Protein AF-0000000087188750 (afdb_homodimer)

pLDDT: mean 91.78, std 17.34, range [15.46, 98.94]

Secondary structure (DSSP, 8-state):
---------------------------------------TT-SEEEEEE-GGG-EEEE-SSHHHHHHHHHHHHHHHHHHHHHHHHHHHHT-HHHHH-SSS---SSS---SSHHHHHHHHHHHHHTTHHHHHHTSPTTTS--HHHHHHHHHHHHHHHHHHHHS----TTTTT-TT-----HHHHHHHHHHHHTTTTGGGGHHHHHH--PPPTT--------S-HHHHHHHHHHHHHHSS-EEEEEEE-GGGBTTSS-EEEEEEEEESSSTT-EEEEEEEETTTEEEEEEEETT-SS-SEEE-SSEEEEEEE------EEEEE-EETTEEEEEEETTEEEEPEEEEEEEEEE-TTS-EEEEEEEEEE-SSSBEESEETTTEE----SS-EEEEE-GGGG---HHHHHHHHHH--SHHHHHHHHHHH--BSSEEEEEEETTS-EEEE--B--B---HHHHHHHB-HHHHHHHHHH---EEETT-GGGS----TT-SSTTB--GGGS-EEES-SEEEESSS-GGGSSTTS----S-GGG--SSSPPPHHHHHHHHHHHHHHHH--B-HHHHHHHHT--B-HHHHHHHHHHHHHHHTSGGGEEE-TTSSEEE-HHHHHHHHH--SB-STT-BSHHHHHHHHHHHHHHS-GGGSEEEPP-TTSTTT-SEEE-TTSHHHHHHHHHHHHHHHHTT--TT-BHHHHBEEEETTEEEE---B-GGGT-SSBEE---BGGGTBB---SEEE-EEEEEEE--SSS-EEEEEEETT-S---TTSTTSSHHHHHHHTT--EE---SHHHHHT-TT-EEEEEE--/---------------------------------------TT-SEEEEEE-GGG-EEEE-SSHHHHHHHHHHHHHHHHHHHHHHHHHHHHT-HHHHH-SSS---SSS---SSHHHHHHHHHHHHHTTHHHHHHTSPTTTS--HHHHHHHHHHHHHHHHHHHHS----TTTTT-TT-----HHHHHHHHHHHHTTTTGGGGHHHHHH--PPPTT--------S-HHHHHHHHHHHHHHSS-EEEEEEE-TTSBTTSS-EEEEEEEEESSSTT-EEEEEEEETTTEEEEEEEETT-SS-SEEE-SSEEEEEEE------EEEEE-EETTEEEEEEETTEEEEPEEEEEEEEEE-TTS-EEEEEEEEEE-SSSBEESEETTTEE----SS-EEEEE-GGGG---HHHHHHHHHH--SHHHHHHHHHHH--BSSEEEEEEETTS-EEEE--B--B---HHHHHHHB-HHHHHHHHHH---EEETT-GGGS----TT-SSTTB--GGGS-EEES-SEEEESSS-GGGSSTTS----S-GGG--SSSPPPHHHHHHHHHHHHHHHH--B-HHHHHHHHT--B-HHHHHHHHHHHHHHHTSGGGEEE-TTSSEEE-HHHHHHHHH--SB-STT-BSHHHHHHHHHHHHHHS-GGGSEEEPP-TTSTTT-SEEE-TTSHHHHHHHHHHHHHHHHTT--TT-BHHHHBEEEETTEEEE---B-GGGT-SSBEE---BGGGTBB---SEEE-EEEEEEE--SSS-EEEEEEETT-S---TTSTTSSHHHHHHHTT--EE---SHHHHHT-TT-EEEEEE--

Structure (mmCIF, N/CA/C/O backbone):
data_AF-0000000087188750-model_v1
#
loop_
_entity.id
_entity.type
_entity.pdbx_description
1 polymer Acylase
#
loop_
_atom_site.group_PDB
_atom_site.id
_atom_site.type_symbol
_atom_site.label_atom_id
_atom_site.label_alt_id
_atom_site.label_comp_id
_atom_site.label_asym_id
_atom_site.label_entity_id
_atom_site.label_seq_id
_atom_site.pdbx_PDB_ins_code
_atom_site.Cartn_x
_atom_site.Cartn_y
_atom_site.Cartn_z
_atom_site.occupancy
_atom_site.B_iso_or_equiv
_atom_site.auth_seq_id
_atom_site.auth_comp_id
_atom_site.auth_asym_id
_atom_site.auth_atom_id
_atom_site.pdbx_PDB_model_num
ATOM 1 N N . MET A 1 1 ? -4.641 15.352 88.938 1 15.88 1 MET A N 1
ATOM 2 C CA . MET A 1 1 ? -3.465 14.523 88.688 1 15.88 1 MET A CA 1
ATOM 3 C C . MET A 1 1 ? -3.717 13.531 87.562 1 15.88 1 MET A C 1
ATOM 5 O O . MET A 1 1 ? -4.832 13.039 87.375 1 15.88 1 MET A O 1
ATOM 9 N N . ARG A 1 2 ? -2.65 13.094 86.562 1 17.2 2 ARG A N 1
ATOM 10 C CA . ARG A 1 2 ? -2.105 12.945 85.188 1 17.2 2 ARG A CA 1
ATOM 11 C C . ARG A 1 2 ? -2.301 11.531 84.688 1 17.2 2 ARG A C 1
ATOM 13 O O . ARG A 1 2 ? -2.26 11.297 83.438 1 17.2 2 ARG A O 1
ATOM 20 N N . LEU A 1 3 ? -2.32 10.562 85.5 1 15.86 3 LEU A N 1
ATOM 21 C CA . LEU A 1 3 ? -1.438 9.43 85.25 1 15.86 3 LEU A CA 1
ATOM 22 C C . LEU A 1 3 ? -1.955 8.586 84.062 1 15.86 3 LEU A C 1
ATOM 24 O O . LEU A 1 3 ? -3.164 8.523 83.812 1 15.86 3 LEU A O 1
ATOM 28 N N . ARG A 1 4 ? -1.115 7.707 83.375 1 16.53 4 ARG A N 1
ATOM 29 C CA . ARG A 1 4 ? -0.438 7.031 82.312 1 16.53 4 ARG A CA 1
ATOM 30 C C . ARG A 1 4 ? -1.115 5.707 81.938 1 16.53 4 ARG A C 1
ATOM 32 O O . ARG A 1 4 ? -0.78 5.062 80.938 1 16.53 4 ARG A O 1
ATOM 39 N N . HIS A 1 5 ? -1.881 5.152 82.812 1 16.36 5 HIS A N 1
ATOM 40 C CA . HIS A 1 5 ? -1.752 3.707 82.938 1 16.36 5 HIS A CA 1
ATOM 41 C C . HIS A 1 5 ? -2.207 2.996 81.625 1 16.36 5 HIS A C 1
ATOM 43 O O . HIS A 1 5 ? -3.23 3.355 81.062 1 16.36 5 HIS A O 1
ATOM 49 N N . SER A 1 6 ? -1.537 1.948 81.062 1 16.66 6 SER A N 1
ATOM 50 C CA . SER A 1 6 ? -0.845 1.138 80.062 1 16.66 6 SER A CA 1
ATOM 51 C C . SER A 1 6 ? -1.73 -0 79.562 1 16.66 6 SER A C 1
ATOM 53 O O . SER A 1 6 ? -1.55 -0.491 78.438 1 16.66 6 SER A O 1
ATOM 55 N N . LEU A 1 7 ? -2.43 -0.596 80.438 1 16.23 7 LEU A N 1
ATOM 56 C CA . LEU A 1 7 ? -2.287 -2.047 80.375 1 16.23 7 LEU A CA 1
ATOM 57 C C . LEU A 1 7 ? -2.814 -2.609 79.062 1 16.23 7 LEU A C 1
ATOM 59 O O . LEU A 1 7 ? -3.65 -1.985 78.438 1 16.23 7 LEU A O 1
ATOM 63 N N . ARG A 1 8 ? -2.605 -3.906 78.812 1 15.74 8 ARG A N 1
ATOM 64 C CA . ARG A 1 8 ? -2.121 -5.047 78.062 1 15.74 8 ARG A CA 1
ATOM 65 C C . ARG A 1 8 ? -3.215 -5.598 77.125 1 15.74 8 ARG A C 1
ATOM 67 O O . ARG A 1 8 ? -3.004 -5.77 75.938 1 15.74 8 ARG A O 1
ATOM 74 N N . ALA A 1 9 ? -3.895 -6.523 77.625 1 15.46 9 ALA A N 1
ATOM 75 C CA . ALA A 1 9 ? -3.689 -7.914 77.25 1 15.46 9 ALA A CA 1
ATOM 76 C C . ALA A 1 9 ? -4.641 -8.312 76.125 1 15.46 9 ALA A C 1
ATOM 78 O O . ALA A 1 9 ? -4.215 -8.859 75.125 1 15.46 9 ALA A O 1
ATOM 79 N N . LEU A 1 10 ? -5.805 -8.688 76.5 1 16.28 10 LEU A N 1
ATOM 80 C CA . LEU A 1 10 ? -6.16 -10.102 76.375 1 16.28 10 LEU A CA 1
ATOM 81 C C . LEU A 1 10 ? -6.723 -10.375 75 1 16.28 10 LEU A C 1
ATOM 83 O O . LEU A 1 10 ? -7.172 -9.461 74.312 1 16.28 10 LEU A O 1
ATOM 87 N N . ALA A 1 11 ? -7.363 -11.477 74.812 1 16.16 11 ALA A N 1
ATOM 88 C CA . ALA A 1 11 ? -7.371 -12.812 74.25 1 16.16 11 ALA A CA 1
ATOM 89 C C . ALA A 1 11 ? -8.25 -12.867 73 1 16.16 11 ALA A C 1
ATOM 91 O O . ALA A 1 11 ? -7.816 -13.32 71.938 1 16.16 11 ALA A O 1
ATOM 92 N N . VAL A 1 12 ? -9.484 -13.141 73.188 1 16.62 12 VAL A N 1
ATOM 93 C CA . VAL A 1 12 ? -9.984 -14.461 72.812 1 16.62 12 VAL A CA 1
ATOM 94 C C . VAL A 1 12 ? -10.438 -14.445 71.375 1 16.62 12 VAL A C 1
ATOM 96 O O . VAL A 1 12 ? -10.586 -13.383 70.75 1 16.62 12 VAL A O 1
ATOM 99 N N . GLY A 1 13 ? -11.57 -15.055 71 1 16.38 13 GLY A N 1
ATOM 100 C CA . GLY A 1 13 ? -12 -16.328 70.438 1 16.38 13 GLY A CA 1
ATOM 101 C C . GLY A 1 13 ? -12.492 -16.188 69 1 16.38 13 GLY A C 1
ATOM 102 O O . GLY A 1 13 ? -12.047 -16.922 68.125 1 16.38 13 GLY A O 1
ATOM 103 N N . GLY A 1 14 ? -13.641 -15.672 68.812 1 17.8 14 GLY A N 1
ATOM 104 C CA . GLY A 1 14 ? -14.617 -16.547 68.188 1 17.8 14 GLY A CA 1
ATOM 105 C C . GLY A 1 14 ? -14.523 -16.562 66.688 1 17.8 14 GLY A C 1
ATOM 106 O O . GLY A 1 14 ? -14 -15.633 66.062 1 17.8 14 GLY A O 1
ATOM 107 N N . LEU A 1 15 ? -14.781 -17.734 66 1 18.69 15 LEU A N 1
ATOM 108 C CA . LEU A 1 15 ? -14.648 -18.672 64.938 1 18.69 15 LEU A CA 1
ATOM 109 C C . LEU A 1 15 ? -15.422 -18.172 63.688 1 18.69 15 LEU A C 1
ATOM 111 O O . LEU A 1 15 ? -15.172 -18.609 62.562 1 18.69 15 LEU A O 1
ATOM 115 N N . VAL A 1 16 ? -16.062 -16.984 63.688 1 19.22 16 VAL A N 1
ATOM 116 C CA . VAL A 1 16 ? -17.219 -17.219 62.812 1 19.22 16 VAL A CA 1
ATOM 117 C C . VAL A 1 16 ? -16.75 -17.531 61.406 1 19.22 16 VAL A C 1
ATOM 119 O O . VAL A 1 16 ? -15.852 -16.891 60.875 1 19.22 16 VAL A O 1
ATOM 122 N N . LEU A 1 17 ? -17.312 -18.625 60.781 1 18.53 17 LEU A N 1
ATOM 123 C CA . LEU A 1 17 ? -17.344 -19.625 59.688 1 18.53 17 LEU A CA 1
ATOM 124 C C . LEU A 1 17 ? -17.625 -18.953 58.344 1 18.53 17 LEU A C 1
ATOM 126 O O . LEU A 1 17 ? -17.531 -19.609 57.312 1 18.53 17 LEU A O 1
ATOM 130 N N . LEU A 1 18 ? -17.891 -17.625 58.312 1 18.81 18 LEU A N 1
ATOM 131 C CA . LEU A 1 18 ? -18.859 -17.484 57.219 1 18.81 18 LEU A CA 1
ATOM 132 C C . LEU A 1 18 ? -18.25 -17.891 55.906 1 18.81 18 LEU A C 1
ATOM 134 O O . LEU A 1 18 ? -17.031 -17.812 55.719 1 18.81 18 LEU A O 1
ATOM 138 N N . THR A 1 19 ? -19.156 -18.422 54.969 1 19.78 19 THR A N 1
ATOM 139 C CA . THR A 1 19 ? -19.562 -19.188 53.781 1 19.78 19 THR A CA 1
ATOM 140 C C . THR A 1 19 ? -19 -18.547 52.531 1 19.78 19 THR A C 1
ATOM 142 O O . THR A 1 19 ? -18.906 -17.328 52.438 1 19.78 19 THR A O 1
ATOM 145 N N . GLY A 1 20 ? -18.109 -19.297 51.844 1 19.45 20 GLY A N 1
ATOM 146 C CA . GLY A 1 20 ? -17.188 -19.328 50.719 1 19.45 20 GLY A CA 1
ATOM 147 C C . GLY A 1 20 ? -17.859 -19.016 49.375 1 19.45 20 GLY A C 1
ATOM 148 O O . GLY A 1 20 ? -18.297 -19.938 48.688 1 19.45 20 GLY A O 1
ATOM 149 N N . ALA A 1 21 ? -18.797 -17.953 49.406 1 20.75 21 ALA A N 1
ATOM 150 C CA . ALA A 1 21 ? -19.578 -17.859 48.156 1 20.75 21 ALA A CA 1
ATOM 151 C C . ALA A 1 21 ? -18.641 -17.734 46.938 1 20.75 21 ALA A C 1
ATOM 153 O O . ALA A 1 21 ? -17.766 -16.859 46.906 1 20.75 21 ALA A O 1
ATOM 154 N N . GLY A 1 22 ? -18.375 -18.859 46.312 1 19.81 22 GLY A N 1
ATOM 155 C CA . GLY A 1 22 ? -17.656 -19.25 45.125 1 19.81 22 GLY A CA 1
ATOM 156 C C . GLY A 1 22 ? -18.016 -18.422 43.906 1 19.81 22 GLY A C 1
ATOM 157 O O . GLY A 1 22 ? -19.109 -18.547 43.375 1 19.81 22 GLY A O 1
ATOM 158 N N . ALA A 1 23 ? -17.859 -17.062 44 1 21.28 23 ALA A N 1
ATOM 159 C CA . ALA A 1 23 ? -18.375 -16.328 42.844 1 21.28 23 ALA A CA 1
ATOM 160 C C . ALA A 1 23 ? -17.719 -16.781 41.562 1 21.28 23 ALA A C 1
ATOM 162 O O . ALA A 1 23 ? -16.5 -16.828 41.469 1 21.28 23 ALA A O 1
ATOM 163 N N . LEU A 1 24 ? -18.453 -17.625 40.844 1 22.11 24 LEU A N 1
ATOM 164 C CA . LEU A 1 24 ? -18.203 -18.219 39.531 1 22.11 24 LEU A CA 1
ATOM 165 C C . LEU A 1 24 ? -17.781 -17.156 38.531 1 22.11 24 LEU A C 1
ATOM 167 O O . LEU A 1 24 ? -18.406 -16.109 38.438 1 22.11 24 LEU A O 1
ATOM 171 N N . PRO A 1 25 ? -16.422 -17.203 38.219 1 24.33 25 PRO A N 1
ATOM 172 C CA . PRO A 1 25 ? -15.836 -16.266 37.25 1 24.33 25 PRO A CA 1
ATOM 173 C C . PRO A 1 25 ? -16.578 -16.219 35.938 1 24.33 25 PRO A C 1
ATOM 175 O O . PRO A 1 25 ? -16.984 -17.266 35.406 1 24.33 25 PRO A O 1
ATOM 178 N N . ALA A 1 26 ? -17.391 -15.141 35.781 1 21.78 26 ALA A N 1
ATOM 179 C CA . ALA A 1 26 ? -18.109 -14.906 34.562 1 21.78 26 ALA A CA 1
ATOM 180 C C . ALA A 1 26 ? -17.203 -15.102 33.344 1 21.78 26 ALA A C 1
ATOM 182 O O . ALA A 1 26 ? -16.109 -14.523 33.281 1 21.78 26 ALA A O 1
ATOM 183 N N . VAL A 1 27 ? -17.266 -16.203 32.719 1 22.69 27 VAL A N 1
ATOM 184 C CA . VAL A 1 27 ? -16.734 -16.531 31.406 1 22.69 27 VAL A CA 1
ATOM 185 C C . VAL A 1 27 ? -16.938 -15.359 30.438 1 22.69 27 VAL A C 1
ATOM 187 O O . VAL A 1 27 ? -18.062 -14.953 30.188 1 22.69 27 VAL A O 1
ATOM 190 N N . ALA A 1 28 ? -15.891 -14.453 30.391 1 24.97 28 ALA A N 1
ATOM 191 C CA . ALA A 1 28 ? -15.828 -13.391 29.391 1 24.97 28 ALA A CA 1
ATOM 192 C C . ALA A 1 28 ? -16.219 -13.914 28.016 1 24.97 28 ALA A C 1
ATOM 194 O O . ALA A 1 28 ? -15.648 -14.906 27.531 1 24.97 28 ALA A O 1
ATOM 195 N N . ALA A 1 29 ? -17.406 -13.617 27.656 1 22.78 29 ALA A N 1
ATOM 196 C CA . ALA A 1 29 ? -17.984 -13.82 26.344 1 22.78 29 ALA A CA 1
ATOM 197 C C . ALA A 1 29 ? -16.969 -13.508 25.234 1 22.78 29 ALA A C 1
ATOM 199 O O . ALA A 1 29 ? -16.344 -12.445 25.25 1 22.78 29 ALA A O 1
ATOM 200 N N . SER A 1 30 ? -16.422 -14.516 24.688 1 25.64 30 SER A N 1
ATOM 201 C CA . SER A 1 30 ? -15.695 -14.531 23.422 1 25.64 30 SER A CA 1
ATOM 202 C C . SER A 1 30 ? -16.344 -13.617 22.391 1 25.64 30 SER A C 1
ATOM 204 O O . SER A 1 30 ? -17.516 -13.797 22.047 1 25.64 30 SER A O 1
ATOM 206 N N . ASP A 1 31 ? -15.953 -12.312 22.516 1 25.39 31 ASP A N 1
ATOM 207 C CA . ASP A 1 31 ? -16.391 -11.328 21.531 1 25.39 31 ASP A CA 1
ATOM 208 C C . ASP A 1 31 ? -16.281 -11.891 20.125 1 25.39 31 ASP A C 1
ATOM 210 O O . ASP A 1 31 ? -15.188 -12.133 19.609 1 25.39 31 ASP A O 1
ATOM 214 N N . ALA A 1 32 ? -17.141 -12.82 19.672 1 23.91 32 ALA A N 1
ATOM 215 C CA . ALA A 1 32 ? -17.469 -13.281 18.328 1 23.91 32 ALA A CA 1
ATOM 216 C C . ALA A 1 32 ? -17.25 -12.164 17.297 1 23.91 32 ALA A C 1
ATOM 218 O O . ALA A 1 32 ? -17.156 -10.992 17.672 1 23.91 32 ALA A O 1
ATOM 219 N N . ALA A 1 33 ? -17.875 -12.445 16.031 1 27.5 33 ALA A N 1
ATOM 220 C CA . ALA A 1 33 ? -17.828 -12.148 14.602 1 27.5 33 ALA A CA 1
ATOM 221 C C . ALA A 1 33 ? -18.391 -10.758 14.312 1 27.5 33 ALA A C 1
ATOM 223 O O . ALA A 1 33 ? -19.594 -10.602 14.102 1 27.5 33 ALA A O 1
ATOM 224 N N . ARG A 1 34 ? -18.062 -9.789 14.969 1 32.66 34 ARG A N 1
ATOM 225 C CA . ARG A 1 34 ? -18.578 -8.586 14.328 1 32.66 34 ARG A CA 1
ATOM 226 C C . ARG A 1 34 ? -18.359 -8.633 12.82 1 32.66 34 ARG A C 1
ATOM 228 O O . ARG A 1 34 ? -17.219 -8.656 12.352 1 32.66 34 ARG A O 1
ATOM 235 N N . GLY A 1 35 ? -19.281 -9.148 12.125 1 30.69 35 GLY A N 1
ATOM 236 C CA . GLY A 1 35 ? -19.5 -9.219 10.688 1 30.69 35 GLY A CA 1
ATOM 237 C C . GLY A 1 35 ? -19.094 -7.953 9.953 1 30.69 35 GLY A C 1
ATOM 238 O O . GLY A 1 35 ? -19.312 -6.848 10.461 1 30.69 35 GLY A O 1
ATOM 239 N N . GLU A 1 36 ? -18.156 -7.996 9.148 1 36.22 36 GLU A N 1
ATOM 240 C CA . GLU A 1 36 ? -17.719 -6.996 8.18 1 36.22 36 GLU A CA 1
ATOM 241 C C . GLU A 1 36 ? -18.906 -6.348 7.48 1 36.22 36 GLU A C 1
ATOM 243 O O . GLU A 1 36 ? -19.734 -7.035 6.879 1 36.22 36 GLU A O 1
ATOM 248 N N . ARG A 1 37 ? -19.359 -5.258 7.859 1 36.62 37 ARG A N 1
ATOM 249 C CA . ARG A 1 37 ? -20.469 -4.531 7.227 1 36.62 37 ARG A CA 1
ATOM 250 C C . ARG A 1 37 ? -20.172 -4.273 5.75 1 36.62 37 ARG A C 1
ATOM 252 O O . ARG A 1 37 ? -19.188 -3.623 5.414 1 36.62 37 ARG A O 1
ATOM 259 N N . PRO A 1 38 ? -20.922 -4.945 4.793 1 38.34 38 PRO A N 1
ATOM 260 C CA . PRO A 1 38 ? -20.812 -4.648 3.363 1 38.34 38 PRO A CA 1
ATOM 261 C C . PRO A 1 38 ? -20.984 -3.164 3.053 1 38.34 38 PRO A C 1
ATOM 263 O O . PRO A 1 38 ? -21.719 -2.467 3.75 1 38.34 38 PRO A O 1
ATOM 266 N N . SER A 1 39 ? -20.125 -2.523 2.314 1 46.31 39 SER A N 1
ATOM 267 C CA . SER A 1 39 ? -20.297 -1.176 1.781 1 46.31 39 SER A CA 1
ATOM 268 C C . SER A 1 39 ? -21.656 -1.017 1.096 1 46.31 39 SER A C 1
ATOM 270 O O . SER A 1 39 ? -22.234 -1.997 0.633 1 46.31 39 SER A O 1
ATOM 272 N N . ALA A 1 40 ? -22.453 0.053 1.167 1 50.22 40 ALA A N 1
ATOM 273 C CA . ALA A 1 40 ? -23.703 0.363 0.466 1 50.22 40 ALA A CA 1
ATOM 274 C C . ALA A 1 40 ? -23.641 -0.103 -0.986 1 50.22 40 ALA A C 1
ATOM 276 O O . ALA A 1 40 ? -24.672 -0.463 -1.57 1 50.22 40 ALA A O 1
ATOM 277 N N . ASP A 1 41 ? -22.641 -0.12 -1.69 1 61.09 41 ASP A N 1
ATOM 278 C CA . ASP A 1 41 ? -22.578 -0.479 -3.104 1 61.09 41 ASP A CA 1
ATOM 279 C C . ASP A 1 41 ? -22.266 -1.963 -3.281 1 61.09 41 ASP A C 1
ATOM 281 O O . ASP A 1 41 ? -22.031 -2.424 -4.398 1 61.09 41 ASP A O 1
ATOM 285 N N . GLY A 1 42 ? -22.312 -2.811 -2.262 1 85.25 42 GLY A N 1
ATOM 286 C CA . GLY A 1 42 ? -22.016 -4.223 -2.41 1 85.25 42 GLY A CA 1
ATOM 287 C C . GLY A 1 42 ? -20.516 -4.508 -2.467 1 85.25 42 GLY A C 1
ATOM 288 O O . GLY A 1 42 ? -19.719 -3.723 -1.963 1 85.25 42 GLY A O 1
ATOM 289 N N . LEU A 1 43 ? -20.094 -5.621 -2.965 1 95.75 43 LEU A N 1
ATOM 290 C CA . LEU A 1 43 ? -18.672 -5.984 -3.07 1 95.75 43 LEU A CA 1
ATOM 291 C C . LEU A 1 43 ? -17.969 -5.117 -4.098 1 95.75 43 LEU A C 1
ATOM 293 O O . LEU A 1 43 ? -18.578 -4.688 -5.086 1 95.75 43 LEU A O 1
ATOM 297 N N . SER A 1 44 ? -16.734 -4.746 -3.863 1 95.75 44 SER A N 1
ATOM 298 C CA . SER A 1 44 ? -15.977 -3.916 -4.789 1 95.75 44 SER A CA 1
ATOM 299 C C . SER A 1 44 ? -14.484 -4.164 -4.652 1 95.75 44 SER A C 1
ATOM 301 O O . SER A 1 44 ? -14.023 -4.715 -3.646 1 95.75 44 SER A O 1
ATOM 303 N N . ALA A 1 45 ? -13.727 -3.809 -5.66 1 97.5 45 ALA A N 1
ATOM 304 C CA . ALA A 1 45 ? -12.266 -3.875 -5.699 1 97.5 45 ALA A CA 1
ATOM 305 C C . ALA A 1 45 ? -11.695 -2.859 -6.688 1 97.5 45 ALA A C 1
ATOM 307 O O . ALA A 1 45 ? -12.438 -2.279 -7.484 1 97.5 45 ALA A O 1
ATOM 308 N N . VAL A 1 46 ? -10.422 -2.559 -6.559 1 97.38 46 VAL A N 1
ATOM 309 C CA . VAL A 1 46 ? -9.695 -1.772 -7.551 1 97.38 46 VAL A CA 1
ATOM 310 C C . VAL A 1 46 ? -8.664 -2.654 -8.25 1 97.38 46 VAL A C 1
ATOM 312 O O . VAL A 1 46 ? -7.887 -3.352 -7.598 1 97.38 46 VAL A O 1
ATOM 315 N N . ILE A 1 47 ? -8.75 -2.629 -9.492 1 98.44 47 ILE A N 1
ATOM 316 C CA . ILE A 1 47 ? -7.824 -3.426 -10.289 1 98.44 47 ILE A CA 1
ATOM 317 C C . ILE A 1 47 ? -6.883 -2.502 -11.055 1 98.44 47 ILE A C 1
ATOM 319 O O . ILE A 1 47 ? -7.328 -1.67 -11.852 1 98.44 47 ILE A O 1
ATOM 323 N N . ARG A 1 48 ? -5.559 -2.549 -10.844 1 98.31 48 ARG A N 1
ATOM 324 C CA . ARG A 1 48 ? -4.535 -1.904 -11.656 1 98.31 48 ARG A CA 1
ATOM 325 C C . ARG A 1 48 ? -3.955 -2.877 -12.68 1 98.31 48 ARG A C 1
ATOM 327 O O . ARG A 1 48 ? -3.361 -3.893 -12.312 1 98.31 48 ARG A O 1
ATOM 334 N N . TYR A 1 49 ? -4.148 -2.625 -13.945 1 98.38 49 TYR A N 1
ATOM 335 C CA . TYR A 1 49 ? -3.559 -3.443 -15 1 98.38 49 TYR A CA 1
ATOM 336 C C . TYR A 1 49 ? -2.211 -2.881 -15.438 1 98.38 49 TYR A C 1
ATOM 338 O O . TYR A 1 49 ? -2.07 -1.671 -15.641 1 98.38 49 TYR A O 1
ATOM 346 N N . THR A 1 50 ? -1.223 -3.695 -15.555 1 97.88 50 THR A N 1
ATOM 347 C CA . THR A 1 50 ? 0.093 -3.328 -16.062 1 97.88 50 THR A CA 1
ATOM 348 C C . THR A 1 50 ? 0.345 -3.98 -17.422 1 97.88 50 THR A C 1
ATOM 350 O O . THR A 1 50 ? -0.586 -4.469 -18.062 1 97.88 50 THR A O 1
ATOM 353 N N . GLU A 1 51 ? 1.582 -3.949 -17.922 1 96.81 51 GLU A N 1
ATOM 354 C CA . GLU A 1 51 ? 1.92 -4.5 -19.234 1 96.81 51 GLU A CA 1
ATOM 355 C C . GLU A 1 51 ? 1.425 -5.938 -19.359 1 96.81 51 GLU A C 1
ATOM 357 O O . GLU A 1 51 ? 1.379 -6.68 -18.391 1 96.81 51 GLU A O 1
ATOM 362 N N . TYR A 1 52 ? 0.953 -6.266 -20.578 1 98.06 52 TYR A N 1
ATOM 363 C CA . TYR A 1 52 ? 0.544 -7.613 -20.953 1 98.06 52 TYR A CA 1
ATOM 364 C C . TYR A 1 52 ? -0.764 -7.996 -20.281 1 98.06 52 TYR A C 1
ATOM 366 O O . TYR A 1 52 ? -1.113 -9.18 -20.203 1 98.06 52 TYR A O 1
ATOM 374 N N . GLY A 1 53 ? -1.423 -7.012 -19.641 1 98.19 53 GLY A N 1
ATOM 375 C CA . GLY A 1 53 ? -2.768 -7.211 -19.125 1 98.19 53 GLY A CA 1
ATOM 376 C C . GLY A 1 53 ? -2.793 -7.871 -17.766 1 98.19 53 GLY A C 1
ATOM 377 O O . GLY A 1 53 ? -3.807 -8.453 -17.375 1 98.19 53 GLY A O 1
ATOM 378 N N . VAL A 1 54 ? -1.688 -7.812 -17.016 1 98.62 54 VAL A N 1
ATOM 379 C CA . VAL A 1 54 ? -1.625 -8.461 -15.719 1 98.62 54 VAL A CA 1
ATOM 380 C C . VAL A 1 54 ? -2.4 -7.633 -14.688 1 98.62 54 VAL A C 1
ATOM 382 O O . VAL A 1 54 ? -2.096 -6.461 -14.469 1 98.62 54 VAL A O 1
ATOM 385 N N . PRO A 1 55 ? -3.379 -8.18 -14.047 1 98.81 55 PRO A N 1
ATOM 386 C CA . PRO A 1 55 ? -4.16 -7.441 -13.047 1 98.81 55 PRO A CA 1
ATOM 387 C C . PRO A 1 55 ? -3.533 -7.488 -11.656 1 98.81 55 PRO A C 1
ATOM 389 O O . PRO A 1 55 ? -3.109 -8.555 -11.195 1 98.81 55 PRO A O 1
ATOM 392 N N . HIS A 1 56 ? -3.412 -6.395 -11.039 1 98.75 56 HIS A N 1
ATOM 393 C CA . HIS A 1 56 ? -3.123 -6.23 -9.625 1 98.75 56 HIS A CA 1
ATOM 394 C C . HIS A 1 56 ? -4.371 -5.82 -8.852 1 98.75 56 HIS A C 1
ATOM 396 O O . HIS A 1 56 ? -4.777 -4.656 -8.891 1 98.75 56 HIS A O 1
ATOM 402 N N . ILE A 1 57 ? -4.941 -6.746 -8.094 1 98.81 57 ILE A N 1
ATOM 403 C CA . ILE A 1 57 ? -6.258 -6.594 -7.48 1 98.81 57 ILE A CA 1
ATOM 404 C C . ILE A 1 57 ? -6.098 -6.141 -6.031 1 98.81 57 ILE A C 1
ATOM 406 O O . ILE A 1 57 ? -5.43 -6.809 -5.234 1 98.81 57 ILE A O 1
ATOM 410 N N . LEU A 1 58 ? -6.621 -5.051 -5.719 1 97.75 58 LEU A N 1
ATOM 411 C CA . LEU A 1 58 ? -6.578 -4.457 -4.387 1 97.75 58 LEU A CA 1
ATOM 412 C C . LEU A 1 58 ? -7.969 -4.441 -3.756 1 97.75 58 LEU A C 1
ATOM 414 O O . LEU A 1 58 ? -8.914 -3.9 -4.336 1 97.75 58 LEU A O 1
ATOM 418 N N . ALA A 1 59 ? -8.102 -5.07 -2.562 1 96.69 59 ALA A N 1
ATOM 419 C CA . ALA A 1 59 ? -9.398 -5.18 -1.887 1 96.69 59 ALA A CA 1
ATOM 420 C C . ALA A 1 59 ? -9.234 -5.047 -0.375 1 96.69 59 ALA A C 1
ATOM 422 O O . ALA A 1 59 ? -8.125 -5.137 0.149 1 96.69 59 ALA A O 1
ATOM 423 N N . ASP A 1 60 ? -10.406 -4.902 0.377 1 91.06 60 ASP A N 1
ATOM 424 C CA . ASP A 1 60 ? -10.367 -4.641 1.813 1 91.06 60 ASP A CA 1
ATOM 425 C C . ASP A 1 60 ? -10.492 -5.938 2.611 1 91.06 60 ASP A C 1
ATOM 427 O O . ASP A 1 60 ? -10.086 -5.996 3.773 1 91.06 60 ASP A O 1
ATOM 431 N N . ASP A 1 61 ? -11.117 -6.898 1.995 1 95.12 61 ASP A N 1
ATOM 432 C CA . ASP A 1 61 ? -11.297 -8.188 2.654 1 95.12 61 ASP A CA 1
ATOM 433 C C . ASP A 1 61 ? -11.391 -9.32 1.634 1 95.12 61 ASP A C 1
ATOM 435 O O . ASP A 1 61 ? -11.219 -9.094 0.434 1 95.12 61 ASP A O 1
ATOM 439 N N . TYR A 1 62 ? -11.594 -10.5 2.096 1 98 62 TYR A N 1
ATOM 440 C CA . TYR A 1 62 ? -11.5 -11.672 1.238 1 98 62 TYR A CA 1
ATOM 441 C C . TYR A 1 62 ? -12.672 -11.734 0.263 1 98 62 TYR A C 1
ATOM 443 O O . TYR A 1 62 ? -12.516 -12.172 -0.879 1 98 62 TYR A O 1
ATOM 451 N N . ALA A 1 63 ? -13.867 -11.328 0.637 1 98.19 63 ALA A N 1
ATOM 452 C CA . ALA A 1 63 ? -15.008 -11.305 -0.277 1 98.19 63 ALA A CA 1
ATOM 453 C C . ALA A 1 63 ? -14.781 -10.305 -1.406 1 98.19 63 ALA A C 1
ATOM 455 O O . ALA A 1 63 ? -15.016 -10.617 -2.576 1 98.19 63 ALA A O 1
ATOM 456 N N . ASP A 1 64 ? -14.273 -9.141 -1.061 1 97.81 64 ASP A N 1
ATOM 457 C CA . ASP A 1 64 ? -13.969 -8.125 -2.061 1 97.81 64 ASP A CA 1
ATOM 458 C C . ASP A 1 64 ? -12.844 -8.586 -2.99 1 97.81 64 ASP A C 1
ATOM 460 O O . ASP A 1 64 ? -12.859 -8.289 -4.188 1 97.81 64 ASP A O 1
ATOM 464 N N . LEU A 1 65 ? -11.875 -9.227 -2.381 1 98.62 65 LEU A N 1
ATOM 465 C CA . LEU A 1 65 ? -10.789 -9.758 -3.199 1 98.62 65 LEU A CA 1
ATOM 466 C C . LEU A 1 65 ? -11.305 -10.789 -4.188 1 98.62 65 LEU A C 1
ATOM 468 O O . LEU A 1 65 ? -10.945 -10.766 -5.367 1 98.62 65 LEU A O 1
ATOM 472 N N . GLY A 1 66 ? -12.109 -11.727 -3.67 1 98.88 66 GLY A N 1
ATOM 473 C CA . GLY A 1 66 ? -12.734 -12.672 -4.574 1 98.88 66 GLY A CA 1
ATOM 474 C C . GLY A 1 66 ? -13.5 -12 -5.699 1 98.88 66 GLY A C 1
ATOM 475 O O . GLY A 1 66 ? -13.406 -12.414 -6.859 1 98.88 66 GLY A O 1
ATOM 476 N N . PHE A 1 67 ? -14.258 -10.961 -5.332 1 98.62 67 PHE A N 1
ATOM 477 C CA . PHE A 1 67 ? -15.047 -10.219 -6.309 1 98.62 67 PHE A CA 1
ATOM 478 C C . PHE A 1 67 ? -14.164 -9.695 -7.438 1 98.62 67 PHE A C 1
ATOM 480 O O . PHE A 1 67 ? -14.461 -9.898 -8.617 1 98.62 67 PHE A O 1
ATOM 487 N N . GLY A 1 68 ? -13.078 -9.016 -7.082 1 98.75 68 GLY A N 1
ATOM 488 C CA . GLY A 1 68 ? -12.172 -8.508 -8.094 1 98.75 68 GLY A CA 1
ATOM 489 C C . GLY A 1 68 ? -11.539 -9.602 -8.938 1 98.75 68 GLY A C 1
ATOM 490 O O . GLY A 1 68 ? -11.375 -9.445 -10.148 1 98.75 68 GLY A O 1
ATOM 491 N N . ASP A 1 69 ? -11.164 -10.672 -8.297 1 98.81 69 ASP A N 1
ATOM 492 C CA . ASP A 1 69 ? -10.523 -11.805 -8.961 1 98.81 69 ASP A CA 1
ATOM 493 C C . ASP A 1 69 ? -11.453 -12.438 -9.992 1 98.81 69 ASP A C 1
ATOM 495 O O . ASP A 1 69 ? -11.062 -12.664 -11.141 1 98.81 69 ASP A O 1
ATOM 499 N N . GLY A 1 70 ? -12.703 -12.734 -9.555 1 98.88 70 GLY A N 1
ATOM 500 C CA . GLY A 1 70 ? -13.68 -13.297 -10.477 1 98.88 70 GLY A CA 1
ATOM 501 C C . GLY A 1 70 ? -13.984 -12.391 -11.656 1 98.88 70 GLY A C 1
ATOM 502 O O . GLY A 1 70 ? -14.094 -12.852 -12.789 1 98.88 70 GLY A O 1
ATOM 503 N N . TRP A 1 71 ? -14.078 -11.086 -11.367 1 98.81 71 TRP A N 1
ATOM 504 C CA . TRP A 1 71 ? -14.352 -10.102 -12.406 1 98.81 71 TRP A CA 1
ATOM 505 C C . TRP A 1 71 ? -13.219 -10.078 -13.438 1 98.81 71 TRP A C 1
ATOM 507 O O . TRP A 1 71 ? -13.477 -10.086 -14.641 1 98.81 71 TRP A O 1
ATOM 517 N N . ALA A 1 72 ? -12.031 -10.07 -12.953 1 98.88 72 ALA A N 1
ATOM 518 C CA . ALA A 1 72 ? -10.875 -9.961 -13.836 1 98.88 72 ALA A CA 1
ATOM 519 C C . ALA A 1 72 ? -10.695 -11.234 -14.656 1 98.88 72 ALA A C 1
ATOM 521 O O . ALA A 1 72 ? -10.336 -11.18 -15.836 1 98.88 72 ALA A O 1
ATOM 522 N N . GLN A 1 73 ? -10.883 -12.383 -14.039 1 98.81 73 GLN A N 1
ATOM 523 C CA . GLN A 1 73 ? -10.773 -13.633 -14.789 1 98.81 73 GLN A CA 1
ATOM 524 C C . GLN A 1 73 ? -11.852 -13.719 -15.867 1 98.81 73 GLN A C 1
ATOM 526 O O . GLN A 1 73 ? -11.578 -14.18 -16.984 1 98.81 73 GLN A O 1
ATOM 531 N N . ALA A 1 74 ? -13.07 -13.32 -15.531 1 98.75 74 ALA A N 1
ATOM 532 C CA . ALA A 1 74 ? -14.133 -13.312 -16.531 1 98.75 74 ALA A CA 1
ATOM 533 C C . ALA A 1 74 ? -13.773 -12.414 -17.719 1 98.75 74 ALA A C 1
ATOM 535 O O . ALA A 1 74 ? -14.008 -12.773 -18.875 1 98.75 74 ALA A O 1
ATOM 536 N N . ALA A 1 75 ? -13.156 -11.305 -17.422 1 98.44 75 ALA A N 1
ATOM 537 C CA . ALA A 1 75 ? -12.773 -10.359 -18.469 1 98.44 75 ALA A CA 1
ATOM 538 C C . ALA A 1 75 ? -11.789 -10.992 -19.438 1 98.44 75 ALA A C 1
ATOM 540 O O . ALA A 1 75 ? -11.797 -10.688 -20.641 1 98.44 75 ALA A O 1
ATOM 541 N N . ASP A 1 76 ? -11.023 -11.922 -18.969 1 98.5 76 ASP A N 1
ATOM 542 C CA . ASP A 1 76 ? -9.938 -12.469 -19.781 1 98.5 76 ASP A CA 1
ATOM 543 C C . ASP A 1 76 ? -10.344 -13.805 -20.406 1 98.5 76 ASP A C 1
ATOM 545 O O . ASP A 1 76 ? -9.789 -14.211 -21.422 1 98.5 76 ASP A O 1
ATOM 549 N N . ALA A 1 77 ? -11.352 -14.531 -19.75 1 98.5 77 ALA A N 1
ATOM 550 C CA . ALA A 1 77 ? -11.539 -15.922 -20.156 1 98.5 77 ALA A CA 1
ATOM 551 C C . ALA A 1 77 ? -12.969 -16.375 -19.906 1 98.5 77 ALA A C 1
ATOM 553 O O . ALA A 1 77 ? -13.203 -17.5 -19.469 1 98.5 77 ALA A O 1
ATOM 554 N N . VAL A 1 78 ? -13.938 -15.594 -20.219 1 98.44 78 VAL A N 1
ATOM 555 C CA . VAL A 1 78 ? -15.328 -15.844 -19.844 1 98.44 78 VAL A CA 1
ATOM 556 C C . VAL A 1 78 ? -15.805 -17.141 -20.484 1 98.44 78 VAL A C 1
ATOM 558 O O . VAL A 1 78 ? -16.516 -17.922 -19.859 1 98.44 78 VAL A O 1
ATOM 561 N N . CYS A 1 79 ? -15.445 -17.422 -21.781 1 98.5 79 CYS A N 1
ATOM 562 C CA . CYS A 1 79 ? -15.969 -18.594 -22.469 1 98.5 79 CYS A CA 1
ATOM 563 C C . CYS A 1 79 ? -15.398 -19.875 -21.891 1 98.5 79 CYS A C 1
ATOM 565 O O . CYS A 1 79 ? -16.141 -20.844 -21.672 1 98.5 79 CYS A O 1
ATOM 567 N N . THR A 1 80 ? -14.07 -19.922 -21.594 1 98.25 80 THR A N 1
ATOM 568 C CA . THR A 1 80 ? -13.453 -21.094 -20.984 1 98.25 80 THR A CA 1
ATOM 569 C C . THR A 1 80 ? -14.031 -21.344 -19.578 1 98.25 80 THR A C 1
ATOM 571 O O . THR A 1 80 ? -14.328 -22.484 -19.219 1 98.25 80 THR A O 1
ATOM 574 N N . LEU A 1 81 ? -14.203 -20.281 -18.844 1 98.62 81 LEU A N 1
ATOM 575 C CA . LEU A 1 81 ? -14.773 -20.391 -17.516 1 98.62 81 LEU A CA 1
ATOM 576 C C . LEU A 1 81 ? -16.188 -20.938 -17.578 1 98.62 81 LEU A C 1
ATOM 578 O O . LEU A 1 81 ? -16.531 -21.875 -16.844 1 98.62 81 LEU A O 1
ATOM 582 N N . ALA A 1 82 ? -17 -20.375 -18.469 1 98.62 82 ALA A N 1
ATOM 583 C CA . ALA A 1 82 ? -18.375 -20.828 -18.625 1 98.62 82 ALA A CA 1
ATOM 584 C C . ALA A 1 82 ? -18.422 -22.312 -19.016 1 98.62 82 ALA A C 1
ATOM 586 O O . ALA A 1 82 ? -19.234 -23.062 -18.484 1 98.62 82 ALA A O 1
ATOM 587 N N . ASP A 1 83 ? -17.562 -22.688 -19.906 1 98.12 83 ASP A N 1
ATOM 588 C CA . ASP A 1 83 ? -17.453 -24.078 -20.328 1 98.12 83 ASP A CA 1
ATOM 589 C C . ASP A 1 83 ? -17.172 -24.984 -19.125 1 98.12 83 ASP A C 1
ATOM 591 O O . ASP A 1 83 ? -17.734 -26.078 -19.016 1 98.12 83 ASP A O 1
ATOM 595 N N . GLY A 1 84 ? -16.281 -24.594 -18.297 1 98.25 84 GLY A N 1
ATOM 596 C CA . GLY A 1 84 ? -15.969 -25.359 -17.094 1 98.25 84 GLY A CA 1
ATOM 597 C C . GLY A 1 84 ? -17.156 -25.516 -16.156 1 98.25 84 GLY A C 1
ATOM 598 O O . GLY A 1 84 ? -17.359 -26.578 -15.578 1 98.25 84 GLY A O 1
ATOM 599 N N . PHE A 1 85 ? -17.938 -24.469 -16.031 1 98.62 85 PHE A N 1
ATOM 600 C CA . PHE A 1 85 ? -19.094 -24.531 -15.141 1 98.62 85 PHE A CA 1
ATOM 601 C C . PHE A 1 85 ? -20.172 -25.453 -15.719 1 98.62 85 PHE A C 1
ATOM 603 O O . PHE A 1 85 ? -20.875 -26.125 -14.977 1 98.62 85 PHE A O 1
ATOM 610 N N . VAL A 1 86 ? -20.312 -25.516 -17.062 1 98.38 86 VAL A N 1
ATOM 611 C CA . VAL A 1 86 ? -21.203 -26.484 -17.688 1 98.38 86 VAL A CA 1
ATOM 612 C C . VAL A 1 86 ? -20.812 -27.891 -17.266 1 98.38 86 VAL A C 1
ATOM 614 O O . VAL A 1 86 ? -21.672 -28.719 -16.984 1 98.38 86 VAL A O 1
ATOM 617 N N . THR A 1 87 ? -19.531 -28.125 -17.188 1 98.44 87 THR A N 1
ATOM 618 C CA . THR A 1 87 ? -19.016 -29.438 -16.844 1 98.44 87 THR A CA 1
ATOM 619 C C . THR A 1 87 ? -19.375 -29.812 -15.406 1 98.44 87 THR A C 1
ATOM 621 O O . THR A 1 87 ? -19.953 -30.859 -15.156 1 98.44 87 THR A O 1
ATOM 624 N N . VAL A 1 88 ? -19.125 -28.953 -14.453 1 98.25 88 VAL A N 1
ATOM 625 C CA . VAL A 1 88 ? -19.297 -29.312 -13.047 1 98.25 88 VAL A CA 1
ATOM 626 C C . VAL A 1 88 ? -20.781 -29.266 -12.695 1 98.25 88 VAL A C 1
ATOM 628 O O . VAL A 1 88 ? -21.203 -29.781 -11.656 1 98.25 88 VAL A O 1
ATOM 631 N N . ARG A 1 89 ? -21.594 -28.719 -13.594 1 98.12 89 ARG A N 1
ATOM 632 C CA . ARG A 1 89 ? -23.047 -28.766 -13.438 1 98.12 89 ARG A CA 1
ATOM 633 C C . ARG A 1 89 ? -23.625 -30.062 -13.992 1 98.12 89 ARG A C 1
ATOM 635 O O . ARG A 1 89 ? -24.766 -30.422 -13.719 1 98.12 89 ARG A O 1
ATOM 642 N N . GLY A 1 90 ? -22.828 -30.812 -14.711 1 98.12 90 GLY A N 1
ATOM 643 C CA . GLY A 1 90 ? -23.328 -32.031 -15.344 1 98.12 90 GLY A CA 1
ATOM 644 C C . GLY A 1 90 ? -24.281 -31.766 -16.484 1 98.12 90 GLY A C 1
ATOM 645 O O . GLY A 1 90 ? -25.328 -32.406 -16.594 1 98.12 90 GLY A O 1
ATOM 646 N N . GLU A 1 91 ? -23.891 -30.797 -17.359 1 98.19 91 GLU A N 1
ATOM 647 C CA . GLU A 1 91 ? -24.844 -30.391 -18.391 1 98.19 91 GLU A CA 1
ATOM 648 C C . GLU A 1 91 ? -24.188 -30.438 -19.781 1 98.19 91 GLU A C 1
ATOM 650 O O . GLU A 1 91 ? -24.719 -29.859 -20.734 1 98.19 91 GLU A O 1
ATOM 655 N N . ARG A 1 92 ? -23.078 -31.094 -19.969 1 98.31 92 ARG A N 1
ATOM 656 C CA . ARG A 1 92 ? -22.391 -31.094 -21.25 1 98.31 92 ARG A CA 1
ATOM 657 C C . ARG A 1 92 ? -23.188 -31.828 -22.312 1 98.31 92 ARG A C 1
ATOM 659 O O . ARG A 1 92 ? -23.281 -31.359 -23.453 1 98.31 92 ARG A O 1
ATOM 666 N N . ALA A 1 93 ? -23.766 -32.969 -21.906 1 98.25 93 ALA A N 1
ATOM 667 C CA . ALA A 1 93 ? -24.547 -33.75 -22.875 1 98.25 93 ALA A CA 1
ATOM 668 C C . ALA A 1 93 ? -25.75 -32.969 -23.359 1 98.25 93 ALA A C 1
ATOM 670 O O . ALA A 1 93 ? -26.188 -33.125 -24.516 1 98.25 93 ALA A O 1
ATOM 671 N N . ARG A 1 94 ? -26.25 -32.156 -22.531 1 97.62 94 ARG A N 1
ATOM 672 C CA . ARG A 1 94 ? -27.391 -31.312 -22.891 1 97.62 94 ARG A CA 1
ATOM 673 C C . ARG A 1 94 ? -27.016 -30.281 -23.953 1 97.62 94 ARG A C 1
ATOM 675 O O . ARG A 1 94 ? -27.797 -30.031 -24.875 1 97.62 94 ARG A O 1
ATOM 682 N N . TYR A 1 95 ? -25.875 -29.672 -23.844 1 96.94 95 TYR A N 1
ATOM 683 C CA . TYR A 1 95 ? -25.516 -28.547 -24.688 1 96.94 95 TYR A CA 1
ATOM 684 C C . TYR A 1 95 ? -24.625 -28.984 -25.859 1 96.94 95 TYR A C 1
ATOM 686 O O . TYR A 1 95 ? -24.672 -28.391 -26.938 1 96.94 95 TYR A O 1
ATOM 694 N N . PHE A 1 96 ? -23.75 -30.078 -25.656 1 96.38 96 PHE A N 1
ATOM 695 C CA . PHE A 1 96 ? -22.734 -30.406 -26.656 1 96.38 96 PHE A CA 1
ATOM 696 C C . PHE A 1 96 ? -22.938 -31.812 -27.188 1 96.38 96 PHE A C 1
ATOM 698 O O . PHE A 1 96 ? -22.141 -32.312 -27.984 1 96.38 96 PHE A O 1
ATOM 705 N N . GLY A 1 97 ? -24 -32.531 -26.766 1 96.62 97 GLY A N 1
ATOM 706 C CA . GLY A 1 97 ? -24.219 -33.906 -27.172 1 96.62 97 GLY A CA 1
ATOM 707 C C . GLY A 1 97 ? -23.484 -34.906 -26.312 1 96.62 97 GLY A C 1
ATOM 708 O O . GLY A 1 97 ? -22.438 -34.594 -25.734 1 96.62 97 GLY A O 1
ATOM 709 N N . PRO A 1 98 ? -23.969 -36.094 -26.188 1 96.75 98 PRO A N 1
ATOM 710 C CA . PRO A 1 98 ? -23.453 -37.062 -25.219 1 96.75 98 PRO A CA 1
ATOM 711 C C . PRO A 1 98 ? -22.125 -37.688 -25.672 1 96.75 98 PRO A C 1
ATOM 713 O O . PRO A 1 98 ? -21.328 -38.125 -24.828 1 96.75 98 PRO A O 1
ATOM 716 N N . ASP A 1 99 ? -21.734 -37.688 -26.938 1 95.69 99 ASP A N 1
ATOM 717 C CA . ASP A 1 99 ? -20.672 -38.531 -27.453 1 95.69 99 ASP A CA 1
ATOM 718 C C . ASP A 1 99 ? -19.344 -37.812 -27.531 1 95.69 99 ASP A C 1
ATOM 720 O O . ASP A 1 99 ? -18.281 -38.438 -27.5 1 95.69 99 ASP A O 1
ATOM 724 N N . ALA A 1 100 ? -19.453 -36.562 -27.609 1 94.56 100 ALA A N 1
ATOM 725 C CA . ALA A 1 100 ? -18.203 -35.781 -27.703 1 94.56 100 ALA A CA 1
ATOM 726 C C . ALA A 1 100 ? -17.406 -35.875 -26.406 1 94.56 100 ALA A C 1
ATOM 728 O O . ALA A 1 100 ? -17.969 -36.094 -25.328 1 94.56 100 ALA A O 1
ATOM 729 N N . ALA A 1 101 ? -16.062 -35.781 -26.516 1 94.25 101 ALA A N 1
ATOM 730 C CA . ALA A 1 101 ? -15.18 -35.781 -25.359 1 94.25 101 ALA A CA 1
ATOM 731 C C . ALA A 1 101 ? -15.148 -34.406 -24.703 1 94.25 101 ALA A C 1
ATOM 733 O O . ALA A 1 101 ? -15.141 -33.375 -25.391 1 94.25 101 ALA A O 1
ATOM 734 N N . PRO A 1 102 ? -15.234 -34.344 -23.359 1 94.56 102 PRO A N 1
ATOM 735 C CA . PRO A 1 102 ? -14.945 -33.062 -22.688 1 94.56 102 PRO A CA 1
ATOM 736 C C . PRO A 1 102 ? -13.492 -32.625 -22.859 1 94.56 102 PRO A C 1
ATOM 738 O O . PRO A 1 102 ? -12.711 -33.312 -23.516 1 94.56 102 PRO A O 1
ATOM 741 N N . ASP A 1 103 ? -13.094 -31.469 -22.375 1 88.44 103 ASP A N 1
ATOM 742 C CA . ASP A 1 103 ? -11.719 -31 -22.516 1 88.44 103 ASP A CA 1
ATOM 743 C C . ASP A 1 103 ? -10.797 -31.672 -21.5 1 88.44 103 ASP A C 1
ATOM 745 O O . ASP A 1 103 ? -9.594 -31.406 -21.469 1 88.44 103 ASP A O 1
ATOM 749 N N . ARG A 1 104 ? -11.195 -32.469 -20.547 1 87.38 104 ARG A N 1
ATOM 750 C CA . ARG A 1 104 ? -10.477 -33.344 -19.625 1 87.38 104 ARG A CA 1
ATOM 751 C C . ARG A 1 104 ? -9.797 -32.531 -18.516 1 87.38 104 ARG A C 1
ATOM 753 O O . ARG A 1 104 ? -8.852 -33 -17.891 1 87.38 104 ARG A O 1
ATOM 760 N N . SER A 1 105 ? -10.273 -31.359 -18.328 1 92.5 105 SER A N 1
ATOM 761 C CA . SER A 1 105 ? -9.68 -30.484 -17.328 1 92.5 105 SER A CA 1
ATOM 762 C C . SER A 1 105 ? -10.102 -30.906 -15.914 1 92.5 105 SER A C 1
ATOM 764 O O . SER A 1 105 ? -9.367 -30.688 -14.953 1 92.5 105 SER A O 1
ATOM 766 N N . PHE A 1 106 ? -11.273 -31.578 -15.812 1 95.94 106 PHE A N 1
ATOM 767 C CA . PHE A 1 106 ? -11.828 -31.797 -14.477 1 95.94 106 PHE A CA 1
ATOM 768 C C . PHE A 1 106 ? -12 -33.281 -14.203 1 95.94 106 PHE A C 1
ATOM 770 O O . PHE A 1 106 ? -12.32 -33.688 -13.078 1 95.94 106 PHE A O 1
ATOM 777 N N . SER A 1 107 ? -11.875 -34.094 -15.172 1 95.06 107 SER A N 1
ATOM 778 C CA . SER A 1 107 ? -11.906 -35.562 -15.086 1 95.06 107 SER A CA 1
ATOM 779 C C . SER A 1 107 ? -11.352 -36.188 -16.359 1 95.06 107 SER A C 1
ATOM 781 O O . SER A 1 107 ? -11.078 -35.5 -17.328 1 95.06 107 SER A O 1
ATOM 783 N N . GLU A 1 108 ? -11.195 -37.531 -16.266 1 93.12 108 GLU A N 1
ATOM 784 C CA . GLU A 1 108 ? -10.734 -38.25 -17.438 1 93.12 108 GLU A CA 1
ATOM 785 C C . GLU A 1 108 ? -11.891 -38.906 -18.172 1 93.12 108 GLU A C 1
ATOM 787 O O . GLU A 1 108 ? -11.695 -39.875 -18.906 1 93.12 108 GLU A O 1
ATOM 792 N N . ALA A 1 109 ? -13.07 -38.375 -17.984 1 96.06 109 ALA A N 1
ATOM 793 C CA . ALA A 1 109 ? -14.219 -38.906 -18.703 1 96.06 109 ALA A CA 1
ATOM 794 C C . ALA A 1 109 ? -13.984 -38.844 -20.219 1 96.06 109 ALA A C 1
ATOM 796 O O . ALA A 1 109 ? -13.453 -37.875 -20.734 1 96.06 109 ALA A O 1
ATOM 797 N N . SER A 1 110 ? -14.414 -39.906 -20.906 1 95.56 110 SER A N 1
ATOM 798 C CA . SER A 1 110 ? -14.141 -40.031 -22.328 1 95.56 110 SER A CA 1
ATOM 799 C C . SER A 1 110 ? -15.234 -39.375 -23.156 1 95.56 110 SER A C 1
ATOM 801 O O . SER A 1 110 ? -15.016 -39.031 -24.312 1 95.56 110 SER A O 1
ATOM 803 N N . THR A 1 111 ? -16.469 -39.25 -22.547 1 97.44 111 THR A N 1
ATOM 804 C CA . THR A 1 111 ? -17.594 -38.625 -23.234 1 97.44 111 THR A CA 1
ATOM 805 C C . THR A 1 111 ? -18.281 -37.594 -22.344 1 97.44 111 THR A C 1
ATOM 807 O O . THR A 1 111 ? -18.125 -37.625 -21.125 1 97.44 111 THR A O 1
ATOM 810 N N . ASN A 1 112 ? -19.078 -36.75 -23 1 98.06 112 ASN A N 1
ATOM 811 C CA . ASN A 1 112 ? -19.891 -35.812 -22.25 1 98.06 112 ASN A CA 1
ATOM 812 C C . ASN A 1 112 ? -20.875 -36.5 -21.328 1 98.06 112 ASN A C 1
ATOM 814 O O . ASN A 1 112 ? -21.156 -36.031 -20.234 1 98.06 112 ASN A O 1
ATOM 818 N N . LEU A 1 113 ? -21.359 -37.625 -21.781 1 98 113 LEU A N 1
ATOM 819 C CA . LEU A 1 113 ? -22.312 -38.375 -20.984 1 98 113 LEU A CA 1
ATOM 820 C C . LEU A 1 113 ? -21.656 -38.875 -19.688 1 98 113 LEU A C 1
ATOM 822 O O . LEU A 1 113 ? -22.219 -38.688 -18.609 1 98 113 LEU A O 1
ATOM 826 N N . SER A 1 114 ? -20.531 -39.5 -19.859 1 97.56 114 SER A N 1
ATOM 827 C CA . SER A 1 114 ? -19.828 -39.969 -18.672 1 97.56 114 SER A CA 1
ATOM 828 C C . SER A 1 114 ? -19.469 -38.844 -17.734 1 97.56 114 SER A C 1
ATOM 830 O O . SER A 1 114 ? -19.594 -38.969 -16.516 1 97.56 114 SER A O 1
ATOM 832 N N . SER A 1 115 ? -19.031 -37.781 -18.344 1 98.44 115 SER A N 1
ATOM 833 C CA . SER A 1 115 ? -18.703 -36.594 -17.547 1 98.44 115 SER A CA 1
ATOM 834 C C . SER A 1 115 ? -19.922 -36.094 -16.766 1 98.44 115 SER A C 1
ATOM 836 O O . SER A 1 115 ? -19.844 -35.844 -15.57 1 98.44 115 SER A O 1
ATOM 838 N N . ASP A 1 116 ? -21.078 -36 -17.438 1 98.69 116 ASP A N 1
ATOM 839 C CA . ASP A 1 116 ? -22.312 -35.5 -16.797 1 98.69 116 ASP A CA 1
ATOM 840 C C . ASP A 1 116 ? -22.766 -36.469 -15.695 1 98.69 116 ASP A C 1
ATOM 842 O O . ASP A 1 116 ? -23.203 -36 -14.633 1 98.69 116 ASP A O 1
ATOM 846 N N . LEU A 1 117 ? -22.672 -37.719 -15.969 1 98.62 117 LEU A N 1
ATOM 847 C CA . LEU A 1 117 ? -23.078 -38.688 -14.961 1 98.62 117 LEU A CA 1
ATOM 848 C C . LEU A 1 117 ? -22.203 -38.562 -13.719 1 98.62 117 LEU A C 1
ATOM 850 O O . LEU A 1 117 ? -22.703 -38.656 -12.594 1 98.62 117 LEU A O 1
ATOM 854 N N . PHE A 1 118 ? -20.984 -38.469 -13.875 1 98.38 118 PHE A N 1
ATOM 855 C CA . PHE A 1 118 ? -20.062 -38.312 -12.75 1 98.38 118 PHE A CA 1
ATOM 856 C C . PHE A 1 118 ? -20.375 -37.094 -11.93 1 98.38 118 PHE A C 1
ATOM 858 O O . PHE A 1 118 ? -20.609 -37.156 -10.727 1 98.38 118 PHE A O 1
ATOM 865 N N . PHE A 1 119 ? -20.484 -35.906 -12.578 1 98.75 119 PHE A N 1
ATOM 866 C CA . PHE A 1 119 ? -20.625 -34.656 -11.852 1 98.75 119 PHE A CA 1
ATOM 867 C C . PHE A 1 119 ? -22.047 -34.5 -11.328 1 98.75 119 PHE A C 1
ATOM 869 O O . PHE A 1 119 ? -22.266 -33.906 -10.258 1 98.75 119 PHE A O 1
ATOM 876 N N . ARG A 1 120 ? -23.062 -34.969 -12.062 1 98.56 120 ARG A N 1
ATOM 877 C CA . ARG A 1 120 ? -24.422 -35 -11.516 1 98.56 120 ARG A CA 1
ATOM 878 C C . ARG A 1 120 ? -24.5 -35.875 -10.281 1 98.56 120 ARG A C 1
ATOM 880 O O . ARG A 1 120 ? -25.219 -35.594 -9.328 1 98.56 120 ARG A O 1
ATOM 887 N N . GLY A 1 121 ? -23.75 -36.969 -10.336 1 98.31 121 GLY A N 1
ATOM 888 C CA . GLY A 1 121 ? -23.672 -37.812 -9.148 1 98.31 121 GLY A CA 1
ATOM 889 C C . GLY A 1 121 ? -23.109 -37.094 -7.945 1 98.31 121 GLY A C 1
ATOM 890 O O . GLY A 1 121 ? -23.625 -37.219 -6.836 1 98.31 121 GLY A O 1
ATOM 891 N N . VAL A 1 122 ? -22.062 -36.344 -8.141 1 98.19 122 VAL A N 1
ATOM 892 C CA . VAL A 1 122 ? -21.453 -35.531 -7.086 1 98.19 122 VAL A CA 1
ATOM 893 C C . VAL A 1 122 ? -22.484 -34.531 -6.543 1 98.19 122 VAL A C 1
ATOM 895 O O . VAL A 1 122 ? -22.578 -34.344 -5.328 1 98.19 122 VAL A O 1
ATOM 898 N N . ARG A 1 123 ? -23.234 -33.875 -7.426 1 98.06 123 ARG A N 1
ATOM 899 C CA . ARG A 1 123 ? -24.219 -32.875 -7.043 1 98.06 123 ARG A CA 1
ATOM 900 C C . ARG A 1 123 ? -25.375 -33.531 -6.277 1 98.06 123 ARG A C 1
ATOM 902 O O . ARG A 1 123 ? -25.766 -33.031 -5.211 1 98.06 123 ARG A O 1
ATOM 909 N N . ASP A 1 124 ? -25.906 -34.625 -6.836 1 97.81 124 ASP A N 1
ATOM 910 C CA . ASP A 1 124 ? -27.047 -35.281 -6.234 1 97.81 124 ASP A CA 1
ATOM 911 C C . ASP A 1 124 ? -26.719 -35.781 -4.836 1 97.81 124 ASP A C 1
ATOM 913 O O . ASP A 1 124 ? -27.578 -35.781 -3.949 1 97.81 124 ASP A O 1
ATOM 917 N N . ALA A 1 125 ? -25.531 -36.219 -4.711 1 97.62 125 ALA A N 1
ATOM 918 C CA . ALA A 1 125 ? -25.094 -36.719 -3.414 1 97.62 125 ALA A CA 1
ATOM 919 C C . ALA A 1 125 ? -24.766 -35.594 -2.453 1 97.62 125 ALA A C 1
ATOM 921 O O . ALA A 1 125 ? -24.469 -35.844 -1.279 1 97.62 125 ALA A O 1
ATOM 922 N N . ARG A 1 126 ? -24.75 -34.312 -2.9 1 98.12 126 ARG A N 1
ATOM 923 C CA . ARG A 1 126 ? -24.406 -33.125 -2.115 1 98.12 126 ARG A CA 1
ATOM 924 C C . ARG A 1 126 ? -23.016 -33.25 -1.505 1 98.12 126 ARG A C 1
ATOM 926 O O . ARG A 1 126 ? -22.797 -32.844 -0.365 1 98.12 126 ARG A O 1
ATOM 933 N N . THR A 1 127 ? -22.141 -33.875 -2.242 1 98 127 THR A N 1
ATOM 934 C CA . THR A 1 127 ? -20.797 -34.156 -1.752 1 98 127 THR A CA 1
ATOM 935 C C . THR A 1 127 ? -20.094 -32.844 -1.356 1 98 127 THR A C 1
ATOM 937 O O . THR A 1 127 ? -19.547 -32.75 -0.252 1 98 127 THR A O 1
ATOM 940 N N . VAL A 1 128 ? -20.109 -31.859 -2.174 1 98.62 128 VAL A N 1
ATOM 941 C CA . VAL A 1 128 ? -19.359 -30.625 -1.961 1 98.62 128 VAL A CA 1
ATOM 942 C C . VAL A 1 128 ? -20 -29.812 -0.831 1 98.62 128 VAL A C 1
ATOM 944 O O . VAL A 1 128 ? -19.297 -29.25 0.001 1 98.62 128 VAL A O 1
ATOM 947 N N . GLU A 1 129 ? -21.344 -29.75 -0.749 1 98.38 129 GLU A N 1
ATOM 948 C CA . GLU A 1 129 ? -22.047 -29.062 0.33 1 98.38 129 GLU A CA 1
ATOM 949 C C . GLU A 1 129 ? -21.688 -29.641 1.69 1 98.38 129 GLU A C 1
ATOM 951 O O . GLU A 1 129 ? -21.453 -28.906 2.648 1 98.38 129 GLU A O 1
ATOM 956 N N . LYS A 1 130 ? -21.609 -30.938 1.724 1 98.19 130 LYS A N 1
ATOM 957 C CA . LYS A 1 130 ? -21.234 -31.609 2.973 1 98.19 130 LYS A CA 1
ATOM 958 C C . LYS A 1 130 ? -19.812 -31.25 3.387 1 98.19 130 LYS A C 1
ATOM 960 O O . LYS A 1 130 ? -19.531 -31.062 4.574 1 98.19 130 LYS A O 1
ATOM 965 N N . LEU A 1 131 ? -18.953 -31.203 2.463 1 98.38 131 LEU A N 1
ATOM 966 C CA . LEU A 1 131 ? -17.578 -30.828 2.76 1 98.38 131 LEU A CA 1
ATOM 967 C C . LEU A 1 131 ? -17.484 -29.375 3.201 1 98.38 131 LEU A C 1
ATOM 969 O O . LEU A 1 131 ? -16.703 -29.047 4.098 1 98.38 131 LEU A O 1
ATOM 973 N N . LEU A 1 132 ? -18.234 -28.5 2.586 1 98.31 132 LEU A N 1
ATOM 974 C CA . LEU A 1 132 ? -18.266 -27.078 2.939 1 98.31 132 LEU A CA 1
ATOM 975 C C . LEU A 1 132 ? -18.75 -26.891 4.371 1 98.31 132 LEU A C 1
ATOM 977 O O . LEU A 1 132 ? -18.375 -25.922 5.035 1 98.31 132 LEU A O 1
ATOM 981 N N . ASP A 1 133 ? -19.531 -27.797 4.844 1 97.5 133 ASP A N 1
ATOM 982 C CA . ASP A 1 133 ? -20.141 -27.688 6.164 1 97.5 133 ASP A CA 1
ATOM 983 C C . ASP A 1 133 ? -19.172 -28.125 7.262 1 97.5 133 ASP A C 1
ATOM 985 O O . ASP A 1 133 ? -19.391 -27.844 8.438 1 97.5 133 ASP A O 1
ATOM 989 N N . ARG A 1 134 ? -18.094 -28.797 6.809 1 97 134 ARG A N 1
ATOM 990 C CA . ARG A 1 134 ? -17.094 -29.203 7.801 1 97 134 ARG A CA 1
ATOM 991 C C . ARG A 1 134 ? -16.344 -27.984 8.344 1 97 134 ARG A C 1
ATOM 993 O O . ARG A 1 134 ? -16.031 -27.062 7.598 1 97 134 ARG A O 1
ATOM 1000 N N . PRO A 1 135 ? -16.016 -28.047 9.625 1 96.44 135 PRO A N 1
ATOM 1001 C CA . PRO A 1 135 ? -15.297 -26.906 10.188 1 96.44 135 PRO A CA 1
ATOM 1002 C C . PRO A 1 135 ? -13.805 -26.922 9.844 1 96.44 135 PRO A C 1
ATOM 1004 O O . PRO A 1 135 ? -13.203 -28 9.758 1 96.44 135 PRO A O 1
ATOM 1007 N N . ALA A 1 136 ? -13.219 -25.812 9.664 1 94.94 136 ALA A N 1
ATOM 1008 C CA . ALA A 1 136 ? -11.766 -25.703 9.531 1 94.94 136 ALA A CA 1
ATOM 1009 C C . ALA A 1 136 ? -11.062 -26.203 10.789 1 94.94 136 ALA A C 1
ATOM 1011 O O . ALA A 1 136 ? -11.523 -25.953 11.906 1 94.94 136 ALA A O 1
ATOM 1012 N N . PRO A 1 137 ? -10.062 -26.875 10.688 1 95.44 137 PRO A N 1
ATOM 1013 C CA . PRO A 1 137 ? -9.273 -27.031 9.469 1 95.44 137 PRO A CA 1
ATOM 1014 C C . PRO A 1 137 ? -9.633 -28.297 8.688 1 95.44 137 PRO A C 1
ATOM 1016 O O . PRO A 1 137 ? -9.047 -28.562 7.641 1 95.44 137 PRO A O 1
ATOM 1019 N N . GLU A 1 138 ? -10.609 -29.047 9.133 1 96.12 138 GLU A N 1
ATOM 1020 C CA . GLU A 1 138 ? -11.031 -30.25 8.406 1 96.12 138 GLU A CA 1
ATOM 1021 C C . GLU A 1 138 ? -11.766 -29.875 7.117 1 96.12 138 GLU A C 1
ATOM 1023 O O . GLU A 1 138 ? -11.766 -30.656 6.156 1 96.12 138 GLU A O 1
ATOM 1028 N N . GLY A 1 139 ? -12.414 -28.734 7.18 1 96.81 139 GLY A N 1
ATOM 1029 C CA . GLY A 1 139 ? -13.047 -28.141 6.016 1 96.81 139 GLY A CA 1
ATOM 1030 C C . GLY A 1 139 ? -12.484 -26.781 5.664 1 96.81 139 GLY A C 1
ATOM 1031 O O . GLY A 1 139 ? -11.469 -26.359 6.223 1 96.81 139 GLY A O 1
ATOM 1032 N N . PRO A 1 140 ? -13.086 -26.156 4.715 1 98.12 140 PRO A N 1
ATOM 1033 C CA . PRO A 1 140 ? -12.555 -24.875 4.277 1 98.12 140 PRO A CA 1
ATOM 1034 C C . PRO A 1 140 ? -12.758 -23.766 5.316 1 98.12 140 PRO A C 1
ATOM 1036 O O . PRO A 1 140 ? -13.781 -23.75 6.008 1 98.12 140 PRO A O 1
ATOM 1039 N N . SER A 1 141 ? -11.867 -22.875 5.418 1 98.31 141 SER A N 1
ATOM 1040 C CA . SER A 1 141 ? -11.922 -21.719 6.316 1 98.31 141 SER A CA 1
ATOM 1041 C C . SER A 1 141 ? -12.953 -20.703 5.852 1 98.31 141 SER A C 1
ATOM 1043 O O . SER A 1 141 ? -13.453 -20.781 4.727 1 98.31 141 SER A O 1
ATOM 1045 N N . ARG A 1 142 ? -13.273 -19.766 6.734 1 98 142 ARG A N 1
ATOM 1046 C CA . ARG A 1 142 ? -14.141 -18.641 6.371 1 98 142 ARG A CA 1
ATOM 1047 C C . ARG A 1 142 ? -13.531 -17.828 5.234 1 98 142 ARG A C 1
ATOM 1049 O O . ARG A 1 142 ? -14.25 -17.375 4.344 1 98 142 ARG A O 1
ATOM 1056 N N . GLN A 1 143 ? -12.227 -17.625 5.273 1 98.44 143 GLN A N 1
ATOM 1057 C CA . GLN A 1 143 ? -11.555 -16.859 4.223 1 98.44 143 GLN A CA 1
ATOM 1058 C C . GLN A 1 143 ? -11.75 -17.516 2.859 1 98.44 143 GLN A C 1
ATOM 1060 O O . GLN A 1 143 ? -12.07 -16.844 1.88 1 98.44 143 GLN A O 1
ATOM 1065 N N . ALA A 1 144 ? -11.578 -18.844 2.811 1 98.69 144 ALA A N 1
ATOM 1066 C CA . ALA A 1 144 ? -11.766 -19.562 1.554 1 98.69 144 ALA A CA 1
ATOM 1067 C C . ALA A 1 144 ? -13.211 -19.453 1.069 1 98.69 144 ALA A C 1
ATOM 1069 O O . ALA A 1 144 ? -13.453 -19.25 -0.123 1 98.69 144 ALA A O 1
ATOM 1070 N N . LYS A 1 145 ? -14.109 -19.562 1.962 1 98.69 145 LYS A N 1
ATOM 1071 C CA . LYS A 1 145 ? -15.523 -19.469 1.609 1 98.69 145 LYS A CA 1
ATOM 1072 C C . LYS A 1 145 ? -15.867 -18.078 1.077 1 98.69 145 LYS A C 1
ATOM 1074 O O . LYS A 1 145 ? -16.578 -17.938 0.084 1 98.69 145 LYS A O 1
ATOM 1079 N N . GLU A 1 146 ? -15.305 -17.062 1.72 1 98.5 146 GLU A N 1
ATOM 1080 C CA . GLU A 1 146 ? -15.57 -15.688 1.291 1 98.5 146 GLU A CA 1
ATOM 1081 C C . GLU A 1 146 ? -14.93 -15.406 -0.067 1 98.5 146 GLU A C 1
ATOM 1083 O O . GLU A 1 146 ? -15.492 -14.664 -0.879 1 98.5 146 GLU A O 1
ATOM 1088 N N . LEU A 1 147 ? -13.805 -15.961 -0.283 1 98.81 147 LEU A N 1
ATOM 1089 C CA . LEU A 1 147 ? -13.188 -15.836 -1.599 1 98.81 147 LEU A CA 1
ATOM 1090 C C . LEU A 1 147 ? -14.078 -16.438 -2.678 1 98.81 147 LEU A C 1
ATOM 1092 O O . LEU A 1 147 ? -14.273 -15.844 -3.736 1 98.81 147 LEU A O 1
ATOM 1096 N N . MET A 1 148 ? -14.625 -17.562 -2.396 1 98.81 148 MET A N 1
ATOM 1097 C CA . MET A 1 148 ? -15.477 -18.234 -3.373 1 98.81 148 MET A CA 1
ATOM 1098 C C . MET A 1 148 ? -16.766 -17.453 -3.611 1 98.81 148 MET A C 1
ATOM 1100 O O . MET A 1 148 ? -17.203 -17.312 -4.75 1 98.81 148 MET A O 1
ATOM 1104 N N . ARG A 1 149 ? -17.344 -16.984 -2.551 1 98.69 149 ARG A N 1
ATOM 1105 C CA . ARG A 1 149 ? -18.547 -16.172 -2.668 1 98.69 149 ARG A CA 1
ATOM 1106 C C . ARG A 1 149 ? -18.297 -14.914 -3.488 1 98.69 149 ARG A C 1
ATOM 1108 O O . ARG A 1 149 ? -19.062 -14.586 -4.398 1 98.69 149 ARG A O 1
ATOM 1115 N N . GLY A 1 150 ? -17.172 -14.258 -3.148 1 98.81 150 GLY A N 1
ATOM 1116 C CA . GLY A 1 150 ? -16.812 -13.07 -3.906 1 98.81 150 GLY A CA 1
ATOM 1117 C C . GLY A 1 150 ? -16.516 -13.359 -5.367 1 98.81 150 GLY A C 1
ATOM 1118 O O . GLY A 1 150 ? -16.938 -12.609 -6.25 1 98.81 150 GLY A O 1
ATOM 1119 N N . TRP A 1 151 ? -15.789 -14.406 -5.566 1 98.81 151 TRP A N 1
ATOM 1120 C CA . TRP A 1 151 ? -15.43 -14.781 -6.93 1 98.81 151 TRP A CA 1
ATOM 1121 C C . TRP A 1 151 ? -16.672 -14.961 -7.793 1 98.81 151 TRP A C 1
ATOM 1123 O O . TRP A 1 151 ? -16.734 -14.445 -8.914 1 98.81 151 TRP A O 1
ATOM 1133 N N . ALA A 1 152 ? -17.641 -15.68 -7.309 1 98.81 152 ALA A N 1
ATOM 1134 C CA . ALA A 1 152 ? -18.875 -15.891 -8.039 1 98.81 152 ALA A CA 1
ATOM 1135 C C . ALA A 1 152 ? -19.578 -14.562 -8.336 1 98.81 152 ALA A C 1
ATOM 1137 O O . ALA A 1 152 ? -20.031 -14.328 -9.453 1 98.81 152 ALA A O 1
ATOM 1138 N N . ALA A 1 153 ? -19.609 -13.719 -7.328 1 98.69 153 ALA A N 1
ATOM 1139 C CA . ALA A 1 153 ? -20.25 -12.414 -7.488 1 98.69 153 ALA A CA 1
ATOM 1140 C C . ALA A 1 153 ? -19.531 -11.578 -8.547 1 98.69 153 ALA A C 1
ATOM 1142 O O . ALA A 1 153 ? -20.172 -10.867 -9.32 1 98.69 153 ALA A O 1
ATOM 1143 N N . GLY A 1 154 ? -18.203 -11.664 -8.539 1 98.81 154 GLY A N 1
ATOM 1144 C CA . GLY A 1 154 ? -17.422 -10.93 -9.531 1 98.81 154 GLY A CA 1
ATOM 1145 C C . GLY A 1 154 ? -17.672 -11.414 -10.953 1 98.81 154 GLY A C 1
ATOM 1146 O O . GLY A 1 154 ? -17.891 -10.602 -11.852 1 98.81 154 GLY A O 1
ATOM 1147 N N . TYR A 1 155 ? -17.656 -12.703 -11.125 1 98.69 155 TYR A N 1
ATOM 1148 C CA . TYR A 1 155 ? -17.984 -13.305 -12.406 1 98.69 155 TYR A CA 1
ATOM 1149 C C . TYR A 1 155 ? -19.375 -12.859 -12.883 1 98.69 155 TYR A C 1
ATOM 1151 O O . TYR A 1 155 ? -19.531 -12.445 -14.031 1 98.69 155 TYR A O 1
ATOM 1159 N N . ASN A 1 156 ? -20.312 -12.914 -12.031 1 98.69 156 ASN A N 1
ATOM 1160 C CA . ASN A 1 156 ? -21.688 -12.547 -12.359 1 98.69 156 ASN A CA 1
ATOM 1161 C C . ASN A 1 156 ? -21.812 -11.07 -12.703 1 98.69 156 ASN A C 1
ATOM 1163 O O . ASN A 1 156 ? -22.547 -10.695 -13.609 1 98.69 156 ASN A O 1
ATOM 1167 N N . ALA A 1 157 ? -21.094 -10.273 -11.938 1 98.44 157 ALA A N 1
ATOM 1168 C CA . ALA A 1 157 ? -21.109 -8.844 -12.203 1 98.44 157 ALA A CA 1
ATOM 1169 C C . ALA A 1 157 ? -20.562 -8.531 -13.594 1 98.44 157 ALA A C 1
ATOM 1171 O O . ALA A 1 157 ? -21.125 -7.715 -14.328 1 98.44 157 ALA A O 1
ATOM 1172 N N . TRP A 1 158 ? -19.469 -9.156 -13.93 1 98.31 158 TRP A N 1
ATOM 1173 C CA . TRP A 1 158 ? -18.906 -8.938 -15.25 1 98.31 158 TRP A CA 1
ATOM 1174 C C . TRP A 1 158 ? -19.891 -9.336 -16.344 1 98.31 158 TRP A C 1
ATOM 1176 O O . TRP A 1 158 ? -20.078 -8.609 -17.312 1 98.31 158 TRP A O 1
ATOM 1186 N N . LEU A 1 159 ? -20.609 -10.445 -16.219 1 98.25 159 LEU A N 1
ATOM 1187 C CA . LEU A 1 159 ? -21.578 -10.922 -17.188 1 98.25 159 LEU A CA 1
ATOM 1188 C C . LEU A 1 159 ? -22.719 -9.922 -17.344 1 98.25 159 LEU A C 1
ATOM 1190 O O . LEU A 1 159 ? -23.25 -9.742 -18.438 1 98.25 159 LEU A O 1
ATOM 1194 N N . ARG A 1 160 ? -23.078 -9.344 -16.266 1 97.31 160 ARG A N 1
ATOM 1195 C CA . ARG A 1 160 ? -24.172 -8.383 -16.297 1 97.31 160 ARG A CA 1
ATOM 1196 C C . ARG A 1 160 ? -23.75 -7.078 -16.969 1 97.31 160 ARG A C 1
ATOM 1198 O O . ARG A 1 160 ? -24.531 -6.441 -17.656 1 97.31 160 ARG A O 1
ATOM 1205 N N . GLN A 1 161 ? -22.516 -6.715 -16.734 1 96.38 161 GLN A N 1
ATOM 1206 C CA . GLN A 1 161 ? -22.047 -5.383 -17.094 1 96.38 161 GLN A CA 1
ATOM 1207 C C . GLN A 1 161 ? -21.453 -5.363 -18.5 1 96.38 161 GLN A C 1
ATOM 1209 O O . GLN A 1 161 ? -21.281 -4.297 -19.094 1 96.38 161 GLN A O 1
ATOM 1214 N N . HIS A 1 162 ? -21.188 -6.543 -19.062 1 95.88 162 HIS A N 1
ATOM 1215 C CA . HIS A 1 162 ? -20.516 -6.594 -20.344 1 95.88 162 HIS A CA 1
ATOM 1216 C C . HIS A 1 162 ? -21.234 -7.543 -21.312 1 95.88 162 HIS A C 1
ATOM 1218 O O . HIS A 1 162 ? -21.781 -8.555 -20.875 1 95.88 162 HIS A O 1
ATOM 1224 N N . LYS A 1 163 ? -21.125 -7.223 -22.625 1 95.19 163 LYS A N 1
ATOM 1225 C CA . LYS A 1 163 ? -21.531 -8.148 -23.672 1 95.19 163 LYS A CA 1
ATOM 1226 C C . LYS A 1 163 ? -20.391 -9.102 -24.031 1 95.19 163 LYS A C 1
ATOM 1228 O O . LYS A 1 163 ? -19.266 -8.672 -24.281 1 95.19 163 LYS A O 1
ATOM 1233 N N . VAL A 1 164 ? -20.672 -10.383 -24.047 1 96.81 164 VAL A N 1
ATOM 1234 C CA . VAL A 1 164 ? -19.672 -11.367 -24.438 1 96.81 164 VAL A CA 1
ATOM 1235 C C . VAL A 1 164 ? -19.438 -11.289 -25.953 1 96.81 164 VAL A C 1
ATOM 1237 O O . VAL A 1 164 ? -20.359 -11.508 -26.734 1 96.81 164 VAL A O 1
ATOM 1240 N N . THR A 1 165 ? -18.219 -10.984 -26.359 1 95.38 165 THR A N 1
ATOM 1241 C CA . THR A 1 165 ? -17.922 -10.82 -27.781 1 95.38 165 THR A CA 1
ATOM 1242 C C . THR A 1 165 ? -17.016 -11.938 -28.266 1 95.38 165 THR A C 1
ATOM 1244 O O . THR A 1 165 ? -16.844 -12.125 -29.484 1 95.38 165 THR A O 1
ATOM 1247 N N . ASP A 1 166 ? -16.484 -12.68 -27.375 1 96 166 ASP A N 1
ATOM 1248 C CA . ASP A 1 166 ? -15.656 -13.82 -27.75 1 96 166 ASP A CA 1
ATOM 1249 C C . ASP A 1 166 ? -16.438 -14.805 -28.625 1 96 166 ASP A C 1
ATOM 1251 O O . ASP A 1 166 ? -17.453 -15.344 -28.188 1 96 166 ASP A O 1
ATOM 1255 N N . PRO A 1 167 ? -15.977 -15.055 -29.812 1 94.81 167 PRO A N 1
ATOM 1256 C CA . PRO A 1 167 ? -16.734 -15.898 -30.734 1 94.81 167 PRO A CA 1
ATOM 1257 C C . PRO A 1 167 ? -16.906 -17.328 -30.234 1 94.81 167 PRO A C 1
ATOM 1259 O O . PRO A 1 167 ? -17.797 -18.062 -30.688 1 94.81 167 PRO A O 1
ATOM 1262 N N . ALA A 1 168 ? -16.078 -17.719 -29.297 1 95.81 168 ALA A N 1
ATOM 1263 C CA . ALA A 1 168 ? -16.141 -19.094 -28.781 1 95.81 168 ALA A CA 1
ATOM 1264 C C . ALA A 1 168 ? -17.484 -19.359 -28.094 1 95.81 168 ALA A C 1
ATOM 1266 O O . ALA A 1 168 ? -17.938 -20.5 -28.031 1 95.81 168 ALA A O 1
ATOM 1267 N N . CYS A 1 169 ? -18.156 -18.234 -27.594 1 97.69 169 CYS A N 1
ATOM 1268 C CA . CYS A 1 169 ? -19.375 -18.531 -26.859 1 97.69 169 CYS A CA 1
ATOM 1269 C C . CYS A 1 169 ? -20.391 -17.406 -26.984 1 97.69 169 CYS A C 1
ATOM 1271 O O . CYS A 1 169 ? -21.375 -17.359 -26.25 1 97.69 169 CYS A O 1
ATOM 1273 N N . ARG A 1 170 ? -20.141 -16.469 -27.828 1 96.75 170 ARG A N 1
ATOM 1274 C CA . ARG A 1 170 ? -21.062 -15.359 -28.016 1 96.75 170 ARG A CA 1
ATOM 1275 C C . ARG A 1 170 ? -22.484 -15.867 -28.266 1 96.75 170 ARG A C 1
ATOM 1277 O O . ARG A 1 170 ? -22.703 -16.672 -29.172 1 96.75 170 ARG A O 1
ATOM 1284 N N . GLY A 1 171 ? -23.375 -15.398 -27.469 1 96 171 GLY A N 1
ATOM 1285 C CA . GLY A 1 171 ? -24.781 -15.68 -27.672 1 96 171 GLY A CA 1
ATOM 1286 C C . GLY A 1 171 ? -25.188 -17.062 -27.203 1 96 171 GLY A C 1
ATOM 1287 O O . GLY A 1 171 ? -26.344 -17.469 -27.359 1 96 171 GLY A O 1
ATOM 1288 N N . LYS A 1 172 ? -24.312 -17.781 -26.625 1 97.31 172 LYS A N 1
ATOM 1289 C CA . LYS A 1 172 ? -24.625 -19.156 -26.219 1 97.31 172 LYS A CA 1
ATOM 1290 C C . LYS A 1 172 ? -25.391 -19.172 -24.906 1 97.31 172 LYS A C 1
ATOM 1292 O O . LYS A 1 172 ? -25.047 -18.438 -23.969 1 97.31 172 LYS A O 1
ATOM 1297 N N . GLY A 1 173 ? -26.344 -20.031 -24.766 1 96.12 173 GLY A N 1
ATOM 1298 C CA . GLY A 1 173 ? -27.25 -20.109 -23.625 1 96.12 173 GLY A CA 1
ATOM 1299 C C . GLY A 1 173 ? -26.594 -20.688 -22.391 1 96.12 173 GLY A C 1
ATOM 1300 O O . GLY A 1 173 ? -27.109 -20.531 -21.281 1 96.12 173 GLY A O 1
ATOM 1301 N N . TRP A 1 174 ? -25.484 -21.359 -22.594 1 97.25 174 TRP A N 1
ATOM 1302 C CA . TRP A 1 174 ? -24.844 -22 -21.438 1 97.25 174 TRP A CA 1
ATOM 1303 C C . TRP A 1 174 ? -23.891 -21.031 -20.734 1 97.25 174 TRP A C 1
ATOM 1305 O O . TRP A 1 174 ? -23.312 -21.359 -19.703 1 97.25 174 TRP A O 1
ATOM 1315 N N . VAL A 1 175 ? -23.625 -19.859 -21.297 1 98.44 175 VAL A N 1
ATOM 1316 C CA . VAL A 1 175 ? -22.953 -18.797 -20.562 1 98.44 175 VAL A CA 1
ATOM 1317 C C . VAL A 1 175 ? -23.922 -18.172 -19.562 1 98.44 175 VAL A C 1
ATOM 1319 O O . VAL A 1 175 ? -24.703 -17.297 -19.922 1 98.44 175 VAL A O 1
ATOM 1322 N N . ARG A 1 176 ? -23.812 -18.562 -18.25 1 97.94 176 ARG A N 1
ATOM 1323 C CA . ARG A 1 176 ? -24.797 -18.203 -17.234 1 97.94 176 ARG A CA 1
ATOM 1324 C C . ARG A 1 176 ? -24.109 -17.812 -15.922 1 97.94 176 ARG A C 1
ATOM 1326 O O . ARG A 1 176 ? -22.938 -18.141 -15.711 1 97.94 176 ARG A O 1
ATOM 1333 N N . PRO A 1 177 ? -24.797 -17.094 -15.031 1 98.31 177 PRO A N 1
ATOM 1334 C CA . PRO A 1 177 ? -24.25 -16.797 -13.703 1 98.31 177 PRO A CA 1
ATOM 1335 C C . PRO A 1 177 ? -23.938 -18.062 -12.906 1 98.31 177 PRO A C 1
ATOM 1337 O O . PRO A 1 177 ? -24.438 -19.141 -13.227 1 98.31 177 PRO A O 1
ATOM 1340 N N . VAL A 1 178 ? -23.109 -17.828 -11.938 1 98.75 178 VAL A N 1
ATOM 1341 C CA . VAL A 1 178 ? -22.688 -18.969 -11.133 1 98.75 178 VAL A CA 1
ATOM 1342 C C . VAL A 1 178 ? -22.906 -18.672 -9.648 1 98.75 178 VAL A C 1
ATOM 1344 O O . VAL A 1 178 ? -23.141 -17.516 -9.273 1 98.75 178 VAL A O 1
ATOM 1347 N N . THR A 1 179 ? -22.875 -19.719 -8.844 1 98.62 179 THR A N 1
ATOM 1348 C CA . THR A 1 179 ? -22.984 -19.594 -7.395 1 98.62 179 THR A CA 1
ATOM 1349 C C . THR A 1 179 ? -21.641 -19.891 -6.723 1 98.62 179 THR A C 1
ATOM 1351 O O . THR A 1 179 ? -20.719 -20.391 -7.363 1 98.62 179 THR A O 1
ATOM 1354 N N . ALA A 1 180 ? -21.578 -19.547 -5.453 1 98.56 180 ALA A N 1
ATOM 1355 C CA . ALA A 1 180 ? -20.391 -19.906 -4.668 1 98.56 180 ALA A CA 1
ATOM 1356 C C . ALA A 1 180 ? -20.172 -21.422 -4.664 1 98.56 180 ALA A C 1
ATOM 1358 O O . ALA A 1 180 ? -19.031 -21.891 -4.688 1 98.56 180 ALA A O 1
ATOM 1359 N N . THR A 1 181 ? -21.219 -22.156 -4.66 1 98.5 181 THR A N 1
ATOM 1360 C CA . THR A 1 181 ? -21.125 -23.609 -4.648 1 98.5 181 THR A CA 1
ATOM 1361 C C . THR A 1 181 ? -20.594 -24.125 -5.984 1 98.5 181 THR A C 1
ATOM 1363 O O . THR A 1 181 ? -19.875 -25.125 -6.027 1 98.5 181 THR A O 1
ATOM 1366 N N . ASP A 1 182 ? -20.922 -23.469 -7.074 1 98.56 182 ASP A N 1
ATOM 1367 C CA . ASP A 1 182 ? -20.344 -23.828 -8.367 1 98.56 182 ASP A CA 1
ATOM 1368 C C . ASP A 1 182 ? -18.828 -23.672 -8.352 1 98.56 182 ASP A C 1
ATOM 1370 O O . ASP A 1 182 ? -18.094 -24.5 -8.883 1 98.56 182 ASP A O 1
ATOM 1374 N N . VAL A 1 183 ? -18.406 -22.594 -7.738 1 98.81 183 VAL A N 1
ATOM 1375 C CA . VAL A 1 183 ? -16.969 -22.359 -7.625 1 98.81 183 VAL A CA 1
ATOM 1376 C C . VAL A 1 183 ? -16.328 -23.438 -6.762 1 98.81 183 VAL A C 1
ATOM 1378 O O . VAL A 1 183 ? -15.25 -23.938 -7.086 1 98.81 183 VAL A O 1
ATOM 1381 N N . ALA A 1 184 ? -17.016 -23.766 -5.73 1 98.81 184 ALA A N 1
ATOM 1382 C CA . ALA A 1 184 ? -16.516 -24.844 -4.859 1 98.81 184 ALA A CA 1
ATOM 1383 C C . ALA A 1 184 ? -16.438 -26.172 -5.609 1 98.81 184 ALA A C 1
ATOM 1385 O O . ALA A 1 184 ? -15.477 -26.922 -5.438 1 98.81 184 ALA A O 1
ATOM 1386 N N . ARG A 1 185 ? -17.438 -26.453 -6.414 1 98.62 185 ARG A N 1
ATOM 1387 C CA . ARG A 1 185 ? -17.438 -27.703 -7.172 1 98.62 185 ARG A CA 1
ATOM 1388 C C . ARG A 1 185 ? -16.281 -27.766 -8.156 1 98.62 185 ARG A C 1
ATOM 1390 O O . ARG A 1 185 ? -15.719 -28.828 -8.406 1 98.62 185 ARG A O 1
ATOM 1397 N N . ARG A 1 186 ? -15.984 -26.672 -8.695 1 97.94 186 ARG A N 1
ATOM 1398 C CA . ARG A 1 186 ? -14.82 -26.609 -9.57 1 97.94 186 ARG A CA 1
ATOM 1399 C C . ARG A 1 186 ? -13.539 -26.922 -8.797 1 97.94 186 ARG A C 1
ATOM 1401 O O . ARG A 1 186 ? -12.688 -27.672 -9.258 1 97.94 186 ARG A O 1
ATOM 1408 N N . GLY A 1 187 ? -13.406 -26.297 -7.609 1 97.88 187 GLY A N 1
ATOM 1409 C CA . GLY A 1 187 ? -12.266 -26.609 -6.758 1 97.88 187 GLY A CA 1
ATOM 1410 C C . GLY A 1 187 ? -12.203 -28.078 -6.355 1 97.88 187 GLY A C 1
ATOM 1411 O O . GLY A 1 187 ? -11.125 -28.656 -6.316 1 97.88 187 GLY A O 1
ATOM 1412 N N . TYR A 1 188 ? -13.336 -28.625 -6.074 1 98.44 188 TYR A N 1
ATOM 1413 C CA . TYR A 1 188 ? -13.422 -30.031 -5.727 1 98.44 188 TYR A CA 1
ATOM 1414 C C . TYR A 1 188 ? -12.984 -30.906 -6.891 1 98.44 188 TYR A C 1
ATOM 1416 O O . TYR A 1 188 ? -12.273 -31.891 -6.703 1 98.44 188 TYR A O 1
ATOM 1424 N N . ALA A 1 189 ? -13.414 -30.531 -8.078 1 98.06 189 ALA A N 1
ATOM 1425 C CA . ALA A 1 189 ? -13.023 -31.297 -9.266 1 98.06 189 ALA A CA 1
ATOM 1426 C C . ALA A 1 189 ? -11.508 -31.344 -9.414 1 98.06 189 ALA A C 1
ATOM 1428 O O . ALA A 1 189 ? -10.945 -32.375 -9.773 1 98.06 189 ALA A O 1
ATOM 1429 N N . LEU A 1 190 ? -10.867 -30.266 -9.125 1 96 190 LEU A N 1
ATOM 1430 C CA . LEU A 1 190 ? -9.414 -30.234 -9.172 1 96 190 LEU A CA 1
ATOM 1431 C C . LEU A 1 190 ? -8.812 -31.125 -8.094 1 96 190 LEU A C 1
ATOM 1433 O O . LEU A 1 190 ? -7.777 -31.766 -8.305 1 96 190 LEU A O 1
ATOM 1437 N N . THR A 1 191 ? -9.469 -31.219 -6.996 1 97.12 191 THR A N 1
ATOM 1438 C CA . THR A 1 191 ? -8.969 -31.969 -5.848 1 97.12 191 THR A CA 1
ATOM 1439 C C . THR A 1 191 ? -9.023 -33.469 -6.117 1 97.12 191 THR A C 1
ATOM 1441 O O . THR A 1 191 ? -8.125 -34.219 -5.699 1 97.12 191 THR A O 1
ATOM 1444 N N . VAL A 1 192 ? -10.008 -33.938 -6.871 1 97.44 192 VAL A N 1
ATOM 1445 C CA . VAL A 1 192 ? -10.219 -35.375 -7.023 1 97.44 192 VAL A CA 1
ATOM 1446 C C . VAL A 1 192 ? -9.688 -35.844 -8.383 1 97.44 192 VAL A C 1
ATOM 1448 O O . VAL A 1 192 ? -9.922 -36.969 -8.797 1 97.44 192 VAL A O 1
ATOM 1451 N N . LEU A 1 193 ? -8.992 -35 -9.055 1 93.81 193 LEU A N 1
ATOM 1452 C CA . LEU A 1 193 ? -8.555 -35.25 -10.422 1 93.81 193 LEU A CA 1
ATOM 1453 C C . LEU A 1 193 ? -7.781 -36.562 -10.523 1 93.81 193 LEU A C 1
ATOM 1455 O O . LEU A 1 193 ? -7.926 -37.312 -11.5 1 93.81 193 LEU A O 1
ATOM 1459 N N . GLY A 1 194 ? -6.961 -36.906 -9.531 1 92.19 194 GLY A N 1
ATOM 1460 C CA . GLY A 1 194 ? -6.109 -38.062 -9.578 1 92.19 194 GLY A CA 1
ATOM 1461 C C . GLY A 1 194 ? -6.762 -39.312 -8.984 1 92.19 194 GLY A C 1
ATOM 1462 O O . GLY A 1 194 ? -6.191 -40.406 -9.023 1 92.19 194 GLY A O 1
ATOM 1463 N N . GLY A 1 195 ? -7.953 -39.188 -8.508 1 95.06 195 GLY A N 1
ATOM 1464 C CA . GLY A 1 195 ? -8.719 -40.281 -7.91 1 95.06 195 GLY A CA 1
ATOM 1465 C C . GLY A 1 195 ? -10.016 -40.594 -8.641 1 95.06 195 GLY A C 1
ATOM 1466 O O . GLY A 1 195 ? -10 -41.062 -9.766 1 95.06 195 GLY A O 1
ATOM 1467 N N . GLN A 1 196 ? -11 -40.125 -8.055 1 97.12 196 GLN A N 1
ATOM 1468 C CA . GLN A 1 196 ? -12.305 -40.406 -8.648 1 97.12 196 GLN A CA 1
ATOM 1469 C C . GLN A 1 196 ? -12.438 -39.75 -10.023 1 97.12 196 GLN A C 1
ATOM 1471 O O . GLN A 1 196 ? -13.047 -40.312 -10.93 1 97.12 196 GLN A O 1
ATOM 1476 N N . GLY A 1 197 ? -11.883 -38.562 -10.195 1 95.69 197 GLY A N 1
ATOM 1477 C CA . GLY A 1 197 ? -11.93 -37.906 -11.492 1 95.69 197 GLY A CA 1
ATOM 1478 C C . GLY A 1 197 ? -11.203 -38.688 -12.586 1 95.69 197 GLY A C 1
ATOM 1479 O O . GLY A 1 197 ? -11.602 -38.656 -13.75 1 95.69 197 GLY A O 1
ATOM 1480 N N . ALA A 1 198 ? -10.18 -39.406 -12.203 1 93.88 198 ALA A N 1
ATOM 1481 C CA . ALA A 1 198 ? -9.398 -40.188 -13.156 1 93.88 198 ALA A CA 1
ATOM 1482 C C . ALA A 1 198 ? -10.172 -41.406 -13.617 1 93.88 198 ALA A C 1
ATOM 1484 O O . ALA A 1 198 ? -9.914 -41.969 -14.688 1 93.88 198 ALA A O 1
ATOM 1485 N N . LEU A 1 199 ? -11.172 -41.844 -12.805 1 95.88 199 LEU A N 1
ATOM 1486 C CA . LEU A 1 199 ? -11.891 -43.062 -13.102 1 95.88 199 LEU A CA 1
ATOM 1487 C C . LEU A 1 199 ? -13.383 -42.781 -13.297 1 95.88 199 LEU A C 1
ATOM 1489 O O . LEU A 1 199 ? -14.227 -43.625 -12.945 1 95.88 199 LEU A O 1
ATOM 1493 N N . ALA A 1 200 ? -13.633 -41.625 -13.812 1 96.44 200 ALA A N 1
ATOM 1494 C CA . ALA A 1 200 ? -15.023 -41.25 -14.016 1 96.44 200 ALA A CA 1
ATOM 1495 C C . ALA A 1 200 ? -15.758 -42.281 -14.883 1 96.44 200 ALA A C 1
ATOM 1497 O O . ALA A 1 200 ? -16.891 -42.656 -14.586 1 96.44 200 ALA A O 1
ATOM 1498 N N . ASP A 1 201 ? -15.148 -42.75 -16 1 96.19 201 ASP A N 1
ATOM 1499 C CA . ASP A 1 201 ? -15.773 -43.75 -16.875 1 96.19 201 ASP A CA 1
ATOM 1500 C C . ASP A 1 201 ? -16.062 -45.031 -16.125 1 96.19 201 ASP A C 1
ATOM 1502 O O . ASP A 1 201 ? -17.172 -45.562 -16.203 1 96.19 201 ASP A O 1
ATOM 1506 N N . ALA A 1 202 ? -15.094 -45.531 -15.367 1 96.5 202 ALA A N 1
ATOM 1507 C CA . ALA A 1 202 ? -15.242 -46.781 -14.633 1 96.5 202 ALA A CA 1
ATOM 1508 C C . ALA A 1 202 ? -16.344 -46.688 -13.586 1 96.5 202 ALA A C 1
ATOM 1510 O O . ALA A 1 202 ? -17.062 -47.656 -13.336 1 96.5 202 ALA A O 1
ATOM 1511 N N . ILE A 1 203 ? -16.469 -45.562 -12.945 1 97.5 203 ILE A N 1
ATOM 1512 C CA . ILE A 1 203 ? -17.469 -45.344 -11.914 1 97.5 203 ILE A CA 1
ATOM 1513 C C . ILE A 1 203 ? -18.859 -45.312 -12.539 1 97.5 203 ILE A C 1
ATOM 1515 O O . ILE A 1 203 ? -19.797 -45.938 -12.023 1 97.5 203 ILE A O 1
ATOM 1519 N N . THR A 1 204 ? -19.016 -44.656 -13.656 1 97.25 204 THR A N 1
ATOM 1520 C CA . THR A 1 204 ? -20.328 -44.406 -14.227 1 97.25 204 THR A CA 1
ATOM 1521 C C . THR A 1 204 ? -20.797 -45.594 -15.062 1 97.25 204 THR A C 1
ATOM 1523 O O . THR A 1 204 ? -21.984 -45.75 -15.352 1 97.25 204 THR A O 1
ATOM 1526 N N . GLU A 1 205 ? -19.891 -46.531 -15.43 1 94.31 205 GLU A N 1
ATOM 1527 C CA . GLU A 1 205 ? -20.25 -47.625 -16.312 1 94.31 205 GLU A CA 1
ATOM 1528 C C . GLU A 1 205 ? -20.312 -48.969 -15.562 1 94.31 205 GLU A C 1
ATOM 1530 O O . GLU A 1 205 ? -20.688 -50 -16.125 1 94.31 205 GLU A O 1
ATOM 1535 N N . ALA A 1 206 ? -20 -48.906 -14.305 1 95 206 ALA A N 1
ATOM 1536 C CA . ALA A 1 206 ? -19.984 -50.156 -13.523 1 95 206 ALA A CA 1
ATOM 1537 C C . ALA A 1 206 ? -21.375 -50.781 -13.477 1 95 206 ALA A C 1
ATOM 1539 O O . ALA A 1 206 ? -22.359 -50.094 -13.211 1 95 206 ALA A O 1
ATOM 1540 N N . ARG A 1 207 ? -21.406 -52.094 -13.75 1 93.12 207 ARG A N 1
ATOM 1541 C CA . ARG A 1 207 ? -22.656 -52.875 -13.68 1 93.12 207 ARG A CA 1
ATOM 1542 C C . ARG A 1 207 ? -22.422 -54.219 -13.008 1 93.12 207 ARG A C 1
ATOM 1544 O O . ARG A 1 207 ? -21.406 -54.875 -13.227 1 93.12 207 ARG A O 1
ATOM 1551 N N . PRO A 1 208 ? -23.438 -54.625 -12.195 1 91.31 208 PRO A N 1
ATOM 1552 C CA . PRO A 1 208 ? -23.328 -55.969 -11.633 1 91.31 208 PRO A CA 1
ATOM 1553 C C . PRO A 1 208 ? -23.453 -57.062 -12.688 1 91.31 208 PRO A C 1
ATOM 1555 O O . PRO A 1 208 ? -24.094 -56.875 -13.727 1 91.31 208 PRO A O 1
ATOM 1558 N N . PRO A 1 209 ? -22.719 -58.188 -12.469 1 87.88 209 PRO A N 1
ATOM 1559 C CA . PRO A 1 209 ? -22.797 -59.281 -13.43 1 87.88 209 PRO A CA 1
ATOM 1560 C C . PRO A 1 209 ? -24.219 -59.875 -13.547 1 87.88 209 PRO A C 1
ATOM 1562 O O . PRO A 1 209 ? -24.953 -59.906 -12.562 1 87.88 209 PRO A O 1
ATOM 1565 N N . ALA A 1 210 ? -24.562 -60.125 -14.898 1 72.94 210 ALA A N 1
ATOM 1566 C CA . ALA A 1 210 ? -25.812 -60.844 -15.102 1 72.94 210 ALA A CA 1
ATOM 1567 C C . ALA A 1 210 ? -25.703 -62.281 -14.586 1 72.94 210 ALA A C 1
ATOM 1569 O O . ALA A 1 210 ? -24.609 -62.812 -14.438 1 72.94 210 ALA A O 1
ATOM 1570 N N . ALA A 1 211 ? -26.734 -62.906 -13.992 1 55.22 211 ALA A N 1
ATOM 1571 C CA . ALA A 1 211 ? -26.75 -64.25 -13.445 1 55.22 211 ALA A CA 1
ATOM 1572 C C . ALA A 1 211 ? -25.891 -65.188 -14.281 1 55.22 211 ALA A C 1
ATOM 1574 O O . ALA A 1 211 ? -25.156 -66.062 -13.742 1 55.22 211 ALA A O 1
ATOM 1575 N N . ARG A 1 212 ? -25.969 -65.312 -15.531 1 54.22 212 ARG A N 1
ATOM 1576 C CA . ARG A 1 212 ? -25.359 -66.438 -16.297 1 54.22 212 ARG A CA 1
ATOM 1577 C C . ARG A 1 212 ? -24.031 -66 -16.891 1 54.22 212 ARG A C 1
ATOM 1579 O O . ARG A 1 212 ? -23.344 -66.812 -17.531 1 54.22 212 ARG A O 1
ATOM 1586 N N . THR A 1 213 ? -23.688 -64.75 -17.016 1 46.56 213 THR A N 1
ATOM 1587 C CA . THR A 1 213 ? -22.547 -64.438 -17.875 1 46.56 213 THR A CA 1
ATOM 1588 C C . THR A 1 213 ? -21.25 -64.438 -17.094 1 46.56 213 THR A C 1
ATOM 1590 O O . THR A 1 213 ? -21.094 -63.656 -16.125 1 46.56 213 THR A O 1
ATOM 1593 N N . VAL A 1 214 ? -20.656 -65.438 -16.969 1 43.34 214 VAL A N 1
ATOM 1594 C CA . VAL A 1 214 ? -19.297 -65.625 -16.484 1 43.34 214 VAL A CA 1
ATOM 1595 C C . VAL A 1 214 ? -18.344 -64.875 -17.422 1 43.34 214 VAL A C 1
ATOM 1597 O O . VAL A 1 214 ? -17.891 -65.375 -18.438 1 43.34 214 VAL A O 1
ATOM 1600 N N . GLY A 1 215 ? -18.734 -63.812 -18.078 1 41.78 215 GLY A N 1
ATOM 1601 C CA . GLY A 1 215 ? -17.75 -63.312 -19.016 1 41.78 215 GLY A CA 1
ATOM 1602 C C . GLY A 1 215 ? -16.406 -63 -18.375 1 41.78 215 GLY A C 1
ATOM 1603 O O . GLY A 1 215 ? -16.344 -62.312 -17.359 1 41.78 215 GLY A O 1
ATOM 1604 N N . GLY A 1 216 ? -15.516 -63.969 -18.422 1 45.25 216 GLY A N 1
ATOM 1605 C CA . GLY A 1 216 ? -14.109 -63.875 -18.078 1 45.25 216 GLY A CA 1
ATOM 1606 C C . GLY A 1 216 ? -13.445 -62.656 -18.688 1 45.25 216 GLY A C 1
ATOM 1607 O O . GLY A 1 216 ? -13.289 -62.562 -19.906 1 45.25 216 GLY A O 1
ATOM 1608 N N . GLY A 1 217 ? -13.727 -61.531 -18.344 1 48.97 217 GLY A N 1
ATOM 1609 C CA . GLY A 1 217 ? -12.859 -60.469 -18.844 1 48.97 217 GLY A CA 1
ATOM 1610 C C . GLY A 1 217 ? -11.438 -60.938 -19.078 1 48.97 217 GLY A C 1
ATOM 1611 O O . GLY A 1 217 ? -11 -61.938 -18.516 1 48.97 217 GLY A O 1
ATOM 1612 N N . LYS A 1 218 ? -10.805 -60.531 -20.078 1 52.12 218 LYS A N 1
ATOM 1613 C CA . LYS A 1 218 ? -9.461 -60.938 -20.484 1 52.12 218 LYS A CA 1
ATOM 1614 C C . LYS A 1 218 ? -8.445 -60.625 -19.391 1 52.12 218 LYS A C 1
ATOM 1616 O O . LYS A 1 218 ? -8.359 -59.469 -18.922 1 52.12 218 LYS A O 1
ATOM 1621 N N . ALA A 1 219 ? -8.109 -61.844 -18.719 1 58.47 219 ALA A N 1
ATOM 1622 C CA . ALA A 1 219 ? -7.031 -61.688 -17.75 1 58.47 219 ALA A CA 1
ATOM 1623 C C . ALA A 1 219 ? -5.82 -61 -18.359 1 58.47 219 ALA A C 1
ATOM 1625 O O . ALA A 1 219 ? -5.391 -61.344 -19.469 1 58.47 219 ALA A O 1
ATOM 1626 N N . VAL A 1 220 ? -5.539 -59.812 -17.766 1 68.31 220 VAL A N 1
ATOM 1627 C CA . VAL A 1 220 ? -4.32 -59.125 -18.188 1 68.31 220 VAL A CA 1
ATOM 1628 C C . VAL A 1 220 ? -3.104 -60 -17.859 1 68.31 220 VAL A C 1
ATOM 1630 O O . VAL A 1 220 ? -2.986 -60.5 -16.75 1 68.31 220 VAL A O 1
ATOM 1633 N N . ALA A 1 221 ? -2.371 -60.375 -18.859 1 71.25 221 ALA A N 1
ATOM 1634 C CA . ALA A 1 221 ? -1.221 -61.25 -18.75 1 71.25 221 ALA A CA 1
ATOM 1635 C C . ALA A 1 221 ? -0.252 -60.781 -17.672 1 71.25 221 ALA A C 1
ATOM 1637 O O . ALA A 1 221 ? 0.239 -61.562 -16.875 1 71.25 221 ALA A O 1
ATOM 1638 N N . ASP A 1 222 ? -0.108 -59.438 -17.516 1 83.69 222 ASP A N 1
ATOM 1639 C CA . ASP A 1 222 ? 0.788 -58.906 -16.5 1 83.69 222 ASP A CA 1
ATOM 1640 C C . ASP A 1 222 ? 0.185 -57.656 -15.844 1 83.69 222 ASP A C 1
ATOM 1642 O O . ASP A 1 222 ? 0.441 -56.531 -16.281 1 83.69 222 ASP A O 1
ATOM 1646 N N . PRO A 1 223 ? -0.494 -57.844 -14.797 1 79.62 223 PRO A N 1
ATOM 1647 C CA . PRO A 1 223 ? -1.166 -56.719 -14.125 1 79.62 223 PRO A CA 1
ATOM 1648 C C . PRO A 1 223 ? -0.187 -55.688 -13.586 1 79.62 223 PRO A C 1
ATOM 1650 O O . PRO A 1 223 ? -0.513 -54.5 -13.523 1 79.62 223 PRO A O 1
ATOM 1653 N N . ALA A 1 224 ? 0.944 -56.125 -13.219 1 79.5 224 ALA A N 1
ATOM 1654 C CA . ALA A 1 224 ? 1.962 -55.188 -12.75 1 79.5 224 ALA A CA 1
ATOM 1655 C C . ALA A 1 224 ? 2.395 -54.25 -13.859 1 79.5 224 ALA A C 1
ATOM 1657 O O . ALA A 1 224 ? 2.488 -53.031 -13.648 1 79.5 224 ALA A O 1
ATOM 1658 N N . ALA A 1 225 ? 2.609 -54.812 -14.945 1 81.44 225 ALA A N 1
ATOM 1659 C CA . ALA A 1 225 ? 2.994 -54 -16.094 1 81.44 225 ALA A CA 1
ATOM 1660 C C . ALA A 1 225 ? 1.862 -53.062 -16.516 1 81.44 225 ALA A C 1
ATOM 1662 O O . ALA A 1 225 ? 2.105 -51.938 -16.922 1 81.44 225 ALA A O 1
ATOM 1663 N N . ALA A 1 226 ? 0.689 -53.5 -16.422 1 78.38 226 ALA A N 1
ATOM 1664 C CA . ALA A 1 226 ? -0.479 -52.719 -16.781 1 78.38 226 ALA A CA 1
ATOM 1665 C C . ALA A 1 226 ? -0.657 -51.531 -15.836 1 78.38 226 ALA A C 1
ATOM 1667 O O . ALA A 1 226 ? -0.932 -50.406 -16.266 1 78.38 226 ALA A O 1
ATOM 1668 N N . ALA A 1 227 ? -0.517 -51.781 -14.648 1 77 227 ALA A N 1
ATOM 1669 C CA . ALA A 1 227 ? -0.621 -50.688 -13.656 1 77 227 ALA A CA 1
ATOM 1670 C C . ALA A 1 227 ? 0.49 -49.688 -13.844 1 77 227 ALA A C 1
ATOM 1672 O O . ALA A 1 227 ? 0.247 -48.469 -13.758 1 77 227 ALA A O 1
ATOM 1673 N N . ARG A 1 228 ? 1.61 -50.219 -14.039 1 78.88 228 ARG A N 1
ATOM 1674 C CA . ARG A 1 228 ? 2.74 -49.312 -14.297 1 78.88 228 ARG A CA 1
ATOM 1675 C C . ARG A 1 228 ? 2.484 -48.438 -15.516 1 78.88 228 ARG A C 1
ATOM 1677 O O . ARG A 1 228 ? 2.756 -47.25 -15.492 1 78.88 228 ARG A O 1
ATOM 1684 N N . ALA A 1 229 ? 1.975 -49.062 -16.5 1 75.12 229 ALA A N 1
ATOM 1685 C CA . ALA A 1 229 ? 1.695 -48.344 -17.75 1 75.12 229 ALA A CA 1
ATOM 1686 C C . ALA A 1 229 ? 0.635 -47.25 -17.531 1 75.12 229 ALA A C 1
ATOM 1688 O O . ALA A 1 229 ? 0.744 -46.156 -18.062 1 75.12 229 ALA A O 1
ATOM 1689 N N . TYR A 1 230 ? -0.305 -47.562 -16.797 1 74.62 230 TYR A N 1
ATOM 1690 C CA . TYR A 1 230 ? -1.383 -46.625 -16.5 1 74.62 230 TYR A CA 1
ATOM 1691 C C . TYR A 1 230 ? -0.846 -45.375 -15.805 1 74.62 230 TYR A C 1
ATOM 1693 O O . TYR A 1 230 ? -1.124 -44.25 -16.234 1 74.62 230 TYR A O 1
ATOM 1701 N N . PHE A 1 231 ? -0.084 -45.562 -14.859 1 75.38 231 PHE A N 1
ATOM 1702 C CA . PHE A 1 231 ? 0.4 -44.438 -14.078 1 75.38 231 PHE A CA 1
ATOM 1703 C C . PHE A 1 231 ? 1.523 -43.719 -14.805 1 75.38 231 PHE A C 1
ATOM 1705 O O . PHE A 1 231 ? 1.651 -42.5 -14.695 1 75.38 231 PHE A O 1
ATOM 1712 N N . ALA A 1 232 ? 2.271 -44.406 -15.57 1 71.12 232 ALA A N 1
ATOM 1713 C CA . ALA A 1 232 ? 3.314 -43.781 -16.375 1 71.12 232 ALA A CA 1
ATOM 1714 C C . ALA A 1 232 ? 2.709 -42.875 -17.453 1 71.12 232 ALA A C 1
ATOM 1716 O O . ALA A 1 232 ? 3.229 -41.781 -17.703 1 71.12 232 ALA A O 1
ATOM 1717 N N . ALA A 1 233 ? 1.674 -43.375 -18.047 1 65.31 233 ALA A N 1
ATOM 1718 C CA . ALA A 1 233 ? 1.005 -42.594 -19.078 1 65.31 233 ALA A CA 1
ATOM 1719 C C . ALA A 1 233 ? 0.479 -41.281 -18.5 1 65.31 233 ALA A C 1
ATOM 1721 O O . ALA A 1 233 ? 0.528 -40.219 -19.156 1 65.31 233 ALA A O 1
ATOM 1722 N N . ARG A 1 234 ? 0.084 -41.406 -17.406 1 67.5 234 ARG A N 1
ATOM 1723 C CA . ARG A 1 234 ? -0.431 -40.188 -16.734 1 67.5 234 ARG A CA 1
ATOM 1724 C C . ARG A 1 234 ? 0.702 -39.25 -16.359 1 67.5 234 ARG A C 1
ATOM 1726 O O . ARG A 1 234 ? 0.537 -38.031 -16.406 1 67.5 234 ARG A O 1
ATOM 1733 N N . HIS A 1 235 ? 1.69 -39.938 -16.078 1 57 235 HIS A N 1
ATOM 1734 C CA . HIS A 1 235 ? 2.879 -39.156 -15.773 1 57 235 HIS A CA 1
ATOM 1735 C C . HIS A 1 235 ? 3.469 -38.531 -17.031 1 57 235 HIS A C 1
ATOM 1737 O O . HIS A 1 235 ? 3.898 -37.375 -17 1 57 235 HIS A O 1
ATOM 1743 N N . ASP A 1 236 ? 3.471 -39.312 -18.094 1 47.69 236 ASP A N 1
ATOM 1744 C CA . ASP A 1 236 ? 4.152 -38.906 -19.312 1 47.69 236 ASP A CA 1
ATOM 1745 C C . ASP A 1 236 ? 3.305 -37.906 -20.109 1 47.69 236 ASP A C 1
ATOM 1747 O O . ASP A 1 236 ? 3.838 -37 -20.734 1 47.69 236 ASP A O 1
ATOM 1751 N N . THR A 1 237 ? 2.098 -38.281 -20.266 1 47.59 237 THR A N 1
ATOM 1752 C CA . THR A 1 237 ? 1.267 -37.438 -21.141 1 47.59 237 THR A CA 1
ATOM 1753 C C . THR A 1 237 ? 0.597 -36.312 -20.344 1 47.59 237 THR A C 1
ATOM 1755 O O . THR A 1 237 ? -0.008 -35.406 -20.938 1 47.59 237 THR A O 1
ATOM 1758 N N . GLY A 1 238 ? 0.946 -36.438 -19.156 1 60.72 238 GLY A N 1
ATOM 1759 C CA . GLY A 1 238 ? 0.137 -35.562 -18.344 1 60.72 238 GLY A CA 1
ATOM 1760 C C . GLY A 1 238 ? 0.859 -34.281 -17.953 1 60.72 238 GLY A C 1
ATOM 1761 O O . GLY A 1 238 ? 1.92 -33.969 -18.5 1 60.72 238 GLY A O 1
ATOM 1762 N N . MET A 1 239 ? 0.291 -33.562 -17.234 1 70.12 239 MET A N 1
ATOM 1763 C CA . MET A 1 239 ? 0.751 -32.312 -16.609 1 70.12 239 MET A CA 1
ATOM 1764 C C . MET A 1 239 ? 2.082 -32.531 -15.898 1 70.12 239 MET A C 1
ATOM 1766 O O . MET A 1 239 ? 2.338 -33.594 -15.367 1 70.12 239 MET A O 1
ATOM 1770 N N . GLY A 1 240 ? 3.074 -31.719 -16.219 1 86.38 240 GLY A N 1
ATOM 1771 C CA . GLY A 1 240 ? 4.375 -31.75 -15.562 1 86.38 240 GLY A CA 1
ATOM 1772 C C . GLY A 1 240 ? 4.883 -30.375 -15.188 1 86.38 240 GLY A C 1
ATOM 1773 O O . GLY A 1 240 ? 4.137 -29.391 -15.242 1 86.38 240 GLY A O 1
ATOM 1774 N N . SER A 1 241 ? 6.016 -30.406 -14.594 1 93.06 241 SER A N 1
ATOM 1775 C CA . SER A 1 241 ? 6.637 -29.141 -14.18 1 93.06 241 SER A CA 1
ATOM 1776 C C . SER A 1 241 ? 8.125 -29.328 -13.906 1 93.06 241 SER A C 1
ATOM 1778 O O . SER A 1 241 ? 8.594 -30.453 -13.719 1 93.06 241 SER A O 1
ATOM 1780 N N . ASN A 1 242 ? 8.766 -28.312 -14.078 1 96.5 242 ASN A N 1
ATOM 1781 C CA . ASN A 1 242 ? 10.039 -28.156 -13.375 1 96.5 242 ASN A CA 1
ATOM 1782 C C . ASN A 1 242 ? 9.953 -27.109 -12.273 1 96.5 242 ASN A C 1
ATOM 1784 O O . ASN A 1 242 ? 9.234 -26.125 -12.406 1 96.5 242 ASN A O 1
ATOM 1788 N N . ALA A 1 243 ? 10.688 -27.391 -11.234 1 98.75 243 ALA A N 1
ATOM 1789 C CA . ALA A 1 243 ? 10.914 -26.359 -10.234 1 98.75 243 ALA A CA 1
ATOM 1790 C C . ALA A 1 243 ? 12.25 -26.562 -9.523 1 98.75 243 ALA A C 1
ATOM 1792 O O . ALA A 1 243 ? 12.664 -27.688 -9.289 1 98.75 243 ALA A O 1
ATOM 1793 N N . VAL A 1 244 ? 12.93 -25.438 -9.234 1 98.94 244 VAL A N 1
ATOM 1794 C CA . VAL A 1 244 ? 14.156 -25.531 -8.445 1 98.94 244 VAL A CA 1
ATOM 1795 C C . VAL A 1 244 ? 14.266 -24.328 -7.512 1 98.94 244 VAL A C 1
ATOM 1797 O O . VAL A 1 244 ? 13.938 -23.203 -7.898 1 98.94 244 VAL A O 1
ATOM 1800 N N . ALA A 1 245 ? 14.602 -24.609 -6.309 1 98.94 245 ALA A N 1
ATOM 1801 C CA . ALA A 1 245 ? 14.977 -23.609 -5.309 1 98.94 245 ALA A CA 1
ATOM 1802 C C . ALA A 1 245 ? 16.469 -23.688 -5.004 1 98.94 245 ALA A C 1
ATOM 1804 O O . ALA A 1 245 ? 17.047 -24.766 -4.918 1 98.94 245 ALA A O 1
ATOM 1805 N N . PHE A 1 246 ? 17.094 -22.547 -4.949 1 98.94 246 PHE A N 1
ATOM 1806 C CA . PHE A 1 246 ? 18.469 -22.453 -4.496 1 98.94 246 PHE A CA 1
ATOM 1807 C C . PHE A 1 246 ? 18.547 -21.766 -3.135 1 98.94 246 PHE A C 1
ATOM 1809 O O . PHE A 1 246 ? 17.891 -20.75 -2.904 1 98.94 246 PHE A O 1
ATOM 1816 N N . SER A 1 247 ? 19.344 -22.328 -2.232 1 98.75 247 SER A N 1
ATOM 1817 C CA . SER A 1 247 ? 19.547 -21.703 -0.927 1 98.75 247 SER A CA 1
ATOM 1818 C C . SER A 1 247 ? 20.531 -20.547 -1.014 1 98.75 247 SER A C 1
ATOM 1820 O O . SER A 1 247 ? 21.25 -20.406 -2.008 1 98.75 247 SER A O 1
ATOM 1822 N N . GLY A 1 248 ? 20.531 -19.766 0.07 1 98.5 248 GLY A N 1
ATOM 1823 C CA . GLY A 1 248 ? 21.453 -18.641 0.163 1 98.5 248 GLY A CA 1
ATOM 1824 C C . GLY A 1 248 ? 22.906 -19.047 0.145 1 98.5 248 GLY A C 1
ATOM 1825 O O . GLY A 1 248 ? 23.781 -18.219 -0.125 1 98.5 248 GLY A O 1
ATOM 1826 N N . ALA A 1 249 ? 23.219 -20.234 0.332 1 98.44 249 ALA A N 1
ATOM 1827 C CA . ALA A 1 249 ? 24.594 -20.734 0.334 1 98.44 249 ALA A CA 1
ATOM 1828 C C . ALA A 1 249 ? 25.219 -20.625 -1.055 1 98.44 249 ALA A C 1
ATOM 1830 O O . ALA A 1 249 ? 26.438 -20.547 -1.188 1 98.44 249 ALA A O 1
ATOM 1831 N N . VAL A 1 250 ? 24.375 -20.609 -2.086 1 98.81 250 VAL A N 1
ATOM 1832 C CA . VAL A 1 250 ? 24.938 -20.672 -3.43 1 98.81 250 VAL A CA 1
ATOM 1833 C C . VAL A 1 250 ? 24.484 -19.453 -4.238 1 98.81 250 VAL A C 1
ATOM 1835 O O . VAL A 1 250 ? 24.734 -19.375 -5.445 1 98.81 250 VAL A O 1
ATOM 1838 N N . THR A 1 251 ? 23.797 -18.547 -3.652 1 98.75 251 THR A N 1
ATOM 1839 C CA . THR A 1 251 ? 23.344 -17.359 -4.367 1 98.75 251 THR A CA 1
ATOM 1840 C C . THR A 1 251 ? 24.25 -16.172 -4.09 1 98.75 251 THR A C 1
ATOM 1842 O O . THR A 1 251 ? 25 -16.156 -3.107 1 98.75 251 THR A O 1
ATOM 1845 N N . ALA A 1 252 ? 24.188 -15.141 -4.887 1 98.44 252 ALA A N 1
ATOM 1846 C CA . ALA A 1 252 ? 25.125 -14.016 -4.852 1 98.44 252 ALA A CA 1
ATOM 1847 C C . ALA A 1 252 ? 24.922 -13.18 -3.596 1 98.44 252 ALA A C 1
ATOM 1849 O O . ALA A 1 252 ? 25.875 -12.641 -3.037 1 98.44 252 ALA A O 1
ATOM 1850 N N . ASN A 1 253 ? 23.688 -13.008 -3.129 1 97.25 253 ASN A N 1
ATOM 1851 C CA . ASN A 1 253 ? 23.422 -12.102 -2.014 1 97.25 253 ASN A CA 1
ATOM 1852 C C . ASN A 1 253 ? 22.953 -12.859 -0.777 1 97.25 253 ASN A C 1
ATOM 1854 O O . ASN A 1 253 ? 22.328 -12.281 0.117 1 97.25 253 ASN A O 1
ATOM 1858 N N . ARG A 1 254 ? 23.016 -14.18 -0.791 1 98.12 254 ARG A N 1
ATOM 1859 C CA . ARG A 1 254 ? 22.766 -15.086 0.325 1 98.12 254 ARG A CA 1
ATOM 1860 C C . ARG A 1 254 ? 21.281 -15.242 0.578 1 98.12 254 ARG A C 1
ATOM 1862 O O . ARG A 1 254 ? 20.875 -15.742 1.627 1 98.12 254 ARG A O 1
ATOM 1869 N N . ARG A 1 255 ? 20.484 -14.773 -0.303 1 98.56 255 ARG A N 1
ATOM 1870 C CA . ARG A 1 255 ? 19.031 -14.953 -0.246 1 98.56 255 ARG A CA 1
ATOM 1871 C C . ARG A 1 255 ? 18.578 -16.016 -1.234 1 98.56 255 ARG A C 1
ATOM 1873 O O . ARG A 1 255 ? 19.266 -16.312 -2.211 1 98.56 255 ARG A O 1
ATOM 1880 N N . GLY A 1 256 ? 17.406 -16.625 -1.012 1 98.75 256 GLY A N 1
ATOM 1881 C CA . GLY A 1 256 ? 16.922 -17.719 -1.841 1 98.75 256 GLY A CA 1
ATOM 1882 C C . GLY A 1 256 ? 16.547 -17.281 -3.242 1 98.75 256 GLY A C 1
ATOM 1883 O O . GLY A 1 256 ? 16.281 -16.094 -3.479 1 98.75 256 GLY A O 1
ATOM 1884 N N . LEU A 1 257 ? 16.562 -18.266 -4.195 1 98.88 257 LEU A N 1
ATOM 1885 C CA . LEU A 1 257 ? 16.094 -18.094 -5.566 1 98.88 257 LEU A CA 1
ATOM 1886 C C . LEU A 1 257 ? 15.133 -19.219 -5.945 1 98.88 257 LEU A C 1
ATOM 1888 O O . LEU A 1 257 ? 15.297 -20.359 -5.496 1 98.88 257 LEU A O 1
ATOM 1892 N N . LEU A 1 258 ? 14.141 -18.922 -6.738 1 98.94 258 LEU A N 1
ATOM 1893 C CA . LEU A 1 258 ? 13.188 -19.938 -7.188 1 98.94 258 LEU A CA 1
ATOM 1894 C C . LEU A 1 258 ? 12.922 -19.797 -8.68 1 98.94 258 LEU A C 1
ATOM 1896 O O . LEU A 1 258 ? 12.641 -18.703 -9.172 1 98.94 258 LEU A O 1
ATOM 1900 N N . LEU A 1 259 ? 13.094 -20.859 -9.414 1 98.94 259 LEU A N 1
ATOM 1901 C CA . LEU A 1 259 ? 12.594 -20.984 -10.773 1 98.94 259 LEU A CA 1
ATOM 1902 C C . LEU A 1 259 ? 11.43 -21.969 -10.836 1 98.94 259 LEU A C 1
ATOM 1904 O O . LEU A 1 259 ? 11.586 -23.141 -10.5 1 98.94 259 LEU A O 1
ATOM 1908 N N . GLY A 1 260 ? 10.242 -21.5 -11.156 1 98.69 260 GLY A N 1
ATOM 1909 C CA . GLY A 1 260 ? 9.062 -22.328 -11.391 1 98.69 260 GLY A CA 1
ATOM 1910 C C . GLY A 1 260 ? 8.664 -22.391 -12.852 1 98.69 260 GLY A C 1
ATOM 1911 O O . GLY A 1 260 ? 8.586 -21.375 -13.531 1 98.69 260 GLY A O 1
ATOM 1912 N N . ASN A 1 261 ? 8.422 -23.609 -13.305 1 98.25 261 ASN A N 1
ATOM 1913 C CA . ASN A 1 261 ? 8.125 -23.844 -14.711 1 98.25 261 ASN A CA 1
ATOM 1914 C C . ASN A 1 261 ? 7.121 -24.984 -14.883 1 98.25 261 ASN A C 1
ATOM 1916 O O . ASN A 1 261 ? 7.48 -26.078 -15.312 1 98.25 261 ASN A O 1
ATOM 1920 N N . PRO A 1 262 ? 5.895 -24.703 -14.586 1 97.62 262 PRO A N 1
ATOM 1921 C CA . PRO A 1 262 ? 4.867 -25.719 -14.828 1 97.62 262 PRO A CA 1
ATOM 1922 C C . PRO A 1 262 ? 4.605 -25.953 -16.312 1 97.62 262 PRO A C 1
ATOM 1924 O O . PRO A 1 262 ? 4.688 -25.016 -17.109 1 97.62 262 PRO A O 1
ATOM 1927 N N . HIS A 1 263 ? 4.359 -27.219 -16.672 1 97.12 263 HIS A N 1
ATOM 1928 C CA . HIS A 1 263 ? 3.932 -27.625 -18 1 97.12 263 HIS A CA 1
ATOM 1929 C C . HIS A 1 263 ? 2.455 -28 -18.016 1 97.12 263 HIS A C 1
ATOM 1931 O O . HIS A 1 263 ? 2.082 -29.078 -17.562 1 97.12 263 HIS A O 1
ATOM 1937 N N . TYR A 1 264 ? 1.64 -27.078 -18.5 1 96 264 TYR A N 1
ATOM 1938 C CA . TYR A 1 264 ? 0.191 -27.25 -18.453 1 96 264 TYR A CA 1
ATOM 1939 C C . TYR A 1 264 ? -0.427 -26.984 -19.828 1 96 264 TYR A C 1
ATOM 1941 O O . TYR A 1 264 ? 0.245 -26.5 -20.734 1 96 264 TYR A O 1
ATOM 1949 N N . PRO A 1 265 ? -1.718 -27.406 -19.984 1 94.88 265 PRO A N 1
ATOM 1950 C CA . PRO A 1 265 ? -2.381 -27.203 -21.266 1 94.88 265 PRO A CA 1
ATOM 1951 C C . PRO A 1 265 ? -2.426 -25.734 -21.672 1 94.88 265 PRO A C 1
ATOM 1953 O O . PRO A 1 265 ? -2.646 -24.859 -20.828 1 94.88 265 PRO A O 1
ATOM 1956 N N . TRP A 1 266 ? -2.195 -25.516 -22.953 1 96.62 266 TRP A N 1
ATOM 1957 C CA . TRP A 1 266 ? -2.246 -24.141 -23.469 1 96.62 266 TRP A CA 1
ATOM 1958 C C . TRP A 1 266 ? -3.688 -23.703 -23.688 1 96.62 266 TRP A C 1
ATOM 1960 O O . TRP A 1 266 ? -3.953 -22.5 -23.875 1 96.62 266 TRP A O 1
ATOM 1970 N N . HIS A 1 267 ? -4.59 -24.703 -23.641 1 94.81 267 HIS A N 1
ATOM 1971 C CA . HIS A 1 267 ? -6.012 -24.438 -23.812 1 94.81 267 HIS A CA 1
ATOM 1972 C C . HIS A 1 267 ? -6.832 -25.094 -22.703 1 94.81 267 HIS A C 1
ATOM 1974 O O . HIS A 1 267 ? -6.352 -26.016 -22.031 1 94.81 267 HIS A O 1
ATOM 1980 N N . GLY A 1 268 ? -8.016 -24.578 -22.531 1 95 268 GLY A N 1
ATOM 1981 C CA . GLY A 1 268 ? -8.969 -25.234 -21.656 1 95 268 GLY A CA 1
ATOM 1982 C C . GLY A 1 268 ? -8.922 -24.719 -20.234 1 95 268 GLY A C 1
ATOM 1983 O O . GLY A 1 268 ? -8.32 -23.672 -19.969 1 95 268 GLY A O 1
ATOM 1984 N N . ASN A 1 269 ? -9.555 -25.438 -19.375 1 95.25 269 ASN A N 1
ATOM 1985 C CA . ASN A 1 269 ? -9.867 -24.922 -18.047 1 95.25 269 ASN A CA 1
ATOM 1986 C C . ASN A 1 269 ? -8.695 -25.094 -17.078 1 95.25 269 ASN A C 1
ATOM 1988 O O . ASN A 1 269 ? -8.703 -24.531 -15.984 1 95.25 269 ASN A O 1
ATOM 1992 N N . ARG A 1 270 ? -7.625 -25.734 -17.453 1 95.19 270 ARG A N 1
ATOM 1993 C CA . ARG A 1 270 ? -6.461 -25.859 -16.594 1 95.19 270 ARG A CA 1
ATOM 1994 C C . ARG A 1 270 ? -5.371 -24.859 -16.984 1 95.19 270 ARG A C 1
ATOM 1996 O O . ARG A 1 270 ? -4.227 -24.984 -16.547 1 95.19 270 ARG A O 1
ATOM 2003 N N . ARG A 1 271 ? -5.723 -23.922 -17.812 1 96.56 271 ARG A N 1
ATOM 2004 C CA . ARG A 1 271 ? -4.816 -22.812 -18.109 1 96.56 271 ARG A CA 1
ATOM 2005 C C . ARG A 1 271 ? -4.52 -22.016 -16.844 1 96.56 271 ARG A C 1
ATOM 2007 O O . ARG A 1 271 ? -5.387 -21.844 -15.992 1 96.56 271 ARG A O 1
ATOM 2014 N N . PHE A 1 272 ? -3.301 -21.484 -16.828 1 98.06 272 PHE A N 1
ATOM 2015 C CA . PHE A 1 272 ? -2.951 -20.547 -15.766 1 98.06 272 PHE A CA 1
ATOM 2016 C C . PHE A 1 272 ? -3.365 -19.125 -16.141 1 98.06 272 PHE A C 1
ATOM 2018 O O . PHE A 1 272 ? -3.521 -18.812 -17.328 1 98.06 272 PHE A O 1
ATOM 2025 N N . TRP A 1 273 ? -3.568 -18.328 -15.203 1 98.69 273 TRP A N 1
ATOM 2026 C CA . TRP A 1 273 ? -3.898 -16.906 -15.281 1 98.69 273 TRP A CA 1
ATOM 2027 C C . TRP A 1 273 ? -3.102 -16.109 -14.25 1 98.69 273 TRP A C 1
ATOM 2029 O O . TRP A 1 273 ? -3.045 -16.484 -13.078 1 98.69 273 TRP A O 1
ATOM 2039 N N . GLN A 1 274 ? -2.404 -15.031 -14.68 1 98.62 274 GLN A N 1
ATOM 2040 C CA . GLN A 1 274 ? -1.541 -14.258 -13.797 1 98.62 274 GLN A CA 1
ATOM 2041 C C . GLN A 1 274 ? -2.332 -13.172 -13.07 1 98.62 274 GLN A C 1
ATOM 2043 O O . GLN A 1 274 ? -3.217 -12.547 -13.648 1 98.62 274 GLN A O 1
ATOM 2048 N N . SER A 1 275 ? -1.953 -12.969 -11.789 1 98.81 275 SER A N 1
ATOM 2049 C CA . SER A 1 275 ? -2.521 -11.852 -11.047 1 98.81 275 SER A CA 1
ATOM 2050 C C . SER A 1 275 ? -1.735 -11.578 -9.766 1 98.81 275 SER A C 1
ATOM 2052 O O . SER A 1 275 ? -0.897 -12.391 -9.359 1 98.81 275 SER A O 1
ATOM 2054 N N . GLN A 1 276 ? -1.912 -10.414 -9.258 1 98.81 276 GLN A N 1
ATOM 2055 C CA . GLN A 1 276 ? -1.534 -10.109 -7.883 1 98.81 276 GLN A CA 1
ATOM 2056 C C . GLN A 1 276 ? -2.764 -9.82 -7.023 1 98.81 276 GLN A C 1
ATOM 2058 O O . GLN A 1 276 ? -3.697 -9.148 -7.473 1 98.81 276 GLN A O 1
ATOM 2063 N N . GLN A 1 277 ? -2.777 -10.391 -5.828 1 98.88 277 GLN A N 1
ATOM 2064 C CA . GLN A 1 277 ? -3.889 -10.258 -4.895 1 98.88 277 GLN A CA 1
ATOM 2065 C C . GLN A 1 277 ? -3.441 -9.594 -3.598 1 98.88 277 GLN A C 1
ATOM 2067 O O . GLN A 1 277 ? -2.557 -10.102 -2.906 1 98.88 277 GLN A O 1
ATOM 2072 N N . THR A 1 278 ? -4.129 -8.461 -3.285 1 98.25 278 THR A N 1
ATOM 2073 C CA . THR A 1 278 ? -3.672 -7.707 -2.125 1 98.25 278 THR A CA 1
ATOM 2074 C C . THR A 1 278 ? -4.848 -7.34 -1.223 1 98.25 278 THR A C 1
ATOM 2076 O O . THR A 1 278 ? -5.844 -6.785 -1.689 1 98.25 278 THR A O 1
ATOM 2079 N N . ILE A 1 279 ? -4.852 -7.723 -0.025 1 96.88 279 ILE A N 1
ATOM 2080 C CA . ILE A 1 279 ? -5.559 -7.16 1.12 1 96.88 279 ILE A CA 1
ATOM 2081 C C . ILE A 1 279 ? -4.562 -6.516 2.08 1 96.88 279 ILE A C 1
ATOM 2083 O O . ILE A 1 279 ? -3.832 -7.215 2.787 1 96.88 279 ILE A O 1
ATOM 2087 N N . PRO A 1 280 ? -4.523 -5.16 2.08 1 91.62 280 PRO A N 1
ATOM 2088 C CA . PRO A 1 280 ? -3.486 -4.496 2.873 1 91.62 280 PRO A CA 1
ATOM 2089 C C . PRO A 1 280 ? -3.4 -5.035 4.301 1 91.62 280 PRO A C 1
ATOM 2091 O O . PRO A 1 280 ? -4.418 -5.137 4.988 1 91.62 280 PRO A O 1
ATOM 2094 N N . GLY A 1 281 ? -2.125 -5.383 4.699 1 89.12 281 GLY A N 1
ATOM 2095 C CA . GLY A 1 281 ? -1.854 -5.859 6.047 1 89.12 281 GLY A CA 1
ATOM 2096 C C . GLY A 1 281 ? -2.199 -7.324 6.242 1 89.12 281 GLY A C 1
ATOM 2097 O O . GLY A 1 281 ? -1.907 -7.898 7.293 1 89.12 281 GLY A O 1
ATOM 2098 N N . GLU A 1 282 ? -2.838 -7.934 5.207 1 95.12 282 GLU A N 1
ATOM 2099 C CA . GLU A 1 282 ? -3.371 -9.281 5.371 1 95.12 282 GLU A CA 1
ATOM 2100 C C . GLU A 1 282 ? -2.814 -10.234 4.312 1 95.12 282 GLU A C 1
ATOM 2102 O O . GLU A 1 282 ? -2.408 -11.352 4.625 1 95.12 282 GLU A O 1
ATOM 2107 N N . LEU A 1 283 ? -2.746 -9.797 3.107 1 97.69 283 LEU A N 1
ATOM 2108 C CA . LEU A 1 283 ? -2.363 -10.617 1.966 1 97.69 283 LEU A CA 1
ATOM 2109 C C . LEU A 1 283 ? -1.714 -9.773 0.876 1 97.69 283 LEU A C 1
ATOM 2111 O O . LEU A 1 283 ? -2.189 -8.68 0.569 1 97.69 283 LEU A O 1
ATOM 2115 N N . ASN A 1 284 ? -0.659 -10.188 0.346 1 98.06 284 ASN A N 1
ATOM 2116 C CA . ASN A 1 284 ? -0.009 -9.633 -0.838 1 98.06 284 ASN A CA 1
ATOM 2117 C C . ASN A 1 284 ? 0.775 -10.703 -1.595 1 98.06 284 ASN A C 1
ATOM 2119 O O . ASN A 1 284 ? 1.917 -11.008 -1.245 1 98.06 284 ASN A O 1
ATOM 2123 N N . VAL A 1 285 ? 0.15 -11.234 -2.635 1 98.81 285 VAL A N 1
ATOM 2124 C CA . VAL A 1 285 ? 0.729 -12.367 -3.352 1 98.81 285 VAL A CA 1
ATOM 2125 C C . VAL A 1 285 ? 0.592 -12.148 -4.855 1 98.81 285 VAL A C 1
ATOM 2127 O O . VAL A 1 285 ? -0.427 -11.633 -5.324 1 98.81 285 VAL A O 1
ATOM 2130 N N . SER A 1 286 ? 1.649 -12.445 -5.594 1 98.81 286 SER A N 1
ATOM 2131 C CA . SER A 1 286 ? 1.654 -12.406 -7.055 1 98.81 286 SER A CA 1
ATOM 2132 C C . SER A 1 286 ? 2.004 -13.766 -7.645 1 98.81 286 SER A C 1
ATOM 2134 O O . SER A 1 286 ? 2.85 -14.484 -7.109 1 98.81 286 SER A O 1
ATOM 2136 N N . GLY A 1 287 ? 1.312 -14.148 -8.711 1 98.75 287 GLY A N 1
ATOM 2137 C CA . GLY A 1 287 ? 1.612 -15.414 -9.367 1 98.75 287 GLY A CA 1
ATOM 2138 C C . GLY A 1 287 ? 0.523 -15.859 -10.32 1 98.75 287 GLY A C 1
ATOM 2139 O O . GLY A 1 287 ? 0.004 -15.062 -11.102 1 98.75 287 GLY A O 1
ATOM 2140 N N . ALA A 1 288 ? 0.31 -17.172 -10.32 1 98.62 288 ALA A N 1
ATOM 2141 C CA . ALA A 1 288 ? -0.639 -17.75 -11.273 1 98.62 288 ALA A CA 1
ATOM 2142 C C . ALA A 1 288 ? -1.681 -18.609 -10.562 1 98.62 288 ALA A C 1
ATOM 2144 O O . ALA A 1 288 ? -1.359 -19.328 -9.609 1 98.62 288 ALA A O 1
ATOM 2145 N N . SER A 1 289 ? -2.867 -18.469 -11.055 1 98.38 289 SER A N 1
ATOM 2146 C CA . SER A 1 289 ? -3.996 -19.297 -10.672 1 98.38 289 SER A CA 1
ATOM 2147 C C . SER A 1 289 ? -4.449 -20.188 -11.828 1 98.38 289 SER A C 1
ATOM 2149 O O . SER A 1 289 ? -4.391 -19.781 -12.984 1 98.38 289 SER A O 1
ATOM 2151 N N . LEU A 1 290 ? -4.844 -21.359 -11.43 1 97.5 290 LEU A N 1
ATOM 2152 C CA . LEU A 1 290 ? -5.676 -22.047 -12.422 1 97.5 290 LEU A CA 1
ATOM 2153 C C . LEU A 1 290 ? -6.969 -21.281 -12.664 1 97.5 290 LEU A C 1
ATOM 2155 O O . LEU A 1 290 ? -7.566 -20.75 -11.719 1 97.5 290 LEU A O 1
ATOM 2159 N N . LEU A 1 291 ? -7.406 -21.25 -13.914 1 97.25 291 LEU A N 1
ATOM 2160 C CA . LEU A 1 291 ? -8.641 -20.547 -14.227 1 97.25 291 LEU A CA 1
ATOM 2161 C C . LEU A 1 291 ? -9.781 -21.031 -13.336 1 97.25 291 LEU A C 1
ATOM 2163 O O . LEU A 1 291 ? -9.977 -22.234 -13.164 1 97.25 291 LEU A O 1
ATOM 2167 N N . GLY A 1 292 ? -10.453 -20.094 -12.781 1 97.88 292 GLY A N 1
ATOM 2168 C CA . GLY A 1 292 ? -11.594 -20.391 -11.93 1 97.88 292 GLY A CA 1
ATOM 2169 C C . GLY A 1 292 ? -11.227 -20.5 -10.461 1 97.88 292 GLY A C 1
ATOM 2170 O O . GLY A 1 292 ? -12.102 -20.484 -9.594 1 97.88 292 GLY A O 1
ATOM 2171 N N . SER A 1 293 ? -9.938 -20.547 -10.18 1 98.12 293 SER A N 1
ATOM 2172 C CA . SER A 1 293 ? -9.484 -20.594 -8.789 1 98.12 293 SER A CA 1
ATOM 2173 C C . SER A 1 293 ? -9.391 -19.188 -8.188 1 98.12 293 SER A C 1
ATOM 2175 O O . SER A 1 293 ? -8.852 -18.281 -8.82 1 98.12 293 SER A O 1
ATOM 2177 N N . PRO A 1 294 ? -9.875 -19.047 -6.949 1 98.56 294 PRO A N 1
ATOM 2178 C CA . PRO A 1 294 ? -9.781 -17.734 -6.305 1 98.56 294 PRO A CA 1
ATOM 2179 C C . PRO A 1 294 ? -8.445 -17.516 -5.594 1 98.56 294 PRO A C 1
ATOM 2181 O O . PRO A 1 294 ? -8.203 -16.453 -5.027 1 98.56 294 PRO A O 1
ATOM 2184 N N . THR A 1 295 ? -7.559 -18.516 -5.59 1 98.62 295 THR A N 1
ATOM 2185 C CA . THR A 1 295 ? -6.273 -18.422 -4.91 1 98.62 295 THR A CA 1
ATOM 2186 C C . THR A 1 295 ? -5.121 -18.609 -5.891 1 98.62 295 THR A C 1
ATOM 2188 O O . THR A 1 295 ? -5.312 -19.172 -6.977 1 98.62 295 THR A O 1
ATOM 2191 N N . VAL A 1 296 ? -3.965 -18.125 -5.539 1 98.69 296 VAL A N 1
ATOM 2192 C CA . VAL A 1 296 ? -2.748 -18.297 -6.324 1 98.69 296 VAL A CA 1
ATOM 2193 C C . VAL A 1 296 ? -2.125 -19.656 -6.02 1 98.69 296 VAL A C 1
ATOM 2195 O O . VAL A 1 296 ? -1.86 -19.984 -4.859 1 98.69 296 VAL A O 1
ATOM 2198 N N . GLN A 1 297 ? -1.891 -20.406 -7.039 1 98.06 297 GLN A N 1
ATOM 2199 C CA . GLN A 1 297 ? -1.325 -21.75 -6.832 1 98.06 297 GLN A CA 1
ATOM 2200 C C . GLN A 1 297 ? 0.2 -21.703 -6.859 1 98.06 297 GLN A C 1
ATOM 2202 O O . GLN A 1 297 ? 0.86 -22.453 -6.133 1 98.06 297 GLN A O 1
ATOM 2207 N N . ILE A 1 298 ? 0.751 -20.922 -7.719 1 98.5 298 ILE A N 1
ATOM 2208 C CA . ILE A 1 298 ? 2.189 -20.703 -7.844 1 98.5 298 ILE A CA 1
ATOM 2209 C C . ILE A 1 298 ? 2.5 -19.219 -7.789 1 98.5 298 ILE A C 1
ATOM 2211 O O . ILE A 1 298 ? 1.88 -18.422 -8.5 1 98.5 298 ILE A O 1
ATOM 2215 N N . GLY A 1 299 ? 3.438 -18.891 -6.898 1 98.75 299 GLY A N 1
ATOM 2216 C CA . GLY A 1 299 ? 3.662 -17.469 -6.824 1 98.75 299 GLY A CA 1
ATOM 2217 C C . GLY A 1 299 ? 4.727 -17.078 -5.816 1 98.75 299 GLY A C 1
ATOM 2218 O O . GLY A 1 299 ? 5.641 -17.859 -5.543 1 98.75 299 GLY A O 1
ATOM 2219 N N . HIS A 1 300 ? 4.691 -15.797 -5.422 1 98.81 300 HIS A N 1
ATOM 2220 C CA . HIS A 1 300 ? 5.594 -15.219 -4.434 1 98.81 300 HIS A CA 1
ATOM 2221 C C . HIS A 1 300 ? 4.941 -14.047 -3.709 1 98.81 300 HIS A C 1
ATOM 2223 O O . HIS A 1 300 ? 3.949 -13.492 -4.188 1 98.81 300 HIS A O 1
ATOM 2229 N N . ASN A 1 301 ? 5.418 -13.812 -2.594 1 98.44 301 ASN A N 1
ATOM 2230 C CA . ASN A 1 301 ? 5.168 -12.547 -1.914 1 98.44 301 ASN A CA 1
ATOM 2231 C C . ASN A 1 301 ? 6.469 -11.781 -1.659 1 98.44 301 ASN A C 1
ATOM 2233 O O . ASN A 1 301 ? 7.43 -11.914 -2.42 1 98.44 301 ASN A O 1
ATOM 2237 N N . ALA A 1 302 ? 6.492 -10.945 -0.74 1 96.81 302 ALA A N 1
ATOM 2238 C CA . ALA A 1 302 ? 7.637 -10.055 -0.562 1 96.81 302 ALA A CA 1
ATOM 2239 C C . ALA A 1 302 ? 8.859 -10.82 -0.066 1 96.81 302 ALA A C 1
ATOM 2241 O O . ALA A 1 302 ? 9.984 -10.336 -0.172 1 96.81 302 ALA A O 1
ATOM 2242 N N . SER A 1 303 ? 8.648 -12.07 0.503 1 97.94 303 SER A N 1
ATOM 2243 C CA . SER A 1 303 ? 9.789 -12.688 1.164 1 97.94 303 SER A CA 1
ATOM 2244 C C . SER A 1 303 ? 9.852 -14.188 0.873 1 97.94 303 SER A C 1
ATOM 2246 O O . SER A 1 303 ? 10.734 -14.883 1.369 1 97.94 303 SER A O 1
ATOM 2248 N N . MET A 1 304 ? 8.914 -14.648 0.133 1 97.94 304 MET A N 1
ATOM 2249 C CA . MET A 1 304 ? 8.789 -16.078 -0.103 1 97.94 304 MET A CA 1
ATOM 2250 C C . MET A 1 304 ? 8.297 -16.359 -1.52 1 97.94 304 MET A C 1
ATOM 2252 O O . MET A 1 304 ? 7.418 -15.656 -2.023 1 97.94 304 MET A O 1
ATOM 2256 N N . ALA A 1 305 ? 8.898 -17.344 -2.215 1 98.88 305 ALA A N 1
ATOM 2257 C CA . ALA A 1 305 ? 8.445 -17.812 -3.521 1 98.88 305 ALA A CA 1
ATOM 2258 C C . ALA A 1 305 ? 8.266 -19.328 -3.527 1 98.88 305 ALA A C 1
ATOM 2260 O O . ALA A 1 305 ? 8.992 -20.047 -2.836 1 98.88 305 ALA A O 1
ATOM 2261 N N . TRP A 1 306 ? 7.285 -19.828 -4.289 1 98.88 306 TRP A N 1
ATOM 2262 C CA . TRP A 1 306 ? 7.07 -21.266 -4.367 1 98.88 306 TRP A CA 1
ATOM 2263 C C . TRP A 1 306 ? 6.52 -21.672 -5.73 1 98.88 306 TRP A C 1
ATOM 2265 O O . TRP A 1 306 ? 6.016 -20.812 -6.477 1 98.88 306 TRP A O 1
ATOM 2275 N N . SER A 1 307 ? 6.738 -22.844 -6.109 1 98.81 307 SER A N 1
ATOM 2276 C CA . SER A 1 307 ? 6.137 -23.516 -7.258 1 98.81 307 SER A CA 1
ATOM 2277 C C . SER A 1 307 ? 5.766 -24.953 -6.926 1 98.81 307 SER A C 1
ATOM 2279 O O . SER A 1 307 ? 6.043 -25.438 -5.824 1 98.81 307 SER A O 1
ATOM 2281 N N . HIS A 1 308 ? 5.039 -25.547 -7.848 1 98.19 308 HIS A N 1
ATOM 2282 C CA . HIS A 1 308 ? 4.617 -26.922 -7.699 1 98.19 308 HIS A CA 1
ATOM 2283 C C . HIS A 1 308 ? 5.082 -27.781 -8.883 1 98.19 308 HIS A C 1
ATOM 2285 O O . HIS A 1 308 ? 5.32 -27.25 -9.969 1 98.19 308 HIS A O 1
ATOM 2291 N N . THR A 1 309 ? 5.297 -29 -8.617 1 97.38 309 THR A N 1
ATOM 2292 C CA . THR A 1 309 ? 5.426 -30.031 -9.648 1 97.38 309 THR A CA 1
ATOM 2293 C C . THR A 1 309 ? 4.461 -31.188 -9.391 1 97.38 309 THR A C 1
ATOM 2295 O O . THR A 1 309 ? 4.152 -31.5 -8.242 1 97.38 309 THR A O 1
ATOM 2298 N N . VAL A 1 310 ? 3.975 -31.734 -10.469 1 94.88 310 VAL A N 1
ATOM 2299 C CA . VAL A 1 310 ? 3.109 -32.906 -10.305 1 94.88 310 VAL A CA 1
ATOM 2300 C C . VAL A 1 310 ? 3.875 -34 -9.602 1 94.88 310 VAL A C 1
ATOM 2302 O O . VAL A 1 310 ? 4.996 -34.344 -9.992 1 94.88 310 VAL A O 1
ATOM 2305 N N . ALA A 1 311 ? 3.262 -34.625 -8.625 1 95.31 311 ALA A N 1
ATOM 2306 C CA . ALA A 1 311 ? 3.91 -35.594 -7.77 1 95.31 311 ALA A CA 1
ATOM 2307 C C . ALA A 1 311 ? 3.688 -37.031 -8.305 1 95.31 311 ALA A C 1
ATOM 2309 O O . ALA A 1 311 ? 2.887 -37.219 -9.219 1 95.31 311 ALA A O 1
ATOM 2310 N N . THR A 1 312 ? 4.477 -37.906 -7.742 1 94.25 312 THR A N 1
ATOM 2311 C CA . THR A 1 312 ? 4.414 -39.312 -8.172 1 94.25 312 THR A CA 1
ATOM 2312 C C . THR A 1 312 ? 3.529 -40.125 -7.234 1 94.25 312 THR A C 1
ATOM 2314 O O . THR A 1 312 ? 3.27 -41.312 -7.488 1 94.25 312 THR A O 1
ATOM 2317 N N . GLY A 1 313 ? 3.092 -39.531 -6.172 1 95.69 313 GLY A N 1
ATOM 2318 C CA . GLY A 1 313 ? 2.24 -40.25 -5.242 1 95.69 313 GLY A CA 1
ATOM 2319 C C . GLY A 1 313 ? 0.976 -40.781 -5.891 1 95.69 313 GLY A C 1
ATOM 2320 O O . GLY A 1 313 ? 0.386 -40.125 -6.75 1 95.69 313 GLY A O 1
ATOM 2321 N N . VAL A 1 314 ? 0.582 -41.969 -5.449 1 95.81 314 VAL A N 1
ATOM 2322 C CA . VAL A 1 314 ? -0.647 -42.562 -5.957 1 95.81 314 VAL A CA 1
ATOM 2323 C C . VAL A 1 314 ? -1.819 -42.188 -5.055 1 95.81 314 VAL A C 1
ATOM 2325 O O . VAL A 1 314 ? -2.008 -42.781 -3.988 1 95.81 314 VAL A O 1
ATOM 2328 N N . PRO A 1 315 ? -2.631 -41.312 -5.52 1 96.25 315 PRO A N 1
ATOM 2329 C CA . PRO A 1 315 ? -3.633 -40.75 -4.617 1 96.25 315 PRO A CA 1
ATOM 2330 C C . PRO A 1 315 ? -4.895 -41.594 -4.516 1 96.25 315 PRO A C 1
ATOM 2332 O O . PRO A 1 315 ? -6.004 -41.062 -4.453 1 96.25 315 PRO A O 1
ATOM 2335 N N . MET A 1 316 ? -4.742 -42.875 -4.672 1 97.12 316 MET A N 1
ATOM 2336 C CA . MET A 1 316 ? -5.852 -43.812 -4.574 1 97.12 316 MET A CA 1
ATOM 2337 C C . MET A 1 316 ? -5.352 -45.188 -4.152 1 97.12 316 MET A C 1
ATOM 2339 O O . MET A 1 316 ? -4.156 -45.469 -4.242 1 97.12 316 MET A O 1
ATOM 2343 N N . ASN A 1 317 ? -6.203 -46 -3.646 1 97.81 317 ASN A N 1
ATOM 2344 C CA . ASN A 1 317 ? -6.035 -47.469 -3.514 1 97.81 317 ASN A CA 1
ATOM 2345 C C . ASN A 1 317 ? -7.328 -48.219 -3.83 1 97.81 317 ASN A C 1
ATOM 2347 O O . ASN A 1 317 ? -8.398 -47.594 -3.92 1 97.81 317 ASN A O 1
ATOM 2351 N N . LEU A 1 318 ? -7.18 -49.5 -4.133 1 97.94 318 LEU A N 1
ATOM 2352 C CA . LEU A 1 318 ? -8.336 -50.344 -4.414 1 97.94 318 LEU A CA 1
ATOM 2353 C C . LEU A 1 318 ? -8.578 -51.312 -3.281 1 97.94 318 LEU A C 1
ATOM 2355 O O . LEU A 1 318 ? -7.629 -51.719 -2.6 1 97.94 318 LEU A O 1
ATOM 2359 N N . TYR A 1 319 ? -9.82 -51.625 -3.061 1 98.44 319 TYR A N 1
ATOM 2360 C CA . TYR A 1 319 ? -10.219 -52.781 -2.27 1 98.44 319 TYR A CA 1
ATOM 2361 C C . TYR A 1 319 ? -10.859 -53.844 -3.15 1 98.44 319 TYR A C 1
ATOM 2363 O O . TYR A 1 319 ? -11.805 -53.562 -3.887 1 98.44 319 TYR A O 1
ATOM 2371 N N . GLU A 1 320 ? -10.297 -54.969 -3.139 1 98.06 320 GLU A N 1
ATOM 2372 C CA . GLU A 1 320 ? -10.977 -56.125 -3.736 1 98.06 320 GLU A CA 1
ATOM 2373 C C . GLU A 1 320 ? -12.062 -56.656 -2.816 1 98.06 320 GLU A C 1
ATOM 2375 O O . GLU A 1 320 ? -11.797 -57 -1.662 1 98.06 320 GLU A O 1
ATOM 2380 N N . LEU A 1 321 ? -13.234 -56.719 -3.359 1 98.06 321 LEU A N 1
ATOM 2381 C CA . LEU A 1 321 ? -14.391 -57.156 -2.582 1 98.06 321 LEU A CA 1
ATOM 2382 C C . LEU A 1 321 ? -14.75 -58.594 -2.883 1 98.06 321 LEU A C 1
ATOM 2384 O O . LEU A 1 321 ? -14.508 -59.094 -3.99 1 98.06 321 LEU A O 1
ATOM 2388 N N . LYS A 1 322 ? -15.32 -59.25 -1.854 1 96.81 322 LYS A N 1
ATOM 2389 C CA . LYS A 1 322 ? -15.953 -60.531 -2.031 1 96.81 322 LYS A CA 1
ATOM 2390 C C . LYS A 1 322 ? -17.469 -60.406 -2.041 1 96.81 322 LYS A C 1
ATOM 2392 O O . LYS A 1 322 ? -18.094 -60.312 -0.983 1 96.81 322 LYS A O 1
ATOM 2397 N N . PRO A 1 323 ? -17.969 -60.531 -3.283 1 95.62 323 PRO A N 1
ATOM 2398 C CA . PRO A 1 323 ? -19.422 -60.438 -3.328 1 95.62 323 PRO A CA 1
ATOM 2399 C C . PRO A 1 323 ? -20.109 -61.531 -2.512 1 95.62 323 PRO A C 1
ATOM 2401 O O . PRO A 1 323 ? -19.594 -62.656 -2.439 1 95.62 323 PRO A O 1
ATOM 2404 N N . ALA A 1 324 ? -21.234 -61.219 -1.9 1 95.56 324 ALA A N 1
ATOM 2405 C CA . ALA A 1 324 ? -21.984 -62.219 -1.153 1 95.56 324 ALA A CA 1
ATOM 2406 C C . ALA A 1 324 ? -22.547 -63.281 -2.084 1 95.56 324 ALA A C 1
ATOM 2408 O O . ALA A 1 324 ? -23 -62.969 -3.189 1 95.56 324 ALA A O 1
ATOM 2409 N N . PRO A 1 325 ? -22.562 -64.562 -1.592 1 91.69 325 PRO A N 1
ATOM 2410 C CA . PRO A 1 325 ? -23.094 -65.625 -2.451 1 91.69 325 PRO A CA 1
ATOM 2411 C C . PRO A 1 325 ? -24.547 -65.375 -2.871 1 91.69 325 PRO A C 1
ATOM 2413 O O . PRO A 1 325 ? -25.406 -65.125 -2.023 1 91.69 325 PRO A O 1
ATOM 2416 N N . GLY A 1 326 ? -24.75 -65.312 -4.102 1 90 326 GLY A N 1
ATOM 2417 C CA . GLY A 1 326 ? -26.094 -65.188 -4.66 1 90 326 GLY A CA 1
ATOM 2418 C C . GLY A 1 326 ? -26.562 -63.781 -4.777 1 90 326 GLY A C 1
ATOM 2419 O O . GLY A 1 326 ? -27.656 -63.531 -5.289 1 90 326 GLY A O 1
ATOM 2420 N N . ASP A 1 327 ? -25.828 -62.844 -4.371 1 93.06 327 ASP A N 1
ATOM 2421 C CA . ASP A 1 327 ? -26.234 -61.438 -4.441 1 93.06 327 ASP A CA 1
ATOM 2422 C C . ASP A 1 327 ? -25.047 -60.531 -4.809 1 93.06 327 ASP A C 1
ATOM 2424 O O . ASP A 1 327 ? -24.359 -60.031 -3.93 1 93.06 327 ASP A O 1
ATOM 2428 N N . PRO A 1 328 ? -24.891 -60.219 -6 1 91.5 328 PRO A N 1
ATOM 2429 C CA . PRO A 1 328 ? -23.734 -59.438 -6.426 1 91.5 328 PRO A CA 1
ATOM 2430 C C . PRO A 1 328 ? -23.812 -58 -5.961 1 91.5 328 PRO A C 1
ATOM 2432 O O . PRO A 1 328 ? -22.828 -57.25 -6.078 1 91.5 328 PRO A O 1
ATOM 2435 N N . ARG A 1 329 ? -24.875 -57.531 -5.426 1 95.44 329 ARG A N 1
ATOM 2436 C CA . ARG A 1 329 ? -25.031 -56.156 -4.965 1 95.44 329 ARG A CA 1
ATOM 2437 C C . ARG A 1 329 ? -24.703 -56.031 -3.482 1 95.44 329 ARG A C 1
ATOM 2439 O O . ARG A 1 329 ? -24.906 -54.969 -2.885 1 95.44 329 ARG A O 1
ATOM 2446 N N . SER A 1 330 ? -24.281 -57.125 -2.955 1 97.06 330 SER A N 1
ATOM 2447 C CA . SER A 1 330 ? -23.766 -57.188 -1.591 1 97.06 330 SER A CA 1
ATOM 2448 C C . SER A 1 330 ? -22.359 -57.781 -1.544 1 97.06 330 SER A C 1
ATOM 2450 O O . SER A 1 330 ? -21.969 -58.5 -2.457 1 97.06 330 SER A O 1
ATOM 2452 N N . TYR A 1 331 ? -21.562 -57.438 -0.557 1 97.81 331 TYR A N 1
ATOM 2453 C CA . TYR A 1 331 ? -20.234 -57.969 -0.361 1 97.81 331 TYR A CA 1
ATOM 2454 C C . TYR A 1 331 ? -19.984 -58.344 1.102 1 97.81 331 TYR A C 1
ATOM 2456 O O . TYR A 1 331 ? -20.719 -57.875 1.984 1 97.81 331 TYR A O 1
ATOM 2464 N N . LEU A 1 332 ? -19 -59.156 1.37 1 97.75 332 LEU A N 1
ATOM 2465 C CA . LEU A 1 332 ? -18.734 -59.625 2.721 1 97.75 332 LEU A CA 1
ATOM 2466 C C . LEU A 1 332 ? -17.641 -58.781 3.385 1 97.75 332 LEU A C 1
ATOM 2468 O O . LEU A 1 332 ? -16.641 -58.469 2.754 1 97.75 332 LEU A O 1
ATOM 2472 N N . VAL A 1 333 ? -17.859 -58.406 4.645 1 97.94 333 VAL A N 1
ATOM 2473 C CA . VAL A 1 333 ? -16.859 -57.875 5.543 1 97.94 333 VAL A CA 1
ATOM 2474 C C . VAL A 1 333 ? -16.859 -58.656 6.859 1 97.94 333 VAL A C 1
ATOM 2476 O O . VAL A 1 333 ? -17.844 -58.625 7.594 1 97.94 333 VAL A O 1
ATOM 2479 N N . ASP A 1 334 ? -15.75 -59.25 7.066 1 97.62 334 ASP A N 1
ATOM 2480 C CA . ASP A 1 334 ? -15.641 -60.125 8.234 1 97.62 334 ASP A CA 1
ATOM 2481 C C . ASP A 1 334 ? -16.781 -61.156 8.273 1 97.62 334 ASP A C 1
ATOM 2483 O O . ASP A 1 334 ? -17.406 -61.344 9.312 1 97.62 334 ASP A O 1
ATOM 2487 N N . GLY A 1 335 ? -17.047 -61.562 7.168 1 96.12 335 GLY A N 1
ATOM 2488 C CA . GLY A 1 335 ? -18.016 -62.656 7.031 1 96.12 335 GLY A CA 1
ATOM 2489 C C . GLY A 1 335 ? -19.453 -62.156 7.008 1 96.12 335 GLY A C 1
ATOM 2490 O O . GLY A 1 335 ? -20.375 -62.938 6.793 1 96.12 335 GLY A O 1
ATOM 2491 N N . ARG A 1 336 ? -19.734 -60.938 7.176 1 97.62 336 ARG A N 1
ATOM 2492 C CA . ARG A 1 336 ? -21.094 -60.406 7.199 1 97.62 336 ARG A CA 1
ATOM 2493 C C . ARG A 1 336 ? -21.391 -59.625 5.91 1 97.62 336 ARG A C 1
ATOM 2495 O O . ARG A 1 336 ? -20.594 -58.812 5.453 1 97.62 336 ARG A O 1
ATOM 2502 N N . PRO A 1 337 ? -22.547 -59.875 5.332 1 97.31 337 PRO A N 1
ATOM 2503 C CA . PRO A 1 337 ? -22.906 -59.188 4.098 1 97.31 337 PRO A CA 1
ATOM 2504 C C . PRO A 1 337 ? -23.266 -57.719 4.336 1 97.31 337 PRO A C 1
ATOM 2506 O O . PRO A 1 337 ? -23.953 -57.406 5.305 1 97.31 337 PRO A O 1
ATOM 2509 N N . GLU A 1 338 ? -22.766 -56.875 3.533 1 97.88 338 GLU A N 1
ATOM 2510 C CA . GLU A 1 338 ? -23.109 -55.469 3.471 1 97.88 338 GLU A CA 1
ATOM 2511 C C . GLU A 1 338 ? -23.609 -55.062 2.084 1 97.88 338 GLU A C 1
ATOM 2513 O O . GLU A 1 338 ? -22.969 -55.375 1.075 1 97.88 338 GLU A O 1
ATOM 2518 N N . ARG A 1 339 ? -24.719 -54.406 2.018 1 97.44 339 ARG A N 1
ATOM 2519 C CA . ARG A 1 339 ? -25.312 -54.062 0.735 1 97.44 339 ARG A CA 1
ATOM 2520 C C . ARG A 1 339 ? -24.641 -52.812 0.152 1 97.44 339 ARG A C 1
ATOM 2522 O O . ARG A 1 339 ? -24.344 -51.875 0.877 1 97.44 339 ARG A O 1
ATOM 2529 N N . MET A 1 340 ? -24.391 -52.844 -1.132 1 97.75 340 MET A N 1
ATOM 2530 C CA . MET A 1 340 ? -23.922 -51.625 -1.825 1 97.75 340 MET A CA 1
ATOM 2531 C C . MET A 1 340 ? -25.016 -50.594 -1.911 1 97.75 340 MET A C 1
ATOM 2533 O O . MET A 1 340 ? -26.203 -50.938 -1.926 1 97.75 340 MET A O 1
ATOM 2537 N N . THR A 1 341 ? -24.625 -49.375 -1.933 1 97.5 341 THR A N 1
ATOM 2538 C CA . THR A 1 341 ? -25.578 -48.312 -2.15 1 97.5 341 THR A CA 1
ATOM 2539 C C . THR A 1 341 ? -25.688 -47.969 -3.635 1 97.5 341 THR A C 1
ATOM 2541 O O . THR A 1 341 ? -24.703 -47.594 -4.262 1 97.5 341 THR A O 1
ATOM 2544 N N . GLU A 1 342 ? -26.812 -48.125 -4.203 1 97.38 342 GLU A N 1
ATOM 2545 C CA . GLU A 1 342 ? -27.078 -47.719 -5.582 1 97.38 342 GLU A CA 1
ATOM 2546 C C . GLU A 1 342 ? -27.453 -46.25 -5.668 1 97.38 342 GLU A C 1
ATOM 2548 O O . GLU A 1 342 ? -28.375 -45.781 -4.973 1 97.38 342 GLU A O 1
ATOM 2553 N N . ARG A 1 343 ? -26.781 -45.531 -6.457 1 97.62 343 ARG A N 1
ATOM 2554 C CA . ARG A 1 343 ? -27.141 -44.156 -6.773 1 97.62 343 ARG A CA 1
ATOM 2555 C C . ARG A 1 343 ? -27.594 -44.031 -8.227 1 97.62 343 ARG A C 1
ATOM 2557 O O . ARG A 1 343 ? -26.781 -44.125 -9.148 1 97.62 343 ARG A O 1
ATOM 2564 N N . LYS A 1 344 ? -28.844 -43.781 -8.383 1 98 344 LYS A N 1
ATOM 2565 C CA . LYS A 1 344 ? -29.359 -43.531 -9.727 1 98 344 LYS A CA 1
ATOM 2566 C C . LYS A 1 344 ? -29.172 -42.094 -10.148 1 98 344 LYS A C 1
ATOM 2568 O O . LYS A 1 344 ? -29.688 -41.188 -9.5 1 98 344 LYS A O 1
ATOM 2573 N N . VAL A 1 345 ? -28.422 -41.938 -11.188 1 98.5 345 VAL A N 1
ATOM 2574 C CA . VAL A 1 345 ? -28.109 -40.594 -11.68 1 98.5 345 VAL A CA 1
ATOM 2575 C C . VAL A 1 345 ? -28.766 -40.375 -13.039 1 98.5 345 VAL A C 1
ATOM 2577 O O . VAL A 1 345 ? -28.609 -41.188 -13.945 1 98.5 345 VAL A O 1
ATOM 2580 N N . THR A 1 346 ? -29.453 -39.281 -13.141 1 98.38 346 THR A N 1
ATOM 2581 C CA . THR A 1 346 ? -30.156 -38.938 -14.375 1 98.38 346 THR A CA 1
ATOM 2582 C C . THR A 1 346 ? -29.594 -37.656 -14.969 1 98.38 346 THR A C 1
ATOM 2584 O O . THR A 1 346 ? -29.453 -36.656 -14.273 1 98.38 346 THR A O 1
ATOM 2587 N N . VAL A 1 347 ? -29.297 -37.719 -16.297 1 98.25 347 VAL A N 1
ATOM 2588 C CA . VAL A 1 347 ? -28.812 -36.531 -16.984 1 98.25 347 VAL A CA 1
ATOM 2589 C C . VAL A 1 347 ? -29.625 -36.312 -18.266 1 98.25 347 VAL A C 1
ATOM 2591 O O . VAL A 1 347 ? -30.125 -37.281 -18.859 1 98.25 347 VAL A O 1
ATOM 2594 N N . ALA A 1 348 ? -29.781 -35.031 -18.625 1 97.75 348 ALA A N 1
ATOM 2595 C CA . ALA A 1 348 ? -30.438 -34.688 -19.875 1 97.75 348 ALA A CA 1
ATOM 2596 C C . ALA A 1 348 ? -29.453 -34.75 -21.047 1 97.75 348 ALA A C 1
ATOM 2598 O O . ALA A 1 348 ? -28.328 -34.25 -20.953 1 97.75 348 ALA A O 1
ATOM 2599 N N . VAL A 1 349 ? -29.828 -35.406 -22.094 1 97.62 349 VAL A N 1
ATOM 2600 C CA . VAL A 1 349 ? -28.969 -35.594 -23.25 1 97.62 349 VAL A CA 1
ATOM 2601 C C . VAL A 1 349 ? -29.672 -35.094 -24.516 1 97.62 349 VAL A C 1
ATOM 2603 O O . VAL A 1 349 ? -30.859 -35.344 -24.734 1 97.62 349 VAL A O 1
ATOM 2606 N N . ARG A 1 350 ? -28.938 -34.312 -25.234 1 95.88 350 ARG A N 1
ATOM 2607 C CA . ARG A 1 350 ? -29.453 -33.844 -26.516 1 95.88 350 ARG A CA 1
ATOM 2608 C C . ARG A 1 350 ? -29.25 -34.875 -27.609 1 95.88 350 ARG A C 1
ATOM 2610 O O . ARG A 1 350 ? -28.109 -35.281 -27.891 1 95.88 350 ARG A O 1
ATOM 2617 N N . GLY A 1 351 ? -30.312 -35.281 -28.188 1 91.19 351 GLY A N 1
ATOM 2618 C CA . GLY A 1 351 ? -30.234 -36.219 -29.281 1 91.19 351 GLY A CA 1
ATOM 2619 C C . GLY A 1 351 ? -29.844 -35.594 -30.609 1 91.19 351 GLY A C 1
ATOM 2620 O O . GLY A 1 351 ? -29.703 -34.375 -30.703 1 91.19 351 GLY A O 1
ATOM 2621 N N . ALA A 1 352 ? -29.656 -36.438 -31.578 1 89.06 352 ALA A N 1
ATOM 2622 C CA . ALA A 1 352 ? -29.281 -35.969 -32.906 1 89.06 352 ALA A CA 1
ATOM 2623 C C . ALA A 1 352 ? -30.344 -35.062 -33.5 1 89.06 352 ALA A C 1
ATOM 2625 O O . ALA A 1 352 ? -30.031 -34.156 -34.312 1 89.06 352 ALA A O 1
ATOM 2626 N N . ASP A 1 353 ? -31.609 -35.25 -33.031 1 90.25 353 ASP A N 1
ATOM 2627 C CA . ASP A 1 353 ? -32.719 -34.438 -33.562 1 90.25 353 ASP A CA 1
ATOM 2628 C C . ASP A 1 353 ? -32.906 -33.156 -32.781 1 90.25 353 ASP A C 1
ATOM 2630 O O . ASP A 1 353 ? -33.812 -32.375 -33.062 1 90.25 353 ASP A O 1
ATOM 2634 N N . GLY A 1 354 ? -32.031 -32.906 -31.828 1 89.62 354 GLY A N 1
ATOM 2635 C CA . GLY A 1 354 ? -32.062 -31.688 -31.047 1 89.62 354 GLY A CA 1
ATOM 2636 C C . GLY A 1 354 ? -32.969 -31.766 -29.844 1 89.62 354 GLY A C 1
ATOM 2637 O O . GLY A 1 354 ? -32.969 -30.875 -29 1 89.62 354 GLY A O 1
ATOM 2638 N N . ARG A 1 355 ? -33.906 -32.844 -29.812 1 86.38 355 ARG A N 1
ATOM 2639 C CA . ARG A 1 355 ? -34.812 -33.031 -28.672 1 86.38 355 ARG A CA 1
ATOM 2640 C C . ARG A 1 355 ? -34.062 -33.625 -27.469 1 86.38 355 ARG A C 1
ATOM 2642 O O . ARG A 1 355 ? -33.125 -34.375 -27.625 1 86.38 355 ARG A O 1
ATOM 2649 N N . LEU A 1 356 ? -34.281 -33.188 -26.141 1 96.38 356 LEU A N 1
ATOM 2650 C CA . LEU A 1 356 ? -33.688 -33.656 -24.906 1 96.38 356 LEU A CA 1
ATOM 2651 C C . LEU A 1 356 ? -34.344 -34.938 -24.406 1 96.38 356 LEU A C 1
ATOM 2653 O O . LEU A 1 356 ? -35.594 -35.062 -24.484 1 96.38 356 LEU A O 1
ATOM 2657 N N . ALA A 1 357 ? -33.531 -35.844 -24.016 1 96.25 357 ALA A N 1
ATOM 2658 C CA . ALA A 1 357 ? -34 -37.062 -23.344 1 96.25 357 ALA A CA 1
ATOM 2659 C C . ALA A 1 357 ? -33.188 -37.344 -22.078 1 96.25 357 ALA A C 1
ATOM 2661 O O . ALA A 1 357 ? -32.031 -36.906 -21.969 1 96.25 357 ALA A O 1
ATOM 2662 N N . ASN A 1 358 ? -33.844 -38.062 -21.234 1 97.31 358 ASN A N 1
ATOM 2663 C CA . ASN A 1 358 ? -33.156 -38.406 -20 1 97.31 358 ASN A CA 1
ATOM 2664 C C . ASN A 1 358 ? -32.469 -39.781 -20.094 1 97.31 358 ASN A C 1
ATOM 2666 O O . ASN A 1 358 ? -33.031 -40.719 -20.672 1 97.31 358 ASN A O 1
ATOM 2670 N N . VAL A 1 359 ? -31.281 -39.781 -19.641 1 97.44 359 VAL A N 1
ATOM 2671 C CA . VAL A 1 359 ? -30.531 -41.031 -19.484 1 97.44 359 VAL A CA 1
ATOM 2672 C C . VAL A 1 359 ? -30.219 -41.25 -18 1 97.44 359 VAL A C 1
ATOM 2674 O O . VAL A 1 359 ? -29.672 -40.375 -17.344 1 97.44 359 VAL A O 1
ATOM 2677 N N . THR A 1 360 ? -30.609 -42.438 -17.5 1 97.69 360 THR A N 1
ATOM 2678 C CA . THR A 1 360 ? -30.344 -42.812 -16.109 1 97.69 360 THR A CA 1
ATOM 2679 C C . THR A 1 360 ? -29.375 -43.969 -16.031 1 97.69 360 THR A C 1
ATOM 2681 O O . THR A 1 360 ? -29.531 -44.969 -16.766 1 97.69 360 THR A O 1
ATOM 2684 N N . ARG A 1 361 ? -28.375 -43.844 -15.219 1 97.19 361 ARG A N 1
ATOM 2685 C CA . ARG A 1 361 ? -27.453 -44.938 -14.93 1 97.19 361 ARG A CA 1
ATOM 2686 C C . ARG A 1 361 ? -27.219 -45.062 -13.43 1 97.19 361 ARG A C 1
ATOM 2688 O O . ARG A 1 361 ? -27.312 -44.094 -12.688 1 97.19 361 ARG A O 1
ATOM 2695 N N . SER A 1 362 ? -26.938 -46.281 -13.086 1 96.75 362 SER A N 1
ATOM 2696 C CA . SER A 1 362 ? -26.641 -46.562 -11.68 1 96.75 362 SER A CA 1
ATOM 2697 C C . SER A 1 362 ? -25.141 -46.5 -11.406 1 96.75 362 SER A C 1
ATOM 2699 O O . SER A 1 362 ? -24.344 -46.938 -12.234 1 96.75 362 SER A O 1
ATOM 2701 N N . GLN A 1 363 ? -24.859 -45.969 -10.32 1 97.81 363 GLN A N 1
ATOM 2702 C CA . GLN A 1 363 ? -23.547 -46.094 -9.703 1 97.81 363 GLN A CA 1
ATOM 2703 C C . GLN A 1 363 ? -23.609 -46.844 -8.391 1 97.81 363 GLN A C 1
ATOM 2705 O O . GLN A 1 363 ? -24.609 -46.781 -7.668 1 97.81 363 GLN A O 1
ATOM 2710 N N . TRP A 1 364 ? -22.625 -47.594 -8.102 1 97.62 364 TRP A N 1
ATOM 2711 C CA . TRP A 1 364 ? -22.625 -48.5 -6.945 1 97.62 364 TRP A CA 1
ATOM 2712 C C . TRP A 1 364 ? -21.531 -48.094 -5.949 1 97.62 364 TRP A C 1
ATOM 2714 O O . TRP A 1 364 ? -20.359 -48.031 -6.305 1 97.62 364 TRP A O 1
ATOM 2724 N N . TRP A 1 365 ? -22 -47.875 -4.758 1 97.75 365 TRP A N 1
ATOM 2725 C CA . TRP A 1 365 ? -21.078 -47.375 -3.734 1 97.75 365 TRP A CA 1
ATOM 2726 C C . TRP A 1 365 ? -20.953 -48.375 -2.586 1 97.75 365 TRP A C 1
ATOM 2728 O O . TRP A 1 365 ? -21.938 -49.031 -2.217 1 97.75 365 TRP A O 1
ATOM 2738 N N . THR A 1 366 ? -19.797 -48.438 -2.031 1 98.06 366 THR A N 1
ATOM 2739 C CA . THR A 1 366 ? -19.469 -49.281 -0.882 1 98.06 366 THR A CA 1
ATOM 2740 C C . THR A 1 366 ? -18.922 -48.438 0.266 1 98.06 366 THR A C 1
ATOM 2742 O O . THR A 1 366 ? -18.812 -47.188 0.144 1 98.06 366 THR A O 1
ATOM 2745 N N . ARG A 1 367 ? -18.547 -49.125 1.353 1 97 367 ARG A N 1
ATOM 2746 C CA . ARG A 1 367 ? -17.953 -48.406 2.477 1 97 367 ARG A CA 1
ATOM 2747 C C . ARG A 1 367 ? -16.609 -47.781 2.094 1 97 367 ARG A C 1
ATOM 2749 O O . ARG A 1 367 ? -16.141 -46.844 2.738 1 97 367 ARG A O 1
ATOM 2756 N N . TYR A 1 368 ? -15.992 -48.312 1.039 1 97.38 368 TYR A N 1
ATOM 2757 C CA . TYR A 1 368 ? -14.648 -47.906 0.641 1 97.38 368 TYR A CA 1
ATOM 2758 C C . TYR A 1 368 ? -14.711 -46.844 -0.454 1 97.38 36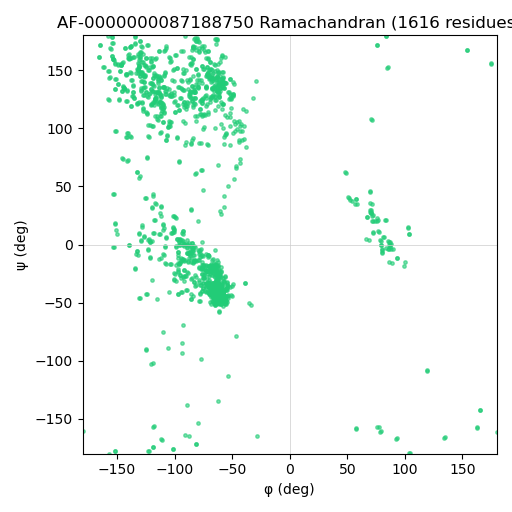8 TYR A C 1
ATOM 2760 O O . TYR A 1 368 ? -13.719 -46.156 -0.72 1 97.38 368 TYR A O 1
ATOM 2768 N N . GLY A 1 369 ? -15.812 -46.688 -1.1 1 97.81 369 GLY A N 1
ATOM 2769 C CA . GLY A 1 369 ? -15.984 -45.844 -2.258 1 97.81 369 GLY A CA 1
ATOM 2770 C C . GLY A 1 369 ? -16.75 -46.5 -3.387 1 97.81 369 GLY A C 1
ATOM 2771 O O . GLY A 1 369 ? -17.406 -47.531 -3.18 1 97.81 369 GLY A O 1
ATOM 2772 N N . PRO A 1 370 ? -16.703 -45.906 -4.52 1 98.38 370 PRO A N 1
ATOM 2773 C CA . PRO A 1 370 ? -17.469 -46.469 -5.641 1 98.38 370 PRO A CA 1
ATOM 2774 C C . PRO A 1 370 ? -16.828 -47.719 -6.227 1 98.38 370 PRO A C 1
ATOM 2776 O O . PRO A 1 370 ? -15.609 -47.875 -6.199 1 98.38 370 PRO A O 1
ATOM 2779 N N . VAL A 1 371 ? -17.688 -48.594 -6.781 1 98.06 371 VAL A N 1
ATOM 2780 C CA . VAL A 1 371 ? -17.234 -49.75 -7.539 1 98.06 371 VAL A CA 1
ATOM 2781 C C . VAL A 1 371 ? -16.688 -49.281 -8.898 1 98.06 371 VAL A C 1
ATOM 2783 O O . VAL A 1 371 ? -17.266 -48.406 -9.547 1 98.06 371 VAL A O 1
ATOM 2786 N N . VAL A 1 372 ? -15.531 -49.844 -9.273 1 97.38 372 VAL A N 1
ATOM 2787 C CA . VAL A 1 372 ? -14.922 -49.531 -10.562 1 97.38 372 VAL A CA 1
ATOM 2788 C C . VAL A 1 372 ? -14.617 -50.812 -11.312 1 97.38 372 VAL A C 1
ATOM 2790 O O . VAL A 1 372 ? -14.414 -51.875 -10.695 1 97.38 372 VAL A O 1
ATOM 2793 N N . THR A 1 373 ? -14.516 -50.688 -12.656 1 93.88 373 THR A N 1
ATOM 2794 C CA . THR A 1 373 ? -14.336 -51.906 -13.453 1 93.88 373 THR A CA 1
ATOM 2795 C C . THR A 1 373 ? -13.016 -51.844 -14.211 1 93.88 373 THR A C 1
ATOM 2797 O O . THR A 1 373 ? -12.742 -52.719 -15.055 1 93.88 373 THR A O 1
ATOM 2800 N N . GLY A 1 374 ? -12.227 -50.938 -13.93 1 91.44 374 GLY A N 1
ATOM 2801 C CA . GLY A 1 374 ? -10.914 -50.875 -14.562 1 91.44 374 GLY A CA 1
ATOM 2802 C C . GLY A 1 374 ? -10.141 -49.625 -14.195 1 91.44 374 GLY A C 1
ATOM 2803 O O . GLY A 1 374 ? -10.719 -48.656 -13.68 1 91.44 374 GLY A O 1
ATOM 2804 N N . LEU A 1 375 ? -8.867 -49.719 -14.297 1 89.5 375 LEU A N 1
ATOM 2805 C CA . LEU A 1 375 ? -7.992 -48.562 -14.359 1 89.5 375 LEU A CA 1
ATOM 2806 C C . LEU A 1 375 ? -7.621 -48.25 -15.805 1 89.5 375 LEU A C 1
ATOM 2808 O O . LEU A 1 375 ? -6.602 -48.719 -16.312 1 89.5 375 LEU A O 1
ATOM 2812 N N . GLY A 1 376 ? -8.445 -47.375 -16.344 1 77.62 376 GLY A N 1
ATOM 2813 C CA . GLY A 1 376 ? -8.32 -47.188 -17.781 1 77.62 376 GLY A CA 1
ATOM 2814 C C . GLY A 1 376 ? -8.5 -48.469 -18.562 1 77.62 376 GLY A C 1
ATOM 2815 O O . GLY A 1 376 ? -9.203 -49.375 -18.125 1 77.62 376 GLY A O 1
ATOM 2816 N N . ASP A 1 377 ? -7.996 -48.5 -19.75 1 75.75 377 ASP A N 1
ATOM 2817 C CA . ASP A 1 377 ? -8.039 -49.688 -20.578 1 75.75 377 ASP A CA 1
ATOM 2818 C C . ASP A 1 377 ? -6.879 -50.625 -20.25 1 75.75 377 ASP A C 1
ATOM 2820 O O . ASP A 1 377 ? -6.875 -51.781 -20.656 1 75.75 377 ASP A O 1
ATOM 2824 N N . ASP A 1 378 ? -6.074 -50.188 -19.391 1 79.06 378 ASP A N 1
ATOM 2825 C CA . ASP A 1 378 ? -4.816 -50.875 -19.141 1 79.06 378 ASP A CA 1
ATOM 2826 C C . ASP A 1 378 ? -5 -52.031 -18.156 1 79.06 378 ASP A C 1
ATOM 2828 O O . ASP A 1 378 ? -4.426 -53.094 -18.312 1 79.06 378 ASP A O 1
ATOM 2832 N N . LEU A 1 379 ? -5.777 -51.719 -17.062 1 87.94 379 LEU A N 1
ATOM 2833 C CA . LEU A 1 379 ? -5.973 -52.719 -16.016 1 87.94 379 LEU A CA 1
ATOM 2834 C C . LEU A 1 379 ? -7.457 -53 -15.82 1 87.94 379 LEU A C 1
ATOM 2836 O O . LEU A 1 379 ? -8.117 -52.375 -15 1 87.94 379 LEU A O 1
ATOM 2840 N N . PRO A 1 380 ? -7.926 -54 -16.516 1 89.56 380 PRO A N 1
ATOM 2841 C CA . PRO A 1 380 ? -9.328 -54.375 -16.297 1 89.56 380 PRO A CA 1
ATOM 2842 C C . PRO A 1 380 ? -9.578 -54.938 -14.898 1 89.56 380 PRO A C 1
ATOM 2844 O O . PRO A 1 380 ? -8.75 -55.688 -14.367 1 89.56 380 PRO A O 1
ATOM 2847 N N . LEU A 1 381 ? -10.578 -54.5 -14.312 1 92.94 381 LEU A N 1
ATOM 2848 C CA . LEU A 1 381 ? -11.055 -54.938 -13.008 1 92.94 381 LEU A CA 1
ATOM 2849 C C . LEU A 1 381 ? -12.508 -55.406 -13.086 1 92.94 381 LEU A C 1
ATOM 2851 O O . LEU A 1 381 ? -13.398 -54.75 -12.547 1 92.94 381 LEU A O 1
ATOM 2855 N N . PRO A 1 382 ? -12.719 -56.531 -13.625 1 89.5 382 PRO A N 1
ATOM 2856 C CA . PRO A 1 382 ? -14.094 -56.938 -13.883 1 89.5 382 PRO A CA 1
ATOM 2857 C C . PRO A 1 382 ? -14.883 -57.188 -12.602 1 89.5 382 PRO A C 1
ATOM 2859 O O . PRO A 1 382 ? -14.336 -57.688 -11.625 1 89.5 382 PRO A O 1
ATOM 2862 N N . TRP A 1 383 ? -16.109 -56.781 -12.625 1 94.19 383 TRP A N 1
ATOM 2863 C CA . TRP A 1 383 ? -17.078 -57.156 -11.609 1 94.19 383 TRP A CA 1
ATOM 2864 C C . TRP A 1 383 ? -17.656 -58.531 -11.906 1 94.19 383 TRP A C 1
ATOM 2866 O O . TRP A 1 383 ? -18.406 -58.719 -12.875 1 94.19 383 TRP A O 1
ATOM 2876 N N . THR A 1 384 ? -17.312 -59.562 -11.07 1 92.12 384 THR A N 1
ATOM 2877 C CA . THR A 1 384 ? -17.734 -60.938 -11.227 1 92.12 384 THR A CA 1
ATOM 2878 C C . THR A 1 384 ? -18.453 -61.406 -9.977 1 92.12 384 THR A C 1
ATOM 2880 O O . THR A 1 384 ? -18.5 -60.719 -8.961 1 92.12 384 THR A O 1
ATOM 2883 N N . PRO A 1 385 ? -19.047 -62.625 -10.055 1 89.62 385 PRO A N 1
ATOM 2884 C CA . PRO A 1 385 ? -19.656 -63.156 -8.836 1 89.62 385 PRO A CA 1
ATOM 2885 C C . PRO A 1 385 ? -18.625 -63.406 -7.73 1 89.62 385 PRO A C 1
ATOM 2887 O O . PRO A 1 385 ? -18.984 -63.5 -6.559 1 89.62 385 PRO A O 1
ATOM 2890 N N . GLY A 1 386 ? -17.359 -63.469 -8.102 1 89.94 386 GLY A N 1
ATOM 2891 C CA . GLY A 1 386 ? -16.344 -63.812 -7.125 1 89.94 386 GLY A CA 1
ATOM 2892 C C . GLY A 1 386 ? -15.539 -62.594 -6.676 1 89.94 386 GLY A C 1
ATOM 2893 O O . GLY A 1 386 ? -14.859 -62.656 -5.652 1 89.94 386 GLY A O 1
ATOM 2894 N N . SER A 1 387 ? -15.656 -61.594 -7.469 1 93.75 387 SER A N 1
ATOM 2895 C CA . SER A 1 387 ? -14.812 -60.438 -7.125 1 93.75 387 SER A CA 1
ATOM 2896 C C . SER A 1 387 ? -15.383 -59.156 -7.688 1 93.75 387 SER A C 1
ATOM 2898 O O . SER A 1 387 ? -15.992 -59.156 -8.758 1 93.75 387 SER A O 1
ATOM 2900 N N . ALA A 1 388 ? -15.242 -58.094 -6.977 1 96.38 388 ALA A N 1
ATOM 2901 C CA . ALA A 1 388 ? -15.477 -56.719 -7.379 1 96.38 388 ALA A CA 1
ATOM 2902 C C . ALA A 1 388 ? -14.422 -55.781 -6.793 1 96.38 388 ALA A C 1
ATOM 2904 O O . ALA A 1 388 ? -13.672 -56.188 -5.895 1 96.38 388 ALA A O 1
ATOM 2905 N N . TYR A 1 389 ? -14.281 -54.594 -7.316 1 97.62 389 TYR A N 1
ATOM 2906 C CA . TYR A 1 389 ? -13.273 -53.656 -6.848 1 97.62 389 TYR A CA 1
ATOM 2907 C C . TYR A 1 389 ? -13.898 -52.312 -6.504 1 97.62 389 TYR A C 1
ATOM 2909 O O . TYR A 1 389 ? -14.773 -51.812 -7.223 1 97.62 389 TYR A O 1
ATOM 2917 N N . ALA A 1 390 ? -13.539 -51.75 -5.398 1 98.25 390 ALA A N 1
ATOM 2918 C CA . ALA A 1 390 ? -13.961 -50.438 -4.973 1 98.25 390 ALA A CA 1
ATOM 2919 C C . ALA A 1 390 ? -12.773 -49.469 -4.918 1 98.25 390 ALA A C 1
ATOM 2921 O O . ALA A 1 390 ? -11.68 -49.844 -4.488 1 98.25 390 ALA A O 1
ATOM 2922 N N . LEU A 1 391 ? -12.992 -48.25 -5.363 1 98.19 391 LEU A N 1
ATOM 2923 C CA . LEU A 1 391 ? -11.969 -47.188 -5.379 1 98.19 391 LEU A CA 1
ATOM 2924 C C . LEU A 1 391 ? -12 -46.375 -4.09 1 98.19 391 LEU A C 1
ATOM 2926 O O . LEU A 1 391 ? -13.031 -45.812 -3.736 1 98.19 391 LEU A O 1
ATOM 2930 N N . ALA A 1 392 ? -10.883 -46.375 -3.389 1 98 392 ALA A N 1
ATOM 2931 C CA . ALA A 1 392 ? -10.703 -45.469 -2.252 1 98 392 ALA A CA 1
ATOM 2932 C C . ALA A 1 392 ? -9.883 -44.25 -2.648 1 98 392 ALA A C 1
ATOM 2934 O O . ALA A 1 392 ? -8.719 -44.375 -3.035 1 98 392 ALA A O 1
ATOM 2935 N N . ASP A 1 393 ? -10.461 -43.094 -2.637 1 97.94 393 ASP A N 1
ATOM 2936 C CA . ASP A 1 393 ? -9.859 -41.812 -2.945 1 97.94 393 ASP A CA 1
ATOM 2937 C C . ASP A 1 393 ? -9.914 -40.875 -1.742 1 97.94 393 ASP A C 1
ATOM 2939 O O . ASP A 1 393 ? -10.961 -40.281 -1.464 1 97.94 393 ASP A O 1
ATOM 2943 N N . PRO A 1 394 ? -8.758 -40.75 -1.052 1 97.81 394 PRO A N 1
ATOM 2944 C CA . PRO A 1 394 ? -8.82 -39.906 0.137 1 97.81 394 PRO A CA 1
ATOM 2945 C C . PRO A 1 394 ? -9.133 -38.438 -0.196 1 97.81 394 PRO A C 1
ATOM 2947 O O . PRO A 1 394 ? -9.648 -37.688 0.651 1 97.81 394 PRO A O 1
ATOM 2950 N N . ASN A 1 395 ? -8.867 -37.969 -1.368 1 98.06 395 ASN A N 1
ATOM 2951 C CA . ASN A 1 395 ? -9.102 -36.594 -1.748 1 98.06 395 ASN A CA 1
ATOM 2952 C C . ASN A 1 395 ? -10.586 -36.312 -1.998 1 98.06 395 ASN A C 1
ATOM 2954 O O . ASN A 1 395 ? -11.023 -35.156 -2.021 1 98.06 395 ASN A O 1
ATOM 2958 N N . ALA A 1 396 ? -11.336 -37.344 -2.189 1 97.88 396 ALA A N 1
ATOM 2959 C CA . ALA A 1 396 ? -12.781 -37.156 -2.326 1 97.88 396 ALA A CA 1
ATOM 2960 C C . ALA A 1 396 ? -13.414 -36.812 -0.99 1 97.88 396 ALA A C 1
ATOM 2962 O O . ALA A 1 396 ? -14.562 -36.344 -0.947 1 97.88 396 ALA A O 1
ATOM 2963 N N . ALA A 1 397 ? -12.625 -36.906 0.069 1 96.88 397 ALA A N 1
ATOM 2964 C CA . ALA A 1 397 ? -13.164 -36.656 1.402 1 96.88 397 ALA A CA 1
ATOM 2965 C C . ALA A 1 397 ? -12.617 -35.375 1.986 1 96.88 397 ALA A C 1
ATOM 2967 O O . ALA A 1 397 ? -12.711 -35.125 3.193 1 96.88 397 ALA A O 1
ATOM 2968 N N . GLN A 1 398 ? -12.086 -34.531 1.173 1 96 398 GLN A N 1
ATOM 2969 C CA . GLN A 1 398 ? -11.594 -33.281 1.712 1 96 398 GLN A CA 1
ATOM 2970 C C . GLN A 1 398 ? -11.789 -32.125 0.713 1 96 398 GLN A C 1
ATOM 2972 O O . GLN A 1 398 ? -11.969 -32.375 -0.482 1 96 398 GLN A O 1
ATOM 2977 N N . PHE A 1 399 ? -11.852 -30.875 1.21 1 97.62 399 PHE A N 1
ATOM 2978 C CA . PHE A 1 399 ? -11.875 -29.641 0.416 1 97.62 399 PHE A CA 1
ATOM 2979 C C . PHE A 1 399 ? -11.031 -28.562 1.066 1 97.62 399 PHE A C 1
ATOM 2981 O O . PHE A 1 399 ? -11.562 -27.578 1.589 1 97.62 399 PHE A O 1
ATOM 2988 N N . ARG A 1 400 ? -9.688 -28.734 0.985 1 98.31 400 ARG A N 1
ATOM 2989 C CA . ARG A 1 400 ? -8.758 -27.844 1.68 1 98.31 400 ARG A CA 1
ATOM 2990 C C . ARG A 1 400 ? -7.723 -27.281 0.718 1 98.31 400 ARG A C 1
ATOM 2992 O O . ARG A 1 400 ? -6.754 -26.641 1.145 1 98.31 400 ARG A O 1
ATOM 2999 N N . PHE A 1 401 ? -7.906 -27.547 -0.535 1 97.69 401 PHE A N 1
ATOM 3000 C CA . PHE A 1 401 ? -6.957 -27.125 -1.562 1 97.69 401 PHE A CA 1
ATOM 3001 C C . PHE A 1 401 ? -6.754 -25.625 -1.53 1 97.69 401 PHE A C 1
ATOM 3003 O O . PHE A 1 401 ? -5.621 -25.141 -1.57 1 97.69 401 PHE A O 1
ATOM 3010 N N . PHE A 1 402 ? -7.828 -24.828 -1.442 1 98.44 402 PHE A N 1
ATOM 3011 C CA . PHE A 1 402 ? -7.75 -23.359 -1.444 1 98.44 402 PHE A CA 1
ATOM 3012 C C . PHE A 1 402 ? -7.094 -22.859 -0.168 1 98.44 402 PHE A C 1
ATOM 3014 O O . PHE A 1 402 ? -6.344 -21.875 -0.199 1 98.44 402 PHE A O 1
ATOM 3021 N N . ASP A 1 403 ? -7.344 -23.531 0.937 1 98.56 403 ASP A N 1
ATOM 3022 C CA . ASP A 1 403 ? -6.711 -23.141 2.189 1 98.56 403 ASP A CA 1
ATOM 3023 C C . ASP A 1 403 ? -5.203 -23.375 2.143 1 98.56 403 ASP A C 1
ATOM 3025 O O . ASP A 1 403 ? -4.426 -22.594 2.688 1 98.56 403 ASP A O 1
ATOM 3029 N N . SER A 1 404 ? -4.801 -24.453 1.541 1 98.56 404 SER A N 1
ATOM 3030 C CA . SER A 1 404 ? -3.373 -24.703 1.383 1 98.56 404 SER A CA 1
ATOM 3031 C C . SER A 1 404 ? -2.713 -23.625 0.525 1 98.56 404 SER A C 1
ATOM 3033 O O . SER A 1 404 ? -1.633 -23.141 0.859 1 98.56 404 SER A O 1
ATOM 3035 N N . SER A 1 405 ? -3.365 -23.266 -0.521 1 98.62 405 SER A N 1
ATOM 3036 C CA . SER A 1 405 ? -2.848 -22.219 -1.4 1 98.62 405 SER A CA 1
ATOM 3037 C C . SER A 1 405 ? -2.783 -20.875 -0.684 1 98.62 405 SER A C 1
ATOM 3039 O O . SER A 1 405 ? -1.803 -20.141 -0.82 1 98.62 405 SER A O 1
ATOM 3041 N N . LEU A 1 406 ? -3.846 -20.562 0.034 1 98.62 406 LEU A N 1
ATOM 3042 C CA . LEU A 1 406 ? -3.869 -19.312 0.799 1 98.62 406 LEU A CA 1
ATOM 3043 C C . LEU A 1 406 ? -2.775 -19.312 1.863 1 98.62 406 LEU A C 1
ATOM 3045 O O . LEU A 1 406 ? -2.141 -18.281 2.105 1 98.62 406 LEU A O 1
ATOM 3049 N N . GLY A 1 407 ? -2.613 -20.484 2.531 1 98.69 407 GLY A N 1
ATOM 3050 C CA . GLY A 1 407 ? -1.537 -20.594 3.502 1 98.69 407 GLY A CA 1
ATOM 3051 C C . GLY A 1 407 ? -0.166 -20.328 2.906 1 98.69 407 GLY A C 1
ATOM 3052 O O . GLY A 1 407 ? 0.66 -19.656 3.518 1 98.69 407 GLY A O 1
ATOM 3053 N N . LEU A 1 408 ? 0.089 -20.828 1.731 1 98.75 408 LEU A N 1
ATOM 3054 C CA . LEU A 1 408 ? 1.348 -20.594 1.033 1 98.75 408 LEU A CA 1
ATOM 3055 C C . LEU A 1 408 ? 1.5 -19.109 0.677 1 98.75 408 LEU A C 1
ATOM 3057 O O . LEU A 1 408 ? 2.584 -18.547 0.826 1 98.75 408 LEU A O 1
ATOM 3061 N N . SER A 1 409 ? 0.432 -18.5 0.27 1 98.75 409 SER A N 1
ATOM 3062 C CA . SER A 1 409 ? 0.428 -17.109 -0.124 1 98.75 409 SER A CA 1
ATOM 3063 C C . SER A 1 409 ? 0.793 -16.203 1.049 1 98.75 409 SER A C 1
ATOM 3065 O O . SER A 1 409 ? 1.386 -15.133 0.858 1 98.75 409 SER A O 1
ATOM 3067 N N . LYS A 1 410 ? 0.467 -16.656 2.236 1 98.31 410 LYS A N 1
ATOM 3068 C CA . LYS A 1 410 ? 0.65 -15.828 3.428 1 98.31 410 LYS A CA 1
ATOM 3069 C C . LYS A 1 410 ? 1.975 -16.141 4.117 1 98.31 410 LYS A C 1
ATOM 3071 O O . LYS A 1 410 ? 2.439 -15.375 4.965 1 98.31 410 LYS A O 1
ATOM 3076 N N . ALA A 1 411 ? 2.568 -17.297 3.723 1 98.56 411 ALA A N 1
ATOM 3077 C CA . ALA A 1 411 ? 3.807 -17.703 4.379 1 98.56 411 ALA A CA 1
ATOM 3078 C C . ALA A 1 411 ? 4.922 -16.688 4.133 1 98.56 411 ALA A C 1
ATOM 3080 O O . ALA A 1 411 ? 5.059 -16.172 3.025 1 98.56 411 ALA A O 1
ATOM 3081 N N . ARG A 1 412 ? 5.77 -16.5 5.109 1 97.25 412 ARG A N 1
ATOM 3082 C CA . ARG A 1 412 ? 6.801 -15.469 5.004 1 97.25 412 ARG A CA 1
ATOM 3083 C C . ARG A 1 412 ? 8.18 -16.094 4.809 1 97.25 412 ARG A C 1
ATOM 3085 O O . ARG A 1 412 ? 9.141 -15.398 4.496 1 97.25 412 ARG A O 1
ATOM 3092 N N . ASP A 1 413 ? 8.25 -17.328 5.078 1 98.38 413 ASP A N 1
ATOM 3093 C CA . ASP A 1 413 ? 9.492 -18.094 4.934 1 98.38 413 ASP A CA 1
ATOM 3094 C C . ASP A 1 413 ? 9.211 -19.578 4.789 1 98.38 413 ASP A C 1
ATOM 3096 O O . ASP A 1 413 ? 8.055 -20 4.754 1 98.38 413 ASP A O 1
ATOM 3100 N N . VAL A 1 414 ? 10.227 -20.312 4.656 1 98.69 414 VAL A N 1
ATOM 3101 C CA . VAL A 1 414 ? 10.133 -21.75 4.438 1 98.69 414 VAL A CA 1
ATOM 3102 C C . VAL A 1 414 ? 9.492 -22.422 5.648 1 98.69 414 VAL A C 1
ATOM 3104 O O . VAL A 1 414 ? 8.711 -23.359 5.504 1 98.69 414 VAL A O 1
ATOM 3107 N N . ARG A 1 415 ? 9.859 -21.953 6.848 1 98.31 415 ARG A N 1
ATOM 3108 C CA . ARG A 1 415 ? 9.188 -22.469 8.039 1 98.31 415 ARG A CA 1
ATOM 3109 C C . ARG A 1 415 ? 7.684 -22.25 7.961 1 98.31 415 ARG A C 1
ATOM 3111 O O . ARG A 1 415 ? 6.898 -23.141 8.281 1 98.31 415 ARG A O 1
ATOM 3118 N N . GLY A 1 416 ? 7.324 -21.078 7.531 1 98.62 416 GLY A N 1
ATOM 3119 C CA . GLY A 1 416 ? 5.914 -20.75 7.359 1 98.62 416 GLY A CA 1
ATOM 3120 C C . GLY A 1 416 ? 5.227 -21.641 6.332 1 98.62 416 GLY A C 1
ATOM 3121 O O . GLY A 1 416 ? 4.062 -22 6.5 1 98.62 416 GLY A O 1
ATOM 3122 N N . VAL A 1 417 ? 5.875 -22 5.277 1 98.69 417 VAL A N 1
ATOM 3123 C CA . VAL A 1 417 ? 5.344 -22.891 4.258 1 98.69 417 VAL A CA 1
ATOM 3124 C C . VAL A 1 417 ? 5.047 -24.266 4.871 1 98.69 417 VAL A C 1
ATOM 3126 O O . VAL A 1 417 ? 3.959 -24.812 4.676 1 98.69 417 VAL A O 1
ATOM 3129 N N . ARG A 1 418 ? 6.023 -24.734 5.574 1 98.5 418 ARG A N 1
ATOM 3130 C CA . ARG A 1 418 ? 5.848 -26.047 6.191 1 98.5 418 ARG A CA 1
ATOM 3131 C C . ARG A 1 418 ? 4.699 -26.031 7.195 1 98.5 418 ARG A C 1
ATOM 3133 O O . ARG A 1 418 ? 3.908 -26.969 7.262 1 98.5 418 ARG A O 1
ATOM 3140 N N . GLU A 1 419 ? 4.613 -24.969 7.918 1 98.38 419 GLU A N 1
ATOM 3141 C CA . GLU A 1 419 ? 3.529 -24.859 8.891 1 98.38 419 GLU A CA 1
ATOM 3142 C C . GLU A 1 419 ? 2.172 -24.781 8.195 1 98.38 419 GLU A C 1
ATOM 3144 O O . GLU A 1 419 ? 1.201 -25.391 8.664 1 98.38 419 GLU A O 1
ATOM 3149 N N . ALA A 1 420 ? 2.102 -24.031 7.141 1 98.44 420 ALA A N 1
ATOM 3150 C CA . ALA A 1 420 ? 0.852 -23.922 6.391 1 98.44 420 ALA A CA 1
ATOM 3151 C C . ALA A 1 420 ? 0.411 -25.281 5.848 1 98.44 420 ALA A C 1
ATOM 3153 O O . ALA A 1 420 ? -0.766 -25.641 5.934 1 98.44 420 ALA A O 1
ATOM 3154 N N . LEU A 1 421 ? 1.344 -25.984 5.266 1 98.56 421 LEU A N 1
ATOM 3155 C CA . LEU A 1 421 ? 1.026 -27.281 4.684 1 98.56 421 LEU A CA 1
ATOM 3156 C C . LEU A 1 421 ? 0.66 -28.297 5.766 1 98.56 421 LEU A C 1
ATOM 3158 O O . LEU A 1 421 ? -0.222 -29.141 5.566 1 98.56 421 LEU A O 1
ATOM 3162 N N . ARG A 1 422 ? 1.353 -28.219 6.953 1 98.06 422 ARG A N 1
ATOM 3163 C CA . ARG A 1 422 ? 1.019 -29.078 8.078 1 98.06 422 ARG A CA 1
ATOM 3164 C C . ARG A 1 422 ? -0.398 -28.812 8.578 1 98.06 422 ARG A C 1
ATOM 3166 O O . ARG A 1 422 ? -1.144 -29.75 8.875 1 98.06 422 ARG A O 1
ATOM 3173 N N . ARG A 1 423 ? -0.747 -27.641 8.594 1 97.62 423 ARG A N 1
ATOM 3174 C CA . ARG A 1 423 ? -2.029 -27.219 9.156 1 97.62 423 ARG A CA 1
ATOM 3175 C C . ARG A 1 423 ? -3.176 -27.562 8.203 1 97.62 423 ARG A C 1
ATOM 3177 O O . ARG A 1 423 ? -4.254 -27.969 8.648 1 97.62 423 ARG A O 1
ATOM 3184 N N . THR A 1 424 ? -2.955 -27.422 6.902 1 98.25 424 THR A N 1
ATOM 3185 C CA . THR A 1 424 ? -4.074 -27.484 5.969 1 98.25 424 THR A CA 1
ATOM 3186 C C . THR A 1 424 ? -4.199 -28.875 5.367 1 98.25 424 THR A C 1
ATOM 3188 O O . THR A 1 424 ? -5.309 -29.375 5.176 1 98.25 424 THR A O 1
ATOM 3191 N N . GLN A 1 425 ? -3.029 -29.484 4.996 1 98.19 425 GLN A N 1
ATOM 3192 C CA . GLN A 1 425 ? -3.02 -30.828 4.418 1 98.19 425 GLN A CA 1
ATOM 3193 C C . GLN A 1 425 ? -4.051 -30.953 3.299 1 98.19 425 GLN A C 1
ATOM 3195 O O . GLN A 1 425 ? -4.887 -31.859 3.314 1 98.19 425 GLN A O 1
ATOM 3200 N N . GLY A 1 426 ? -3.832 -30.125 2.234 1 98.25 426 GLY A N 1
ATOM 3201 C CA . GLY A 1 426 ? -4.898 -30.047 1.249 1 98.25 426 GLY A CA 1
ATOM 3202 C C . GLY A 1 426 ? -4.406 -30.219 -0.176 1 98.25 426 GLY A C 1
ATOM 3203 O O . GLY A 1 426 ? -5.18 -30.078 -1.126 1 98.25 426 GLY A O 1
ATOM 3204 N N . LEU A 1 427 ? -3.125 -30.609 -0.455 1 98.06 427 LEU A N 1
ATOM 3205 C CA . LEU A 1 427 ? -2.6 -30.734 -1.811 1 98.06 427 LEU A CA 1
ATOM 3206 C C . LEU A 1 427 ? -2.785 -32.156 -2.334 1 98.06 427 LEU A C 1
ATOM 3208 O O . LEU A 1 427 ? -2.223 -33.094 -1.781 1 98.06 427 LEU A O 1
ATOM 3212 N N . PRO A 1 428 ? -3.434 -32.25 -3.402 1 96.75 428 PRO A N 1
ATOM 3213 C CA . PRO A 1 428 ? -3.818 -33.625 -3.816 1 96.75 428 PRO A CA 1
ATOM 3214 C C . PRO A 1 428 ? -2.771 -34.281 -4.707 1 96.75 428 PRO A C 1
ATOM 3216 O O . PRO A 1 428 ? -2.654 -35.5 -4.719 1 96.75 428 PRO A O 1
ATOM 3219 N N . TRP A 1 429 ? -1.981 -33.469 -5.465 1 94.56 429 TRP A N 1
ATOM 3220 C CA . TRP A 1 429 ? -1.246 -34.188 -6.512 1 94.56 429 TRP A CA 1
ATOM 3221 C C . TRP A 1 429 ? 0.06 -33.469 -6.832 1 94.56 429 TRP A C 1
ATOM 3223 O O . TRP A 1 429 ? 0.641 -33.656 -7.902 1 94.56 429 TRP A O 1
ATOM 3233 N N . VAL A 1 430 ? 0.537 -32.562 -5.902 1 96.44 430 VAL A N 1
ATOM 3234 C CA . VAL A 1 430 ? 1.72 -31.781 -6.277 1 96.44 430 VAL A CA 1
ATOM 3235 C C . VAL A 1 430 ? 2.752 -31.844 -5.156 1 96.44 430 VAL A C 1
ATOM 3237 O O . VAL A 1 430 ? 2.398 -32.031 -3.988 1 96.44 430 VAL A O 1
ATOM 3240 N N . ASN A 1 431 ? 4.004 -31.688 -5.598 1 98 431 ASN A N 1
ATOM 3241 C CA . ASN A 1 431 ? 5.102 -31.297 -4.723 1 98 431 ASN A CA 1
ATOM 3242 C C . ASN A 1 431 ? 5.176 -29.781 -4.582 1 98 431 ASN A C 1
ATOM 3244 O O . ASN A 1 431 ? 4.695 -29.047 -5.445 1 98 431 ASN A O 1
ATOM 3248 N N . THR A 1 432 ? 5.777 -29.359 -3.477 1 98.81 432 THR A N 1
ATOM 3249 C CA . THR A 1 432 ? 6.055 -27.938 -3.287 1 98.81 432 THR A CA 1
ATOM 3250 C C . THR A 1 432 ? 7.559 -27.688 -3.225 1 98.81 432 THR A C 1
ATOM 3252 O O . THR A 1 432 ? 8.273 -28.359 -2.477 1 98.81 432 THR A O 1
ATOM 3255 N N . VAL A 1 433 ? 8.023 -26.766 -4.055 1 98.94 433 VAL A N 1
ATOM 3256 C CA . VAL A 1 433 ? 9.383 -26.234 -4.027 1 98.94 433 VAL A CA 1
ATOM 3257 C C . VAL A 1 433 ? 9.352 -24.75 -3.676 1 98.94 433 VAL A C 1
ATOM 3259 O O . VAL A 1 433 ? 8.578 -23.984 -4.254 1 98.94 433 VAL A O 1
ATOM 3262 N N . ALA A 1 434 ? 10.227 -24.359 -2.672 1 98.94 434 ALA A N 1
ATOM 3263 C CA . ALA A 1 434 ? 10.125 -22.984 -2.209 1 98.94 434 ALA A CA 1
ATOM 3264 C C . ALA A 1 434 ? 11.492 -22.438 -1.799 1 98.94 434 ALA A C 1
ATOM 3266 O O . ALA A 1 434 ? 12.406 -23.203 -1.487 1 98.94 434 ALA A O 1
ATOM 3267 N N . ALA A 1 435 ? 11.641 -21.141 -1.863 1 98.94 435 ALA A N 1
ATOM 3268 C CA . ALA A 1 435 ? 12.797 -20.391 -1.393 1 98.94 435 ALA A CA 1
ATOM 3269 C C . ALA A 1 435 ? 12.375 -19.078 -0.753 1 98.94 435 ALA A C 1
ATOM 3271 O O . ALA A 1 435 ? 11.375 -18.469 -1.152 1 98.94 435 ALA A O 1
ATOM 3272 N N . ASP A 1 436 ? 13.156 -18.656 0.279 1 98.75 436 ASP A N 1
ATOM 3273 C CA . ASP A 1 436 ? 12.719 -17.438 0.956 1 98.75 436 ASP A CA 1
ATOM 3274 C C . ASP A 1 436 ? 13.867 -16.438 1.065 1 98.75 436 ASP A C 1
ATOM 3276 O O . ASP A 1 436 ? 15 -16.734 0.681 1 98.75 436 ASP A O 1
ATOM 3280 N N . SER A 1 437 ? 13.586 -15.258 1.472 1 98.69 437 SER A N 1
ATOM 3281 C CA . SER A 1 437 ? 14.516 -14.125 1.526 1 98.69 437 SER A CA 1
ATOM 3282 C C . SER A 1 437 ? 15.586 -14.344 2.586 1 98.69 437 SER A C 1
ATOM 3284 O O . SER A 1 437 ? 16.625 -13.68 2.574 1 98.69 437 SER A O 1
ATOM 3286 N N . ALA A 1 438 ? 15.398 -15.242 3.543 1 98.31 438 ALA A N 1
ATOM 3287 C CA . ALA A 1 438 ? 16.391 -15.547 4.57 1 98.31 438 ALA A CA 1
ATOM 3288 C C . ALA A 1 438 ? 17.422 -16.562 4.059 1 98.31 438 ALA A C 1
ATOM 3290 O O . ALA A 1 438 ? 18.406 -16.844 4.738 1 98.31 438 ALA A O 1
ATOM 3291 N N . GLY A 1 439 ? 17.156 -17.141 2.871 1 98.75 439 GLY A N 1
ATOM 3292 C CA . GLY A 1 439 ? 18.141 -18 2.24 1 98.75 439 GLY A CA 1
ATOM 3293 C C . GLY A 1 439 ? 17.828 -19.484 2.395 1 98.75 439 GLY A C 1
ATOM 3294 O O . GLY A 1 439 ? 18.703 -20.328 2.199 1 98.75 439 GLY A O 1
ATOM 3295 N N . HIS A 1 440 ? 16.625 -19.797 2.777 1 98.81 440 HIS A N 1
ATOM 3296 C CA . HIS A 1 440 ? 16.266 -21.203 2.936 1 98.81 440 HIS A CA 1
ATOM 3297 C C . HIS A 1 440 ? 15.641 -21.766 1.658 1 98.81 440 HIS A C 1
ATOM 3299 O O . HIS A 1 440 ? 14.984 -21.031 0.91 1 98.81 440 HIS A O 1
ATOM 3305 N N . SER A 1 441 ? 15.875 -23.062 1.409 1 98.88 441 SER A N 1
ATOM 3306 C CA . SER A 1 441 ? 15.258 -23.797 0.311 1 98.88 441 SER A CA 1
ATOM 3307 C C . SER A 1 441 ? 14.414 -24.969 0.83 1 98.88 441 SER A C 1
ATOM 3309 O O . SER A 1 441 ? 14.656 -25.469 1.929 1 98.88 441 SER A O 1
ATOM 3311 N N . LEU A 1 442 ? 13.414 -25.312 0.006 1 98.94 442 LEU A N 1
ATOM 3312 C CA . LEU A 1 442 ? 12.508 -26.391 0.416 1 98.94 442 LEU A CA 1
ATOM 3313 C C . LEU A 1 442 ? 12.086 -27.234 -0.783 1 98.94 442 LEU A C 1
ATOM 3315 O O . LEU A 1 442 ? 11.805 -26.688 -1.855 1 98.94 442 LEU A O 1
ATOM 3319 N N . TYR A 1 443 ? 12.109 -28.547 -0.67 1 98.88 443 TYR A N 1
ATOM 3320 C CA . TYR A 1 443 ? 11.281 -29.516 -1.394 1 98.88 443 TYR A CA 1
ATOM 3321 C C . TYR A 1 443 ? 10.438 -30.344 -0.432 1 98.88 443 TYR A C 1
ATOM 3323 O O . TYR A 1 443 ? 10.953 -30.859 0.566 1 98.88 443 TYR A O 1
ATOM 3331 N N . THR A 1 444 ? 9.164 -30.453 -0.743 1 98.88 444 THR A N 1
ATOM 3332 C CA . THR A 1 444 ? 8.352 -31.359 0.054 1 98.88 444 THR A CA 1
ATOM 3333 C C . THR A 1 444 ? 7.223 -31.953 -0.783 1 98.88 444 THR A C 1
ATOM 3335 O O . THR A 1 444 ? 6.645 -31.266 -1.628 1 98.88 444 THR A O 1
ATOM 3338 N N . GLN A 1 445 ? 6.984 -33.219 -0.62 1 98.5 445 GLN A N 1
ATOM 3339 C CA . GLN A 1 445 ? 5.785 -33.844 -1.155 1 98.5 445 GLN A CA 1
ATOM 3340 C C . GLN A 1 445 ? 4.695 -33.938 -0.092 1 98.5 445 GLN A C 1
ATOM 3342 O O . GLN A 1 445 ? 4.371 -35.031 0.366 1 98.5 445 GLN A O 1
ATOM 3347 N N . SER A 1 446 ? 4.16 -32.812 0.218 1 97.94 446 SER A N 1
ATOM 3348 C CA . SER A 1 446 ? 3.051 -32.719 1.162 1 97.94 446 SER A CA 1
ATOM 3349 C C . SER A 1 446 ? 1.72 -33.031 0.483 1 97.94 446 SER A C 1
ATOM 3351 O O . SER A 1 446 ? 0.797 -32.188 0.514 1 97.94 446 SER A O 1
ATOM 3353 N N . GLN A 1 447 ? 1.641 -34.219 -0.011 1 96.94 447 GLN A N 1
ATOM 3354 C CA . GLN A 1 447 ? 0.516 -34.688 -0.808 1 96.94 447 GLN A CA 1
ATOM 3355 C C . GLN A 1 447 ? -0.41 -35.562 0.022 1 96.94 447 GLN A C 1
ATOM 3357 O O . GLN A 1 447 ? 0.053 -36.375 0.833 1 96.94 447 GLN A O 1
ATOM 3362 N N . VAL A 1 448 ? -1.7 -35.438 -0.187 1 98 448 VAL A N 1
ATOM 3363 C CA . VAL A 1 448 ? -2.676 -36.281 0.475 1 98 448 VAL A CA 1
ATOM 3364 C C . VAL A 1 448 ? -2.717 -37.656 -0.211 1 98 448 VAL A C 1
ATOM 3366 O O . VAL A 1 448 ? -3.191 -37.781 -1.343 1 98 448 VAL A O 1
ATOM 3369 N N . LEU A 1 449 ? -2.26 -38.688 0.52 1 98.19 449 LEU A N 1
ATOM 3370 C CA . LEU A 1 449 ? -2.201 -40.062 -0.013 1 98.19 449 LEU A CA 1
ATOM 3371 C C . LEU A 1 449 ? -2.82 -41.062 0.964 1 98.19 449 LEU A C 1
ATOM 3373 O O . LEU A 1 449 ? -2.824 -40.812 2.174 1 98.19 449 LEU A O 1
ATOM 3377 N N . PRO A 1 450 ? -3.326 -42.188 0.408 1 98.25 450 PRO A N 1
ATOM 3378 C CA . PRO A 1 450 ? -3.768 -43.25 1.323 1 98.25 450 PRO A CA 1
ATOM 3379 C C . PRO A 1 450 ? -2.652 -43.719 2.242 1 98.25 450 PRO A C 1
ATOM 3381 O O . PRO A 1 450 ? -1.514 -43.906 1.798 1 98.25 450 PRO A O 1
ATOM 3384 N N . ARG A 1 451 ? -3.023 -43.938 3.475 1 98.44 451 ARG A N 1
ATOM 3385 C CA . ARG A 1 451 ? -2.061 -44.406 4.465 1 98.44 451 ARG A CA 1
ATOM 3386 C C . ARG A 1 451 ? -1.776 -45.875 4.293 1 98.44 451 ARG A C 1
ATOM 3388 O O . ARG A 1 451 ? -2.082 -46.688 5.176 1 98.44 451 ARG A O 1
ATOM 3395 N N . VAL A 1 452 ? -1.219 -46.281 3.219 1 98.12 452 VAL A N 1
ATOM 3396 C CA . VAL A 1 452 ? -0.782 -47.656 2.986 1 98.12 452 VAL A CA 1
ATOM 3397 C C . VAL A 1 452 ? 0.625 -47.844 3.547 1 98.12 452 VAL A C 1
ATOM 3399 O O . VAL A 1 452 ? 1.609 -47.781 2.807 1 98.12 452 VAL A O 1
ATOM 3402 N N . THR A 1 453 ? 0.712 -48.188 4.809 1 95 453 THR A N 1
ATOM 3403 C CA . THR A 1 453 ? 1.996 -48.469 5.445 1 95 453 THR A CA 1
ATOM 3404 C C . THR A 1 453 ? 2.545 -49.812 4.996 1 95 453 THR A C 1
ATOM 3406 O O . THR A 1 453 ? 1.83 -50.594 4.379 1 95 453 THR A O 1
ATOM 3409 N N . ASP A 1 454 ? 3.822 -50 5.297 1 92.56 454 ASP A N 1
ATOM 3410 C CA . ASP A 1 454 ? 4.426 -51.312 4.996 1 92.56 454 ASP A CA 1
ATOM 3411 C C . ASP A 1 454 ? 3.65 -52.438 5.656 1 92.56 454 ASP A C 1
ATOM 3413 O O . ASP A 1 454 ? 3.49 -53.5 5.07 1 92.56 454 ASP A O 1
ATOM 3417 N N . GLU A 1 455 ? 3.193 -52.219 6.812 1 94.5 455 GLU A N 1
ATOM 3418 C CA . GLU A 1 455 ? 2.438 -53.219 7.551 1 94.5 455 GLU A CA 1
ATOM 3419 C C . GLU A 1 455 ? 1.101 -53.5 6.875 1 94.5 455 GLU A C 1
ATOM 3421 O O . GLU A 1 455 ? 0.707 -54.656 6.742 1 94.5 455 GLU A O 1
ATOM 3426 N N . VAL A 1 456 ? 0.416 -52.469 6.469 1 96.62 456 VAL A N 1
ATOM 3427 C CA . VAL A 1 456 ? -0.864 -52.656 5.785 1 96.62 456 VAL A CA 1
ATOM 3428 C C . VAL A 1 456 ? -0.654 -53.406 4.477 1 96.62 456 VAL A C 1
ATOM 3430 O O . VAL A 1 456 ? -1.405 -54.312 4.156 1 96.62 456 VAL A O 1
ATOM 3433 N N . GLN A 1 457 ? 0.322 -53 3.734 1 95.88 457 GLN A N 1
ATOM 3434 C CA . GLN A 1 457 ? 0.629 -53.656 2.479 1 95.88 457 GLN A CA 1
ATOM 3435 C C . GLN A 1 457 ? 0.956 -55.125 2.717 1 95.88 457 GLN A C 1
ATOM 3437 O O . GLN A 1 457 ? 0.488 -56 1.98 1 95.88 457 GLN A O 1
ATOM 3442 N N . ARG A 1 458 ? 1.67 -55.469 3.707 1 95.19 458 ARG A N 1
ATOM 3443 C CA . ARG A 1 458 ? 2.098 -56.844 4 1 95.19 458 ARG A CA 1
ATOM 3444 C C . ARG A 1 458 ? 0.917 -57.719 4.43 1 95.19 458 ARG A C 1
ATOM 3446 O O . ARG A 1 458 ? 0.785 -58.844 3.988 1 95.19 458 ARG A O 1
ATOM 3453 N N . SER A 1 459 ? 0.094 -57.156 5.195 1 97.38 459 SER A N 1
ATOM 3454 C CA . SER A 1 459 ? -0.939 -57.969 5.844 1 97.38 459 SER A CA 1
ATOM 3455 C C . SER A 1 459 ? -2.215 -58 5.008 1 97.38 459 SER A C 1
ATOM 3457 O O . SER A 1 459 ? -3.012 -58.938 5.125 1 97.38 459 SER A O 1
ATOM 3459 N N . CYS A 1 460 ? -2.373 -57.031 4.164 1 98.25 460 CYS A N 1
ATOM 3460 C CA . CYS A 1 460 ? -3.705 -56.875 3.594 1 98.25 460 CYS A CA 1
ATOM 3461 C C . CYS A 1 460 ? -3.66 -56.938 2.072 1 98.25 460 CYS A C 1
ATOM 3463 O O . CYS A 1 460 ? -4.703 -56.938 1.415 1 98.25 460 CYS A O 1
ATOM 3465 N N . ALA A 1 461 ? -2.502 -57.031 1.46 1 98.12 461 ALA A N 1
ATOM 3466 C CA . ALA A 1 461 ? -2.398 -57.031 0.004 1 98.12 461 ALA A CA 1
ATOM 3467 C C . ALA A 1 461 ? -3.057 -58.281 -0.587 1 98.12 461 ALA A C 1
ATOM 3469 O O . ALA A 1 461 ? -2.898 -59.406 -0.06 1 98.12 461 ALA A O 1
ATOM 3470 N N . THR A 1 462 ? -3.822 -58.125 -1.644 1 97.5 462 THR A N 1
ATOM 3471 C CA . THR A 1 462 ? -4.344 -59.25 -2.428 1 97.5 462 THR A CA 1
ATOM 3472 C C . THR A 1 462 ? -3.283 -59.75 -3.389 1 97.5 462 THR A C 1
ATOM 3474 O O . THR A 1 462 ? -2.18 -59.219 -3.463 1 97.5 462 THR A O 1
ATOM 3477 N N . ALA A 1 463 ? -3.676 -60.875 -4.133 1 95.25 463 ALA A N 1
ATOM 3478 C CA . ALA A 1 463 ? -2.756 -61.406 -5.137 1 95.25 463 ALA A CA 1
ATOM 3479 C C . ALA A 1 463 ? -2.418 -60.312 -6.18 1 95.25 463 ALA A C 1
ATOM 3481 O O . ALA A 1 463 ? -1.264 -60.188 -6.594 1 95.25 463 ALA A O 1
ATOM 3482 N N . LEU A 1 464 ? -3.455 -59.531 -6.586 1 94.19 464 LEU A N 1
ATOM 3483 C CA . LEU A 1 464 ? -3.248 -58.469 -7.543 1 94.19 464 LEU A CA 1
ATOM 3484 C C . LEU A 1 464 ? -2.389 -57.344 -6.934 1 94.19 464 LEU A C 1
ATOM 3486 O O . LEU A 1 464 ? -1.471 -56.844 -7.586 1 94.19 464 LEU A O 1
ATOM 3490 N N . GLY A 1 465 ? -2.633 -57.031 -5.676 1 95.75 465 GLY A N 1
ATOM 3491 C CA . GLY A 1 465 ? -1.898 -55.969 -5 1 95.75 465 GLY A CA 1
ATOM 3492 C C . GLY A 1 465 ? -0.423 -56.281 -4.836 1 95.75 465 GLY A C 1
ATOM 3493 O O . GLY A 1 465 ? 0.416 -55.375 -4.875 1 95.75 465 GLY A O 1
ATOM 3494 N N . ARG A 1 466 ? -0.075 -57.531 -4.621 1 95.56 466 ARG A N 1
ATOM 3495 C CA . ARG A 1 466 ? 1.312 -57.969 -4.461 1 95.56 466 ARG A CA 1
ATOM 3496 C C . ARG A 1 466 ? 2.104 -57.75 -5.746 1 95.56 466 ARG A C 1
ATOM 3498 O O . ARG A 1 466 ? 3.322 -57.562 -5.707 1 95.56 466 ARG A O 1
ATOM 3505 N N . ARG A 1 467 ? 1.345 -57.688 -6.797 1 93.19 467 ARG A N 1
ATOM 3506 C CA . ARG A 1 467 ? 1.994 -57.469 -8.086 1 93.19 467 ARG A CA 1
ATOM 3507 C C . ARG A 1 467 ? 2.027 -55.969 -8.438 1 93.19 467 ARG A C 1
ATOM 3509 O O . ARG A 1 467 ? 3.037 -55.469 -8.945 1 93.19 467 ARG A O 1
ATOM 3516 N N . THR A 1 468 ? 1.002 -55.25 -8.188 1 94.5 468 THR A N 1
ATOM 3517 C CA . THR A 1 468 ? 0.866 -53.875 -8.672 1 94.5 468 THR A CA 1
ATOM 3518 C C . THR A 1 468 ? 1.599 -52.906 -7.75 1 94.5 468 THR A C 1
ATOM 3520 O O . THR A 1 468 ? 2.168 -51.906 -8.211 1 94.5 468 THR A O 1
ATOM 3523 N N . TYR A 1 469 ? 1.667 -53.156 -6.492 1 95.31 469 TYR A N 1
ATOM 3524 C CA . TYR A 1 469 ? 2.15 -52.156 -5.531 1 95.31 469 TYR A CA 1
ATOM 3525 C C . TYR A 1 469 ? 3.643 -51.906 -5.711 1 95.31 469 TYR A C 1
ATOM 3527 O O . TYR A 1 469 ? 4.074 -50.75 -5.801 1 95.31 469 TYR A O 1
ATOM 3535 N N . PRO A 1 470 ? 4.508 -52.938 -5.773 1 92.06 470 PRO A N 1
ATOM 3536 C CA . PRO A 1 470 ? 5.938 -52.656 -5.934 1 92.06 470 PRO A CA 1
ATOM 3537 C C . PRO A 1 470 ? 6.25 -51.938 -7.234 1 92.06 470 PRO A C 1
ATOM 3539 O O . PRO A 1 470 ? 7.184 -51.125 -7.277 1 92.06 470 PRO A O 1
ATOM 3542 N N . GLU A 1 471 ? 5.398 -52.156 -8.258 1 89.94 471 GLU A N 1
ATOM 3543 C CA . GLU A 1 471 ? 5.734 -51.656 -9.586 1 89.94 471 GLU A CA 1
ATOM 3544 C C . GLU A 1 471 ? 5.145 -50.25 -9.812 1 89.94 471 GLU A C 1
ATOM 3546 O O . GLU A 1 471 ? 5.707 -49.438 -10.562 1 89.94 471 GLU A O 1
ATOM 3551 N N . SER A 1 472 ? 4.012 -50.031 -9.172 1 91.81 472 SER A N 1
ATOM 3552 C CA . SER A 1 472 ? 3.314 -48.812 -9.523 1 91.81 472 SER A CA 1
ATOM 3553 C C . SER A 1 472 ? 2.881 -48.031 -8.281 1 91.81 472 SER A C 1
ATOM 3555 O O . SER A 1 472 ? 2.471 -46.875 -8.367 1 91.81 472 SER A O 1
ATOM 3557 N N . GLY A 1 473 ? 3.016 -48.594 -7.152 1 94.62 473 GLY A N 1
ATOM 3558 C CA . GLY A 1 473 ? 2.52 -47.969 -5.938 1 94.62 473 GLY A CA 1
ATOM 3559 C C . GLY A 1 473 ? 1.029 -48.156 -5.73 1 94.62 473 GLY A C 1
ATOM 3560 O O . GLY A 1 473 ? 0.482 -47.75 -4.703 1 94.62 473 GLY A O 1
ATOM 3561 N N . LEU A 1 474 ? 0.313 -48.781 -6.676 1 96.25 474 LEU A N 1
ATOM 3562 C CA . LEU A 1 474 ? -1.119 -49.031 -6.543 1 96.25 474 LEU A CA 1
ATOM 3563 C C . LEU A 1 474 ? -1.387 -50.156 -5.566 1 96.25 474 LEU A C 1
ATOM 3565 O O . LEU A 1 474 ? -1.109 -51.312 -5.871 1 96.25 474 LEU A O 1
ATOM 3569 N N . ALA A 1 475 ? -1.947 -49.844 -4.492 1 97.88 475 ALA A N 1
ATOM 3570 C CA . ALA A 1 475 ? -2.328 -50.844 -3.514 1 97.88 475 ALA A CA 1
ATOM 3571 C C . ALA A 1 475 ? -3.719 -51.406 -3.812 1 97.88 475 ALA A C 1
ATOM 3573 O O . ALA A 1 475 ? -4.641 -50.656 -4.125 1 97.88 475 ALA A O 1
ATOM 3574 N N . VAL A 1 476 ? -3.779 -52.75 -3.885 1 97.88 476 VAL A N 1
ATOM 3575 C CA . VAL A 1 476 ? -5.055 -53.469 -3.922 1 97.88 476 VAL A CA 1
ATOM 3576 C C . VAL A 1 476 ? -5.215 -54.312 -2.662 1 97.88 476 VAL A C 1
ATOM 3578 O O . VAL A 1 476 ? -4.613 -55.375 -2.543 1 97.88 476 VAL A O 1
ATOM 3581 N N . LEU A 1 477 ? -6.094 -53.875 -1.764 1 98.69 477 LEU A N 1
ATOM 3582 C CA . LEU A 1 477 ? -6.199 -54.438 -0.427 1 98.69 477 LEU A CA 1
ATOM 3583 C C . LEU A 1 477 ? -7.43 -55.344 -0.313 1 98.69 477 LEU A C 1
ATOM 3585 O O . LEU A 1 477 ? -8.367 -55.219 -1.108 1 98.69 477 LEU A O 1
ATOM 3589 N N . ASP A 1 478 ? -7.406 -56.188 0.668 1 98.56 478 ASP A N 1
ATOM 3590 C CA . ASP A 1 478 ? -8.516 -57.094 0.92 1 98.56 478 ASP A CA 1
ATOM 3591 C C . ASP A 1 478 ? -9.695 -56.375 1.565 1 98.56 478 ASP A C 1
ATOM 3593 O O . ASP A 1 478 ? -9.664 -56.094 2.762 1 98.56 478 ASP A O 1
ATOM 3597 N N . GLY A 1 479 ? -10.773 -56.25 0.828 1 98.38 479 GLY A N 1
ATOM 3598 C CA . GLY A 1 479 ? -11.93 -55.5 1.316 1 98.38 479 GLY A CA 1
ATOM 3599 C C . GLY A 1 479 ? -12.867 -56.375 2.143 1 98.38 479 GLY A C 1
ATOM 3600 O O . GLY A 1 479 ? -13.844 -55.875 2.707 1 98.38 479 GLY A O 1
ATOM 3601 N N . SER A 1 480 ? -12.594 -57.656 2.205 1 97.88 480 SER A N 1
ATOM 3602 C CA . SER A 1 480 ? -13.445 -58.531 2.98 1 97.88 480 SER A CA 1
ATOM 3603 C C . SER A 1 480 ? -13.023 -58.562 4.445 1 97.88 480 SER A C 1
ATOM 3605 O O . SER A 1 480 ? -13.719 -59.156 5.281 1 97.88 480 SER A O 1
ATOM 3607 N N . ARG A 1 481 ? -11.953 -57.969 4.766 1 97.94 481 ARG A N 1
ATOM 3608 C CA . ARG A 1 481 ? -11.43 -57.938 6.129 1 97.94 481 ARG A CA 1
ATOM 3609 C C . ARG A 1 481 ? -11.461 -56.5 6.676 1 97.94 481 ARG A C 1
ATOM 3611 O O . ARG A 1 481 ? -10.742 -55.625 6.184 1 97.94 481 ARG A O 1
ATOM 3618 N N . GLY A 1 482 ? -12.156 -56.344 7.754 1 96.31 482 GLY A N 1
ATOM 3619 C CA . GLY A 1 482 ? -12.25 -55.031 8.383 1 96.31 482 GLY A CA 1
ATOM 3620 C C . GLY A 1 482 ? -10.914 -54.531 8.898 1 96.31 482 GLY A C 1
ATOM 3621 O O . GLY A 1 482 ? -10.68 -53.312 8.93 1 96.31 482 GLY A O 1
ATOM 3622 N N . ALA A 1 483 ? -10.031 -55.375 9.211 1 96.31 483 ALA A N 1
ATOM 3623 C CA . ALA A 1 483 ? -8.719 -55.062 9.758 1 96.31 483 ALA A CA 1
ATOM 3624 C C . ALA A 1 483 ? -7.828 -54.406 8.695 1 96.31 483 ALA A C 1
ATOM 3626 O O . ALA A 1 483 ? -6.789 -53.844 9.008 1 96.31 483 ALA A O 1
ATOM 3627 N N . CYS A 1 484 ? -8.281 -54.406 7.441 1 97.94 484 CYS A N 1
ATOM 3628 C CA . CYS A 1 484 ? -7.484 -53.875 6.344 1 97.94 484 CYS A CA 1
ATOM 3629 C C . CYS A 1 484 ? -7.824 -52.406 6.086 1 97.94 484 CYS A C 1
ATOM 3631 O O . CYS A 1 484 ? -7.398 -51.844 5.082 1 97.94 484 CYS A O 1
ATOM 3633 N N . ALA A 1 485 ? -8.594 -51.812 6.996 1 95.75 485 ALA A N 1
ATOM 3634 C CA . ALA A 1 485 ? -8.781 -50.375 6.949 1 95.75 485 ALA A CA 1
ATOM 3635 C C . ALA A 1 485 ? -7.457 -49.625 7.141 1 95.75 485 ALA A C 1
ATOM 3637 O O . ALA A 1 485 ? -6.523 -50.156 7.738 1 95.75 485 ALA A O 1
ATOM 3638 N N . LEU A 1 486 ? -7.367 -48.438 6.664 1 97.5 486 LEU A N 1
ATOM 3639 C CA . LEU A 1 486 ? -6.086 -47.75 6.539 1 97.5 486 LEU A CA 1
ATOM 3640 C C . LEU A 1 486 ? -5.684 -47.094 7.863 1 97.5 486 LEU A C 1
ATOM 3642 O O . LEU A 1 486 ? -4.543 -46.656 8.023 1 97.5 486 LEU A O 1
ATOM 3646 N N . GLY A 1 487 ? -6.445 -46.938 8.773 1 95.75 487 GLY A N 1
ATOM 3647 C CA . GLY A 1 487 ? -6.129 -46.375 10.078 1 95.75 487 GLY A CA 1
ATOM 3648 C C . GLY A 1 487 ? -5.969 -44.844 10.055 1 95.75 487 GLY A C 1
ATOM 3649 O O . GLY A 1 487 ? -6.652 -44.156 9.297 1 95.75 487 GLY A O 1
ATOM 3650 N N . ARG A 1 488 ? -5.203 -44.344 11.094 1 96.38 488 ARG A N 1
ATOM 3651 C CA . ARG A 1 488 ? -5.059 -42.906 11.25 1 96.38 488 ARG A CA 1
ATOM 3652 C C . ARG A 1 488 ? -3.697 -42.531 11.836 1 96.38 488 ARG A C 1
ATOM 3654 O O . ARG A 1 488 ? -3.305 -43.094 12.875 1 96.38 488 ARG A O 1
ATOM 3661 N N . ASP A 1 489 ? -2.988 -41.656 11.094 1 97.44 489 ASP A N 1
ATOM 3662 C CA . ASP A 1 489 ? -1.809 -41.062 11.703 1 97.44 489 ASP A CA 1
ATOM 3663 C C . ASP A 1 489 ? -2.201 -39.969 12.703 1 97.44 489 ASP A C 1
ATOM 3665 O O . ASP A 1 489 ? -3.195 -39.25 12.5 1 97.44 489 ASP A O 1
ATOM 3669 N N . ARG A 1 490 ? -1.305 -39.719 13.742 1 96.88 490 ARG A N 1
ATOM 3670 C CA . ARG A 1 490 ? -1.605 -38.75 14.797 1 96.88 490 ARG A CA 1
ATOM 3671 C C . ARG A 1 490 ? -1.674 -37.344 14.242 1 96.88 490 ARG A C 1
ATOM 3673 O O . ARG A 1 490 ? -2.477 -36.531 14.695 1 96.88 490 ARG A O 1
ATOM 3680 N N . ASP A 1 491 ? -0.908 -37.031 13.344 1 97.62 491 ASP A N 1
ATOM 3681 C CA . ASP A 1 491 ? -0.806 -35.656 12.836 1 97.62 491 ASP A CA 1
ATOM 3682 C C . ASP A 1 491 ? -1.564 -35.5 11.523 1 97.62 491 ASP A C 1
ATOM 3684 O O . ASP A 1 491 ? -1.382 -34.531 10.812 1 97.62 491 ASP A O 1
ATOM 3688 N N . ALA A 1 492 ? -2.422 -36.5 11.188 1 98 492 ALA A N 1
ATOM 3689 C CA . ALA A 1 492 ? -3.273 -36.375 10.008 1 98 492 ALA A CA 1
ATOM 3690 C C . ALA A 1 492 ? -4.594 -35.688 10.359 1 98 492 ALA A C 1
ATOM 3692 O O . ALA A 1 492 ? -5.172 -35.938 11.414 1 98 492 ALA A O 1
ATOM 3693 N N . LEU A 1 493 ? -5.129 -34.812 9.539 1 96.5 493 LEU A N 1
ATOM 3694 C CA . LEU A 1 493 ? -6.383 -34.094 9.742 1 96.5 493 LEU A CA 1
ATOM 3695 C C . LEU A 1 493 ? -7.578 -35 9.484 1 96.5 493 LEU A C 1
ATOM 3697 O O . LEU A 1 493 ? -8.688 -34.719 9.953 1 96.5 493 LEU A O 1
ATOM 3701 N N . GLN A 1 494 ? -7.332 -36.062 8.727 1 96.44 494 GLN A N 1
ATOM 3702 C CA . GLN A 1 494 ? -8.391 -37 8.398 1 96.44 494 GLN A CA 1
ATOM 3703 C C . GLN A 1 494 ? -7.891 -38.438 8.484 1 96.44 494 GLN A C 1
ATOM 3705 O O . GLN A 1 494 ? -6.707 -38.719 8.266 1 96.44 494 GLN A O 1
ATOM 3710 N N . PRO A 1 495 ? -8.773 -39.344 8.844 1 96.62 495 PRO A N 1
ATOM 3711 C CA . PRO A 1 495 ? -8.336 -40.719 8.859 1 96.62 495 PRO A CA 1
ATOM 3712 C C . PRO A 1 495 ? -8.008 -41.25 7.469 1 96.62 495 PRO A C 1
ATOM 3714 O O . PRO A 1 495 ? -8.523 -40.75 6.469 1 96.62 495 PRO A O 1
ATOM 3717 N N . GLY A 1 496 ? -7.141 -42.281 7.434 1 97.88 496 GLY A N 1
ATOM 3718 C CA . GLY A 1 496 ? -6.883 -43 6.203 1 97.88 496 GLY A CA 1
ATOM 3719 C C . GLY A 1 496 ? -5.793 -42.375 5.352 1 97.88 496 GLY A C 1
ATOM 3720 O O . GLY A 1 496 ? -5.508 -42.844 4.25 1 97.88 496 GLY A O 1
ATOM 3721 N N . VAL A 1 497 ? -5.18 -41.281 5.84 1 98.38 497 VAL A N 1
ATOM 3722 C CA . VAL A 1 497 ? -4.117 -40.625 5.07 1 98.38 497 VAL A CA 1
ATOM 3723 C C . VAL A 1 497 ? -2.855 -40.531 5.926 1 98.38 497 VAL A C 1
ATOM 3725 O O . VAL A 1 497 ? -2.92 -40.625 7.152 1 98.38 497 VAL A O 1
ATOM 3728 N N . PHE A 1 498 ? -1.728 -40.344 5.246 1 98.12 498 PHE A N 1
ATOM 3729 C CA . PHE A 1 498 ? -0.487 -40.094 5.961 1 98.12 498 PHE A CA 1
ATOM 3730 C C . PHE A 1 498 ? -0.501 -38.688 6.555 1 98.12 498 PHE A C 1
ATOM 3732 O O . PHE A 1 498 ? -1.059 -37.75 5.961 1 98.12 498 PHE A O 1
ATOM 3739 N N . GLY A 1 499 ? 0.122 -38.531 7.762 1 97.62 499 GLY A N 1
ATOM 3740 C CA . GLY A 1 499 ? 0.361 -37.219 8.336 1 97.62 499 GLY A CA 1
ATOM 3741 C C . GLY A 1 499 ? 1.633 -36.562 7.82 1 97.62 499 GLY A C 1
ATOM 3742 O O . GLY A 1 499 ? 2.447 -37.219 7.164 1 97.62 499 GLY A O 1
ATOM 3743 N N . PRO A 1 500 ? 1.774 -35.312 8.141 1 97.44 500 PRO A N 1
ATOM 3744 C CA . PRO A 1 500 ? 2.902 -34.531 7.629 1 97.44 500 PRO A CA 1
ATOM 3745 C C . PRO A 1 500 ? 4.254 -35.156 7.984 1 97.44 500 PRO A C 1
ATOM 3747 O O . PRO A 1 500 ? 5.215 -35.031 7.219 1 97.44 500 PRO A O 1
ATOM 3750 N N . SER A 1 501 ? 4.398 -35.812 9.062 1 96.75 501 SER A N 1
ATOM 3751 C CA . SER A 1 501 ? 5.684 -36.344 9.516 1 96.75 501 SER A CA 1
ATOM 3752 C C . SER A 1 501 ? 6.172 -37.469 8.602 1 96.75 501 SER A C 1
ATOM 3754 O O . SER A 1 501 ? 7.359 -37.781 8.586 1 96.75 501 SER A O 1
ATOM 3756 N N . ALA A 1 502 ? 5.285 -38.062 7.852 1 96.94 502 ALA A N 1
ATOM 3757 C CA . ALA A 1 502 ? 5.633 -39.188 6.98 1 96.94 502 ALA A CA 1
ATOM 3758 C C . ALA A 1 502 ? 6.074 -38.688 5.605 1 96.94 502 ALA A C 1
ATOM 3760 O O . ALA A 1 502 ? 6.598 -39.469 4.801 1 96.94 502 ALA A O 1
ATOM 3761 N N . MET A 1 503 ? 5.977 -37.469 5.293 1 97.5 503 MET A N 1
ATOM 3762 C CA . MET A 1 503 ? 6.121 -36.969 3.939 1 97.5 503 MET A CA 1
ATOM 3763 C C . MET A 1 503 ? 7.582 -36.656 3.629 1 97.5 503 MET A C 1
ATOM 3765 O O . MET A 1 503 ? 8.281 -36.031 4.449 1 97.5 503 MET A O 1
ATOM 3769 N N . PRO A 1 504 ? 8.086 -37.094 2.467 1 98.19 504 PRO A N 1
ATOM 3770 C CA . PRO A 1 504 ? 9.469 -36.75 2.117 1 98.19 504 PRO A CA 1
ATOM 3771 C C . PRO A 1 504 ? 9.688 -35.25 1.993 1 98.19 504 PRO A C 1
ATOM 3773 O O . PRO A 1 504 ? 8.93 -34.562 1.299 1 98.19 504 PRO A O 1
ATOM 3776 N N . THR A 1 505 ? 10.688 -34.75 2.711 1 98.56 505 THR A N 1
ATOM 3777 C CA . THR A 1 505 ? 10.961 -33.312 2.793 1 98.56 505 THR A CA 1
ATOM 3778 C C . THR A 1 505 ? 12.469 -33.031 2.803 1 98.56 505 THR A C 1
ATOM 3780 O O . THR A 1 505 ? 13.227 -33.781 3.443 1 98.56 505 THR A O 1
ATOM 3783 N N . LEU A 1 506 ? 12.922 -32.125 2.016 1 98.75 506 LEU A N 1
ATOM 3784 C CA . LEU A 1 506 ? 14.297 -31.641 1.942 1 98.75 506 LEU A CA 1
ATOM 3785 C C . LEU A 1 506 ? 14.375 -30.141 2.234 1 98.75 506 LEU A C 1
ATOM 3787 O O . LEU A 1 506 ? 13.727 -29.344 1.562 1 98.75 506 LEU A O 1
ATOM 3791 N N . VAL A 1 507 ? 15.109 -29.734 3.271 1 98.56 507 VAL A N 1
ATOM 3792 C CA . VAL A 1 507 ? 15.227 -28.328 3.654 1 98.56 507 VAL A CA 1
ATOM 3793 C C . VAL A 1 507 ? 16.688 -27.891 3.572 1 98.56 507 VAL A C 1
ATOM 3795 O O . VAL A 1 507 ? 17.594 -28.656 3.906 1 98.56 507 VAL A O 1
ATOM 3798 N N . ASP A 1 508 ? 16.984 -26.734 3.072 1 98.5 508 ASP A N 1
ATOM 3799 C CA . ASP A 1 508 ? 18.234 -26 3.119 1 98.5 508 ASP A CA 1
ATOM 3800 C C . ASP A 1 508 ? 19.312 -26.703 2.311 1 98.5 508 ASP A C 1
ATOM 3802 O O . ASP A 1 508 ? 20.5 -26.672 2.678 1 98.5 508 ASP A O 1
ATOM 3806 N N . ALA A 1 509 ? 18.938 -27.5 1.354 1 98.69 509 ALA A N 1
ATOM 3807 C CA . ALA A 1 509 ? 19.922 -27.984 0.395 1 98.69 509 ALA A CA 1
ATOM 3808 C C . ALA A 1 509 ? 20.375 -26.875 -0.55 1 98.69 509 ALA A C 1
ATOM 3810 O O . ALA A 1 509 ? 19.625 -25.906 -0.781 1 98.69 509 ALA A O 1
ATOM 3811 N N . PRO A 1 510 ? 21.609 -26.984 -1.082 1 98.69 510 PRO A N 1
ATOM 3812 C CA . PRO A 1 510 ? 22.062 -25.953 -2.02 1 98.69 510 PRO A CA 1
ATOM 3813 C C . PRO A 1 510 ? 21.094 -25.766 -3.189 1 98.69 510 PRO A C 1
ATOM 3815 O O . PRO A 1 510 ? 20.938 -24.641 -3.678 1 98.69 510 PRO A O 1
ATOM 3818 N N . TYR A 1 511 ? 20.516 -26.875 -3.586 1 98.88 511 TYR A N 1
ATOM 3819 C CA . TYR A 1 511 ? 19.375 -26.828 -4.5 1 98.88 511 TYR A CA 1
ATOM 3820 C C . TYR A 1 511 ? 18.344 -27.906 -4.145 1 98.88 511 TYR A C 1
ATOM 3822 O O . TYR A 1 511 ? 18.703 -28.953 -3.602 1 98.88 511 TYR A O 1
ATOM 3830 N N . ALA A 1 512 ? 17.156 -27.609 -4.359 1 98.88 512 ALA A N 1
ATOM 3831 C CA . ALA A 1 512 ? 16.031 -28.547 -4.34 1 98.88 512 ALA A CA 1
ATOM 3832 C C . ALA A 1 512 ? 15.258 -28.516 -5.656 1 98.88 512 ALA A C 1
ATOM 3834 O O . ALA A 1 512 ? 14.625 -27.5 -5.977 1 98.88 512 ALA A O 1
ATOM 3835 N N . GLU A 1 513 ? 15.352 -29.641 -6.383 1 98.62 513 GLU A N 1
ATOM 3836 C CA . GLU A 1 513 ? 14.836 -29.672 -7.746 1 98.62 513 GLU A CA 1
ATOM 3837 C C . GLU A 1 513 ? 13.859 -30.828 -7.945 1 98.62 513 GLU A C 1
ATOM 3839 O O . GLU A 1 513 ? 14.023 -31.891 -7.348 1 98.62 513 GLU A O 1
ATOM 3844 N N . ASN A 1 514 ? 12.828 -30.547 -8.781 1 98.5 514 ASN A N 1
ATOM 3845 C CA . ASN A 1 514 ? 11.945 -31.641 -9.195 1 98.5 514 ASN A CA 1
ATOM 3846 C C . ASN A 1 514 ? 11.445 -31.453 -10.617 1 98.5 514 ASN A C 1
ATOM 3848 O O . ASN A 1 514 ? 11.086 -30.344 -11.008 1 98.5 514 ASN A O 1
ATOM 3852 N N . SER A 1 515 ? 11.539 -32.5 -11.383 1 97.25 515 SER A N 1
ATOM 3853 C CA . SER A 1 515 ? 11.008 -32.531 -12.742 1 97.25 515 SER A CA 1
ATOM 3854 C C . SER A 1 515 ? 10.055 -33.719 -12.922 1 97.25 515 SER A C 1
ATOM 3856 O O . SER A 1 515 ? 10.148 -34.469 -13.906 1 97.25 515 SER A O 1
ATOM 3858 N N . ASN A 1 516 ? 9.266 -33.969 -11.945 1 95.56 516 ASN A N 1
ATOM 3859 C CA . ASN A 1 516 ? 8.094 -34.812 -11.945 1 95.56 516 ASN A CA 1
ATOM 3860 C C . ASN A 1 516 ? 8.461 -36.25 -11.633 1 95.56 516 ASN A C 1
ATOM 3862 O O . ASN A 1 516 ? 7.59 -37.125 -11.617 1 95.56 516 ASN A O 1
ATOM 3866 N N . ASP A 1 517 ? 9.734 -36.594 -11.398 1 95.94 517 ASP A N 1
ATOM 3867 C CA . ASP A 1 517 ? 10.062 -37.875 -10.797 1 95.94 517 ASP A CA 1
ATOM 3868 C C . ASP A 1 517 ? 9.898 -37.844 -9.281 1 95.94 517 ASP A C 1
ATOM 3870 O O . ASP A 1 517 ? 9.578 -36.781 -8.719 1 95.94 517 ASP A O 1
ATOM 3874 N N . SER A 1 518 ? 10.094 -39.094 -8.641 1 96.5 518 SER A N 1
ATOM 3875 C CA . SER A 1 518 ? 9.82 -39.188 -7.215 1 96.5 518 SER A CA 1
ATOM 3876 C C . SER A 1 518 ? 10.758 -38.281 -6.418 1 96.5 518 SER A C 1
ATOM 3878 O O . SER A 1 518 ? 11.672 -37.656 -6.98 1 96.5 518 SER A O 1
ATOM 3880 N N . ALA A 1 519 ? 10.555 -38.219 -5.109 1 98.19 519 ALA A N 1
ATOM 3881 C CA . ALA A 1 519 ? 11.289 -37.344 -4.199 1 98.19 519 ALA A CA 1
ATOM 3882 C C . ALA A 1 519 ? 12.75 -37.75 -4.094 1 98.19 519 ALA A C 1
ATOM 3884 O O . ALA A 1 519 ? 13.594 -36.969 -3.637 1 98.19 519 ALA A O 1
ATOM 3885 N N . TRP A 1 520 ? 13.117 -38.875 -4.566 1 98.38 520 TRP A N 1
ATOM 3886 C CA . TRP A 1 520 ? 14.398 -39.531 -4.336 1 98.38 520 TRP A CA 1
ATOM 3887 C C . TRP A 1 520 ? 15.562 -38.625 -4.695 1 98.38 520 TRP A C 1
ATOM 3889 O O . TRP A 1 520 ? 16.484 -38.438 -3.893 1 98.38 520 TRP A O 1
ATOM 3899 N N . LEU A 1 521 ? 15.484 -37.938 -5.844 1 98.38 521 LEU A N 1
ATOM 3900 C CA . LEU A 1 521 ? 16.625 -37.156 -6.316 1 98.38 521 LEU A CA 1
ATOM 3901 C C . LEU A 1 521 ? 16.266 -35.688 -6.379 1 98.38 521 LEU A C 1
ATOM 3903 O O . LEU A 1 521 ? 16.719 -34.969 -7.281 1 98.38 521 LEU A O 1
ATOM 3907 N N . ALA A 1 522 ? 15.461 -35.281 -5.441 1 98.44 522 ALA A N 1
ATOM 3908 C CA . ALA A 1 522 ? 15.25 -33.844 -5.332 1 98.44 522 ALA A CA 1
ATOM 3909 C C . ALA A 1 522 ? 16.578 -33.094 -5.152 1 98.44 522 ALA A C 1
ATOM 3911 O O . ALA A 1 522 ? 16.688 -31.906 -5.477 1 98.44 522 ALA A O 1
ATOM 3912 N N . ASN A 1 523 ? 17.453 -33.719 -4.617 1 98.5 523 ASN A N 1
ATOM 3913 C CA . ASN A 1 523 ? 18.875 -33.375 -4.582 1 98.5 523 ASN A CA 1
ATOM 3914 C C . ASN A 1 523 ? 19.75 -34.625 -4.727 1 98.5 523 ASN A C 1
ATOM 3916 O O . ASN A 1 523 ? 19.672 -35.531 -3.908 1 98.5 523 ASN A O 1
ATOM 3920 N N . ALA A 1 524 ? 20.609 -34.594 -5.719 1 97.5 524 ALA A N 1
ATOM 3921 C CA . ALA A 1 524 ? 21.359 -35.781 -6.051 1 97.5 524 ALA A CA 1
ATOM 3922 C C . ALA A 1 524 ? 22.391 -36.094 -4.977 1 97.5 524 ALA A C 1
ATOM 3924 O O . ALA A 1 524 ? 22.797 -37.25 -4.809 1 97.5 524 ALA A O 1
ATOM 3925 N N . ASP A 1 525 ? 22.844 -35.094 -4.266 1 97 525 ASP A N 1
ATOM 3926 C CA . ASP A 1 525 ? 23.875 -35.281 -3.232 1 97 525 ASP A CA 1
ATOM 3927 C C . ASP A 1 525 ? 23.234 -35.625 -1.887 1 97 525 ASP A C 1
ATOM 3929 O O . ASP A 1 525 ? 23.922 -36.031 -0.95 1 97 525 ASP A O 1
ATOM 3933 N N . ARG A 1 526 ? 21.922 -35.406 -1.781 1 97.19 526 ARG A N 1
ATOM 3934 C CA . ARG A 1 526 ? 21.172 -35.719 -0.575 1 97.19 526 ARG A CA 1
ATOM 3935 C C . ARG A 1 526 ? 19.891 -36.469 -0.914 1 97.19 526 ARG A C 1
ATOM 3937 O O . ARG A 1 526 ? 18.781 -36.031 -0.592 1 97.19 526 ARG A O 1
ATOM 3944 N N . PRO A 1 527 ? 20 -37.625 -1.481 1 97.75 527 PRO A N 1
ATOM 3945 C CA . PRO A 1 527 ? 18.797 -38.344 -1.912 1 97.75 527 PRO A CA 1
ATOM 3946 C C . PRO A 1 527 ? 17.844 -38.656 -0.759 1 97.75 527 PRO A C 1
ATOM 3948 O O . PRO A 1 527 ? 18.281 -38.969 0.348 1 97.75 527 PRO A O 1
ATOM 3951 N N . LEU A 1 528 ? 16.609 -38.5 -0.953 1 98.19 528 LEU A N 1
ATOM 3952 C CA . LEU A 1 528 ? 15.562 -38.844 0.003 1 98.19 528 LEU A CA 1
ATOM 3953 C C . LEU A 1 528 ? 15.172 -40.312 -0.117 1 98.19 528 LEU A C 1
ATOM 3955 O O . LEU A 1 528 ? 14.828 -40.781 -1.204 1 98.19 528 LEU A O 1
ATOM 3959 N N . THR A 1 529 ? 15.273 -41.031 0.952 1 96.81 529 THR A N 1
ATOM 3960 C CA . THR A 1 529 ? 14.898 -42.438 1.007 1 96.81 529 THR A CA 1
ATOM 3961 C C . THR A 1 529 ? 14.07 -42.719 2.254 1 96.81 529 THR A C 1
ATOM 3963 O O . THR A 1 529 ? 13.82 -41.812 3.062 1 96.81 529 THR A O 1
ATOM 3966 N N . GLY A 1 530 ? 13.555 -43.906 2.355 1 94.38 530 GLY A N 1
ATOM 3967 C CA . GLY A 1 530 ? 12.906 -44.344 3.578 1 94.38 530 GLY A CA 1
ATOM 3968 C C . GLY A 1 530 ? 11.445 -43.969 3.662 1 94.38 530 GLY A C 1
ATOM 3969 O O . GLY A 1 530 ? 10.797 -44.188 4.688 1 94.38 530 GLY A O 1
ATOM 3970 N N . TYR A 1 531 ? 10.875 -43.312 2.707 1 95.38 531 TYR A N 1
ATOM 3971 C CA . TYR A 1 531 ? 9.445 -43.031 2.699 1 95.38 531 TYR A CA 1
ATOM 3972 C C . TYR A 1 531 ? 8.656 -44.188 2.092 1 95.38 531 TYR A C 1
ATOM 3974 O O . TYR A 1 531 ? 9.203 -45 1.348 1 95.38 531 TYR A O 1
ATOM 3982 N N . PRO A 1 532 ? 7.309 -44.25 2.373 1 93.88 532 PRO A N 1
ATOM 3983 C CA . PRO A 1 532 ? 6.484 -45.344 1.835 1 93.88 532 PRO A CA 1
ATOM 3984 C C . PRO A 1 532 ? 6.438 -45.344 0.309 1 93.88 532 PRO A C 1
ATOM 3986 O O . PRO A 1 532 ? 6.426 -44.281 -0.313 1 93.88 532 PRO A O 1
ATOM 3989 N N . ARG A 1 533 ? 6.316 -46.562 -0.293 1 95.38 533 ARG A N 1
ATOM 3990 C CA . ARG A 1 533 ? 6.371 -46.75 -1.737 1 95.38 533 ARG A CA 1
ATOM 3991 C C . ARG A 1 533 ? 5.293 -45.938 -2.445 1 95.38 533 ARG A C 1
ATOM 3993 O O . ARG A 1 533 ? 5.492 -45.5 -3.576 1 95.38 533 ARG A O 1
ATOM 4000 N N . ILE A 1 534 ? 4.188 -45.688 -1.817 1 96.81 534 ILE A N 1
ATOM 4001 C CA . ILE A 1 534 ? 3.047 -45.031 -2.443 1 96.81 534 ILE A CA 1
ATOM 4002 C C . ILE A 1 534 ? 3.41 -43.594 -2.789 1 96.81 534 ILE A C 1
ATOM 4004 O O . ILE A 1 534 ? 2.775 -42.969 -3.648 1 96.81 534 ILE A O 1
ATOM 4008 N N . PHE A 1 535 ? 4.441 -43.031 -2.111 1 97.19 535 PHE A N 1
ATOM 4009 C CA . PHE A 1 535 ? 4.898 -41.688 -2.428 1 97.19 535 PHE A CA 1
ATOM 4010 C C . PHE A 1 535 ? 5.684 -41.656 -3.734 1 97.19 535 PHE A C 1
ATOM 4012 O O . PHE A 1 535 ? 5.766 -40.625 -4.406 1 97.19 535 PHE A O 1
ATOM 4019 N N . GLY A 1 536 ? 6.281 -42.688 -4.07 1 96 536 GLY A N 1
ATOM 4020 C CA . GLY A 1 536 ? 7.094 -42.781 -5.27 1 96 536 GLY A CA 1
ATOM 4021 C C . GLY A 1 536 ? 8.188 -43.844 -5.164 1 96 536 GLY A C 1
ATOM 4022 O O . GLY A 1 536 ? 8.461 -44.344 -4.07 1 96 536 GLY A O 1
ATOM 4023 N N . ASP A 1 537 ? 8.805 -44.188 -6.23 1 95.44 537 ASP A N 1
ATOM 4024 C CA . ASP A 1 537 ? 9.836 -45.219 -6.277 1 95.44 537 ASP A CA 1
ATOM 4025 C C . ASP A 1 537 ? 11.203 -44.656 -5.891 1 95.44 537 ASP A C 1
ATOM 4027 O O . ASP A 1 537 ? 11.375 -43.438 -5.816 1 95.44 537 ASP A O 1
ATOM 4031 N N . ILE A 1 538 ? 12.078 -45.5 -5.508 1 96.25 538 ILE A N 1
ATOM 4032 C CA . ILE A 1 538 ? 13.453 -45.188 -5.156 1 96.25 538 ILE A CA 1
ATOM 4033 C C . ILE A 1 538 ? 14.398 -46.094 -5.922 1 96.25 538 ILE A C 1
ATOM 4035 O O . ILE A 1 538 ? 14.086 -47.281 -6.148 1 96.25 538 ILE A O 1
ATOM 4039 N N . GLY A 1 539 ? 15.469 -45.562 -6.355 1 96.62 539 GLY A N 1
ATOM 4040 C CA . GLY A 1 539 ? 16.531 -46.375 -6.91 1 96.62 539 GLY A CA 1
ATOM 4041 C C . GLY A 1 539 ? 16.234 -46.875 -8.32 1 96.62 539 GLY A C 1
ATOM 4042 O O . GLY A 1 539 ? 16.766 -47.906 -8.758 1 96.62 539 GLY A O 1
ATOM 4043 N N . THR A 1 540 ? 15.391 -46.219 -8.992 1 95.44 540 THR A N 1
ATOM 4044 C CA . THR A 1 540 ? 15.031 -46.594 -10.352 1 95.44 540 THR A CA 1
ATOM 4045 C C . THR A 1 540 ? 15.492 -45.531 -11.359 1 95.44 540 THR A C 1
ATOM 4047 O O . THR A 1 540 ? 15.883 -44.438 -10.969 1 95.44 540 THR A O 1
ATOM 4050 N N . GLU A 1 541 ? 15.461 -45.906 -12.609 1 95.19 541 GLU A N 1
ATOM 4051 C CA . GLU A 1 541 ? 15.852 -45 -13.68 1 95.19 541 GLU A CA 1
ATOM 4052 C C . GLU A 1 541 ? 14.984 -43.719 -13.672 1 95.19 541 GLU A C 1
ATOM 4054 O O . GLU A 1 541 ? 13.766 -43.812 -13.5 1 95.19 541 GLU A O 1
ATOM 4059 N N . ARG A 1 542 ? 15.68 -42.625 -13.836 1 95.62 542 ARG A N 1
ATOM 4060 C CA . ARG A 1 542 ? 14.984 -41.344 -13.906 1 95.62 542 ARG A CA 1
ATOM 4061 C C . ARG A 1 542 ? 14.789 -40.906 -15.359 1 95.62 542 ARG A C 1
ATOM 4063 O O . ARG A 1 542 ? 15.531 -41.312 -16.25 1 95.62 542 ARG A O 1
ATOM 4070 N N . SER A 1 543 ? 13.711 -40.125 -15.586 1 94.12 543 SER A N 1
ATOM 4071 C CA . SER A 1 543 ? 13.461 -39.562 -16.922 1 94.12 543 SER A CA 1
ATOM 4072 C C . SER A 1 543 ? 14.648 -38.75 -17.406 1 94.12 543 SER A C 1
ATOM 4074 O O . SER A 1 543 ? 15.461 -38.281 -16.609 1 94.12 543 SER A O 1
ATOM 4076 N N . PHE A 1 544 ? 14.719 -38.5 -18.734 1 94.94 544 PHE A N 1
ATOM 4077 C CA . PHE A 1 544 ? 15.781 -37.688 -19.312 1 94.94 544 PHE A CA 1
ATOM 4078 C C . PHE A 1 544 ? 15.695 -36.25 -18.797 1 94.94 544 PHE A C 1
ATOM 4080 O O . PHE A 1 544 ? 16.719 -35.594 -18.594 1 94.94 544 PHE A O 1
ATOM 4087 N N . ARG A 1 545 ? 14.516 -35.75 -18.594 1 96.44 545 ARG A N 1
ATOM 4088 C CA . ARG A 1 545 ? 14.328 -34.375 -18.109 1 96.44 545 ARG A CA 1
ATOM 4089 C C . ARG A 1 545 ? 14.836 -34.25 -16.672 1 96.44 545 ARG A C 1
ATOM 4091 O O . ARG A 1 545 ? 15.523 -33.281 -16.344 1 96.44 545 ARG A O 1
ATOM 4098 N N . THR A 1 546 ? 14.523 -35.25 -15.797 1 97.12 546 THR A N 1
ATOM 4099 C CA . THR A 1 546 ? 15.031 -35.219 -14.43 1 97.12 546 THR A CA 1
ATOM 4100 C C . THR A 1 546 ? 16.562 -35.281 -14.43 1 97.12 546 THR A C 1
ATOM 4102 O O . THR A 1 546 ? 17.219 -34.531 -13.727 1 97.12 546 THR A O 1
ATOM 4105 N N . ARG A 1 547 ? 17.125 -36.188 -15.203 1 97.75 547 ARG A N 1
ATOM 4106 C CA . ARG A 1 547 ? 18.578 -36.312 -15.258 1 97.75 547 ARG A CA 1
ATOM 4107 C C . ARG A 1 547 ? 19.234 -35.031 -15.734 1 97.75 547 ARG A C 1
ATOM 4109 O O . ARG A 1 547 ? 20.188 -34.562 -15.117 1 97.75 547 ARG A O 1
ATOM 4116 N N . GLY A 1 548 ? 18.719 -34.531 -16.891 1 97.62 548 GLY A N 1
ATOM 4117 C CA . GLY A 1 548 ? 19.25 -33.281 -17.406 1 97.62 548 GLY A CA 1
ATOM 4118 C C . GLY A 1 548 ? 19.078 -32.125 -16.438 1 97.62 548 GLY A C 1
ATOM 4119 O O . GLY A 1 548 ? 20 -31.328 -16.25 1 97.62 548 GLY A O 1
ATOM 4120 N N . GLY 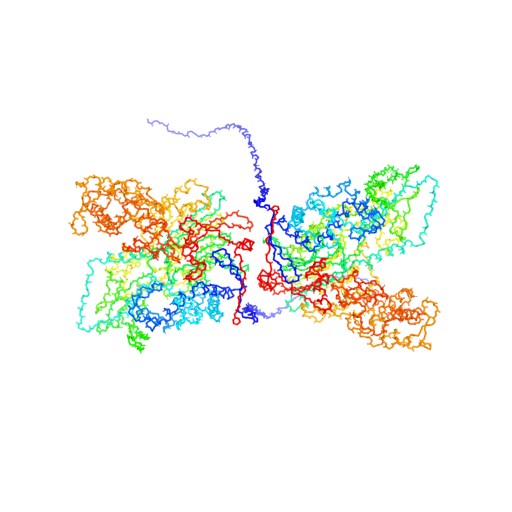A 1 549 ? 17.891 -32 -15.852 1 97.56 549 GLY A N 1
ATOM 4121 C CA . GLY A 1 549 ? 17.609 -30.953 -14.898 1 97.56 549 GLY A CA 1
ATOM 4122 C C . GLY A 1 549 ? 18.531 -30.984 -13.688 1 97.56 549 GLY A C 1
ATOM 4123 O O . GLY A 1 549 ? 19.094 -29.953 -13.312 1 97.56 549 GLY A O 1
ATOM 4124 N N . VAL A 1 550 ? 18.703 -32.125 -13.07 1 98.44 550 VAL A N 1
ATOM 4125 C CA . VAL A 1 550 ? 19.547 -32.281 -11.891 1 98.44 550 VAL A CA 1
ATOM 4126 C C . VAL A 1 550 ? 21 -31.969 -12.25 1 98.44 550 VAL A C 1
ATOM 4128 O O . VAL A 1 550 ? 21.703 -31.312 -11.492 1 98.44 550 VAL A O 1
ATOM 4131 N N . ALA A 1 551 ? 21.422 -32.438 -13.406 1 98 551 ALA A N 1
ATOM 4132 C CA . ALA A 1 551 ? 22.781 -32.156 -13.852 1 98 551 ALA A CA 1
ATOM 4133 C C . ALA A 1 551 ? 23 -30.641 -13.977 1 98 551 ALA A C 1
ATOM 4135 O O . ALA A 1 551 ? 24.016 -30.109 -13.547 1 98 551 ALA A O 1
ATOM 4136 N N . ASP A 1 552 ? 22.094 -29.969 -14.609 1 98 552 ASP A N 1
ATOM 4137 C CA . ASP A 1 552 ? 22.203 -28.547 -14.852 1 98 552 ASP A CA 1
ATOM 4138 C C . ASP A 1 552 ? 22.219 -27.766 -13.539 1 98 552 ASP A C 1
ATOM 4140 O O . ASP A 1 552 ? 23.078 -26.906 -13.32 1 98 552 ASP A O 1
ATOM 4144 N N . VAL A 1 553 ? 21.266 -28.031 -12.648 1 98.5 553 VAL A N 1
ATOM 4145 C CA . VAL A 1 553 ? 21.109 -27.203 -11.453 1 98.5 553 VAL A CA 1
ATOM 4146 C C . VAL A 1 553 ? 22.219 -27.531 -10.453 1 98.5 553 VAL A C 1
ATOM 4148 O O . VAL A 1 553 ? 22.656 -26.656 -9.703 1 98.5 553 VAL A O 1
ATOM 4151 N N . ALA A 1 554 ? 22.672 -28.781 -10.406 1 98.38 554 ALA A N 1
ATOM 4152 C CA . ALA A 1 554 ? 23.828 -29.109 -9.586 1 98.38 554 ALA A CA 1
ATOM 4153 C C . ALA A 1 554 ? 25.062 -28.328 -10.047 1 98.38 554 ALA A C 1
ATOM 4155 O O . ALA A 1 554 ? 25.844 -27.859 -9.219 1 98.38 554 ALA A O 1
ATOM 4156 N N . ALA A 1 555 ? 25.25 -28.25 -11.336 1 98.31 555 ALA A N 1
ATOM 4157 C CA . ALA A 1 555 ? 26.375 -27.484 -11.875 1 98.31 555 ALA A CA 1
ATOM 4158 C C . ALA A 1 555 ? 26.25 -26.016 -11.516 1 98.31 555 ALA A C 1
ATOM 4160 O O . ALA A 1 555 ? 27.234 -25.359 -11.211 1 98.31 555 ALA A O 1
ATOM 4161 N N . MET A 1 556 ? 25.078 -25.484 -11.633 1 98.62 556 MET A N 1
ATOM 4162 C CA . MET A 1 556 ? 24.828 -24.109 -11.234 1 98.62 556 MET A CA 1
ATOM 4163 C C . MET A 1 556 ? 25.172 -23.891 -9.766 1 98.62 556 MET A C 1
ATOM 4165 O O . MET A 1 556 ? 25.844 -22.922 -9.414 1 98.62 556 MET A O 1
ATOM 4169 N N . ALA A 1 557 ? 24.688 -24.781 -8.922 1 98.69 557 ALA A N 1
ATOM 4170 C CA . ALA A 1 557 ? 24.953 -24.672 -7.492 1 98.69 557 ALA A CA 1
ATOM 4171 C C . ALA A 1 557 ? 26.453 -24.734 -7.211 1 98.69 557 ALA A C 1
ATOM 4173 O O . ALA A 1 557 ? 26.953 -24 -6.348 1 98.69 557 ALA A O 1
ATOM 4174 N N . LYS A 1 558 ? 27.125 -25.562 -7.883 1 98.12 558 LYS A N 1
ATOM 4175 C CA . LYS A 1 558 ? 28.578 -25.688 -7.715 1 98.12 558 LYS A CA 1
ATOM 4176 C C . LYS A 1 558 ? 29.297 -24.406 -8.125 1 98.12 558 LYS A C 1
ATOM 4178 O O . LYS A 1 558 ? 30.25 -24 -7.473 1 98.12 558 LYS A O 1
ATOM 4183 N N . ARG A 1 559 ? 28.859 -23.844 -9.188 1 98.12 559 ARG A N 1
ATOM 4184 C CA . ARG A 1 559 ? 29.422 -22.578 -9.617 1 98.12 559 ARG A CA 1
ATOM 4185 C C . ARG A 1 559 ? 29.188 -21.484 -8.57 1 98.12 559 ARG A C 1
ATOM 4187 O O . ARG A 1 559 ? 30.094 -20.719 -8.234 1 98.12 559 ARG A O 1
ATOM 4194 N N . GLY A 1 560 ? 27.969 -21.328 -8.117 1 98.19 560 GLY A N 1
ATOM 4195 C CA . GLY A 1 560 ? 27.625 -20.391 -7.066 1 98.19 560 GLY A CA 1
ATOM 4196 C C . GLY A 1 560 ? 27.406 -18.984 -7.574 1 98.19 560 GLY A C 1
ATOM 4197 O O . GLY A 1 560 ? 27.391 -18.734 -8.781 1 98.19 560 GLY A O 1
ATOM 4198 N N . ARG A 1 561 ? 27.047 -18.047 -6.551 1 98.44 561 ARG A N 1
ATOM 4199 C CA . ARG A 1 561 ? 26.781 -16.625 -6.777 1 98.44 561 ARG A CA 1
ATOM 4200 C C . ARG A 1 561 ? 25.656 -16.422 -7.785 1 98.44 561 ARG A C 1
ATOM 4202 O O . ARG A 1 561 ? 25.766 -15.609 -8.695 1 98.44 561 ARG A O 1
ATOM 4209 N N . LEU A 1 562 ? 24.688 -17.234 -7.684 1 98.88 562 LEU A N 1
ATOM 4210 C CA . LEU A 1 562 ? 23.578 -17.25 -8.633 1 98.88 562 LEU A CA 1
ATOM 4211 C C . LEU A 1 562 ? 22.688 -16.016 -8.453 1 98.88 562 LEU A C 1
ATOM 4213 O O . LEU A 1 562 ? 22.531 -15.516 -7.336 1 98.88 562 LEU A O 1
ATOM 4217 N N . THR A 1 563 ? 22.109 -15.562 -9.531 1 98.62 563 THR A N 1
ATOM 4218 C CA . THR A 1 563 ? 21.172 -14.445 -9.578 1 98.62 563 THR A CA 1
ATOM 4219 C C . THR A 1 563 ? 19.906 -14.828 -10.352 1 98.62 563 THR A C 1
ATOM 4221 O O . THR A 1 563 ? 19.828 -15.922 -10.914 1 98.62 563 THR A O 1
ATOM 4224 N N . VAL A 1 564 ? 18.969 -13.938 -10.359 1 98.62 564 VAL A N 1
ATOM 4225 C CA . VAL A 1 564 ? 17.734 -14.148 -11.109 1 98.62 564 VAL A CA 1
ATOM 4226 C C . VAL A 1 564 ? 18.062 -14.312 -12.594 1 98.62 564 VAL A C 1
ATOM 4228 O O . VAL A 1 564 ? 17.406 -15.086 -13.297 1 98.62 564 VAL A O 1
ATOM 4231 N N . ALA A 1 565 ? 19.062 -13.617 -13.086 1 98.25 565 ALA A N 1
ATOM 4232 C CA . ALA A 1 565 ? 19.469 -13.727 -14.484 1 98.25 565 ALA A CA 1
ATOM 4233 C C . ALA A 1 565 ? 19.906 -15.148 -14.82 1 98.25 565 ALA A C 1
ATOM 4235 O O . ALA A 1 565 ? 19.688 -15.625 -15.938 1 98.25 565 ALA A O 1
ATOM 4236 N N . ASP A 1 566 ? 20.547 -15.836 -13.883 1 98.69 566 ASP A N 1
ATOM 4237 C CA . ASP A 1 566 ? 20.953 -17.219 -14.094 1 98.69 566 ASP A CA 1
ATOM 4238 C C . ASP A 1 566 ? 19.734 -18.125 -14.266 1 98.69 566 ASP A C 1
ATOM 4240 O O . ASP A 1 566 ? 19.781 -19.094 -15.031 1 98.69 566 ASP A O 1
ATOM 4244 N N . LEU A 1 567 ? 18.688 -17.844 -13.531 1 98.81 567 LEU A N 1
ATOM 4245 C CA . LEU A 1 567 ? 17.453 -18.625 -13.648 1 98.81 567 LEU A CA 1
ATOM 4246 C C . LEU A 1 567 ? 16.828 -18.453 -15.031 1 98.81 567 LEU A C 1
ATOM 4248 O O . LEU A 1 567 ? 16.391 -19.438 -15.641 1 98.81 567 LEU A O 1
ATOM 4252 N N . GLU A 1 568 ? 16.828 -17.219 -15.508 1 97.94 568 GLU A N 1
ATOM 4253 C CA . GLU A 1 568 ? 16.297 -16.953 -16.844 1 97.94 568 GLU A CA 1
ATOM 4254 C C . GLU A 1 568 ? 17.094 -17.703 -17.906 1 97.94 568 GLU A C 1
ATOM 4256 O O . GLU A 1 568 ? 16.516 -18.266 -18.844 1 97.94 568 GLU A O 1
ATOM 4261 N N . ARG A 1 569 ? 18.375 -17.672 -17.734 1 97.75 569 ARG A N 1
ATOM 4262 C CA . ARG A 1 569 ? 19.219 -18.375 -18.688 1 97.75 569 ARG A CA 1
ATOM 4263 C C . ARG A 1 569 ? 18.953 -19.875 -18.656 1 97.75 569 ARG A C 1
ATOM 4265 O O . ARG A 1 569 ? 18.891 -20.531 -19.719 1 97.75 569 ARG A O 1
ATOM 4272 N N . GLN A 1 570 ? 18.781 -20.422 -17.484 1 97.5 570 GLN A N 1
ATOM 4273 C CA . GLN A 1 570 ? 18.469 -21.844 -17.375 1 97.5 570 GLN A CA 1
ATOM 4274 C C . GLN A 1 570 ? 17.156 -22.188 -18.062 1 97.5 570 GLN A C 1
ATOM 4276 O O . GLN A 1 570 ? 17.047 -23.203 -18.75 1 97.5 570 GLN A O 1
ATOM 4281 N N . GLN A 1 571 ? 16.141 -21.359 -17.922 1 98 571 GLN A N 1
ATOM 4282 C CA . GLN A 1 571 ? 14.828 -21.578 -18.5 1 98 571 GLN A CA 1
ATOM 4283 C C . GLN A 1 571 ? 14.898 -21.672 -20.016 1 98 571 GLN A C 1
ATOM 4285 O O . GLN A 1 571 ? 14.188 -22.484 -20.625 1 98 571 GLN A O 1
ATOM 4290 N N . PHE A 1 572 ? 15.805 -20.938 -20.625 1 97.19 572 PHE A N 1
ATOM 4291 C CA . PHE A 1 572 ? 15.805 -20.844 -22.078 1 97.19 572 PHE A CA 1
ATOM 4292 C C . PHE A 1 572 ? 17.109 -21.406 -22.641 1 97.19 572 PHE A C 1
ATOM 4294 O O . PHE A 1 572 ? 17.469 -21.094 -23.781 1 97.19 572 PHE A O 1
ATOM 4301 N N . ALA A 1 573 ? 17.766 -22.234 -21.859 1 96.06 573 ALA A N 1
ATOM 4302 C CA . ALA A 1 573 ? 19.016 -22.828 -22.328 1 96.06 573 ALA A CA 1
ATOM 4303 C C . ALA A 1 573 ? 18.781 -23.719 -23.531 1 96.06 573 ALA A C 1
ATOM 4305 O O . ALA A 1 573 ? 19.656 -23.859 -24.391 1 96.06 573 ALA A O 1
ATOM 4306 N N . GLY A 1 574 ? 17.625 -24.406 -23.656 1 96.31 574 GLY A N 1
ATOM 4307 C CA . GLY A 1 574 ? 17.234 -25.203 -24.797 1 96.31 574 GLY A CA 1
ATOM 4308 C C . GLY A 1 574 ? 18.016 -26.5 -24.938 1 96.31 574 GLY A C 1
ATOM 4309 O O . GLY A 1 574 ? 18.078 -27.094 -26.016 1 96.31 574 GLY A O 1
ATOM 4310 N N . ARG A 1 575 ? 18.594 -26.953 -23.953 1 96.75 575 ARG A N 1
ATOM 4311 C CA . ARG A 1 575 ? 19.391 -28.172 -24 1 96.75 575 ARG A CA 1
ATOM 4312 C C . ARG A 1 575 ? 18.5 -29.391 -24.25 1 96.75 575 ARG A C 1
ATOM 4314 O O . ARG A 1 575 ? 17.375 -29.453 -23.75 1 96.75 575 ARG A O 1
ATOM 4321 N N . ALA A 1 576 ? 19 -30.328 -25.016 1 97.69 576 ALA A N 1
ATOM 4322 C CA . ALA A 1 576 ? 18.375 -31.625 -25.203 1 97.69 576 ALA A CA 1
ATOM 4323 C C . ALA A 1 576 ? 19.219 -32.75 -24.594 1 97.69 576 ALA A C 1
ATOM 4325 O O . ALA A 1 576 ? 20.078 -33.312 -25.266 1 97.69 576 ALA A O 1
ATOM 4326 N N . PRO A 1 577 ? 18.906 -33.125 -23.422 1 96.94 577 PRO A N 1
ATOM 4327 C CA . PRO A 1 577 ? 19.719 -34.156 -22.75 1 96.94 577 PRO A CA 1
ATOM 4328 C C . PRO A 1 577 ? 19.844 -35.438 -23.562 1 96.94 577 PRO A C 1
ATOM 4330 O O . PRO A 1 577 ? 20.922 -36.031 -23.594 1 96.94 577 PRO A O 1
ATOM 4333 N N . THR A 1 578 ? 18.859 -35.906 -24.25 1 96.75 578 THR A N 1
ATOM 4334 C CA . THR A 1 578 ? 18.938 -37.125 -25.062 1 96.75 578 THR A CA 1
ATOM 4335 C C . THR A 1 578 ? 19.859 -36.875 -26.266 1 96.75 578 THR A C 1
ATOM 4337 O O . THR A 1 578 ? 20.484 -37.844 -26.766 1 96.75 578 THR A O 1
ATOM 4340 N N . GLY A 1 579 ? 19.891 -35.656 -26.781 1 97.31 579 GLY A N 1
ATOM 4341 C CA . GLY A 1 579 ? 20.859 -35.312 -27.828 1 97.31 579 GLY A CA 1
ATOM 4342 C C . GLY A 1 579 ? 22.297 -35.5 -27.391 1 97.31 579 GLY A C 1
ATOM 4343 O O . GLY A 1 579 ? 23.109 -36.031 -28.156 1 97.31 579 GLY A O 1
ATOM 4344 N N . ASP A 1 580 ? 22.547 -35.125 -26.188 1 96.19 580 ASP A N 1
ATOM 4345 C CA . ASP A 1 580 ? 23.891 -35.312 -25.625 1 96.19 580 ASP A CA 1
ATOM 4346 C C . ASP A 1 580 ? 24.234 -36.781 -25.5 1 96.19 580 ASP A C 1
ATOM 4348 O O . ASP A 1 580 ? 25.391 -37.156 -25.656 1 96.19 580 ASP A O 1
ATOM 4352 N N . LEU A 1 581 ? 23.25 -37.562 -25.25 1 96.12 581 LEU A N 1
ATOM 4353 C CA . LEU A 1 581 ? 23.469 -38.969 -24.953 1 96.12 581 LEU A CA 1
ATOM 4354 C C . LEU A 1 581 ? 23.547 -39.781 -26.25 1 96.12 581 LEU A C 1
ATOM 4356 O O . LEU A 1 581 ? 24.234 -40.781 -26.297 1 96.12 581 LEU A O 1
ATOM 4360 N N . ALA A 1 582 ? 22.844 -39.344 -27.359 1 97.06 582 ALA A N 1
ATOM 4361 C CA . ALA A 1 582 ? 22.594 -40.344 -28.391 1 97.06 582 ALA A CA 1
ATOM 4362 C C . ALA A 1 582 ? 22.906 -39.781 -29.781 1 97.06 582 ALA A C 1
ATOM 4364 O O . ALA A 1 582 ? 23.078 -40.531 -30.734 1 97.06 582 ALA A O 1
ATOM 4365 N N . ALA A 1 583 ? 22.922 -38.469 -29.969 1 97.75 583 ALA A N 1
ATOM 4366 C CA . ALA A 1 583 ? 22.969 -37.875 -31.297 1 97.75 583 ALA A CA 1
ATOM 4367 C C . ALA A 1 583 ? 24.25 -38.281 -32.031 1 97.75 583 ALA A C 1
ATOM 4369 O O . ALA A 1 583 ? 24.219 -38.625 -33.219 1 97.75 583 ALA A O 1
ATOM 4370 N N . ALA A 1 584 ? 25.359 -38.188 -31.391 1 97.5 584 ALA A N 1
ATOM 4371 C CA . ALA A 1 584 ? 26.641 -38.531 -32 1 97.5 584 ALA A CA 1
ATOM 4372 C C . ALA A 1 584 ? 26.688 -40 -32.406 1 97.5 584 ALA A C 1
ATOM 4374 O O . ALA A 1 584 ? 27.156 -40.344 -33.5 1 97.5 584 ALA A O 1
ATOM 4375 N N . ASP A 1 585 ? 26.266 -40.875 -31.5 1 97.81 585 ASP A N 1
ATOM 4376 C CA . ASP A 1 585 ? 26.219 -42.312 -31.781 1 97.81 585 ASP A CA 1
ATOM 4377 C C . ASP A 1 585 ? 25.297 -42.594 -32.969 1 97.81 585 ASP A C 1
ATOM 4379 O O . ASP A 1 585 ? 25.625 -43.438 -33.812 1 97.81 585 ASP A O 1
ATOM 4383 N N . ALA A 1 586 ? 24.188 -41.969 -32.969 1 97.81 586 ALA A N 1
ATOM 4384 C CA . ALA A 1 586 ? 23.234 -42.156 -34.062 1 97.81 586 ALA A CA 1
ATOM 4385 C C . ALA A 1 586 ? 23.828 -41.719 -35.406 1 97.81 586 ALA A C 1
ATOM 4387 O O . ALA A 1 586 ? 23.656 -42.406 -36.406 1 97.81 586 ALA A O 1
ATOM 4388 N N . ALA A 1 587 ? 24.5 -40.594 -35.406 1 98 587 ALA A N 1
ATOM 4389 C CA . ALA A 1 587 ? 25.141 -40.094 -36.625 1 98 587 ALA A CA 1
ATOM 4390 C C . ALA A 1 587 ? 26.188 -41.062 -37.125 1 98 587 ALA A C 1
ATOM 4392 O O . ALA A 1 587 ? 26.297 -41.312 -38.344 1 98 587 ALA A O 1
ATOM 4393 N N . ALA A 1 588 ? 26.938 -41.594 -36.25 1 97.38 588 ALA A N 1
ATOM 4394 C CA . ALA A 1 588 ? 28 -42.531 -36.625 1 97.38 588 ALA A CA 1
ATOM 4395 C C . ALA A 1 588 ? 27.406 -43.844 -37.156 1 97.38 588 ALA A C 1
ATOM 4397 O O . ALA A 1 588 ? 27.922 -44.406 -38.156 1 97.38 588 ALA A O 1
ATOM 4398 N N . ALA A 1 589 ? 26.438 -44.344 -36.469 1 97.31 589 ALA A N 1
ATOM 4399 C CA . ALA A 1 589 ? 25.75 -45.531 -36.938 1 97.31 589 ALA A CA 1
ATOM 4400 C C . ALA A 1 589 ? 25.141 -45.312 -38.344 1 97.31 589 ALA A C 1
ATOM 4402 O O . ALA A 1 589 ? 25.188 -46.219 -39.188 1 97.31 589 ALA A O 1
ATOM 4403 N N . CYS A 1 590 ? 24.547 -44.219 -38.5 1 97.44 590 CYS A N 1
ATOM 4404 C CA . CYS A 1 590 ? 23.938 -43.812 -39.781 1 97.44 590 CYS A CA 1
ATOM 4405 C C . CYS A 1 590 ? 24.969 -43.875 -40.906 1 97.44 590 CYS A C 1
ATOM 4407 O O . CYS A 1 590 ? 24.703 -44.438 -41.969 1 97.44 590 CYS A O 1
ATOM 4409 N N . ALA A 1 591 ? 26.062 -43.312 -40.656 1 97 591 ALA A N 1
ATOM 4410 C CA . ALA A 1 591 ? 27.125 -43.219 -41.688 1 97 591 ALA A CA 1
ATOM 4411 C C . ALA A 1 591 ? 27.641 -44.594 -42.062 1 97 591 ALA A C 1
ATOM 4413 O O . ALA A 1 591 ? 28.188 -44.781 -43.156 1 97 591 ALA A O 1
ATOM 4414 N N . LYS A 1 592 ? 27.422 -45.594 -41.312 1 96.44 592 LYS A N 1
ATOM 4415 C CA . LYS A 1 592 ? 27.953 -46.938 -41.531 1 96.44 592 LYS A CA 1
ATOM 4416 C C . LYS A 1 592 ? 26.938 -47.844 -42.25 1 96.44 592 LYS A C 1
ATOM 4418 O O . LYS A 1 592 ? 27.25 -48.969 -42.625 1 96.44 592 LYS A O 1
ATOM 4423 N N . LEU A 1 593 ? 25.781 -47.406 -42.344 1 96.56 593 LEU A N 1
ATOM 4424 C CA . LEU A 1 593 ? 24.75 -48.219 -43 1 96.56 593 LEU A CA 1
ATOM 4425 C C . LEU A 1 593 ? 25.109 -48.5 -44.438 1 96.56 593 LEU A C 1
ATOM 4427 O O . LEU A 1 593 ? 25.453 -47.594 -45.188 1 96.56 593 LEU A O 1
ATOM 4431 N N . PRO A 1 594 ? 24.984 -49.688 -44.781 1 94.06 594 PRO A N 1
ATOM 4432 C CA . PRO A 1 594 ? 25.328 -50.031 -46.188 1 94.06 594 PRO A CA 1
ATOM 4433 C C . PRO A 1 594 ? 24.453 -49.312 -47.188 1 94.06 594 PRO A C 1
ATOM 4435 O O . PRO A 1 594 ? 23.219 -49.375 -47.125 1 94.06 594 PRO A O 1
ATOM 4438 N N . GLY A 1 595 ? 25.062 -48.625 -48.188 1 94.56 595 GLY A N 1
ATOM 4439 C CA . GLY A 1 595 ? 24.359 -47.938 -49.25 1 94.56 595 GLY A CA 1
ATOM 4440 C C . GLY A 1 595 ? 23.594 -46.719 -48.75 1 94.56 595 GLY A C 1
ATOM 4441 O O . GLY A 1 595 ? 22.828 -46.094 -49.5 1 94.56 595 GLY A O 1
ATOM 4442 N N . GLY A 1 596 ? 23.766 -46.469 -47.469 1 95.56 596 GLY A N 1
ATOM 4443 C CA . GLY A 1 596 ? 23.078 -45.312 -46.906 1 95.56 596 GLY A CA 1
ATOM 4444 C C . GLY A 1 596 ? 21.578 -45.5 -46.812 1 95.56 596 GLY A C 1
ATOM 4445 O O . GLY A 1 596 ? 20.812 -44.531 -46.938 1 95.56 596 GLY A O 1
ATOM 4446 N N . ARG A 1 597 ? 21.109 -46.656 -46.656 1 96.94 597 ARG A N 1
ATOM 4447 C CA . ARG A 1 597 ? 19.688 -47 -46.656 1 96.94 597 ARG A CA 1
ATOM 4448 C C . ARG A 1 597 ? 19.312 -47.812 -45.438 1 96.94 597 ARG A C 1
ATOM 4450 O O . ARG A 1 597 ? 20.141 -48.562 -44.906 1 96.94 597 ARG A O 1
ATOM 4457 N N . ALA A 1 598 ? 18.188 -47.719 -44.938 1 96.69 598 ALA A N 1
ATOM 4458 C CA . ALA A 1 598 ? 17.578 -48.5 -43.875 1 96.69 598 ALA A CA 1
ATOM 4459 C C . ALA A 1 598 ? 16.094 -48.781 -44.188 1 96.69 598 ALA A C 1
ATOM 4461 O O . ALA A 1 598 ? 15.484 -48.062 -44.969 1 96.69 598 ALA A O 1
ATOM 4462 N N . THR A 1 599 ? 15.484 -49.75 -43.594 1 95.19 599 THR A N 1
ATOM 4463 C CA . THR A 1 599 ? 14.102 -50.125 -43.844 1 95.19 599 THR A CA 1
ATOM 4464 C C . THR A 1 599 ? 13.141 -49.156 -43.188 1 95.19 599 THR A C 1
ATOM 4466 O O . THR A 1 599 ? 13.219 -48.938 -41.969 1 95.19 599 THR A O 1
ATOM 4469 N N . GLY A 1 600 ? 12.297 -48.625 -43.969 1 91.88 600 GLY A N 1
ATOM 4470 C CA . GLY A 1 600 ? 11.328 -47.688 -43.469 1 91.88 600 GLY A CA 1
ATOM 4471 C C . GLY A 1 600 ? 10.109 -48.312 -42.844 1 91.88 600 GLY A C 1
ATOM 4472 O O . GLY A 1 600 ? 10.016 -49.562 -42.781 1 91.88 600 GLY A O 1
ATOM 4473 N N . PRO A 1 601 ? 9.195 -47.531 -42.312 1 88.94 601 PRO A N 1
ATOM 4474 C CA . PRO A 1 601 ? 8 -48.062 -41.656 1 88.94 601 PRO A CA 1
ATOM 4475 C C . PRO A 1 601 ? 7.113 -48.875 -42.562 1 88.94 601 PRO A C 1
ATOM 4477 O O . PRO A 1 601 ? 6.387 -49.75 -42.094 1 88.94 601 PRO A O 1
ATOM 4480 N N . ASP A 1 602 ? 7.25 -48.625 -43.875 1 90.19 602 ASP A N 1
ATOM 4481 C CA . ASP A 1 602 ? 6.449 -49.375 -44.844 1 90.19 602 ASP A CA 1
ATOM 4482 C C . ASP A 1 602 ? 7.215 -50.594 -45.406 1 90.19 602 ASP A C 1
ATOM 4484 O O . ASP A 1 602 ? 6.785 -51.219 -46.375 1 90.19 602 ASP A O 1
ATOM 4488 N N . GLY A 1 603 ? 8.32 -50.781 -44.906 1 91.56 603 GLY A N 1
ATOM 4489 C CA . GLY A 1 603 ? 9.109 -51.938 -45.312 1 91.56 603 GLY A CA 1
ATOM 4490 C C . GLY A 1 603 ? 10.016 -51.656 -46.5 1 91.56 603 GLY A C 1
ATOM 4491 O O . GLY A 1 603 ? 10.789 -52.5 -46.938 1 91.56 603 GLY A O 1
ATOM 4492 N N . ARG A 1 604 ? 9.906 -50.469 -47.031 1 95.19 604 ARG A N 1
ATOM 4493 C CA . ARG A 1 604 ? 10.727 -50.062 -48.156 1 95.19 604 ARG A CA 1
ATOM 4494 C C . ARG A 1 604 ? 12.016 -49.406 -47.719 1 95.19 604 ARG A C 1
ATOM 4496 O O . ARG A 1 604 ? 12.062 -48.812 -46.625 1 95.19 604 ARG A O 1
ATOM 4503 N N . PRO A 1 605 ? 13.055 -49.562 -48.562 1 95.25 605 PRO A N 1
ATOM 4504 C CA . PRO A 1 605 ? 14.305 -48.906 -48.188 1 95.25 605 PRO A CA 1
ATOM 4505 C C . PRO A 1 605 ? 14.188 -47.375 -48.25 1 95.25 605 PRO A C 1
ATOM 4507 O O . PRO A 1 605 ? 13.57 -46.844 -49.188 1 95.25 605 PRO A O 1
ATOM 4510 N N . VAL A 1 606 ? 14.641 -46.719 -47.281 1 97.56 606 VAL A N 1
ATOM 4511 C CA . VAL A 1 606 ? 14.695 -45.25 -47.188 1 97.56 606 VAL A CA 1
ATOM 4512 C C . VAL A 1 606 ? 16.156 -44.812 -47.219 1 97.56 606 VAL A C 1
ATOM 4514 O O . VAL A 1 606 ? 17 -45.375 -46.531 1 97.56 606 VAL A O 1
ATOM 4517 N N . ASP A 1 607 ? 16.469 -43.844 -48.125 1 97.75 607 ASP A N 1
ATOM 4518 C CA . ASP A 1 607 ? 17.797 -43.25 -48.125 1 97.75 607 ASP A CA 1
ATOM 4519 C C . ASP A 1 607 ? 18 -42.344 -46.906 1 97.75 607 ASP A C 1
ATOM 4521 O O . ASP A 1 607 ? 17.359 -41.281 -46.812 1 97.75 607 ASP A O 1
ATOM 4525 N N . VAL A 1 608 ? 18.875 -42.719 -46.031 1 98.25 608 VAL A N 1
ATOM 4526 C CA . VAL A 1 608 ? 19.078 -41.969 -44.781 1 98.25 608 VAL A CA 1
ATOM 4527 C C . VAL A 1 608 ? 20.406 -41.219 -44.844 1 98.25 608 VAL A C 1
ATOM 4529 O O . VAL A 1 608 ? 20.812 -40.594 -43.875 1 98.25 608 VAL A O 1
ATOM 4532 N N . SER A 1 609 ? 21.125 -41.219 -45.969 1 96.75 609 SER A N 1
ATOM 4533 C CA . SER A 1 609 ? 22.469 -40.688 -46.062 1 96.75 609 SER A CA 1
ATOM 4534 C C . SER A 1 609 ? 22.516 -39.219 -45.719 1 96.75 609 SER A C 1
ATOM 4536 O O . SER A 1 609 ? 23.438 -38.75 -45.062 1 96.75 609 SER A O 1
ATOM 4538 N N . GLY A 1 610 ? 21.516 -38.5 -46.094 1 96.5 610 GLY A N 1
ATOM 4539 C CA . GLY A 1 610 ? 21.453 -37.062 -45.812 1 96.5 610 GLY A CA 1
ATOM 4540 C C . GLY A 1 610 ? 21.266 -36.75 -44.344 1 96.5 610 GLY A C 1
ATOM 4541 O O . GLY A 1 610 ? 21.609 -35.656 -43.875 1 96.5 610 GLY A O 1
ATOM 4542 N N . ALA A 1 611 ? 20.688 -37.656 -43.594 1 98.06 611 ALA A N 1
ATOM 4543 C CA . ALA A 1 611 ? 20.375 -37.469 -42.188 1 98.06 611 ALA A CA 1
ATOM 4544 C C . ALA A 1 611 ? 21.641 -37.562 -41.312 1 98.06 611 ALA A C 1
ATOM 4546 O O . ALA A 1 611 ? 21.719 -36.938 -40.25 1 98.06 611 ALA A O 1
ATOM 4547 N N . CYS A 1 612 ? 22.656 -38.344 -41.781 1 98.12 612 CYS A N 1
ATOM 4548 C CA . CYS A 1 612 ? 23.844 -38.625 -40.969 1 98.12 612 CYS A CA 1
ATOM 4549 C C . CYS A 1 612 ? 24.594 -37.312 -40.656 1 98.12 612 CYS A C 1
ATOM 4551 O O . CYS A 1 612 ? 24.922 -37.062 -39.5 1 98.12 612 CYS A O 1
ATOM 4553 N N . GLY A 1 613 ? 24.812 -36.5 -41.688 1 97.62 613 GLY A N 1
ATOM 4554 C CA . GLY A 1 613 ? 25.516 -35.25 -41.469 1 97.62 613 GLY A CA 1
ATOM 4555 C C . GLY A 1 613 ? 24.719 -34.25 -40.688 1 97.62 613 GLY A C 1
ATOM 4556 O O . GLY A 1 613 ? 25.281 -33.469 -39.906 1 97.62 613 GLY A O 1
ATOM 4557 N N . VAL A 1 614 ? 23.406 -34.219 -40.844 1 98.38 614 VAL A N 1
ATOM 4558 C CA . VAL A 1 614 ? 22.531 -33.281 -40.125 1 98.38 614 VAL A CA 1
ATOM 4559 C C . VAL A 1 614 ? 22.578 -33.594 -38.625 1 98.38 614 VAL A C 1
ATOM 4561 O O . VAL A 1 614 ? 22.703 -32.656 -37.812 1 98.38 614 VAL A O 1
ATOM 4564 N N . LEU A 1 615 ? 22.484 -34.844 -38.219 1 98.38 615 LEU A N 1
ATOM 4565 C CA . LEU A 1 615 ? 22.547 -35.219 -36.812 1 98.38 615 LEU A CA 1
ATOM 4566 C C . LEU A 1 615 ? 23.922 -34.906 -36.25 1 98.38 615 LEU A C 1
ATOM 4568 O O . LEU A 1 615 ? 24.016 -34.469 -35.094 1 98.38 615 LEU A O 1
ATOM 4572 N N . ALA A 1 616 ? 24.938 -35.094 -37.031 1 97.62 616 ALA A N 1
ATOM 4573 C CA . ALA A 1 616 ? 26.297 -34.844 -36.562 1 97.62 616 ALA A CA 1
ATOM 4574 C C . ALA A 1 616 ? 26.531 -33.375 -36.281 1 97.62 616 ALA A C 1
ATOM 4576 O O . ALA A 1 616 ? 27.266 -33 -35.344 1 97.62 616 ALA A O 1
ATOM 4577 N N . ARG A 1 617 ? 25.938 -32.469 -37.031 1 97.31 617 ARG A N 1
ATOM 4578 C CA . ARG A 1 617 ? 26.203 -31.047 -36.938 1 97.31 617 ARG A CA 1
ATOM 4579 C C . ARG A 1 617 ? 25.219 -30.344 -36 1 97.31 617 ARG A C 1
ATOM 4581 O O . ARG A 1 617 ? 25.422 -29.188 -35.625 1 97.31 617 ARG A O 1
ATOM 4588 N N . TRP A 1 618 ? 24.188 -31.047 -35.656 1 97.94 618 TRP A N 1
ATOM 4589 C CA . TRP A 1 618 ? 23.203 -30.453 -34.781 1 97.94 618 TRP A CA 1
ATOM 4590 C C . TRP A 1 618 ? 23.844 -29.969 -33.5 1 97.94 618 TRP A C 1
ATOM 4592 O O . TRP A 1 618 ? 24.656 -30.688 -32.906 1 97.94 618 TRP A O 1
ATOM 4602 N N . ASP A 1 619 ? 23.484 -28.812 -32.969 1 96.5 619 ASP A N 1
ATOM 4603 C CA . ASP A 1 619 ? 24.062 -28.172 -31.812 1 96.5 619 ASP A CA 1
ATOM 4604 C C . ASP A 1 619 ? 23.484 -28.75 -30.516 1 96.5 619 ASP A C 1
ATOM 4606 O O . ASP A 1 619 ? 23.828 -28.281 -29.422 1 96.5 619 ASP A O 1
ATOM 4610 N N . ARG A 1 620 ? 22.578 -29.656 -30.547 1 97.62 620 ARG A N 1
ATOM 4611 C CA . ARG A 1 620 ? 21.969 -30.344 -29.422 1 97.62 620 ARG A CA 1
ATOM 4612 C C . ARG A 1 620 ? 21.062 -29.391 -28.641 1 97.62 620 ARG A C 1
ATOM 4614 O O . ARG A 1 620 ? 20.906 -29.547 -27.422 1 97.62 620 ARG A O 1
ATOM 4621 N N . ARG A 1 621 ? 20.484 -28.359 -29.297 1 97.56 621 ARG A N 1
ATOM 4622 C CA . ARG A 1 621 ? 19.594 -27.391 -28.656 1 97.56 621 ARG A CA 1
ATOM 4623 C C . ARG A 1 621 ? 18.234 -27.391 -29.328 1 97.56 621 ARG A C 1
ATOM 4625 O O . ARG A 1 621 ? 18.062 -27.922 -30.438 1 97.56 621 ARG A O 1
ATOM 4632 N N . LEU A 1 622 ? 17.359 -26.891 -28.594 1 98.19 622 LEU A N 1
ATOM 4633 C CA . LEU A 1 622 ? 15.969 -26.828 -29.031 1 98.19 622 LEU A CA 1
ATOM 4634 C C . LEU A 1 622 ? 15.477 -25.391 -29.125 1 98.19 622 LEU A C 1
ATOM 4636 O O . LEU A 1 622 ? 14.414 -25.062 -28.594 1 98.19 622 LEU A O 1
ATOM 4640 N N . THR A 1 623 ? 16.281 -24.5 -29.672 1 97.31 623 THR A N 1
ATOM 4641 C CA . THR A 1 623 ? 15.867 -23.125 -29.969 1 97.31 623 THR A CA 1
ATOM 4642 C C . THR A 1 623 ? 15.156 -23.062 -31.312 1 97.31 623 THR A C 1
ATOM 4644 O O . THR A 1 623 ? 15.188 -24.016 -32.094 1 97.31 623 THR A O 1
ATOM 4647 N N . THR A 1 624 ? 14.562 -21.953 -31.594 1 97.75 624 THR A N 1
ATOM 4648 C CA . THR A 1 624 ? 13.812 -21.812 -32.844 1 97.75 624 THR A CA 1
ATOM 4649 C C . THR A 1 624 ? 14.75 -21.906 -34.031 1 97.75 624 THR A C 1
ATOM 4651 O O . THR A 1 624 ? 14.336 -22.344 -35.125 1 97.75 624 THR A O 1
ATOM 4654 N N . GLY A 1 625 ? 16 -21.641 -33.875 1 97.5 625 GLY A N 1
ATOM 4655 C CA . GLY A 1 625 ? 16.953 -21.641 -35 1 97.5 625 GLY A CA 1
ATOM 4656 C C . GLY A 1 625 ? 17.75 -22.922 -35.094 1 97.5 625 GLY A C 1
ATOM 4657 O O . GLY A 1 625 ? 18.547 -23.094 -36.031 1 97.5 625 GLY A O 1
ATOM 4658 N N . SER A 1 626 ? 17.547 -23.859 -34.188 1 98.06 626 SER A N 1
ATOM 4659 C CA . SER A 1 626 ? 18.328 -25.078 -34.188 1 98.06 626 SER A CA 1
ATOM 4660 C C . SER A 1 626 ? 18.047 -25.938 -35.406 1 98.06 626 SER A C 1
ATOM 4662 O O . SER A 1 626 ? 16.891 -26.25 -35.688 1 98.06 626 SER A O 1
ATOM 4664 N N . ARG A 1 627 ? 19.078 -26.391 -36.156 1 98.19 627 ARG A N 1
ATOM 4665 C CA . ARG A 1 627 ? 18.984 -27.281 -37.312 1 98.19 627 ARG A CA 1
ATOM 4666 C C . ARG A 1 627 ? 19.344 -28.719 -36.938 1 98.19 627 ARG A C 1
ATOM 4668 O O . ARG A 1 627 ? 20.359 -28.953 -36.281 1 98.19 627 ARG A O 1
ATOM 4675 N N . GLY A 1 628 ? 18.516 -29.609 -37.281 1 98.06 628 GLY A N 1
ATOM 4676 C CA . GLY A 1 628 ? 18.672 -31 -36.906 1 98.06 628 GLY A CA 1
ATOM 4677 C C . GLY A 1 628 ? 17.812 -31.406 -35.719 1 98.06 628 GLY A C 1
ATOM 4678 O O . GLY A 1 628 ? 17.594 -32.594 -35.469 1 98.06 628 GLY A O 1
ATOM 4679 N N . ALA A 1 629 ? 17.297 -30.406 -35 1 98.25 629 ALA A N 1
ATOM 4680 C CA . ALA A 1 629 ? 16.484 -30.656 -33.812 1 98.25 629 ALA A CA 1
ATOM 4681 C C . ALA A 1 629 ? 15.219 -31.422 -34.156 1 98.25 629 ALA A C 1
ATOM 4683 O O . ALA A 1 629 ? 14.844 -32.375 -33.469 1 98.25 629 ALA A O 1
ATOM 4684 N N . LEU A 1 630 ? 14.547 -30.984 -35.188 1 97.94 630 LEU A N 1
ATOM 4685 C CA . LEU A 1 630 ? 13.305 -31.641 -35.594 1 97.94 630 LEU A CA 1
ATOM 4686 C C . LEU A 1 630 ? 13.57 -33.094 -36.031 1 97.94 630 LEU A C 1
ATOM 4688 O O . LEU A 1 630 ? 12.797 -33.969 -35.719 1 97.94 630 LEU A O 1
ATOM 4692 N N . LEU A 1 631 ? 14.633 -33.312 -36.844 1 98.38 631 LEU A N 1
ATOM 4693 C CA . LEU A 1 631 ? 15.023 -34.656 -37.25 1 98.38 631 LEU A CA 1
ATOM 4694 C C . LEU A 1 631 ? 15.281 -35.531 -36.031 1 98.38 631 LEU A C 1
ATOM 4696 O O . LEU A 1 631 ? 14.82 -36.688 -36 1 98.38 631 LEU A O 1
ATOM 4700 N N . PHE A 1 632 ? 16.031 -35.031 -35.125 1 98.25 632 PHE A N 1
ATOM 4701 C CA . PHE A 1 632 ? 16.359 -35.812 -33.938 1 98.25 632 PHE A CA 1
ATOM 4702 C C . PHE A 1 632 ? 15.094 -36.094 -33.125 1 98.25 632 PHE A C 1
ATOM 4704 O O . PHE A 1 632 ? 14.961 -37.188 -32.562 1 98.25 632 PHE A O 1
ATOM 4711 N N . ASP A 1 633 ? 14.195 -35.125 -33 1 97.44 633 ASP A N 1
ATOM 4712 C CA . ASP A 1 633 ? 12.93 -35.344 -32.312 1 97.44 633 ASP A CA 1
ATOM 4713 C C . ASP A 1 633 ? 12.164 -36.531 -32.938 1 97.44 633 ASP A C 1
ATOM 4715 O O . ASP A 1 633 ? 11.703 -37.406 -32.219 1 97.44 633 ASP A O 1
ATOM 4719 N N . ARG A 1 634 ? 12.062 -36.5 -34.25 1 96.75 634 ARG A N 1
ATOM 4720 C CA . ARG A 1 634 ? 11.375 -37.594 -34.938 1 96.75 634 ARG A CA 1
ATOM 4721 C C . ARG A 1 634 ? 12.094 -38.906 -34.75 1 96.75 634 ARG A C 1
ATOM 4723 O O . ARG A 1 634 ? 11.461 -39.969 -34.562 1 96.75 634 ARG A O 1
ATOM 4730 N N . PHE A 1 635 ? 13.375 -38.844 -34.719 1 97.62 635 PHE A N 1
ATOM 4731 C CA . PHE A 1 635 ? 14.203 -40.031 -34.531 1 97.62 635 PHE A CA 1
ATOM 4732 C C . PHE A 1 635 ? 13.977 -40.656 -33.156 1 97.62 635 PHE A C 1
ATOM 4734 O O . PHE A 1 635 ? 13.719 -41.844 -33.031 1 97.62 635 PHE A O 1
ATOM 4741 N N . VAL A 1 636 ? 14.086 -39.812 -32.125 1 96.19 636 VAL A N 1
ATOM 4742 C CA . VAL A 1 636 ? 13.992 -40.344 -30.766 1 96.19 636 VAL A CA 1
ATOM 4743 C C . VAL A 1 636 ? 12.609 -40.906 -30.531 1 96.19 636 VAL A C 1
ATOM 4745 O O . VAL A 1 636 ? 12.469 -41.938 -29.844 1 96.19 636 VAL A O 1
ATOM 4748 N N . ARG A 1 637 ? 11.531 -40.344 -31.031 1 92.44 637 ARG A N 1
ATOM 4749 C CA . ARG A 1 637 ? 10.18 -40.875 -30.891 1 92.44 637 ARG A CA 1
ATOM 4750 C C . ARG A 1 637 ? 10.062 -42.25 -31.547 1 92.44 637 ARG A C 1
ATOM 4752 O O . ARG A 1 637 ? 9.422 -43.156 -31 1 92.44 637 ARG A O 1
ATOM 4759 N N . ALA A 1 638 ? 10.656 -42.344 -32.688 1 94.62 638 ALA A N 1
ATOM 4760 C CA . ALA A 1 638 ? 10.664 -43.656 -33.344 1 94.62 638 ALA A CA 1
ATOM 4761 C C . ALA A 1 638 ? 11.523 -44.656 -32.594 1 94.62 638 ALA A C 1
ATOM 4763 O O . ALA A 1 638 ? 11.195 -45.844 -32.531 1 94.62 638 ALA A O 1
ATOM 4764 N N . LEU A 1 639 ? 12.633 -44.156 -32.094 1 95.19 639 LEU A N 1
ATOM 4765 C CA . LEU A 1 639 ? 13.586 -45 -31.391 1 95.19 639 LEU A CA 1
ATOM 4766 C C . LEU A 1 639 ? 12.922 -45.719 -30.219 1 95.19 639 LEU A C 1
ATOM 4768 O O . LEU A 1 639 ? 13.086 -46.938 -30.047 1 95.19 639 LEU A O 1
ATOM 4772 N N . VAL A 1 640 ? 12.109 -45.031 -29.422 1 87.62 640 VAL A N 1
ATOM 4773 C CA . VAL A 1 640 ? 11.484 -45.562 -28.219 1 87.62 640 VAL A CA 1
ATOM 4774 C C . VAL A 1 640 ? 10.406 -46.562 -28.625 1 87.62 640 VAL A C 1
ATOM 4776 O O . VAL A 1 640 ? 10.102 -47.5 -27.875 1 87.62 640 VAL A O 1
ATOM 4779 N N . ARG A 1 641 ? 9.914 -46.438 -29.812 1 86.12 641 ARG A N 1
ATOM 4780 C CA . ARG A 1 641 ? 8.93 -47.375 -30.312 1 86.12 641 ARG A CA 1
ATOM 4781 C C . ARG A 1 641 ? 9.609 -48.656 -30.859 1 86.12 641 ARG A C 1
ATOM 4783 O O . ARG A 1 641 ? 9.078 -49.75 -30.719 1 86.12 641 ARG A O 1
ATOM 4790 N N . GLU A 1 642 ? 10.773 -48.469 -31.469 1 90.88 642 GLU A N 1
ATOM 4791 C CA . GLU A 1 642 ? 11.398 -49.531 -32.25 1 90.88 642 GLU A CA 1
ATOM 4792 C C . GLU A 1 642 ? 12.344 -50.344 -31.406 1 90.88 642 GLU A C 1
ATOM 4794 O O . GLU A 1 642 ? 12.648 -51.5 -31.734 1 90.88 642 GLU A O 1
ATOM 4799 N N . VAL A 1 643 ? 12.898 -49.781 -30.391 1 93.31 643 VAL A N 1
ATOM 4800 C CA . VAL A 1 643 ? 13.906 -50.469 -29.594 1 93.31 643 VAL A CA 1
ATOM 4801 C C . VAL A 1 643 ? 13.383 -50.656 -28.172 1 93.31 643 VAL A C 1
ATOM 4803 O O . VAL A 1 643 ? 13 -49.719 -27.5 1 93.31 643 VAL A O 1
ATOM 4806 N N . PRO A 1 644 ? 13.375 -51.906 -27.703 1 90.69 644 PRO A N 1
ATOM 4807 C CA . PRO A 1 644 ? 13 -52.156 -26.297 1 90.69 644 PRO A CA 1
ATOM 4808 C C . PRO A 1 644 ? 13.891 -51.406 -25.328 1 90.69 644 PRO A C 1
ATOM 4810 O O . PRO A 1 644 ? 15.102 -51.281 -25.531 1 90.69 644 PRO A O 1
ATOM 4813 N N . ALA A 1 645 ? 13.32 -51.062 -24.281 1 87.06 645 ALA A N 1
ATOM 4814 C CA . ALA A 1 645 ? 13.977 -50.188 -23.312 1 87.06 645 ALA A CA 1
ATOM 4815 C C . ALA A 1 645 ? 15.25 -50.812 -22.766 1 87.06 645 ALA A C 1
ATOM 4817 O O . ALA A 1 645 ? 16.234 -50.125 -22.516 1 87.06 645 ALA A O 1
ATOM 4818 N N . ASP A 1 646 ? 15.25 -52.125 -22.562 1 90.31 646 ASP A N 1
ATOM 4819 C CA . ASP A 1 646 ? 16.359 -52.812 -21.938 1 90.31 646 ASP A CA 1
ATOM 4820 C C . ASP A 1 646 ? 17.516 -53 -22.906 1 90.31 646 ASP A C 1
ATOM 4822 O O . ASP A 1 646 ? 18.609 -53.406 -22.516 1 90.31 646 ASP A O 1
ATOM 4826 N N . ARG A 1 647 ? 17.297 -52.594 -24.172 1 95.5 647 ARG A N 1
ATOM 4827 C CA . ARG A 1 647 ? 18.344 -52.75 -25.188 1 95.5 647 ARG A CA 1
ATOM 4828 C C . ARG A 1 647 ? 18.734 -51.406 -25.797 1 95.5 647 ARG A C 1
ATOM 4830 O O . ARG A 1 647 ? 19.562 -51.344 -26.703 1 95.5 647 ARG A O 1
ATOM 4837 N N . LEU A 1 648 ? 18.172 -50.438 -25.328 1 95.69 648 LEU A N 1
ATOM 4838 C CA . LEU A 1 648 ? 18.375 -49.125 -25.922 1 95.69 648 LEU A CA 1
ATOM 4839 C C . LEU A 1 648 ? 19.781 -48.625 -25.672 1 95.69 648 LEU A C 1
ATOM 4841 O O . LEU A 1 648 ? 20.375 -47.969 -26.531 1 95.69 648 LEU A O 1
ATOM 4845 N N . TRP A 1 649 ? 20.281 -48.906 -24.516 1 97.12 649 TRP A N 1
ATOM 4846 C CA . TRP A 1 649 ? 21.562 -48.375 -24.078 1 97.12 649 TRP A CA 1
ATOM 4847 C C . TRP A 1 649 ? 22.578 -49.5 -23.859 1 97.12 649 TRP A C 1
ATOM 4849 O O . TRP A 1 649 ? 22.219 -50.562 -23.359 1 97.12 649 TRP A O 1
ATOM 4859 N N . ARG A 1 650 ? 23.781 -49.281 -24.109 1 97.12 650 ARG A N 1
ATOM 4860 C CA . ARG A 1 650 ? 24.859 -50.25 -23.859 1 97.12 650 ARG A CA 1
ATOM 4861 C C . ARG A 1 650 ? 25.219 -50.281 -22.375 1 97.12 650 ARG A C 1
ATOM 4863 O O . ARG A 1 650 ? 25.531 -51.375 -21.859 1 97.12 650 ARG A O 1
ATOM 4870 N N . VAL A 1 651 ? 25.281 -49.125 -21.766 1 97.75 651 VAL A N 1
ATOM 4871 C CA . VAL A 1 651 ? 25.516 -49.031 -20.328 1 97.75 651 VAL A CA 1
ATOM 4872 C C . VAL A 1 651 ? 24.188 -49.031 -19.578 1 97.75 651 VAL A C 1
ATOM 4874 O O . VAL A 1 651 ? 23.391 -48.125 -19.719 1 97.75 651 VAL A O 1
ATOM 4877 N N . PRO A 1 652 ? 23.875 -49.969 -18.766 1 96.69 652 PRO A N 1
ATOM 4878 C CA . PRO A 1 652 ? 22.594 -50.062 -18.078 1 96.69 652 PRO A CA 1
ATOM 4879 C C . PRO A 1 652 ? 22.469 -49.094 -16.906 1 96.69 652 PRO A C 1
ATOM 4881 O O . PRO A 1 652 ? 23.469 -48.531 -16.469 1 96.69 652 PRO A O 1
ATOM 4884 N N . PHE A 1 653 ? 21.344 -48.938 -16.375 1 97.31 653 PHE A N 1
ATOM 4885 C CA . PHE A 1 653 ? 21.078 -48.094 -15.219 1 97.31 653 PHE A CA 1
ATOM 4886 C C . PHE A 1 653 ? 21.828 -48.594 -13.992 1 97.31 653 PHE A C 1
ATOM 4888 O O . PHE A 1 653 ? 21.922 -49.812 -13.773 1 97.31 653 PHE A O 1
ATOM 4895 N N . ASP A 1 654 ? 22.438 -47.625 -13.289 1 97.5 654 ASP A N 1
ATOM 4896 C CA . ASP A 1 654 ? 23.109 -47.875 -12.016 1 97.5 654 ASP A CA 1
ATOM 4897 C C . ASP A 1 654 ? 22.578 -46.906 -10.938 1 97.5 654 ASP A C 1
ATOM 4899 O O . ASP A 1 654 ? 22.781 -45.719 -11.008 1 97.5 654 ASP A O 1
ATOM 4903 N N . PRO A 1 655 ? 21.891 -47.438 -9.883 1 96.19 655 PRO A N 1
ATOM 4904 C CA . PRO A 1 655 ? 21.344 -46.562 -8.852 1 96.19 655 PRO A CA 1
ATOM 4905 C C . PRO A 1 655 ? 22.406 -45.719 -8.133 1 96.19 655 PRO A C 1
ATOM 4907 O O . PRO A 1 655 ? 22.094 -44.719 -7.484 1 96.19 655 PRO A O 1
ATOM 4910 N N . ALA A 1 656 ? 23.656 -46.094 -8.195 1 96.62 656 ALA A N 1
ATOM 4911 C CA . ALA A 1 656 ? 24.75 -45.344 -7.586 1 96.62 656 ALA A CA 1
ATOM 4912 C C . ALA A 1 656 ? 25.141 -44.156 -8.453 1 96.62 656 ALA A C 1
ATOM 4914 O O . ALA A 1 656 ? 25.828 -43.25 -7.988 1 96.62 656 ALA A O 1
ATOM 4915 N N . LYS A 1 657 ? 24.766 -44.25 -9.734 1 97.75 657 LYS A N 1
ATOM 4916 C CA . LYS A 1 657 ? 25 -43.156 -10.672 1 97.75 657 LYS A CA 1
ATOM 4917 C C . LYS A 1 657 ? 23.734 -42.812 -11.445 1 97.75 657 LYS A C 1
ATOM 4919 O O . LYS A 1 657 ? 23.734 -42.75 -12.672 1 97.75 657 LYS A O 1
ATOM 4924 N N . PRO A 1 658 ? 22.734 -42.469 -10.734 1 97.44 658 PRO A N 1
ATOM 4925 C CA . PRO A 1 658 ? 21.406 -42.375 -11.336 1 97.44 658 PRO A CA 1
ATOM 4926 C C . PRO A 1 658 ? 21.266 -41.219 -12.312 1 97.44 658 PRO A C 1
ATOM 4928 O O . PRO A 1 658 ? 20.406 -41.25 -13.195 1 97.44 658 PRO A O 1
ATOM 4931 N N . VAL A 1 659 ? 22.094 -40.188 -12.195 1 98 659 VAL A N 1
ATOM 4932 C CA . VAL A 1 659 ? 21.969 -39 -13.039 1 98 659 VAL A CA 1
ATOM 4933 C C . VAL A 1 659 ? 22.625 -39.25 -14.391 1 98 659 VAL A C 1
ATOM 4935 O O . VAL A 1 659 ? 22.172 -38.75 -15.422 1 98 659 VAL A O 1
ATOM 4938 N N . THR A 1 660 ? 23.656 -40.156 -14.438 1 97.5 660 THR A N 1
ATOM 4939 C CA . THR A 1 660 ? 24.469 -40.281 -15.648 1 97.5 660 THR A CA 1
ATOM 4940 C C . THR A 1 660 ? 24.172 -41.594 -16.344 1 97.5 660 THR A C 1
ATOM 4942 O O . THR A 1 660 ? 24.719 -41.875 -17.422 1 97.5 660 THR A O 1
ATOM 4945 N N . THR A 1 661 ? 23.406 -42.5 -15.711 1 97.44 661 THR A N 1
ATOM 4946 C CA . THR A 1 661 ? 23.047 -43.781 -16.312 1 97.44 661 THR A CA 1
ATOM 4947 C C . THR A 1 661 ? 21.531 -43.906 -16.453 1 97.44 661 THR A C 1
ATOM 4949 O O . THR A 1 661 ? 20.781 -43.312 -15.672 1 97.44 661 THR A O 1
ATOM 4952 N N . PRO A 1 662 ? 21.062 -44.688 -17.438 1 96.69 662 PRO A N 1
ATOM 4953 C CA . PRO A 1 662 ? 21.812 -45.375 -18.5 1 96.69 662 PRO A CA 1
ATOM 4954 C C . PRO A 1 662 ? 22.375 -44.406 -19.547 1 96.69 662 PRO A C 1
ATOM 4956 O O . PRO A 1 662 ? 21.969 -43.25 -19.594 1 96.69 662 PRO A O 1
ATOM 4959 N N . ASN A 1 663 ? 23.391 -44.906 -20.25 1 97.31 663 ASN A N 1
ATOM 4960 C CA . ASN A 1 663 ? 23.938 -44.062 -21.297 1 97.31 663 ASN A CA 1
ATOM 4961 C C . ASN A 1 663 ? 24.578 -44.875 -22.406 1 97.31 663 ASN A C 1
ATOM 4963 O O . ASN A 1 663 ? 24.562 -46.094 -22.375 1 97.31 663 ASN A O 1
ATOM 4967 N N . THR A 1 664 ? 24.984 -44.25 -23.469 1 97.19 664 THR A N 1
ATOM 4968 C CA . THR A 1 664 ? 25.609 -44.781 -24.672 1 97.19 664 THR A CA 1
ATOM 4969 C C . THR A 1 664 ? 24.609 -45.562 -25.516 1 97.19 664 THR A C 1
ATOM 4971 O O . THR A 1 664 ? 24.234 -46.656 -25.156 1 97.19 664 THR A O 1
ATOM 4974 N N . LEU A 1 665 ? 24.203 -45 -26.625 1 97.75 665 LEU A N 1
ATOM 4975 C CA . LEU A 1 665 ? 23.188 -45.625 -27.484 1 97.75 665 LEU A CA 1
ATOM 4976 C C . LEU A 1 665 ? 23.688 -46.969 -28.016 1 97.75 665 LEU A C 1
ATOM 4978 O O . LEU A 1 665 ? 24.812 -47.062 -28.516 1 97.75 665 LEU A O 1
ATOM 4982 N N . ASN A 1 666 ? 22.844 -48.031 -27.906 1 97.81 666 ASN A N 1
ATOM 4983 C CA . ASN A 1 666 ? 23.172 -49.344 -28.469 1 97.81 666 ASN A CA 1
ATOM 4984 C C . ASN A 1 666 ? 22.922 -49.375 -29.969 1 97.81 666 ASN A C 1
ATOM 4986 O O . ASN A 1 666 ? 21.906 -49.875 -30.438 1 97.81 666 ASN A O 1
ATOM 4990 N N . THR A 1 667 ? 23.875 -49 -30.734 1 96.75 667 THR A N 1
ATOM 4991 C CA . THR A 1 667 ? 23.719 -48.812 -32.188 1 96.75 667 THR A CA 1
ATOM 4992 C C . THR A 1 667 ? 23.672 -50.156 -32.875 1 96.75 667 THR A C 1
ATOM 4994 O O . THR A 1 667 ? 23.359 -50.25 -34.062 1 96.75 667 THR A O 1
ATOM 4997 N N . ALA A 1 668 ? 23.969 -51.281 -32.188 1 95.5 668 ALA A N 1
ATOM 4998 C CA . ALA A 1 668 ? 23.922 -52.594 -32.781 1 95.5 668 ALA A CA 1
ATOM 4999 C C . ALA A 1 668 ? 22.484 -53.094 -32.938 1 95.5 668 ALA A C 1
ATOM 5001 O O . ALA A 1 668 ? 22.203 -54.031 -33.688 1 95.5 668 ALA A O 1
ATOM 5002 N N . GLU A 1 669 ? 21.625 -52.469 -32.188 1 96 669 GLU A N 1
ATOM 5003 C CA . GLU A 1 669 ? 20.219 -52.812 -32.281 1 96 669 GLU A CA 1
ATOM 5004 C C . GLU A 1 669 ? 19.625 -52.375 -33.625 1 96 669 GLU A C 1
ATOM 5006 O O . GLU A 1 669 ? 19.688 -51.219 -34 1 96 669 GLU A O 1
ATOM 5011 N N . PRO A 1 670 ? 18.984 -53.281 -34.438 1 94.38 670 PRO A N 1
ATOM 5012 C CA . PRO A 1 670 ? 18.469 -52.938 -35.75 1 94.38 670 PRO A CA 1
ATOM 5013 C C . PRO A 1 670 ? 17.406 -51.844 -35.719 1 94.38 670 PRO A C 1
ATOM 5015 O O . PRO A 1 670 ? 17.203 -51.125 -36.719 1 94.38 670 PRO A O 1
ATOM 5018 N N . GLY A 1 671 ? 16.766 -51.781 -34.562 1 95.94 671 GLY A N 1
ATOM 5019 C CA . GLY A 1 671 ? 15.734 -50.75 -34.375 1 95.94 671 GLY A CA 1
ATOM 5020 C C . GLY A 1 671 ? 16.266 -49.344 -34.531 1 95.94 671 GLY A C 1
ATOM 5021 O O . GLY A 1 671 ? 15.523 -48.406 -34.844 1 95.94 671 GLY A O 1
ATOM 5022 N N . VAL A 1 672 ? 17.562 -49.094 -34.344 1 97.25 672 VAL A N 1
ATOM 5023 C CA . VAL A 1 672 ? 18.156 -47.781 -34.469 1 97.25 672 VAL A CA 1
ATOM 5024 C C . VAL A 1 672 ? 18.094 -47.312 -35.938 1 97.25 672 VAL A C 1
ATOM 5026 O O . VAL A 1 672 ? 17.719 -46.188 -36.219 1 97.25 672 VAL A O 1
ATOM 5029 N N . ALA A 1 673 ? 18.422 -48.219 -36.812 1 97.06 673 ALA A N 1
ATOM 5030 C CA . ALA A 1 673 ? 18.375 -47.906 -38.25 1 97.06 673 ALA A CA 1
ATOM 5031 C C . ALA A 1 673 ? 16.938 -47.688 -38.719 1 97.06 673 ALA A C 1
ATOM 5033 O O . ALA A 1 673 ? 16.672 -46.812 -39.531 1 97.06 673 ALA A O 1
ATOM 5034 N N . ARG A 1 674 ? 16.031 -48.5 -38.188 1 97.06 674 ARG A N 1
ATOM 5035 C CA . ARG A 1 674 ? 14.617 -48.344 -38.562 1 97.06 674 ARG A CA 1
ATOM 5036 C C . ARG A 1 674 ? 14.078 -47 -38.062 1 97.06 674 ARG A C 1
ATOM 5038 O O . ARG A 1 674 ? 13.273 -46.375 -38.75 1 97.06 674 ARG A O 1
ATOM 5045 N N . ALA A 1 675 ? 14.539 -46.625 -36.875 1 97.62 675 ALA A N 1
ATOM 5046 C CA . ALA A 1 675 ? 14.117 -45.344 -36.312 1 97.62 675 ALA A CA 1
ATOM 5047 C C . ALA A 1 675 ? 14.617 -44.188 -37.188 1 97.62 675 ALA A C 1
ATOM 5049 O O . ALA A 1 675 ? 13.906 -43.188 -37.375 1 97.62 675 ALA A O 1
ATOM 5050 N N . LEU A 1 676 ? 15.844 -44.25 -37.656 1 97.94 676 LEU A N 1
ATOM 5051 C CA . LEU A 1 676 ? 16.391 -43.25 -38.562 1 97.94 676 LEU A CA 1
ATOM 5052 C C . LEU A 1 676 ? 15.578 -43.156 -39.844 1 97.94 676 LEU A C 1
ATOM 5054 O O . LEU A 1 676 ? 15.25 -42.062 -40.281 1 97.94 676 LEU A O 1
ATOM 5058 N N . ALA A 1 677 ? 15.273 -44.344 -40.375 1 98 677 ALA A N 1
ATOM 5059 C CA . ALA A 1 677 ? 14.477 -44.375 -41.594 1 98 677 ALA A CA 1
ATOM 5060 C C . ALA A 1 677 ? 13.094 -43.781 -41.375 1 98 677 ALA A C 1
ATOM 5062 O O . ALA A 1 677 ? 12.586 -43.062 -42.25 1 98 677 ALA A O 1
ATOM 5063 N N . ALA A 1 678 ? 12.523 -44.094 -40.281 1 97.56 678 ALA A N 1
ATOM 5064 C CA . ALA A 1 678 ? 11.195 -43.562 -39.969 1 97.56 678 ALA A CA 1
ATOM 5065 C C . ALA A 1 678 ? 11.227 -42.031 -39.844 1 97.56 678 ALA A C 1
ATOM 5067 O O . ALA A 1 678 ? 10.32 -41.375 -40.344 1 97.56 678 ALA A O 1
ATOM 5068 N N . ALA A 1 679 ? 12.234 -41.5 -39.188 1 97.81 679 ALA A N 1
ATOM 5069 C CA . ALA A 1 679 ? 12.367 -40.062 -39.031 1 97.81 679 ALA A CA 1
ATOM 5070 C C . ALA A 1 679 ? 12.523 -39.375 -40.375 1 97.81 679 ALA A C 1
ATOM 5072 O O . ALA A 1 679 ? 11.875 -38.344 -40.625 1 97.81 679 ALA A O 1
ATOM 5073 N N . VAL A 1 680 ? 13.375 -39.906 -41.219 1 98 680 VAL A N 1
ATOM 5074 C CA . VAL A 1 680 ? 13.602 -39.344 -42.531 1 98 680 VAL A CA 1
ATOM 5075 C C . VAL A 1 680 ? 12.328 -39.438 -43.375 1 98 680 VAL A C 1
ATOM 5077 O O . VAL A 1 680 ? 11.969 -38.469 -44.062 1 98 680 VAL A O 1
ATOM 5080 N N . HIS A 1 681 ? 11.742 -40.531 -43.25 1 96.69 681 HIS A N 1
ATOM 5081 C CA . HIS A 1 681 ? 10.492 -40.75 -44 1 96.69 681 HIS A CA 1
ATOM 5082 C C . HIS A 1 681 ? 9.445 -39.719 -43.594 1 96.69 681 HIS A C 1
ATOM 5084 O O . HIS A 1 681 ? 8.773 -39.125 -44.438 1 96.69 681 HIS A O 1
ATOM 5090 N N . ASP A 1 682 ? 9.242 -39.438 -42.281 1 95.75 682 ASP A N 1
ATOM 5091 C CA . ASP A 1 682 ? 8.281 -38.469 -41.781 1 95.75 682 ASP A CA 1
ATOM 5092 C C . ASP A 1 682 ? 8.547 -37.094 -42.344 1 95.75 682 ASP A C 1
ATOM 5094 O O . ASP A 1 682 ? 7.621 -36.438 -42.812 1 95.75 682 ASP A O 1
ATOM 5098 N N . LEU A 1 683 ? 9.812 -36.656 -42.281 1 98 683 LEU A N 1
ATOM 5099 C CA . LEU A 1 683 ? 10.148 -35.312 -42.719 1 98 683 LEU A CA 1
ATOM 5100 C C . LEU A 1 683 ? 9.992 -35.188 -44.219 1 98 683 LEU A C 1
ATOM 5102 O O . LEU A 1 683 ? 9.406 -34.219 -44.719 1 98 683 LEU A O 1
ATOM 5106 N N . ARG A 1 684 ? 10.414 -36.156 -44.969 1 96.62 684 ARG A N 1
ATOM 5107 C CA . ARG A 1 684 ? 10.32 -36.094 -46.438 1 96.62 684 ARG A CA 1
ATOM 5108 C C . ARG A 1 684 ? 8.867 -36.156 -46.906 1 96.62 684 ARG A C 1
ATOM 5110 O O . ARG A 1 684 ? 8.484 -35.469 -47.844 1 96.62 684 ARG A O 1
ATOM 5117 N N . SER A 1 685 ? 8.172 -37 -46.281 1 95.69 685 SER A N 1
ATOM 5118 C CA . SER A 1 685 ? 6.758 -37.125 -46.625 1 95.69 685 SER A CA 1
ATOM 5119 C C . SER A 1 685 ? 6.027 -35.812 -46.375 1 95.69 685 SER A C 1
ATOM 5121 O O . SER A 1 685 ? 5.039 -35.5 -47.031 1 95.69 685 SER A O 1
ATOM 5123 N N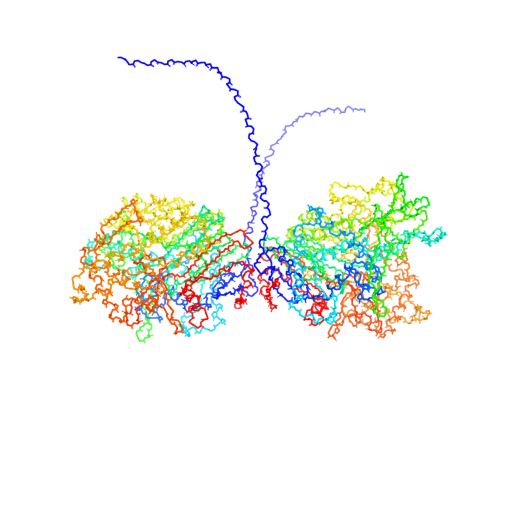 . ALA A 1 686 ? 6.473 -35 -45.469 1 97.06 686 ALA A N 1
ATOM 5124 C CA . ALA A 1 686 ? 5.867 -33.719 -45.125 1 97.06 686 ALA A CA 1
ATOM 5125 C C . ALA A 1 686 ? 6.5 -32.594 -45.938 1 97.06 686 ALA A C 1
ATOM 5127 O O . ALA A 1 686 ? 6.113 -31.422 -45.812 1 97.06 686 ALA A O 1
ATOM 5128 N N . GLY A 1 687 ? 7.465 -32.906 -46.781 1 97.44 687 GLY A N 1
ATOM 5129 C CA . GLY A 1 687 ? 8.164 -31.906 -47.562 1 97.44 687 GLY A CA 1
ATOM 5130 C C . GLY A 1 687 ? 9.086 -31.031 -46.719 1 97.44 687 GLY A C 1
ATOM 5131 O O . GLY A 1 687 ? 9.312 -29.875 -47.062 1 97.44 687 GLY A O 1
ATOM 5132 N N . ILE A 1 688 ? 9.555 -31.562 -45.625 1 98.44 688 ILE A N 1
ATOM 5133 C CA . ILE A 1 688 ? 10.398 -30.812 -44.719 1 98.44 688 ILE A CA 1
ATOM 5134 C C . ILE A 1 688 ? 11.859 -31.219 -44.875 1 98.44 688 ILE A C 1
ATOM 5136 O O . ILE A 1 688 ? 12.172 -32.406 -44.906 1 98.44 688 ILE A O 1
ATOM 5140 N N . ALA A 1 689 ? 12.719 -30.219 -45.031 1 98.31 689 ALA A N 1
ATOM 5141 C CA . ALA A 1 689 ? 14.148 -30.5 -45.156 1 98.31 689 ALA A CA 1
ATOM 5142 C C . ALA A 1 689 ? 14.672 -31.141 -43.875 1 98.31 689 ALA A C 1
ATOM 5144 O O . ALA A 1 689 ? 14.266 -30.781 -42.75 1 98.31 689 ALA A O 1
ATOM 5145 N N . LEU A 1 690 ? 15.609 -32.062 -43.969 1 98.31 690 LEU A N 1
ATOM 5146 C CA . LEU A 1 690 ? 16.156 -32.781 -42.844 1 98.31 690 LEU A CA 1
ATOM 5147 C C . LEU A 1 690 ? 16.844 -31.844 -41.875 1 98.31 690 LEU A C 1
ATOM 5149 O O . LEU A 1 690 ? 16.938 -32.125 -40.656 1 98.31 690 LEU A O 1
ATOM 5153 N N . ASP A 1 691 ? 17.344 -30.703 -42.344 1 98.19 691 ASP A N 1
ATOM 5154 C CA . ASP A 1 691 ? 18.047 -29.734 -41.5 1 98.19 691 ASP A CA 1
ATOM 5155 C C . ASP A 1 691 ? 17.234 -28.438 -41.375 1 98.19 691 ASP A C 1
ATOM 5157 O O . ASP A 1 691 ? 17.797 -27.359 -41.188 1 98.19 691 ASP A O 1
ATOM 5161 N N . ALA A 1 692 ? 15.922 -28.531 -41.5 1 98.25 692 ALA A N 1
ATOM 5162 C CA . ALA A 1 692 ? 15.078 -27.344 -41.312 1 98.25 692 ALA A CA 1
ATOM 5163 C C . ALA A 1 692 ? 15.188 -26.812 -39.906 1 98.25 692 ALA A C 1
ATOM 5165 O O . ALA A 1 692 ? 15.25 -27.594 -38.938 1 98.25 692 ALA A O 1
ATOM 5166 N N . PRO A 1 693 ? 15.227 -25.406 -39.75 1 98.12 693 PRO A N 1
ATOM 5167 C CA . PRO A 1 693 ? 15.188 -24.875 -38.406 1 98.12 693 PRO A CA 1
ATOM 5168 C C . PRO A 1 693 ? 13.93 -25.312 -37.625 1 98.12 693 PRO A C 1
ATOM 5170 O O . PRO A 1 693 ? 12.844 -25.359 -38.219 1 98.12 693 PRO A O 1
ATOM 5173 N N . LEU A 1 694 ? 14.07 -25.641 -36.406 1 98.19 694 LEU A N 1
ATOM 5174 C CA . LEU A 1 694 ? 12.984 -26.141 -35.562 1 98.19 694 LEU A CA 1
ATOM 5175 C C . LEU A 1 694 ? 11.766 -25.219 -35.656 1 98.19 694 LEU A C 1
ATOM 5177 O O . LEU A 1 694 ? 10.641 -25.688 -35.812 1 98.19 694 LEU A O 1
ATOM 5181 N N . GLY A 1 695 ? 11.953 -23.875 -35.594 1 97.88 695 GLY A N 1
ATOM 5182 C CA . GLY A 1 695 ? 10.883 -22.891 -35.5 1 97.88 695 GLY A CA 1
ATOM 5183 C C . GLY A 1 695 ? 10.055 -22.781 -36.75 1 97.88 695 GLY A C 1
ATOM 5184 O O . GLY A 1 695 ? 8.953 -22.234 -36.75 1 97.88 695 GLY A O 1
ATOM 5185 N N . GLU A 1 696 ? 10.578 -23.25 -37.844 1 97.94 696 GLU A N 1
ATOM 5186 C CA . GLU A 1 696 ? 9.82 -23.234 -39.094 1 97.94 696 GLU A CA 1
ATOM 5187 C C . GLU A 1 696 ? 8.703 -24.281 -39.062 1 97.94 696 GLU A C 1
ATOM 5189 O O . GLU A 1 696 ? 7.727 -24.156 -39.812 1 97.94 696 GLU A O 1
ATOM 5194 N N . HIS A 1 697 ? 8.891 -25.266 -38.219 1 98.31 697 HIS A N 1
ATOM 5195 C CA . HIS A 1 697 ? 7.934 -26.359 -38.25 1 98.31 697 HIS A CA 1
ATOM 5196 C C . HIS A 1 697 ? 7.391 -26.688 -36.875 1 98.31 697 HIS A C 1
ATOM 5198 O O . HIS A 1 697 ? 6.688 -27.688 -36.688 1 98.31 697 HIS A O 1
ATOM 5204 N N . GLN A 1 698 ? 7.699 -26.016 -35.875 1 98.12 698 GLN A N 1
ATOM 5205 C CA . GLN A 1 698 ? 7.094 -25.984 -34.562 1 98.12 698 GLN A CA 1
ATOM 5206 C C . GLN A 1 698 ? 6.641 -24.562 -34.188 1 98.12 698 GLN A C 1
ATOM 5208 O O . GLN A 1 698 ? 7.457 -23.719 -33.844 1 98.12 698 GLN A O 1
ATOM 5213 N N . PHE A 1 699 ? 5.348 -24.312 -34.281 1 98.31 699 PHE A N 1
ATOM 5214 C CA . PHE A 1 699 ? 4.828 -22.953 -34.219 1 98.31 699 PHE A CA 1
ATOM 5215 C C . PHE A 1 699 ? 3.377 -22.953 -33.75 1 98.31 699 PHE A C 1
ATOM 5217 O O . PHE A 1 699 ? 2.793 -24.016 -33.531 1 98.31 699 PHE A O 1
ATOM 5224 N N . VAL A 1 700 ? 2.895 -21.812 -33.438 1 98.31 700 VAL A N 1
ATOM 5225 C CA . VAL A 1 700 ? 1.467 -21.562 -33.281 1 98.31 700 VAL A CA 1
ATOM 5226 C C . VAL A 1 700 ? 1.041 -20.406 -34.188 1 98.31 700 VAL A C 1
ATOM 5228 O O . VAL A 1 700 ? 1.879 -19.625 -34.656 1 98.31 700 VAL A O 1
ATOM 5231 N N . VAL A 1 701 ? -0.198 -20.406 -34.562 1 97.19 701 VAL A N 1
ATOM 5232 C CA . VAL A 1 701 ? -0.735 -19.312 -35.344 1 97.19 701 VAL A CA 1
ATOM 5233 C C . VAL A 1 701 ? -1.715 -18.5 -34.5 1 97.19 701 VAL A C 1
ATOM 5235 O O . VAL A 1 701 ? -2.67 -19.047 -33.938 1 97.19 701 VAL A O 1
ATOM 5238 N N . ARG A 1 702 ? -1.365 -17.25 -34.281 1 97.25 702 ARG A N 1
ATOM 5239 C CA . ARG A 1 702 ? -2.221 -16.312 -33.594 1 97.25 702 ARG A CA 1
ATOM 5240 C C . ARG A 1 702 ? -2.492 -15.07 -34.438 1 97.25 702 ARG A C 1
ATOM 5242 O O . ARG A 1 702 ? -1.562 -14.445 -34.938 1 97.25 702 ARG A O 1
ATOM 5249 N N . LYS A 1 703 ? -3.727 -14.781 -34.562 1 94 703 LYS A N 1
ATOM 5250 C CA . LYS A 1 703 ? -4.141 -13.633 -35.344 1 94 703 LYS A CA 1
ATOM 5251 C C . LYS A 1 703 ? -3.5 -13.656 -36.75 1 94 703 LYS A C 1
ATOM 5253 O O . LYS A 1 703 ? -2.975 -12.648 -37.219 1 94 703 LYS A O 1
ATOM 5258 N N . GLY A 1 704 ? -3.438 -14.773 -37.281 1 94.44 704 GLY A N 1
ATOM 5259 C CA . GLY A 1 704 ? -2.93 -14.953 -38.625 1 94.44 704 GLY A CA 1
ATOM 5260 C C . GLY A 1 704 ? -1.414 -14.945 -38.719 1 94.44 704 GLY A C 1
ATOM 5261 O O . GLY A 1 704 ? -0.838 -15.133 -39.781 1 94.44 704 GLY A O 1
ATOM 5262 N N . LYS A 1 705 ? -0.827 -14.773 -37.625 1 96.75 705 LYS A N 1
ATOM 5263 C CA . LYS A 1 705 ? 0.631 -14.719 -37.594 1 96.75 705 LYS A CA 1
ATOM 5264 C C . LYS A 1 705 ? 1.219 -16.016 -37.031 1 96.75 705 LYS A C 1
ATOM 5266 O O . LYS A 1 705 ? 0.797 -16.5 -36 1 96.75 705 LYS A O 1
ATOM 5271 N N . ARG A 1 706 ? 2.15 -16.547 -37.812 1 97.19 706 ARG A N 1
ATOM 5272 C CA . ARG A 1 706 ? 2.895 -17.719 -37.344 1 97.19 706 ARG A CA 1
ATOM 5273 C C . ARG A 1 706 ? 3.943 -17.312 -36.312 1 97.19 706 ARG A C 1
ATOM 5275 O O . ARG A 1 706 ? 4.77 -16.438 -36.562 1 97.19 706 ARG A O 1
ATOM 5282 N N . ILE A 1 707 ? 3.914 -17.891 -35.156 1 98.56 707 ILE A N 1
ATOM 5283 C CA . ILE A 1 707 ? 4.855 -17.625 -34.062 1 98.56 707 ILE A CA 1
ATOM 5284 C C . ILE A 1 707 ? 5.676 -18.875 -33.781 1 98.56 707 ILE A C 1
ATOM 5286 O O . ILE A 1 707 ? 5.141 -19.875 -33.281 1 98.56 707 ILE A O 1
ATOM 5290 N N . PRO A 1 708 ? 7.004 -18.891 -34.094 1 98.62 708 PRO A N 1
ATOM 5291 C CA . PRO A 1 708 ? 7.836 -20.047 -33.75 1 98.62 708 PRO A CA 1
ATOM 5292 C C . PRO A 1 708 ? 7.871 -20.344 -32.25 1 98.62 708 PRO A C 1
ATOM 5294 O O . PRO A 1 708 ? 7.883 -19.422 -31.438 1 98.62 708 PRO A O 1
ATOM 5297 N N . VAL A 1 709 ? 7.891 -21.578 -31.906 1 98.5 709 VAL A N 1
ATOM 5298 C CA . VAL A 1 709 ? 7.891 -21.969 -30.5 1 98.5 709 VAL A CA 1
ATOM 5299 C C . VAL A 1 709 ? 9.164 -22.766 -30.203 1 98.5 709 VAL A C 1
ATOM 5301 O O . VAL A 1 709 ? 9.438 -23.781 -30.828 1 98.5 709 VAL A O 1
ATOM 5304 N N . PRO A 1 710 ? 10 -22.297 -29.266 1 98.06 710 PRO A N 1
ATOM 5305 C CA . PRO A 1 710 ? 11.156 -23.078 -28.828 1 98.06 710 PRO A CA 1
ATOM 5306 C C . PRO A 1 710 ? 10.773 -24.219 -27.891 1 98.06 710 PRO A C 1
ATOM 5308 O O . PRO A 1 710 ? 9.633 -24.281 -27.422 1 98.06 710 PRO A O 1
ATOM 5311 N N . GLY A 1 711 ? 11.773 -25.125 -27.594 1 97.31 711 GLY A N 1
ATOM 5312 C CA . GLY A 1 711 ? 11.555 -26.203 -26.656 1 97.31 711 GLY A CA 1
ATOM 5313 C C . GLY A 1 711 ? 11.375 -27.547 -27.344 1 97.31 711 GLY A C 1
ATOM 5314 O O . GLY A 1 711 ? 11.453 -27.656 -28.578 1 97.31 711 GLY A O 1
ATOM 5315 N N . GLY A 1 712 ? 11.156 -28.562 -26.531 1 95.94 712 GLY A N 1
ATOM 5316 C CA . GLY A 1 712 ? 11.039 -29.922 -27.031 1 95.94 712 GLY A CA 1
ATOM 5317 C C . GLY A 1 712 ? 10.219 -30.828 -26.125 1 95.94 712 GLY A C 1
ATOM 5318 O O . GLY A 1 712 ? 9.727 -30.375 -25.078 1 95.94 712 GLY A O 1
ATOM 5319 N N . THR A 1 713 ? 10.062 -32 -26.516 1 91.94 713 THR A N 1
ATOM 5320 C CA . THR A 1 713 ? 9.164 -32.938 -25.859 1 91.94 713 THR A CA 1
ATOM 5321 C C . THR A 1 713 ? 9.852 -33.625 -24.688 1 91.94 713 THR A C 1
ATOM 5323 O O . THR A 1 713 ? 11.07 -33.469 -24.5 1 91.94 713 THR A O 1
ATOM 5326 N N . GLU A 1 714 ? 9.039 -34.312 -23.859 1 91.12 714 GLU A N 1
ATOM 5327 C CA . GLU A 1 714 ? 9.531 -35.125 -22.75 1 91.12 714 GLU A CA 1
ATOM 5328 C C . GLU A 1 714 ? 10.586 -36.094 -23.203 1 91.12 714 GLU A C 1
ATOM 5330 O O . GLU A 1 714 ? 11.578 -36.344 -22.5 1 91.12 714 GLU A O 1
ATOM 5335 N N . ALA A 1 715 ? 10.445 -36.625 -24.375 1 88.75 715 ALA A N 1
ATOM 5336 C CA . ALA A 1 715 ? 11.352 -37.656 -24.906 1 88.75 715 ALA A CA 1
ATOM 5337 C C . ALA A 1 715 ? 12.75 -37.062 -25.109 1 88.75 715 ALA A C 1
ATOM 5339 O O . ALA A 1 715 ? 13.742 -37.812 -25.031 1 88.75 715 ALA A O 1
ATOM 5340 N N . LEU A 1 716 ? 12.797 -35.812 -25.328 1 94.88 716 LEU A N 1
ATOM 5341 C CA . LEU A 1 716 ? 14.078 -35.156 -25.562 1 94.88 716 LEU A CA 1
ATOM 5342 C C . LEU A 1 716 ? 14.719 -34.75 -24.25 1 94.88 716 LEU A C 1
ATOM 5344 O O . LEU A 1 716 ? 15.875 -34.312 -24.219 1 94.88 716 LEU A O 1
ATOM 5348 N N . GLY A 1 717 ? 13.961 -34.875 -23.109 1 94.88 717 GLY A N 1
ATOM 5349 C CA . GLY A 1 717 ? 14.445 -34.438 -21.812 1 94.88 717 GLY A CA 1
ATOM 5350 C C . GLY A 1 717 ? 14.477 -32.938 -21.688 1 94.88 717 GLY A C 1
ATOM 5351 O O . GLY A 1 717 ? 15.281 -32.375 -20.922 1 94.88 717 GLY A O 1
ATOM 5352 N N . ALA A 1 718 ? 13.648 -32.25 -22.438 1 96.06 718 ALA A N 1
ATOM 5353 C CA . ALA A 1 718 ? 13.703 -30.781 -22.516 1 96.06 718 ALA A CA 1
ATOM 5354 C C . ALA A 1 718 ? 13.164 -30.141 -21.25 1 96.06 718 ALA A C 1
ATOM 5356 O O . ALA A 1 718 ? 12.086 -30.5 -20.766 1 96.06 718 ALA A O 1
ATOM 5357 N N . TRP A 1 719 ? 13.953 -29.234 -20.656 1 96.5 719 TRP A N 1
ATOM 5358 C CA . TRP A 1 719 ? 13.461 -28.391 -19.578 1 96.5 719 TRP A CA 1
ATOM 5359 C C . TRP A 1 719 ? 12.297 -27.516 -20.047 1 96.5 719 TRP A C 1
ATOM 5361 O O . TRP A 1 719 ? 11.234 -27.5 -19.422 1 96.5 719 TRP A O 1
ATOM 5371 N N . ASN A 1 720 ? 12.555 -26.719 -21.094 1 97.19 720 ASN A N 1
ATOM 5372 C CA . ASN A 1 720 ? 11.484 -26 -21.766 1 97.19 720 ASN A CA 1
ATOM 5373 C C . ASN A 1 720 ? 10.602 -26.953 -22.594 1 97.19 720 ASN A C 1
ATOM 5375 O O . ASN A 1 720 ? 10.758 -27.047 -23.812 1 97.19 720 ASN A O 1
ATOM 5379 N N . LYS A 1 721 ? 9.625 -27.5 -21.906 1 96.19 721 LYS A N 1
ATOM 5380 C CA . LYS A 1 721 ? 8.836 -28.578 -22.5 1 96.19 721 LYS A CA 1
ATOM 5381 C C . LYS A 1 721 ? 7.73 -28.047 -23.391 1 96.19 721 LYS A C 1
ATOM 5383 O O . LYS A 1 721 ? 7.023 -27.109 -23.016 1 96.19 721 LYS A O 1
ATOM 5388 N N . VAL A 1 722 ? 7.629 -28.625 -24.562 1 95.5 722 VAL A N 1
ATOM 5389 C CA . VAL A 1 722 ? 6.566 -28.328 -25.531 1 95.5 722 VAL A CA 1
ATOM 5390 C C . VAL A 1 722 ? 6.062 -29.625 -26.156 1 95.5 722 VAL A C 1
ATOM 5392 O O . VAL A 1 722 ? 6.836 -30.391 -26.75 1 95.5 722 VAL A O 1
ATOM 5395 N N . GLU A 1 723 ? 4.801 -29.891 -25.953 1 94.19 723 GLU A N 1
ATOM 5396 C CA . GLU A 1 723 ? 4.156 -31.047 -26.562 1 94.19 723 GLU A CA 1
ATOM 5397 C C . GLU A 1 723 ? 3.154 -30.625 -27.641 1 94.19 723 GLU A C 1
ATOM 5399 O O . GLU A 1 723 ? 2.256 -29.828 -27.375 1 94.19 723 GLU A O 1
ATOM 5404 N N . SER A 1 724 ? 3.41 -31.109 -28.797 1 93.69 724 SER A N 1
ATOM 5405 C CA . SER A 1 724 ? 2.576 -30.828 -29.969 1 93.69 724 SER A CA 1
ATOM 5406 C C . SER A 1 724 ? 2.275 -32.125 -30.75 1 93.69 724 SER A C 1
ATOM 5408 O O . SER A 1 724 ? 3.088 -33.031 -30.766 1 93.69 724 SER A O 1
ATOM 5410 N N . ARG A 1 725 ? 1.143 -32.125 -31.312 1 92.81 725 ARG A N 1
ATOM 5411 C CA . ARG A 1 725 ? 0.81 -33.25 -32.188 1 92.81 725 ARG A CA 1
ATOM 5412 C C . ARG A 1 725 ? 1.387 -33.031 -33.594 1 92.81 725 ARG A C 1
ATOM 5414 O O . ARG A 1 725 ? 1.241 -31.969 -34.188 1 92.81 725 ARG A O 1
ATOM 5421 N N . TRP A 1 726 ? 2.049 -34.062 -34.094 1 95.19 726 TRP A N 1
ATOM 5422 C CA . TRP A 1 726 ? 2.629 -34.031 -35.406 1 95.19 726 TRP A CA 1
ATOM 5423 C C . TRP A 1 726 ? 1.54 -34 -36.469 1 95.19 726 TRP A C 1
ATOM 5425 O O . TRP A 1 726 ? 0.618 -34.812 -36.438 1 95.19 726 TRP A O 1
ATOM 5435 N N . ASP A 1 727 ? 1.583 -33.031 -37.375 1 96.44 727 ASP A N 1
ATOM 5436 C CA . ASP A 1 727 ? 0.76 -32.938 -38.562 1 96.44 727 ASP A CA 1
ATOM 5437 C C . ASP A 1 727 ? 1.585 -32.469 -39.75 1 96.44 727 ASP A C 1
ATOM 5439 O O . ASP A 1 727 ? 1.67 -31.266 -40.031 1 96.44 727 ASP A O 1
ATOM 5443 N N . GLY A 1 728 ? 2.078 -33.469 -40.469 1 94.81 728 GLY A N 1
ATOM 5444 C CA . GLY A 1 728 ? 2.939 -33.156 -41.594 1 94.81 728 GLY A CA 1
ATOM 5445 C C . GLY A 1 728 ? 2.248 -32.312 -42.656 1 94.81 728 GLY A C 1
ATOM 5446 O O . GLY A 1 728 ? 2.879 -31.469 -43.281 1 94.81 728 GLY A O 1
ATOM 5447 N N . SER A 1 729 ? 1.001 -32.5 -42.875 1 95.5 729 SER A N 1
ATOM 5448 C CA . SER A 1 729 ? 0.238 -31.781 -43.875 1 95.5 729 SER A CA 1
ATOM 5449 C C . SER A 1 729 ? 0.053 -30.328 -43.5 1 95.5 729 SER A C 1
ATOM 5451 O O . SER A 1 729 ? -0.194 -29.484 -44.375 1 95.5 729 SER A O 1
ATOM 5453 N N . ARG A 1 730 ? 0.206 -30.031 -42.219 1 94.81 730 ARG A N 1
ATOM 5454 C CA . ARG A 1 730 ? 0.046 -28.656 -41.781 1 94.81 730 ARG A CA 1
ATOM 5455 C C . ARG A 1 730 ? 1.39 -28.062 -41.375 1 94.81 730 ARG A C 1
ATOM 5457 O O . ARG A 1 730 ? 1.442 -27.094 -40.594 1 94.81 730 ARG A O 1
ATOM 5464 N N . GLY A 1 731 ? 2.465 -28.781 -41.781 1 95.12 731 GLY A N 1
ATOM 5465 C CA . GLY A 1 731 ? 3.766 -28.141 -41.656 1 95.12 731 GLY A CA 1
ATOM 5466 C C . GLY A 1 731 ? 4.57 -28.641 -40.5 1 95.12 731 GLY A C 1
ATOM 5467 O O . GLY A 1 731 ? 5.562 -28.031 -40.094 1 95.12 731 GLY A O 1
ATOM 5468 N N . GLY A 1 732 ? 4.141 -29.719 -39.812 1 96.88 732 GLY A N 1
ATOM 5469 C CA . GLY A 1 732 ? 4.871 -30.297 -38.688 1 96.88 732 GLY A CA 1
ATOM 5470 C C . GLY A 1 732 ? 4.09 -30.266 -37.406 1 96.88 732 GLY A C 1
ATOM 5471 O O . GLY A 1 732 ? 3.098 -30.984 -37.25 1 96.88 732 GLY A O 1
ATOM 5472 N N . TYR A 1 733 ? 4.562 -29.359 -36.469 1 97.31 733 TYR A N 1
ATOM 5473 C CA . TYR A 1 733 ? 3.881 -29.141 -35.188 1 97.31 733 TYR A CA 1
ATOM 5474 C C . TYR A 1 733 ? 3.184 -27.781 -35.188 1 97.31 733 TYR A C 1
ATOM 5476 O O . TYR A 1 733 ? 3.74 -26.797 -34.688 1 97.31 733 TYR A O 1
ATOM 5484 N N . PRO A 1 734 ? 1.899 -27.703 -35.625 1 96.81 734 PRO A N 1
ATOM 5485 C CA . PRO A 1 734 ? 1.277 -26.406 -35.875 1 96.81 734 PRO A CA 1
ATOM 5486 C C . PRO A 1 734 ? 0.522 -25.844 -34.688 1 96.81 734 PRO A C 1
ATOM 5488 O O . PRO A 1 734 ? -0.226 -24.875 -34.812 1 96.81 734 PRO A O 1
ATOM 5491 N N . GLU A 1 735 ? 0.571 -26.578 -33.531 1 96.5 735 GLU A N 1
ATOM 5492 C CA . GLU A 1 735 ? -0.066 -26.125 -32.312 1 96.5 735 GLU A CA 1
ATOM 5493 C C . GLU A 1 735 ? 0.566 -26.781 -31.094 1 96.5 735 GLU A C 1
ATOM 5495 O O . GLU A 1 735 ? 1.148 -27.859 -31.188 1 96.5 735 GLU A O 1
ATOM 5500 N N . VAL A 1 736 ? 0.539 -26.047 -30.016 1 96.25 736 VAL A N 1
ATOM 5501 C CA . VAL A 1 736 ? 1.021 -26.594 -28.766 1 96.25 736 VAL A CA 1
ATOM 5502 C C . VAL A 1 736 ? -0.162 -27.047 -27.906 1 96.25 736 VAL A C 1
ATOM 5504 O O . VAL A 1 736 ? -1.067 -26.266 -27.625 1 96.25 736 VAL A O 1
ATOM 5507 N N . SER A 1 737 ? -0.179 -28.312 -27.531 1 93.62 737 SER A N 1
ATOM 5508 C CA . SER A 1 737 ? -1.239 -28.828 -26.672 1 93.62 737 SER A CA 1
ATOM 5509 C C . SER A 1 737 ? -0.928 -28.594 -25.203 1 93.62 737 SER A C 1
ATOM 5511 O O . SER A 1 737 ? -1.793 -28.156 -24.438 1 93.62 737 SER A O 1
ATOM 5513 N N . MET A 1 738 ? 0.284 -28.922 -24.844 1 94.25 738 MET A N 1
ATOM 5514 C CA . MET A 1 738 ? 0.745 -28.828 -23.469 1 94.25 738 MET A CA 1
ATOM 5515 C C . MET A 1 738 ? 2.23 -28.484 -23.406 1 94.25 738 MET A C 1
ATOM 5517 O O . MET A 1 738 ? 2.996 -28.875 -24.297 1 94.25 738 MET A O 1
ATOM 5521 N N . GLY A 1 739 ? 2.658 -27.766 -22.344 1 96.56 739 GLY A N 1
ATOM 5522 C CA . GLY A 1 739 ? 4.066 -27.438 -22.188 1 96.56 739 GLY A CA 1
ATOM 5523 C C . GLY A 1 739 ? 4.309 -26.312 -21.203 1 96.56 739 GLY A C 1
ATOM 5524 O O . GLY A 1 739 ? 3.527 -26.109 -20.266 1 96.56 739 GLY A O 1
ATOM 5525 N N . THR A 1 740 ? 5.492 -25.703 -21.422 1 97.81 740 THR A N 1
ATOM 5526 C CA . THR A 1 740 ? 5.797 -24.531 -20.609 1 97.81 740 THR A CA 1
ATOM 5527 C C . THR A 1 740 ? 4.629 -23.547 -20.625 1 97.81 740 THR A C 1
ATOM 5529 O O . THR A 1 740 ? 4.145 -23.172 -21.688 1 97.81 740 THR A O 1
ATOM 5532 N N . SER A 1 741 ? 4.199 -23.141 -19.453 1 97.88 741 SER A N 1
ATOM 5533 C CA . SER A 1 741 ? 2.998 -22.328 -19.312 1 97.88 741 SER A CA 1
ATOM 5534 C C . SER A 1 741 ? 3.289 -21.031 -18.547 1 97.88 741 SER A C 1
ATOM 5536 O O . SER A 1 741 ? 3.807 -20.078 -19.125 1 97.88 741 SER A O 1
ATOM 5538 N N . TYR A 1 742 ? 3.145 -21.062 -17.234 1 98.44 742 TYR A N 1
ATOM 5539 C CA . TYR A 1 742 ? 3.574 -19.938 -16.406 1 98.44 742 TYR A CA 1
ATOM 5540 C C . TYR A 1 742 ? 4.98 -20.172 -15.859 1 98.44 742 TYR A C 1
ATOM 5542 O O . TYR A 1 742 ? 5.258 -21.203 -15.25 1 98.44 742 TYR A O 1
ATOM 5550 N N . VAL A 1 743 ? 5.867 -19.203 -16.109 1 98.81 743 VAL A N 1
ATOM 5551 C CA . VAL A 1 743 ? 7.238 -19.266 -15.609 1 98.81 743 VAL A CA 1
ATOM 5552 C C . VAL A 1 743 ? 7.504 -18.109 -14.664 1 98.81 743 VAL A C 1
ATOM 5554 O O . VAL A 1 743 ? 7.078 -16.969 -14.93 1 98.81 743 VAL A O 1
ATOM 5557 N N . GLN A 1 744 ? 8.164 -18.438 -13.57 1 98.75 744 GLN A N 1
ATOM 5558 C CA . GLN A 1 744 ? 8.617 -17.359 -12.711 1 98.75 744 GLN A CA 1
ATOM 5559 C C . GLN A 1 744 ? 10.047 -17.594 -12.242 1 98.75 744 GLN A C 1
ATOM 5561 O O . GLN A 1 744 ? 10.414 -18.703 -11.867 1 98.75 744 GLN A O 1
ATOM 5566 N N . ALA A 1 745 ? 10.883 -16.609 -12.352 1 98.88 745 ALA A N 1
ATOM 5567 C CA . ALA A 1 745 ? 12.203 -16.5 -11.742 1 98.88 745 ALA A CA 1
ATOM 5568 C C . ALA A 1 745 ? 12.227 -15.414 -10.672 1 98.88 745 ALA A C 1
ATOM 5570 O O . ALA A 1 745 ? 12.062 -14.234 -10.977 1 98.88 745 ALA A O 1
ATOM 5571 N N . VAL A 1 746 ? 12.406 -15.867 -9.438 1 98.88 746 VAL A N 1
ATOM 5572 C CA . VAL A 1 746 ? 12.195 -14.938 -8.336 1 98.88 746 VAL A CA 1
ATOM 5573 C C . VAL A 1 746 ? 13.43 -14.906 -7.441 1 98.88 746 VAL A C 1
ATOM 5575 O O . VAL A 1 746 ? 14.023 -15.945 -7.156 1 98.88 746 VAL A O 1
ATOM 5578 N N . GLY A 1 747 ? 13.883 -13.742 -7.035 1 98.75 747 GLY A N 1
ATOM 5579 C CA . GLY A 1 747 ? 14.891 -13.477 -6.023 1 98.75 747 GLY A CA 1
ATOM 5580 C C . GLY A 1 747 ? 14.523 -12.32 -5.105 1 98.75 747 GLY A C 1
ATOM 5581 O O . GLY A 1 747 ? 13.523 -11.641 -5.324 1 98.75 747 GLY A O 1
ATOM 5582 N N . PHE A 1 748 ? 15.312 -12.156 -4.066 1 98.06 748 PHE A N 1
ATOM 5583 C CA . PHE A 1 748 ? 15.055 -11.141 -3.049 1 98.06 748 PHE A CA 1
ATOM 5584 C C . PHE A 1 748 ? 16.297 -10.297 -2.807 1 98.06 748 PHE A C 1
ATOM 5586 O O . PHE A 1 748 ? 17.422 -10.789 -2.936 1 98.06 748 PHE A O 1
ATOM 5593 N N . ASP A 1 749 ? 16.156 -9.031 -2.484 1 93 749 ASP A N 1
ATOM 5594 C CA . ASP A 1 749 ? 17.344 -8.195 -2.324 1 93 749 ASP A CA 1
ATOM 5595 C C . ASP A 1 749 ? 17.266 -7.387 -1.033 1 93 749 ASP A C 1
ATOM 5597 O O . ASP A 1 749 ? 18.219 -6.676 -0.688 1 93 749 ASP A O 1
ATOM 5601 N N . GLY A 1 750 ? 16.234 -7.383 -0.285 1 86.5 750 GLY A N 1
ATOM 5602 C CA . GLY A 1 750 ? 16.141 -6.734 1.014 1 86.5 750 GLY A CA 1
ATOM 5603 C C . GLY A 1 750 ? 15.867 -5.246 0.918 1 86.5 750 GLY A C 1
ATOM 5604 O O . GLY A 1 750 ? 15.844 -4.547 1.935 1 86.5 750 GLY A O 1
ATOM 5605 N N . GLY A 1 751 ? 15.617 -4.699 -0.179 1 85.75 751 GLY A N 1
ATOM 5606 C CA . GLY A 1 751 ? 15.328 -3.283 -0.359 1 85.75 751 GLY A CA 1
ATOM 5607 C C . GLY A 1 751 ? 13.891 -2.924 -0.052 1 85.75 751 GLY A C 1
ATOM 5608 O O . GLY A 1 751 ? 13.156 -3.719 0.538 1 85.75 751 GLY A O 1
ATOM 5609 N N . PRO A 1 752 ? 13.508 -1.632 -0.384 1 80.5 752 PRO A N 1
ATOM 5610 C CA . PRO A 1 752 ? 12.133 -1.201 -0.138 1 80.5 752 PRO A CA 1
ATOM 5611 C C . PRO A 1 752 ? 11.109 -2.008 -0.936 1 80.5 752 PRO A C 1
ATOM 5613 O O . PRO A 1 752 ? 9.992 -2.236 -0.463 1 80.5 752 PRO A O 1
ATOM 5616 N N . CYS A 1 753 ? 11.484 -2.322 -2.08 1 88.19 753 CYS A N 1
ATOM 5617 C CA . CYS A 1 753 ? 10.797 -3.35 -2.85 1 88.19 753 CYS A CA 1
ATOM 5618 C C . CYS A 1 753 ? 11.617 -4.633 -2.912 1 88.19 753 CYS A C 1
ATOM 5620 O O . CYS A 1 753 ? 12.43 -4.809 -3.824 1 88.19 753 CYS A O 1
ATOM 5622 N N . PRO A 1 754 ? 11.383 -5.52 -2.039 1 92.94 754 PRO A N 1
ATOM 5623 C CA . PRO A 1 754 ? 12.414 -6.512 -1.719 1 92.94 754 PRO A CA 1
ATOM 5624 C C . PRO A 1 754 ? 12.398 -7.707 -2.664 1 92.94 754 PRO A C 1
ATOM 5626 O O . PRO A 1 754 ? 13.195 -8.641 -2.506 1 92.94 754 PRO A O 1
ATOM 5629 N N . VAL A 1 755 ? 11.523 -7.754 -3.656 1 94.94 755 VAL A N 1
ATOM 5630 C CA . VAL A 1 755 ? 11.43 -8.93 -4.516 1 94.94 755 VAL A CA 1
ATOM 5631 C C . VAL A 1 755 ? 11.711 -8.539 -5.961 1 94.94 755 VAL A C 1
ATOM 5633 O O . VAL A 1 755 ? 11.289 -7.477 -6.418 1 94.94 755 VAL A O 1
ATOM 5636 N N . THR A 1 756 ? 12.531 -9.32 -6.617 1 96.56 756 THR A N 1
ATOM 5637 C CA . THR A 1 756 ? 12.758 -9.266 -8.055 1 96.56 756 THR A CA 1
ATOM 5638 C C . THR A 1 756 ? 12.164 -10.492 -8.742 1 96.56 756 THR A C 1
ATOM 5640 O O . THR A 1 756 ? 12.57 -11.617 -8.469 1 96.56 756 THR A O 1
ATOM 5643 N N . ALA A 1 757 ? 11.219 -10.266 -9.594 1 98.06 757 ALA A N 1
ATOM 5644 C CA . ALA A 1 757 ? 10.57 -11.375 -10.289 1 98.06 757 ALA A CA 1
ATOM 5645 C C . ALA A 1 757 ? 10.547 -11.133 -11.797 1 98.06 757 ALA A C 1
ATOM 5647 O O . ALA A 1 757 ? 10.328 -10.008 -12.25 1 98.06 757 ALA A O 1
ATOM 5648 N N . ARG A 1 758 ? 10.93 -12.133 -12.562 1 98.62 758 ARG A N 1
ATOM 5649 C CA . ARG A 1 758 ? 10.672 -12.25 -13.992 1 98.62 758 ARG A CA 1
ATOM 5650 C C . ARG A 1 758 ? 9.617 -13.32 -14.281 1 98.62 758 ARG A C 1
ATOM 5652 O O . ARG A 1 758 ? 9.695 -14.422 -13.742 1 98.62 758 ARG A O 1
ATOM 5659 N N . THR A 1 759 ? 8.586 -12.938 -15.078 1 98.69 759 THR A N 1
ATOM 5660 C CA . THR A 1 759 ? 7.484 -13.867 -15.289 1 98.69 759 THR A CA 1
ATOM 5661 C C . THR A 1 759 ? 7.172 -14.008 -16.781 1 98.69 759 THR A C 1
ATOM 5663 O O . THR A 1 759 ? 7.629 -13.203 -17.594 1 98.69 759 THR A O 1
ATOM 5666 N N . LEU A 1 760 ? 6.492 -15.055 -17.094 1 98.75 760 LEU A N 1
ATOM 5667 C CA . LEU A 1 760 ? 6.023 -15.312 -18.453 1 98.75 760 LEU A CA 1
ATOM 5668 C C . LEU A 1 760 ? 4.824 -16.25 -18.453 1 98.75 760 LEU A C 1
ATOM 5670 O O . LEU A 1 760 ? 4.855 -17.297 -17.797 1 98.75 760 LEU A O 1
ATOM 5674 N N . LEU A 1 761 ? 3.768 -15.844 -19.031 1 98.75 761 LEU A N 1
ATOM 5675 C CA . LEU A 1 761 ? 2.656 -16.719 -19.375 1 98.75 761 LEU A CA 1
ATOM 5676 C C . LEU A 1 761 ? 2.65 -17.031 -20.875 1 98.75 761 LEU A C 1
ATOM 5678 O O . LEU A 1 761 ? 2.148 -16.234 -21.672 1 98.75 761 LEU A O 1
ATOM 5682 N N . THR A 1 762 ? 3.098 -18.156 -21.234 1 98.44 762 THR A N 1
ATOM 5683 C CA . THR A 1 762 ? 3.551 -18.453 -22.578 1 98.44 762 THR A CA 1
ATOM 5684 C C . THR A 1 762 ? 2.404 -18.328 -23.578 1 98.44 762 THR A C 1
ATOM 5686 O O . THR A 1 762 ? 2.623 -17.984 -24.75 1 98.44 762 THR A O 1
ATOM 5689 N N . TYR A 1 763 ? 1.16 -18.609 -23.172 1 98 763 TYR A N 1
ATOM 5690 C CA . TYR A 1 763 ? 0.016 -18.5 -24.078 1 98 763 TYR A CA 1
ATOM 5691 C C . TYR A 1 763 ? -0.753 -17.203 -23.828 1 98 763 TYR A C 1
ATOM 5693 O O . TYR A 1 763 ? -1.895 -17.062 -24.281 1 98 763 TYR A O 1
ATOM 5701 N N . SER A 1 764 ? -0.208 -16.312 -23.062 1 98.56 764 SER A N 1
ATOM 5702 C CA . SER A 1 764 ? -0.688 -14.945 -22.844 1 98.56 764 SER A CA 1
ATOM 5703 C C . SER A 1 764 ? -1.896 -14.93 -21.922 1 98.56 764 SER A C 1
ATOM 5705 O O . SER A 1 764 ? -2.443 -15.977 -21.578 1 98.56 764 SER A O 1
ATOM 5707 N N . GLN A 1 765 ? -2.309 -13.805 -21.516 1 98.5 765 GLN A N 1
ATOM 5708 C CA . GLN A 1 765 ? -3.205 -13.555 -20.391 1 98.5 765 GLN A CA 1
ATOM 5709 C C . GLN A 1 765 ? -4.648 -13.898 -20.75 1 98.5 765 GLN A C 1
ATOM 5711 O O . GLN A 1 765 ? -5.398 -14.406 -19.906 1 98.5 765 GLN A O 1
ATOM 5716 N N . SER A 1 766 ? -5.082 -13.586 -21.953 1 98.44 766 SER A N 1
ATOM 5717 C CA . SER A 1 766 ? -6.473 -13.766 -22.344 1 98.44 766 SER A CA 1
ATOM 5718 C C . SER A 1 766 ? -6.609 -14.867 -23.391 1 98.44 766 SER A C 1
ATOM 5720 O O . SER A 1 766 ? -5.754 -15.008 -24.266 1 98.44 766 SER A O 1
ATOM 5722 N N . ASP A 1 767 ? -7.652 -15.641 -23.281 1 96.25 767 ASP A N 1
ATOM 5723 C CA . ASP A 1 767 ? -7.875 -16.656 -24.312 1 96.25 767 ASP A CA 1
ATOM 5724 C C . ASP A 1 767 ? -8.883 -16.172 -25.359 1 96.25 767 ASP A C 1
ATOM 5726 O O . ASP A 1 767 ? -9.273 -16.922 -26.25 1 96.25 767 ASP A O 1
ATOM 5730 N N . ASP A 1 768 ? -9.336 -14.906 -25.25 1 96.81 768 ASP A N 1
ATOM 5731 C CA . ASP A 1 768 ? -10.094 -14.242 -26.297 1 96.81 768 ASP A CA 1
ATOM 5732 C C . ASP A 1 768 ? -9.18 -13.773 -27.422 1 96.81 768 ASP A C 1
ATOM 5734 O O . ASP A 1 768 ? -8.336 -12.891 -27.234 1 96.81 768 ASP A O 1
ATOM 5738 N N . PRO A 1 769 ? -9.391 -14.312 -28.562 1 95.81 769 PRO A N 1
ATOM 5739 C CA . PRO A 1 769 ? -8.477 -13.961 -29.656 1 95.81 769 PRO A CA 1
ATOM 5740 C C . PRO A 1 769 ? -8.539 -12.484 -30.031 1 95.81 769 PRO A C 1
ATOM 5742 O O . PRO A 1 769 ? -7.609 -11.961 -30.656 1 95.81 769 PRO A O 1
ATOM 5745 N N . ALA A 1 770 ? -9.594 -11.781 -29.672 1 95.75 770 ALA A N 1
ATOM 5746 C CA . ALA A 1 770 ? -9.742 -10.367 -30.016 1 95.75 770 ALA A CA 1
ATOM 5747 C C . ALA A 1 770 ? -8.992 -9.484 -29.016 1 95.75 770 ALA A C 1
ATOM 5749 O O . ALA A 1 770 ? -8.766 -8.305 -29.281 1 95.75 770 ALA A O 1
ATOM 5750 N N . SER A 1 771 ? -8.617 -10.07 -27.938 1 96.88 771 SER A N 1
ATOM 5751 C CA . SER A 1 771 ? -7.914 -9.312 -26.906 1 96.88 771 SER A CA 1
ATOM 5752 C C . SER A 1 771 ? -6.496 -8.961 -27.344 1 96.88 771 SER A C 1
ATOM 5754 O O . SER A 1 771 ? -5.832 -9.758 -28 1 96.88 771 SER A O 1
ATOM 5756 N N . ALA A 1 772 ? -5.992 -7.793 -26.922 1 96.5 772 ALA A N 1
ATOM 5757 C CA . ALA A 1 772 ? -4.605 -7.406 -27.156 1 96.5 772 ALA A CA 1
ATOM 5758 C C . ALA A 1 772 ? -3.645 -8.32 -26.406 1 96.5 772 ALA A C 1
ATOM 5760 O O . ALA A 1 772 ? -2.457 -8.391 -26.734 1 96.5 772 ALA A O 1
ATOM 5761 N N . HIS A 1 773 ? -4.129 -9.047 -25.469 1 98.19 773 HIS A N 1
ATOM 5762 C CA . HIS A 1 773 ? -3.285 -9.875 -24.609 1 98.19 773 HIS A CA 1
ATOM 5763 C C . HIS A 1 773 ? -3.535 -11.359 -24.875 1 98.19 773 HIS A C 1
ATOM 5765 O O . HIS A 1 773 ? -3.467 -12.172 -23.953 1 98.19 773 HIS A O 1
ATOM 5771 N N . SER A 1 774 ? -3.857 -11.688 -26.125 1 98.06 774 SER A N 1
ATOM 5772 C CA . SER A 1 774 ? -4.086 -13.078 -26.5 1 98.06 774 SER A CA 1
ATOM 5773 C C . SER A 1 774 ? -2.807 -13.719 -27.031 1 98.06 774 SER A C 1
ATOM 5775 O O . SER A 1 774 ? -2.729 -14.945 -27.156 1 98.06 774 SER A O 1
ATOM 5777 N N . SER A 1 775 ? -1.768 -12.883 -27.328 1 98.38 775 SER A N 1
ATOM 5778 C CA . SER A 1 775 ? -0.598 -13.516 -27.938 1 98.38 775 SER A CA 1
ATOM 5779 C C . SER A 1 775 ? 0.672 -12.727 -27.641 1 98.38 775 SER A C 1
ATOM 5781 O O . SER A 1 775 ? 1.771 -13.141 -28.016 1 98.38 775 SER A O 1
ATOM 5783 N N . ASP A 1 776 ? 0.576 -11.648 -26.969 1 98.12 776 ASP A N 1
ATOM 5784 C CA . ASP A 1 776 ? 1.714 -10.758 -26.781 1 98.12 776 ASP A CA 1
ATOM 5785 C C . ASP A 1 776 ? 2.812 -11.43 -25.969 1 98.12 776 ASP A C 1
ATOM 5787 O O . ASP A 1 776 ? 3.996 -11.32 -26.297 1 98.12 776 ASP A O 1
ATOM 5791 N N . GLN A 1 777 ? 2.473 -12.148 -24.922 1 98.56 777 GLN A N 1
ATOM 5792 C CA . GLN A 1 777 ? 3.504 -12.859 -24.172 1 98.56 777 GLN A CA 1
ATOM 5793 C C . GLN A 1 777 ? 3.984 -14.094 -24.938 1 98.56 777 GLN A C 1
ATOM 5795 O O . GLN A 1 777 ? 5.09 -14.586 -24.703 1 98.56 777 GLN A O 1
ATOM 5800 N N . THR A 1 778 ? 3.145 -14.648 -25.797 1 98.69 778 THR A N 1
ATOM 5801 C CA . THR A 1 778 ? 3.598 -15.727 -26.656 1 98.69 778 THR A CA 1
ATOM 5802 C C . THR A 1 778 ? 4.754 -15.266 -27.547 1 98.69 778 THR A C 1
ATOM 5804 O O . THR A 1 778 ? 5.691 -16.031 -27.797 1 98.69 778 THR A O 1
ATOM 5807 N N . GLU A 1 779 ? 4.684 -14.094 -27.984 1 98.44 779 GLU A N 1
ATOM 5808 C CA . GLU A 1 779 ? 5.773 -13.516 -28.766 1 98.44 779 GLU A CA 1
ATOM 5809 C C . GLU A 1 779 ? 7.043 -13.375 -27.938 1 98.44 779 GLU A C 1
ATOM 5811 O O . GLU A 1 779 ? 8.148 -13.57 -28.438 1 98.44 779 GLU A O 1
ATOM 5816 N N . LEU A 1 780 ? 6.844 -12.992 -26.672 1 98.31 780 LEU A N 1
ATOM 5817 C CA . LEU A 1 780 ? 7.996 -12.977 -25.781 1 98.31 780 LEU A CA 1
ATOM 5818 C C . LEU A 1 780 ? 8.609 -14.367 -25.656 1 98.31 780 LEU A C 1
ATOM 5820 O O . LEU A 1 780 ? 9.828 -14.523 -25.734 1 98.31 780 LEU A O 1
ATOM 5824 N N . PHE A 1 781 ? 7.773 -15.344 -25.531 1 98.56 781 PHE A N 1
ATOM 5825 C CA . PHE A 1 781 ? 8.219 -16.719 -25.406 1 98.56 781 PHE A CA 1
ATOM 5826 C C . PHE A 1 781 ? 9.031 -17.156 -26.609 1 98.56 781 PHE A C 1
ATOM 5828 O O . PHE A 1 781 ? 10.078 -17.797 -26.484 1 98.56 781 PHE A O 1
ATOM 5835 N N . SER A 1 782 ? 8.516 -16.828 -27.719 1 98.56 782 SER A N 1
ATOM 5836 C CA . SER A 1 782 ? 9.195 -17.141 -28.984 1 98.56 782 SER A CA 1
ATOM 5837 C C . SER A 1 782 ? 10.617 -16.594 -28.984 1 98.56 782 SER A C 1
ATOM 5839 O O . SER A 1 782 ? 11.523 -17.234 -29.547 1 98.56 782 SER A O 1
ATOM 5841 N N . LYS A 1 783 ? 10.805 -15.516 -28.344 1 97.56 783 LYS A N 1
ATOM 5842 C CA . LYS A 1 783 ? 12.102 -14.836 -28.344 1 97.56 783 LYS A CA 1
ATOM 5843 C C . LYS A 1 783 ? 12.93 -15.227 -27.125 1 97.56 783 LYS A C 1
ATOM 5845 O O . LYS A 1 783 ? 14.039 -14.719 -26.938 1 97.56 783 LYS A O 1
ATOM 5850 N N . GLY A 1 784 ? 12.414 -16.062 -26.266 1 97.38 784 GLY A N 1
ATOM 5851 C CA . GLY A 1 784 ? 13.125 -16.469 -25.062 1 97.38 784 GLY A CA 1
ATOM 5852 C C . GLY A 1 784 ? 13.25 -15.352 -24.047 1 97.38 784 GLY A C 1
ATOM 5853 O O . GLY A 1 784 ? 14.281 -15.211 -23.391 1 97.38 784 GLY A O 1
ATOM 5854 N N . ARG A 1 785 ? 12.172 -14.523 -23.984 1 97.31 785 ARG A N 1
ATOM 5855 C CA . ARG A 1 785 ? 12.195 -13.367 -23.094 1 97.31 785 ARG A CA 1
ATOM 5856 C C . ARG A 1 785 ? 11.086 -13.469 -22.047 1 97.31 785 ARG A C 1
ATOM 5858 O O . ARG A 1 785 ? 10 -13.969 -22.344 1 97.31 785 ARG A O 1
ATOM 5865 N N . MET A 1 786 ? 11.398 -13.039 -20.891 1 98 786 MET A N 1
ATOM 5866 C CA . MET A 1 786 ? 10.422 -12.891 -19.828 1 98 786 MET A CA 1
ATOM 5867 C C . MET A 1 786 ? 10.117 -11.414 -19.578 1 98 786 MET A C 1
ATOM 5869 O O . MET A 1 786 ? 10.703 -10.539 -20.219 1 98 786 MET A O 1
ATOM 5873 N N . THR A 1 787 ? 9.172 -11.109 -18.812 1 96.88 787 THR A N 1
ATOM 5874 C CA . THR A 1 787 ? 8.82 -9.734 -18.5 1 96.88 787 THR A CA 1
ATOM 5875 C C . THR A 1 787 ? 8.992 -9.453 -17.016 1 96.88 787 THR A C 1
ATOM 5877 O O . THR A 1 787 ? 9.086 -10.383 -16.203 1 96.88 787 THR A O 1
ATOM 5880 N N . ARG A 1 788 ? 9.109 -8.125 -16.703 1 95.44 788 ARG A N 1
ATOM 5881 C CA . ARG A 1 788 ? 9.211 -7.703 -15.312 1 95.44 788 ARG A CA 1
ATOM 5882 C C . ARG A 1 788 ? 7.941 -8.031 -14.547 1 95.44 788 ARG A C 1
ATOM 5884 O O . ARG A 1 788 ? 6.844 -7.645 -14.953 1 95.44 788 ARG A O 1
ATOM 5891 N N . GLY A 1 789 ? 8.094 -8.805 -13.414 1 97.31 789 GLY A N 1
ATOM 5892 C CA . GLY A 1 789 ? 6.984 -9.008 -12.5 1 97.31 789 GLY A CA 1
ATOM 5893 C C . GLY A 1 789 ? 6.828 -7.891 -11.484 1 97.31 789 GLY A C 1
ATOM 5894 O O . GLY A 1 789 ? 7.387 -7.957 -10.391 1 97.31 789 GLY A O 1
ATOM 5895 N N . ARG A 1 790 ? 6.027 -6.918 -11.852 1 96.38 790 ARG A N 1
ATOM 5896 C CA . ARG A 1 790 ? 5.824 -5.789 -10.945 1 96.38 790 ARG A CA 1
ATOM 5897 C C . ARG A 1 790 ? 5.078 -6.227 -9.688 1 96.38 790 ARG A C 1
ATOM 5899 O O . ARG A 1 790 ? 4.082 -6.945 -9.766 1 96.38 790 ARG A O 1
ATOM 5906 N N . PHE A 1 791 ? 5.621 -5.742 -8.43 1 97.31 791 PHE A N 1
ATOM 5907 C CA . PHE A 1 791 ? 5.051 -6.211 -7.176 1 97.31 791 PHE A CA 1
ATOM 5908 C C . PHE A 1 791 ? 4.738 -5.039 -6.254 1 97.31 791 PHE A C 1
ATOM 5910 O O . PHE A 1 791 ? 3.633 -4.945 -5.715 1 97.31 791 PHE A O 1
ATOM 5917 N N . CYS A 1 792 ? 5.633 -4.137 -6.117 1 94.88 792 CYS A N 1
ATOM 5918 C CA . CYS A 1 792 ? 5.438 -3.027 -5.191 1 94.88 792 CYS A CA 1
ATOM 5919 C C . CYS A 1 792 ? 4.574 -1.938 -5.816 1 94.88 792 CYS A C 1
ATOM 5921 O O . CYS A 1 792 ? 4.617 -1.728 -7.031 1 94.88 792 CYS A O 1
ATOM 5923 N N . GLU A 1 793 ? 3.891 -1.266 -4.969 1 93.69 793 GLU A N 1
ATOM 5924 C CA . GLU A 1 793 ? 2.873 -0.309 -5.395 1 93.69 793 GLU A CA 1
ATOM 5925 C C . GLU A 1 793 ? 3.465 0.75 -6.32 1 93.69 793 GLU A C 1
ATOM 5927 O O . GLU A 1 793 ? 2.867 1.091 -7.344 1 93.69 793 GLU A O 1
ATOM 5932 N N . ARG A 1 794 ? 4.574 1.326 -5.992 1 91.69 794 ARG A N 1
ATOM 5933 C CA . ARG A 1 794 ? 5.191 2.35 -6.832 1 91.69 794 ARG A CA 1
ATOM 5934 C C . ARG A 1 794 ? 5.477 1.813 -8.227 1 91.69 794 ARG A C 1
ATOM 5936 O O . ARG A 1 794 ? 5.246 2.506 -9.227 1 91.69 794 ARG A O 1
ATOM 5943 N N . ASP A 1 795 ? 6.043 0.595 -8.336 1 94.31 795 ASP A N 1
ATOM 5944 C CA . ASP A 1 795 ? 6.352 -0.024 -9.625 1 94.31 795 ASP A CA 1
ATOM 5945 C C . ASP A 1 795 ? 5.086 -0.251 -10.445 1 94.31 795 ASP A C 1
ATOM 5947 O O . ASP A 1 795 ? 5.09 -0.072 -11.664 1 94.31 795 ASP A O 1
ATOM 5951 N N . ILE A 1 796 ? 4.07 -0.686 -9.742 1 97.31 796 ILE A N 1
ATOM 5952 C CA . ILE A 1 796 ? 2.793 -0.93 -10.406 1 97.31 796 ILE A CA 1
ATOM 5953 C C . ILE A 1 796 ? 2.26 0.374 -10.992 1 97.31 796 ILE A C 1
ATOM 5955 O O . ILE A 1 796 ? 1.902 0.431 -12.172 1 97.31 796 ILE A O 1
ATOM 5959 N N . LEU A 1 797 ? 2.275 1.437 -10.188 1 95.31 797 LEU A N 1
ATOM 5960 C CA . LEU A 1 797 ? 1.696 2.709 -10.602 1 95.31 797 LEU A CA 1
ATOM 5961 C C . LEU A 1 797 ? 2.572 3.389 -11.648 1 95.31 797 LEU A C 1
ATOM 5963 O O . LEU A 1 797 ? 2.109 4.27 -12.375 1 95.31 797 LEU A O 1
ATOM 5967 N N . ALA A 1 798 ? 3.83 2.977 -11.758 1 92.5 798 ALA A N 1
ATOM 5968 C CA . ALA A 1 798 ? 4.762 3.553 -12.727 1 92.5 798 ALA A CA 1
ATOM 5969 C C . ALA A 1 798 ? 4.703 2.803 -14.055 1 92.5 798 ALA A C 1
ATOM 5971 O O . ALA A 1 798 ? 5.402 3.16 -15.008 1 92.5 798 ALA A O 1
ATOM 5972 N N . SER A 1 799 ? 3.908 1.746 -14.148 1 95.06 799 SER A N 1
ATOM 5973 C CA . SER A 1 799 ? 3.812 0.972 -15.383 1 95.06 799 SER A CA 1
ATOM 5974 C C . SER A 1 799 ? 3.396 1.853 -16.562 1 95.06 799 SER A C 1
ATOM 5976 O O . SER A 1 799 ? 2.439 2.623 -16.453 1 95.06 799 SER A O 1
ATOM 5978 N N . PRO A 1 800 ? 4.059 1.733 -17.734 1 92.06 800 PRO A N 1
ATOM 5979 C CA . PRO A 1 800 ? 3.639 2.492 -18.906 1 92.06 800 PRO A CA 1
ATOM 5980 C C . PRO A 1 800 ? 2.27 2.061 -19.438 1 92.06 800 PRO A C 1
ATOM 5982 O O . PRO A 1 800 ? 1.613 2.814 -20.156 1 92.06 800 PRO A O 1
ATOM 5985 N N . GLY A 1 801 ? 1.893 0.893 -19.125 1 92.81 801 GLY A N 1
ATOM 5986 C CA . GLY A 1 801 ? 0.594 0.394 -19.547 1 92.81 801 GLY A CA 1
ATOM 5987 C C . GLY A 1 801 ? -0.452 0.447 -18.438 1 92.81 801 GLY A C 1
ATOM 5988 O O . GLY A 1 801 ? -1.435 -0.296 -18.484 1 92.81 801 GLY A O 1
ATOM 5989 N N . LEU A 1 802 ? -0.254 1.371 -17.453 1 96.19 802 LEU A N 1
ATOM 5990 C CA . LEU A 1 802 ? -1.126 1.4 -16.281 1 96.19 802 LEU A CA 1
ATOM 5991 C C . LEU A 1 802 ? -2.553 1.768 -16.672 1 96.19 802 LEU A C 1
ATOM 5993 O O . LEU A 1 802 ? -2.773 2.766 -17.359 1 96.19 802 LEU A O 1
ATOM 5997 N N . ARG A 1 803 ? -3.514 1.037 -16.312 1 96.69 803 ARG A N 1
ATOM 5998 C CA . ARG A 1 803 ? -4.945 1.324 -16.344 1 96.69 803 ARG A CA 1
ATOM 5999 C C . ARG A 1 803 ? -5.598 0.965 -15.008 1 96.69 803 ARG A C 1
ATOM 6001 O O . ARG A 1 803 ? -5.496 -0.175 -14.547 1 96.69 803 ARG A O 1
ATOM 6008 N N . VAL A 1 804 ? -6.219 1.854 -14.352 1 95.69 804 VAL A N 1
ATOM 6009 C CA . VAL A 1 804 ? -6.879 1.616 -13.078 1 95.69 804 VAL A CA 1
ATOM 6010 C C . VAL A 1 804 ? -8.391 1.503 -13.281 1 95.69 804 VAL A C 1
ATOM 6012 O O . VAL A 1 804 ? -9.016 2.41 -13.836 1 95.69 804 VAL A O 1
ATOM 6015 N N . VAL A 1 805 ? -8.984 0.428 -12.781 1 95.88 805 VAL A N 1
ATOM 6016 C CA . VAL A 1 805 ? -10.406 0.172 -12.953 1 95.88 805 VAL A CA 1
ATOM 6017 C C . VAL A 1 805 ? -11.055 -0.116 -11.594 1 95.88 805 VAL A C 1
ATOM 6019 O O . VAL A 1 805 ? -10.641 -1.041 -10.891 1 95.88 805 VAL A O 1
ATOM 6022 N N . ARG A 1 806 ? -12.039 0.659 -11.25 1 94.31 806 ARG A N 1
ATOM 6023 C CA . ARG A 1 806 ? -12.859 0.348 -10.086 1 94.31 806 ARG A CA 1
ATOM 6024 C C . ARG A 1 806 ? -14.039 -0.541 -10.469 1 94.31 806 ARG A C 1
ATOM 6026 O O . ARG A 1 806 ? -14.844 -0.181 -11.328 1 94.31 806 ARG A O 1
ATOM 6033 N N . VAL A 1 807 ? -14.117 -1.648 -9.844 1 96.38 807 VAL A N 1
ATOM 6034 C CA . VAL A 1 807 ? -15.219 -2.561 -10.125 1 96.38 807 VAL A CA 1
ATOM 6035 C C . VAL A 1 807 ? -16.109 -2.697 -8.898 1 96.38 807 VAL A C 1
ATOM 6037 O O . VAL A 1 807 ? -15.617 -2.703 -7.766 1 96.38 807 VAL A O 1
ATOM 6040 N N . ALA A 1 808 ? -17.438 -2.795 -9.078 1 94.75 808 ALA A N 1
ATOM 6041 C CA . ALA A 1 808 ? -18.406 -2.898 -7.996 1 94.75 808 ALA A CA 1
ATOM 6042 C C . ALA A 1 808 ? -19.594 -3.76 -8.406 1 94.75 808 ALA A C 1
ATOM 6044 O O . ALA A 1 808 ? -19.891 -3.887 -9.594 1 94.75 808 ALA A O 1
ATOM 6045 N N . GLN A 1 809 ? -20.219 -4.355 -7.285 1 89.38 809 GLN A N 1
ATOM 6046 C CA . GLN A 1 809 ? -21.312 -5.305 -7.477 1 89.38 809 GLN A CA 1
ATOM 6047 C C . GLN A 1 809 ? -22.562 -4.609 -8.039 1 89.38 809 GLN A C 1
ATOM 6049 O O . GLN A 1 809 ? -23.344 -5.23 -8.75 1 89.38 809 GLN A O 1
ATOM 6054 N N . ARG A 1 810 ? -22.875 -3.225 -8.07 1 69.25 810 ARG A N 1
ATOM 6055 C CA . ARG A 1 810 ? -24.125 -2.566 -8.43 1 69.25 810 ARG A CA 1
ATOM 6056 C C . ARG A 1 810 ? -25.094 -3.557 -9.055 1 69.25 810 ARG A C 1
ATOM 6058 O O . ARG A 1 810 ? -24.703 -4.621 -9.523 1 69.25 810 ARG A O 1
ATOM 6065 N N . MET B 1 1 ? 63.062 -63.594 32.312 1 19.52 1 MET B N 1
ATOM 6066 C CA . MET B 1 1 ? 61.906 -63.812 33.156 1 19.52 1 MET B CA 1
ATOM 6067 C C . MET B 1 1 ? 61.469 -62.469 33.781 1 19.52 1 MET B C 1
ATOM 6069 O O . MET B 1 1 ? 60.406 -62.406 34.406 1 19.52 1 MET B O 1
ATOM 6073 N N . ARG B 1 2 ? 62.312 -61.531 33.906 1 16.84 2 ARG B N 1
ATOM 6074 C CA . ARG B 1 2 ? 62.656 -60.656 35.031 1 16.84 2 ARG B CA 1
ATOM 6075 C C . ARG B 1 2 ? 61.688 -59.5 35.156 1 16.84 2 ARG B C 1
ATOM 6077 O O . ARG B 1 2 ? 61.062 -59.094 34.188 1 16.84 2 ARG B O 1
ATOM 6084 N N . LEU B 1 3 ? 61.719 -58.812 36.219 1 17.12 3 LEU B N 1
ATOM 6085 C CA . LEU B 1 3 ? 60.906 -58.156 37.219 1 17.12 3 LEU B CA 1
ATOM 6086 C C . LEU B 1 3 ? 60.438 -56.781 36.719 1 17.12 3 LEU B C 1
ATOM 6088 O O . LEU B 1 3 ? 61.281 -55.938 36.375 1 17.12 3 LEU B O 1
ATOM 6092 N N . ARG B 1 4 ? 59.094 -56.438 36.281 1 18.05 4 ARG B N 1
ATOM 6093 C CA . ARG B 1 4 ? 58.062 -55.688 35.594 1 18.05 4 ARG B CA 1
ATOM 6094 C C . ARG B 1 4 ? 57.812 -54.344 36.25 1 18.05 4 ARG B C 1
ATOM 6096 O O . ARG B 1 4 ? 57 -53.531 35.812 1 18.05 4 ARG B O 1
ATOM 6103 N N . HIS B 1 5 ? 58.188 -54.25 37.562 1 17.28 5 HIS B N 1
ATOM 6104 C CA . HIS B 1 5 ? 57.281 -53.531 38.469 1 17.28 5 HIS B CA 1
ATOM 6105 C C . HIS B 1 5 ? 57.125 -52.062 38.062 1 17.28 5 HIS B C 1
ATOM 6107 O O . HIS B 1 5 ? 57.844 -51.594 37.188 1 17.28 5 HIS B O 1
ATOM 6113 N N . SER B 1 6 ? 57.188 -51.062 39 1 16.75 6 SER B N 1
ATOM 6114 C CA . SER B 1 6 ? 56.312 -50.25 39.844 1 16.75 6 SER B CA 1
ATOM 6115 C C . SER B 1 6 ? 56.469 -48.781 39.531 1 16.75 6 SER B C 1
ATOM 6117 O O . SER B 1 6 ? 55.594 -47.969 39.875 1 16.75 6 SER B O 1
ATOM 6119 N N . LEU B 1 7 ? 57.625 -48.406 39.125 1 16.77 7 LEU B N 1
ATOM 6120 C CA . LEU B 1 7 ? 58.062 -47.219 39.844 1 16.77 7 LEU B CA 1
ATOM 6121 C C . LEU B 1 7 ? 57.281 -46 39.406 1 16.77 7 LEU B C 1
ATOM 6123 O O . LEU B 1 7 ? 57.125 -45.75 38.219 1 16.77 7 LEU B O 1
ATOM 6127 N N . ARG B 1 8 ? 56.656 -45.25 40.375 1 16.23 8 ARG B N 1
ATOM 6128 C CA . ARG B 1 8 ? 55.75 -44.25 40.938 1 16.23 8 ARG B CA 1
ATOM 6129 C C . ARG B 1 8 ? 55.969 -42.875 40.281 1 16.23 8 ARG B C 1
ATOM 6131 O O . ARG B 1 8 ? 55.031 -42.25 39.812 1 16.23 8 ARG B O 1
ATOM 6138 N N . ALA B 1 9 ? 56.438 -42.062 41.125 1 15.9 9 ALA B N 1
ATOM 6139 C CA . ALA B 1 9 ? 55.812 -40.906 41.781 1 15.9 9 ALA B CA 1
ATOM 6140 C C . ALA B 1 9 ? 56.094 -39.625 41 1 15.9 9 ALA B C 1
ATOM 6142 O O . ALA B 1 9 ? 55.188 -38.812 40.781 1 15.9 9 ALA B O 1
ATOM 6143 N N . LEU B 1 10 ? 57.344 -39.25 41.062 1 15.77 10 LEU B N 1
ATOM 6144 C CA . LEU B 1 10 ? 57.562 -37.969 41.719 1 15.77 10 LEU B CA 1
ATOM 6145 C C . LEU B 1 10 ? 57.188 -36.812 40.781 1 15.77 10 LEU B C 1
ATOM 6147 O O . LEU B 1 10 ? 56.438 -35.938 41.156 1 15.77 10 LEU B O 1
ATOM 6151 N N . ALA B 1 11 ? 58.125 -36.312 40.219 1 16.72 11 ALA B N 1
ATOM 6152 C CA . ALA B 1 11 ? 58.625 -35 40.625 1 16.72 11 ALA B CA 1
ATOM 6153 C C . ALA B 1 11 ? 57.938 -33.875 39.844 1 16.72 11 ALA B C 1
ATOM 6155 O O . ALA B 1 11 ? 57.344 -34.125 38.812 1 16.72 11 ALA B O 1
ATOM 6156 N N . VAL B 1 12 ? 58.406 -32.75 39.812 1 16.98 12 VAL B N 1
ATOM 6157 C CA . VAL B 1 12 ? 58.406 -31.375 40.312 1 16.98 12 VAL B CA 1
ATOM 6158 C C . VAL B 1 12 ? 58 -30.422 39.188 1 16.98 12 VAL B C 1
ATOM 6160 O O . VAL B 1 12 ? 57.188 -29.516 39.406 1 16.98 12 VAL B O 1
ATOM 6163 N N . GLY B 1 13 ? 58.562 -30.531 37.938 1 16.47 13 GLY B N 1
ATOM 6164 C CA . GLY B 1 13 ? 59.219 -29.266 37.625 1 16.47 13 GLY B CA 1
ATOM 6165 C C . GLY B 1 13 ? 58.219 -28.203 37.156 1 16.47 13 GLY B C 1
ATOM 6166 O O . GLY B 1 13 ? 57.094 -28.516 36.844 1 16.47 13 GLY B O 1
ATOM 6167 N N . GLY B 1 14 ? 58.688 -27.312 36.406 1 17.61 14 GLY B N 1
ATOM 6168 C CA . GLY B 1 14 ? 58.938 -25.891 36.25 1 17.61 14 GLY B CA 1
ATOM 6169 C C . GLY B 1 14 ? 57.781 -25.141 35.562 1 17.61 14 GLY B C 1
ATOM 6170 O O . GLY B 1 14 ? 56.906 -25.766 34.969 1 17.61 14 GLY B O 1
ATOM 6171 N N . LEU B 1 15 ? 57.906 -23.922 35.406 1 18.52 15 LEU B N 1
ATOM 6172 C CA . LEU B 1 15 ? 57.5 -22.531 35.531 1 18.52 15 LEU B CA 1
ATOM 6173 C C . LEU B 1 15 ? 56.75 -22.062 34.281 1 18.52 15 LEU B C 1
ATOM 6175 O O . LEU B 1 15 ? 55.938 -21.141 34.375 1 18.52 15 LEU B O 1
ATOM 6179 N N . VAL B 1 16 ? 56.719 -22.812 33.094 1 19.42 16 VAL B N 1
ATOM 6180 C CA . VAL B 1 16 ? 56.844 -21.875 32 1 19.42 16 VAL B CA 1
ATOM 6181 C C . VAL B 1 16 ? 55.562 -21.031 31.891 1 19.42 16 VAL B C 1
ATOM 6183 O O . VAL B 1 16 ? 54.469 -21.562 31.922 1 19.42 16 VAL B O 1
ATOM 6186 N N . LEU B 1 17 ? 55.719 -19.672 31.969 1 19.59 17 LEU B N 1
ATOM 6187 C CA . LEU B 1 17 ? 55.125 -18.328 32 1 19.59 17 LEU B CA 1
ATOM 6188 C C . LEU B 1 17 ? 54.281 -18.078 30.781 1 19.59 17 LEU B C 1
ATOM 6190 O O . LEU B 1 17 ? 53.906 -16.938 30.484 1 19.59 17 LEU B O 1
ATOM 6194 N N . LEU B 1 18 ? 53.625 -19.094 30.203 1 18.81 18 LEU B N 1
ATOM 6195 C CA . LEU B 1 18 ? 53.188 -18.812 28.844 1 18.81 18 LEU B CA 1
ATOM 6196 C C . LEU B 1 18 ? 52.156 -17.703 28.812 1 18.81 18 LEU B C 1
ATOM 6198 O O . LEU B 1 18 ? 51.125 -17.781 29.516 1 18.81 18 LEU B O 1
ATOM 6202 N N . THR B 1 19 ? 52.625 -16.453 28.469 1 20.41 19 THR B N 1
ATOM 6203 C CA . THR B 1 19 ? 52.156 -15.094 28.266 1 20.41 19 THR B CA 1
ATOM 6204 C C . THR B 1 19 ? 50.969 -15.055 27.312 1 20.41 19 THR B C 1
ATOM 6206 O O . THR B 1 19 ? 51.062 -15.547 26.188 1 20.41 19 THR B O 1
ATOM 6209 N N . GLY B 1 20 ? 49.75 -15.242 27.797 1 20 20 GLY B N 1
ATOM 6210 C CA . GLY B 1 20 ? 48.438 -15.383 27.203 1 20 20 GLY B CA 1
ATOM 6211 C C . GLY B 1 20 ? 47.969 -14.164 26.422 1 20 20 GLY B C 1
ATOM 6212 O O . GLY B 1 20 ? 47.781 -13.094 27 1 20 20 GLY B O 1
ATOM 6213 N N . ALA B 1 21 ? 48.719 -14 25.281 1 21.78 21 ALA B N 1
ATOM 6214 C CA . ALA B 1 21 ? 48.469 -12.875 24.375 1 21.78 21 ALA B CA 1
ATOM 6215 C C . ALA B 1 21 ? 46.969 -12.773 24.047 1 21.78 21 ALA B C 1
ATOM 6217 O O . ALA B 1 21 ? 46.344 -13.758 23.656 1 21.78 21 ALA B O 1
ATOM 6218 N N . GLY B 1 22 ? 46.281 -11.906 24.812 1 20.64 22 GLY B N 1
ATOM 6219 C CA . GLY B 1 22 ? 44.906 -11.391 24.859 1 20.64 22 GLY B CA 1
ATOM 6220 C C . GLY B 1 22 ? 44.375 -10.961 23.5 1 20.64 22 GLY B C 1
ATOM 6221 O O . GLY B 1 22 ? 44.875 -9.984 22.922 1 20.64 22 GLY B O 1
ATOM 6222 N N . ALA B 1 23 ? 44.219 -11.969 22.594 1 22.36 23 ALA B N 1
ATOM 6223 C CA . ALA B 1 23 ? 43.812 -11.578 21.25 1 22.36 23 ALA B CA 1
ATOM 6224 C C . ALA B 1 23 ? 42.531 -10.766 21.281 1 22.36 23 ALA B C 1
ATOM 6226 O O . ALA B 1 23 ? 41.531 -11.211 21.859 1 22.36 23 ALA B O 1
ATOM 6227 N N . LEU B 1 24 ? 42.688 -9.453 21.281 1 22.36 24 LEU B N 1
ATOM 6228 C CA . LEU B 1 24 ? 41.688 -8.383 21.234 1 22.36 24 LEU B CA 1
ATOM 6229 C C . LEU B 1 24 ? 40.656 -8.641 20.141 1 22.36 24 LEU B C 1
ATOM 6231 O O . LEU B 1 24 ? 41 -8.93 19 1 22.36 24 LEU B O 1
ATOM 6235 N N . PRO B 1 25 ? 39.438 -9.102 20.656 1 25.03 25 PRO B N 1
ATOM 6236 C CA . PRO B 1 25 ? 38.344 -9.438 19.734 1 25.03 25 PRO B CA 1
ATOM 6237 C C . PRO B 1 25 ? 38.031 -8.305 18.75 1 25.03 25 PRO B C 1
ATOM 6239 O O . PRO B 1 25 ? 38.094 -7.129 19.125 1 25.03 25 PRO B O 1
ATOM 6242 N N . ALA B 1 26 ? 38.375 -8.547 17.453 1 23.41 26 ALA B N 1
ATOM 6243 C CA . ALA B 1 26 ? 38.094 -7.633 16.344 1 23.41 26 ALA B CA 1
ATOM 6244 C C . ALA B 1 26 ? 36.656 -7.148 16.375 1 23.41 26 ALA B C 1
ATOM 6246 O O . ALA B 1 26 ? 35.719 -7.957 16.453 1 23.41 26 ALA B O 1
ATOM 6247 N N . VAL B 1 27 ? 36.406 -6.004 16.891 1 22.91 27 VAL B N 1
ATOM 6248 C CA . VAL B 1 27 ? 35.188 -5.207 16.844 1 22.91 27 VAL B CA 1
ATOM 6249 C C . VAL B 1 27 ? 34.594 -5.262 15.43 1 22.91 27 VAL B C 1
ATOM 6251 O O . VAL B 1 27 ? 35.25 -4.828 14.469 1 22.91 27 VAL B O 1
ATOM 6254 N N . ALA B 1 28 ? 33.688 -6.27 15.164 1 27.11 28 ALA B N 1
ATOM 6255 C CA . ALA B 1 28 ? 32.938 -6.371 13.922 1 27.11 28 ALA B CA 1
ATOM 6256 C C . ALA B 1 28 ? 32.344 -5.02 13.523 1 27.11 28 ALA B C 1
ATOM 6258 O O . ALA B 1 28 ? 31.688 -4.359 14.328 1 27.11 28 ALA B O 1
ATOM 6259 N N . ALA B 1 29 ? 32.969 -4.449 12.523 1 24.83 29 ALA B N 1
ATOM 6260 C CA . ALA B 1 29 ? 32.594 -3.236 11.789 1 24.83 29 ALA B CA 1
ATOM 6261 C C . ALA B 1 29 ? 31.109 -3.199 11.508 1 24.83 29 ALA B C 1
ATOM 6263 O O . ALA B 1 29 ? 30.547 -4.164 10.992 1 24.83 29 ALA B O 1
ATOM 6264 N N . SER B 1 30 ? 30.406 -2.41 12.234 1 25.22 30 SER B N 1
ATOM 6265 C CA . SER B 1 30 ? 29.047 -1.942 12.062 1 25.22 30 SER B CA 1
ATOM 6266 C C . SER B 1 30 ? 28.781 -1.535 10.617 1 25.22 30 SER B C 1
ATOM 6268 O O . SER B 1 30 ? 29.469 -0.671 10.07 1 25.22 30 SER B O 1
ATOM 6270 N N . ASP B 1 31 ? 28.359 -2.537 9.805 1 25.25 31 ASP B N 1
ATOM 6271 C CA . ASP B 1 31 ? 27.984 -2.318 8.406 1 25.25 31 ASP B CA 1
ATOM 6272 C C . ASP B 1 31 ? 26.938 -1.209 8.289 1 25.25 31 ASP B C 1
ATOM 6274 O O . ASP B 1 31 ? 25.734 -1.474 8.328 1 25.25 31 ASP B O 1
ATOM 6278 N N . ALA B 1 32 ? 27.078 0.033 8.875 1 30.06 32 ALA B N 1
ATOM 6279 C CA . ALA B 1 32 ? 26.203 1.195 8.727 1 30.06 32 ALA B CA 1
ATOM 6280 C C . ALA B 1 32 ? 25.859 1.435 7.266 1 30.06 32 ALA B C 1
ATOM 6282 O O . ALA B 1 32 ? 24.703 1.738 6.941 1 30.06 32 ALA B O 1
ATOM 6283 N N . ALA B 1 33 ? 26.797 2.043 6.48 1 26.89 33 ALA B N 1
ATOM 6284 C CA . ALA B 1 33 ? 26.531 2.98 5.395 1 26.89 33 ALA B CA 1
ATOM 6285 C C . ALA B 1 33 ? 26.109 2.246 4.125 1 26.89 33 ALA B C 1
ATOM 6287 O O . ALA B 1 33 ? 26.891 2.127 3.18 1 26.89 33 ALA B O 1
ATOM 6288 N N . ARG B 1 34 ? 25.672 1.115 4.137 1 33.16 34 ARG B N 1
ATOM 6289 C CA . ARG B 1 34 ? 25.375 0.789 2.746 1 33.16 34 ARG B CA 1
ATOM 6290 C C . ARG B 1 34 ? 24.406 1.801 2.143 1 33.16 34 ARG B C 1
ATOM 6292 O O . ARG B 1 34 ? 23.234 1.869 2.543 1 33.16 34 ARG B O 1
ATOM 6299 N N . GLY B 1 35 ? 24.922 2.869 1.624 1 30.31 35 GLY B N 1
ATOM 6300 C CA . GLY B 1 35 ? 24.328 3.955 0.864 1 30.31 35 GLY B CA 1
ATOM 6301 C C . GLY B 1 35 ? 23.297 3.48 -0.151 1 30.31 35 GLY B C 1
ATOM 6302 O O . GLY B 1 35 ? 23.484 2.434 -0.777 1 30.31 35 GLY B O 1
ATOM 6303 N N . GLU B 1 36 ? 22.109 3.844 -0.009 1 36.25 36 GLU B N 1
ATOM 6304 C CA . GLU B 1 36 ? 21 3.686 -0.939 1 36.25 36 GLU B CA 1
ATOM 6305 C C . GLU B 1 36 ? 21.422 4.004 -2.369 1 36.25 36 GLU B C 1
ATOM 6307 O O . GLU B 1 36 ? 21.922 5.098 -2.646 1 36.25 36 GLU B O 1
ATOM 6312 N N . ARG B 1 37 ? 21.734 3.088 -3.15 1 37.09 37 ARG B N 1
ATOM 6313 C CA . ARG B 1 37 ? 22.109 3.271 -4.547 1 37.09 37 ARG B CA 1
ATOM 6314 C C . ARG B 1 37 ? 21.047 4.039 -5.312 1 37.09 37 ARG B C 1
ATOM 6316 O O . ARG B 1 37 ? 19.891 3.594 -5.398 1 37.09 37 ARG B O 1
ATOM 6323 N N . PRO B 1 38 ? 21.312 5.34 -5.734 1 38.47 38 PRO B N 1
ATOM 6324 C CA . PRO B 1 38 ? 20.375 6.074 -6.594 1 38.47 38 PRO B CA 1
ATOM 6325 C C . PRO B 1 38 ? 19.969 5.281 -7.836 1 38.47 38 PRO B C 1
ATOM 6327 O O . PRO B 1 38 ? 20.766 4.488 -8.352 1 38.47 38 PRO B O 1
ATOM 6330 N N . SER B 1 39 ? 18.719 5.121 -8.148 1 45.91 39 SER B N 1
ATOM 6331 C CA . SER B 1 39 ? 18.234 4.574 -9.414 1 45.91 39 SER B CA 1
ATOM 6332 C C . SER B 1 39 ? 18.922 5.242 -10.602 1 45.91 39 SER B C 1
ATOM 6334 O O . SER B 1 39 ? 19.391 6.379 -10.5 1 45.91 39 SER B O 1
ATOM 6336 N N . ALA B 1 40 ? 19.359 4.641 -11.688 1 49.91 40 ALA B N 1
ATOM 6337 C CA . ALA B 1 40 ? 19.922 5.188 -12.922 1 49.91 40 ALA B CA 1
ATOM 6338 C C . ALA B 1 40 ? 19.188 6.469 -13.328 1 49.91 40 ALA B C 1
ATOM 6340 O O . ALA B 1 40 ? 19.797 7.367 -13.93 1 49.91 40 ALA B O 1
ATOM 6341 N N . ASP B 1 41 ? 18 6.707 -13.141 1 60.56 41 ASP B N 1
ATOM 6342 C CA . ASP B 1 41 ? 17.266 7.887 -13.594 1 60.56 41 ASP B CA 1
ATOM 6343 C C . ASP B 1 41 ? 17.266 8.969 -12.523 1 60.56 41 ASP B C 1
ATOM 6345 O O . ASP B 1 41 ? 16.562 9.984 -12.656 1 60.56 41 ASP B O 1
ATOM 6349 N N . GLY B 1 42 ? 18.047 8.914 -11.453 1 85 42 GLY B N 1
ATOM 6350 C CA . GLY B 1 42 ? 18.047 9.938 -10.414 1 85 42 GLY B CA 1
ATOM 6351 C C . GLY B 1 42 ? 16.891 9.812 -9.453 1 85 42 GLY B C 1
ATOM 6352 O O . GLY B 1 42 ? 16.312 8.727 -9.289 1 85 42 GLY B O 1
ATOM 6353 N N . LEU B 1 43 ? 16.531 10.82 -8.711 1 95.75 43 LEU B N 1
ATOM 6354 C CA . LEU B 1 43 ? 15.422 10.812 -7.762 1 95.75 43 LEU B CA 1
ATOM 6355 C C . LEU B 1 43 ? 14.078 10.719 -8.484 1 95.75 43 LEU B C 1
ATOM 6357 O O . LEU B 1 43 ? 13.938 11.227 -9.602 1 95.75 43 LEU B O 1
ATOM 6361 N N . SER B 1 44 ? 13.125 10.016 -7.949 1 95.75 44 SER B N 1
ATOM 6362 C CA . SER B 1 44 ? 11.812 9.867 -8.57 1 95.75 44 SER B CA 1
ATOM 6363 C C . SER B 1 44 ? 10.734 9.594 -7.527 1 95.75 44 SER B C 1
ATOM 6365 O O . SER B 1 44 ? 11.047 9.195 -6.398 1 95.75 44 SER B O 1
ATOM 6367 N N . ALA B 1 45 ? 9.5 9.844 -7.871 1 97.5 45 ALA B N 1
ATOM 6368 C CA . ALA B 1 45 ? 8.312 9.562 -7.062 1 97.5 45 ALA B CA 1
ATOM 6369 C C . ALA B 1 45 ? 7.082 9.383 -7.941 1 97.5 45 ALA B C 1
ATOM 6371 O O . ALA B 1 45 ? 7.113 9.68 -9.141 1 97.5 45 ALA B O 1
ATOM 6372 N N . VAL B 1 46 ? 6.043 8.781 -7.391 1 97.38 46 VAL B N 1
ATOM 6373 C CA . VAL B 1 46 ? 4.73 8.727 -8.031 1 97.38 46 VAL B CA 1
ATOM 6374 C C . VAL B 1 46 ? 3.734 9.562 -7.242 1 97.38 46 VAL B C 1
ATOM 6376 O O . VAL B 1 46 ? 3.621 9.422 -6.02 1 97.38 46 VAL B O 1
ATOM 6379 N N . ILE B 1 47 ? 3.133 10.406 -7.938 1 98.44 47 ILE B N 1
ATOM 6380 C CA . ILE B 1 47 ? 2.145 11.273 -7.305 1 98.44 47 ILE B CA 1
ATOM 6381 C C . ILE B 1 47 ? 0.748 10.914 -7.809 1 98.44 47 ILE B C 1
ATOM 6383 O O . ILE B 1 47 ? 0.48 10.969 -9.008 1 98.44 47 ILE B O 1
ATOM 6387 N N . ARG B 1 48 ? -0.191 10.492 -6.953 1 98.31 48 ARG B N 1
ATOM 6388 C CA . ARG B 1 48 ? -1.613 10.344 -7.246 1 98.31 48 ARG B CA 1
ATOM 6389 C C . ARG B 1 48 ? -2.396 11.578 -6.801 1 98.31 48 ARG B C 1
ATOM 6391 O O . ARG B 1 48 ? -2.438 11.898 -5.609 1 98.31 48 ARG B O 1
ATOM 6398 N N . TYR B 1 49 ? -2.992 12.297 -7.719 1 98.38 49 TYR B N 1
ATOM 6399 C CA . TYR B 1 49 ? -3.84 13.438 -7.391 1 98.38 49 TYR B CA 1
ATOM 6400 C C . TYR B 1 49 ? -5.297 13.016 -7.266 1 98.38 49 TYR B C 1
ATOM 6402 O O . TYR B 1 49 ? -5.805 12.258 -8.102 1 98.38 49 TYR B O 1
ATOM 6410 N N . THR B 1 50 ? -5.949 13.43 -6.254 1 97.88 50 THR B N 1
ATOM 6411 C CA . THR B 1 50 ? -7.375 13.195 -6.055 1 97.88 50 THR B CA 1
ATOM 6412 C C . THR B 1 50 ? -8.156 14.508 -6.164 1 97.88 50 THR B C 1
ATOM 6414 O O . THR B 1 50 ? -7.637 15.5 -6.668 1 97.88 50 THR B O 1
ATOM 6417 N N . GLU B 1 51 ? -9.445 14.516 -5.758 1 96.81 51 GLU B N 1
ATOM 6418 C CA . GLU B 1 51 ? -10.289 15.703 -5.867 1 96.81 51 GLU B CA 1
ATOM 6419 C C . GLU B 1 51 ? -9.617 16.922 -5.238 1 96.81 51 GLU B C 1
ATOM 6421 O O . GLU B 1 51 ? -8.867 16.797 -4.27 1 96.81 51 GLU B O 1
ATOM 6426 N N . TYR B 1 52 ? -9.812 18.078 -5.895 1 98.06 52 TYR B N 1
ATOM 6427 C CA . TYR B 1 52 ? -9.359 19.375 -5.402 1 98.06 52 TYR B CA 1
ATOM 6428 C C . TYR B 1 52 ? -7.844 19.5 -5.504 1 98.06 52 TYR B C 1
ATOM 6430 O O . TYR B 1 52 ? -7.242 20.359 -4.863 1 98.06 52 TYR B O 1
ATOM 6438 N N . GLY B 1 53 ? -7.211 18.547 -6.203 1 98.19 53 GLY B N 1
ATOM 6439 C CA . GLY B 1 53 ? -5.801 18.656 -6.531 1 98.19 53 GLY B CA 1
ATOM 6440 C C . GLY B 1 53 ? -4.883 18.219 -5.41 1 98.19 53 GLY B C 1
ATOM 6441 O O . GLY B 1 53 ? -3.713 18.594 -5.367 1 98.19 53 GLY B O 1
ATOM 6442 N N . VAL B 1 54 ? -5.383 17.406 -4.469 1 98.62 54 VAL B N 1
ATOM 6443 C CA . VAL B 1 54 ? -4.57 16.969 -3.34 1 98.62 54 VAL B CA 1
ATOM 6444 C C . VAL B 1 54 ? -3.59 15.891 -3.793 1 98.62 54 VAL B C 1
ATOM 6446 O O . VAL B 1 54 ? -4 14.844 -4.305 1 98.62 54 VAL B O 1
ATOM 6449 N N . PRO B 1 55 ? -2.316 16.078 -3.629 1 98.81 55 PRO B N 1
ATOM 6450 C CA . PRO B 1 55 ? -1.328 15.078 -4.039 1 98.81 55 PRO B CA 1
ATOM 6451 C C . PRO B 1 55 ? -1.073 14.016 -2.967 1 98.81 55 PRO B C 1
ATOM 6453 O O . PRO B 1 55 ? -0.913 14.359 -1.791 1 98.81 55 PRO B O 1
ATOM 6456 N N . HIS B 1 56 ? -1.108 12.812 -3.322 1 98.75 56 HIS B N 1
ATOM 6457 C CA . HIS B 1 56 ? -0.619 11.672 -2.557 1 98.75 56 HIS B CA 1
ATOM 6458 C C . HIS B 1 56 ? 0.707 11.164 -3.111 1 98.75 56 HIS B C 1
ATOM 6460 O O . HIS B 1 56 ? 0.734 10.477 -4.133 1 98.75 56 HIS B O 1
ATOM 6466 N N . ILE B 1 57 ? 1.796 11.445 -2.406 1 98.81 57 ILE B N 1
ATOM 6467 C CA . ILE B 1 57 ? 3.15 11.234 -2.904 1 98.81 57 ILE B CA 1
ATOM 6468 C C . ILE B 1 57 ? 3.691 9.906 -2.385 1 98.81 57 ILE B C 1
ATOM 6470 O O . ILE B 1 57 ? 3.738 9.672 -1.173 1 98.81 57 ILE B O 1
ATOM 6474 N N . LEU B 1 58 ? 4.023 9.055 -3.244 1 97.75 58 LEU B N 1
ATOM 6475 C CA . LEU B 1 58 ? 4.566 7.73 -2.945 1 97.75 58 LEU B CA 1
ATOM 6476 C C . LEU B 1 58 ? 6.023 7.629 -3.383 1 97.75 58 LEU B C 1
ATOM 6478 O O . LEU B 1 58 ? 6.34 7.863 -4.551 1 97.75 58 LEU B O 1
ATOM 6482 N N . ALA B 1 59 ? 6.918 7.297 -2.426 1 96.69 59 ALA B N 1
ATOM 6483 C CA . ALA B 1 59 ? 8.352 7.23 -2.705 1 96.69 59 ALA B CA 1
ATOM 6484 C C . ALA B 1 59 ? 9.008 6.082 -1.941 1 96.69 59 ALA B C 1
ATOM 6486 O O . ALA B 1 59 ? 8.414 5.527 -1.01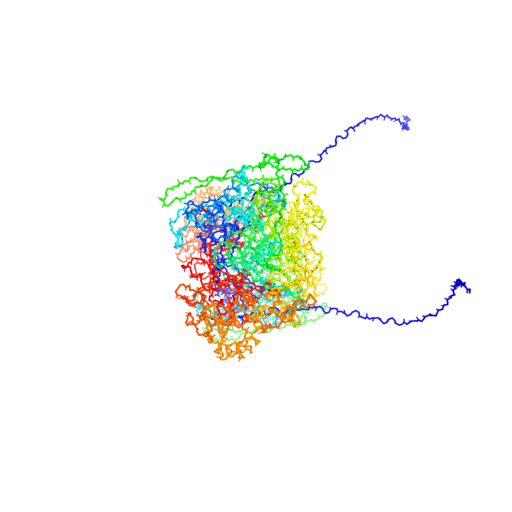4 1 96.69 59 ALA B O 1
ATOM 6487 N N . ASP B 1 60 ? 10.32 5.75 -2.281 1 90.94 60 ASP B N 1
ATOM 6488 C CA . ASP B 1 60 ? 11 4.594 -1.708 1 90.94 60 ASP B CA 1
ATOM 6489 C C . ASP B 1 60 ? 11.844 4.992 -0.497 1 90.94 60 ASP B C 1
ATOM 6491 O O . ASP B 1 60 ? 12.156 4.156 0.351 1 90.94 60 ASP B O 1
ATOM 6495 N N . ASP B 1 61 ? 12.25 6.234 -0.494 1 95.06 61 ASP B N 1
ATOM 6496 C CA . ASP B 1 61 ? 13.062 6.734 0.609 1 95.06 61 ASP B CA 1
ATOM 6497 C C . ASP B 1 61 ? 12.859 8.234 0.805 1 95.06 61 ASP B C 1
ATOM 6499 O O . ASP B 1 61 ? 12.023 8.844 0.137 1 95.06 61 ASP B O 1
ATOM 6503 N N . TYR B 1 62 ? 13.547 8.812 1.711 1 98 62 TYR B N 1
ATOM 6504 C CA . TYR B 1 62 ? 13.297 10.188 2.117 1 98 62 TYR B CA 1
ATOM 6505 C C . TYR B 1 62 ? 13.734 11.164 1.031 1 98 62 TYR B C 1
ATOM 6507 O O . TYR B 1 62 ? 13.102 12.203 0.831 1 98 62 TYR B O 1
ATOM 6515 N N . ALA B 1 63 ? 14.805 10.906 0.308 1 98.19 63 ALA B N 1
ATOM 6516 C CA . ALA B 1 63 ? 15.234 11.781 -0.786 1 98.19 63 ALA B CA 1
ATOM 6517 C C . ALA B 1 63 ? 14.203 11.789 -1.912 1 98.19 63 ALA B C 1
ATOM 6519 O O . ALA B 1 63 ? 13.844 12.844 -2.43 1 98.19 63 ALA B O 1
ATOM 6520 N N . ASP B 1 64 ? 13.695 10.617 -2.24 1 97.81 64 ASP B N 1
ATOM 6521 C CA . ASP B 1 64 ? 12.664 10.508 -3.27 1 97.81 64 ASP B CA 1
ATOM 6522 C C . ASP B 1 64 ? 11.375 11.188 -2.826 1 97.81 64 ASP B C 1
ATOM 6524 O O . ASP B 1 64 ? 10.672 11.789 -3.643 1 97.81 64 ASP B O 1
ATOM 6528 N N . LEU B 1 65 ? 11.062 11 -1.567 1 98.62 65 LEU B N 1
ATOM 6529 C CA . LEU B 1 65 ? 9.875 11.656 -1.042 1 98.62 65 LEU B CA 1
ATOM 6530 C C . LEU B 1 65 ? 10.008 13.18 -1.128 1 98.62 65 LEU B C 1
ATOM 6532 O O . LEU B 1 65 ? 9.078 13.867 -1.546 1 98.62 65 LEU B O 1
ATOM 6536 N N . GLY B 1 66 ? 11.164 13.672 -0.672 1 98.88 66 GLY B N 1
ATOM 6537 C CA . GLY B 1 66 ? 11.414 15.094 -0.836 1 98.88 66 GLY B CA 1
ATOM 6538 C C . GLY B 1 66 ? 11.266 15.562 -2.271 1 98.88 66 GLY B C 1
ATOM 6539 O O . GLY B 1 66 ? 10.664 16.609 -2.529 1 98.88 66 GLY B O 1
ATOM 6540 N N . PHE B 1 67 ? 11.82 14.758 -3.191 1 98.62 67 PHE B N 1
ATOM 6541 C CA . PHE B 1 67 ? 11.758 15.086 -4.609 1 98.62 67 PHE B CA 1
ATOM 6542 C C . PHE B 1 67 ? 10.312 15.266 -5.062 1 98.62 67 PHE B C 1
ATOM 6544 O O . PHE B 1 67 ? 9.969 16.266 -5.688 1 98.62 67 PHE B O 1
ATOM 6551 N N . GLY B 1 68 ? 9.461 14.297 -4.754 1 98.75 68 GLY B N 1
ATOM 6552 C CA . GLY B 1 68 ? 8.055 14.406 -5.121 1 98.75 68 GLY B CA 1
ATOM 6553 C C . GLY B 1 68 ? 7.359 15.586 -4.473 1 98.75 68 GLY B C 1
ATOM 6554 O O . GLY B 1 68 ? 6.531 16.25 -5.102 1 98.75 68 GLY B O 1
ATOM 6555 N N . ASP B 1 69 ? 7.652 15.82 -3.221 1 98.81 69 ASP B N 1
ATOM 6556 C CA . ASP B 1 69 ? 7.051 16.906 -2.453 1 98.81 69 ASP B CA 1
ATOM 6557 C C . ASP B 1 69 ? 7.402 18.266 -3.055 1 98.81 69 ASP B C 1
ATOM 6559 O O . ASP B 1 69 ? 6.523 19.094 -3.273 1 98.81 69 ASP B O 1
ATOM 6563 N N . GLY B 1 70 ? 8.719 18.469 -3.311 1 98.88 70 GLY B N 1
ATOM 6564 C CA . GLY B 1 70 ? 9.148 19.719 -3.924 1 98.88 70 GLY B CA 1
ATOM 6565 C C . GLY B 1 70 ? 8.539 19.938 -5.297 1 98.88 70 GLY B C 1
ATOM 6566 O O . GLY B 1 70 ? 8.133 21.062 -5.621 1 98.88 70 GLY B O 1
ATOM 6567 N N . TRP B 1 71 ? 8.453 18.859 -6.078 1 98.81 71 TRP B N 1
ATOM 6568 C CA . TRP B 1 71 ? 7.875 18.938 -7.414 1 98.81 71 TRP B CA 1
ATOM 6569 C C . TRP B 1 71 ? 6.406 19.344 -7.344 1 98.81 71 TRP B C 1
ATOM 6571 O O . TRP B 1 71 ? 5.961 20.219 -8.086 1 98.81 71 TRP B O 1
ATOM 6581 N N . ALA B 1 72 ? 5.711 18.734 -6.461 1 98.88 72 ALA B N 1
ATOM 6582 C CA . ALA B 1 72 ? 4.273 18.969 -6.359 1 98.88 72 ALA B CA 1
ATOM 6583 C C . ALA B 1 72 ? 3.99 20.375 -5.824 1 98.88 72 ALA B C 1
ATOM 6585 O O . ALA B 1 72 ? 3.049 21.031 -6.27 1 98.88 72 ALA B O 1
ATOM 6586 N N . GLN B 1 73 ? 4.746 20.812 -4.84 1 98.81 73 GLN B N 1
ATOM 6587 C CA . GLN B 1 73 ? 4.559 22.172 -4.324 1 98.81 73 GLN B CA 1
ATOM 6588 C C . GLN B 1 73 ? 4.863 23.203 -5.395 1 98.81 73 GLN B C 1
ATOM 6590 O O . GLN B 1 73 ? 4.16 24.219 -5.504 1 98.81 73 GLN B O 1
ATOM 6595 N N . ALA B 1 74 ? 5.938 22.984 -6.16 1 98.75 74 ALA B N 1
ATOM 6596 C CA . ALA B 1 74 ? 6.258 23.906 -7.25 1 98.75 74 ALA B CA 1
ATOM 6597 C C . ALA B 1 74 ? 5.113 23.984 -8.258 1 98.75 74 ALA B C 1
ATOM 6599 O O . ALA B 1 74 ? 4.77 25.062 -8.734 1 98.75 74 ALA B O 1
ATOM 6600 N N . ALA B 1 75 ? 4.512 22.875 -8.516 1 98.44 75 ALA B N 1
ATOM 6601 C CA . ALA B 1 75 ? 3.41 22.812 -9.477 1 98.44 75 ALA B CA 1
ATOM 6602 C C . ALA B 1 75 ? 2.238 23.688 -9.016 1 98.44 75 ALA B C 1
ATOM 6604 O O . ALA B 1 75 ? 1.532 24.266 -9.836 1 98.44 75 ALA B O 1
ATOM 6605 N N . ASP B 1 76 ? 2.094 23.828 -7.738 1 98.44 76 ASP B N 1
ATOM 6606 C CA . ASP B 1 76 ? 0.916 24.5 -7.199 1 98.44 76 ASP B CA 1
ATOM 6607 C C . ASP B 1 76 ? 1.229 25.953 -6.84 1 98.44 76 ASP B C 1
ATOM 6609 O O . ASP B 1 76 ? 0.329 26.797 -6.789 1 98.44 76 ASP B O 1
ATOM 6613 N N . ALA B 1 77 ? 2.572 26.25 -6.551 1 98.5 77 ALA B N 1
ATOM 6614 C CA . ALA B 1 77 ? 2.838 27.547 -5.93 1 98.5 77 ALA B CA 1
ATOM 6615 C C . ALA B 1 77 ? 4.242 28.047 -6.266 1 98.5 77 ALA B C 1
ATOM 6617 O O . ALA B 1 77 ? 4.941 28.578 -5.406 1 98.5 77 ALA B O 1
ATOM 6618 N N . VAL B 1 78 ? 4.66 27.938 -7.477 1 98.44 78 VAL B N 1
ATOM 6619 C CA . VAL B 1 78 ? 6.043 28.188 -7.871 1 98.44 78 VAL B CA 1
ATOM 6620 C C . VAL B 1 78 ? 6.398 29.641 -7.586 1 98.44 78 VAL B C 1
ATOM 6622 O O . VAL B 1 78 ? 7.504 29.938 -7.133 1 98.44 78 VAL B O 1
ATOM 6625 N N . CYS B 1 79 ? 5.484 30.625 -7.852 1 98.5 79 CYS B N 1
ATOM 6626 C CA . CYS B 1 79 ? 5.809 32.031 -7.703 1 98.5 79 CYS B CA 1
ATOM 6627 C C . CYS B 1 79 ? 5.98 32.406 -6.234 1 98.5 79 CYS B C 1
ATOM 6629 O O . CYS B 1 79 ? 6.918 33.125 -5.875 1 98.5 79 CYS B O 1
ATOM 6631 N N . THR B 1 80 ? 5.07 31.922 -5.34 1 98.25 80 THR B N 1
ATOM 6632 C CA . THR B 1 80 ? 5.188 32.188 -3.91 1 98.25 80 THR B CA 1
ATOM 6633 C C . THR B 1 80 ? 6.465 31.562 -3.352 1 98.25 80 THR B C 1
ATOM 6635 O O . THR B 1 80 ? 7.172 32.188 -2.559 1 98.25 80 THR B O 1
ATOM 6638 N N . LEU B 1 81 ? 6.746 30.344 -3.779 1 98.62 81 LEU B N 1
ATOM 6639 C CA . LEU B 1 81 ? 7.957 29.672 -3.334 1 98.62 81 LEU B CA 1
ATOM 6640 C C . LEU B 1 81 ? 9.203 30.438 -3.762 1 98.62 81 LEU B C 1
ATOM 6642 O O . LEU B 1 81 ? 10.102 30.672 -2.951 1 98.62 81 LEU B O 1
ATOM 6646 N N . ALA B 1 82 ? 9.234 30.844 -5.027 1 98.62 82 ALA B N 1
ATOM 6647 C CA . ALA B 1 82 ? 10.375 31.594 -5.539 1 98.62 82 ALA B CA 1
ATOM 6648 C C . ALA B 1 82 ? 10.555 32.906 -4.773 1 98.62 82 ALA B C 1
ATOM 6650 O O . ALA B 1 82 ? 11.68 33.281 -4.441 1 98.62 82 ALA B O 1
ATOM 6651 N N . ASP B 1 83 ? 9.469 33.562 -4.516 1 98.12 83 ASP B N 1
ATOM 6652 C CA . ASP B 1 83 ? 9.492 34.812 -3.736 1 98.12 83 ASP B CA 1
ATOM 6653 C C . ASP B 1 83 ? 10.125 34.562 -2.363 1 98.12 83 ASP B C 1
ATOM 6655 O O . ASP B 1 83 ? 10.906 35.375 -1.886 1 98.12 83 ASP B O 1
ATOM 6659 N N . GLY B 1 84 ? 9.758 33.531 -1.727 1 98.25 84 GLY B N 1
ATOM 6660 C CA . GLY B 1 84 ? 10.336 33.188 -0.435 1 98.25 84 GLY B CA 1
ATOM 6661 C C . GLY B 1 84 ? 11.828 32.938 -0.492 1 98.25 84 GLY B C 1
ATOM 6662 O O . GLY B 1 84 ? 12.562 33.344 0.415 1 98.25 84 GLY B O 1
ATOM 6663 N N . PHE B 1 85 ? 12.289 32.312 -1.556 1 98.62 85 PHE B N 1
ATOM 6664 C CA . PHE B 1 85 ? 13.719 32.031 -1.679 1 98.62 85 PHE B CA 1
ATOM 6665 C C . PHE B 1 85 ? 14.492 33.312 -1.933 1 98.62 85 PHE B C 1
ATOM 6667 O O . PHE B 1 85 ? 15.625 33.469 -1.479 1 98.62 85 PHE B O 1
ATOM 6674 N N . VAL B 1 86 ? 13.906 34.312 -2.656 1 98.38 86 VAL B N 1
ATOM 6675 C CA . VAL B 1 86 ? 14.523 35.625 -2.803 1 98.38 86 VAL B CA 1
ATOM 6676 C C . VAL B 1 86 ? 14.766 36.219 -1.424 1 98.38 86 VAL B C 1
ATOM 6678 O O . VAL B 1 86 ? 15.812 36.812 -1.184 1 98.38 86 VAL B O 1
ATOM 6681 N N . THR B 1 87 ? 13.836 36.031 -0.538 1 98.44 87 THR B N 1
ATOM 6682 C CA . THR B 1 87 ? 13.914 36.594 0.804 1 98.44 87 THR B CA 1
ATOM 6683 C C . THR B 1 87 ? 15.062 35.969 1.588 1 98.44 87 THR B C 1
ATOM 6685 O O . THR B 1 87 ? 15.914 36.688 2.119 1 98.44 87 THR B O 1
ATOM 6688 N N . VAL B 1 88 ? 15.164 34.656 1.635 1 98.25 88 VAL B N 1
ATOM 6689 C CA . VAL B 1 88 ? 16.156 34 2.49 1 98.25 88 VAL B CA 1
ATOM 6690 C C . VAL B 1 88 ? 17.531 34.094 1.84 1 98.25 88 VAL B C 1
ATOM 6692 O O . VAL B 1 88 ? 18.547 33.875 2.5 1 98.25 88 VAL B O 1
ATOM 6695 N N . ARG B 1 89 ? 17.578 34.531 0.588 1 98.12 89 ARG B N 1
ATOM 6696 C CA . ARG B 1 89 ? 18.844 34.781 -0.079 1 98.12 89 ARG B CA 1
ATOM 6697 C C . ARG B 1 89 ? 19.312 36.219 0.2 1 98.12 89 ARG B C 1
ATOM 6699 O O . ARG B 1 89 ? 20.469 36.562 -0.053 1 98.12 89 ARG B O 1
ATOM 6706 N N . GLY B 1 90 ? 18.469 37.031 0.75 1 98.12 90 GLY B N 1
ATOM 6707 C CA . GLY B 1 90 ? 18.812 38.438 0.989 1 98.12 90 GLY B CA 1
ATOM 6708 C C . GLY B 1 90 ? 18.922 39.25 -0.285 1 98.12 90 GLY B C 1
ATOM 6709 O O . GLY B 1 90 ? 19.859 40.031 -0.455 1 98.12 90 GLY B O 1
ATOM 6710 N N . GLU B 1 91 ? 17.906 39.062 -1.172 1 98.19 91 GLU B N 1
ATOM 6711 C CA . GLU B 1 91 ? 18.016 39.688 -2.482 1 98.19 91 GLU B CA 1
ATOM 6712 C C . GLU B 1 91 ? 16.766 40.5 -2.805 1 98.19 91 GLU B C 1
ATOM 6714 O O . GLU B 1 91 ? 16.531 40.875 -3.961 1 98.19 91 GLU B O 1
ATOM 6719 N N . ARG B 1 92 ? 15.906 40.812 -1.867 1 98.31 92 ARG B N 1
ATOM 6720 C CA . ARG B 1 92 ? 14.656 41.5 -2.145 1 98.31 92 ARG B CA 1
ATOM 6721 C C . ARG B 1 92 ? 14.914 42.938 -2.629 1 98.31 92 ARG B C 1
ATOM 6723 O O . ARG B 1 92 ? 14.266 43.406 -3.57 1 98.31 92 ARG B O 1
ATOM 6730 N N . ALA B 1 93 ? 15.867 43.594 -1.974 1 98.31 93 ALA B N 1
ATOM 6731 C CA . ALA B 1 93 ? 16.156 45 -2.35 1 98.31 93 ALA B CA 1
ATOM 6732 C C . ALA B 1 93 ? 16.688 45.062 -3.775 1 98.31 93 ALA B C 1
ATOM 6734 O O . ALA B 1 93 ? 16.453 46.062 -4.48 1 98.31 93 ALA B O 1
ATOM 6735 N N . ARG B 1 94 ? 17.344 44.062 -4.176 1 97.62 94 ARG B N 1
ATOM 6736 C CA . ARG B 1 94 ? 17.891 43.969 -5.531 1 97.62 94 ARG B CA 1
ATOM 6737 C C . ARG B 1 94 ? 16.766 43.875 -6.559 1 97.62 94 ARG B C 1
ATOM 6739 O O . ARG B 1 94 ? 16.828 44.531 -7.613 1 97.62 94 ARG B O 1
ATOM 6746 N N . TYR B 1 95 ? 15.742 43.125 -6.297 1 96.94 95 TYR B N 1
ATOM 6747 C CA . TYR B 1 95 ? 14.727 42.812 -7.301 1 96.94 95 TYR B CA 1
ATOM 6748 C C . TYR B 1 95 ? 13.492 43.688 -7.117 1 96.94 95 TYR B C 1
ATOM 6750 O O . TYR B 1 95 ? 12.812 44 -8.094 1 96.94 95 TYR B O 1
ATOM 6758 N N . PHE B 1 96 ? 13.156 44.125 -5.797 1 96.38 96 PHE B N 1
ATOM 6759 C CA . PHE B 1 96 ? 11.875 44.75 -5.543 1 96.38 96 PHE B CA 1
ATOM 6760 C C . PHE B 1 96 ? 12.086 46.156 -4.973 1 96.38 96 PHE B C 1
ATOM 6762 O O . PHE B 1 96 ? 11.125 46.844 -4.625 1 96.38 96 PHE B O 1
ATOM 6769 N N . GLY B 1 97 ? 13.336 46.625 -4.855 1 96.62 97 GLY B N 1
ATOM 6770 C CA . GLY B 1 97 ? 13.633 47.906 -4.258 1 96.62 97 GLY B CA 1
ATOM 6771 C C . GLY B 1 97 ? 13.742 47.875 -2.746 1 96.62 97 GLY B C 1
ATOM 6772 O O . GLY B 1 97 ? 13.133 47 -2.105 1 96.62 97 GLY B O 1
ATOM 6773 N N . PRO B 1 98 ? 14.477 48.719 -2.141 1 96.75 98 PRO B N 1
ATOM 6774 C CA . PRO B 1 98 ? 14.812 48.656 -0.716 1 96.75 98 PRO B CA 1
ATOM 6775 C C . PRO B 1 98 ? 13.648 49.031 0.185 1 96.75 98 PRO B C 1
ATOM 6777 O O . PRO B 1 98 ? 13.555 48.594 1.325 1 96.75 98 PRO B O 1
ATOM 6780 N N . ASP B 1 99 ? 12.641 49.812 -0.261 1 95.75 99 ASP B N 1
ATOM 6781 C CA . ASP B 1 99 ? 11.719 50.5 0.627 1 95.75 99 ASP B CA 1
ATOM 6782 C C . ASP B 1 99 ? 10.422 49.719 0.809 1 95.75 99 ASP B C 1
ATOM 6784 O O . ASP B 1 99 ? 9.727 49.875 1.812 1 95.75 99 ASP B O 1
ATOM 6788 N N . ALA B 1 100 ? 10.172 48.906 -0.13 1 94.62 100 ALA B N 1
ATOM 6789 C CA . ALA B 1 100 ? 8.93 48.156 -0.025 1 94.62 100 ALA B CA 1
ATOM 6790 C C . ALA B 1 100 ? 8.992 47.156 1.126 1 94.62 100 ALA B C 1
ATOM 6792 O O . ALA B 1 100 ? 10.078 46.719 1.518 1 94.62 100 ALA B O 1
ATOM 6793 N N . ALA B 1 101 ? 7.824 46.844 1.731 1 94.25 101 ALA B N 1
ATOM 6794 C CA . ALA B 1 101 ? 7.738 45.844 2.795 1 94.25 101 ALA B CA 1
ATOM 6795 C C . ALA B 1 101 ? 7.734 44.438 2.223 1 94.25 101 ALA B C 1
ATOM 6797 O O . ALA B 1 101 ? 7.113 44.188 1.188 1 94.25 101 ALA B O 1
ATOM 6798 N N . PRO B 1 102 ? 8.508 43.5 2.797 1 94.56 102 PRO B N 1
ATOM 6799 C CA . PRO B 1 102 ? 8.32 42.094 2.443 1 94.56 102 PRO B CA 1
ATOM 6800 C C . PRO B 1 102 ? 6.953 41.562 2.855 1 94.56 102 PRO B C 1
ATOM 6802 O O . PRO B 1 102 ? 6.133 42.312 3.402 1 94.56 102 PRO B O 1
ATOM 6805 N N . ASP B 1 103 ? 6.625 40.312 2.543 1 88.44 103 ASP B N 1
ATOM 6806 C CA . ASP B 1 103 ? 5.328 39.75 2.891 1 88.44 103 ASP B CA 1
ATOM 6807 C C . ASP B 1 103 ? 5.289 39.312 4.355 1 88.44 103 ASP B C 1
ATOM 6809 O O . ASP B 1 103 ? 4.266 38.844 4.84 1 88.44 103 ASP B O 1
ATOM 6813 N N . ARG B 1 104 ? 6.312 39.344 5.172 1 87.38 104 ARG B N 1
ATOM 6814 C CA . ARG B 1 104 ? 6.43 39.156 6.617 1 87.38 104 ARG B CA 1
ATOM 6815 C C . ARG B 1 104 ? 6.289 37.688 7 1 87.38 104 ARG B C 1
ATOM 6817 O O . ARG B 1 104 ? 5.98 37.375 8.148 1 87.38 104 ARG B O 1
ATOM 6824 N N . SER B 1 105 ? 6.496 36.844 6.039 1 92.5 105 SER B N 1
ATOM 6825 C CA . SER B 1 105 ? 6.352 35.406 6.289 1 92.5 105 SER B CA 1
ATOM 6826 C C . SER B 1 105 ? 7.551 34.875 7.059 1 92.5 105 SER B C 1
ATOM 6828 O O . SER B 1 105 ? 7.422 33.906 7.797 1 92.5 105 SER B O 1
ATOM 6830 N N . PHE B 1 106 ? 8.719 35.562 6.926 1 95.94 106 PHE B N 1
ATOM 6831 C CA . PHE B 1 106 ? 9.938 34.938 7.449 1 95.94 106 PHE B CA 1
ATOM 6832 C C . PHE B 1 106 ? 10.578 35.844 8.5 1 95.94 106 PHE B C 1
ATOM 6834 O O . PHE B 1 106 ? 11.531 35.438 9.164 1 95.94 106 PHE B O 1
ATOM 6841 N N . SER B 1 107 ? 10.148 37.031 8.625 1 95.06 107 SER B N 1
ATOM 6842 C CA . SER B 1 107 ? 10.57 38 9.633 1 95.06 107 SER B CA 1
ATOM 6843 C C . SER B 1 107 ? 9.594 39.188 9.719 1 95.06 107 SER B C 1
ATOM 6845 O O . SER B 1 107 ? 8.688 39.281 8.891 1 95.06 107 SER B O 1
ATOM 6847 N N . GLU B 1 108 ? 9.836 40 10.742 1 93.19 108 GLU B N 1
ATOM 6848 C CA . GLU B 1 108 ? 9 41.188 10.883 1 93.19 108 GLU B CA 1
ATOM 6849 C C . GLU B 1 108 ? 9.703 42.406 10.32 1 93.19 108 GLU B C 1
ATOM 6851 O O . GLU B 1 108 ? 9.375 43.562 10.703 1 93.19 108 GLU B O 1
ATOM 6856 N N . ALA B 1 109 ? 10.641 42.219 9.43 1 96.06 109 ALA B N 1
ATOM 6857 C CA . ALA B 1 109 ? 11.297 43.344 8.789 1 96.06 109 ALA B CA 1
ATOM 6858 C C . ALA B 1 109 ? 10.289 44.25 8.117 1 96.06 109 ALA B C 1
ATOM 6860 O O . ALA B 1 109 ? 9.344 43.781 7.473 1 96.06 109 ALA B O 1
ATOM 6861 N N . SER B 1 110 ? 10.5 45.562 8.242 1 95.56 110 SER B N 1
ATOM 6862 C CA . SER B 1 110 ? 9.539 46.531 7.738 1 95.56 110 SER B CA 1
ATOM 6863 C C . SER B 1 110 ? 9.82 46.875 6.281 1 95.56 110 SER B C 1
ATOM 6865 O O . SER B 1 110 ? 8.938 47.375 5.578 1 95.56 110 SER B O 1
ATOM 6867 N N . THR B 1 111 ? 11.125 46.688 5.852 1 97.44 111 THR B N 1
ATOM 6868 C CA . THR B 1 111 ? 11.516 47 4.48 1 97.44 111 THR B CA 1
ATOM 6869 C C . THR B 1 111 ? 12.305 45.844 3.873 1 97.44 111 THR B C 1
ATOM 6871 O O . THR B 1 111 ? 12.844 45 4.598 1 97.44 111 THR B O 1
ATOM 6874 N N . ASN B 1 112 ? 12.383 45.875 2.545 1 98.06 112 ASN B N 1
ATOM 6875 C CA . ASN B 1 112 ? 13.211 44.875 1.853 1 98.06 112 ASN B CA 1
ATOM 6876 C C . ASN B 1 112 ? 14.68 45 2.264 1 98.06 112 ASN B C 1
ATOM 6878 O O . ASN B 1 112 ? 15.391 44 2.355 1 98.06 112 ASN B O 1
ATOM 6882 N N . LEU B 1 113 ? 15.102 46.219 2.527 1 98 113 LEU B N 1
ATOM 6883 C CA . LEU B 1 113 ? 16.484 46.438 2.93 1 98 113 LEU B CA 1
ATOM 6884 C C . LEU B 1 113 ? 16.766 45.75 4.27 1 98 113 LEU B C 1
ATOM 6886 O O . LEU B 1 113 ? 17.766 45.031 4.41 1 98 113 LEU B O 1
ATOM 6890 N N . SER B 1 114 ? 15.914 46.031 5.207 1 97.56 114 SER B N 1
ATOM 6891 C CA . SER B 1 114 ? 16.094 45.406 6.516 1 97.56 114 SER B CA 1
ATOM 6892 C C . SER B 1 114 ? 16.047 43.875 6.426 1 97.56 114 SER B C 1
ATOM 6894 O O . SER B 1 114 ? 16.828 43.188 7.074 1 97.56 114 SER B O 1
ATOM 6896 N N . SER B 1 115 ? 15.102 43.438 5.625 1 98.44 115 SER B N 1
ATOM 6897 C CA . SER B 1 115 ? 14.984 42 5.406 1 98.44 115 SER B CA 1
ATOM 6898 C C . SER B 1 115 ? 16.281 41.438 4.824 1 98.44 115 SER B C 1
ATOM 6900 O O . SER B 1 115 ? 16.781 40.406 5.305 1 98.44 115 SER B O 1
ATOM 6902 N N . ASP B 1 116 ? 16.828 42.094 3.781 1 98.69 116 ASP B N 1
ATOM 6903 C CA . ASP B 1 116 ? 18.047 41.625 3.119 1 98.69 116 ASP B CA 1
ATOM 6904 C C . ASP B 1 116 ? 19.234 41.656 4.07 1 98.69 116 ASP B C 1
ATOM 6906 O O . ASP B 1 116 ? 20.047 40.719 4.082 1 98.69 116 ASP B O 1
ATOM 6910 N N . LEU B 1 117 ? 19.328 42.688 4.844 1 98.62 117 LEU B N 1
ATOM 6911 C CA . LEU B 1 117 ? 20.422 42.781 5.793 1 98.62 117 LEU B CA 1
ATOM 6912 C C . LEU B 1 117 ? 20.359 41.656 6.82 1 98.62 117 LEU B C 1
ATOM 6914 O O . LEU B 1 117 ? 21.391 41.094 7.188 1 98.62 117 LEU B O 1
ATOM 6918 N N . PHE B 1 118 ? 19.25 41.406 7.316 1 98.38 118 PHE B N 1
ATOM 6919 C CA . PHE B 1 118 ? 19.078 40.312 8.297 1 98.38 118 PHE B CA 1
ATOM 6920 C C . PHE B 1 118 ? 19.469 38.969 7.703 1 98.38 118 PHE B C 1
ATOM 6922 O O . PHE B 1 118 ? 20.328 38.281 8.25 1 98.38 118 PHE B O 1
ATOM 6929 N N . PHE B 1 119 ? 18.938 38.625 6.527 1 98.69 119 PHE B N 1
ATOM 6930 C CA . PHE B 1 119 ? 19.141 37.281 5.977 1 98.69 119 PHE B CA 1
ATOM 6931 C C . PHE B 1 119 ? 20.531 37.156 5.371 1 98.69 119 PHE B C 1
ATOM 6933 O O . PHE B 1 119 ? 21.141 36.094 5.414 1 98.69 119 PHE B O 1
ATOM 6940 N N . ARG B 1 120 ? 21.078 38.219 4.762 1 98.56 120 ARG B N 1
ATOM 6941 C CA . ARG B 1 120 ? 22.469 38.188 4.332 1 98.56 120 ARG B CA 1
ATOM 6942 C C . ARG B 1 120 ? 23.406 38.031 5.52 1 98.56 120 ARG B C 1
ATOM 6944 O O . ARG B 1 120 ? 24.422 37.344 5.414 1 98.56 120 ARG B O 1
ATOM 6951 N N . GLY B 1 121 ? 23.047 38.656 6.633 1 98.31 121 GLY B N 1
ATOM 6952 C CA . GLY B 1 121 ? 23.812 38.406 7.848 1 98.31 121 GLY B CA 1
ATOM 6953 C C . GLY B 1 121 ? 23.828 36.938 8.266 1 98.31 121 GLY B C 1
ATOM 6954 O O . GLY B 1 121 ? 24.875 36.438 8.648 1 98.31 121 GLY B O 1
ATOM 6955 N N . VAL B 1 122 ? 22.703 36.312 8.219 1 98.19 122 VAL B N 1
ATOM 6956 C CA . VAL B 1 122 ? 22.578 34.875 8.539 1 98.19 122 VAL B CA 1
ATOM 6957 C C . VAL B 1 122 ? 23.453 34.062 7.598 1 98.19 122 VAL B C 1
ATOM 6959 O O . VAL B 1 122 ? 24.141 33.125 8.031 1 98.19 122 VAL B O 1
ATOM 6962 N N . ARG B 1 123 ? 23.438 34.375 6.312 1 98.06 123 ARG B N 1
ATOM 6963 C CA . ARG B 1 123 ? 24.203 33.656 5.301 1 98.06 123 ARG B CA 1
ATOM 6964 C C . ARG B 1 123 ? 25.703 33.875 5.496 1 98.06 123 ARG B C 1
ATOM 6966 O O . ARG B 1 123 ? 26.469 32.906 5.5 1 98.06 123 ARG B O 1
ATOM 6973 N N . ASP B 1 124 ? 26.094 35.156 5.664 1 97.81 124 ASP B N 1
ATOM 6974 C CA . ASP B 1 124 ? 27.516 35.5 5.801 1 97.81 124 ASP B CA 1
ATOM 6975 C C . ASP B 1 124 ? 28.125 34.812 7.035 1 97.81 124 ASP B C 1
ATOM 6977 O O . ASP B 1 124 ? 29.297 34.438 7.023 1 97.81 124 ASP B O 1
ATOM 6981 N N . ALA B 1 125 ? 27.328 34.75 8.016 1 97.62 125 ALA B N 1
ATOM 6982 C CA . ALA B 1 125 ? 27.797 34.125 9.258 1 97.62 125 ALA B CA 1
ATOM 6983 C C . ALA B 1 125 ? 27.766 32.594 9.156 1 97.62 125 ALA B C 1
ATOM 6985 O O . ALA B 1 125 ? 28.234 31.906 10.07 1 97.62 125 ALA B O 1
ATOM 6986 N N . ARG B 1 126 ? 27.188 32 8.086 1 98.12 126 ARG B N 1
ATOM 6987 C CA . ARG B 1 126 ? 27.062 30.562 7.863 1 98.12 126 ARG B CA 1
ATOM 6988 C C . ARG B 1 126 ? 26.297 29.906 9.008 1 98.12 126 ARG B C 1
ATOM 6990 O O . ARG B 1 126 ? 26.641 28.797 9.43 1 98.12 126 ARG B O 1
ATOM 6997 N N . THR B 1 127 ? 25.344 30.625 9.531 1 98 127 THR B N 1
ATOM 6998 C CA . THR B 1 127 ? 24.594 30.172 10.688 1 98 127 THR B CA 1
ATOM 6999 C C . THR B 1 127 ? 23.922 28.828 10.406 1 98 127 THR B C 1
ATOM 7001 O O . THR B 1 127 ? 24.062 27.891 11.18 1 98 127 THR B O 1
ATOM 7004 N N . VAL B 1 128 ? 23.25 28.688 9.305 1 98.62 128 VAL B N 1
ATOM 7005 C CA . VAL B 1 128 ? 22.469 27.5 8.984 1 98.62 128 VAL B CA 1
ATOM 7006 C C . VAL B 1 128 ? 23.391 26.328 8.68 1 98.62 128 VAL B C 1
ATOM 7008 O O . VAL B 1 128 ? 23.141 25.188 9.094 1 98.62 128 VAL B O 1
ATOM 7011 N N . GLU B 1 129 ? 24.516 26.547 7.945 1 98.38 129 GLU B N 1
ATOM 7012 C CA . GLU B 1 129 ? 25.5 25.516 7.648 1 98.38 129 GLU B CA 1
ATOM 7013 C C . GLU B 1 129 ? 26.078 24.906 8.93 1 98.38 129 GLU B C 1
ATOM 7015 O O . GLU B 1 129 ? 26.234 23.703 9.039 1 98.38 129 GLU B O 1
ATOM 7020 N N . LYS B 1 130 ? 26.344 25.781 9.867 1 98.19 130 LYS B N 1
ATOM 7021 C CA . LYS B 1 130 ? 26.891 25.328 11.141 1 98.19 130 LYS B CA 1
ATOM 7022 C C . LYS B 1 130 ? 25.875 24.453 11.883 1 98.19 130 LYS B C 1
ATOM 7024 O O . LYS B 1 130 ? 26.25 23.453 12.516 1 98.19 130 LYS B O 1
ATOM 7029 N N . LEU B 1 131 ? 24.672 24.828 11.844 1 98.38 131 LEU B N 1
ATOM 7030 C CA . LEU B 1 131 ? 23.625 24.047 12.492 1 98.38 131 LEU B CA 1
ATOM 7031 C C . LEU B 1 131 ? 23.438 22.703 11.789 1 98.38 131 LEU B C 1
ATOM 7033 O O . LEU B 1 131 ? 23.203 21.688 12.445 1 98.38 131 LEU B O 1
ATOM 7037 N N . LEU B 1 132 ? 23.516 22.688 10.477 1 98.31 132 LEU B N 1
ATOM 7038 C CA . LEU B 1 132 ? 23.375 21.469 9.688 1 98.31 132 LEU B CA 1
ATOM 7039 C C . LEU B 1 132 ? 24.5 20.484 10.023 1 98.31 132 LEU B C 1
ATOM 7041 O O . LEU B 1 132 ? 24.312 19.266 9.914 1 98.31 132 LEU B O 1
ATOM 7045 N N . ASP B 1 133 ? 25.609 21 10.469 1 97.5 133 ASP B N 1
ATOM 7046 C CA . ASP B 1 133 ? 26.781 20.172 10.734 1 97.5 133 ASP B CA 1
ATOM 7047 C C . ASP B 1 133 ? 26.688 19.516 12.109 1 97.5 133 ASP B C 1
ATOM 7049 O O . ASP B 1 133 ? 27.438 18.578 12.406 1 97.5 133 ASP B O 1
ATOM 7053 N N . ARG B 1 134 ? 25.75 20.031 12.914 1 97 134 ARG B N 1
ATOM 7054 C CA . ARG B 1 134 ? 25.562 19.406 14.219 1 97 134 ARG B CA 1
ATOM 7055 C C . ARG B 1 134 ? 24.969 18.016 14.086 1 97 134 ARG B C 1
ATOM 7057 O O . ARG B 1 134 ? 24.094 17.781 13.25 1 97 134 ARG B O 1
ATOM 7064 N N . PRO B 1 135 ? 25.391 17.109 14.961 1 96.44 135 PRO B N 1
ATOM 7065 C CA . PRO B 1 135 ? 24.828 15.758 14.867 1 96.44 135 PRO B CA 1
ATOM 7066 C C . PRO B 1 135 ? 23.453 15.648 15.5 1 96.44 135 PRO B C 1
ATOM 7068 O O . PRO B 1 135 ? 23.172 16.312 16.5 1 96.44 135 PRO B O 1
ATOM 7071 N N . ALA B 1 136 ? 22.609 14.844 14.977 1 95 136 ALA B N 1
ATOM 7072 C CA . ALA B 1 136 ? 21.344 14.516 15.617 1 95 136 ALA B CA 1
ATOM 7073 C C . ALA B 1 136 ? 21.562 13.852 16.969 1 95 136 ALA B C 1
ATOM 7075 O O . ALA B 1 136 ? 22.484 13.047 17.141 1 95 136 ALA B O 1
ATOM 7076 N N . PRO B 1 137 ? 20.875 14.148 17.922 1 95.5 137 PRO B N 1
ATOM 7077 C CA . PRO B 1 137 ? 19.609 14.891 17.828 1 95.5 137 PRO B CA 1
ATOM 7078 C C . PRO B 1 137 ? 19.797 16.391 18.078 1 95.5 137 PRO B C 1
ATOM 7080 O O . PRO B 1 137 ? 18.812 17.141 18.047 1 95.5 137 PRO B O 1
ATOM 7083 N N . GLU B 1 138 ? 21 16.859 18.297 1 96.12 138 GLU B N 1
ATOM 7084 C CA . GLU B 1 138 ? 21.234 18.281 18.5 1 96.12 138 GLU B CA 1
ATOM 7085 C C . GLU B 1 138 ? 21.031 19.062 17.203 1 96.12 138 GLU B C 1
ATOM 7087 O O . GLU B 1 138 ? 20.703 20.25 17.234 1 96.12 138 GLU B O 1
ATOM 7092 N N . GLY B 1 139 ? 21.328 18.359 16.125 1 96.81 139 GLY B N 1
ATOM 7093 C CA . GLY B 1 139 ? 21.078 18.875 14.781 1 96.81 139 GLY B CA 1
ATOM 7094 C C . GLY B 1 139 ? 20.094 18.016 13.992 1 96.81 139 GLY B C 1
ATOM 7095 O O . GLY B 1 139 ? 19.484 17.109 14.539 1 96.81 139 GLY B O 1
ATOM 7096 N N . PRO B 1 140 ? 19.938 18.375 12.766 1 98.06 140 PRO B N 1
ATOM 7097 C CA . PRO B 1 140 ? 18.953 17.641 11.961 1 98.06 140 PRO B CA 1
ATOM 7098 C C . PRO B 1 140 ? 19.422 16.219 11.633 1 98.06 140 PRO B C 1
ATOM 7100 O O . PRO B 1 140 ? 20.609 15.984 11.422 1 98.06 140 PRO B O 1
ATOM 7103 N N . SER B 1 141 ? 18.531 15.305 11.57 1 98.31 141 SER B N 1
ATOM 7104 C CA . SER B 1 141 ? 18.781 13.914 11.227 1 98.31 141 SER B CA 1
ATOM 7105 C C . SER B 1 141 ? 19.125 13.758 9.75 1 98.31 141 SER B C 1
ATOM 7107 O O . SER B 1 141 ? 18.953 14.688 8.969 1 98.31 141 SER B O 1
ATOM 7109 N N . ARG B 1 142 ? 19.641 12.578 9.398 1 98 142 ARG B N 1
ATOM 7110 C CA . ARG B 1 142 ? 19.875 12.242 7.996 1 98 142 ARG B CA 1
ATOM 7111 C C . ARG B 1 142 ? 18.578 12.289 7.191 1 98 142 ARG B C 1
ATOM 7113 O O . ARG B 1 142 ? 18.578 12.734 6.043 1 98 142 ARG B O 1
ATOM 7120 N N . GLN B 1 143 ? 17.5 11.82 7.77 1 98.38 143 GLN B N 1
ATOM 7121 C CA . GLN B 1 143 ? 16.203 11.828 7.098 1 98.38 143 GLN B CA 1
ATOM 7122 C C . GLN B 1 143 ? 15.789 13.25 6.73 1 98.38 143 GLN B C 1
ATOM 7124 O O . GLN B 1 143 ? 15.352 13.508 5.605 1 98.38 143 GLN B O 1
ATOM 7129 N N . ALA B 1 144 ? 15.93 14.172 7.699 1 98.69 144 ALA B N 1
ATOM 7130 C CA . ALA B 1 144 ? 15.578 15.57 7.441 1 98.69 144 ALA B CA 1
ATOM 7131 C C . ALA B 1 144 ? 16.453 16.156 6.344 1 98.69 144 ALA B C 1
ATOM 7133 O O . ALA B 1 144 ? 15.977 16.891 5.477 1 98.69 144 ALA B O 1
ATOM 7134 N N . LYS B 1 145 ? 17.703 15.844 6.379 1 98.69 145 LYS B N 1
ATOM 7135 C CA . LYS B 1 145 ? 18.625 16.359 5.375 1 98.69 145 LYS B CA 1
ATOM 7136 C C . LYS B 1 145 ? 18.281 15.82 3.988 1 98.69 145 LYS B C 1
ATOM 7138 O O . LYS B 1 145 ? 18.297 16.562 3.006 1 98.69 145 LYS B O 1
ATOM 7143 N N . GLU B 1 146 ? 17.938 14.539 3.934 1 98.5 146 GLU B N 1
ATOM 7144 C CA . GLU B 1 146 ? 17.578 13.922 2.654 1 98.5 146 GLU B CA 1
ATOM 7145 C C . GLU B 1 146 ? 16.266 14.484 2.115 1 98.5 146 GLU B C 1
ATOM 7147 O O . GLU B 1 146 ? 16.109 14.656 0.904 1 98.5 146 GLU B O 1
ATOM 7152 N N . LEU B 1 147 ? 15.375 14.758 2.99 1 98.81 147 LEU B N 1
ATOM 7153 C CA . LEU B 1 147 ? 14.133 15.406 2.57 1 98.81 147 LEU B CA 1
ATOM 7154 C C . LEU B 1 147 ? 14.422 16.766 1.948 1 98.81 147 LEU B C 1
ATOM 7156 O O . LEU B 1 147 ? 13.859 17.109 0.903 1 98.81 147 LEU B O 1
ATOM 7160 N N . MET B 1 148 ? 15.281 17.5 2.555 1 98.81 148 MET B N 1
ATOM 7161 C CA . MET B 1 148 ? 15.609 18.828 2.051 1 98.81 148 MET B CA 1
ATOM 7162 C C . MET B 1 148 ? 16.328 18.75 0.709 1 98.81 148 MET B C 1
ATOM 7164 O O . MET B 1 148 ? 16.047 19.531 -0.204 1 98.81 148 MET B O 1
ATOM 7168 N N . ARG B 1 149 ? 17.266 17.844 0.615 1 98.69 149 ARG B N 1
ATOM 7169 C CA . ARG B 1 149 ? 17.984 17.656 -0.64 1 98.69 149 ARG B CA 1
ATOM 7170 C C . ARG B 1 149 ? 17.031 17.266 -1.762 1 98.69 149 ARG B C 1
ATOM 7172 O O . ARG B 1 149 ? 17.078 17.828 -2.855 1 98.69 149 ARG B O 1
ATOM 7179 N N . GLY B 1 150 ? 16.156 16.297 -1.431 1 98.81 150 GLY B N 1
ATOM 7180 C CA . GLY B 1 150 ? 15.164 15.891 -2.418 1 98.81 150 GLY B CA 1
ATOM 7181 C C . GLY B 1 150 ? 14.211 17.016 -2.811 1 98.81 150 GLY B C 1
ATOM 7182 O O . GLY B 1 150 ? 13.898 17.172 -3.99 1 98.81 150 GLY B O 1
ATOM 7183 N N . TRP B 1 151 ? 13.758 17.703 -1.813 1 98.81 151 TRP B N 1
ATOM 7184 C CA . TRP B 1 151 ? 12.82 18.797 -2.061 1 98.81 151 TRP B CA 1
ATOM 7185 C C . TRP B 1 151 ? 13.406 19.797 -3.047 1 98.81 151 TRP B C 1
ATOM 7187 O O . TRP B 1 151 ? 12.734 20.219 -3.994 1 98.81 151 TRP B O 1
ATOM 7197 N N . ALA B 1 152 ? 14.625 20.203 -2.842 1 98.81 152 ALA B N 1
ATOM 7198 C CA . ALA B 1 152 ? 15.289 21.141 -3.744 1 98.81 152 ALA B CA 1
ATOM 7199 C C . ALA B 1 152 ? 15.367 20.578 -5.16 1 98.81 152 ALA B C 1
ATOM 7201 O O . ALA B 1 152 ? 15.094 21.281 -6.133 1 98.81 152 ALA B O 1
ATOM 7202 N N . ALA B 1 153 ? 15.742 19.312 -5.23 1 98.69 153 ALA B N 1
ATOM 7203 C CA . ALA B 1 153 ? 15.859 18.672 -6.531 1 98.69 153 ALA B CA 1
ATOM 7204 C C . ALA B 1 153 ? 14.508 18.625 -7.246 1 98.69 153 ALA B C 1
ATOM 7206 O O . ALA B 1 153 ? 14.438 18.797 -8.461 1 98.69 153 ALA B O 1
ATOM 7207 N N . GLY B 1 154 ? 13.453 18.359 -6.469 1 98.81 154 GLY B N 1
ATOM 7208 C CA . GLY B 1 154 ? 12.117 18.328 -7.047 1 98.81 154 GLY B CA 1
ATOM 7209 C C . GLY B 1 154 ? 11.664 19.672 -7.578 1 98.81 154 GLY B C 1
ATOM 7210 O O . GLY B 1 154 ? 11.156 19.766 -8.695 1 98.81 154 GLY B O 1
ATOM 7211 N N . TYR B 1 155 ? 11.875 20.688 -6.797 1 98.69 155 TYR B N 1
ATOM 7212 C CA . TYR B 1 155 ? 11.586 22.062 -7.223 1 98.69 155 TYR B CA 1
ATOM 7213 C C . TYR B 1 155 ? 12.344 22.406 -8.5 1 98.69 155 TYR B C 1
ATOM 7215 O O . TYR B 1 155 ? 11.758 22.922 -9.453 1 98.69 155 TYR B O 1
ATOM 7223 N N . ASN B 1 156 ? 13.586 22.078 -8.539 1 98.62 156 ASN B N 1
ATOM 7224 C CA . ASN B 1 156 ? 14.43 22.375 -9.695 1 98.62 156 ASN B CA 1
ATOM 7225 C C . ASN B 1 156 ? 13.977 21.594 -10.93 1 98.62 156 ASN B C 1
ATOM 7227 O O . ASN B 1 156 ? 14.008 22.125 -12.039 1 98.62 156 ASN B O 1
ATOM 7231 N N . ALA B 1 157 ? 13.633 20.359 -10.688 1 98.44 157 ALA B N 1
ATOM 7232 C CA . ALA B 1 157 ? 13.164 19.531 -11.805 1 98.44 157 ALA B CA 1
ATOM 7233 C C . ALA B 1 157 ? 11.898 20.125 -12.422 1 98.44 157 ALA B C 1
ATOM 7235 O O . ALA B 1 157 ? 11.758 20.172 -13.641 1 98.44 157 ALA B O 1
ATOM 7236 N N . TRP B 1 158 ? 10.977 20.516 -11.578 1 98.31 158 TRP B N 1
ATOM 7237 C CA . TRP B 1 158 ? 9.75 21.125 -12.094 1 98.31 158 TRP B CA 1
ATOM 7238 C C . TRP B 1 158 ? 10.062 22.375 -12.914 1 98.31 158 TRP B C 1
ATOM 7240 O O . TRP B 1 158 ? 9.508 22.578 -13.992 1 98.31 158 TRP B O 1
ATOM 7250 N N . LEU B 1 159 ? 10.977 23.234 -12.484 1 98.19 159 LEU B N 1
ATOM 7251 C CA . LEU B 1 159 ? 11.352 24.453 -13.188 1 98.19 159 LEU B CA 1
ATOM 7252 C C . LEU B 1 159 ? 11.953 24.141 -14.555 1 98.19 159 LEU B C 1
ATOM 7254 O O . LEU B 1 159 ? 11.742 24.875 -15.516 1 98.19 159 LEU B O 1
ATOM 7258 N N . ARG B 1 160 ? 12.688 23.094 -14.586 1 97.31 160 ARG B N 1
ATOM 7259 C CA . ARG B 1 160 ? 13.328 22.703 -15.844 1 97.31 160 ARG B CA 1
ATOM 7260 C C . ARG B 1 160 ? 12.312 22.141 -16.828 1 97.31 160 ARG B C 1
ATOM 7262 O O . ARG B 1 160 ? 12.422 22.359 -18.031 1 97.31 160 ARG B O 1
ATOM 7269 N N . GLN B 1 161 ? 11.352 21.438 -16.297 1 96.31 161 GLN B N 1
ATOM 7270 C CA . GLN B 1 161 ? 10.461 20.625 -17.125 1 96.31 161 GLN B CA 1
ATOM 7271 C C . GLN B 1 161 ? 9.227 21.422 -17.531 1 96.31 161 GLN B C 1
ATOM 7273 O O . GLN B 1 161 ? 8.5 21.031 -18.453 1 96.31 161 GLN B O 1
ATOM 7278 N N . HIS B 1 162 ? 8.992 22.562 -16.875 1 95.88 162 HIS B N 1
ATOM 7279 C CA . HIS B 1 162 ? 7.762 23.297 -17.125 1 95.88 162 HIS B CA 1
ATOM 7280 C C . HIS B 1 162 ? 8.047 24.781 -17.359 1 95.88 162 HIS B C 1
ATOM 7282 O O . HIS B 1 162 ? 8.977 25.344 -16.766 1 95.88 162 HIS B O 1
ATOM 7288 N N . LYS B 1 163 ? 7.16 25.406 -18.188 1 95.19 163 LYS B N 1
ATOM 7289 C CA . LYS B 1 163 ? 7.148 26.859 -18.312 1 95.19 163 LYS B CA 1
ATOM 7290 C C . LYS B 1 163 ? 6.262 27.5 -17.25 1 95.19 163 LYS B C 1
ATOM 7292 O O . LYS B 1 163 ? 5.117 27.078 -17.062 1 95.19 163 LYS B O 1
ATOM 7297 N N . VAL B 1 164 ? 6.789 28.469 -16.547 1 96.88 164 VAL B N 1
ATOM 7298 C CA . VAL B 1 164 ? 6.004 29.188 -15.547 1 96.88 164 VAL B CA 1
ATOM 7299 C C . VAL B 1 164 ? 4.988 30.078 -16.25 1 96.88 164 VAL B C 1
ATOM 7301 O O . VAL B 1 164 ? 5.363 30.984 -17 1 96.88 164 VAL B O 1
ATOM 7304 N N . THR B 1 165 ? 3.723 29.875 -15.992 1 95.38 165 THR B N 1
ATOM 7305 C CA . THR B 1 165 ? 2.674 30.625 -16.672 1 95.38 165 THR B CA 1
ATOM 7306 C C . THR B 1 165 ? 1.94 31.531 -15.672 1 95.38 165 THR B C 1
ATOM 7308 O O . THR B 1 165 ? 1.208 32.438 -16.078 1 95.38 165 THR B O 1
ATOM 7311 N N . ASP B 1 166 ? 2.16 31.312 -14.438 1 96 166 ASP B N 1
ATOM 7312 C CA . ASP B 1 166 ? 1.563 32.156 -13.422 1 96 166 ASP B CA 1
ATOM 7313 C C . ASP B 1 166 ? 1.966 33.625 -13.625 1 96 166 ASP B C 1
ATOM 7315 O O . ASP B 1 166 ? 3.152 33.969 -13.594 1 96 166 ASP B O 1
ATOM 7319 N N . PRO B 1 167 ? 1.016 34.5 -13.805 1 94.81 167 PRO B N 1
ATOM 7320 C CA . PRO B 1 167 ? 1.338 35.875 -14.125 1 94.81 167 PRO B CA 1
ATOM 7321 C C . PRO B 1 167 ? 2.082 36.594 -13 1 94.81 167 PRO B C 1
ATOM 7323 O O . PRO B 1 167 ? 2.729 37.625 -13.227 1 94.81 167 PRO B O 1
ATOM 7326 N N . ALA B 1 168 ? 2.018 36.031 -11.82 1 95.81 168 ALA B N 1
ATOM 7327 C CA . ALA B 1 168 ? 2.672 36.656 -10.68 1 95.81 168 ALA B CA 1
ATOM 7328 C C . ALA B 1 168 ? 4.188 36.719 -10.867 1 95.81 168 ALA B C 1
ATOM 7330 O O . ALA B 1 168 ? 4.859 37.594 -10.32 1 95.81 168 ALA B O 1
ATOM 7331 N N . CYS B 1 169 ? 4.734 35.75 -11.727 1 97.69 169 CYS B N 1
ATOM 7332 C CA . CYS B 1 169 ? 6.191 35.781 -11.805 1 97.69 169 CYS B CA 1
ATOM 7333 C C . CYS B 1 169 ? 6.668 35.281 -13.18 1 97.69 169 CYS B C 1
ATOM 7335 O O . CYS B 1 169 ? 7.852 35.031 -13.367 1 97.69 169 CYS B O 1
ATOM 7337 N N . ARG B 1 170 ? 5.777 35.156 -14.094 1 96.75 170 ARG B N 1
ATOM 7338 C CA . ARG B 1 170 ? 6.16 34.719 -15.438 1 96.75 170 ARG B CA 1
ATOM 7339 C C . ARG B 1 170 ? 7.285 35.594 -15.992 1 96.75 170 ARG B C 1
ATOM 7341 O O . ARG B 1 170 ? 7.172 36.812 -16.031 1 96.75 170 ARG B O 1
ATOM 7348 N N . GLY B 1 171 ? 8.336 34.938 -16.375 1 96 171 GLY B N 1
ATOM 7349 C CA . GLY B 1 171 ? 9.43 35.594 -17.047 1 96 171 GLY B CA 1
ATOM 7350 C C . GLY B 1 171 ? 10.344 36.344 -16.094 1 96 171 GLY B C 1
ATOM 7351 O O . GLY B 1 171 ? 11.297 37 -16.531 1 96 171 GLY B O 1
ATOM 7352 N N . LYS B 1 172 ? 10.125 36.281 -14.852 1 97.38 172 LYS B N 1
ATOM 7353 C CA . LYS B 1 172 ? 10.922 37.031 -13.891 1 97.38 172 LYS B CA 1
ATOM 7354 C C . LYS B 1 172 ? 12.258 36.344 -13.625 1 97.38 172 LYS B C 1
ATOM 7356 O O . LYS B 1 172 ? 12.305 35.125 -13.453 1 97.38 172 LYS B O 1
ATOM 7361 N N . GLY B 1 173 ? 13.312 37.094 -13.484 1 96.19 173 GLY B N 1
ATOM 7362 C CA . GLY B 1 173 ? 14.664 36.562 -13.352 1 96.19 173 GLY B CA 1
ATOM 7363 C C . GLY B 1 173 ? 14.953 36 -11.977 1 96.19 173 GLY B C 1
ATOM 7364 O O . GLY B 1 173 ? 15.93 35.25 -11.797 1 96.19 173 GLY B O 1
ATOM 7365 N N . TRP B 1 174 ? 14.102 36.344 -11.031 1 97.25 174 TRP B N 1
ATOM 7366 C CA . TRP B 1 174 ? 14.359 35.844 -9.672 1 97.25 174 TRP B CA 1
ATOM 7367 C C . TRP B 1 174 ? 13.734 34.469 -9.453 1 97.25 174 TRP B C 1
ATOM 7369 O O . TRP B 1 174 ? 13.898 33.875 -8.391 1 97.25 174 TRP B O 1
ATOM 7379 N N . VAL B 1 175 ? 12.938 33.969 -10.391 1 98.44 175 VAL B N 1
ATOM 7380 C CA . VAL B 1 175 ? 12.523 32.562 -10.359 1 98.44 175 VAL B CA 1
ATOM 7381 C C . VAL B 1 175 ? 13.688 31.672 -10.797 1 98.44 175 VAL B C 1
ATOM 7383 O O . VAL B 1 175 ? 13.922 31.5 -12 1 98.44 175 VAL B O 1
ATOM 7386 N N . ARG B 1 176 ? 14.414 31.062 -9.805 1 97.88 176 ARG B N 1
ATOM 7387 C CA . ARG B 1 176 ? 15.664 30.344 -10.07 1 97.88 176 ARG B CA 1
ATOM 7388 C C . ARG B 1 176 ? 15.727 29.047 -9.289 1 97.88 176 ARG B C 1
ATOM 7390 O O . ARG B 1 176 ? 14.977 28.844 -8.32 1 97.88 176 ARG B O 1
ATOM 7397 N N . PRO B 1 177 ? 16.594 28.078 -9.695 1 98.31 177 PRO B N 1
ATOM 7398 C CA . PRO B 1 177 ? 16.781 26.859 -8.914 1 98.31 177 PRO B CA 1
ATOM 7399 C C . PRO B 1 177 ? 17.266 27.141 -7.492 1 98.31 177 PRO B C 1
ATOM 7401 O O . PRO B 1 177 ? 17.766 28.234 -7.211 1 98.31 177 PRO B O 1
ATOM 7404 N N . VAL B 1 178 ? 17.078 26.125 -6.699 1 98.75 178 VAL B N 1
ATOM 7405 C CA . VAL B 1 178 ? 17.453 26.297 -5.301 1 98.75 178 VAL B CA 1
ATOM 7406 C C . VAL B 1 178 ? 18.344 25.141 -4.867 1 98.75 178 VAL B C 1
ATOM 7408 O O . VAL B 1 178 ? 18.453 24.125 -5.574 1 98.75 178 VAL B O 1
ATOM 7411 N N . THR B 1 179 ? 19 25.312 -3.732 1 98.56 179 THR B N 1
ATOM 7412 C CA . THR B 1 179 ? 19.844 24.281 -3.135 1 98.56 179 THR B CA 1
ATOM 7413 C C . THR B 1 179 ? 19.188 23.719 -1.871 1 98.56 179 THR B C 1
ATOM 7415 O O . THR B 1 179 ? 18.219 24.281 -1.358 1 98.56 179 THR B O 1
ATOM 7418 N N . ALA B 1 180 ? 19.734 22.609 -1.418 1 98.56 180 ALA B N 1
ATOM 7419 C CA . ALA B 1 180 ? 19.281 22.047 -0.143 1 98.56 180 ALA B CA 1
ATOM 7420 C C . ALA B 1 180 ? 19.469 23.047 0.99 1 98.56 180 ALA B C 1
ATOM 7422 O O . ALA B 1 180 ? 18.656 23.125 1.906 1 98.56 180 ALA B O 1
ATOM 7423 N N . THR B 1 181 ? 20.5 23.828 0.919 1 98.5 181 THR B N 1
ATOM 7424 C CA . THR B 1 181 ? 20.781 24.812 1.955 1 98.5 181 THR B CA 1
ATOM 7425 C C . THR B 1 181 ? 19.75 25.938 1.908 1 98.5 181 THR B C 1
ATOM 7427 O O . THR B 1 181 ? 19.391 26.5 2.947 1 98.5 181 THR B O 1
ATOM 7430 N N . ASP B 1 182 ? 19.266 26.297 0.733 1 98.56 182 ASP B N 1
ATOM 7431 C CA . ASP B 1 182 ? 18.188 27.281 0.627 1 98.56 182 ASP B CA 1
ATOM 7432 C C . ASP B 1 182 ? 16.938 26.797 1.348 1 98.56 182 ASP B C 1
ATOM 7434 O O . ASP B 1 182 ? 16.266 27.578 2.027 1 98.56 182 ASP B O 1
ATOM 7438 N N . VAL B 1 183 ? 16.672 25.531 1.168 1 98.81 183 VAL B N 1
ATOM 7439 C CA . VAL B 1 183 ? 15.508 24.938 1.834 1 98.81 183 VAL B CA 1
ATOM 7440 C C . VAL B 1 183 ? 15.719 24.969 3.348 1 98.81 183 VAL B C 1
ATOM 7442 O O . VAL B 1 183 ? 14.789 25.281 4.102 1 98.81 183 VAL B O 1
ATOM 7445 N N . ALA B 1 184 ? 16.906 24.672 3.732 1 98.81 184 ALA B N 1
ATOM 7446 C CA . ALA B 1 184 ? 17.234 24.719 5.156 1 98.81 184 ALA B CA 1
ATOM 7447 C C . ALA B 1 184 ? 17.078 26.125 5.711 1 98.81 184 ALA B C 1
ATOM 7449 O O . ALA B 1 184 ? 16.594 26.312 6.824 1 98.81 184 ALA B O 1
ATOM 7450 N N . ARG B 1 185 ? 17.531 27.125 4.961 1 98.62 185 ARG B N 1
ATOM 7451 C CA . ARG B 1 185 ? 17.422 28.516 5.406 1 98.62 185 ARG B CA 1
ATOM 7452 C C . ARG B 1 185 ? 15.969 28.938 5.566 1 98.62 185 ARG B C 1
ATOM 7454 O O . ARG B 1 185 ? 15.641 29.719 6.461 1 98.62 185 ARG B O 1
ATOM 7461 N N . ARG B 1 186 ? 15.18 28.453 4.711 1 97.94 186 ARG B N 1
ATOM 7462 C CA . ARG B 1 186 ? 13.75 28.734 4.859 1 97.94 186 ARG B CA 1
ATOM 7463 C C . ARG B 1 186 ? 13.211 28.109 6.145 1 97.94 186 ARG B C 1
ATOM 7465 O O . ARG B 1 186 ? 12.453 28.75 6.875 1 97.94 186 ARG B O 1
ATOM 7472 N N . GLY B 1 187 ? 13.586 26.844 6.406 1 97.94 187 GLY B N 1
ATOM 7473 C CA . GLY B 1 187 ? 13.203 26.219 7.66 1 97.94 187 GLY B CA 1
ATOM 7474 C C . GLY B 1 187 ? 13.719 26.953 8.883 1 97.94 187 GLY B C 1
ATOM 7475 O O . GLY B 1 187 ? 13.008 27.078 9.883 1 97.94 187 GLY B O 1
ATOM 7476 N N . TYR B 1 188 ? 14.914 27.422 8.789 1 98.44 188 TYR B N 1
ATOM 7477 C CA . TYR B 1 188 ? 15.516 28.203 9.867 1 98.44 188 TYR B CA 1
ATOM 7478 C C . TYR B 1 188 ? 14.742 29.5 10.102 1 98.44 188 TYR B C 1
ATOM 7480 O O . TYR B 1 188 ? 14.508 29.891 11.242 1 98.44 188 TYR B O 1
ATOM 7488 N N . ALA B 1 189 ? 14.352 30.125 9.016 1 98.06 189 ALA B N 1
ATOM 7489 C CA . ALA B 1 189 ? 13.586 31.359 9.125 1 98.06 189 ALA B CA 1
ATOM 7490 C C . ALA B 1 189 ? 12.289 31.141 9.906 1 98.06 189 ALA B C 1
ATOM 7492 O O . ALA B 1 189 ? 11.891 31.984 10.719 1 98.06 189 ALA B O 1
ATOM 7493 N N . LEU B 1 190 ? 11.672 30.047 9.672 1 95.94 190 LEU B N 1
ATOM 7494 C CA . LEU B 1 190 ? 10.461 29.703 10.406 1 95.94 190 LEU B CA 1
ATOM 7495 C C . LEU B 1 190 ? 10.773 29.453 11.883 1 95.94 190 LEU B C 1
ATOM 7497 O O . LEU B 1 190 ? 9.969 29.797 12.75 1 95.94 190 LEU B O 1
ATOM 7501 N N . THR B 1 191 ? 11.922 28.938 12.148 1 97.12 191 THR B N 1
ATOM 7502 C CA . THR B 1 191 ? 12.312 28.562 13.508 1 97.12 191 THR B CA 1
ATOM 7503 C C . THR B 1 191 ? 12.57 29.812 14.352 1 97.12 191 THR B C 1
ATOM 7505 O O . THR B 1 191 ? 12.25 29.844 15.539 1 97.12 191 THR B O 1
ATOM 7508 N N . VAL B 1 192 ? 13.07 30.891 13.758 1 97.44 192 VAL B N 1
ATOM 7509 C CA . VAL B 1 192 ? 13.5 32.062 14.523 1 97.44 192 VAL B CA 1
ATOM 7510 C C . VAL B 1 192 ? 12.445 33.156 14.43 1 97.44 192 VAL B C 1
ATOM 7512 O O . VAL B 1 192 ? 12.68 34.281 14.859 1 97.44 192 VAL B O 1
ATOM 7515 N N . LEU B 1 193 ? 11.328 32.875 13.914 1 93.88 193 LEU B N 1
ATOM 7516 C CA . LEU B 1 193 ? 10.289 33.844 13.617 1 93.88 193 LEU B CA 1
ATOM 7517 C C . LEU B 1 193 ? 9.922 34.656 14.867 1 93.88 193 LEU B C 1
ATOM 7519 O O . LEU B 1 193 ? 9.68 35.844 14.789 1 93.88 193 LEU B O 1
ATOM 7523 N N . GLY B 1 194 ? 9.875 34 16.031 1 92.12 194 GLY B N 1
ATOM 7524 C CA . GLY B 1 194 ? 9.453 34.656 17.25 1 92.12 194 GLY B CA 1
ATOM 7525 C C . GLY B 1 194 ? 10.594 35.281 18.031 1 92.12 194 GLY B C 1
ATOM 7526 O O . GLY B 1 194 ? 10.375 35.938 19.062 1 92.12 194 GLY B O 1
ATOM 7527 N N . GLY B 1 195 ? 11.789 35.188 17.562 1 95.06 195 GLY B N 1
ATOM 7528 C CA . GLY B 1 195 ? 12.992 35.719 18.188 1 95.06 195 GLY B CA 1
ATOM 7529 C C . GLY B 1 195 ? 13.711 36.719 17.312 1 95.06 195 GLY B C 1
ATOM 7530 O O . GLY B 1 195 ? 13.211 37.812 17.078 1 95.06 195 GLY B O 1
ATOM 7531 N N . GLN B 1 196 ? 14.711 36.25 16.766 1 97.06 196 GLN B N 1
ATOM 7532 C CA . GLN B 1 196 ? 15.508 37.156 15.945 1 97.06 196 GLN B CA 1
ATOM 7533 C C . GLN B 1 196 ? 14.719 37.656 14.742 1 97.06 196 GLN B C 1
ATOM 7535 O O . GLN B 1 196 ? 14.867 38.812 14.336 1 97.06 196 GLN B O 1
ATOM 7540 N N . GLY B 1 197 ? 13.891 36.812 14.156 1 95.69 197 GLY B N 1
ATOM 7541 C CA . GLY B 1 197 ? 13.07 37.25 13.031 1 95.69 197 GLY B CA 1
ATOM 7542 C C . GLY B 1 197 ? 12.086 38.344 13.383 1 95.69 197 GLY B C 1
ATOM 7543 O O . GLY B 1 197 ? 11.773 39.188 12.555 1 95.69 197 GLY B O 1
ATOM 7544 N N . ALA B 1 198 ? 11.633 38.344 14.609 1 93.88 198 ALA B N 1
ATOM 7545 C CA . ALA B 1 198 ? 10.68 39.344 15.07 1 93.88 198 ALA B CA 1
ATOM 7546 C C . ALA B 1 198 ? 11.359 40.688 15.25 1 93.88 198 ALA B C 1
ATOM 7548 O O . ALA B 1 198 ? 10.695 41.75 15.211 1 93.88 198 ALA B O 1
ATOM 7549 N N . LEU B 1 199 ? 12.703 40.688 15.406 1 95.88 199 LEU B N 1
ATOM 7550 C CA . LEU B 1 199 ? 13.422 41.906 15.695 1 95.88 199 LEU B CA 1
ATOM 7551 C C . LEU B 1 199 ? 14.453 42.219 14.609 1 95.88 199 LEU B C 1
ATOM 7553 O O . LEU B 1 199 ? 15.523 42.75 14.891 1 95.88 199 LEU B O 1
ATOM 7557 N N . ALA B 1 200 ? 14.102 41.812 13.438 1 96.38 200 ALA B N 1
ATOM 7558 C CA . ALA B 1 200 ? 15.031 42 12.328 1 96.38 200 ALA B CA 1
ATOM 7559 C C . ALA B 1 200 ? 15.398 43.469 12.172 1 96.38 200 ALA B C 1
ATOM 7561 O O . ALA B 1 200 ? 16.562 43.812 11.961 1 96.38 200 ALA B O 1
ATOM 7562 N N . ASP B 1 201 ? 14.43 44.438 12.25 1 96.19 201 ASP B N 1
ATOM 7563 C CA . ASP B 1 201 ? 14.703 45.844 12.133 1 96.19 201 ASP B CA 1
ATOM 7564 C C . ASP B 1 201 ? 15.648 46.344 13.234 1 96.19 201 ASP B C 1
ATOM 7566 O O . ASP B 1 201 ? 16.625 47.031 12.961 1 96.19 201 ASP B O 1
ATOM 7570 N N . ALA B 1 202 ? 15.391 45.938 14.469 1 96.5 202 ALA B N 1
ATOM 7571 C CA . ALA B 1 202 ? 16.203 46.344 15.602 1 96.5 202 ALA B CA 1
ATOM 7572 C C . ALA B 1 202 ? 17.641 45.844 15.484 1 96.5 202 ALA B C 1
ATOM 7574 O O . ALA B 1 202 ? 18.578 46.531 15.883 1 96.5 202 ALA B O 1
ATOM 7575 N N . ILE B 1 203 ? 17.812 44.656 14.977 1 97.56 203 ILE B N 1
ATOM 7576 C CA . ILE B 1 203 ? 19.125 44.062 14.812 1 97.56 203 ILE B CA 1
ATOM 7577 C C . ILE B 1 203 ? 19.906 44.781 13.734 1 97.56 203 ILE B C 1
ATOM 7579 O O . ILE B 1 203 ? 21.094 45.094 13.906 1 97.56 203 ILE B O 1
ATOM 7583 N N . THR B 1 204 ? 19.266 45.125 12.648 1 97.19 204 THR B N 1
ATOM 7584 C CA . THR B 1 204 ? 19.969 45.656 11.484 1 97.19 204 THR B CA 1
ATOM 7585 C C . THR B 1 204 ? 20.172 47.156 11.609 1 97.19 204 THR B C 1
ATOM 7587 O O . THR B 1 204 ? 21.031 47.75 10.922 1 97.19 204 THR B O 1
ATOM 7590 N N . GLU B 1 205 ? 19.469 47.844 12.523 1 94.25 205 GLU B N 1
ATOM 7591 C CA . GLU B 1 205 ? 19.547 49.281 12.625 1 94.25 205 GLU B CA 1
ATOM 7592 C C . GLU B 1 205 ? 20.312 49.719 13.875 1 94.25 205 GLU B C 1
ATOM 7594 O O . GLU B 1 205 ? 20.562 50.906 14.078 1 94.25 205 GLU B O 1
ATOM 7599 N N . ALA B 1 206 ? 20.734 48.781 14.648 1 95.06 206 ALA B N 1
ATOM 7600 C CA . ALA B 1 206 ? 21.438 49.125 15.883 1 95.06 206 ALA B CA 1
ATOM 7601 C C . ALA B 1 206 ? 22.734 49.844 15.594 1 95.06 206 ALA B C 1
ATOM 7603 O O . ALA B 1 206 ? 23.516 49.438 14.727 1 95.06 206 ALA B O 1
ATOM 7604 N N . ARG B 1 207 ? 22.938 50.969 16.312 1 93.12 207 ARG B N 1
ATOM 7605 C CA . ARG B 1 207 ? 24.156 51.75 16.188 1 93.12 207 ARG B CA 1
ATOM 7606 C C . ARG B 1 207 ? 24.656 52.219 17.562 1 93.12 207 ARG B C 1
ATOM 7608 O O . ARG B 1 207 ? 23.875 52.562 18.438 1 93.12 207 ARG B O 1
ATOM 7615 N N . PRO B 1 208 ? 26.016 52.188 17.703 1 91.38 208 PRO B N 1
ATOM 7616 C CA . PRO B 1 208 ? 26.547 52.719 18.953 1 91.38 208 PRO B CA 1
ATOM 7617 C C . PRO B 1 208 ? 26.328 54.219 19.078 1 91.38 208 PRO B C 1
ATOM 7619 O O . PRO B 1 208 ? 26.25 54.938 18.078 1 91.38 208 PRO B O 1
ATOM 7622 N N . PRO B 1 209 ? 26.125 54.688 20.328 1 87.94 209 PRO B N 1
ATOM 7623 C CA . PRO B 1 209 ? 25.922 56.125 20.547 1 87.94 209 PRO B CA 1
ATOM 7624 C C . PRO B 1 209 ? 27.141 56.938 20.109 1 87.94 209 PRO B C 1
ATOM 7626 O O . PRO B 1 209 ? 28.281 56.5 20.25 1 87.94 209 PRO B O 1
ATOM 7629 N N . ALA B 1 210 ? 26.75 58.094 19.406 1 73.25 210 ALA B N 1
ATOM 7630 C CA . ALA B 1 210 ? 27.828 59.062 19.109 1 73.25 210 ALA B CA 1
ATOM 7631 C C . ALA B 1 210 ? 28.359 59.688 20.391 1 73.25 210 ALA B C 1
ATOM 7633 O O . ALA B 1 210 ? 27.672 59.688 21.422 1 73.25 210 ALA B O 1
ATOM 7634 N N . ALA B 1 211 ? 29.641 59.938 20.562 1 55.16 211 ALA B N 1
ATOM 7635 C CA . ALA B 1 211 ? 30.266 60.531 21.734 1 55.16 211 ALA B CA 1
ATOM 7636 C C . ALA B 1 211 ? 29.328 61.562 22.406 1 55.16 211 ALA B C 1
ATOM 7638 O O . ALA B 1 211 ? 29.25 61.594 23.641 1 55.16 211 ALA B O 1
ATOM 7639 N N . ARG B 1 212 ? 28.75 62.531 21.812 1 53.09 212 ARG B N 1
ATOM 7640 C CA . ARG B 1 212 ? 28.094 63.656 22.469 1 53.09 212 ARG B CA 1
ATOM 7641 C C . ARG B 1 212 ? 26.594 63.406 22.578 1 53.09 212 ARG B C 1
ATOM 7643 O O . ARG B 1 212 ? 25.875 64.25 23.156 1 53.09 212 ARG B O 1
ATOM 7650 N N . THR B 1 213 ? 25.984 62.531 21.891 1 46.16 213 THR B N 1
ATOM 7651 C CA . THR B 1 213 ? 24.531 62.594 21.828 1 46.16 213 THR B CA 1
ATOM 7652 C C . THR B 1 213 ? 23.906 61.75 22.953 1 46.16 213 THR B C 1
ATOM 7654 O O . THR B 1 213 ? 24.109 60.562 23.031 1 46.16 213 THR B O 1
ATOM 7657 N N . VAL B 1 214 ? 23.766 62.281 24.016 1 42.38 214 VAL B N 1
ATOM 7658 C CA . VAL B 1 214 ? 22.953 61.781 25.125 1 42.38 214 VAL B CA 1
ATOM 7659 C C . VAL B 1 214 ? 21.5 61.656 24.672 1 42.38 214 VAL B C 1
ATOM 7661 O O . VAL B 1 214 ? 20.719 62.594 24.766 1 42.38 214 VAL B O 1
ATOM 7664 N N . GLY B 1 215 ? 21.203 61.469 23.391 1 41.09 215 GLY B N 1
ATOM 7665 C CA . GLY B 1 215 ? 19.781 61.531 23.125 1 41.09 215 GLY B CA 1
ATOM 7666 C C . GLY B 1 215 ? 18.984 60.531 23.938 1 41.09 215 GLY B C 1
ATOM 7667 O O . GLY B 1 215 ? 19.281 59.344 23.953 1 41.09 215 GLY B O 1
ATOM 7668 N N . GLY B 1 216 ? 18.531 61 25.078 1 43.81 216 GLY B N 1
ATOM 7669 C CA . GLY B 1 216 ? 17.547 60.344 25.953 1 43.81 216 GLY B CA 1
ATOM 7670 C C . GLY B 1 216 ? 16.375 59.75 25.203 1 43.81 216 GLY B C 1
ATOM 7671 O O . GLY B 1 216 ? 15.578 60.5 24.609 1 43.81 216 GLY B O 1
ATOM 7672 N N . GLY B 1 217 ? 16.5 58.781 24.5 1 49.06 217 GLY B N 1
ATOM 7673 C CA . GLY B 1 217 ? 15.273 58.156 24 1 49.06 217 GLY B CA 1
ATOM 7674 C C . GLY B 1 217 ? 14.109 58.281 24.969 1 49.06 217 GLY B C 1
ATOM 7675 O O . GLY B 1 217 ? 14.312 58.469 26.172 1 49.06 217 GLY B O 1
ATOM 7676 N N . LYS B 1 218 ? 12.961 58.812 24.516 1 50.12 218 LYS B N 1
ATOM 7677 C CA . LYS B 1 218 ? 11.758 59.031 25.312 1 50.12 218 LYS B CA 1
ATOM 7678 C C . LYS B 1 218 ? 11.453 57.812 26.188 1 50.12 218 LYS B C 1
ATOM 7680 O O . LYS B 1 218 ? 11.391 56.688 25.703 1 50.12 218 LYS B O 1
ATOM 7685 N N . ALA B 1 219 ? 11.719 58 27.469 1 57.41 219 ALA B N 1
ATOM 7686 C CA . ALA B 1 219 ? 11.352 57 28.469 1 57.41 219 ALA B CA 1
ATOM 7687 C C . ALA B 1 219 ? 9.875 56.625 28.344 1 57.41 219 ALA B C 1
ATOM 7689 O O . ALA B 1 219 ? 9.016 57.5 28.234 1 57.41 219 ALA B O 1
ATOM 7690 N N . VAL B 1 220 ? 9.695 55.344 27.938 1 68.12 220 VAL B N 1
ATOM 7691 C CA . VAL B 1 220 ? 8.328 54.844 27.938 1 68.12 220 VAL B CA 1
ATOM 7692 C C . VAL B 1 220 ? 7.73 54.938 29.344 1 68.12 220 VAL B C 1
ATOM 7694 O O . VAL B 1 220 ? 8.367 54.531 30.312 1 68.12 220 VAL B O 1
ATOM 7697 N N . ALA B 1 221 ? 6.738 55.688 29.5 1 71 221 ALA B N 1
ATOM 7698 C CA . ALA B 1 221 ? 6.086 55.938 30.781 1 71 221 ALA B CA 1
ATOM 7699 C C . ALA B 1 221 ? 5.77 54.656 31.531 1 71 221 ALA B C 1
ATOM 7701 O O . ALA B 1 221 ? 5.996 54.562 32.75 1 71 221 ALA B O 1
ATOM 7702 N N . ASP B 1 222 ? 5.43 53.562 30.766 1 84.38 222 ASP B N 1
ATOM 7703 C CA . ASP B 1 222 ? 5.121 52.281 31.406 1 84.38 222 ASP B CA 1
ATOM 7704 C C . ASP B 1 222 ? 5.66 51.125 30.578 1 84.38 222 ASP B C 1
ATOM 7706 O O . ASP B 1 222 ? 4.941 50.531 29.766 1 84.38 222 ASP B O 1
ATOM 7710 N N . PRO B 1 223 ? 6.828 50.719 30.875 1 79.56 223 PRO B N 1
ATOM 7711 C CA . PRO B 1 223 ? 7.461 49.625 30.109 1 79.56 223 PRO B CA 1
ATOM 7712 C C . PRO B 1 223 ? 6.715 48.312 30.219 1 79.56 223 PRO B C 1
ATOM 7714 O O . PRO B 1 223 ? 6.727 47.5 29.281 1 79.56 223 PRO B O 1
ATOM 7717 N N . ALA B 1 224 ? 6.113 48.094 31.312 1 79.69 224 ALA B N 1
ATOM 7718 C CA . ALA B 1 224 ? 5.324 46.875 31.484 1 79.69 224 ALA B CA 1
ATOM 7719 C C . ALA B 1 224 ? 4.148 46.875 30.516 1 79.69 224 ALA B C 1
ATOM 7721 O O . ALA B 1 224 ? 3.893 45.844 29.859 1 79.69 224 ALA B O 1
ATOM 7722 N N . ALA B 1 225 ? 3.533 47.938 30.453 1 81.81 225 ALA B N 1
ATOM 7723 C CA . ALA B 1 225 ? 2.404 48.031 29.531 1 81.81 225 ALA B CA 1
ATOM 7724 C C . ALA B 1 225 ? 2.865 47.938 28.078 1 81.81 225 ALA B C 1
ATOM 7726 O O . ALA B 1 225 ? 2.174 47.375 27.234 1 81.81 225 ALA B O 1
ATOM 7727 N N . ALA B 1 226 ? 3.973 48.469 27.797 1 78.81 226 ALA B N 1
ATOM 7728 C CA . ALA B 1 226 ? 4.523 48.438 26.438 1 78.81 226 ALA B CA 1
ATOM 7729 C C . ALA B 1 226 ? 4.898 47 26.031 1 78.81 226 ALA B C 1
ATOM 7731 O O . ALA B 1 226 ? 4.621 46.562 24.906 1 78.81 226 ALA B O 1
ATOM 7732 N N . ALA B 1 227 ? 5.473 46.344 26.875 1 77.06 227 ALA B N 1
ATOM 7733 C CA . ALA B 1 227 ? 5.836 44.969 26.625 1 77.06 227 ALA B CA 1
ATOM 7734 C C . ALA B 1 227 ? 4.594 44.094 26.438 1 77.06 227 ALA B C 1
ATOM 7736 O O . ALA B 1 227 ? 4.551 43.25 25.547 1 77.06 227 ALA B O 1
ATOM 7737 N N . ARG B 1 228 ? 3.717 44.344 27.297 1 78.94 228 ARG B N 1
ATOM 7738 C CA . ARG B 1 228 ? 2.455 43.594 27.172 1 78.94 228 ARG B CA 1
ATOM 7739 C C . ARG B 1 228 ? 1.791 43.875 25.828 1 78.94 228 ARG B C 1
ATOM 7741 O O . ARG B 1 228 ? 1.296 42.938 25.188 1 78.94 228 ARG B O 1
ATOM 7748 N N . ALA B 1 229 ? 1.817 45.094 25.453 1 75.38 229 ALA B N 1
ATOM 7749 C CA . ALA B 1 229 ? 1.203 45.469 24.188 1 75.38 229 ALA B CA 1
ATOM 7750 C C . ALA B 1 229 ? 1.919 44.844 23 1 75.38 229 ALA B C 1
ATOM 7752 O O . ALA B 1 229 ? 1.279 44.406 22.047 1 75.38 229 ALA B O 1
ATOM 7753 N N . TYR B 1 230 ? 3.143 44.781 23.062 1 74.56 230 TYR B N 1
ATOM 7754 C CA . TYR B 1 230 ? 3.947 44.156 22.016 1 74.56 230 TYR B CA 1
ATOM 7755 C C . TYR B 1 230 ? 3.592 42.688 21.812 1 74.56 230 TYR B C 1
ATOM 7757 O O . TYR B 1 230 ? 3.318 42.25 20.703 1 74.56 230 TYR B O 1
ATOM 7765 N N . PHE B 1 231 ? 3.535 42.031 22.828 1 76.25 231 PHE B N 1
ATOM 7766 C CA . PHE B 1 231 ? 3.295 40.594 22.734 1 76.25 231 PHE B CA 1
ATOM 7767 C C . PHE B 1 231 ? 1.821 40.312 22.484 1 76.25 231 PHE B C 1
ATOM 7769 O O . PHE B 1 231 ? 1.481 39.344 21.797 1 76.25 231 PHE B O 1
ATOM 7776 N N . ALA B 1 232 ? 0.974 41.125 22.984 1 71.31 232 ALA B N 1
ATOM 7777 C CA . ALA B 1 232 ? -0.454 41 22.703 1 71.31 232 ALA B CA 1
ATOM 7778 C C . ALA B 1 232 ? -0.757 41.219 21.219 1 71.31 232 ALA B C 1
ATOM 7780 O O . ALA B 1 232 ? -1.58 40.5 20.641 1 71.31 232 ALA B O 1
ATOM 7781 N N . ALA B 1 233 ? -0.125 42.219 20.703 1 65.56 233 ALA B N 1
ATOM 7782 C CA . ALA B 1 233 ? -0.326 42.5 19.281 1 65.56 233 ALA B CA 1
ATOM 7783 C C . ALA B 1 233 ? 0.096 41.312 18.422 1 65.56 233 ALA B C 1
ATOM 7785 O O . ALA B 1 233 ? -0.543 41.031 17.406 1 65.56 233 ALA B O 1
ATOM 7786 N N . ARG B 1 234 ? 1.027 40.75 18.844 1 67.62 234 ARG B N 1
ATOM 7787 C CA . ARG B 1 234 ? 1.52 39.594 18.109 1 67.62 234 ARG B CA 1
ATOM 7788 C C . ARG B 1 234 ? 0.581 38.406 18.266 1 67.62 234 ARG B C 1
ATOM 7790 O O . ARG B 1 234 ? 0.395 37.625 17.328 1 67.62 234 ARG B O 1
ATOM 7797 N N . HIS B 1 235 ? 0.109 38.469 19.391 1 56.81 235 HIS B N 1
ATOM 7798 C CA . HIS B 1 235 ? -0.869 37.406 19.656 1 56.81 235 HIS B CA 1
ATOM 7799 C C . HIS B 1 235 ? -2.174 37.688 18.922 1 56.81 235 HIS B C 1
ATOM 7801 O O . HIS B 1 235 ? -2.787 36.75 18.391 1 56.81 235 HIS B O 1
ATOM 7807 N N . ASP B 1 236 ? -2.559 38.938 18.922 1 47.28 236 ASP B N 1
ATOM 7808 C CA . ASP B 1 236 ? -3.869 39.312 18.375 1 47.28 236 ASP B CA 1
ATOM 7809 C C . ASP B 1 236 ? -3.85 39.344 16.859 1 47.28 236 ASP B C 1
ATOM 7811 O O . ASP B 1 236 ? -4.84 39 16.203 1 47.28 236 ASP B O 1
ATOM 7815 N N . THR B 1 237 ? -2.871 40 16.375 1 47.47 237 THR B N 1
ATOM 7816 C CA . THR B 1 237 ? -2.867 40.188 14.93 1 47.47 237 THR B CA 1
ATOM 7817 C C . THR B 1 237 ? -2.164 39.062 14.219 1 47.47 237 THR B C 1
ATOM 7819 O O . THR B 1 237 ? -2.203 38.938 12.992 1 47.47 237 THR B O 1
ATOM 7822 N N . GLY B 1 238 ? -1.785 38.25 15.094 1 60.62 238 GLY B N 1
ATOM 7823 C CA . GLY B 1 238 ? -0.902 37.281 14.477 1 60.62 238 GLY B CA 1
ATOM 7824 C C . GLY B 1 238 ? -1.58 35.969 14.203 1 60.62 238 GLY B C 1
ATOM 7825 O O . GLY B 1 238 ? -2.805 35.844 14.289 1 60.62 238 GLY B O 1
ATOM 7826 N N . MET B 1 239 ? -0.917 35.094 13.766 1 70.12 239 MET B N 1
ATOM 7827 C CA . MET B 1 239 ? -1.247 33.719 13.5 1 70.12 239 MET B CA 1
ATOM 7828 C C . MET B 1 239 ? -1.888 33.062 14.719 1 70.12 239 MET B C 1
ATOM 7830 O O . MET B 1 239 ? -1.55 33.375 15.852 1 70.12 239 MET B O 1
ATOM 7834 N N . GLY B 1 240 ? -3.047 32.469 14.547 1 86.19 240 GLY B N 1
ATOM 7835 C CA . GLY B 1 240 ? -3.74 31.734 15.594 1 86.19 240 GLY B CA 1
ATOM 7836 C C . GLY B 1 240 ? -4.277 30.391 15.141 1 86.19 240 GLY B C 1
ATOM 7837 O O . GLY B 1 240 ? -3.949 29.922 14.047 1 86.19 240 GLY B O 1
ATOM 7838 N N . SER B 1 241 ? -4.855 29.734 16.062 1 93 241 SER B N 1
ATOM 7839 C CA . SER B 1 241 ? -5.438 28.438 15.773 1 93 241 SER B CA 1
ATOM 7840 C C . SER B 1 241 ? -6.449 28.016 16.844 1 93 241 SER B C 1
ATOM 7842 O O . SER B 1 241 ? -6.449 28.562 17.953 1 93 241 SER B O 1
ATOM 7844 N N . ASN B 1 242 ? -7.305 27.266 16.422 1 96.5 242 ASN B N 1
ATOM 7845 C CA . ASN B 1 242 ? -7.996 26.391 17.359 1 96.5 242 ASN B CA 1
ATOM 7846 C C . ASN B 1 242 ? -7.59 24.938 17.172 1 96.5 242 ASN B C 1
ATOM 7848 O O . ASN B 1 242 ? -7.32 24.5 16.062 1 96.5 242 ASN B O 1
ATOM 7852 N N . ALA B 1 243 ? -7.555 24.266 18.281 1 98.75 243 ALA B N 1
ATOM 7853 C CA . ALA B 1 243 ? -7.453 22.812 18.219 1 98.75 243 ALA B CA 1
ATOM 7854 C C . ALA B 1 243 ? -8.109 22.156 19.438 1 98.75 243 ALA B C 1
ATOM 7856 O O . ALA B 1 243 ? -8.039 22.688 20.531 1 98.75 243 ALA B O 1
ATOM 7857 N N . VAL B 1 244 ? -8.766 21.016 19.203 1 98.94 244 VAL B N 1
ATOM 7858 C CA . VAL B 1 244 ? -9.312 20.266 20.328 1 98.94 244 VAL B CA 1
ATOM 7859 C C . VAL B 1 244 ? -9.18 18.766 20.047 1 98.94 244 VAL B C 1
ATOM 7861 O O . VAL B 1 244 ? -9.398 18.312 18.922 1 98.94 244 VAL B O 1
ATOM 7864 N N . ALA B 1 245 ? -8.742 18.062 21.031 1 98.94 245 ALA B N 1
ATOM 7865 C CA . ALA B 1 245 ? -8.75 16.609 21.078 1 98.94 245 ALA B CA 1
ATOM 7866 C C . ALA B 1 245 ? -9.781 16.094 22.078 1 98.94 245 ALA B C 1
ATOM 7868 O O . ALA B 1 245 ? -9.938 16.656 23.156 1 98.94 245 ALA B O 1
ATOM 7869 N N . PHE B 1 246 ? -10.516 15.109 21.672 1 98.94 246 PHE B N 1
ATOM 7870 C CA . PHE B 1 246 ? -11.414 14.406 22.594 1 98.94 246 PHE B CA 1
ATOM 7871 C C . PHE B 1 246 ? -10.906 13 22.859 1 98.94 246 PHE B C 1
ATOM 7873 O O . PHE B 1 246 ? -10.492 12.289 21.938 1 98.94 246 PHE B O 1
ATOM 7880 N N . SER B 1 247 ? -10.93 12.594 24.125 1 98.75 247 SER B N 1
ATOM 7881 C CA . SER B 1 247 ? -10.547 11.227 24.484 1 98.75 247 SER B CA 1
ATOM 7882 C C . SER B 1 247 ? -11.672 10.242 24.203 1 98.75 247 SER B C 1
ATOM 7884 O O . SER B 1 247 ? -12.812 10.641 23.984 1 98.75 247 SER B O 1
ATOM 7886 N N . GLY B 1 248 ? -11.273 8.969 24.234 1 98.5 248 GLY B N 1
ATOM 7887 C CA . GLY B 1 248 ? -12.227 7.898 24 1 98.5 248 GLY B CA 1
ATOM 7888 C C . GLY B 1 248 ? -13.32 7.848 25.062 1 98.5 248 GLY B C 1
ATOM 7889 O O . GLY B 1 248 ? -14.367 7.238 24.828 1 98.5 248 GLY B O 1
ATOM 7890 N N . ALA B 1 249 ? -13.18 8.5 26.125 1 98.38 249 ALA B N 1
ATOM 7891 C CA . ALA B 1 249 ? -14.172 8.516 27.203 1 98.38 249 ALA B CA 1
ATOM 7892 C C . ALA B 1 249 ? -15.453 9.227 26.75 1 98.38 249 ALA B C 1
ATOM 7894 O O . ALA B 1 249 ? -16.531 8.969 27.281 1 98.38 249 ALA B O 1
ATOM 7895 N N . VAL B 1 250 ? -15.328 10.102 25.75 1 98.81 250 VAL B N 1
ATOM 7896 C CA . VAL B 1 250 ? -16.484 10.914 25.422 1 98.81 250 VAL B CA 1
ATOM 7897 C C . VAL B 1 250 ? -16.859 10.711 23.953 1 98.81 250 VAL B C 1
ATOM 7899 O O . VAL B 1 250 ? -17.734 11.398 23.422 1 98.81 250 VAL B O 1
ATOM 7902 N N . THR B 1 251 ? -16.203 9.844 23.25 1 98.75 251 THR B N 1
ATOM 7903 C CA . THR B 1 251 ? -16.5 9.602 21.844 1 98.75 251 THR B CA 1
ATOM 7904 C C . THR B 1 251 ? -17.375 8.359 21.688 1 98.75 251 THR B C 1
ATOM 7906 O O . THR B 1 251 ? -17.453 7.523 22.594 1 98.75 251 THR B O 1
ATOM 7909 N N . ALA B 1 252 ? -18 8.188 20.562 1 98.5 252 ALA B N 1
ATOM 7910 C CA . ALA B 1 252 ? -19 7.156 20.328 1 98.5 252 ALA B CA 1
ATOM 7911 C C . ALA B 1 252 ? -18.359 5.77 20.297 1 98.5 252 ALA B C 1
ATOM 7913 O O . ALA B 1 252 ? -18.969 4.789 20.734 1 98.5 252 ALA B O 1
ATOM 7914 N N . ASN B 1 253 ? -17.172 5.629 19.75 1 97.31 253 ASN B N 1
ATOM 7915 C CA . ASN B 1 253 ? -16.562 4.312 19.562 1 97.31 253 ASN B CA 1
ATOM 7916 C C . ASN B 1 253 ? -15.336 4.125 20.453 1 97.31 253 ASN B C 1
ATOM 7918 O O . ASN B 1 253 ? -14.492 3.268 20.188 1 97.31 253 ASN B O 1
ATOM 7922 N N . ARG B 1 254 ? -15.086 5.039 21.375 1 98.12 254 ARG B N 1
ATOM 7923 C CA . ARG B 1 254 ? -14.062 4.984 22.422 1 98.12 254 ARG B CA 1
ATOM 7924 C C . ARG B 1 254 ? -12.68 5.281 21.844 1 98.12 254 ARG B C 1
ATOM 7926 O O . ARG B 1 254 ? -11.664 5.016 22.5 1 98.12 254 ARG B O 1
ATOM 7933 N N . ARG B 1 255 ? -12.617 5.742 20.656 1 98.62 255 ARG B N 1
ATOM 7934 C CA . ARG B 1 255 ? -11.375 6.172 20.016 1 98.62 255 ARG B CA 1
ATOM 7935 C C . ARG B 1 255 ? -11.281 7.691 19.984 1 98.62 255 ARG B C 1
ATOM 7937 O O . ARG B 1 255 ? -12.297 8.383 20.047 1 98.62 255 ARG B O 1
ATOM 7944 N N . GLY B 1 256 ? -10.078 8.242 19.875 1 98.75 256 GLY B N 1
ATOM 7945 C CA . GLY B 1 256 ? -9.875 9.688 19.922 1 98.75 256 GLY B CA 1
ATOM 7946 C C . GLY B 1 256 ? -10.422 10.414 18.703 1 98.75 256 GLY B C 1
ATOM 7947 O O . GLY B 1 256 ? -10.609 9.812 17.656 1 98.75 256 GLY B O 1
ATOM 7948 N N . LEU B 1 257 ? -10.711 11.734 18.891 1 98.88 257 LEU B N 1
ATOM 7949 C CA . LEU B 1 257 ? -11.109 12.656 17.828 1 98.88 257 LEU B CA 1
ATOM 7950 C C . LEU B 1 257 ? -10.273 13.93 17.875 1 98.88 257 LEU B C 1
ATOM 7952 O O . LEU B 1 257 ? -9.891 14.391 18.953 1 98.88 257 LEU B O 1
ATOM 7956 N N . LEU B 1 258 ? -9.969 14.484 16.75 1 98.94 258 LEU B N 1
ATOM 7957 C CA . LEU B 1 258 ? -9.195 15.727 16.688 1 98.94 258 LEU B CA 1
ATOM 7958 C C . LEU B 1 258 ? -9.82 16.703 15.68 1 98.94 258 LEU B C 1
ATOM 7960 O O . LEU B 1 258 ? -10.117 16.328 14.547 1 98.94 258 LEU B O 1
ATOM 7964 N N . LEU B 1 259 ? -10.094 17.891 16.109 1 98.94 259 LEU B N 1
ATOM 7965 C CA . LEU B 1 259 ? -10.391 19.016 15.234 1 98.94 259 LEU B CA 1
ATOM 7966 C C . LEU B 1 259 ? -9.25 20.031 15.242 1 98.94 259 LEU B C 1
ATOM 7968 O O . LEU B 1 259 ? -8.906 20.578 16.281 1 98.94 259 LEU B O 1
ATOM 7972 N N . GLY B 1 260 ? -8.57 20.188 14.125 1 98.69 260 GLY B N 1
ATOM 7973 C CA . GLY B 1 260 ? -7.551 21.203 13.93 1 98.69 260 GLY B CA 1
ATOM 7974 C C . GLY B 1 260 ? -7.996 22.328 13.016 1 98.69 260 GLY B C 1
ATOM 7975 O O . GLY B 1 260 ? -8.547 22.094 11.945 1 98.69 260 GLY B O 1
ATOM 7976 N N . ASN B 1 261 ? -7.762 23.547 13.461 1 98.25 261 ASN B N 1
ATOM 7977 C CA . ASN B 1 261 ? -8.219 24.734 12.75 1 98.25 261 ASN B CA 1
ATOM 7978 C C . ASN B 1 261 ? -7.223 25.891 12.883 1 98.25 261 ASN B C 1
ATOM 7980 O O . ASN B 1 261 ? -7.48 26.859 13.602 1 98.25 261 ASN B O 1
ATOM 7984 N N . PRO B 1 262 ? -6.141 25.781 12.195 1 97.62 262 PRO B N 1
ATOM 7985 C CA . PRO B 1 262 ? -5.195 26.906 12.203 1 97.62 262 PRO B CA 1
ATOM 7986 C C . PRO B 1 262 ? -5.723 28.125 11.461 1 97.62 262 PRO B C 1
ATOM 7988 O O . PRO B 1 262 ? -6.438 28 10.469 1 97.62 262 PRO B O 1
ATOM 7991 N N . HIS B 1 263 ? -5.414 29.312 11.992 1 97.12 263 HIS B N 1
ATOM 7992 C CA . HIS B 1 263 ? -5.691 30.594 11.352 1 97.12 263 HIS B CA 1
ATOM 7993 C C . HIS B 1 263 ? -4.414 31.219 10.797 1 97.12 263 HIS B C 1
ATOM 7995 O O . HIS B 1 263 ? -3.602 31.766 11.555 1 97.12 263 HIS B O 1
ATOM 8001 N N . TYR B 1 264 ? -4.234 31.094 9.508 1 96 264 TYR B N 1
ATOM 8002 C CA . TYR B 1 264 ? -3.004 31.531 8.852 1 96 264 TYR B CA 1
ATOM 8003 C C . TYR B 1 264 ? -3.305 32.406 7.652 1 96 264 TYR B C 1
ATOM 8005 O O . TYR B 1 264 ? -4.453 32.531 7.219 1 96 264 TYR B O 1
ATOM 8013 N N . PRO B 1 265 ? -2.246 33.125 7.16 1 94.94 265 PRO B N 1
ATOM 8014 C CA . PRO B 1 265 ? -2.455 34 6.008 1 94.94 265 PRO B CA 1
ATOM 8015 C C . PRO B 1 265 ? -2.99 33.281 4.785 1 94.94 265 PRO B C 1
ATOM 8017 O O . PRO B 1 265 ? -2.566 32.156 4.508 1 94.94 265 PRO B O 1
ATOM 8020 N N . TRP B 1 266 ? -3.916 33.906 4.105 1 96.62 266 TRP B N 1
ATOM 8021 C CA . TRP B 1 266 ? -4.48 33.312 2.9 1 96.62 266 TRP B CA 1
ATOM 8022 C C . TRP B 1 266 ? -3.537 33.5 1.714 1 96.62 266 TRP B C 1
ATOM 8024 O O . TRP B 1 266 ? -3.711 32.875 0.674 1 96.62 266 TRP B O 1
ATOM 8034 N N . HIS B 1 267 ? -2.535 34.406 1.945 1 94.88 267 HIS B N 1
ATOM 8035 C CA . HIS B 1 267 ? -1.542 34.656 0.911 1 94.88 267 HIS B CA 1
ATOM 8036 C C . HIS B 1 267 ? -0.126 34.594 1.473 1 94.88 267 HIS B C 1
ATOM 8038 O O . HIS B 1 267 ? 0.07 34.656 2.688 1 94.88 267 HIS B O 1
ATOM 8044 N N . GLY B 1 268 ? 0.793 34.375 0.565 1 95 268 GLY B N 1
ATOM 8045 C CA . GLY B 1 268 ? 2.195 34.469 0.939 1 95 268 GLY B CA 1
ATOM 8046 C C . GLY B 1 268 ? 2.799 33.156 1.346 1 95 268 GLY B C 1
ATOM 8047 O O . GLY B 1 268 ? 2.209 32.094 1.1 1 95 268 GLY B O 1
ATOM 8048 N N . ASN B 1 269 ? 3.943 33.219 1.93 1 95.31 269 ASN B N 1
ATOM 8049 C CA . ASN B 1 269 ? 4.793 32.031 2.092 1 95.31 269 ASN B CA 1
ATOM 8050 C C . ASN B 1 269 ? 4.398 31.234 3.326 1 95.31 269 ASN B C 1
ATOM 8052 O O . ASN B 1 269 ? 4.859 30.109 3.508 1 95.31 269 ASN B O 1
ATOM 8056 N N . ARG B 1 270 ? 3.488 31.688 4.141 1 95.12 270 ARG B N 1
ATOM 8057 C CA . ARG B 1 270 ? 3.045 30.906 5.293 1 95.12 270 ARG B CA 1
ATOM 8058 C C . ARG B 1 270 ? 1.713 30.219 5.016 1 95.12 270 ARG B C 1
ATOM 8060 O O . ARG B 1 270 ? 1.053 29.734 5.938 1 95.12 270 ARG B O 1
ATOM 8067 N N . ARG B 1 271 ? 1.327 30.203 3.77 1 96.62 271 ARG B N 1
ATOM 8068 C CA . ARG B 1 271 ? 0.172 29.406 3.367 1 96.62 271 ARG B CA 1
ATOM 8069 C C . ARG B 1 271 ? 0.412 27.922 3.621 1 96.62 271 ARG B C 1
ATOM 8071 O O . ARG B 1 271 ? 1.534 27.438 3.467 1 96.62 271 ARG B O 1
ATOM 8078 N N . PHE B 1 272 ? -0.692 27.234 3.936 1 98.06 272 PHE B N 1
ATOM 8079 C CA . PHE B 1 272 ? -0.63 25.781 4.031 1 98.06 272 PHE B CA 1
ATOM 8080 C C . PHE B 1 272 ? -0.839 25.141 2.664 1 98.06 272 PHE B C 1
ATOM 8082 O O . PHE B 1 272 ? -1.428 25.766 1.769 1 98.06 272 PHE B O 1
ATOM 8089 N N . TRP B 1 273 ? -0.351 24.016 2.502 1 98.69 273 TRP B N 1
ATOM 8090 C CA . TRP B 1 273 ? -0.466 23.156 1.333 1 98.69 273 TRP B CA 1
ATOM 8091 C C . TRP B 1 273 ? -0.75 21.703 1.747 1 98.69 273 TRP B C 1
ATOM 8093 O O . TRP B 1 273 ? -0.075 21.172 2.623 1 98.69 273 TRP B O 1
ATOM 8103 N N . GLN B 1 274 ? -1.801 21.062 1.182 1 98.62 274 GLN B N 1
ATOM 8104 C CA . GLN B 1 274 ? -2.211 19.719 1.572 1 98.62 274 GLN B CA 1
ATOM 8105 C C . GLN B 1 274 ? -1.44 18.656 0.79 1 98.62 274 GLN B C 1
ATOM 8107 O O . GLN B 1 274 ? -1.192 18.828 -0.406 1 98.62 274 GLN B O 1
ATOM 8112 N N . SER B 1 275 ? -1.11 17.578 1.507 1 98.81 275 SER B N 1
ATOM 8113 C CA . SER B 1 275 ? -0.523 16.422 0.826 1 98.81 275 SER B CA 1
ATOM 8114 C C . SER B 1 275 ? -0.537 15.188 1.717 1 98.81 275 SER B C 1
ATOM 8116 O O . SER B 1 275 ? -0.8 15.281 2.918 1 98.81 275 SER B O 1
ATOM 8118 N N . GLN B 1 276 ? -0.393 14.062 1.099 1 98.81 276 GLN B N 1
ATOM 8119 C CA . GLN B 1 276 ? -0.033 12.828 1.792 1 98.81 276 GLN B CA 1
ATOM 8120 C C . GLN B 1 276 ? 1.354 12.344 1.373 1 98.81 276 GLN B C 1
ATOM 8122 O O . GLN B 1 276 ? 1.705 12.406 0.193 1 98.81 276 GLN B O 1
ATOM 8127 N N . GLN B 1 277 ? 2.146 11.961 2.361 1 98.88 277 GLN B N 1
ATOM 8128 C CA . GLN B 1 277 ? 3.516 11.5 2.148 1 98.88 277 GLN B CA 1
ATOM 8129 C C . GLN B 1 277 ? 3.688 10.055 2.602 1 98.88 277 GLN B C 1
ATOM 8131 O O . GLN B 1 277 ? 3.465 9.734 3.77 1 98.88 277 GLN B O 1
ATOM 8136 N N . THR B 1 278 ? 4.137 9.211 1.629 1 98.25 278 THR B N 1
ATOM 8137 C CA . THR B 1 278 ? 4.211 7.789 1.956 1 98.25 278 THR B CA 1
ATOM 8138 C C . THR B 1 278 ? 5.559 7.207 1.534 1 98.25 278 THR B C 1
ATOM 8140 O O . THR B 1 278 ? 5.977 7.367 0.386 1 98.25 278 THR B O 1
ATOM 8143 N N . ILE B 1 279 ? 6.301 6.676 2.396 1 96.81 279 ILE B N 1
ATOM 8144 C CA . ILE B 1 279 ? 7.352 5.68 2.215 1 96.81 279 ILE B CA 1
ATOM 8145 C C . ILE B 1 279 ? 6.906 4.348 2.809 1 96.81 279 ILE B C 1
ATOM 8147 O O . ILE B 1 279 ? 6.867 4.184 4.031 1 96.81 279 ILE B O 1
ATOM 8151 N N . PRO B 1 280 ? 6.551 3.383 1.926 1 91.62 280 PRO B N 1
ATOM 8152 C CA . PRO B 1 280 ? 5.984 2.137 2.443 1 91.62 280 PRO B CA 1
ATOM 8153 C C . PRO B 1 280 ? 6.812 1.533 3.572 1 91.62 280 PRO B C 1
ATOM 8155 O O . PRO B 1 280 ? 8.031 1.385 3.438 1 91.62 280 PRO B O 1
ATOM 8158 N N . GLY B 1 281 ? 6.09 1.202 4.695 1 89.12 281 GLY B N 1
ATOM 8159 C CA . GLY B 1 281 ? 6.711 0.565 5.844 1 89.12 281 GLY B CA 1
ATOM 8160 C C . GLY B 1 281 ? 7.445 1.543 6.742 1 89.12 281 GLY B C 1
ATOM 8161 O O . GLY B 1 281 ? 7.922 1.17 7.816 1 89.12 281 GLY B O 1
ATOM 8162 N N . GLU B 1 282 ? 7.547 2.826 6.289 1 95.06 282 GLU B N 1
ATOM 8163 C CA . GLU B 1 282 ? 8.391 3.787 6.996 1 95.06 282 GLU B CA 1
ATOM 8164 C C . GLU B 1 282 ? 7.594 5.031 7.391 1 95.06 282 GLU B C 1
ATOM 8166 O O . GLU B 1 282 ? 7.703 5.508 8.523 1 95.06 282 GLU B O 1
ATOM 8171 N N . LEU B 1 283 ? 6.777 5.516 6.516 1 97.69 283 LEU B N 1
ATOM 8172 C CA . LEU B 1 283 ? 6.055 6.766 6.699 1 97.69 283 LEU B CA 1
ATOM 8173 C C . LEU B 1 283 ? 4.738 6.754 5.926 1 97.69 283 LEU B C 1
ATOM 8175 O O . LEU B 1 283 ? 4.695 6.305 4.777 1 97.69 283 LEU B O 1
ATOM 8179 N N . ASN B 1 284 ? 3.699 7.145 6.5 1 98.06 284 ASN B N 1
ATOM 8180 C CA . ASN B 1 284 ? 2.402 7.398 5.879 1 98.06 284 ASN B CA 1
ATOM 8181 C C . ASN B 1 284 ? 1.617 8.469 6.633 1 98.06 284 ASN B C 1
ATOM 8183 O O . ASN B 1 284 ? 0.948 8.172 7.621 1 98.06 284 ASN B O 1
ATOM 8187 N N . VAL B 1 285 ? 1.699 9.695 6.129 1 98.81 285 VAL B N 1
ATOM 8188 C CA . VAL B 1 285 ? 1.117 10.828 6.836 1 98.81 285 VAL B CA 1
ATOM 8189 C C . VAL B 1 285 ? 0.366 11.719 5.852 1 98.81 285 VAL B C 1
ATOM 8191 O O . VAL B 1 285 ? 0.814 11.922 4.723 1 98.81 285 VAL B O 1
ATOM 8194 N N . SER B 1 286 ? -0.812 12.18 6.25 1 98.81 286 SER B N 1
ATOM 8195 C CA . SER B 1 286 ? -1.613 13.125 5.484 1 98.81 286 SER B CA 1
ATOM 8196 C C . SER B 1 286 ? -1.888 14.391 6.289 1 98.81 286 SER B C 1
ATOM 8198 O O . SER B 1 286 ? -2.109 14.328 7.5 1 98.81 286 SER B O 1
ATOM 8200 N N . GLY B 1 287 ? -1.812 15.539 5.625 1 98.75 287 GLY B N 1
ATOM 8201 C CA . GLY B 1 287 ? -2.104 16.797 6.305 1 98.75 287 GLY B CA 1
ATOM 8202 C C . GLY B 1 287 ? -1.628 18.016 5.539 1 98.75 287 GLY B C 1
ATOM 8203 O O . GLY B 1 287 ? -1.821 18.109 4.324 1 98.75 287 GLY B O 1
ATOM 8204 N N . ALA B 1 288 ? -1.14 18.984 6.301 1 98.62 288 ALA B N 1
ATOM 8205 C CA . ALA B 1 288 ? -0.75 20.25 5.691 1 98.62 288 ALA B CA 1
ATOM 8206 C C . ALA B 1 288 ? 0.681 20.625 6.066 1 98.62 288 ALA B C 1
ATOM 8208 O O . ALA B 1 288 ? 1.107 20.406 7.203 1 98.62 288 ALA B O 1
ATOM 8209 N N . SER B 1 289 ? 1.341 21.141 5.078 1 98.38 289 SER B N 1
ATOM 8210 C CA . SER B 1 289 ? 2.664 21.734 5.23 1 98.38 289 SER B CA 1
ATOM 8211 C C . SER B 1 289 ? 2.621 23.234 4.988 1 98.38 289 SER B C 1
ATOM 8213 O O . SER B 1 289 ? 1.848 23.719 4.156 1 98.38 289 SER B O 1
ATOM 8215 N N . LEU B 1 290 ? 3.438 23.906 5.766 1 97.5 290 LEU B N 1
ATOM 8216 C CA . LEU B 1 290 ? 3.738 25.234 5.273 1 97.5 290 LEU B CA 1
ATOM 8217 C C . LEU B 1 290 ? 4.473 25.172 3.939 1 97.5 290 LEU B C 1
ATOM 8219 O O . LEU B 1 290 ? 5.336 24.312 3.74 1 97.5 290 LEU B O 1
ATOM 8223 N N . LEU B 1 291 ? 4.141 26.109 3.051 1 97.38 291 LEU B N 1
ATOM 8224 C CA . LEU B 1 291 ? 4.801 26.109 1.75 1 97.38 291 LEU B CA 1
ATOM 8225 C C . LEU B 1 291 ? 6.316 26.125 1.912 1 97.38 291 LEU B C 1
ATOM 8227 O O . LEU B 1 291 ? 6.852 26.906 2.701 1 97.38 291 LEU B O 1
ATOM 8231 N N . GLY B 1 292 ? 6.938 25.25 1.205 1 97.88 292 GLY B N 1
ATOM 8232 C CA . GLY B 1 292 ? 8.391 25.172 1.228 1 97.88 292 GLY B CA 1
ATOM 8233 C C . GLY B 1 292 ? 8.914 24.172 2.24 1 97.88 292 GLY B C 1
ATOM 8234 O O . GLY B 1 292 ? 10.086 23.797 2.199 1 97.88 292 GLY B O 1
ATOM 8235 N N . SER B 1 293 ? 8.031 23.703 3.109 1 98.12 293 SER B N 1
ATOM 8236 C CA . SER B 1 293 ? 8.43 22.688 4.09 1 98.12 293 SER B CA 1
ATOM 8237 C C . SER B 1 293 ? 8.336 21.281 3.508 1 98.12 293 SER B C 1
ATOM 8239 O O . SER B 1 293 ? 7.344 20.938 2.859 1 98.12 293 SER B O 1
ATOM 8241 N N . PRO B 1 294 ? 9.359 20.453 3.771 1 98.56 294 PRO B N 1
ATOM 8242 C CA . PRO B 1 294 ? 9.305 19.078 3.271 1 98.56 294 PRO B CA 1
ATOM 8243 C C . PRO B 1 294 ? 8.562 18.141 4.211 1 98.56 294 PRO B C 1
ATOM 8245 O O . PRO B 1 294 ? 8.414 16.953 3.914 1 98.56 294 PRO B O 1
ATOM 8248 N N . THR B 1 295 ? 8.086 18.625 5.355 1 98.62 295 THR B N 1
ATOM 8249 C CA . THR B 1 295 ? 7.395 17.797 6.336 1 98.62 295 THR B CA 1
ATOM 8250 C C . THR B 1 295 ? 5.984 18.312 6.586 1 98.62 295 THR B C 1
ATOM 8252 O O . THR B 1 295 ? 5.684 19.469 6.301 1 98.62 295 THR B O 1
ATOM 8255 N N . VAL B 1 296 ? 5.117 17.453 7.062 1 98.69 296 VAL B N 1
ATOM 8256 C CA . VAL B 1 296 ? 3.752 17.812 7.434 1 98.69 296 VAL B CA 1
ATOM 8257 C C . VAL B 1 296 ? 3.74 18.406 8.836 1 98.69 296 VAL B C 1
ATOM 8259 O O . VAL B 1 296 ? 4.23 17.781 9.789 1 98.69 296 VAL B O 1
ATOM 8262 N N . GLN B 1 297 ? 3.186 19.578 8.953 1 98.06 297 GLN B N 1
ATOM 8263 C CA . GLN B 1 297 ? 3.162 20.234 10.258 1 98.06 297 GLN B CA 1
ATOM 8264 C C . GLN B 1 297 ? 1.905 19.844 11.039 1 98.06 297 GLN B C 1
ATOM 8266 O O . GLN B 1 297 ? 1.944 19.719 12.266 1 98.06 297 GLN B O 1
ATOM 8271 N N . ILE B 1 298 ? 0.802 19.734 10.367 1 98.5 298 ILE B N 1
ATOM 8272 C CA . ILE B 1 298 ? -0.476 19.328 10.945 1 98.5 298 ILE B CA 1
ATOM 8273 C C . ILE B 1 298 ? -1.058 18.172 10.133 1 98.5 298 ILE B C 1
ATOM 8275 O O . ILE B 1 298 ? -1.121 18.25 8.898 1 98.5 298 ILE B O 1
ATOM 8279 N N . GLY B 1 299 ? -1.412 17.141 10.883 1 98.75 299 GLY B N 1
ATOM 8280 C CA . GLY B 1 299 ? -1.903 16.031 10.078 1 98.75 299 GLY B CA 1
ATOM 8281 C C . GLY B 1 299 ? -2.312 14.82 10.906 1 98.75 299 GLY B C 1
ATOM 8282 O O . GLY B 1 299 ? -2.717 14.969 12.062 1 98.75 299 GLY B O 1
ATOM 8283 N N . HIS B 1 300 ? -2.383 13.68 10.227 1 98.81 300 HIS B N 1
ATOM 8284 C CA . HIS B 1 300 ? -2.715 12.391 10.828 1 98.81 300 HIS B CA 1
ATOM 8285 C C . HIS B 1 300 ? -2.08 11.242 10.055 1 98.81 300 HIS B C 1
ATOM 8287 O O . HIS B 1 300 ? -1.671 11.414 8.906 1 98.81 300 HIS B O 1
ATOM 8293 N N . ASN B 1 301 ? -1.907 10.211 10.719 1 98.44 301 ASN B N 1
ATOM 8294 C CA . ASN B 1 301 ? -1.645 8.93 10.086 1 98.44 301 ASN B CA 1
ATOM 8295 C C . ASN B 1 301 ? -2.74 7.914 10.391 1 98.44 301 ASN B C 1
ATOM 8297 O O . ASN B 1 301 ? -3.896 8.289 10.609 1 98.44 301 ASN B O 1
ATOM 8301 N N . ALA B 1 302 ? -2.465 6.703 10.312 1 96.88 302 ALA B N 1
ATOM 8302 C CA . ALA B 1 302 ? -3.508 5.684 10.414 1 96.88 302 ALA B CA 1
ATOM 8303 C C . ALA B 1 302 ? -4.047 5.59 11.836 1 96.88 302 ALA B C 1
ATOM 8305 O O . ALA B 1 302 ? -5.133 5.051 12.062 1 96.88 302 ALA B O 1
ATOM 8306 N N . SER B 1 303 ? -3.277 6.133 12.859 1 98 303 SER B N 1
ATOM 8307 C CA . SER B 1 303 ? -3.695 5.848 14.234 1 98 303 SER B CA 1
ATOM 8308 C C . SER B 1 303 ? -3.543 7.074 15.125 1 98 303 SER B C 1
ATOM 8310 O O . SER B 1 303 ? -3.826 7.02 16.312 1 98 303 SER B O 1
ATOM 8312 N N . MET B 1 304 ? -3.072 8.125 14.555 1 97.94 304 MET B N 1
ATOM 8313 C CA . MET B 1 304 ? -2.752 9.32 15.328 1 97.94 304 MET B CA 1
ATOM 8314 C C . MET B 1 304 ? -3.051 10.586 14.531 1 97.94 304 MET B C 1
ATOM 8316 O O . MET B 1 304 ? -2.779 10.641 13.328 1 97.94 304 MET B O 1
ATOM 8320 N N . ALA B 1 305 ? -3.682 11.594 15.164 1 98.88 305 ALA B N 1
ATOM 8321 C CA . ALA B 1 305 ? -3.908 12.914 14.578 1 98.88 305 ALA B CA 1
ATOM 8322 C C . ALA B 1 305 ? -3.4 14.023 15.492 1 98.88 305 ALA B C 1
ATOM 8324 O O . ALA B 1 305 ? -3.438 13.883 16.719 1 98.88 305 ALA B O 1
ATOM 8325 N N . TRP B 1 306 ? -2.895 15.117 14.914 1 98.88 306 TRP B N 1
ATOM 8326 C CA . TRP B 1 306 ? -2.418 16.219 15.727 1 98.88 306 TRP B CA 1
ATOM 8327 C C . TRP B 1 306 ? -2.611 17.547 15 1 98.88 306 TRP B C 1
ATOM 8329 O O . TRP B 1 306 ? -2.809 17.578 13.781 1 98.88 306 TRP B O 1
ATOM 8339 N N . SER B 1 307 ? -2.705 18.578 15.711 1 98.81 307 SER B N 1
ATOM 8340 C CA . SER B 1 307 ? -2.676 19.969 15.258 1 98.81 307 SER B CA 1
ATOM 8341 C C . SER B 1 307 ? -1.852 20.844 16.188 1 98.81 307 SER B C 1
ATOM 8343 O O . SER B 1 307 ? -1.378 20.375 17.234 1 98.81 307 SER B O 1
ATOM 8345 N N . HIS B 1 308 ? -1.615 22.047 15.727 1 98.19 308 HIS B N 1
ATOM 8346 C CA . HIS B 1 308 ? -0.862 23.016 16.5 1 98.19 308 HIS B CA 1
ATOM 8347 C C . HIS B 1 308 ? -1.673 24.297 16.734 1 98.19 308 HIS B C 1
ATOM 8349 O O . HIS B 1 308 ? -2.58 24.609 15.953 1 98.19 308 HIS B O 1
ATOM 8355 N N . THR B 1 309 ? -1.409 24.922 17.797 1 97.38 309 THR B N 1
ATOM 8356 C CA . THR B 1 309 ? -1.828 26.312 18.031 1 97.38 309 THR B CA 1
ATOM 8357 C C . THR B 1 309 ? -0.636 27.172 18.406 1 97.38 309 THR B C 1
ATOM 8359 O O . THR B 1 309 ? 0.312 26.703 19.031 1 97.38 309 THR B O 1
ATOM 8362 N N . VAL B 1 310 ? -0.693 28.406 17.969 1 95 310 VAL B N 1
ATOM 8363 C CA . VAL B 1 310 ? 0.375 29.312 18.375 1 95 310 VAL B CA 1
ATOM 8364 C C . VAL B 1 310 ? 0.404 29.438 19.891 1 95 310 VAL B C 1
ATOM 8366 O O . VAL B 1 310 ? -0.631 29.672 20.516 1 95 310 VAL B O 1
ATOM 8369 N N . ALA B 1 311 ? 1.568 29.359 20.469 1 95.38 311 ALA B N 1
ATOM 8370 C CA . ALA B 1 311 ? 1.745 29.328 21.906 1 95.38 311 ALA B CA 1
ATOM 8371 C C . ALA B 1 311 ? 1.977 30.734 22.469 1 95.38 311 ALA B C 1
ATOM 8373 O O . ALA B 1 311 ? 2.188 31.672 21.703 1 95.38 311 ALA B O 1
ATOM 8374 N N . THR B 1 312 ? 1.862 30.797 23.781 1 94.38 312 THR B N 1
ATOM 8375 C CA . THR B 1 312 ? 2.014 32.062 24.469 1 94.38 312 THR B CA 1
ATOM 8376 C C . THR B 1 312 ? 3.43 32.219 25.016 1 94.38 312 THR B C 1
ATOM 8378 O O . THR B 1 312 ? 3.789 33.281 25.531 1 94.38 312 THR B O 1
ATOM 8381 N N . GLY B 1 313 ? 4.207 31.188 24.906 1 95.69 313 GLY B N 1
ATOM 8382 C CA . GLY B 1 313 ? 5.566 31.281 25.406 1 95.69 313 GLY B CA 1
ATOM 8383 C C . GLY B 1 313 ? 6.371 32.375 24.766 1 95.69 313 GLY B C 1
ATOM 8384 O O . GLY B 1 313 ? 6.23 32.625 23.562 1 95.69 313 GLY B O 1
ATOM 8385 N N . VAL B 1 314 ? 7.207 33.031 25.578 1 95.88 314 VAL B N 1
ATOM 8386 C CA . VAL B 1 314 ? 8.07 34.094 25.062 1 95.88 314 VAL B CA 1
ATOM 8387 C C . VAL B 1 314 ? 9.406 33.5 24.625 1 95.88 314 VAL B C 1
ATOM 8389 O O . VAL B 1 314 ? 10.273 33.219 25.453 1 95.88 314 VAL B O 1
ATOM 8392 N N . PRO B 1 315 ? 9.609 33.375 23.375 1 96.25 315 PRO B N 1
ATOM 8393 C CA . PRO B 1 315 ? 10.766 32.594 22.906 1 96.25 315 PRO B CA 1
ATOM 8394 C C . PRO B 1 315 ? 12.039 33.438 22.844 1 96.25 315 PRO B C 1
ATOM 8396 O O . PRO B 1 315 ? 12.836 33.281 21.906 1 96.25 315 PRO B O 1
ATOM 8399 N N . MET B 1 316 ? 12.141 34.406 23.688 1 97.12 316 MET B N 1
ATOM 8400 C CA . MET B 1 316 ? 13.312 35.281 23.781 1 97.12 316 MET B CA 1
ATOM 8401 C C . MET B 1 316 ? 13.469 35.844 25.188 1 97.12 316 MET B C 1
ATOM 8403 O O . MET B 1 316 ? 12.523 35.812 25.984 1 97.12 316 MET B O 1
ATOM 8407 N N . ASN B 1 317 ? 14.625 36.281 25.547 1 97.81 317 ASN B N 1
ATOM 8408 C CA . ASN B 1 317 ? 14.906 37.156 26.672 1 97.81 317 ASN B CA 1
ATOM 8409 C C . ASN B 1 317 ? 15.961 38.219 26.328 1 97.81 317 ASN B C 1
ATOM 8411 O O . ASN B 1 317 ? 16.625 38.094 25.297 1 97.81 317 ASN B O 1
ATOM 8415 N N . LEU B 1 318 ? 15.984 39.281 27.109 1 97.94 318 LEU B N 1
ATOM 8416 C CA . LEU B 1 318 ? 16.969 40.312 26.906 1 97.94 318 LEU B CA 1
ATOM 8417 C C . LEU B 1 318 ? 18.016 40.312 28.016 1 97.94 318 LEU B C 1
ATOM 8419 O O . LEU B 1 318 ? 17.703 39.906 29.156 1 97.94 318 LEU B O 1
ATOM 8423 N N . TYR B 1 319 ? 19.203 40.688 27.656 1 98.44 319 TYR B N 1
ATOM 8424 C CA . TYR B 1 319 ? 20.219 41.062 28.641 1 98.44 319 TYR B CA 1
ATOM 8425 C C . TYR B 1 319 ? 20.531 42.531 28.562 1 98.44 319 TYR B C 1
ATOM 8427 O O . TYR B 1 319 ? 20.828 43.062 27.484 1 98.44 319 TYR B O 1
ATOM 8435 N N . GLU B 1 320 ? 20.359 43.188 29.625 1 98.06 320 GLU B N 1
ATOM 8436 C CA . GLU B 1 320 ? 20.844 44.562 29.734 1 98.06 320 GLU B CA 1
ATOM 8437 C C . GLU B 1 320 ? 22.359 44.594 29.984 1 98.06 320 GLU B C 1
ATOM 8439 O O . GLU B 1 320 ? 22.844 43.969 30.938 1 98.06 320 GLU B O 1
ATOM 8444 N N . LEU B 1 321 ? 23.031 45.281 29.109 1 98.06 321 LEU B N 1
ATOM 8445 C CA . LEU B 1 321 ? 24.484 45.344 29.172 1 98.06 321 LEU B CA 1
ATOM 8446 C C . LEU B 1 321 ? 24.953 46.625 29.797 1 98.06 321 LEU B C 1
ATOM 8448 O O . LEU B 1 321 ? 24.281 47.656 29.688 1 98.06 321 LEU B O 1
ATOM 8452 N N . LYS B 1 322 ? 26.125 46.531 30.438 1 96.81 322 LYS B N 1
ATOM 8453 C CA . LYS B 1 322 ? 26.844 47.719 30.891 1 96.81 322 LYS B CA 1
ATOM 8454 C C . LYS B 1 322 ? 28.047 48 29.984 1 96.81 322 LYS B C 1
ATOM 8456 O O . LYS B 1 322 ? 29.094 47.344 30.109 1 96.81 322 LYS B O 1
ATOM 8461 N N . PRO B 1 323 ? 27.797 49 29.156 1 95.62 323 PRO B N 1
ATOM 8462 C CA . PRO B 1 323 ? 28.938 49.344 28.297 1 95.62 323 PRO B CA 1
ATOM 8463 C C . PRO B 1 323 ? 30.188 49.719 29.078 1 95.62 323 PRO B C 1
ATOM 8465 O O . PRO B 1 323 ? 30.094 50.312 30.141 1 95.62 323 PRO B O 1
ATOM 8468 N N . ALA B 1 324 ? 31.359 49.344 28.562 1 95.56 324 ALA B N 1
ATOM 8469 C CA . ALA B 1 324 ? 32.594 49.719 29.203 1 95.56 324 ALA B CA 1
ATOM 8470 C C . ALA B 1 324 ? 32.812 51.25 29.156 1 95.56 324 ALA B C 1
ATOM 8472 O O . ALA B 1 324 ? 32.5 51.875 28.141 1 95.56 324 ALA B O 1
ATOM 8473 N N . PRO B 1 325 ? 33.375 51.781 30.219 1 91.62 325 PRO B N 1
ATOM 8474 C CA . PRO B 1 325 ? 33.594 53.219 30.219 1 91.62 325 PRO B CA 1
ATOM 8475 C C . PRO B 1 325 ? 34.5 53.688 29.062 1 91.62 325 PRO B C 1
ATOM 8477 O O . PRO B 1 325 ? 35.594 53.156 28.859 1 91.62 325 PRO B O 1
ATOM 8480 N N . GLY B 1 326 ? 33.969 54.562 28.297 1 89.81 326 GLY B N 1
ATOM 8481 C CA . GLY B 1 326 ? 34.75 55.156 27.219 1 89.81 326 GLY B CA 1
ATOM 8482 C C . GLY B 1 326 ? 34.719 54.344 25.938 1 89.81 326 GLY B C 1
ATOM 8483 O O . GLY B 1 326 ? 35.25 54.781 24.922 1 89.81 326 GLY B O 1
ATOM 8484 N N . ASP B 1 327 ? 34.125 53.25 25.922 1 93 327 ASP B N 1
ATOM 8485 C CA . ASP B 1 327 ? 34.062 52.406 24.734 1 93 327 ASP B CA 1
ATOM 8486 C C . ASP B 1 327 ? 32.688 51.75 24.578 1 93 327 ASP B C 1
ATOM 8488 O O . ASP B 1 327 ? 32.469 50.625 25.062 1 93 327 ASP B O 1
ATOM 8492 N N . PRO B 1 328 ? 31.859 52.281 23.859 1 91.56 328 PRO B N 1
ATOM 8493 C CA . PRO B 1 328 ? 30.5 51.75 23.734 1 91.56 328 PRO B CA 1
ATOM 8494 C C . PRO B 1 328 ? 30.469 50.438 22.953 1 91.56 328 PRO B C 1
ATOM 8496 O O . PRO B 1 328 ? 29.438 49.75 22.922 1 91.56 328 PRO B O 1
ATOM 8499 N N . ARG B 1 329 ? 31.5 50 22.344 1 95.31 329 ARG B N 1
ATOM 8500 C CA . ARG B 1 329 ? 31.547 48.781 21.562 1 95.31 329 ARG B CA 1
ATOM 8501 C C . ARG B 1 329 ? 32.062 47.625 22.406 1 95.31 329 ARG B C 1
ATOM 8503 O O . ARG B 1 329 ? 32.281 46.5 21.906 1 95.31 329 ARG B O 1
ATOM 8510 N N . SER B 1 330 ? 32.25 47.938 23.656 1 97.06 330 SER B N 1
ATOM 8511 C CA . SER B 1 330 ? 32.594 46.906 24.656 1 97.06 330 SER B CA 1
ATOM 8512 C C . SER B 1 330 ? 31.625 46.969 25.828 1 97.06 330 SER B C 1
ATOM 8514 O O . SER B 1 330 ? 30.984 48 26.062 1 97.06 330 SER B O 1
ATOM 8516 N N . TYR B 1 331 ? 31.438 45.875 26.531 1 97.81 331 TYR B N 1
ATOM 8517 C CA . TYR B 1 331 ? 30.594 45.812 27.703 1 97.81 331 TYR B CA 1
ATOM 8518 C C . TYR B 1 331 ? 31.266 45.031 28.812 1 97.81 331 TYR B C 1
ATOM 8520 O O . TYR B 1 331 ? 32.219 44.281 28.562 1 97.81 331 TYR B O 1
ATOM 8528 N N . LEU B 1 332 ? 30.812 45.188 30.047 1 97.75 332 LEU B N 1
ATOM 8529 C CA . LEU B 1 332 ? 31.438 44.531 31.203 1 97.75 332 LEU B CA 1
ATOM 8530 C C . LEU B 1 332 ? 30.719 43.25 31.562 1 97.75 332 LEU B C 1
ATOM 8532 O O . LEU B 1 332 ? 29.484 43.188 31.547 1 97.75 332 LEU B O 1
ATOM 8536 N N . VAL B 1 333 ? 31.484 42.188 31.828 1 97.94 333 VAL B N 1
ATOM 8537 C CA . VAL B 1 333 ? 31.016 40.969 32.469 1 97.94 333 VAL B CA 1
ATOM 8538 C C . VAL B 1 333 ? 31.906 40.625 33.656 1 97.94 333 VAL B C 1
ATOM 8540 O O . VAL B 1 333 ? 33.094 40.375 33.5 1 97.94 333 VAL B O 1
ATOM 8543 N N . ASP B 1 334 ? 31.266 40.656 34.75 1 97.62 334 ASP B N 1
ATOM 8544 C CA . ASP B 1 334 ? 32.031 40.438 36 1 97.62 334 ASP B CA 1
ATOM 8545 C C . ASP B 1 334 ? 33.219 41.406 36.094 1 97.62 334 ASP B C 1
ATOM 8547 O O . ASP B 1 334 ? 34.312 41 36.438 1 97.62 334 ASP B O 1
ATOM 8551 N N . GLY B 1 335 ? 32.938 42.5 35.656 1 96.12 335 GLY B N 1
ATOM 8552 C CA . GLY B 1 335 ? 33.906 43.594 35.781 1 96.12 335 GLY B CA 1
ATOM 8553 C C . GLY B 1 335 ? 34.938 43.594 34.688 1 96.12 335 GLY B C 1
ATOM 8554 O O . GLY B 1 335 ? 35.75 44.531 34.594 1 96.12 335 G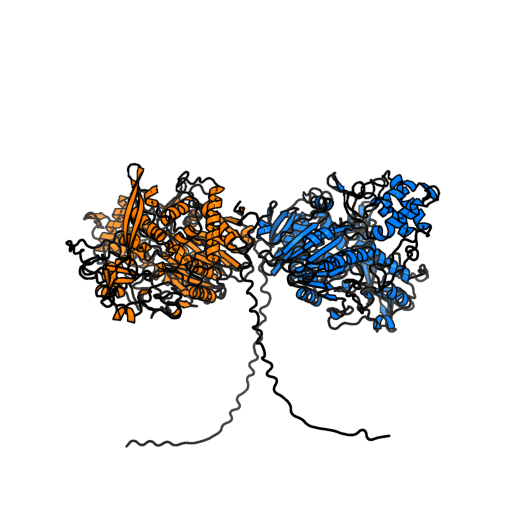LY B O 1
ATOM 8555 N N . ARG B 1 336 ? 34.969 42.688 33.812 1 97.62 336 ARG B N 1
ATOM 8556 C CA . ARG B 1 336 ? 35.938 42.625 32.719 1 97.62 336 ARG B CA 1
ATOM 8557 C C . ARG B 1 336 ? 35.312 43.031 31.391 1 97.62 336 ARG B C 1
ATOM 8559 O O . ARG B 1 336 ? 34.219 42.562 31.047 1 97.62 336 ARG B O 1
ATOM 8566 N N . PRO B 1 337 ? 36 43.875 30.641 1 97.25 337 PRO B N 1
ATOM 8567 C CA . PRO B 1 337 ? 35.438 44.281 29.344 1 97.25 337 PRO B CA 1
ATOM 8568 C C . PRO B 1 337 ? 35.5 43.188 28.297 1 97.25 337 PRO B C 1
ATOM 8570 O O . PRO B 1 337 ? 36.5 42.469 28.203 1 97.25 337 PRO B O 1
ATOM 8573 N N . GLU B 1 338 ? 34.469 43 27.594 1 97.88 338 GLU B N 1
ATOM 8574 C CA . GLU B 1 338 ? 34.375 42.156 26.422 1 97.88 338 GLU B CA 1
ATOM 8575 C C . GLU B 1 338 ? 33.938 42.938 25.188 1 97.88 338 GLU B C 1
ATOM 8577 O O . GLU B 1 338 ? 32.969 43.688 25.219 1 97.88 338 GLU B O 1
ATOM 8582 N N . ARG B 1 339 ? 34.656 42.781 24.109 1 97.44 339 ARG B N 1
ATOM 8583 C CA . ARG B 1 339 ? 34.344 43.531 22.891 1 97.44 339 ARG B CA 1
ATOM 8584 C C . ARG B 1 339 ? 33.188 42.906 22.125 1 97.44 339 ARG B C 1
ATOM 8586 O O . ARG B 1 339 ? 33.125 41.688 22.016 1 97.44 339 ARG B O 1
ATOM 8593 N N . MET B 1 340 ? 32.312 43.719 21.625 1 97.75 340 MET B N 1
ATOM 8594 C CA . MET B 1 340 ? 31.266 43.219 20.719 1 97.75 340 MET B CA 1
ATOM 8595 C C . MET B 1 340 ? 31.859 42.812 19.375 1 97.75 340 MET B C 1
ATOM 8597 O O . MET B 1 340 ? 32.875 43.344 18.969 1 97.75 340 MET B O 1
ATOM 8601 N N . THR B 1 341 ? 31.234 41.875 18.781 1 97.5 341 THR B N 1
ATOM 8602 C CA . THR B 1 341 ? 31.625 41.5 17.422 1 97.5 341 THR B CA 1
ATOM 8603 C C . THR B 1 341 ? 30.844 42.312 16.391 1 97.5 341 THR B C 1
ATOM 8605 O O . THR B 1 341 ? 29.609 42.219 16.344 1 97.5 341 THR B O 1
ATOM 8608 N N . GLU B 1 342 ? 31.484 43.062 15.586 1 97.38 342 GLU B N 1
ATOM 8609 C CA . GLU B 1 342 ? 30.859 43.75 14.477 1 97.38 342 GLU B CA 1
ATOM 8610 C C . GLU B 1 342 ? 30.766 42.875 13.234 1 97.38 342 GLU B C 1
ATOM 8612 O O . GLU B 1 342 ? 31.766 42.312 12.797 1 97.38 342 GLU B O 1
ATOM 8617 N N . ARG B 1 343 ? 29.625 42.75 12.719 1 97.62 343 ARG B N 1
ATOM 8618 C CA . ARG B 1 343 ? 29.422 42.094 11.438 1 97.62 343 ARG B CA 1
ATOM 8619 C C . ARG B 1 343 ? 28.969 43.062 10.375 1 97.62 343 ARG B C 1
ATOM 8621 O O . ARG B 1 343 ? 27.828 43.562 10.406 1 97.62 343 ARG B O 1
ATOM 8628 N N . LYS B 1 344 ? 29.828 43.312 9.453 1 97.94 344 LYS B N 1
ATOM 8629 C CA . LYS B 1 344 ? 29.469 44.188 8.336 1 97.94 344 LYS B CA 1
ATOM 8630 C C . LYS B 1 344 ? 28.734 43.375 7.242 1 97.94 344 LYS B C 1
ATOM 8632 O O . LYS B 1 344 ? 29.281 42.438 6.691 1 97.94 344 LYS B O 1
ATOM 8637 N N . VAL B 1 345 ? 27.531 43.812 7.012 1 98.5 345 VAL B N 1
ATOM 8638 C CA . VAL B 1 345 ? 26.703 43.125 6.031 1 98.5 345 VAL B CA 1
ATOM 8639 C C . VAL B 1 345 ? 26.453 44.031 4.836 1 98.5 345 VAL B C 1
ATOM 8641 O O . VAL B 1 345 ? 26.031 45.188 5.004 1 98.5 345 VAL B O 1
ATOM 8644 N N . THR B 1 346 ? 26.688 43.5 3.676 1 98.38 346 THR B N 1
ATOM 8645 C CA . THR B 1 346 ? 26.516 44.25 2.441 1 98.38 346 THR B CA 1
ATOM 8646 C C . THR B 1 346 ? 25.438 43.625 1.567 1 98.38 346 THR B C 1
ATOM 8648 O O . THR B 1 346 ? 25.453 42.406 1.336 1 98.38 346 THR B O 1
ATOM 8651 N N . VAL B 1 347 ? 24.484 44.5 1.11 1 98.25 347 VAL B N 1
ATOM 8652 C CA . VAL B 1 347 ? 23.438 44 0.211 1 98.25 347 VAL B CA 1
ATOM 8653 C C . VAL B 1 347 ? 23.359 44.906 -1.018 1 98.25 347 VAL B C 1
ATOM 8655 O O . VAL B 1 347 ? 23.688 46.094 -0.945 1 98.25 347 VAL B O 1
ATOM 8658 N N . ALA B 1 348 ? 23 44.281 -2.146 1 97.69 348 ALA B N 1
ATOM 8659 C CA . ALA B 1 348 ? 22.766 45.031 -3.373 1 97.69 348 ALA B CA 1
ATOM 8660 C C . ALA B 1 348 ? 21.359 45.625 -3.393 1 97.69 348 ALA B C 1
ATOM 8662 O O . ALA B 1 348 ? 20.391 44.938 -3.07 1 97.69 348 ALA B O 1
ATOM 8663 N N . VAL B 1 349 ? 21.25 46.875 -3.695 1 97.62 349 VAL B N 1
ATOM 8664 C CA . VAL B 1 349 ? 19.984 47.594 -3.686 1 97.62 349 VAL B CA 1
ATOM 8665 C C . VAL B 1 349 ? 19.734 48.25 -5.047 1 97.62 349 VAL B C 1
ATOM 8667 O O . VAL B 1 349 ? 20.641 48.875 -5.617 1 97.62 349 VAL B O 1
ATOM 8670 N N . ARG B 1 350 ? 18.578 48.031 -5.531 1 95.94 350 ARG B N 1
ATOM 8671 C CA . ARG B 1 350 ? 18.188 48.688 -6.777 1 95.94 350 ARG B CA 1
ATOM 8672 C C . ARG B 1 350 ? 17.688 50.094 -6.52 1 95.94 350 ARG B C 1
ATOM 8674 O O . ARG B 1 350 ? 16.734 50.312 -5.77 1 95.94 350 ARG B O 1
ATOM 8681 N N . GLY B 1 351 ? 18.328 51 -7.125 1 91.12 351 GLY B N 1
ATOM 8682 C CA . GLY B 1 351 ? 17.891 52.406 -6.988 1 91.12 351 GLY B CA 1
ATOM 8683 C C . GLY B 1 351 ? 16.719 52.75 -7.871 1 91.12 351 GLY B C 1
ATOM 8684 O O . GLY B 1 351 ? 16.266 51.938 -8.68 1 91.12 351 GLY B O 1
ATOM 8685 N N . ALA B 1 352 ? 16.234 53.938 -7.707 1 89.06 352 ALA B N 1
ATOM 8686 C CA . ALA B 1 352 ? 15.109 54.438 -8.484 1 89.06 352 ALA B CA 1
ATOM 8687 C C . ALA B 1 352 ? 15.438 54.469 -9.977 1 89.06 352 ALA B C 1
ATOM 8689 O O . ALA B 1 352 ? 14.547 54.312 -10.82 1 89.06 352 ALA B O 1
ATOM 8690 N N . ASP B 1 353 ? 16.75 54.594 -10.305 1 90.19 353 ASP B N 1
ATOM 8691 C CA . ASP B 1 353 ? 17.188 54.656 -11.703 1 90.19 353 ASP B CA 1
ATOM 8692 C C . ASP B 1 353 ? 17.422 53.25 -12.266 1 90.19 353 ASP B C 1
ATOM 8694 O O . ASP B 1 353 ? 17.844 53.125 -13.422 1 90.19 353 ASP B O 1
ATOM 8698 N N . GLY B 1 354 ? 17.188 52.25 -11.477 1 89.5 354 GLY B N 1
ATOM 8699 C CA . GLY B 1 354 ? 17.328 50.875 -11.938 1 89.5 354 GLY B CA 1
ATOM 8700 C C . GLY B 1 354 ? 18.734 50.312 -11.75 1 89.5 354 GLY B C 1
ATOM 8701 O O . GLY B 1 354 ? 18.969 49.125 -11.922 1 89.5 354 GLY B O 1
ATOM 8702 N N . ARG B 1 355 ? 19.766 51.281 -11.492 1 86.5 355 ARG B N 1
ATOM 8703 C CA . ARG B 1 355 ? 21.141 50.844 -11.281 1 86.5 355 ARG B CA 1
ATOM 8704 C C . ARG B 1 355 ? 21.328 50.281 -9.883 1 86.5 355 ARG B C 1
ATOM 8706 O O . ARG B 1 355 ? 20.672 50.688 -8.938 1 86.5 355 ARG B O 1
ATOM 8713 N N . LEU B 1 356 ? 22.141 49.156 -9.625 1 96.31 356 LEU B N 1
ATOM 8714 C CA . LEU B 1 356 ? 22.422 48.5 -8.352 1 96.31 356 LEU B CA 1
ATOM 8715 C C . LEU B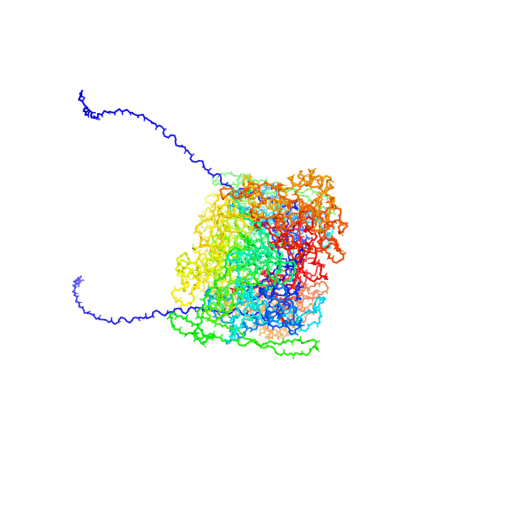 1 356 ? 23.531 49.219 -7.609 1 96.31 356 LEU B C 1
ATOM 8717 O O . LEU B 1 356 ? 24.516 49.656 -8.227 1 96.31 356 LEU B O 1
ATOM 8721 N N . ALA B 1 357 ? 23.312 49.406 -6.352 1 96.19 357 ALA B N 1
ATOM 8722 C CA . ALA B 1 357 ? 24.328 49.906 -5.438 1 96.19 357 ALA B CA 1
ATOM 8723 C C . ALA B 1 357 ? 24.438 49.062 -4.184 1 96.19 357 ALA B C 1
ATOM 8725 O O . ALA B 1 357 ? 23.469 48.406 -3.795 1 96.19 357 ALA B O 1
ATOM 8726 N N . ASN B 1 358 ? 25.594 49.156 -3.627 1 97.31 358 ASN B N 1
ATOM 8727 C CA . ASN B 1 358 ? 25.797 48.406 -2.395 1 97.31 358 ASN B CA 1
ATOM 8728 C C . ASN B 1 358 ? 25.5 49.25 -1.161 1 97.31 358 ASN B C 1
ATOM 8730 O O . ASN B 1 358 ? 25.875 50.438 -1.115 1 97.31 358 ASN B O 1
ATOM 8734 N N . VAL B 1 359 ? 24.781 48.656 -0.274 1 97.38 359 VAL B N 1
ATOM 8735 C CA . VAL B 1 359 ? 24.562 49.25 1.044 1 97.38 359 VAL B CA 1
ATOM 8736 C C . VAL B 1 359 ? 25.156 48.344 2.119 1 97.38 359 VAL B C 1
ATOM 8738 O O . VAL B 1 359 ? 24.875 47.156 2.16 1 97.38 359 VAL B O 1
ATOM 8741 N N . THR B 1 360 ? 26.031 48.906 2.961 1 97.62 360 THR B N 1
ATOM 8742 C CA . THR B 1 360 ? 26.656 48.156 4.055 1 97.62 360 THR B CA 1
ATOM 8743 C C . THR B 1 360 ? 26.188 48.719 5.406 1 97.62 360 THR B C 1
ATOM 8745 O O . THR B 1 360 ? 26.141 49.938 5.609 1 97.62 360 THR B O 1
ATOM 8748 N N . ARG B 1 361 ? 25.781 47.844 6.266 1 97.12 361 ARG B N 1
ATOM 8749 C CA . ARG B 1 361 ? 25.453 48.188 7.645 1 97.12 361 ARG B CA 1
ATOM 8750 C C . ARG B 1 361 ? 26.109 47.219 8.625 1 97.12 361 ARG B C 1
ATOM 8752 O O . ARG B 1 361 ? 26.344 46.062 8.289 1 97.12 361 ARG B O 1
ATOM 8759 N N . SER B 1 362 ? 26.359 47.781 9.766 1 96.69 362 SER B N 1
ATOM 8760 C CA . SER B 1 362 ? 26.953 46.938 10.82 1 96.69 362 SER B CA 1
ATOM 8761 C C . SER B 1 362 ? 25.875 46.375 11.727 1 96.69 362 SER B C 1
ATOM 8763 O O . SER B 1 362 ? 24.875 47.031 12.031 1 96.69 362 SER B O 1
ATOM 8765 N N . GLN B 1 363 ? 26.094 45.188 12.078 1 97.75 363 GLN B N 1
ATOM 8766 C CA . GLN B 1 363 ? 25.391 44.531 13.18 1 97.75 363 GLN B CA 1
ATOM 8767 C C . GLN B 1 363 ? 26.344 44.219 14.328 1 97.75 363 GLN B C 1
ATOM 8769 O O . GLN B 1 363 ? 27.516 43.938 14.109 1 97.75 363 GLN B O 1
ATOM 8774 N N . TRP B 1 364 ? 25.875 44.312 15.516 1 97.62 364 TRP B N 1
ATOM 8775 C CA . TRP B 1 364 ? 26.719 44.156 16.703 1 97.62 364 TRP B CA 1
ATOM 8776 C C . TRP B 1 364 ? 26.281 42.938 17.531 1 97.62 364 TRP B C 1
ATOM 8778 O O . TRP B 1 364 ? 25.125 42.875 17.953 1 97.62 364 TRP B O 1
ATOM 8788 N N . TRP B 1 365 ? 27.234 42.094 17.719 1 97.75 365 TRP B N 1
ATOM 8789 C CA . TRP B 1 365 ? 26.922 40.844 18.406 1 97.75 365 TRP B CA 1
ATOM 8790 C C . TRP B 1 365 ? 27.672 40.719 19.734 1 97.75 365 TRP B C 1
ATOM 8792 O O . TRP B 1 365 ? 28.812 41.188 19.828 1 97.75 365 TRP B O 1
ATOM 8802 N N . THR B 1 366 ? 27.047 40.125 20.688 1 98 366 THR B N 1
ATOM 8803 C CA . THR B 1 366 ? 27.609 39.875 22.016 1 98 366 THR B CA 1
ATOM 8804 C C . THR B 1 366 ? 27.578 38.375 22.312 1 98 366 THR B C 1
ATOM 8806 O O . THR B 1 366 ? 27.141 37.562 21.5 1 98 366 THR B O 1
ATOM 8809 N N . ARG B 1 367 ? 28.031 38.031 23.531 1 97 367 ARG B N 1
ATOM 8810 C CA . ARG B 1 367 ? 27.984 36.625 23.938 1 97 367 ARG B CA 1
ATOM 8811 C C . ARG B 1 367 ? 26.547 36.156 24.062 1 97 367 ARG B C 1
ATOM 8813 O O . ARG B 1 367 ? 26.281 34.938 24.016 1 97 367 ARG B O 1
ATOM 8820 N N . TYR B 1 368 ? 25.594 37.062 24.219 1 97.38 368 TYR B N 1
ATOM 8821 C CA . TYR B 1 368 ? 24.203 36.719 24.453 1 97.38 368 TYR B CA 1
ATOM 8822 C C . TYR B 1 368 ? 23.406 36.75 23.156 1 97.38 368 TYR B C 1
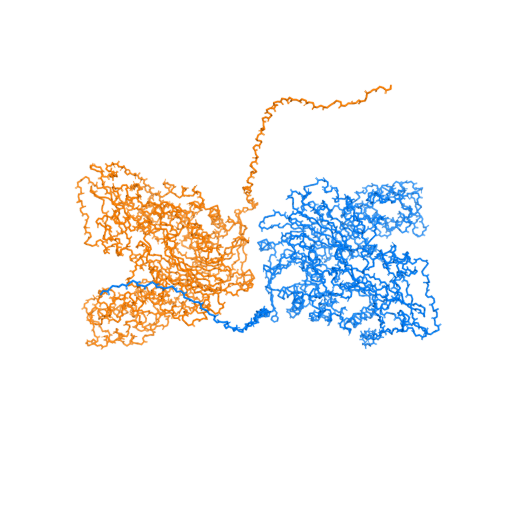ATOM 8824 O O . TYR B 1 368 ? 22.297 36.219 23.094 1 97.38 368 TYR B O 1
ATOM 8832 N N . GLY B 1 369 ? 23.922 37.344 22.125 1 97.81 369 GLY B N 1
ATOM 8833 C CA . GLY B 1 369 ? 23.234 37.531 20.875 1 97.81 369 GLY B CA 1
ATOM 8834 C C . GLY B 1 369 ? 23.406 38.969 20.328 1 97.81 369 GLY B C 1
ATOM 8835 O O . GLY B 1 369 ? 24.281 39.688 20.766 1 97.81 369 GLY B O 1
ATOM 8836 N N . PRO B 1 370 ? 22.625 39.312 19.391 1 98.38 370 PRO B N 1
ATOM 8837 C CA . PRO B 1 370 ? 22.766 40.625 18.781 1 98.38 370 PRO B CA 1
ATOM 8838 C C . PRO B 1 370 ? 22.234 41.75 19.672 1 98.38 370 PRO B C 1
ATOM 8840 O O . PRO B 1 370 ? 21.297 41.531 20.438 1 98.38 370 PRO B O 1
ATOM 8843 N N . VAL B 1 371 ? 22.844 42.938 19.5 1 98.06 371 VAL B N 1
ATOM 8844 C CA . VAL B 1 371 ? 22.328 44.156 20.141 1 98.06 371 VAL B CA 1
ATOM 8845 C C . VAL B 1 371 ? 21.047 44.594 19.438 1 98.06 371 VAL B C 1
ATOM 8847 O O . VAL B 1 371 ? 20.969 44.562 18.203 1 98.06 371 VAL B O 1
ATOM 8850 N N . VAL B 1 372 ? 20.047 44.969 20.234 1 97.38 372 VAL B N 1
ATOM 8851 C CA . VAL B 1 372 ? 18.781 45.469 19.688 1 97.38 372 VAL B CA 1
ATOM 8852 C C . VAL B 1 372 ? 18.438 46.812 20.344 1 97.38 372 VAL B C 1
ATOM 8854 O O . VAL B 1 372 ? 18.859 47.062 21.484 1 97.38 372 VAL B O 1
ATOM 8857 N N . THR B 1 373 ? 17.609 47.594 19.625 1 93.88 373 THR B N 1
ATOM 8858 C CA . THR B 1 373 ? 17.328 48.938 20.141 1 93.88 373 THR B CA 1
ATOM 8859 C C . THR B 1 373 ? 15.836 49.094 20.438 1 93.88 373 THR B C 1
ATOM 8861 O O . THR B 1 373 ? 15.375 50.188 20.734 1 93.88 373 THR B O 1
ATOM 8864 N N . GLY B 1 374 ? 15.125 48.062 20.391 1 91.38 374 GLY B N 1
ATOM 8865 C CA . GLY B 1 374 ? 13.711 48.125 20.719 1 91.38 374 GLY B CA 1
ATOM 8866 C C . GLY B 1 374 ? 12.984 46.812 20.484 1 91.38 374 GLY B C 1
ATOM 8867 O O . GLY B 1 374 ? 13.492 45.938 19.797 1 91.38 374 GLY B O 1
ATOM 8868 N N . LEU B 1 375 ? 11.922 46.656 21.188 1 89.44 375 LEU B N 1
ATOM 8869 C CA . LEU B 1 375 ? 10.898 45.688 20.844 1 89.44 375 LEU B CA 1
ATOM 8870 C C . LEU B 1 375 ? 9.75 46.344 20.094 1 89.44 375 LEU B C 1
ATOM 8872 O O . LEU B 1 375 ? 8.758 46.75 20.703 1 89.44 375 LEU B O 1
ATOM 8876 N N . GLY B 1 376 ? 9.922 46.312 18.797 1 77.38 376 GLY B N 1
ATOM 8877 C CA . GLY B 1 376 ? 9.008 47.125 18.016 1 77.38 376 GLY B CA 1
ATOM 8878 C C . GLY B 1 376 ? 9.039 48.594 18.391 1 77.38 376 GLY B C 1
ATOM 8879 O O . GLY B 1 376 ? 10.062 49.094 18.859 1 77.38 376 GLY B O 1
ATOM 8880 N N . ASP B 1 377 ? 8 49.281 18.078 1 75.44 377 ASP B N 1
ATOM 8881 C CA . ASP B 1 377 ? 7.883 50.688 18.438 1 75.44 377 ASP B CA 1
ATOM 8882 C C . ASP B 1 377 ? 7.34 50.844 19.859 1 75.44 377 ASP B C 1
ATOM 8884 O O . ASP B 1 377 ? 7.402 51.938 20.438 1 75.44 377 ASP B O 1
ATOM 8888 N N . ASP B 1 378 ? 7.051 49.75 20.422 1 79.19 378 ASP B N 1
ATOM 8889 C CA . ASP B 1 378 ? 6.328 49.781 21.688 1 79.19 378 ASP B CA 1
ATOM 8890 C C . ASP B 1 378 ? 7.285 49.938 22.859 1 79.19 378 ASP B C 1
ATOM 8892 O O . ASP B 1 378 ? 6.988 50.688 23.812 1 79.19 378 ASP B O 1
ATOM 8896 N N . LEU B 1 379 ? 8.414 49.188 22.797 1 87.94 379 LEU B N 1
ATOM 8897 C CA . LEU B 1 379 ? 9.375 49.25 23.891 1 87.94 379 LEU B CA 1
ATOM 8898 C C . LEU B 1 379 ? 10.75 49.656 23.391 1 87.94 379 LEU B C 1
ATOM 8900 O O . LEU B 1 379 ? 11.578 48.812 23.031 1 87.94 379 LEU B O 1
ATOM 8904 N N . PRO B 1 380 ? 11 50.938 23.453 1 89.62 380 PRO B N 1
ATOM 8905 C CA . PRO B 1 380 ? 12.336 51.375 23.047 1 89.62 380 PRO B CA 1
ATOM 8906 C C . PRO B 1 380 ? 13.43 50.906 24 1 89.62 380 PRO B C 1
ATOM 8908 O O . PRO B 1 380 ? 13.219 50.875 25.219 1 89.62 380 PRO B O 1
ATOM 8911 N N . LEU B 1 381 ? 14.453 50.438 23.469 1 92.94 381 LEU B N 1
ATOM 8912 C CA . LEU B 1 381 ? 15.641 50 24.172 1 92.94 381 LEU B CA 1
ATOM 8913 C C . LEU B 1 381 ? 16.891 50.719 23.656 1 92.94 381 LEU B C 1
ATOM 8915 O O . LEU B 1 381 ? 17.734 50.094 23 1 92.94 381 LEU B O 1
ATOM 8919 N N . PRO B 1 382 ? 17.031 51.906 24.031 1 89.44 382 PRO B N 1
ATOM 8920 C CA . PRO B 1 382 ? 18.109 52.688 23.422 1 89.44 382 PRO B CA 1
ATOM 8921 C C . PRO B 1 382 ? 19.484 52.219 23.828 1 89.44 382 PRO B C 1
ATOM 8923 O O . PRO B 1 382 ? 19.688 51.781 24.969 1 89.44 382 PRO B O 1
ATOM 8926 N N . TRP B 1 383 ? 20.359 52.219 22.891 1 94.06 383 TRP B N 1
ATOM 8927 C CA . TRP B 1 383 ? 21.781 52.031 23.125 1 94.06 383 TRP B CA 1
ATOM 8928 C C . TRP B 1 383 ? 22.422 53.344 23.594 1 94.06 383 TRP B C 1
ATOM 8930 O O . TRP B 1 383 ? 22.531 54.312 22.828 1 94.06 383 TRP B O 1
ATOM 8940 N N . THR B 1 384 ? 22.844 53.406 24.875 1 92.12 384 THR B N 1
ATOM 8941 C CA . THR B 1 384 ? 23.438 54.594 25.5 1 92.12 384 THR B CA 1
ATOM 8942 C C . THR B 1 384 ? 24.812 54.25 26.078 1 92.12 384 THR B C 1
ATOM 8944 O O . THR B 1 384 ? 25.219 53.094 26.094 1 92.12 384 THR B O 1
ATOM 8947 N N . PRO B 1 385 ? 25.531 55.312 26.516 1 89.56 385 PRO B N 1
ATOM 8948 C CA . PRO B 1 385 ? 26.797 55 27.188 1 89.56 385 PRO B CA 1
ATOM 8949 C C . PRO B 1 385 ? 26.625 54.188 28.469 1 89.56 385 PRO B C 1
ATOM 8951 O O . PRO B 1 385 ? 27.578 53.562 28.938 1 89.56 385 PRO B O 1
ATOM 8954 N N . GLY B 1 386 ? 25.422 54.188 29 1 89.88 386 GLY B N 1
ATOM 8955 C CA . GLY B 1 386 ? 25.203 53.5 30.266 1 89.88 386 GLY B CA 1
ATOM 8956 C C . GLY B 1 386 ? 24.5 52.156 30.109 1 89.88 386 GLY B C 1
ATOM 8957 O O . GLY B 1 386 ? 24.516 51.344 31.031 1 89.88 386 GLY B O 1
ATOM 8958 N N . SER B 1 387 ? 23.938 52.031 28.969 1 93.75 387 SER B N 1
ATOM 8959 C CA . SER B 1 387 ? 23.156 50.781 28.828 1 93.75 387 SER B CA 1
ATOM 8960 C C . SER B 1 387 ? 23 50.406 27.375 1 93.75 387 SER B C 1
ATOM 8962 O O . SER B 1 387 ? 22.922 51.25 26.5 1 93.75 387 SER B O 1
ATOM 8964 N N . ALA B 1 388 ? 23.031 49.156 27.109 1 96.38 388 ALA B N 1
ATOM 8965 C CA . ALA B 1 388 ? 22.672 48.5 25.844 1 96.38 388 ALA B CA 1
ATOM 8966 C C . ALA B 1 388 ? 21.906 47.219 26.094 1 96.38 388 ALA B C 1
ATOM 8968 O O . ALA B 1 388 ? 21.891 46.688 27.219 1 96.38 388 ALA B O 1
ATOM 8969 N N . TYR B 1 389 ? 21.234 46.688 25.094 1 97.62 389 TYR B N 1
ATOM 8970 C CA . TYR B 1 389 ? 20.438 45.469 25.25 1 97.62 389 TYR B CA 1
ATOM 8971 C C . TYR B 1 389 ? 20.812 44.469 24.172 1 97.62 389 TYR B C 1
ATOM 8973 O O . TYR B 1 389 ? 21.016 44.812 23.016 1 97.62 389 TYR B O 1
ATOM 8981 N N . ALA B 1 390 ? 20.984 43.25 24.562 1 98.25 390 ALA B N 1
ATOM 8982 C CA . ALA B 1 390 ? 21.234 42.125 23.656 1 98.25 390 ALA B CA 1
ATOM 8983 C C . ALA B 1 390 ? 20.062 41.125 23.688 1 98.25 390 ALA B C 1
ATOM 8985 O O . ALA B 1 390 ? 19.516 40.844 24.75 1 98.25 390 ALA B O 1
ATOM 8986 N N . LEU B 1 391 ? 19.719 40.594 22.516 1 98.19 391 LEU B N 1
ATOM 8987 C CA . LEU B 1 391 ? 18.625 39.656 22.344 1 98.19 391 LEU B CA 1
ATOM 8988 C C . LEU B 1 391 ? 19.156 38.219 22.453 1 98.19 391 LEU B C 1
ATOM 8990 O O . LEU B 1 391 ? 20.047 37.812 21.688 1 98.19 391 LEU B O 1
ATOM 8994 N N . ALA B 1 392 ? 18.625 37.469 23.406 1 98 392 ALA B N 1
ATOM 8995 C CA . ALA B 1 392 ? 18.875 36.031 23.484 1 98 392 ALA B CA 1
ATOM 8996 C C . ALA B 1 392 ? 17.703 35.25 22.891 1 98 392 ALA B C 1
ATOM 8998 O O . ALA B 1 392 ? 16.594 35.312 23.406 1 98 392 ALA B O 1
ATOM 8999 N N . ASP B 1 393 ? 17.906 34.562 21.812 1 97.94 393 ASP B N 1
ATOM 9000 C CA . ASP B 1 393 ? 16.953 33.719 21.125 1 97.94 393 ASP B CA 1
ATOM 9001 C C . ASP B 1 393 ? 17.422 32.281 21.062 1 97.94 393 ASP B C 1
ATOM 9003 O O . ASP B 1 393 ? 18.281 31.938 20.266 1 97.94 393 ASP B O 1
ATOM 9007 N N . PRO B 1 394 ? 16.828 31.453 21.953 1 97.81 394 PRO B N 1
ATOM 9008 C CA . PRO B 1 394 ? 17.297 30.062 21.953 1 97.81 394 PRO B CA 1
ATOM 9009 C C . PRO B 1 394 ? 17.031 29.344 20.641 1 97.81 394 PRO B C 1
ATOM 9011 O O . PRO B 1 394 ? 17.734 28.391 20.297 1 97.81 394 PRO B O 1
ATOM 9014 N N . ASN B 1 395 ? 16.078 29.734 19.859 1 98.06 395 ASN B N 1
ATOM 9015 C CA . ASN B 1 395 ? 15.734 29.078 18.609 1 98.06 395 ASN B CA 1
ATOM 9016 C C . ASN B 1 395 ? 16.734 29.422 17.5 1 98.06 395 ASN B C 1
ATOM 9018 O O . ASN B 1 395 ? 16.797 28.734 16.484 1 98.06 395 ASN B O 1
ATOM 9022 N N . ALA B 1 396 ? 17.469 30.438 17.688 1 97.94 396 ALA B N 1
ATOM 9023 C CA . ALA B 1 396 ? 18.531 30.766 16.734 1 97.94 396 ALA B CA 1
ATOM 9024 C C . ALA B 1 396 ? 19.672 29.766 16.828 1 97.94 396 ALA B C 1
ATOM 9026 O O . ALA B 1 396 ? 20.516 29.688 15.922 1 97.94 396 ALA B O 1
ATOM 9027 N N . ALA B 1 397 ? 19.625 28.938 17.859 1 96.88 397 ALA B N 1
ATOM 9028 C CA . ALA B 1 397 ? 20.719 28 18.078 1 96.88 397 ALA B CA 1
ATOM 9029 C C . ALA B 1 397 ? 20.281 26.562 17.797 1 96.88 397 ALA B C 1
ATOM 9031 O O . ALA B 1 397 ? 20.953 25.609 18.203 1 96.88 397 ALA B O 1
ATOM 9032 N N . GLN B 1 398 ? 19.219 26.406 17.125 1 96.06 398 GLN B N 1
ATOM 9033 C CA . GLN B 1 398 ? 18.812 25.031 16.812 1 96.06 398 GLN B CA 1
ATOM 9034 C C . GLN B 1 398 ? 18.156 24.953 15.438 1 96.06 398 GLN B C 1
ATOM 9036 O O . GLN B 1 398 ? 17.734 25.969 14.891 1 96.06 398 GLN B O 1
ATOM 9041 N N . PHE B 1 399 ? 18.156 23.75 14.812 1 97.62 399 PHE B N 1
ATOM 9042 C CA . PHE B 1 399 ? 17.469 23.422 13.57 1 97.62 399 PHE B CA 1
ATOM 9043 C C . PHE B 1 399 ? 16.875 22.031 13.625 1 97.62 399 PHE B C 1
ATOM 9045 O O . PHE B 1 399 ? 17.344 21.125 12.945 1 97.62 399 PHE B O 1
ATOM 9052 N N . ARG B 1 400 ? 15.789 21.891 14.43 1 98.38 400 ARG B N 1
ATOM 9053 C CA . ARG B 1 400 ? 15.203 20.578 14.688 1 98.38 400 ARG B CA 1
ATOM 9054 C C . ARG B 1 400 ? 13.711 20.562 14.375 1 98.38 400 ARG B C 1
ATOM 9056 O O . ARG B 1 400 ? 13.008 19.609 14.68 1 98.38 400 ARG B O 1
ATOM 9063 N N . PHE B 1 401 ? 13.25 21.641 13.82 1 97.69 401 PHE B N 1
ATOM 9064 C CA . PHE B 1 401 ? 11.828 21.812 13.531 1 97.69 401 PHE B CA 1
ATOM 9065 C C . PHE B 1 401 ? 11.32 20.672 12.641 1 97.69 401 PHE B C 1
ATOM 9067 O O . PHE B 1 401 ? 10.273 20.094 12.906 1 97.69 401 PHE B O 1
ATOM 9074 N N . PHE B 1 402 ? 12.047 20.328 11.57 1 98.44 402 PHE B N 1
ATOM 9075 C CA . PHE B 1 402 ? 11.633 19.281 10.633 1 98.44 402 PHE B CA 1
ATOM 9076 C C . PHE B 1 402 ? 11.672 17.906 11.297 1 98.44 402 PHE B C 1
ATOM 9078 O O . PHE B 1 402 ? 10.812 17.062 11.023 1 98.44 402 PHE B O 1
ATOM 9085 N N . ASP B 1 403 ? 12.633 17.703 12.18 1 98.56 403 ASP B N 1
ATOM 9086 C CA . ASP B 1 403 ? 12.703 16.438 12.883 1 98.56 403 ASP B CA 1
ATOM 9087 C C . ASP B 1 403 ? 11.516 16.266 13.836 1 98.56 403 ASP B C 1
ATOM 9089 O O . ASP B 1 403 ? 10.992 15.164 14 1 98.56 403 ASP B O 1
ATOM 9093 N N . SER B 1 404 ? 11.125 17.328 14.469 1 98.56 404 SER B N 1
ATOM 9094 C CA . SER B 1 404 ? 9.945 17.266 15.328 1 98.56 404 SER B CA 1
ATOM 9095 C C . SER B 1 404 ? 8.695 16.938 14.523 1 98.56 404 SER B C 1
ATOM 9097 O O . SER B 1 404 ? 7.883 16.109 14.938 1 98.56 404 SER B O 1
ATOM 9099 N N . SER B 1 405 ? 8.562 17.531 13.391 1 98.62 405 SER B N 1
ATOM 9100 C CA . SER B 1 405 ? 7.426 17.266 12.523 1 98.62 405 SER B CA 1
ATOM 9101 C C . SER B 1 405 ? 7.438 15.836 12.016 1 98.62 405 SER B C 1
ATOM 9103 O O . SER B 1 405 ? 6.395 15.172 11.984 1 98.62 405 SER B O 1
ATOM 9105 N N . LEU B 1 406 ? 8.609 15.383 11.602 1 98.62 406 LEU B N 1
ATOM 9106 C CA . LEU B 1 406 ? 8.734 14.008 11.141 1 98.62 406 LEU B CA 1
ATOM 9107 C C . LEU B 1 406 ? 8.422 13.031 12.266 1 98.62 406 LEU B C 1
ATOM 9109 O O . LEU B 1 406 ? 7.797 11.992 12.039 1 98.62 406 LEU B O 1
ATOM 9113 N N . GLY B 1 407 ? 8.93 13.352 13.477 1 98.69 407 GLY B N 1
ATOM 9114 C CA . GLY B 1 407 ? 8.609 12.523 14.633 1 98.69 407 GLY B CA 1
ATOM 9115 C C . GLY B 1 407 ? 7.117 12.414 14.891 1 98.69 407 GLY B C 1
ATOM 9116 O O . GLY B 1 407 ? 6.613 11.328 15.195 1 98.69 407 GLY B O 1
ATOM 9117 N N . LEU B 1 408 ? 6.398 13.484 14.766 1 98.75 408 LEU B N 1
ATOM 9118 C CA . LEU B 1 408 ? 4.949 13.484 14.922 1 98.75 408 LEU B CA 1
ATOM 9119 C C . LEU B 1 408 ? 4.281 12.656 13.828 1 98.75 408 LEU B C 1
ATOM 9121 O O . LEU B 1 408 ? 3.352 11.891 14.102 1 98.75 408 LEU B O 1
ATOM 9125 N N . SER B 1 409 ? 4.785 12.766 12.648 1 98.75 409 SER B N 1
ATOM 9126 C CA . SER B 1 409 ? 4.238 12.047 11.5 1 98.75 409 SER B CA 1
ATOM 9127 C C . SER B 1 409 ? 4.359 10.539 11.68 1 98.75 409 SER B C 1
ATOM 9129 O O . SER B 1 409 ? 3.521 9.773 11.188 1 98.75 409 SER B O 1
ATOM 9131 N N . LYS B 1 410 ? 5.367 10.133 12.406 1 98.31 410 LYS B N 1
ATOM 9132 C CA . LYS B 1 410 ? 5.664 8.711 12.562 1 98.31 410 LYS B CA 1
ATOM 9133 C C . LYS B 1 410 ? 5.039 8.156 13.836 1 98.31 410 LYS B C 1
ATOM 9135 O O . LYS B 1 410 ? 4.93 6.938 13.992 1 98.31 410 LYS B O 1
ATOM 9140 N N . ALA B 1 411 ? 4.629 9.078 14.734 1 98.56 411 ALA B N 1
ATOM 9141 C CA . ALA B 1 411 ? 4.082 8.633 16.016 1 98.56 411 ALA B CA 1
ATOM 9142 C C . ALA B 1 411 ? 2.803 7.82 15.805 1 98.56 411 ALA B C 1
ATOM 9144 O O . ALA B 1 411 ? 1.969 8.172 14.969 1 98.56 411 ALA B O 1
ATOM 9145 N N . ARG B 1 412 ? 2.598 6.82 16.625 1 97.25 412 ARG B N 1
ATOM 9146 C CA . ARG B 1 412 ? 1.457 5.93 16.438 1 97.25 412 ARG B CA 1
ATOM 9147 C C . ARG B 1 412 ? 0.39 6.176 17.5 1 97.25 412 ARG B C 1
ATOM 9149 O O . ARG B 1 412 ? -0.729 5.668 17.391 1 97.25 412 ARG B O 1
ATOM 9156 N N . ASP B 1 413 ? 0.78 6.832 18.516 1 98.38 413 ASP B N 1
ATOM 9157 C CA . ASP B 1 413 ? -0.12 7.16 19.609 1 98.38 413 ASP B CA 1
ATOM 9158 C C . ASP B 1 413 ? 0.385 8.375 20.391 1 98.38 413 ASP B C 1
ATOM 9160 O O . ASP B 1 413 ? 1.401 8.969 20.031 1 98.38 413 ASP B O 1
ATOM 9164 N N . VAL B 1 414 ? -0.329 8.734 21.359 1 98.69 414 VAL B N 1
ATOM 9165 C CA . VAL B 1 414 ? -0.031 9.914 22.172 1 98.69 414 VAL B CA 1
ATOM 9166 C C . VAL B 1 414 ? 1.305 9.719 22.891 1 98.69 414 VAL B C 1
ATOM 9168 O O . VAL B 1 414 ? 2.08 10.672 23.016 1 98.69 414 VAL B O 1
ATOM 9171 N N . ARG B 1 415 ? 1.538 8.5 23.375 1 98.31 415 ARG B N 1
ATOM 9172 C CA . ARG B 1 415 ? 2.844 8.227 23.969 1 98.31 415 ARG B CA 1
ATOM 9173 C C . ARG B 1 415 ? 3.965 8.477 22.969 1 98.31 415 ARG B C 1
ATOM 9175 O O . ARG B 1 415 ? 4.984 9.078 23.312 1 98.31 415 ARG B O 1
ATOM 9182 N N . GLY B 1 416 ? 3.742 8.023 21.766 1 98.62 416 GLY B N 1
ATOM 9183 C CA . GLY B 1 416 ? 4.711 8.258 20.703 1 98.62 416 GLY B CA 1
ATOM 9184 C C . GLY B 1 416 ? 4.922 9.734 20.406 1 98.62 416 GLY B C 1
ATOM 9185 O O . GLY B 1 416 ? 6.043 10.156 20.109 1 98.62 416 GLY B O 1
ATOM 9186 N N . VAL B 1 417 ? 3.916 10.539 20.469 1 98.69 417 VAL B N 1
ATOM 9187 C CA . VAL B 1 417 ? 4.008 11.984 20.266 1 98.69 417 VAL B CA 1
ATOM 9188 C C . VAL B 1 417 ? 4.906 12.602 21.328 1 98.69 417 VAL B C 1
ATOM 9190 O O . VAL B 1 417 ? 5.812 13.375 21.016 1 98.69 417 VAL B O 1
ATOM 9193 N N . ARG B 1 418 ? 4.617 12.234 22.531 1 98.5 418 ARG B N 1
ATOM 9194 C CA . ARG B 1 418 ? 5.406 12.773 23.625 1 98.5 418 ARG B CA 1
ATOM 9195 C C . ARG B 1 418 ? 6.871 12.367 23.516 1 98.5 418 ARG B C 1
ATOM 9197 O O . ARG B 1 418 ? 7.77 13.172 23.75 1 98.5 418 ARG B O 1
ATOM 9204 N N . GLU B 1 419 ? 7.074 11.164 23.125 1 98.38 419 GLU B N 1
ATOM 9205 C CA . GLU B 1 419 ? 8.445 10.688 22.953 1 98.38 419 GLU B CA 1
ATOM 9206 C C . GLU B 1 419 ? 9.148 11.43 21.828 1 98.38 419 GLU B C 1
ATOM 9208 O O . GLU B 1 419 ? 10.336 11.75 21.938 1 98.38 419 GLU B O 1
ATOM 9213 N N . ALA B 1 420 ? 8.453 11.633 20.75 1 98.44 420 ALA B N 1
ATOM 9214 C CA . ALA B 1 420 ? 9.031 12.359 19.625 1 98.44 420 ALA B CA 1
ATOM 9215 C C . ALA B 1 420 ? 9.422 13.781 20.016 1 98.44 420 ALA B C 1
ATOM 9217 O O . ALA B 1 420 ? 10.508 14.25 19.672 1 98.44 420 ALA B O 1
ATOM 9218 N N . LEU B 1 421 ? 8.523 14.445 20.703 1 98.56 421 LEU B N 1
ATOM 9219 C CA . LEU B 1 421 ? 8.773 15.82 21.109 1 98.56 421 LEU B CA 1
ATOM 9220 C C . LEU B 1 421 ? 9.898 15.891 22.141 1 98.56 421 LEU B C 1
ATOM 9222 O O . LEU B 1 421 ? 10.703 16.828 22.125 1 98.56 421 LEU B O 1
ATOM 9226 N N . ARG B 1 422 ? 9.969 14.867 23.062 1 98.06 422 ARG B N 1
ATOM 9227 C CA . ARG B 1 422 ? 11.047 14.797 24.031 1 98.06 422 ARG B CA 1
ATOM 9228 C C . ARG B 1 422 ? 12.398 14.617 23.344 1 98.06 422 ARG B C 1
ATOM 9230 O O . ARG B 1 422 ? 13.383 15.242 23.719 1 98.06 422 ARG B O 1
ATOM 9237 N N . ARG B 1 423 ? 12.406 13.852 22.375 1 97.62 423 ARG B N 1
ATOM 9238 C CA . ARG B 1 423 ? 13.641 13.492 21.688 1 97.62 423 ARG B CA 1
ATOM 9239 C C . ARG B 1 423 ? 14.141 14.641 20.812 1 97.62 423 ARG B C 1
ATOM 9241 O O . ARG B 1 423 ? 15.344 14.883 20.734 1 97.62 423 ARG B O 1
ATOM 9248 N N . THR B 1 424 ? 13.227 15.367 20.172 1 98.25 424 THR B N 1
ATOM 9249 C CA . THR B 1 424 ? 13.641 16.312 19.141 1 98.25 424 THR B CA 1
ATOM 9250 C C . THR B 1 424 ? 13.758 17.719 19.703 1 98.25 424 THR B C 1
ATOM 9252 O O . THR B 1 424 ? 14.664 18.469 19.344 1 98.25 424 THR B O 1
ATOM 9255 N N . GLN B 1 425 ? 12.75 18.125 20.562 1 98.19 425 GLN B N 1
ATOM 9256 C CA . GLN B 1 425 ? 12.75 19.438 21.172 1 98.19 425 GLN B CA 1
ATOM 9257 C C . GLN B 1 425 ? 13.008 20.531 20.125 1 98.19 425 GLN B C 1
ATOM 9259 O O . GLN B 1 425 ? 13.898 21.359 20.297 1 98.19 425 GLN B O 1
ATOM 9264 N N . GLY B 1 426 ? 12.07 20.609 19.141 1 98.19 426 GLY B N 1
ATOM 9265 C CA . GLY B 1 426 ? 12.383 21.469 18.016 1 98.19 426 GLY B CA 1
ATOM 9266 C C . GLY B 1 426 ? 11.258 22.422 17.672 1 98.19 426 GLY B C 1
ATOM 9267 O O . GLY B 1 426 ? 11.336 23.156 16.672 1 98.19 426 GLY B O 1
ATOM 9268 N N . LEU B 1 427 ? 10.164 22.594 18.484 1 98.06 427 LEU B N 1
ATOM 9269 C CA . LEU B 1 427 ? 9.039 23.469 18.172 1 98.06 427 LEU B CA 1
ATOM 9270 C C . LEU B 1 427 ? 9.25 24.859 18.75 1 98.06 427 LEU B C 1
ATOM 9272 O O . LEU B 1 427 ? 9.328 25.016 19.969 1 98.06 427 LEU B O 1
ATOM 9276 N N . PRO B 1 428 ? 9.227 25.812 17.922 1 96.75 428 PRO B N 1
ATOM 9277 C CA . PRO B 1 428 ? 9.641 27.125 18.422 1 96.75 428 PRO B CA 1
ATOM 9278 C C . PRO B 1 428 ? 8.477 27.938 18.969 1 96.75 428 PRO B C 1
ATOM 9280 O O . PRO B 1 428 ? 8.672 28.797 19.844 1 96.75 428 PRO B O 1
ATOM 9283 N N . TRP B 1 429 ? 7.23 27.703 18.484 1 94.62 429 TRP B N 1
ATOM 9284 C CA . TRP B 1 429 ? 6.238 28.719 18.812 1 94.62 429 TRP B CA 1
ATOM 9285 C C . TRP B 1 429 ? 4.84 28.125 18.875 1 94.62 429 TRP B C 1
ATOM 9287 O O . TRP B 1 429 ? 3.842 28.844 18.781 1 94.62 429 TRP B O 1
ATOM 9297 N N . VAL B 1 430 ? 4.738 26.734 19 1 96.44 430 VAL B N 1
ATOM 9298 C CA . VAL B 1 430 ? 3.395 26.172 18.922 1 96.44 430 VAL B CA 1
ATOM 9299 C C . VAL B 1 430 ? 3.18 25.203 20.094 1 96.44 430 VAL B C 1
ATOM 9301 O O . VAL B 1 430 ? 4.141 24.656 20.625 1 96.44 430 VAL B O 1
ATOM 9304 N N . ASN B 1 431 ? 1.899 25.109 20.438 1 98 431 ASN B N 1
ATOM 9305 C CA . ASN B 1 431 ? 1.39 23.969 21.203 1 98 431 ASN B CA 1
ATOM 9306 C C . ASN B 1 431 ? 1.038 22.797 20.297 1 98 431 ASN B C 1
ATOM 9308 O O . ASN B 1 431 ? 0.777 22.984 19.109 1 98 431 ASN B O 1
ATOM 9312 N N . THR B 1 432 ? 1.046 21.609 20.906 1 98.81 432 THR B N 1
ATOM 9313 C CA . THR B 1 432 ? 0.584 20.422 20.203 1 98.81 432 THR B CA 1
ATOM 9314 C C . THR B 1 432 ? -0.658 19.844 20.875 1 98.81 432 THR B C 1
ATOM 9316 O O . THR B 1 432 ? -0.675 19.625 22.094 1 98.81 432 THR B O 1
ATOM 9319 N N . VAL B 1 433 ? -1.7 19.656 20.094 1 98.94 433 VAL B N 1
ATOM 9320 C CA . VAL B 1 433 ? -2.91 18.938 20.484 1 98.94 433 VAL B CA 1
ATOM 9321 C C . VAL B 1 433 ? -3.049 17.672 19.641 1 98.94 433 VAL B C 1
ATOM 9323 O O . VAL B 1 433 ? -2.924 17.703 18.422 1 98.94 433 VAL B O 1
ATOM 9326 N N . ALA B 1 434 ? -3.305 16.5 20.359 1 98.94 434 ALA B N 1
ATOM 9327 C CA . ALA B 1 434 ? -3.307 15.242 19.609 1 98.94 434 ALA B CA 1
ATOM 9328 C C . ALA B 1 434 ? -4.32 14.266 20.188 1 98.94 434 ALA B C 1
ATOM 9330 O O . ALA B 1 434 ? -4.703 14.375 21.359 1 98.94 434 ALA B O 1
ATOM 9331 N N . ALA B 1 435 ? -4.785 13.359 19.375 1 98.94 435 ALA B N 1
ATOM 9332 C CA . ALA B 1 435 ? -5.648 12.242 19.734 1 98.94 435 ALA B CA 1
ATOM 9333 C C . ALA B 1 435 ? -5.281 10.992 18.938 1 98.94 435 ALA B C 1
ATOM 9335 O O . ALA B 1 435 ? -4.836 11.078 17.797 1 98.94 435 ALA B O 1
ATOM 9336 N N . ASP B 1 436 ? -5.445 9.82 19.609 1 98.75 436 ASP B N 1
ATOM 9337 C CA . ASP B 1 436 ? -5.027 8.617 18.906 1 98.75 436 ASP B CA 1
ATOM 9338 C C . ASP B 1 436 ? -6.137 7.566 18.891 1 98.75 436 ASP B C 1
ATOM 9340 O O . ASP B 1 436 ? -7.188 7.762 19.5 1 98.75 436 ASP B O 1
ATOM 9344 N N . SER B 1 437 ? -5.98 6.535 18.141 1 98.69 437 SER B N 1
ATOM 9345 C CA . SER B 1 437 ? -6.969 5.488 17.922 1 98.69 437 SER B CA 1
ATOM 9346 C C . SER B 1 437 ? -7.215 4.672 19.188 1 98.69 437 SER B C 1
ATOM 9348 O O . SER B 1 437 ? -8.219 3.967 19.281 1 98.69 437 SER B O 1
ATOM 9350 N N . ALA B 1 438 ? -6.332 4.699 20.188 1 98.31 438 ALA B N 1
ATOM 9351 C CA . ALA B 1 438 ? -6.508 3.984 21.438 1 98.31 438 ALA B CA 1
ATOM 9352 C C . ALA B 1 438 ? -7.367 4.789 22.406 1 98.31 438 ALA B C 1
ATOM 9354 O O . ALA B 1 438 ? -7.738 4.293 23.484 1 98.31 438 ALA B O 1
ATOM 9355 N N . GLY B 1 439 ? -7.648 6.066 22.047 1 98.75 439 GLY B N 1
ATOM 9356 C CA . GLY B 1 439 ? -8.586 6.852 22.844 1 98.75 439 GLY B CA 1
ATOM 9357 C C . GLY B 1 439 ? -7.898 7.859 23.75 1 98.75 439 GLY B C 1
ATOM 9358 O O . GLY B 1 439 ? -8.508 8.375 24.688 1 98.75 439 GLY B O 1
ATOM 9359 N N . HIS B 1 440 ? -6.641 8.109 23.516 1 98.81 440 HIS B N 1
ATOM 9360 C CA . HIS B 1 440 ? -5.918 9.078 24.344 1 98.81 440 HIS B CA 1
ATOM 9361 C C . HIS B 1 440 ? -5.977 10.469 23.734 1 98.81 440 HIS B C 1
ATOM 9363 O O . HIS B 1 440 ? -6.031 10.617 22.5 1 98.81 440 HIS B O 1
ATOM 9369 N N . SER B 1 441 ? -5.992 11.5 24.594 1 98.88 441 SER B N 1
ATOM 9370 C CA . SER B 1 441 ? -5.906 12.898 24.203 1 98.88 441 SER B CA 1
ATOM 9371 C C . SER B 1 441 ? -4.668 13.562 24.797 1 98.88 441 SER B C 1
ATOM 9373 O O . SER B 1 441 ? -4.148 13.125 25.828 1 98.88 441 SER B O 1
ATOM 9375 N N . LEU B 1 442 ? -4.203 14.609 24.078 1 98.94 442 LEU B N 1
ATOM 9376 C CA . LEU B 1 442 ? -2.996 15.297 24.531 1 98.94 442 LEU B CA 1
ATOM 9377 C C . LEU B 1 442 ? -3.096 16.797 24.25 1 98.94 442 LEU B C 1
ATOM 9379 O O . LEU B 1 442 ? -3.568 17.203 23.188 1 98.94 442 LEU B O 1
ATOM 9383 N N . TYR B 1 443 ? -2.754 17.641 25.203 1 98.81 443 TYR B N 1
ATOM 9384 C CA . TYR B 1 443 ? -2.246 19 25.031 1 98.81 443 TYR B CA 1
ATOM 9385 C C . TYR B 1 443 ? -0.848 19.141 25.625 1 98.81 443 TYR B C 1
ATOM 9387 O O . TYR B 1 443 ? -0.6 18.703 26.75 1 98.81 443 TYR B O 1
ATOM 9395 N N . THR B 1 444 ? 0.056 19.734 24.844 1 98.88 444 THR B N 1
ATOM 9396 C CA . THR B 1 444 ? 1.36 20.031 25.438 1 98.88 444 THR B CA 1
ATOM 9397 C C . THR B 1 444 ? 1.964 21.281 24.797 1 98.88 444 THR B C 1
ATOM 9399 O O . THR B 1 444 ? 1.809 21.5 23.594 1 98.88 444 THR B O 1
ATOM 9402 N N . GLN B 1 445 ? 2.539 22.109 25.594 1 98.5 445 GLN B N 1
ATOM 9403 C CA . GLN B 1 445 ? 3.375 23.188 25.109 1 98.5 445 GLN B CA 1
ATOM 9404 C C . GLN B 1 445 ? 4.852 22.812 25.125 1 98.5 445 GLN B C 1
ATOM 9406 O O . GLN B 1 445 ? 5.625 23.344 25.922 1 98.5 445 GLN B O 1
ATOM 9411 N N . SER B 1 446 ? 5.176 21.938 24.219 1 97.94 446 SER B N 1
ATOM 9412 C CA . SER B 1 446 ? 6.562 21.5 24.047 1 97.94 446 SER B CA 1
ATOM 9413 C C . SER B 1 446 ? 7.348 22.5 23.188 1 97.94 446 SER B C 1
ATOM 9415 O O . SER B 1 446 ? 7.934 22.125 22.172 1 97.94 446 SER B O 1
ATOM 9417 N N . GLN B 1 447 ? 7.41 23.688 23.703 1 96.94 447 GLN B N 1
ATOM 9418 C CA . GLN B 1 447 ? 8.008 24.828 23.016 1 96.94 447 GLN B CA 1
ATOM 9419 C C . GLN B 1 447 ? 9.414 25.109 23.531 1 96.94 447 GLN B C 1
ATOM 9421 O O . GLN B 1 447 ? 9.672 25.016 24.734 1 96.94 447 GLN B O 1
ATOM 9426 N N . VAL B 1 448 ? 10.312 25.453 22.625 1 98 448 VAL B N 1
ATOM 9427 C CA . VAL B 1 448 ? 11.664 25.844 23.016 1 98 448 VAL B CA 1
ATOM 9428 C C . VAL B 1 448 ? 11.656 27.266 23.562 1 98 448 VAL B C 1
ATOM 9430 O O . VAL B 1 448 ? 11.461 28.234 22.812 1 98 448 VAL B O 1
ATOM 9433 N N . LEU B 1 449 ? 11.922 27.422 24.891 1 98.19 449 LEU B N 1
ATOM 9434 C CA . LEU B 1 449 ? 11.914 28.719 25.562 1 98.19 449 LEU B CA 1
ATOM 9435 C C . LEU B 1 449 ? 13.18 28.906 26.391 1 98.19 449 LEU B C 1
ATOM 9437 O O . LEU B 1 449 ? 13.781 27.922 26.844 1 98.19 449 LEU B O 1
ATOM 9441 N N . PRO B 1 450 ? 13.578 30.188 26.594 1 98.25 450 PRO B N 1
ATOM 9442 C CA . PRO B 1 450 ? 14.68 30.406 27.531 1 98.25 450 PRO B CA 1
ATOM 9443 C C . PRO B 1 450 ? 14.391 29.875 28.922 1 98.25 450 PRO B C 1
ATOM 9445 O O . PRO B 1 450 ? 13.273 30.031 29.422 1 98.25 450 PRO B O 1
ATOM 9448 N N . ARG B 1 451 ? 15.391 29.281 29.484 1 98.44 451 ARG B N 1
ATOM 9449 C CA . ARG B 1 451 ? 15.258 28.703 30.812 1 98.44 451 ARG B CA 1
ATOM 9450 C C . ARG B 1 451 ? 15.289 29.797 31.891 1 98.44 451 ARG B C 1
ATOM 9452 O O . ARG B 1 451 ? 16.203 29.844 32.719 1 98.44 451 ARG B O 1
ATOM 9459 N N . VAL B 1 452 ? 14.359 30.656 31.906 1 98.12 452 VAL B N 1
ATOM 9460 C CA . VAL B 1 452 ? 14.211 31.672 32.938 1 98.12 452 VAL B CA 1
ATOM 9461 C C . VAL B 1 452 ? 13.422 31.094 34.125 1 98.12 452 VAL B C 1
ATOM 9463 O O . VAL B 1 452 ? 12.211 31.297 34.219 1 98.12 452 VAL B O 1
ATOM 9466 N N . THR B 1 453 ? 14.109 30.469 35.031 1 94.88 453 THR B N 1
ATOM 9467 C CA . THR B 1 453 ? 13.477 29.922 36.219 1 94.88 453 THR B CA 1
ATOM 9468 C C . THR B 1 453 ? 13.109 31.031 37.188 1 94.88 453 THR B C 1
ATOM 9470 O O . THR B 1 453 ? 13.555 32.188 37.031 1 94.88 453 THR B O 1
ATOM 9473 N N . ASP B 1 454 ? 12.297 30.672 38.188 1 92.44 454 ASP B N 1
ATOM 9474 C CA . ASP B 1 454 ? 11.961 31.625 39.219 1 92.44 454 ASP B CA 1
ATOM 9475 C C . ASP B 1 454 ? 13.211 32.156 39.906 1 92.44 454 ASP B C 1
ATOM 9477 O O . ASP B 1 454 ? 13.281 33.344 40.219 1 92.44 454 ASP B O 1
ATOM 9481 N N . GLU B 1 455 ? 14.141 31.344 40.094 1 94.44 455 GLU B N 1
ATOM 9482 C CA . GLU B 1 455 ? 15.391 31.734 40.719 1 94.44 455 GLU B CA 1
ATOM 9483 C C . GLU B 1 455 ? 16.188 32.719 39.844 1 94.44 455 GLU B C 1
ATOM 9485 O O . GLU B 1 455 ? 16.719 33.688 40.344 1 94.44 455 GLU B O 1
ATOM 9490 N N . VAL B 1 456 ? 16.266 32.406 38.594 1 96.56 456 VAL B N 1
ATOM 9491 C CA . VAL B 1 456 ? 16.984 33.312 37.688 1 96.56 456 VAL B CA 1
ATOM 9492 C C . VAL B 1 456 ? 16.281 34.656 37.625 1 96.56 456 VAL B C 1
ATOM 9494 O O . VAL B 1 456 ? 16.938 35.719 37.688 1 96.56 456 VAL B O 1
ATOM 9497 N N . GLN B 1 457 ? 14.992 34.656 37.5 1 95.88 457 GLN B N 1
ATOM 9498 C CA . GLN B 1 457 ? 14.234 35.906 37.5 1 95.88 457 GLN B CA 1
ATOM 9499 C C . GLN B 1 457 ? 14.445 36.688 38.781 1 95.88 457 GLN B C 1
ATOM 9501 O O . GLN B 1 457 ? 14.641 37.906 38.719 1 95.88 457 GLN B O 1
ATOM 9506 N N . ARG B 1 458 ? 14.5 36.094 39.875 1 95.12 458 ARG B N 1
ATOM 9507 C CA . ARG B 1 458 ? 14.641 36.75 41.188 1 95.12 458 ARG B CA 1
ATOM 9508 C C . ARG B 1 458 ? 16.031 37.344 41.344 1 95.12 458 ARG B C 1
ATOM 9510 O O . ARG B 1 458 ? 16.172 38.469 41.812 1 95.12 458 ARG B O 1
ATOM 9517 N N . SER B 1 459 ? 16.984 36.656 40.938 1 97.38 459 SER B N 1
ATOM 9518 C CA . SER B 1 459 ? 18.359 37.031 41.25 1 97.38 459 SER B CA 1
ATOM 9519 C C . SER B 1 459 ? 18.938 37.906 40.156 1 97.38 459 SER B C 1
ATOM 9521 O O . SER B 1 459 ? 19.875 38.688 40.406 1 97.38 459 SER B O 1
ATOM 9523 N N . CYS B 1 460 ? 18.391 37.844 39 1 98.25 460 CYS B N 1
ATOM 9524 C CA . CYS B 1 460 ? 19.109 38.406 37.875 1 98.25 460 CYS B CA 1
ATOM 9525 C C . CYS B 1 460 ? 18.281 39.469 37.156 1 98.25 460 CYS B C 1
ATOM 9527 O O . CYS B 1 460 ? 18.766 40.188 36.281 1 98.25 460 CYS B O 1
ATOM 9529 N N . ALA B 1 461 ? 17.031 39.688 37.531 1 98.12 461 ALA B N 1
ATOM 9530 C CA . ALA B 1 461 ? 16.156 40.625 36.875 1 98.12 461 ALA B CA 1
ATOM 9531 C C . ALA B 1 461 ? 16.672 42.062 37.031 1 98.12 461 ALA B C 1
ATOM 9533 O O . ALA B 1 461 ? 17.094 42.438 38.125 1 98.12 461 ALA B O 1
ATOM 9534 N N . THR B 1 462 ? 16.672 42.844 36 1 97.56 462 THR B N 1
ATOM 9535 C CA . THR B 1 462 ? 16.938 44.281 36.062 1 97.56 462 THR B CA 1
ATOM 9536 C C . THR B 1 462 ? 15.695 45.031 36.5 1 97.56 462 THR B C 1
ATOM 9538 O O . THR B 1 462 ? 14.633 44.438 36.688 1 97.56 462 THR B O 1
ATOM 9541 N N . ALA B 1 463 ? 15.883 46.406 36.625 1 95.19 463 ALA B N 1
ATOM 9542 C CA . ALA B 1 463 ? 14.719 47.25 36.969 1 95.19 463 ALA B CA 1
ATOM 9543 C C . ALA B 1 463 ? 13.633 47.125 35.906 1 95.19 463 ALA B C 1
ATOM 9545 O O . ALA B 1 463 ? 12.445 47.031 36.25 1 95.19 463 ALA B O 1
ATOM 9546 N N . LEU B 1 464 ? 14.055 47.094 34.625 1 94.25 464 LEU B N 1
ATOM 9547 C CA . LEU B 1 464 ? 13.117 46.906 33.531 1 94.25 464 LEU B CA 1
ATOM 9548 C C . LEU B 1 464 ? 12.484 45.531 33.562 1 94.25 464 LEU B C 1
ATOM 9550 O O . LEU B 1 464 ? 11.266 45.375 33.375 1 94.25 464 LEU B O 1
ATOM 9554 N N . GLY B 1 465 ? 13.281 44.5 33.844 1 95.75 465 GLY B N 1
ATOM 9555 C CA . GLY B 1 465 ? 12.797 43.125 33.875 1 95.75 465 GLY B CA 1
ATOM 9556 C C . GLY B 1 465 ? 11.773 42.875 34.938 1 95.75 465 GLY B C 1
ATOM 9557 O O . GLY B 1 465 ? 10.852 42.062 34.781 1 95.75 465 GLY B O 1
ATOM 9558 N N . ARG B 1 466 ? 11.914 43.531 36.094 1 95.5 466 ARG B N 1
ATOM 9559 C CA . ARG B 1 466 ? 10.984 43.406 37.219 1 95.5 466 ARG B CA 1
ATOM 9560 C C . ARG B 1 466 ? 9.602 43.906 36.844 1 95.5 466 ARG B C 1
ATOM 9562 O O . ARG B 1 466 ? 8.594 43.469 37.375 1 95.5 466 ARG B O 1
ATOM 9569 N N . ARG B 1 467 ? 9.633 44.75 35.844 1 93.19 467 ARG B N 1
ATOM 9570 C CA . ARG B 1 467 ? 8.359 45.312 35.406 1 93.19 467 ARG B CA 1
ATOM 9571 C C . ARG B 1 467 ? 7.781 44.5 34.25 1 93.19 467 ARG B C 1
ATOM 9573 O O . ARG B 1 467 ? 6.574 44.281 34.188 1 93.19 467 ARG B O 1
ATOM 9580 N N . THR B 1 468 ? 8.57 44.062 33.312 1 94.5 468 THR B N 1
ATOM 9581 C CA . THR B 1 468 ? 8.094 43.469 32.094 1 94.5 468 THR B CA 1
ATOM 9582 C C . THR B 1 468 ? 7.762 42 32.281 1 94.5 468 THR B C 1
ATOM 9584 O O . THR B 1 468 ? 6.816 41.469 31.703 1 94.5 468 THR B O 1
ATOM 9587 N N . TYR B 1 469 ? 8.445 41.312 33.125 1 95.25 469 TYR B N 1
ATOM 9588 C CA . TYR B 1 469 ? 8.336 39.844 33.219 1 95.25 469 TYR B CA 1
ATOM 9589 C C . TYR B 1 469 ? 6.973 39.438 33.75 1 95.25 469 TYR B C 1
ATOM 9591 O O . TYR B 1 469 ? 6.297 38.594 33.188 1 95.25 469 TYR B O 1
ATOM 9599 N N . PRO B 1 470 ? 6.492 40 34.906 1 92.12 470 PRO B N 1
ATOM 9600 C CA . PRO B 1 470 ? 5.188 39.562 35.406 1 92.12 470 PRO B CA 1
ATOM 9601 C C . PRO B 1 470 ? 4.055 39.844 34.406 1 92.12 470 PRO B C 1
ATOM 9603 O O . PRO B 1 470 ? 3.084 39.094 34.344 1 92.12 470 PRO B O 1
ATOM 9606 N N . GLU B 1 471 ? 4.246 40.875 33.562 1 89.94 471 GLU B N 1
ATOM 9607 C CA . GLU B 1 471 ? 3.139 41.344 32.75 1 89.94 471 GLU B CA 1
ATOM 9608 C C . GLU B 1 471 ? 3.154 40.688 31.375 1 89.94 471 GLU B C 1
ATOM 9610 O O . GLU B 1 471 ? 2.104 40.469 30.766 1 89.94 471 GLU B O 1
ATOM 9615 N N . SER B 1 472 ? 4.371 40.344 30.953 1 91.88 472 SER B N 1
ATOM 9616 C CA . SER B 1 472 ? 4.445 39.906 29.578 1 91.88 472 SER B CA 1
ATOM 9617 C C . SER B 1 472 ? 5.281 38.625 29.453 1 91.88 472 SER B C 1
ATOM 9619 O O . SER B 1 472 ? 5.281 37.969 28.406 1 91.88 472 SER B O 1
ATOM 9621 N N . GLY B 1 473 ? 5.906 38.219 30.469 1 94.69 473 GLY B N 1
ATOM 9622 C CA . GLY B 1 473 ? 6.812 37.094 30.391 1 94.69 473 GLY B CA 1
ATOM 9623 C C . GLY B 1 473 ? 8.172 37.438 29.828 1 94.69 473 GLY B C 1
ATOM 9624 O O . GLY B 1 473 ? 9.07 36.594 29.781 1 94.69 473 GLY B O 1
ATOM 9625 N N . LEU B 1 474 ? 8.391 38.688 29.375 1 96.31 474 LEU B N 1
ATOM 9626 C CA . LEU B 1 474 ? 9.68 39.125 28.844 1 96.31 474 LEU B CA 1
ATOM 9627 C C . LEU B 1 474 ? 10.695 39.312 29.953 1 96.31 474 LEU B C 1
ATOM 9629 O O . LEU B 1 474 ? 10.586 40.281 30.734 1 96.31 474 LEU B O 1
ATOM 9633 N N . ALA B 1 475 ? 11.656 38.5 29.984 1 97.88 475 ALA B N 1
ATOM 9634 C CA . ALA B 1 475 ? 12.734 38.656 30.953 1 97.88 475 ALA B CA 1
ATOM 9635 C C . ALA B 1 475 ? 13.828 39.562 30.422 1 97.88 475 ALA B C 1
ATOM 9637 O O . ALA B 1 475 ? 14.227 39.469 29.266 1 97.88 475 ALA B O 1
ATOM 9638 N N . VAL B 1 476 ? 14.156 40.562 31.25 1 97.88 476 VAL B N 1
ATOM 9639 C CA . VAL B 1 476 ? 15.336 41.406 31.016 1 97.88 476 VAL B CA 1
ATOM 9640 C C . VAL B 1 476 ? 16.344 41.188 32.156 1 97.88 476 VAL B C 1
ATOM 9642 O O . VAL B 1 476 ? 16.172 41.719 33.25 1 97.88 476 VAL B O 1
ATOM 9645 N N . LEU B 1 477 ? 17.438 40.5 31.844 1 98.69 477 LEU B N 1
ATOM 9646 C CA . LEU B 1 477 ? 18.375 40.031 32.844 1 98.69 477 LEU B CA 1
ATOM 9647 C C . LEU B 1 477 ? 19.641 40.875 32.844 1 98.69 477 LEU B C 1
ATOM 9649 O O . LEU B 1 477 ? 19.953 41.531 31.859 1 98.69 477 LEU B O 1
ATOM 9653 N N . ASP B 1 478 ? 20.359 40.781 33.938 1 98.56 478 ASP B N 1
ATOM 9654 C CA . ASP B 1 478 ? 21.609 41.531 34.094 1 98.56 478 ASP B CA 1
ATOM 9655 C C . ASP B 1 478 ? 22.734 40.875 33.281 1 98.56 478 ASP B C 1
ATOM 9657 O O . ASP B 1 478 ? 23.266 39.844 33.688 1 98.56 478 ASP B O 1
ATOM 9661 N N . GLY B 1 479 ? 23.172 41.531 32.219 1 98.38 479 GLY B N 1
ATOM 9662 C CA . GLY B 1 479 ? 24.203 40.969 31.359 1 98.38 479 GLY B CA 1
ATOM 9663 C C . GLY B 1 479 ? 25.609 41.25 31.859 1 98.38 479 GLY B C 1
ATOM 9664 O O . GLY B 1 479 ? 26.578 40.75 31.281 1 98.38 479 GLY B O 1
ATOM 9665 N N . SER B 1 480 ? 25.719 42.031 32.906 1 97.88 480 SER B N 1
ATOM 9666 C CA . SER B 1 480 ? 27.047 42.344 33.438 1 97.88 480 SER B CA 1
ATOM 9667 C C . SER B 1 480 ? 27.5 41.281 34.438 1 97.88 480 SER B C 1
ATOM 9669 O O . SER B 1 480 ? 28.656 41.281 34.875 1 97.88 480 SER B O 1
ATOM 9671 N N . ARG B 1 481 ? 26.672 40.375 34.781 1 97.94 481 ARG B N 1
ATOM 9672 C CA . ARG B 1 481 ? 26.969 39.312 35.719 1 97.94 481 ARG B CA 1
ATOM 9673 C C . ARG B 1 481 ? 26.953 37.938 35.031 1 97.94 481 ARG B C 1
ATOM 9675 O O . ARG B 1 481 ? 25.891 37.5 34.562 1 97.94 481 ARG B O 1
ATOM 9682 N N . GLY B 1 482 ? 28.047 37.281 35.094 1 96.31 482 GLY B N 1
ATOM 9683 C CA . GLY B 1 482 ? 28.156 35.969 34.469 1 96.31 482 GLY B CA 1
ATOM 9684 C C . GLY B 1 482 ? 27.219 34.938 35.125 1 96.31 482 GLY B C 1
ATOM 9685 O O . GLY B 1 482 ? 26.75 34.031 34.438 1 96.31 482 GLY B O 1
ATOM 9686 N N . ALA B 1 483 ? 26.891 35.125 36.312 1 96.31 483 ALA B N 1
ATOM 9687 C CA . ALA B 1 483 ? 26.047 34.219 37.094 1 96.31 483 ALA B CA 1
ATOM 9688 C C . ALA B 1 483 ? 24.594 34.281 36.594 1 96.31 483 ALA B C 1
ATOM 9690 O O . ALA B 1 483 ? 23.781 33.406 36.938 1 96.31 483 ALA B O 1
ATOM 9691 N N . CYS B 1 484 ? 24.281 35.219 35.719 1 97.94 484 CYS B N 1
ATOM 9692 C CA . CYS B 1 484 ? 22.922 35.375 35.219 1 97.94 484 CYS B CA 1
ATOM 9693 C C . CYS B 1 484 ? 22.703 34.594 33.938 1 97.94 484 CYS B C 1
ATOM 9695 O O . CYS B 1 484 ? 21.688 34.781 33.25 1 97.94 484 CYS B O 1
ATOM 9697 N N . ALA B 1 485 ? 23.672 33.75 33.562 1 95.75 485 ALA B N 1
ATOM 9698 C CA . ALA B 1 485 ? 23.453 32.812 32.469 1 95.75 485 ALA B CA 1
ATOM 9699 C C . ALA B 1 485 ? 22.297 31.859 32.781 1 95.75 485 ALA B C 1
ATOM 9701 O O . ALA B 1 485 ? 22 31.609 33.969 1 95.75 485 ALA B O 1
ATOM 9702 N N . LEU B 1 486 ? 21.703 31.312 31.797 1 97.56 486 LEU B N 1
ATOM 9703 C CA . LEU B 1 486 ? 20.438 30.609 31.953 1 97.56 486 LEU B CA 1
ATOM 9704 C C . LEU B 1 486 ? 20.672 29.172 32.406 1 97.56 486 LEU B C 1
ATOM 9706 O O . LEU B 1 486 ? 19.719 28.484 32.812 1 97.56 486 LEU B O 1
ATOM 9710 N N . GLY B 1 487 ? 21.719 28.625 32.344 1 95.81 487 GLY B N 1
ATOM 9711 C CA . GLY B 1 487 ? 22.031 27.281 32.812 1 95.81 487 GLY B CA 1
ATOM 9712 C C . GLY B 1 487 ? 21.531 26.203 31.875 1 95.81 487 GLY B C 1
ATOM 9713 O O . GLY B 1 487 ? 21.5 26.391 30.656 1 95.81 487 GLY B O 1
ATOM 9714 N N . ARG B 1 488 ? 21.344 24.953 32.469 1 96.44 488 ARG B N 1
ATOM 9715 C CA . ARG B 1 488 ? 20.969 23.812 31.656 1 96.44 488 ARG B CA 1
ATOM 9716 C C . ARG B 1 488 ? 20.109 22.844 32.438 1 96.44 488 ARG B C 1
ATOM 9718 O O . ARG B 1 488 ? 20.484 22.422 33.562 1 96.44 488 ARG B O 1
ATOM 9725 N N . ASP B 1 489 ? 18.922 22.547 31.859 1 97.44 489 ASP B N 1
ATOM 9726 C CA . ASP B 1 489 ? 18.156 21.438 32.406 1 97.44 489 ASP B CA 1
ATOM 9727 C C . ASP B 1 489 ? 18.75 20.094 31.969 1 97.44 489 ASP B C 1
ATOM 9729 O O . ASP B 1 489 ? 19.266 19.969 30.859 1 97.44 489 ASP B O 1
ATOM 9733 N N . ARG B 1 490 ? 18.531 19 32.812 1 96.88 490 ARG B N 1
ATOM 9734 C CA . ARG B 1 490 ? 19.109 17.688 32.531 1 96.88 490 ARG B CA 1
ATOM 9735 C C . ARG B 1 490 ? 18.531 17.094 31.266 1 96.88 490 ARG B C 1
ATOM 9737 O O . ARG B 1 490 ? 19.234 16.406 30.516 1 96.88 490 ARG B O 1
ATOM 9744 N N . ASP B 1 491 ? 17.344 17.297 31.016 1 97.56 491 ASP B N 1
ATOM 9745 C CA . ASP B 1 491 ? 16.672 16.656 29.906 1 97.56 491 ASP B CA 1
ATOM 9746 C C . ASP B 1 491 ? 16.531 17.609 28.719 1 97.56 491 ASP B C 1
ATOM 9748 O O . ASP B 1 491 ? 15.766 17.344 27.781 1 97.56 491 ASP B O 1
ATOM 9752 N N . ALA B 1 492 ? 17.281 18.719 28.75 1 98 492 ALA B N 1
ATOM 9753 C CA . ALA B 1 492 ? 17.297 19.625 27.594 1 98 492 ALA B CA 1
ATOM 9754 C C . ALA B 1 492 ? 18.391 19.234 26.609 1 98 492 ALA B C 1
ATOM 9756 O O . ALA B 1 492 ? 19.484 18.844 27 1 98 492 ALA B O 1
ATOM 9757 N N . LEU B 1 493 ? 18.172 19.312 25.312 1 96.56 493 LEU B N 1
ATOM 9758 C CA . LEU B 1 493 ? 19.125 18.969 24.266 1 96.56 493 LEU B CA 1
ATOM 9759 C C . LEU B 1 493 ? 20.156 20.062 24.109 1 96.56 493 LEU B C 1
ATOM 9761 O O . LEU B 1 493 ? 21.25 19.828 23.562 1 96.56 493 LEU B O 1
ATOM 9765 N N . GLN B 1 494 ? 19.812 21.266 24.562 1 96.44 494 GLN B N 1
ATOM 9766 C CA . GLN B 1 494 ? 20.719 22.406 24.453 1 96.44 494 GLN B CA 1
ATOM 9767 C C . GLN B 1 494 ? 20.703 23.234 25.734 1 96.44 494 GLN B C 1
ATOM 9769 O O . GLN B 1 494 ? 19.688 23.281 26.438 1 96.44 494 GLN B O 1
ATOM 9774 N N . PRO B 1 495 ? 21.812 23.812 26.047 1 96.62 495 PRO B N 1
ATOM 9775 C CA . PRO B 1 495 ? 21.797 24.688 27.219 1 96.62 495 PRO B CA 1
ATOM 9776 C C . PRO B 1 495 ? 20.906 25.906 27.047 1 96.62 495 PRO B C 1
ATOM 9778 O O . PRO B 1 495 ? 20.656 26.344 25.922 1 96.62 495 PRO B O 1
ATOM 9781 N N . GLY B 1 496 ? 20.438 26.438 28.172 1 97.88 496 GLY B N 1
ATOM 9782 C CA . GLY B 1 496 ? 19.734 27.703 28.172 1 97.88 496 GLY B CA 1
ATOM 9783 C C . GLY B 1 496 ? 18.25 27.578 27.906 1 97.88 496 GLY B C 1
ATOM 9784 O O . GLY B 1 496 ? 17.547 28.578 27.828 1 97.88 496 GLY B O 1
ATOM 9785 N N . VAL B 1 497 ? 17.766 26.328 27.75 1 98.38 497 VAL B N 1
ATOM 9786 C CA . VAL B 1 497 ? 16.328 26.141 27.5 1 98.38 497 VAL B CA 1
ATOM 9787 C C . VAL B 1 497 ? 15.75 25.188 28.547 1 98.38 497 VAL B C 1
ATOM 9789 O O . VAL B 1 497 ? 16.484 24.453 29.203 1 98.38 497 VAL B O 1
ATOM 9792 N N . PHE B 1 498 ? 14.438 25.25 28.688 1 98.12 498 PHE B N 1
ATOM 9793 C CA . PHE B 1 498 ? 13.758 24.281 29.547 1 98.12 498 PHE B CA 1
ATOM 9794 C C . PHE B 1 498 ? 13.75 22.906 28.891 1 98.12 498 PHE B C 1
ATOM 9796 O O . PHE B 1 498 ? 13.656 22.781 27.672 1 98.12 498 PHE B O 1
ATOM 9803 N N . GLY B 1 499 ? 13.867 21.859 29.75 1 97.56 499 GLY B N 1
ATOM 9804 C CA . GLY B 1 499 ? 13.664 20.484 29.281 1 97.56 499 GLY B CA 1
ATOM 9805 C C . GLY B 1 499 ? 12.203 20.078 29.266 1 97.56 499 GLY B C 1
ATOM 9806 O O . GLY B 1 499 ? 11.352 20.781 29.812 1 97.56 499 GLY B O 1
ATOM 9807 N N . PRO B 1 500 ? 11.969 18.938 28.672 1 97.38 500 PRO B N 1
ATOM 9808 C CA . PRO B 1 500 ? 10.594 18.453 28.484 1 97.38 500 PRO B CA 1
ATOM 9809 C C . PRO B 1 500 ? 9.844 18.328 29.812 1 97.38 500 PRO B C 1
ATOM 9811 O O . PRO B 1 500 ? 8.625 18.516 29.844 1 97.38 500 PRO B O 1
ATOM 9814 N N . SER B 1 501 ? 10.469 18.031 30.875 1 96.62 501 SER B N 1
ATOM 9815 C CA . SER B 1 501 ? 9.805 17.797 32.156 1 96.62 501 SER B CA 1
ATOM 9816 C C . SER B 1 501 ? 9.188 19.078 32.719 1 96.62 501 SER B C 1
ATOM 9818 O O . SER B 1 501 ? 8.297 19.016 33.562 1 96.62 501 SER B O 1
ATOM 9820 N N . ALA B 1 502 ? 9.641 20.219 32.25 1 96.81 502 ALA B N 1
ATOM 9821 C CA . ALA B 1 502 ? 9.156 21.516 32.75 1 96.81 502 ALA B CA 1
ATOM 9822 C C . ALA B 1 502 ? 7.941 21.984 31.953 1 96.81 502 ALA B C 1
ATOM 9824 O O . ALA B 1 502 ? 7.27 22.938 32.344 1 96.81 502 ALA B O 1
ATOM 9825 N N . MET B 1 503 ? 7.562 21.359 30.922 1 97.44 503 MET B N 1
ATOM 9826 C CA . MET B 1 503 ? 6.59 21.859 29.969 1 97.44 503 MET B CA 1
ATOM 9827 C C . MET B 1 503 ? 5.168 21.516 30.391 1 97.44 503 MET B C 1
ATOM 9829 O O . MET B 1 503 ? 4.898 20.375 30.781 1 97.44 503 MET B O 1
ATOM 9833 N N . PRO B 1 504 ? 4.246 22.5 30.359 1 98.19 504 PRO B N 1
ATOM 9834 C CA . PRO B 1 504 ? 2.857 22.172 30.703 1 98.19 504 PRO B CA 1
ATOM 9835 C C . PRO B 1 504 ? 2.252 21.141 29.734 1 98.19 504 PRO B C 1
ATOM 9837 O O . PRO B 1 504 ? 2.328 21.312 28.516 1 98.19 504 PRO B O 1
ATOM 9840 N N . THR B 1 505 ? 1.705 20.047 30.297 1 98.56 505 THR B N 1
ATOM 9841 C CA . THR B 1 505 ? 1.184 18.922 29.531 1 98.56 505 THR B CA 1
ATOM 9842 C C . THR B 1 505 ? -0.087 18.375 30.172 1 98.56 505 THR B C 1
ATOM 9844 O O . THR B 1 505 ? -0.179 18.281 31.406 1 98.56 505 THR B O 1
ATOM 9847 N N . LEU B 1 506 ? -1.096 18.156 29.391 1 98.75 506 LEU B N 1
ATOM 9848 C CA . LEU B 1 506 ? -2.359 17.531 29.781 1 98.75 506 LEU B CA 1
ATOM 9849 C C . LEU B 1 506 ? -2.623 16.266 28.969 1 98.75 506 LEU B C 1
ATOM 9851 O O . LEU B 1 506 ? -2.646 16.312 27.734 1 98.75 506 LEU B O 1
ATOM 9855 N N . VAL B 1 507 ? -2.766 15.109 29.609 1 98.5 507 VAL B N 1
ATOM 9856 C CA . VAL B 1 507 ? -2.994 13.836 28.922 1 98.5 507 VAL B CA 1
ATOM 9857 C C . VAL B 1 507 ? -4.324 13.234 29.375 1 98.5 507 VAL B C 1
ATOM 9859 O O . VAL B 1 507 ? -4.688 13.336 30.562 1 98.5 507 VAL B O 1
ATOM 9862 N N . ASP B 1 508 ? -5.098 12.688 28.516 1 98.5 508 ASP B N 1
ATOM 9863 C CA . ASP B 1 508 ? -6.266 11.836 28.719 1 98.5 508 ASP B CA 1
ATOM 9864 C C . ASP B 1 508 ? -7.406 12.617 29.359 1 98.5 508 ASP B C 1
ATOM 9866 O O . ASP B 1 508 ? -8.164 12.07 30.156 1 98.5 508 ASP B O 1
ATOM 9870 N N . ALA B 1 509 ? -7.426 13.914 29.203 1 98.69 509 ALA B N 1
ATOM 9871 C CA . ALA B 1 509 ? -8.625 14.664 29.578 1 98.69 509 ALA B CA 1
ATOM 9872 C C . ALA B 1 509 ? -9.758 14.414 28.594 1 98.69 509 ALA B C 1
ATOM 9874 O O . ALA B 1 509 ? -9.508 14.078 27.422 1 98.69 509 ALA B O 1
ATOM 9875 N N . PRO B 1 510 ? -11.016 14.547 29.062 1 98.69 510 PRO B N 1
ATOM 9876 C CA . PRO B 1 510 ? -12.133 14.352 28.141 1 98.69 510 PRO B CA 1
ATOM 9877 C C . PRO B 1 510 ? -12.031 15.227 26.891 1 98.69 510 PRO B C 1
ATOM 9879 O O . PRO B 1 510 ? -12.43 14.805 25.797 1 98.69 510 PRO B O 1
ATOM 9882 N N . TYR B 1 511 ? -11.508 16.422 27.125 1 98.88 511 TYR B N 1
ATOM 9883 C CA . TYR B 1 511 ? -11.094 17.266 26.016 1 98.88 511 TYR B CA 1
ATOM 9884 C C . TYR B 1 511 ? -9.82 18.031 26.359 1 98.88 511 TYR B C 1
ATOM 9886 O O . TYR B 1 511 ? -9.555 18.312 27.531 1 98.88 511 TYR B O 1
ATOM 9894 N N . ALA B 1 512 ? -9.031 18.25 25.422 1 98.88 512 ALA B N 1
ATOM 9895 C CA . ALA B 1 512 ? -7.895 19.172 25.453 1 98.88 512 ALA B CA 1
ATOM 9896 C C . ALA B 1 512 ? -7.988 20.203 24.344 1 98.88 512 ALA B C 1
ATOM 9898 O O . ALA B 1 512 ? -7.895 19.875 23.156 1 98.88 512 ALA B O 1
ATOM 9899 N N . GLU B 1 513 ? -8.18 21.469 24.781 1 98.62 513 GLU B N 1
ATOM 9900 C CA . GLU B 1 513 ? -8.484 22.531 23.812 1 98.62 513 GLU B CA 1
ATOM 9901 C C . GLU B 1 513 ? -7.527 23.703 23.969 1 98.62 513 GLU B C 1
ATOM 9903 O O . GLU B 1 513 ? -7.078 24 25.078 1 98.62 513 GLU B O 1
ATOM 9908 N N . ASN B 1 514 ? -7.203 24.312 22.812 1 98.5 514 ASN B N 1
ATOM 9909 C CA . ASN B 1 514 ? -6.453 25.562 22.859 1 98.5 514 ASN B CA 1
ATOM 9910 C C . ASN B 1 514 ? -6.863 26.516 21.734 1 98.5 514 ASN B C 1
ATOM 9912 O O . ASN B 1 514 ? -7.047 26.078 20.594 1 98.5 514 ASN B O 1
ATOM 9916 N N . SER B 1 515 ? -7.102 27.734 22.078 1 97.25 515 SER B N 1
ATOM 9917 C CA . SER B 1 515 ? -7.395 28.812 21.141 1 97.25 515 SER B CA 1
ATOM 9918 C C . SER B 1 515 ? -6.441 29.984 21.328 1 97.25 515 SER B C 1
ATOM 9920 O O . SER B 1 515 ? -6.867 31.141 21.375 1 97.25 515 SER B O 1
ATOM 9922 N N . ASN B 1 516 ? -5.215 29.688 21.562 1 95.5 516 ASN B N 1
ATOM 9923 C CA . ASN B 1 516 ? -4.062 30.578 21.516 1 95.5 516 ASN B CA 1
ATOM 9924 C C . ASN B 1 516 ? -3.838 31.297 22.844 1 95.5 516 ASN B C 1
ATOM 9926 O O . ASN B 1 516 ? -2.922 32.094 22.969 1 95.5 516 ASN B O 1
ATOM 9930 N N . ASP B 1 517 ? -4.668 31.062 23.859 1 96 517 ASP B N 1
ATOM 9931 C CA . ASP B 1 517 ? -4.301 31.484 25.219 1 96 517 ASP B CA 1
ATOM 9932 C C . ASP B 1 517 ? -3.361 30.469 25.859 1 96 517 ASP B C 1
ATOM 9934 O O . ASP B 1 517 ? -3.049 29.438 25.281 1 96 517 ASP B O 1
ATOM 9938 N N . SER B 1 518 ? -2.871 30.875 27.141 1 96.5 518 SER B N 1
ATOM 9939 C CA . SER B 1 518 ? -1.865 30.031 27.781 1 96.5 518 SER B CA 1
ATOM 9940 C C . SER B 1 518 ? -2.414 28.641 28.078 1 96.5 518 SER B C 1
ATOM 9942 O O . SER B 1 518 ? -3.605 28.391 27.891 1 96.5 518 SER B O 1
ATOM 9944 N N . ALA B 1 519 ? -1.562 27.781 28.594 1 98.19 519 ALA B N 1
ATOM 9945 C CA . ALA B 1 519 ? -1.875 26.375 28.859 1 98.19 519 ALA B CA 1
ATOM 9946 C C . ALA B 1 519 ? -2.904 26.25 29.969 1 98.19 519 ALA B C 1
ATOM 9948 O O . ALA B 1 519 ? -3.529 25.203 30.125 1 98.19 519 ALA B O 1
ATOM 9949 N N . TRP B 1 520 ? -3.186 27.266 30.703 1 98.44 520 TRP B N 1
ATOM 9950 C CA . TRP B 1 520 ? -3.938 27.266 31.953 1 98.44 520 TRP B CA 1
ATOM 9951 C C . TRP B 1 520 ? -5.289 26.578 31.781 1 98.44 520 TRP B C 1
ATOM 9953 O O . TRP B 1 520 ? -5.652 25.703 32.562 1 98.44 520 TRP B O 1
ATOM 9963 N N . LEU B 1 521 ? -6.008 26.906 30.703 1 98.38 521 LEU B N 1
ATOM 9964 C CA . LEU B 1 521 ? -7.367 26.391 30.547 1 98.38 521 LEU B CA 1
ATOM 9965 C C . LEU B 1 521 ? -7.473 25.484 29.328 1 98.38 521 LEU B C 1
ATOM 9967 O O . LEU B 1 521 ? -8.492 25.484 28.625 1 98.38 521 LEU B O 1
ATOM 9971 N N . ALA B 1 522 ? -6.418 24.766 29.094 1 98.44 522 ALA B N 1
ATOM 9972 C CA . ALA B 1 522 ? -6.535 23.734 28.062 1 98.44 522 ALA B CA 1
ATOM 9973 C C . ALA B 1 522 ? -7.684 22.766 28.375 1 98.44 522 ALA B C 1
ATOM 9975 O O . ALA B 1 522 ? -8.227 22.141 27.469 1 98.44 522 ALA B O 1
ATOM 9976 N N . ASN B 1 523 ? -7.953 22.656 29.547 1 98.5 523 ASN B N 1
ATOM 9977 C CA . ASN B 1 523 ? -9.156 22.047 30.094 1 98.5 523 ASN B CA 1
ATOM 9978 C C . ASN B 1 523 ? -9.656 22.812 31.328 1 98.5 523 ASN B C 1
ATOM 9980 O O . ASN B 1 523 ? -8.93 22.922 32.312 1 98.5 523 ASN B O 1
ATOM 9984 N N . ALA B 1 524 ? -10.883 23.25 31.266 1 97.38 524 ALA B N 1
ATOM 9985 C CA . ALA B 1 524 ? -11.375 24.141 32.312 1 97.38 524 ALA B CA 1
ATOM 9986 C C . ALA B 1 524 ? -11.57 23.391 33.625 1 97.38 524 ALA B C 1
ATOM 9988 O O . ALA B 1 524 ? -11.516 24 34.688 1 97.38 524 ALA B O 1
ATOM 9989 N N . ASP B 1 525 ? -11.789 22.094 33.562 1 96.94 525 ASP B N 1
ATOM 9990 C CA . ASP B 1 525 ? -12.008 21.281 34.75 1 96.94 525 ASP B CA 1
ATOM 9991 C C . ASP B 1 525 ? -10.688 20.766 35.312 1 96.94 525 ASP B C 1
ATOM 9993 O O . ASP B 1 525 ? -10.648 20.25 36.438 1 96.94 525 ASP B O 1
ATOM 9997 N N . ARG B 1 526 ? -9.633 20.859 34.531 1 97.12 526 ARG B N 1
ATOM 9998 C CA . ARG B 1 526 ? -8.297 20.453 34.938 1 97.12 526 ARG B CA 1
ATOM 9999 C C . ARG B 1 526 ? -7.258 21.5 34.594 1 97.12 526 ARG B C 1
ATOM 10001 O O . ARG B 1 526 ? -6.312 21.234 33.844 1 97.12 526 ARG B O 1
ATOM 10008 N N . PRO B 1 527 ? -7.375 22.672 35.156 1 97.75 527 PRO B N 1
ATOM 10009 C CA . PRO B 1 527 ? -6.465 23.75 34.75 1 97.75 527 PRO B CA 1
ATOM 10010 C C . PRO B 1 527 ? -5 23.406 35.031 1 97.75 527 PRO B C 1
ATOM 10012 O O . PRO B 1 527 ? -4.68 22.781 36.031 1 97.75 527 PRO B O 1
ATOM 10015 N N . LEU B 1 528 ? -4.133 23.734 34.156 1 98.19 528 LEU B N 1
ATOM 10016 C CA . LEU B 1 528 ? -2.691 23.594 34.312 1 98.19 528 LEU B CA 1
ATOM 10017 C C . LEU B 1 528 ? -2.094 24.797 35.031 1 98.19 528 LEU B C 1
ATOM 10019 O O . LEU B 1 528 ? -2.299 25.938 34.625 1 98.19 528 LEU B O 1
ATOM 10023 N N . THR B 1 529 ? -1.428 24.547 36.094 1 96.75 529 THR B N 1
ATOM 10024 C CA . THR B 1 529 ? -0.76 25.594 36.875 1 96.75 529 THR B CA 1
ATOM 10025 C C . THR B 1 529 ? 0.653 25.156 37.25 1 96.75 529 THR B C 1
ATOM 10027 O O . THR B 1 529 ? 1.073 24.047 36.938 1 96.75 529 THR B O 1
ATOM 10030 N N . GLY B 1 530 ? 1.396 26.031 37.812 1 94.31 530 GLY B N 1
ATOM 10031 C CA . GLY B 1 530 ? 2.682 25.688 38.375 1 94.31 530 GLY B CA 1
ATOM 10032 C C . GLY B 1 530 ? 3.818 25.703 37.375 1 94.31 530 GLY B C 1
ATOM 10033 O O . GLY B 1 530 ? 4.949 25.344 37.719 1 94.31 530 GLY B O 1
ATOM 10034 N N . TYR B 1 531 ? 3.613 26.047 36.188 1 95.31 531 TYR B N 1
ATOM 10035 C CA . TYR B 1 531 ? 4.691 26.172 35.188 1 95.31 531 TYR B CA 1
ATOM 10036 C C . TYR B 1 531 ? 5.281 27.578 35.25 1 95.31 531 TYR B C 1
ATOM 10038 O O . TYR B 1 531 ? 4.633 28.531 35.688 1 95.31 531 TYR B O 1
ATOM 10046 N N . PRO B 1 532 ? 6.535 27.781 34.688 1 93.75 532 PRO B N 1
ATOM 10047 C CA . PRO B 1 532 ? 7.172 29.094 34.719 1 93.75 532 PRO B CA 1
ATOM 10048 C C . PRO B 1 532 ? 6.387 30.125 33.906 1 93.75 532 PRO B C 1
ATOM 10050 O O . PRO B 1 532 ? 5.805 29.812 32.875 1 93.75 532 PRO B O 1
ATOM 10053 N N . ARG B 1 533 ? 6.453 31.406 34.344 1 95.31 533 ARG B N 1
ATOM 10054 C CA . ARG B 1 533 ? 5.68 32.5 33.781 1 95.31 533 ARG B CA 1
ATOM 10055 C C . ARG B 1 533 ? 5.973 32.656 32.281 1 95.31 533 ARG B C 1
ATOM 10057 O O . ARG B 1 533 ? 5.102 33.094 31.531 1 95.31 533 ARG B O 1
ATOM 10064 N N . ILE B 1 534 ? 7.145 32.344 31.859 1 96.81 534 ILE B N 1
ATOM 10065 C CA . ILE B 1 534 ? 7.57 32.562 30.484 1 96.81 534 ILE B CA 1
ATOM 10066 C C . ILE B 1 534 ? 6.746 31.703 29.531 1 96.81 534 ILE B C 1
ATOM 10068 O O . ILE B 1 534 ? 6.641 32 28.344 1 96.81 534 ILE B O 1
ATOM 10072 N N . PHE B 1 535 ? 6.145 30.609 30.062 1 97.19 535 PHE B N 1
ATOM 10073 C CA . PHE B 1 535 ? 5.277 29.766 29.25 1 97.19 535 PHE B CA 1
ATOM 10074 C C . PHE B 1 535 ? 3.938 30.453 29 1 97.19 535 PHE B C 1
ATOM 10076 O O . PHE B 1 535 ? 3.26 30.156 28.016 1 97.19 535 PHE B O 1
ATOM 10083 N N . GLY B 1 536 ? 3.514 31.234 29.828 1 96 536 GLY B N 1
ATOM 10084 C CA . GLY B 1 536 ? 2.232 31.922 29.734 1 96 536 GLY B CA 1
ATOM 10085 C C . GLY B 1 536 ? 1.661 32.312 31.078 1 96 536 GLY B C 1
ATOM 10086 O O . GLY B 1 536 ? 2.141 31.875 32.125 1 96 536 GLY B O 1
ATOM 10087 N N . ASP B 1 537 ? 0.669 33.125 31.094 1 95.44 537 ASP B N 1
ATOM 10088 C CA . ASP B 1 537 ? 0.062 33.625 32.312 1 95.44 537 ASP B CA 1
ATOM 10089 C C . ASP B 1 537 ? -0.972 32.656 32.875 1 95.44 537 ASP B C 1
ATOM 10091 O O . ASP B 1 537 ? -1.37 31.719 32.188 1 95.44 537 ASP B O 1
ATOM 10095 N N . ILE B 1 538 ? -1.272 32.781 34.094 1 96.25 538 ILE B N 1
ATOM 10096 C CA . ILE B 1 538 ? -2.271 31.984 34.812 1 96.25 538 ILE B CA 1
ATOM 10097 C C . ILE B 1 538 ? -3.221 32.938 35.562 1 96.25 538 ILE B C 1
ATOM 10099 O O . ILE B 1 538 ? -2.805 33.969 36.062 1 96.25 538 ILE B O 1
ATOM 10103 N N . GLY B 1 539 ? -4.441 32.594 35.562 1 96.62 539 GLY B N 1
ATOM 10104 C CA . GLY B 1 539 ? -5.406 33.281 36.406 1 96.62 539 GLY B CA 1
ATOM 10105 C C . GLY B 1 539 ? -5.812 34.625 35.844 1 96.62 539 GLY B C 1
ATOM 10106 O O . GLY B 1 539 ? -6.23 35.531 36.594 1 96.62 539 GLY B O 1
ATOM 10107 N N . THR B 1 540 ? -5.645 34.844 34.594 1 95.44 540 THR B N 1
ATOM 10108 C CA . THR B 1 540 ? -5.992 36.125 33.969 1 95.44 540 THR B CA 1
ATOM 10109 C C . THR B 1 540 ? -7.156 35.938 33 1 95.44 540 THR B C 1
ATOM 10111 O O . THR B 1 540 ? -7.535 34.812 32.688 1 95.44 540 THR B O 1
ATOM 10114 N N . GLU B 1 541 ? -7.719 37.031 32.594 1 95.12 541 GLU B N 1
ATOM 10115 C CA . GLU B 1 541 ? -8.828 37.031 31.641 1 95.12 541 GLU B CA 1
ATOM 10116 C C . GLU B 1 541 ? -8.43 36.344 30.328 1 95.12 541 GLU B C 1
ATOM 10118 O O . GLU B 1 541 ? -7.328 36.562 29.828 1 95.12 541 GLU B O 1
ATOM 10123 N N . ARG B 1 542 ? -9.344 35.5 29.859 1 95.62 542 ARG B N 1
ATOM 10124 C CA . ARG B 1 542 ? -9.133 34.812 28.594 1 95.62 542 ARG B CA 1
ATOM 10125 C C . ARG B 1 542 ? -9.859 35.531 27.453 1 95.62 542 ARG B C 1
ATOM 10127 O O . ARG B 1 542 ? -10.828 36.25 27.688 1 95.62 542 ARG B O 1
ATOM 10134 N N . SER B 1 543 ? -9.289 35.375 26.234 1 94.12 543 SER B N 1
ATOM 10135 C CA . SER B 1 543 ? -9.938 35.969 25.062 1 94.12 543 SER B CA 1
ATOM 10136 C C . SER B 1 543 ? -11.359 35.438 24.891 1 94.12 543 SER B C 1
ATOM 10138 O O . SER B 1 543 ? -11.695 34.375 25.422 1 94.12 543 SER B O 1
ATOM 10140 N N . PHE B 1 544 ? -12.188 36.125 24.094 1 94.94 544 PHE B N 1
ATOM 10141 C CA . PHE B 1 544 ? -13.555 35.688 23.828 1 94.94 544 PHE B CA 1
ATOM 10142 C C . PHE B 1 544 ? -13.547 34.344 23.078 1 94.94 544 PHE B C 1
ATOM 10144 O O . PHE B 1 544 ? -14.422 33.531 23.281 1 94.94 544 PHE B O 1
ATOM 10151 N N . ARG B 1 545 ? -12.609 34.156 22.203 1 96.38 545 ARG B N 1
ATOM 10152 C CA . ARG B 1 545 ? -12.516 32.906 21.438 1 96.38 545 ARG B CA 1
ATOM 10153 C C . ARG B 1 545 ? -12.195 31.734 22.344 1 96.38 545 ARG B C 1
ATOM 10155 O O . ARG B 1 545 ? -12.812 30.672 22.234 1 96.38 545 ARG B O 1
ATOM 10162 N N . THR B 1 546 ? -11.227 31.922 23.297 1 97.06 546 THR B N 1
ATOM 10163 C CA . THR B 1 546 ? -10.914 30.875 24.266 1 97.06 546 THR B CA 1
ATOM 10164 C C . THR B 1 546 ? -12.125 30.547 25.125 1 97.06 546 THR B C 1
ATOM 10166 O O . THR B 1 546 ? -12.469 29.375 25.328 1 97.06 546 THR B O 1
ATOM 10169 N N . ARG B 1 547 ? -12.789 31.547 25.625 1 97.69 547 ARG B N 1
ATOM 10170 C CA . ARG B 1 547 ? -13.953 31.344 26.484 1 97.69 547 ARG B CA 1
ATOM 10171 C C . ARG B 1 547 ? -15.055 30.609 25.734 1 97.69 547 ARG B C 1
ATOM 10173 O O . ARG B 1 547 ? -15.609 29.625 26.234 1 97.69 547 ARG B O 1
ATOM 10180 N N . GLY B 1 548 ? -15.367 31.156 24.531 1 97.56 548 GLY B N 1
ATOM 10181 C CA . GLY B 1 548 ? -16.375 30.5 23.719 1 97.56 548 GLY B CA 1
ATOM 10182 C C . GLY B 1 548 ? -16 29.078 23.328 1 97.56 548 GLY B C 1
ATOM 10183 O O . GLY B 1 548 ? -16.828 28.172 23.375 1 97.56 548 GLY B O 1
ATOM 10184 N N . GLY B 1 549 ? -14.75 28.891 22.906 1 97.56 549 GLY B N 1
ATOM 10185 C CA . GLY B 1 549 ? -14.273 27.562 22.531 1 97.56 549 GLY B CA 1
ATOM 10186 C C . GLY B 1 549 ? -14.352 26.547 23.656 1 97.56 549 GLY B C 1
ATOM 10187 O O . GLY B 1 549 ? -14.859 25.438 23.469 1 97.56 549 GLY B O 1
ATOM 10188 N N . VAL B 1 550 ? -13.867 26.906 24.844 1 98.44 550 VAL B N 1
ATOM 10189 C CA . VAL B 1 550 ? -13.891 26.016 26.016 1 98.44 550 VAL B CA 1
ATOM 10190 C C . VAL B 1 550 ? -15.328 25.703 26.391 1 98.44 550 VAL B C 1
ATOM 10192 O O . VAL B 1 550 ? -15.648 24.547 26.719 1 98.44 550 VAL B O 1
ATOM 10195 N N . ALA B 1 551 ? -16.203 26.703 26.359 1 98 551 ALA B N 1
ATOM 10196 C CA . ALA B 1 551 ? -17.609 26.469 26.656 1 98 551 ALA B CA 1
ATOM 10197 C C . ALA B 1 551 ? -18.203 25.438 25.688 1 98 551 ALA B C 1
ATOM 10199 O O . ALA B 1 551 ? -18.938 24.531 26.109 1 98 551 ALA B O 1
ATOM 10200 N N . ASP B 1 552 ? -17.969 25.625 24.438 1 98 552 ASP B N 1
ATOM 10201 C CA . ASP B 1 552 ? -18.547 24.75 23.406 1 98 552 ASP B CA 1
ATOM 10202 C C . ASP B 1 552 ? -18.031 23.312 23.562 1 98 552 ASP B C 1
ATOM 10204 O O . ASP B 1 552 ? -18.812 22.375 23.562 1 98 552 ASP B O 1
ATOM 10208 N N . VAL B 1 553 ? -16.719 23.125 23.688 1 98.5 553 VAL B N 1
ATOM 10209 C CA . VAL B 1 553 ? -16.141 21.781 23.656 1 98.5 553 VAL B CA 1
ATOM 10210 C C . VAL B 1 553 ? -16.422 21.078 24.984 1 98.5 553 VAL B C 1
ATOM 10212 O O . VAL B 1 553 ? -16.594 19.859 25.016 1 98.5 553 VAL B O 1
ATOM 10215 N N . ALA B 1 554 ? -16.469 21.812 26.078 1 98.38 554 ALA B N 1
ATOM 10216 C CA . ALA B 1 554 ? -16.875 21.219 27.359 1 98.38 554 ALA B CA 1
ATOM 10217 C C . ALA B 1 554 ? -18.312 20.688 27.266 1 98.38 554 ALA B C 1
ATOM 10219 O O . ALA B 1 554 ? -18.609 19.609 27.781 1 98.38 554 ALA B O 1
ATOM 10220 N N . ALA B 1 555 ? -19.172 21.469 26.656 1 98.31 555 ALA B N 1
ATOM 10221 C CA . ALA B 1 555 ? -20.562 21.016 26.469 1 98.31 555 ALA B CA 1
ATOM 10222 C C . ALA B 1 555 ? -20.609 19.766 25.594 1 98.31 555 ALA B C 1
ATOM 10224 O O . ALA B 1 555 ? -21.406 18.859 25.844 1 98.31 555 ALA B O 1
ATOM 10225 N N . MET B 1 556 ? -19.859 19.75 24.547 1 98.62 556 MET B N 1
ATOM 10226 C CA . MET B 1 556 ? -19.781 18.578 23.688 1 98.62 556 MET B CA 1
ATOM 10227 C C . MET B 1 556 ? -19.312 17.359 24.469 1 98.62 556 MET B C 1
ATOM 10229 O O . MET B 1 556 ? -19.906 16.281 24.375 1 98.62 556 MET B O 1
ATOM 10233 N N . ALA B 1 557 ? -18.25 17.547 25.25 1 98.69 557 ALA B N 1
ATOM 10234 C CA . ALA B 1 557 ? -17.719 16.438 26.047 1 98.69 557 ALA B CA 1
ATOM 10235 C C . ALA B 1 557 ? -18.766 15.93 27.031 1 98.69 557 ALA B C 1
ATOM 10237 O O . ALA B 1 557 ? -18.875 14.727 27.266 1 98.69 557 ALA B O 1
ATOM 10238 N N . LYS B 1 558 ? -19.484 16.797 27.625 1 98.12 558 LYS B N 1
ATOM 10239 C CA . LYS B 1 558 ? -20.531 16.438 28.578 1 98.12 558 LYS B CA 1
ATOM 10240 C C . LYS B 1 558 ? -21.641 15.641 27.891 1 98.12 558 LYS B C 1
ATOM 10242 O O . LYS B 1 558 ? -22.172 14.688 28.469 1 98.12 558 LYS B O 1
ATOM 10247 N N . ARG B 1 559 ? -22 16.062 26.719 1 98.12 559 ARG B N 1
ATOM 10248 C CA . ARG B 1 559 ? -23 15.328 25.969 1 98.12 559 ARG B CA 1
ATOM 10249 C C . ARG B 1 559 ? -22.5 13.922 25.641 1 98.12 559 ARG B C 1
ATOM 10251 O O . ARG B 1 559 ? -23.234 12.945 25.781 1 98.12 559 ARG B O 1
ATOM 10258 N N . GLY B 1 560 ? -21.312 13.805 25.109 1 98.19 560 GLY B N 1
ATOM 10259 C CA . GLY B 1 560 ? -20.688 12.516 24.828 1 98.19 560 GLY B CA 1
ATOM 10260 C C . GLY B 1 560 ? -21.125 11.922 23.5 1 98.19 560 GLY B C 1
ATOM 10261 O O . GLY B 1 560 ? -21.812 12.57 22.719 1 98.19 560 GLY B O 1
ATOM 10262 N N . ARG B 1 561 ? -20.516 10.656 23.203 1 98.44 561 ARG B N 1
ATOM 10263 C CA . ARG B 1 561 ? -20.766 9.883 21.984 1 98.44 561 ARG B CA 1
ATOM 10264 C C . ARG B 1 561 ? -20.438 10.688 20.734 1 98.44 561 ARG B C 1
ATOM 10266 O O . ARG B 1 561 ? -21.219 10.703 19.781 1 98.44 561 ARG B O 1
ATOM 10273 N N . LEU B 1 562 ? -19.406 11.422 20.797 1 98.88 562 LEU B N 1
ATOM 10274 C CA . LEU B 1 562 ? -19 12.328 19.734 1 98.88 562 LEU B CA 1
ATOM 10275 C C . LEU B 1 562 ? -18.484 11.562 18.531 1 98.88 562 LEU B C 1
ATOM 10277 O O . LEU B 1 562 ? -17.891 10.492 18.672 1 98.88 562 LEU B O 1
ATOM 10281 N N . THR B 1 563 ? -18.703 12.102 17.359 1 98.62 563 THR B N 1
ATOM 10282 C CA . THR B 1 563 ? -18.234 11.57 16.078 1 98.62 563 THR B CA 1
ATOM 10283 C C . THR B 1 563 ? -17.547 12.664 15.258 1 98.62 563 THR B C 1
ATOM 10285 O O . THR B 1 563 ? -17.516 13.828 15.664 1 98.62 563 THR B O 1
ATOM 10288 N N . VAL B 1 564 ? -17.016 12.266 14.156 1 98.62 564 VAL B N 1
ATOM 10289 C CA . VAL B 1 564 ? -16.375 13.211 13.25 1 98.62 564 VAL B CA 1
ATOM 10290 C C . VAL B 1 564 ? -17.391 14.242 12.773 1 98.62 564 VAL B C 1
ATOM 10292 O O . VAL B 1 564 ? -17.047 15.414 12.586 1 98.62 564 VAL B O 1
ATOM 10295 N N . ALA B 1 565 ? -18.641 13.844 12.602 1 98.25 565 ALA B N 1
ATOM 10296 C CA . ALA B 1 565 ? -19.688 14.766 12.18 1 98.25 565 ALA B CA 1
ATOM 10297 C C . ALA B 1 565 ? -19.875 15.883 13.203 1 98.25 565 ALA B C 1
ATOM 10299 O O . ALA B 1 565 ? -20.188 17.016 12.828 1 98.25 565 ALA B O 1
ATOM 10300 N N . ASP B 1 566 ? -19.719 15.594 14.484 1 98.69 566 ASP B N 1
ATOM 10301 C CA . ASP B 1 566 ? -19.828 16.609 15.531 1 98.69 566 ASP B CA 1
ATOM 10302 C C . ASP B 1 566 ? -18.719 17.656 15.398 1 98.69 566 ASP B C 1
ATOM 10304 O O . ASP B 1 566 ? -18.938 18.828 15.68 1 98.69 566 ASP B O 1
ATOM 10308 N N . LEU B 1 567 ? -17.547 17.203 15.008 1 98.81 567 LEU B N 1
ATOM 10309 C CA . LEU B 1 567 ? -16.438 18.125 14.805 1 98.81 567 LEU B CA 1
ATOM 10310 C C . LEU B 1 567 ? -16.719 19.078 13.656 1 98.81 567 LEU B C 1
ATOM 10312 O O . LEU B 1 567 ? -16.438 20.281 13.766 1 98.81 567 LEU B O 1
ATOM 10316 N N . GLU B 1 568 ? -17.266 18.531 12.578 1 97.94 568 GLU B N 1
ATOM 10317 C CA . GLU B 1 568 ? -17.625 19.375 11.438 1 97.94 568 GLU B CA 1
ATOM 10318 C C . GLU B 1 568 ? -18.656 20.422 11.82 1 97.94 568 GLU B C 1
ATOM 10320 O O . GLU B 1 568 ? -18.547 21.578 11.414 1 97.94 568 GLU B O 1
ATOM 10325 N N . ARG B 1 569 ? -19.594 19.984 12.586 1 97.75 569 ARG B N 1
ATOM 10326 C CA . ARG B 1 569 ? -20.625 20.922 13.031 1 97.75 569 ARG B CA 1
ATOM 10327 C C . ARG B 1 569 ? -20.031 22.016 13.906 1 97.75 569 ARG B C 1
ATOM 10329 O O . ARG B 1 569 ? -20.406 23.188 13.781 1 97.75 569 ARG B O 1
ATOM 10336 N N . GLN B 1 570 ? -19.141 21.656 14.773 1 97.38 570 GLN B N 1
ATOM 10337 C CA . GLN B 1 570 ? -18.484 22.641 15.625 1 97.38 570 GLN B CA 1
ATOM 10338 C C . GLN B 1 570 ? -17.719 23.656 14.789 1 97.38 570 GLN B C 1
ATOM 10340 O O . GLN B 1 570 ? -17.75 24.859 15.07 1 97.38 570 GLN B O 1
ATOM 10345 N N . GLN B 1 571 ? -17.016 23.219 13.766 1 97.94 571 GLN B N 1
ATOM 10346 C CA . GLN B 1 571 ? -16.203 24.078 12.906 1 97.94 571 GLN B CA 1
ATOM 10347 C C . GLN B 1 571 ? -17.062 25.156 12.242 1 97.94 571 GLN B C 1
ATOM 10349 O O . GLN B 1 571 ? -16.625 26.297 12.086 1 97.94 571 GLN B O 1
ATOM 10354 N N . PHE B 1 572 ? -18.297 24.828 11.914 1 97.12 572 PHE B N 1
ATOM 10355 C CA . PHE B 1 572 ? -19.109 25.734 11.117 1 97.12 572 PHE B CA 1
ATOM 10356 C C . PHE B 1 572 ? -20.328 26.203 11.898 1 97.12 572 PHE B C 1
ATOM 10358 O O . PHE B 1 572 ? -21.297 26.672 11.312 1 97.12 572 PHE B O 1
ATOM 10365 N N . ALA B 1 573 ? -20.234 26.094 13.227 1 96 573 ALA B N 1
ATOM 10366 C CA . ALA B 1 573 ? -21.359 26.531 14.062 1 96 573 ALA B CA 1
ATOM 10367 C C . ALA B 1 573 ? -21.594 28.031 13.922 1 96 573 ALA B C 1
ATOM 10369 O O . ALA B 1 573 ? -22.734 28.5 14.047 1 96 573 ALA B O 1
ATOM 10370 N N . GLY B 1 574 ? -20.562 28.875 13.695 1 96.25 574 GLY B N 1
ATOM 10371 C CA . GLY B 1 574 ? -20.672 30.297 13.43 1 96.25 574 GLY B CA 1
ATOM 10372 C C . GLY B 1 574 ? -21.062 31.094 14.656 1 96.25 574 GLY B C 1
ATOM 10373 O O . GLY B 1 574 ? -21.547 32.219 14.539 1 96.25 574 GLY B O 1
ATOM 10374 N N . ARG B 1 575 ? -20.891 30.609 15.781 1 96.69 575 ARG B N 1
ATOM 10375 C CA . ARG B 1 575 ? -21.281 31.312 17 1 96.69 575 ARG B CA 1
ATOM 10376 C C . ARG B 1 575 ? -20.391 32.531 17.219 1 96.69 575 ARG B C 1
ATOM 10378 O O . ARG B 1 575 ? -19.203 32.531 16.922 1 96.69 575 ARG B O 1
ATOM 10385 N N . ALA B 1 576 ? -20.984 33.594 17.719 1 97.62 576 ALA B N 1
ATOM 10386 C CA . ALA B 1 576 ? -20.266 34.781 18.156 1 97.62 576 ALA B CA 1
ATOM 10387 C C . ALA B 1 576 ? -20.359 34.938 19.672 1 97.62 576 ALA B C 1
ATOM 10389 O O . ALA B 1 576 ? -21.297 35.594 20.188 1 97.62 576 ALA B O 1
ATOM 10390 N N . PRO B 1 577 ? -19.375 34.5 20.375 1 96.88 577 PRO B N 1
ATOM 10391 C CA . PRO B 1 577 ? -19.422 34.562 21.844 1 96.88 577 PRO B CA 1
ATOM 10392 C C . PRO B 1 577 ? -19.672 36 22.359 1 96.88 577 PRO B C 1
ATOM 10394 O O . PRO B 1 577 ? -20.406 36.188 23.328 1 96.88 577 PRO B O 1
ATOM 10397 N N . THR B 1 578 ? -19.109 37.031 21.781 1 96.75 578 THR B N 1
ATOM 10398 C CA . THR B 1 578 ? -19.328 38.406 22.219 1 96.75 578 THR B CA 1
ATOM 10399 C C . THR B 1 578 ? -20.781 38.812 21.953 1 96.75 578 THR B C 1
ATOM 10401 O O . THR B 1 578 ? -21.312 39.656 22.672 1 96.75 578 THR B O 1
ATOM 10404 N N . GLY B 1 579 ? -21.391 38.281 20.875 1 97.31 579 GLY B N 1
ATOM 10405 C CA . GLY B 1 579 ? -22.812 38.531 20.641 1 97.31 579 GLY B CA 1
ATOM 10406 C C . GLY B 1 579 ? -23.688 38.031 21.766 1 97.31 579 GLY B C 1
ATOM 10407 O O . GLY B 1 579 ? -24.641 38.719 22.172 1 97.31 579 GLY B O 1
ATOM 10408 N N . ASP B 1 580 ? -23.359 36.875 22.25 1 96.19 580 ASP B N 1
ATOM 10409 C CA . ASP B 1 580 ? -24.094 36.312 23.375 1 96.19 580 ASP B CA 1
ATOM 10410 C C . ASP B 1 580 ? -23.953 37.188 24.625 1 96.19 580 ASP B C 1
ATOM 10412 O O . ASP B 1 580 ? -24.875 37.281 25.422 1 96.19 580 ASP B O 1
ATOM 10416 N N . LEU B 1 581 ? -22.828 37.781 24.734 1 96.12 581 LEU B N 1
ATOM 10417 C CA . LEU B 1 581 ? -22.516 38.531 25.953 1 96.12 581 LEU B CA 1
ATOM 10418 C C . LEU B 1 581 ? -23.062 39.938 25.891 1 96.12 581 LEU B C 1
ATOM 10420 O O . LEU B 1 581 ? -23.422 40.531 26.922 1 96.12 581 LEU B O 1
ATOM 10424 N N . ALA B 1 582 ? -23.203 40.562 24.656 1 97.06 582 ALA B N 1
ATOM 10425 C CA . ALA B 1 582 ? -23.312 42.031 24.672 1 97.06 582 ALA B CA 1
ATOM 10426 C C . ALA B 1 582 ? -24.453 42.5 23.75 1 97.06 582 ALA B C 1
ATOM 10428 O O . ALA B 1 582 ? -24.922 43.625 23.859 1 97.06 582 ALA B O 1
ATOM 10429 N N . ALA B 1 583 ? -24.891 41.656 22.781 1 97.75 583 ALA B N 1
ATOM 10430 C CA . ALA B 1 583 ? -25.781 42.156 21.734 1 97.75 583 ALA B CA 1
ATOM 10431 C C . ALA B 1 583 ? -27.125 42.594 22.312 1 97.75 583 ALA B C 1
ATOM 10433 O O . ALA B 1 583 ? -27.641 43.656 21.938 1 97.75 583 ALA B O 1
ATOM 10434 N N . ALA B 1 584 ? -27.688 41.875 23.188 1 97.5 584 ALA B N 1
ATOM 10435 C CA . ALA B 1 584 ? -28.969 42.219 23.781 1 97.5 584 ALA B CA 1
ATOM 10436 C C . ALA B 1 584 ? -28.859 43.5 24.609 1 97.5 584 ALA B C 1
ATOM 10438 O O . ALA B 1 584 ? -29.75 44.344 24.531 1 97.5 584 ALA B O 1
ATOM 10439 N N . ASP B 1 585 ? -27.828 43.594 25.438 1 97.75 585 ASP B N 1
ATOM 10440 C CA . ASP B 1 585 ? -27.594 44.812 26.219 1 97.75 585 ASP B CA 1
ATOM 10441 C C . ASP B 1 585 ? -27.422 46.031 25.328 1 97.75 585 ASP B C 1
ATOM 10443 O O . ASP B 1 585 ? -27.938 47.094 25.625 1 97.75 585 ASP B O 1
ATOM 10447 N N . ALA B 1 586 ? -26.688 45.844 24.281 1 97.81 586 ALA B N 1
ATOM 10448 C CA . ALA B 1 586 ? -26.453 46.938 23.344 1 97.81 586 ALA B CA 1
ATOM 10449 C C . ALA B 1 586 ? -27.75 47.406 22.688 1 97.81 586 ALA B C 1
ATOM 10451 O O . ALA B 1 586 ? -27.984 48.594 22.531 1 97.81 586 ALA B O 1
ATOM 10452 N N . ALA B 1 587 ? -28.578 46.438 22.297 1 97.94 587 ALA B N 1
ATOM 10453 C CA . ALA B 1 587 ? -29.859 46.75 21.688 1 97.94 587 ALA B CA 1
ATOM 10454 C C . ALA B 1 587 ? -30.75 47.531 22.656 1 97.94 587 ALA B C 1
ATOM 10456 O O . ALA B 1 587 ? -31.422 48.469 22.266 1 97.94 587 ALA B O 1
ATOM 10457 N N . ALA B 1 588 ? -30.766 47.125 23.844 1 97.38 588 ALA B N 1
ATOM 10458 C CA . ALA B 1 588 ? -31.578 47.781 24.875 1 97.38 588 ALA B CA 1
ATOM 10459 C C . ALA B 1 588 ? -31.094 49.188 25.141 1 97.38 588 ALA B C 1
ATOM 10461 O O . ALA B 1 588 ? -31.906 50.125 25.297 1 97.38 588 ALA B O 1
ATOM 10462 N N . ALA B 1 589 ? -29.812 49.312 25.312 1 97.31 589 ALA B N 1
ATOM 10463 C CA . ALA B 1 589 ? -29.234 50.656 25.516 1 97.31 589 ALA B CA 1
ATOM 10464 C C . ALA B 1 589 ? -29.531 51.562 24.328 1 97.31 589 ALA B C 1
ATOM 10466 O O . ALA B 1 589 ? -29.828 52.75 24.516 1 97.31 589 ALA B O 1
ATOM 10467 N N . CYS B 1 590 ? -29.422 51.062 23.172 1 97.5 590 CYS B N 1
ATOM 10468 C CA . CYS B 1 590 ? -29.703 51.781 21.938 1 97.5 590 CYS B CA 1
ATOM 10469 C C . CYS B 1 590 ? -31.125 52.312 21.938 1 97.5 590 CYS B C 1
ATOM 10471 O O . CYS B 1 590 ? -31.359 53.469 21.625 1 97.5 590 CYS B O 1
ATOM 10473 N N . ALA B 1 591 ? -32.031 51.5 22.297 1 97 591 ALA B N 1
ATOM 10474 C CA . ALA B 1 591 ? -33.438 51.844 22.266 1 97 591 ALA B CA 1
ATOM 10475 C C . ALA B 1 591 ? -33.75 52.969 23.266 1 97 591 ALA B C 1
ATOM 10477 O O . ALA B 1 591 ? -34.719 53.688 23.125 1 97 591 ALA B O 1
ATOM 10478 N N . LYS B 1 592 ? -32.906 53.219 24.234 1 96.44 592 LYS B N 1
ATOM 10479 C CA . LYS B 1 592 ? -33.156 54.188 25.297 1 96.44 592 LYS B CA 1
ATOM 10480 C C . LYS B 1 592 ? -32.5 55.531 24.984 1 96.44 592 LYS B C 1
ATOM 10482 O O . LYS B 1 592 ? -32.688 56.5 25.719 1 96.44 592 LYS B O 1
ATOM 10487 N N . LEU B 1 593 ? -31.734 55.562 24.016 1 96.56 593 LEU B N 1
ATOM 10488 C CA . LEU B 1 593 ? -31.047 56.812 23.688 1 96.56 593 LEU B CA 1
ATOM 10489 C C . LEU B 1 593 ? -32.062 57.906 23.328 1 96.56 593 LEU B C 1
ATOM 10491 O O . LEU B 1 593 ? -32.969 57.656 22.516 1 96.56 593 LEU B O 1
ATOM 10495 N N . PRO B 1 594 ? -31.859 59 23.875 1 94.06 594 PRO B N 1
ATOM 10496 C CA . PRO B 1 594 ? -32.812 60.094 23.578 1 94.06 594 PRO B CA 1
ATOM 10497 C C . PRO B 1 594 ? -32.812 60.469 22.109 1 94.06 594 PRO B C 1
ATOM 10499 O O . PRO B 1 594 ? -31.766 60.75 21.516 1 94.06 594 PRO B O 1
ATOM 10502 N N . GLY B 1 595 ? -34 60.531 21.469 1 94.56 595 GLY B N 1
ATOM 10503 C CA . GLY B 1 595 ? -34.188 60.906 20.078 1 94.56 595 GLY B CA 1
ATOM 10504 C C . GLY B 1 595 ? -33.594 59.906 19.109 1 94.56 595 GLY B C 1
ATOM 10505 O O . GLY B 1 595 ? -33.531 60.156 17.906 1 94.56 595 GLY B O 1
ATOM 10506 N N . GLY B 1 596 ? -33.094 58.812 19.688 1 95.56 596 GLY B N 1
ATOM 10507 C CA . GLY B 1 596 ? -32.5 57.781 18.844 1 95.56 596 GLY B CA 1
ATOM 10508 C C . GLY B 1 596 ? -31.203 58.219 18.219 1 95.56 596 GLY B C 1
ATOM 10509 O O . GLY B 1 596 ? -30.891 57.812 17.094 1 95.56 596 GLY B O 1
ATOM 10510 N N . ARG B 1 597 ? -30.453 59.062 18.828 1 96.94 597 ARG B N 1
ATOM 10511 C CA . ARG B 1 597 ? -29.234 59.625 18.266 1 96.94 597 ARG B CA 1
ATOM 10512 C C . ARG B 1 597 ? -28.078 59.5 19.25 1 96.94 597 ARG B C 1
ATOM 10514 O O . ARG B 1 597 ? -28.281 59.438 20.453 1 96.94 597 ARG B O 1
ATOM 10521 N N . ALA B 1 598 ? -26.922 59.344 18.812 1 96.75 598 ALA B N 1
ATOM 10522 C CA . ALA B 1 598 ? -25.672 59.344 19.562 1 96.75 598 ALA B CA 1
ATOM 10523 C C . ALA B 1 598 ? -24.578 60.094 18.797 1 96.75 598 ALA B C 1
ATOM 10525 O O . ALA B 1 598 ? -24.688 60.281 17.578 1 96.75 598 ALA B O 1
ATOM 10526 N N . THR B 1 599 ? -23.531 60.531 19.422 1 95.25 599 THR B N 1
ATOM 10527 C CA . THR B 1 599 ? -22.453 61.312 18.797 1 95.25 599 THR B CA 1
ATOM 10528 C C . THR B 1 599 ? -21.547 60.406 17.969 1 95.25 599 THR B C 1
ATOM 10530 O O . THR B 1 599 ? -21.016 59.406 18.469 1 95.25 599 THR B O 1
ATOM 10533 N N . GLY B 1 600 ? -21.422 60.781 16.75 1 92 600 GLY B N 1
ATOM 10534 C CA . GLY B 1 600 ? -20.609 60 15.828 1 92 600 GLY B CA 1
ATOM 10535 C C . GLY B 1 600 ? -19.125 60.344 15.922 1 92 600 GLY B C 1
ATOM 10536 O O . GLY B 1 600 ? -18.734 61.188 16.734 1 92 600 GLY B O 1
ATOM 10537 N N . PRO B 1 601 ? -18.297 59.656 15.172 1 89.12 601 PRO B N 1
ATOM 10538 C CA . PRO B 1 601 ? -16.844 59.844 15.219 1 89.12 601 PRO B CA 1
ATOM 10539 C C . PRO B 1 601 ? -16.422 61.25 14.828 1 89.12 601 PRO B C 1
ATOM 10541 O O . PRO B 1 601 ? -15.383 61.75 15.266 1 89.12 601 PRO B O 1
ATOM 10544 N N . ASP B 1 602 ? -17.312 61.938 14.078 1 90.31 602 ASP B N 1
ATOM 10545 C CA . ASP B 1 602 ? -17.016 63.312 13.648 1 90.31 602 ASP B CA 1
ATOM 10546 C C . ASP B 1 602 ? -17.641 64.312 14.594 1 90.31 602 ASP B C 1
ATOM 10548 O O . ASP B 1 602 ? -17.656 65.5 14.297 1 90.31 602 ASP B O 1
ATOM 10552 N N . GLY B 1 603 ? -18.203 63.875 15.586 1 91.69 603 GLY B N 1
ATOM 10553 C CA . GLY B 1 603 ? -18.797 64.75 16.562 1 91.69 603 GLY B CA 1
ATOM 10554 C C . GLY B 1 603 ? -20.234 65.125 16.25 1 91.69 603 GLY B C 1
ATOM 10555 O O . GLY B 1 603 ? -20.891 65.812 17.031 1 91.69 603 GLY B O 1
ATOM 10556 N N . ARG B 1 604 ? -20.719 64.688 15.125 1 95.19 604 ARG B N 1
ATOM 10557 C CA . ARG B 1 604 ? -22.094 65 14.734 1 95.19 604 ARG B CA 1
ATOM 10558 C C . ARG B 1 604 ? -23.047 63.875 15.211 1 95.19 604 ARG B C 1
ATOM 10560 O O . ARG B 1 604 ? -22.641 62.75 15.383 1 95.19 604 ARG B O 1
ATOM 10567 N N . PRO B 1 605 ? -24.312 64.312 15.469 1 95.31 605 PRO B N 1
ATOM 10568 C CA . PRO B 1 605 ? -25.281 63.312 15.867 1 95.31 605 PRO B CA 1
ATOM 10569 C C . PRO B 1 605 ? -25.594 62.312 14.75 1 95.31 605 PRO B C 1
ATOM 10571 O O . PRO B 1 605 ? -25.719 62.688 13.594 1 95.31 605 PRO B O 1
ATOM 10574 N N . VAL B 1 606 ? -25.578 61.094 15.062 1 97.62 606 VAL B N 1
ATOM 10575 C CA . VAL B 1 606 ? -25.922 60 14.156 1 97.62 606 VAL B CA 1
ATOM 10576 C C . VAL B 1 606 ? -27.219 59.344 14.609 1 97.62 606 VAL B C 1
ATOM 10578 O O . VAL B 1 606 ? -27.406 59.062 15.797 1 97.62 606 VAL B O 1
ATOM 10581 N N . ASP B 1 607 ? -28.188 59.188 13.695 1 97.81 607 ASP B N 1
ATOM 10582 C CA . ASP B 1 607 ? -29.406 58.438 13.992 1 97.81 607 ASP B CA 1
ATOM 10583 C C . ASP B 1 607 ? -29.125 56.938 14.102 1 97.81 607 ASP B C 1
ATOM 10585 O O . ASP B 1 607 ? -28.812 56.312 13.109 1 97.81 607 ASP B O 1
ATOM 10589 N N . VAL B 1 608 ? -29.25 56.406 15.281 1 98.25 608 VAL B N 1
ATOM 10590 C CA . VAL B 1 608 ? -28.922 55 15.508 1 98.25 608 VAL B CA 1
ATOM 10591 C C . VAL B 1 608 ? -30.219 54.188 15.719 1 98.25 608 VAL B C 1
ATOM 10593 O O . VAL B 1 608 ? -30.156 53 16.016 1 98.25 608 VAL B O 1
ATOM 10596 N N . SER B 1 609 ? -31.391 54.781 15.539 1 96.75 609 SER B N 1
ATOM 10597 C CA . SER B 1 609 ? -32.656 54.156 15.859 1 96.75 609 SER B CA 1
ATOM 10598 C C . SER B 1 609 ? -32.844 52.875 15.055 1 96.75 609 SER B C 1
ATOM 10600 O O . SER B 1 609 ? -33.375 51.875 15.578 1 96.75 609 SER B O 1
ATOM 10602 N N . GLY B 1 610 ? -32.438 52.844 13.844 1 96.56 610 GLY B N 1
ATOM 10603 C CA . GLY B 1 610 ? -32.562 51.688 12.992 1 96.56 610 GLY B CA 1
ATOM 10604 C C . GLY B 1 610 ? -31.688 50.531 13.438 1 96.56 610 GLY B C 1
ATOM 10605 O O . GLY B 1 610 ? -31.984 49.375 13.133 1 96.56 610 GLY B O 1
ATOM 10606 N N . ALA B 1 611 ? -30.609 50.781 14.109 1 98.06 611 ALA B N 1
ATOM 10607 C CA . ALA B 1 611 ? -29.641 49.781 14.531 1 98.06 611 ALA B CA 1
ATOM 10608 C C . ALA B 1 611 ? -30.172 48.969 15.711 1 98.06 611 ALA B C 1
ATOM 10610 O O . ALA B 1 611 ? -29.828 47.812 15.875 1 98.06 611 ALA B O 1
ATOM 10611 N N . CYS B 1 612 ? -31.047 49.594 16.547 1 98.12 612 CYS B N 1
ATOM 10612 C CA . CYS B 1 612 ? -31.516 48.969 17.766 1 98.12 612 CYS B CA 1
ATOM 10613 C C . CYS B 1 612 ? -32.25 47.656 17.484 1 98.12 612 CYS B C 1
ATOM 10615 O O . CYS B 1 612 ? -31.969 46.625 18.062 1 98.12 612 CYS B O 1
ATOM 10617 N N . GLY B 1 613 ? -33.156 47.719 16.547 1 97.62 613 GLY B N 1
ATOM 10618 C CA . GLY B 1 613 ? -33.938 46.531 16.172 1 97.62 613 GLY B CA 1
ATOM 10619 C C . GLY B 1 613 ? -33.094 45.469 15.477 1 97.62 613 GLY B C 1
ATOM 10620 O O . GLY B 1 613 ? -33.312 44.281 15.664 1 97.62 613 GLY B O 1
ATOM 10621 N N . VAL B 1 614 ? -32.125 45.906 14.656 1 98.38 614 VAL B N 1
ATOM 10622 C CA . VAL B 1 614 ? -31.266 44.969 13.93 1 98.38 614 VAL B CA 1
ATOM 10623 C C . VAL B 1 614 ? -30.438 44.156 14.922 1 98.38 614 VAL B C 1
ATOM 10625 O O . VAL B 1 614 ? -30.312 42.938 14.789 1 98.38 614 VAL B O 1
ATOM 10628 N N . LEU B 1 615 ? -29.844 44.781 15.914 1 98.38 615 LEU B N 1
ATOM 10629 C CA . LEU B 1 615 ? -29.047 44.094 16.938 1 98.38 615 LEU B CA 1
ATOM 10630 C C . LEU B 1 615 ? -29.906 43.156 17.75 1 98.38 615 LEU B C 1
ATOM 10632 O O . LEU B 1 615 ? -29.484 42.062 18.078 1 98.38 615 LEU B O 1
ATOM 10636 N N . ALA B 1 616 ? -31.109 43.562 18.016 1 97.62 616 ALA B N 1
ATOM 10637 C CA . ALA B 1 616 ? -32.031 42.75 18.828 1 97.62 616 ALA B CA 1
ATOM 10638 C C . ALA B 1 616 ? -32.406 41.469 18.094 1 97.62 616 ALA B C 1
ATOM 10640 O O . ALA B 1 616 ? -32.594 40.438 18.719 1 97.62 616 ALA B O 1
ATOM 10641 N N . ARG B 1 617 ? -32.531 41.5 16.797 1 97.31 617 ARG B N 1
ATOM 10642 C CA . ARG B 1 617 ? -33.062 40.375 16.016 1 97.31 617 ARG B CA 1
ATOM 10643 C C . ARG B 1 617 ? -31.922 39.5 15.508 1 97.31 617 ARG B C 1
ATOM 10645 O O . ARG B 1 617 ? -32.156 38.375 15.039 1 97.31 617 ARG B O 1
ATOM 10652 N N . TRP B 1 618 ? -30.75 40 15.586 1 97.94 618 TRP B N 1
ATOM 10653 C CA . TRP B 1 618 ? -29.609 39.25 15.094 1 97.94 618 TRP B CA 1
ATOM 10654 C C . TRP B 1 618 ? -29.547 37.875 15.773 1 97.94 618 TRP B C 1
ATOM 10656 O O . TRP B 1 618 ? -29.719 37.781 17 1 97.94 618 TRP B O 1
ATOM 10666 N N . ASP B 1 619 ? -29.234 36.812 15.078 1 96.56 619 ASP B N 1
ATOM 10667 C CA . ASP B 1 619 ? -29.234 35.438 15.547 1 96.56 619 ASP B CA 1
ATOM 10668 C C . ASP B 1 619 ? -27.938 35.094 16.281 1 96.56 619 ASP B C 1
ATOM 10670 O O . ASP B 1 619 ? -27.75 33.969 16.734 1 96.56 619 ASP B O 1
ATOM 10674 N N . ARG B 1 620 ? -27.016 35.969 16.391 1 97.62 620 ARG B N 1
ATOM 10675 C CA . ARG B 1 620 ? -25.75 35.844 17.094 1 97.62 620 ARG B CA 1
ATOM 10676 C C . ARG B 1 620 ? -24.828 34.875 16.375 1 97.62 620 ARG B C 1
ATOM 10678 O O . ARG B 1 620 ? -24 34.188 17 1 97.62 620 ARG B O 1
ATOM 10685 N N . ARG B 1 621 ? -24.969 34.719 15.023 1 97.56 621 ARG B N 1
ATOM 10686 C CA . ARG B 1 621 ? -24.141 33.844 14.219 1 97.56 621 ARG B CA 1
ATOM 10687 C C . ARG B 1 621 ? -23.391 34.594 13.141 1 97.56 621 ARG B C 1
ATOM 10689 O O . ARG B 1 621 ? -23.734 35.75 12.852 1 97.56 621 ARG B O 1
ATOM 10696 N N . LEU B 1 622 ? -22.422 33.969 12.711 1 98.19 622 LEU B N 1
ATOM 10697 C CA . LEU B 1 622 ? -21.547 34.562 11.703 1 98.19 622 LEU B CA 1
ATOM 10698 C C . LEU B 1 622 ? -21.547 33.75 10.422 1 98.19 622 LEU B C 1
ATOM 10700 O O . LEU B 1 622 ? -20.484 33.406 9.891 1 98.19 622 LEU B O 1
ATOM 10704 N N . THR B 1 623 ? -22.703 33.281 9.984 1 97.25 623 THR B N 1
ATOM 10705 C CA . THR B 1 623 ? -22.859 32.625 8.695 1 97.25 623 THR B CA 1
ATOM 10706 C C . THR B 1 623 ? -23.016 33.656 7.582 1 97.25 623 THR B C 1
ATOM 10708 O O . THR B 1 623 ? -23.234 34.844 7.848 1 97.25 623 THR B O 1
ATOM 10711 N N . THR B 1 624 ? -22.953 33.188 6.367 1 97.75 624 THR B N 1
ATOM 10712 C CA . THR B 1 624 ? -23.047 34.125 5.238 1 97.75 624 THR B CA 1
ATOM 10713 C C . THR B 1 624 ? -24.438 34.781 5.195 1 97.75 624 THR B C 1
ATOM 10715 O O . THR B 1 624 ? -24.578 35.906 4.727 1 97.75 624 THR B O 1
ATOM 10718 N N . GLY B 1 625 ? -25.422 34.188 5.777 1 97.44 625 GLY B N 1
ATOM 10719 C CA . GLY B 1 625 ? -26.781 34.688 5.719 1 97.44 625 GLY B CA 1
ATOM 10720 C C . GLY B 1 625 ? -27.188 35.469 6.957 1 97.44 625 GLY B C 1
ATOM 10721 O O . GLY B 1 625 ? -28.281 36.031 7.023 1 97.44 625 GLY B O 1
ATOM 10722 N N . SER B 1 626 ? -26.312 35.562 7.922 1 98.12 626 SER B N 1
ATOM 10723 C CA . SER B 1 626 ? -26.641 36.219 9.18 1 98.12 626 SER B CA 1
ATOM 10724 C C . SER B 1 626 ? -26.859 37.719 8.984 1 98.12 626 SER B C 1
ATOM 10726 O O . SER B 1 626 ? -26 38.406 8.422 1 98.12 626 SER B O 1
ATOM 10728 N N . ARG B 1 627 ? -27.984 38.281 9.453 1 98.19 627 ARG B N 1
ATOM 10729 C CA . ARG B 1 627 ? -28.328 39.719 9.414 1 98.19 627 ARG B CA 1
ATOM 10730 C C . ARG B 1 627 ? -28.062 40.375 10.766 1 98.19 627 ARG B C 1
ATOM 10732 O O . ARG B 1 627 ? -28.469 39.844 11.805 1 98.19 627 ARG B O 1
ATOM 10739 N N . GLY B 1 628 ? -27.391 41.469 10.742 1 98.06 628 GLY B N 1
ATOM 10740 C CA . GLY B 1 628 ? -26.984 42.125 11.961 1 98.06 628 GLY B CA 1
ATOM 10741 C C . GLY B 1 628 ? -25.547 41.844 12.359 1 98.06 628 GLY B C 1
ATOM 10742 O O . GLY B 1 628 ? -24.953 42.562 13.164 1 98.06 628 GLY B O 1
ATOM 10743 N N . ALA B 1 629 ? -24.969 40.75 11.773 1 98.19 629 ALA B N 1
ATOM 10744 C CA . ALA B 1 629 ? -23.609 40.344 12.125 1 98.19 629 ALA B CA 1
ATOM 10745 C C . ALA B 1 629 ? -22.594 41.406 11.766 1 98.19 629 ALA B C 1
ATOM 10747 O O . ALA B 1 629 ? -21.688 41.688 12.555 1 98.19 629 ALA B O 1
ATOM 10748 N N . LEU B 1 630 ? -22.719 41.969 10.594 1 97.94 630 LEU B N 1
ATOM 10749 C CA . LEU B 1 630 ? -21.781 43 10.156 1 97.94 630 LEU B CA 1
ATOM 10750 C C . LEU B 1 630 ? -21.891 44.219 11.039 1 97.94 630 LEU B C 1
ATOM 10752 O O . LEU B 1 630 ? -20.875 44.844 11.391 1 97.94 630 LEU B O 1
ATOM 10756 N N . LEU B 1 631 ? -23.125 44.656 11.367 1 98.38 631 LEU B N 1
ATOM 10757 C CA . LEU B 1 631 ? -23.328 45.781 12.266 1 98.38 631 LEU B CA 1
ATOM 10758 C C . LEU B 1 631 ? -22.672 45.531 13.617 1 98.38 631 LEU B C 1
ATOM 10760 O O . LEU B 1 631 ? -22 46.406 14.164 1 98.38 631 LEU B O 1
ATOM 10764 N N . PHE B 1 632 ? -22.922 44.375 14.133 1 98.25 632 PHE B N 1
ATOM 10765 C CA . PHE B 1 632 ? -22.344 44.062 15.438 1 98.25 632 PHE B CA 1
ATOM 10766 C C . PHE B 1 632 ? -20.828 44.031 15.367 1 98.25 632 PHE B C 1
ATOM 10768 O O . PHE B 1 632 ? -20.141 44.438 16.312 1 98.25 632 PHE B O 1
ATOM 10775 N N . ASP B 1 633 ? -20.266 43.5 14.297 1 97.44 633 ASP B N 1
ATOM 10776 C CA . ASP B 1 633 ? -18.812 43.469 14.109 1 97.44 633 ASP B CA 1
ATOM 10777 C C . ASP B 1 633 ? -18.25 44.906 14.164 1 97.44 633 ASP B C 1
ATOM 10779 O O . ASP B 1 633 ? -17.266 45.156 14.875 1 97.44 633 ASP B O 1
ATOM 10783 N N . ARG B 1 634 ? -18.875 45.781 13.422 1 96.75 634 ARG B N 1
ATOM 10784 C CA . ARG B 1 634 ? -18.438 47.188 13.43 1 96.75 634 ARG B CA 1
ATOM 10785 C C . ARG B 1 634 ? -18.594 47.812 14.82 1 96.75 634 ARG B C 1
ATOM 10787 O O . ARG B 1 634 ? -17.734 48.594 15.258 1 96.75 634 ARG B O 1
ATOM 10794 N N . PHE B 1 635 ? -19.625 47.438 15.492 1 97.56 635 PHE B N 1
ATOM 10795 C CA . PHE B 1 635 ? -19.922 47.938 16.828 1 97.56 635 PHE B CA 1
ATOM 10796 C C . PHE B 1 635 ? -18.844 47.5 17.812 1 97.56 635 PHE B C 1
ATOM 10798 O O . PHE B 1 635 ? -18.281 48.344 18.547 1 97.56 635 PHE B O 1
ATOM 10805 N N . VAL B 1 636 ? -18.578 46.219 17.828 1 96.19 636 VAL B N 1
ATOM 10806 C CA . VAL B 1 636 ? -17.656 45.688 18.812 1 96.19 636 VAL B CA 1
ATOM 10807 C C . VAL B 1 636 ? -16.266 46.25 18.578 1 96.19 636 VAL B C 1
ATOM 10809 O O . VAL B 1 636 ? -15.539 46.562 19.531 1 96.19 636 VAL B O 1
ATOM 10812 N N . ARG B 1 637 ? -15.797 46.438 17.375 1 92.44 637 ARG B N 1
ATOM 10813 C CA . ARG B 1 637 ? -14.508 47.062 17.062 1 92.44 637 ARG B CA 1
ATOM 10814 C C . ARG B 1 637 ? -14.438 48.5 17.594 1 92.44 637 ARG B C 1
ATOM 10816 O O . ARG B 1 637 ? -13.406 48.906 18.125 1 92.44 637 ARG B O 1
ATOM 10823 N N . ALA B 1 638 ? -15.492 49.188 17.406 1 94.62 638 ALA B N 1
ATOM 10824 C CA . ALA B 1 638 ? -15.562 50.562 17.938 1 94.62 638 ALA B CA 1
ATOM 10825 C C . ALA B 1 638 ? -15.602 50.531 19.469 1 94.62 638 ALA B C 1
ATOM 10827 O O . ALA B 1 638 ? -15.023 51.406 20.109 1 94.62 638 ALA B O 1
ATOM 10828 N N . LEU B 1 639 ? -16.344 49.594 19.984 1 95.19 639 LEU B N 1
ATOM 10829 C CA . LEU B 1 639 ? -16.531 49.469 21.422 1 95.19 639 LEU B CA 1
ATOM 10830 C C . LEU B 1 639 ? -15.195 49.344 22.141 1 95.19 639 LEU B C 1
ATOM 10832 O O . LEU B 1 639 ? -14.953 50.031 23.141 1 95.19 639 LEU B O 1
ATOM 10836 N N . VAL B 1 640 ? -14.273 48.531 21.641 1 87.69 640 VAL B N 1
ATOM 10837 C CA . VAL B 1 640 ? -12.992 48.281 22.281 1 87.69 640 VAL B CA 1
ATOM 10838 C C . VAL B 1 640 ? -12.102 49.5 22.172 1 87.69 640 VAL B C 1
ATOM 10840 O O . VAL B 1 640 ? -11.227 49.719 23.016 1 87.69 640 VAL B O 1
ATOM 10843 N N . ARG B 1 641 ? -12.383 50.312 21.203 1 86.12 641 ARG B N 1
ATOM 10844 C CA . ARG B 1 641 ? -11.633 51.562 21.062 1 86.12 641 ARG B CA 1
ATOM 10845 C C . ARG B 1 641 ? -12.172 52.625 21.984 1 86.12 641 ARG B C 1
ATOM 10847 O O . ARG B 1 641 ? -11.406 53.438 22.516 1 86.12 641 ARG B O 1
ATOM 10854 N N . GLU B 1 642 ? -13.469 52.625 22.188 1 91 642 GLU B N 1
ATOM 10855 C CA . GLU B 1 642 ? -14.148 53.75 22.844 1 91 642 GLU B CA 1
ATOM 10856 C C . GLU B 1 642 ? -14.258 53.531 24.344 1 91 642 GLU B C 1
ATOM 10858 O O . GLU B 1 642 ? -14.398 54.5 25.109 1 91 642 GLU B O 1
ATOM 10863 N N . VAL B 1 643 ? -14.305 52.312 24.75 1 93.31 643 VAL B N 1
ATOM 10864 C CA . VAL B 1 643 ? -14.523 52 26.156 1 93.31 643 VAL B CA 1
ATOM 10865 C C . VAL B 1 643 ? -13.289 51.344 26.75 1 93.31 643 VAL B C 1
ATOM 10867 O O . VAL B 1 643 ? -12.844 50.312 26.25 1 93.31 643 VAL B O 1
ATOM 10870 N N . PRO B 1 644 ? -12.727 51.906 27.828 1 90.69 644 PRO B N 1
ATOM 10871 C CA . PRO B 1 644 ? -11.609 51.219 28.484 1 90.69 644 PRO B CA 1
ATOM 10872 C C . PRO B 1 644 ? -11.984 49.812 28.969 1 90.69 644 PRO B C 1
ATOM 10874 O O . PRO B 1 644 ? -13.102 49.594 29.453 1 90.69 644 PRO B O 1
ATOM 10877 N N . ALA B 1 645 ? -11.055 49 28.953 1 87 645 ALA B N 1
ATOM 10878 C CA . ALA B 1 645 ? -11.273 47.594 29.203 1 87 645 ALA B CA 1
ATOM 10879 C C . ALA B 1 645 ? -11.844 47.375 30.609 1 87 645 ALA B C 1
ATOM 10881 O O . ALA B 1 645 ? -12.672 46.469 30.812 1 87 645 ALA B O 1
ATOM 10882 N N . ASP B 1 646 ? -11.422 48.156 31.578 1 90.19 646 ASP B N 1
ATOM 10883 C CA . ASP B 1 646 ? -11.812 47.938 32.969 1 90.19 646 ASP B CA 1
ATOM 10884 C C . ASP B 1 646 ? -13.227 48.438 33.219 1 90.19 646 ASP B C 1
ATOM 10886 O O . ASP B 1 646 ? -13.797 48.219 34.281 1 90.19 646 ASP B O 1
ATOM 10890 N N . ARG B 1 647 ? -13.836 49.062 32.188 1 95.5 647 ARG B N 1
ATOM 10891 C CA . ARG B 1 647 ? -15.18 49.625 32.344 1 95.5 647 ARG B CA 1
ATOM 10892 C C . ARG B 1 647 ? -16.141 49 31.344 1 95.5 647 ARG B C 1
ATOM 10894 O O . ARG B 1 647 ? -17.328 49.344 31.297 1 95.5 647 ARG B O 1
ATOM 10901 N N . LEU B 1 648 ? -15.68 48.125 30.609 1 95.69 648 LEU B N 1
ATOM 10902 C CA . LEU B 1 648 ? -16.469 47.562 29.531 1 95.69 648 LEU B CA 1
ATOM 10903 C C . LEU B 1 648 ? -17.594 46.688 30.078 1 95.69 648 LEU B C 1
ATOM 10905 O O . LEU B 1 648 ? -18.703 46.656 29.531 1 95.69 648 LEU B O 1
ATOM 10909 N N . TRP B 1 649 ? -17.297 46 31.141 1 97.12 649 TRP B N 1
ATOM 10910 C CA . TRP B 1 649 ? -18.234 45.031 31.703 1 97.12 649 TRP B CA 1
ATOM 10911 C C . TRP B 1 649 ? -18.656 45.406 33.094 1 97.12 649 TRP B C 1
ATOM 10913 O O . TRP B 1 649 ? -17.844 45.938 33.875 1 97.12 649 TRP B O 1
ATOM 10923 N N . ARG B 1 650 ? -19.812 45.125 33.5 1 97.12 650 ARG B N 1
ATOM 10924 C CA . ARG B 1 650 ? -20.312 45.375 34.844 1 97.12 650 ARG B CA 1
ATOM 10925 C C . ARG B 1 650 ? -19.797 44.344 35.812 1 97.12 650 ARG B C 1
ATOM 10927 O O . ARG B 1 650 ? -19.5 44.656 36.969 1 97.12 650 ARG B O 1
ATOM 10934 N N . VAL B 1 651 ? -19.812 43.094 35.375 1 97.69 651 VAL B N 1
ATOM 10935 C CA . VAL B 1 651 ? -19.234 42 36.188 1 97.69 651 VAL B CA 1
ATOM 10936 C C . VAL B 1 651 ? -17.766 41.844 35.844 1 97.69 651 VAL B C 1
ATOM 10938 O O . VAL B 1 651 ? -17.422 41.469 34.719 1 97.69 651 VAL B O 1
ATOM 10941 N N . PRO B 1 652 ? -16.844 42 36.719 1 96.69 652 PRO B N 1
ATOM 10942 C CA . PRO B 1 652 ? -15.406 41.938 36.438 1 96.69 652 PRO B CA 1
ATOM 10943 C C . PRO B 1 652 ? -14.914 40.469 36.312 1 96.69 652 PRO B C 1
ATOM 10945 O O . PRO B 1 652 ? -15.633 39.562 36.688 1 96.69 652 PRO B O 1
ATOM 10948 N N . PHE B 1 653 ? -13.758 40.281 35.875 1 97.25 653 PHE B N 1
ATOM 10949 C CA . PHE B 1 653 ? -13.117 38.969 35.75 1 97.25 653 PHE B CA 1
ATOM 10950 C C . PHE B 1 653 ? -12.945 38.344 37.125 1 97.25 653 PHE B C 1
ATOM 10952 O O . PHE B 1 653 ? -12.609 39 38.094 1 97.25 653 PHE B O 1
ATOM 10959 N N . ASP B 1 654 ? -13.297 37.062 37.188 1 97.44 654 ASP B N 1
ATOM 10960 C CA . ASP B 1 654 ? -13.102 36.188 38.344 1 97.44 654 ASP B CA 1
ATOM 10961 C C . ASP B 1 654 ? -12.32 34.938 37.969 1 97.44 654 ASP B C 1
ATOM 10963 O O . ASP B 1 654 ? -12.812 34.094 37.219 1 97.44 654 ASP B O 1
ATOM 10967 N N . PRO B 1 655 ? -11.086 34.719 38.469 1 96.12 655 PRO B N 1
ATOM 10968 C CA . PRO B 1 655 ? -10.289 33.562 38.094 1 96.12 655 PRO B CA 1
ATOM 10969 C C . PRO B 1 655 ? -10.961 32.25 38.5 1 96.12 655 PRO B C 1
ATOM 10971 O O . PRO B 1 655 ? -10.602 31.188 37.969 1 96.12 655 PRO B O 1
ATOM 10974 N N . ALA B 1 656 ? -11.922 32.25 39.406 1 96.62 656 ALA B N 1
ATOM 10975 C CA . ALA B 1 656 ? -12.656 31.047 39.781 1 96.62 656 ALA B CA 1
ATOM 10976 C C . ALA B 1 656 ? -13.727 30.703 38.75 1 96.62 656 ALA B C 1
ATOM 10978 O O . ALA B 1 656 ? -14.242 29.594 38.75 1 96.62 656 ALA B O 1
ATOM 10979 N N . LYS B 1 657 ? -14.094 31.703 37.938 1 97.69 657 LYS B N 1
ATOM 10980 C CA . LYS B 1 657 ? -15.055 31.516 36.875 1 97.69 657 LYS B CA 1
ATOM 10981 C C . LYS B 1 657 ? -14.523 32.094 35.562 1 97.69 657 LYS B C 1
ATOM 10983 O O . LYS B 1 657 ? -15.195 32.906 34.906 1 97.69 657 LYS B O 1
ATOM 10988 N N . PRO B 1 658 ? -13.406 31.625 35.156 1 97.38 658 PRO B N 1
ATOM 10989 C CA . PRO B 1 658 ? -12.672 32.281 34.062 1 97.38 658 PRO B CA 1
ATOM 10990 C C . PRO B 1 658 ? -13.367 32.156 32.719 1 97.38 658 PRO B C 1
ATOM 10992 O O . PRO B 1 658 ? -13.141 33 31.828 1 97.38 658 PRO B O 1
ATOM 10995 N N . VAL B 1 659 ? -14.227 31.156 32.531 1 97.94 659 VAL B N 1
ATOM 10996 C CA . VAL B 1 659 ? -14.859 30.938 31.234 1 97.94 659 VAL B CA 1
ATOM 10997 C C . VAL B 1 659 ? -16.062 31.859 31.078 1 97.94 659 VAL B C 1
ATOM 10999 O O . VAL B 1 659 ? -16.375 32.312 29.969 1 97.94 659 VAL B O 1
ATOM 11002 N N . THR B 1 660 ? -16.703 32.281 32.219 1 97.5 660 THR B N 1
ATOM 11003 C CA . THR B 1 660 ? -17.969 32.969 32.125 1 97.5 660 THR B CA 1
ATOM 11004 C C . THR B 1 660 ? -17.797 34.438 32.5 1 97.5 660 THR B C 1
ATOM 11006 O O . THR B 1 660 ? -18.734 35.25 32.438 1 97.5 660 THR B O 1
ATOM 11009 N N . THR B 1 661 ? -16.609 34.844 33 1 97.38 661 THR B N 1
ATOM 11010 C CA . THR B 1 661 ? -16.344 36.219 33.344 1 97.38 661 THR B CA 1
ATOM 11011 C C . THR B 1 661 ? -15.156 36.781 32.562 1 97.38 661 THR B C 1
ATOM 11013 O O . THR B 1 661 ? -14.273 36 32.156 1 97.38 661 THR B O 1
ATOM 11016 N N . PRO B 1 662 ? -15.133 38.094 32.344 1 96.69 662 PRO B N 1
ATOM 11017 C CA . PRO B 1 662 ? -16.141 39.094 32.656 1 96.69 662 PRO B CA 1
ATOM 11018 C C . PRO B 1 662 ? -17.391 39 31.781 1 96.69 662 PRO B C 1
ATOM 11020 O O . PRO B 1 662 ? -17.375 38.312 30.766 1 96.69 662 PRO B O 1
ATOM 11023 N N . ASN B 1 663 ? -18.469 39.594 32.281 1 97.31 663 ASN B N 1
ATOM 11024 C CA . ASN B 1 663 ? -19.688 39.531 31.484 1 97.31 663 ASN B CA 1
ATOM 11025 C C . ASN B 1 663 ? -20.609 40.719 31.812 1 97.31 663 ASN B C 1
ATOM 11027 O O . ASN B 1 663 ? -20.266 41.562 32.625 1 97.31 663 ASN B O 1
ATOM 11031 N N . THR B 1 664 ? -21.656 40.875 31.094 1 97.19 664 THR B N 1
ATOM 11032 C CA . THR B 1 664 ? -22.688 41.906 31.172 1 97.19 664 THR B CA 1
ATOM 11033 C C . THR B 1 664 ? -22.141 43.25 30.719 1 97.19 664 THR B C 1
ATOM 11035 O O . THR B 1 664 ? -21.375 43.906 31.453 1 97.19 664 THR B O 1
ATOM 11038 N N . LEU B 1 665 ? -22.531 43.719 29.562 1 97.81 665 LEU B N 1
ATOM 11039 C CA . LEU B 1 665 ? -22.047 44.969 29 1 97.81 665 LEU B CA 1
ATOM 11040 C C . LEU B 1 665 ? -22.406 46.156 29.891 1 97.81 665 LEU B C 1
ATOM 11042 O O . LEU B 1 665 ? -23.562 46.281 30.312 1 97.81 665 LEU B O 1
ATOM 11046 N N . ASN B 1 666 ? -21.406 47.031 30.219 1 97.81 666 ASN B N 1
ATOM 11047 C CA . ASN B 1 666 ? -21.656 48.25 30.969 1 97.81 666 ASN B CA 1
ATOM 11048 C C . ASN B 1 666 ? -22.266 49.344 30.109 1 97.81 666 ASN B C 1
ATOM 11050 O O . ASN B 1 666 ? -21.562 50.25 29.672 1 97.81 666 ASN B O 1
ATOM 11054 N N . THR B 1 667 ? -23.531 49.375 29.984 1 96.75 667 THR B N 1
ATOM 11055 C CA . THR B 1 667 ? -24.234 50.25 29.047 1 96.75 667 THR B CA 1
ATOM 11056 C C . THR B 1 667 ? -24.266 51.688 29.578 1 96.75 667 THR B C 1
ATOM 11058 O O . THR B 1 667 ? -24.625 52.594 28.844 1 96.75 667 THR B O 1
ATOM 11061 N N . ALA B 1 668 ? -23.859 51.906 30.812 1 95.56 668 ALA B N 1
ATOM 11062 C CA . ALA B 1 668 ? -23.812 53.25 31.391 1 95.56 668 ALA B CA 1
ATOM 11063 C C . ALA B 1 668 ? -22.625 54.031 30.844 1 95.56 668 ALA B C 1
ATOM 11065 O O . ALA B 1 668 ? -22.578 55.25 30.969 1 95.56 668 ALA B O 1
ATOM 11066 N N . GLU B 1 669 ? -21.688 53.312 30.359 1 96.06 669 GLU B N 1
ATOM 11067 C CA . GLU B 1 669 ? -20.516 53.969 29.781 1 96.06 669 GLU B CA 1
ATOM 11068 C C . GLU B 1 669 ? -20.875 54.719 28.5 1 96.06 669 GLU B C 1
ATOM 11070 O O . GLU B 1 669 ? -21.406 54.094 27.562 1 96.06 669 GLU B O 1
ATOM 11075 N N . PRO B 1 670 ? -20.562 56 28.344 1 94.38 670 PRO B N 1
ATOM 11076 C CA . PRO B 1 670 ? -20.938 56.781 27.156 1 94.38 670 PRO B CA 1
ATOM 11077 C C . PRO B 1 670 ? -20.312 56.25 25.875 1 94.38 670 PRO B C 1
ATOM 11079 O O . PRO B 1 670 ? -20.859 56.469 24.781 1 94.38 670 PRO B O 1
ATOM 11082 N N . GLY B 1 671 ? -19.188 55.594 26.062 1 96 671 GLY B N 1
ATOM 11083 C CA . GLY B 1 671 ? -18.516 55 24.906 1 96 671 GLY B CA 1
ATOM 11084 C C . GLY B 1 671 ? -19.375 53.969 24.172 1 96 671 GLY B C 1
ATOM 11085 O O . GLY B 1 671 ? -19.156 53.75 22.984 1 96 671 GLY B O 1
ATOM 11086 N N . VAL B 1 672 ? -20.359 53.375 24.812 1 97.25 672 VAL B N 1
ATOM 11087 C CA . VAL B 1 672 ? -21.234 52.406 24.172 1 97.25 672 VAL B CA 1
ATOM 11088 C C . VAL B 1 672 ? -22.078 53.062 23.094 1 97.25 672 VAL B C 1
ATOM 11090 O O . VAL B 1 672 ? -22.203 52.562 21.984 1 97.25 672 VAL B O 1
ATOM 11093 N N . ALA B 1 673 ? -22.625 54.219 23.422 1 97.06 673 ALA B N 1
ATOM 11094 C CA . ALA B 1 673 ? -23.422 54.969 22.453 1 97.06 673 ALA B CA 1
ATOM 11095 C C . ALA B 1 673 ? -22.562 55.469 21.297 1 97.06 673 ALA B C 1
ATOM 11097 O O . ALA B 1 673 ? -23 55.469 20.141 1 97.06 673 ALA B O 1
ATOM 11098 N N . ARG B 1 674 ? -21.344 55.906 21.609 1 97.06 674 ARG B N 1
ATOM 11099 C CA . ARG B 1 674 ? -20.438 56.375 20.578 1 97.06 674 ARG B CA 1
ATOM 11100 C C . ARG B 1 674 ? -20.062 55.25 19.625 1 97.06 674 ARG B C 1
ATOM 11102 O O . ARG B 1 674 ? -19.938 55.438 18.422 1 97.06 674 ARG B O 1
ATOM 11109 N N . ALA B 1 675 ? -19.875 54.062 20.234 1 97.69 675 ALA B N 1
ATOM 11110 C CA . ALA B 1 675 ? -19.547 52.875 19.422 1 97.69 675 ALA B CA 1
ATOM 11111 C C . ALA B 1 675 ? -20.688 52.531 18.484 1 97.69 675 ALA B C 1
ATOM 11113 O O . ALA B 1 675 ? -20.453 52.125 17.328 1 97.69 675 ALA B O 1
ATOM 11114 N N . LEU B 1 676 ? -21.922 52.594 18.953 1 98 676 LEU B N 1
ATOM 11115 C CA . LEU B 1 676 ? -23.094 52.375 18.125 1 98 676 LEU B CA 1
ATOM 11116 C C . LEU B 1 676 ? -23.156 53.344 16.953 1 98 676 LEU B C 1
ATOM 11118 O O . LEU B 1 676 ? -23.391 52.969 15.812 1 98 676 LEU B O 1
ATOM 11122 N N . ALA B 1 677 ? -22.906 54.625 17.312 1 98 677 ALA B N 1
ATOM 11123 C CA . ALA B 1 677 ? -22.922 55.688 16.297 1 98 677 ALA B CA 1
ATOM 11124 C C . ALA B 1 677 ? -21.828 55.438 15.25 1 98 677 ALA B C 1
ATOM 11126 O O . ALA B 1 677 ? -22.047 55.656 14.055 1 98 677 ALA B O 1
ATOM 11127 N N . ALA B 1 678 ? -20.688 55.062 15.703 1 97.62 678 ALA B N 1
ATOM 11128 C CA . ALA B 1 678 ? -19.578 54.781 14.797 1 97.62 678 ALA B CA 1
ATOM 11129 C C . ALA B 1 678 ? -19.906 53.625 13.852 1 97.62 678 ALA B C 1
ATOM 11131 O O . ALA B 1 678 ? -19.594 53.688 12.656 1 97.62 678 ALA B O 1
ATOM 11132 N N . ALA B 1 679 ? -20.484 52.562 14.367 1 97.81 679 ALA B N 1
ATOM 11133 C CA . ALA B 1 679 ? -20.859 51.406 13.555 1 97.81 679 ALA B CA 1
ATOM 11134 C C . ALA B 1 679 ? -21.875 51.781 12.484 1 97.81 679 ALA B C 1
ATOM 11136 O O . ALA B 1 679 ? -21.734 51.406 11.32 1 97.81 679 ALA B O 1
ATOM 11137 N N . VAL B 1 680 ? -22.891 52.531 12.891 1 98 680 VAL B N 1
ATOM 11138 C CA . VAL B 1 680 ? -23.922 52.969 11.961 1 98 680 VAL B CA 1
ATOM 11139 C C . VAL B 1 680 ? -23.312 53.906 10.914 1 98 680 VAL B C 1
ATOM 11141 O O . VAL B 1 680 ? -23.641 53.781 9.727 1 98 680 VAL B O 1
ATOM 11144 N N . HIS B 1 681 ? -22.516 54.75 11.391 1 96.69 681 HIS B N 1
ATOM 11145 C CA . HIS B 1 681 ? -21.859 55.688 10.484 1 96.69 681 HIS B CA 1
ATOM 11146 C C . HIS B 1 681 ? -21.031 54.938 9.438 1 96.69 681 HIS B C 1
ATOM 11148 O O . HIS B 1 681 ? -21.094 55.25 8.25 1 96.69 681 HIS B O 1
ATOM 11154 N N . ASP B 1 682 ? -20.234 53.938 9.805 1 95.75 682 ASP B N 1
ATOM 11155 C CA . ASP B 1 682 ? -19.422 53.125 8.898 1 95.75 682 ASP B CA 1
ATOM 11156 C C . ASP B 1 682 ? -20.281 52.469 7.812 1 95.75 682 ASP B C 1
ATOM 11158 O O . ASP B 1 682 ? -19.938 52.562 6.629 1 95.75 682 ASP B O 1
ATOM 11162 N N . LEU B 1 683 ? -21.359 51.812 8.242 1 98 683 LEU B N 1
ATOM 11163 C CA . LEU B 1 683 ? -22.188 51.094 7.289 1 98 683 LEU B CA 1
ATOM 11164 C C . LEU B 1 683 ? -22.906 52.062 6.352 1 98 683 LEU B C 1
ATOM 11166 O O . LEU B 1 683 ? -22.922 51.844 5.137 1 98 683 LEU B O 1
ATOM 11170 N N . ARG B 1 684 ? -23.422 53.156 6.863 1 96.69 684 ARG B N 1
ATOM 11171 C CA . ARG B 1 684 ? -24.141 54.094 6.027 1 96.69 684 ARG B CA 1
ATOM 11172 C C . ARG B 1 684 ? -23.203 54.812 5.055 1 96.69 684 ARG B C 1
ATOM 11174 O O . ARG B 1 684 ? -23.562 55.031 3.898 1 96.69 684 ARG B O 1
ATOM 11181 N N . SER B 1 685 ? -22.109 55.156 5.562 1 95.75 685 SER B N 1
ATOM 11182 C CA . SER B 1 685 ? -21.125 55.781 4.695 1 95.75 685 SER B CA 1
ATOM 11183 C C . SER B 1 685 ? -20.719 54.875 3.545 1 95.75 685 SER B C 1
ATOM 11185 O O . SER B 1 685 ? -20.359 55.344 2.469 1 95.75 685 SER B O 1
ATOM 11187 N N . ALA B 1 686 ? -20.781 53.594 3.715 1 97.06 686 ALA B N 1
ATOM 11188 C CA . ALA B 1 686 ? -20.422 52.625 2.693 1 97.06 686 ALA B CA 1
ATOM 11189 C C . ALA B 1 686 ? -21.641 52.219 1.865 1 97.06 686 ALA B C 1
ATOM 11191 O O . ALA B 1 686 ? -21.531 51.406 0.943 1 97.06 686 ALA B O 1
ATOM 11192 N N . GLY B 1 687 ? -22.781 52.781 2.174 1 97.44 687 GLY B N 1
ATOM 11193 C CA . GLY B 1 687 ? -24.016 52.438 1.474 1 97.44 687 GLY B CA 1
ATOM 11194 C C . GLY B 1 687 ? -24.516 51.031 1.811 1 97.44 687 GLY B C 1
ATOM 11195 O O . GLY B 1 687 ? -25.172 50.406 0.989 1 97.44 687 GLY B O 1
ATOM 11196 N N . ILE B 1 688 ? -24.188 50.562 2.967 1 98.44 688 ILE B N 1
ATOM 11197 C CA . ILE B 1 688 ? -24.547 49.219 3.387 1 98.44 688 ILE B CA 1
ATOM 11198 C C . ILE B 1 688 ? -25.719 49.281 4.359 1 98.44 688 ILE B C 1
ATOM 11200 O O . ILE B 1 688 ? -25.719 50.062 5.309 1 98.44 688 ILE B O 1
ATOM 11204 N N . ALA B 1 689 ? -26.734 48.469 4.082 1 98.31 689 ALA B N 1
ATOM 11205 C CA . ALA B 1 689 ? -27.875 48.375 4.988 1 98.31 689 ALA B CA 1
ATOM 11206 C C . ALA B 1 689 ? -27.453 47.844 6.355 1 98.31 689 ALA B C 1
ATOM 11208 O O . ALA B 1 689 ? -26.625 46.969 6.445 1 98.31 689 ALA B O 1
ATOM 11209 N N . LEU B 1 690 ? -28.047 48.344 7.418 1 98.31 690 LEU B N 1
ATOM 11210 C CA . LEU B 1 690 ? -27.688 47.969 8.781 1 98.31 690 LEU B CA 1
ATOM 11211 C C . LEU B 1 690 ? -27.969 46.469 9.008 1 98.31 690 LEU B C 1
ATOM 11213 O O . LEU B 1 690 ? -27.312 45.844 9.844 1 98.31 690 LEU B O 1
ATOM 11217 N N . ASP B 1 691 ? -28.891 45.875 8.266 1 98.19 691 ASP B N 1
ATOM 11218 C CA . ASP B 1 691 ? -29.234 44.469 8.414 1 98.19 691 ASP B CA 1
ATOM 11219 C C . ASP B 1 691 ? -28.812 43.656 7.195 1 98.19 691 ASP B C 1
ATOM 11221 O O . ASP B 1 691 ? -29.438 42.656 6.855 1 98.19 691 ASP B O 1
ATOM 11225 N N . ALA B 1 692 ? -27.812 44.156 6.469 1 98.25 692 ALA B N 1
ATOM 11226 C CA . ALA B 1 692 ? -27.312 43.375 5.32 1 98.25 692 ALA B CA 1
ATOM 11227 C C . ALA B 1 692 ? -26.75 42.031 5.75 1 98.25 692 ALA B C 1
ATOM 11229 O O . ALA B 1 692 ? -26.109 41.906 6.793 1 98.25 692 ALA B O 1
ATOM 11230 N N . PRO B 1 693 ? -27.062 40.938 4.895 1 98.12 693 PRO B N 1
ATOM 11231 C CA . PRO B 1 693 ? -26.422 39.656 5.207 1 98.12 693 PRO B CA 1
ATOM 11232 C C . PRO B 1 693 ? -24.906 39.75 5.203 1 98.12 693 PRO B C 1
ATOM 11234 O O . PRO B 1 693 ? -24.312 40.438 4.355 1 98.12 693 PRO B O 1
ATOM 11237 N N . LEU B 1 694 ? -24.266 39.125 6.133 1 98.19 694 LEU B N 1
ATOM 11238 C CA . LEU B 1 694 ? -22.812 39.188 6.305 1 98.19 694 LEU B CA 1
ATOM 11239 C C . LEU B 1 694 ? -22.109 38.875 4.988 1 98.19 694 LEU B C 1
ATOM 11241 O O . LEU B 1 694 ? -21.172 39.594 4.609 1 98.19 694 LEU B O 1
ATOM 11245 N N . GLY B 1 695 ? -22.531 37.875 4.223 1 97.88 695 GLY B N 1
ATOM 11246 C CA . GLY B 1 695 ? -21.859 37.375 3.039 1 97.88 695 GLY B CA 1
ATOM 11247 C C . GLY B 1 695 ? -21.906 38.344 1.87 1 97.88 695 GLY B C 1
ATOM 11248 O O . GLY B 1 695 ? -21.141 38.188 0.917 1 97.88 695 GLY B O 1
ATOM 11249 N N . GLU B 1 696 ? -22.797 39.281 1.917 1 97.94 696 GLU B N 1
ATOM 11250 C CA . GLU B 1 696 ? -22.844 40.281 0.859 1 97.94 696 GLU B CA 1
ATOM 11251 C C . GLU B 1 696 ? -21.688 41.25 0.968 1 97.94 696 GLU B C 1
ATOM 11253 O O . GLU B 1 696 ? -21.328 41.906 -0.015 1 97.94 696 GLU B O 1
ATOM 11258 N N . HIS B 1 697 ? -21.141 41.344 2.164 1 98.25 697 HIS B N 1
ATOM 11259 C CA . HIS B 1 697 ? -20.141 42.375 2.365 1 98.25 697 HIS B CA 1
ATOM 11260 C C . HIS B 1 697 ? -18.875 41.781 2.994 1 98.25 697 HIS B C 1
ATOM 11262 O O . HIS B 1 697 ? -17.969 42.531 3.371 1 98.25 697 HIS B O 1
ATOM 11268 N N . GLN B 1 698 ? -18.75 40.594 3.221 1 98.12 698 GLN B N 1
ATOM 11269 C CA . GLN B 1 698 ? -17.547 39.812 3.545 1 98.12 698 GLN B CA 1
ATOM 11270 C C . GLN B 1 698 ? -17.328 38.688 2.531 1 98.12 698 GLN B C 1
ATOM 11272 O O . GLN B 1 698 ? -18.016 37.656 2.572 1 98.12 698 GLN B O 1
ATOM 11277 N N . PHE B 1 699 ? -16.391 38.875 1.623 1 98.31 699 PHE B N 1
ATOM 11278 C CA . PHE B 1 699 ? -16.266 38 0.465 1 98.31 699 PHE B CA 1
ATOM 11279 C C . PHE B 1 699 ? -14.844 38.031 -0.084 1 98.31 699 PHE B C 1
ATOM 11281 O O . PHE B 1 699 ? -13.992 38.781 0.433 1 98.31 699 PHE B O 1
ATOM 11288 N N . VAL B 1 700 ? -14.57 37.156 -0.951 1 98.31 700 VAL B N 1
ATOM 11289 C CA . VAL B 1 700 ? -13.391 37.219 -1.812 1 98.31 700 VAL B CA 1
ATOM 11290 C C . VAL B 1 700 ? -13.812 37.125 -3.275 1 98.31 700 VAL B C 1
ATOM 11292 O O . VAL B 1 700 ? -14.922 36.656 -3.58 1 98.31 700 VAL B O 1
ATOM 11295 N N . VAL B 1 701 ? -13 37.656 -4.133 1 97.19 701 VAL B N 1
ATOM 11296 C CA . VAL B 1 701 ? -13.266 37.531 -5.562 1 97.19 701 VAL B CA 1
ATOM 11297 C C . VAL B 1 701 ? -12.211 36.625 -6.207 1 97.19 701 VAL B C 1
ATOM 11299 O O . VAL B 1 701 ? -11.008 36.875 -6.066 1 97.19 701 VAL B O 1
ATOM 11302 N N . ARG B 1 702 ? -12.68 35.531 -6.742 1 97.31 702 ARG B N 1
ATOM 11303 C CA . ARG B 1 702 ? -11.836 34.594 -7.477 1 97.31 702 ARG B CA 1
ATOM 11304 C C . ARG B 1 702 ? -12.367 34.375 -8.883 1 97.31 702 ARG B C 1
ATOM 11306 O O . ARG B 1 702 ? -13.547 34.062 -9.062 1 97.31 702 ARG B O 1
ATOM 11313 N N . LYS B 1 703 ? -11.516 34.562 -9.812 1 94 703 LYS B N 1
ATOM 11314 C CA . LYS B 1 703 ? -11.883 34.406 -11.211 1 94 703 LYS B CA 1
ATOM 11315 C C . LYS B 1 703 ? -13.133 35.188 -11.555 1 94 703 LYS B C 1
ATOM 11317 O O . LYS B 1 703 ? -14.055 34.656 -12.195 1 94 703 LYS B O 1
ATOM 11322 N N . GLY B 1 704 ? -13.219 36.312 -11.062 1 94.5 704 GLY B N 1
ATOM 11323 C CA . GLY B 1 704 ? -14.312 37.219 -11.352 1 94.5 704 GLY B CA 1
ATOM 11324 C C . GLY B 1 704 ? -15.578 36.906 -10.578 1 94.5 704 GLY B C 1
ATOM 11325 O O . GLY B 1 704 ? -16.578 37.625 -10.68 1 94.5 704 GLY B O 1
ATOM 11326 N N . LYS B 1 705 ? -15.5 35.906 -9.812 1 96.75 705 LYS B N 1
ATOM 11327 C CA . LYS B 1 705 ? -16.672 35.5 -9.047 1 96.75 705 LYS B CA 1
ATOM 11328 C C . LYS B 1 705 ? -16.547 35.906 -7.578 1 96.75 705 LYS B C 1
ATOM 11330 O O . LYS B 1 705 ? -15.516 35.656 -6.945 1 96.75 705 LYS B O 1
ATOM 11335 N N . ARG B 1 706 ? -17.594 36.594 -7.117 1 97.19 706 ARG B N 1
ATOM 11336 C CA . ARG B 1 706 ? -17.656 36.906 -5.695 1 97.19 706 ARG B CA 1
ATOM 11337 C C . ARG B 1 706 ? -18.047 35.656 -4.879 1 97.19 706 ARG B C 1
ATOM 11339 O O . ARG B 1 706 ? -19.062 35.031 -5.156 1 97.19 706 ARG B O 1
ATOM 11346 N N . ILE B 1 707 ? -17.25 35.312 -3.9 1 98.56 707 ILE B N 1
ATOM 11347 C CA . ILE B 1 707 ? -17.484 34.156 -3.025 1 98.56 707 ILE B CA 1
ATOM 11348 C C . ILE B 1 707 ? -17.688 34.656 -1.59 1 98.56 707 ILE B C 1
ATOM 11350 O O . ILE B 1 707 ? -16.766 35.156 -0.96 1 98.56 707 ILE B O 1
ATOM 11354 N N . PRO B 1 708 ? -18.938 34.562 -1.021 1 98.62 708 PRO B N 1
ATOM 11355 C CA . PRO B 1 708 ? -19.156 34.938 0.375 1 98.62 708 PRO B CA 1
ATOM 11356 C C . PRO B 1 708 ? -18.297 34.125 1.351 1 98.62 708 PRO B C 1
ATOM 11358 O O . PRO B 1 708 ? -18.094 32.938 1.146 1 98.62 708 PRO B O 1
ATOM 11361 N N . VAL B 1 709 ? -17.828 34.75 2.361 1 98.5 709 VAL B N 1
ATOM 11362 C CA . VAL B 1 709 ? -16.984 34.094 3.346 1 98.5 709 VAL B CA 1
ATOM 11363 C C . VAL B 1 709 ? -17.656 34.125 4.715 1 98.5 709 VAL B C 1
ATOM 11365 O O . VAL B 1 709 ? -17.969 35.188 5.227 1 98.5 709 VAL B O 1
ATOM 11368 N N . PRO B 1 710 ? -17.938 32.969 5.312 1 98.06 710 PRO B N 1
ATOM 11369 C CA . PRO B 1 710 ? -18.438 32.938 6.688 1 98.06 710 PRO B CA 1
ATOM 11370 C C . PRO B 1 710 ? -17.359 33.219 7.727 1 98.06 710 PRO B C 1
ATOM 11372 O O . PRO B 1 710 ? -16.172 33.188 7.395 1 98.06 710 PRO B O 1
ATOM 11375 N N . GLY B 1 711 ? -17.797 33.406 9.016 1 97.25 711 GLY B N 1
ATOM 11376 C CA . GLY B 1 711 ? -16.859 33.594 10.109 1 97.25 711 GLY B CA 1
ATOM 11377 C C . GLY B 1 711 ? -16.75 35.031 10.562 1 97.25 711 GLY B C 1
ATOM 11378 O O . GLY B 1 711 ? -17.438 35.906 10.031 1 97.25 711 GLY B O 1
ATOM 11379 N N . GLY B 1 712 ? -15.898 35.25 11.539 1 95.88 712 GLY B N 1
ATOM 11380 C CA . GLY B 1 712 ? -15.742 36.562 12.133 1 95.88 712 GLY B CA 1
ATOM 11381 C C . GLY B 1 712 ? -14.375 36.781 12.758 1 95.88 712 GLY B C 1
ATOM 11382 O O . GLY B 1 712 ? -13.523 35.906 12.727 1 95.88 712 GLY B O 1
ATOM 11383 N N . THR B 1 713 ? -14.18 37.906 13.266 1 91.94 713 THR B N 1
ATOM 11384 C CA . THR B 1 713 ? -12.875 38.344 13.742 1 91.94 713 THR B CA 1
ATOM 11385 C C . THR B 1 713 ? -12.633 37.844 15.172 1 91.94 713 THR B C 1
ATOM 11387 O O . THR B 1 713 ? -13.547 37.344 15.82 1 91.94 713 THR B O 1
ATOM 11390 N N . GLU B 1 714 ? -11.367 38 15.609 1 91.06 714 GLU B N 1
ATOM 11391 C CA . GLU B 1 714 ? -10.969 37.688 16.984 1 91.06 714 GLU B CA 1
ATOM 11392 C C . GLU B 1 714 ? -11.828 38.438 17.984 1 91.06 714 GLU B C 1
ATOM 11394 O O . GLU B 1 714 ? -12.18 37.906 19.047 1 91.06 714 GLU B O 1
ATOM 11399 N N . ALA B 1 715 ? -12.227 39.625 17.672 1 88.25 715 ALA B N 1
ATOM 11400 C CA . ALA B 1 715 ? -13.008 40.5 18.562 1 88.25 715 ALA B CA 1
ATOM 11401 C C . ALA B 1 715 ? -14.383 39.875 18.828 1 88.25 715 ALA B C 1
ATOM 11403 O O . ALA B 1 715 ? -14.961 40.094 19.906 1 88.25 715 ALA B O 1
ATOM 11404 N N . LEU B 1 716 ? -14.836 39.125 17.906 1 94.75 716 LEU B N 1
ATOM 11405 C CA . LEU B 1 716 ? -16.156 38.531 18.031 1 94.75 716 LEU B CA 1
ATOM 11406 C C . LEU B 1 716 ? -16.062 37.188 18.766 1 94.75 716 LEU B C 1
ATOM 11408 O O . LEU B 1 716 ? -17.078 36.594 19.125 1 94.75 716 LEU B O 1
ATOM 11412 N N . GLY B 1 717 ? -14.797 36.719 19.031 1 94.81 717 GLY B N 1
ATOM 11413 C CA . GLY B 1 717 ? -14.594 35.406 19.656 1 94.81 717 GLY B CA 1
ATOM 11414 C C . GLY B 1 717 ? -14.906 34.25 18.719 1 94.81 717 GLY B C 1
ATOM 11415 O O . GLY B 1 717 ? -15.281 33.188 19.172 1 94.81 717 GLY B O 1
ATOM 11416 N N . ALA B 1 718 ? -14.812 34.5 17.438 1 96 718 ALA B N 1
ATOM 11417 C CA . ALA B 1 718 ? -15.25 33.5 16.438 1 96 718 ALA B CA 1
ATOM 11418 C C . ALA B 1 718 ? -14.281 32.344 16.375 1 96 718 ALA B C 1
ATOM 11420 O O . ALA B 1 718 ? -13.07 32.531 16.281 1 96 718 ALA B O 1
ATOM 11421 N N . TRP B 1 719 ? -14.82 31.109 16.484 1 96.44 719 TRP B N 1
ATOM 11422 C CA . TRP B 1 719 ? -14.047 29.906 16.203 1 96.44 719 TRP B CA 1
ATOM 11423 C C . TRP B 1 719 ? -13.57 29.891 14.75 1 96.44 719 TRP B C 1
ATOM 11425 O O . TRP B 1 719 ? -12.383 29.703 14.484 1 96.44 719 TRP B O 1
ATOM 11435 N N . ASN B 1 720 ? -14.539 29.969 13.82 1 97.12 720 ASN B N 1
ATOM 11436 C CA . ASN B 1 720 ? -14.219 30.188 12.414 1 97.12 720 ASN B CA 1
ATOM 11437 C C . ASN B 1 720 ? -13.719 31.609 12.164 1 97.12 720 ASN B C 1
ATOM 11439 O O . ASN B 1 720 ? -14.477 32.469 11.711 1 97.12 720 ASN B O 1
ATOM 11443 N N . LYS B 1 721 ? -12.43 31.781 12.352 1 96.12 721 LYS B N 1
ATOM 11444 C CA . LYS B 1 721 ? -11.844 33.125 12.359 1 96.12 721 LYS B CA 1
ATOM 11445 C C . LYS B 1 721 ? -11.562 33.594 10.938 1 96.12 721 LYS B C 1
ATOM 11447 O O . LYS B 1 721 ? -11.008 32.875 10.125 1 96.12 721 LYS B O 1
ATOM 11452 N N . VAL B 1 722 ? -11.977 34.844 10.672 1 95.5 722 VAL B N 1
ATOM 11453 C CA . VAL B 1 722 ? -11.703 35.531 9.422 1 95.5 722 VAL B CA 1
ATOM 11454 C C . VAL B 1 722 ? -11.32 36.969 9.695 1 95.5 722 VAL B C 1
ATOM 11456 O O . VAL B 1 722 ? -12.086 37.719 10.32 1 95.5 722 VAL B O 1
ATOM 11459 N N . GLU B 1 723 ? -10.133 37.312 9.305 1 94.25 723 GLU B N 1
ATOM 11460 C CA . GLU B 1 723 ? -9.664 38.688 9.422 1 94.25 723 GLU B CA 1
ATOM 11461 C C . GLU B 1 723 ? -9.531 39.375 8.055 1 94.25 723 GLU B C 1
ATOM 11463 O O . GLU B 1 723 ? -8.867 38.844 7.164 1 94.25 723 GLU B O 1
ATOM 11468 N N . SER B 1 724 ? -10.25 40.406 7.918 1 93.75 724 SER B N 1
ATOM 11469 C CA . SER B 1 724 ? -10.273 41.219 6.691 1 93.75 724 SER B CA 1
ATOM 11470 C C . SER B 1 724 ? -10.141 42.688 6.992 1 93.75 724 SER B C 1
ATOM 11472 O O . SER B 1 724 ? -10.594 43.156 8.039 1 93.75 724 SER B O 1
ATOM 11474 N N . ARG B 1 725 ? -9.523 43.375 6.105 1 92.88 725 ARG B N 1
ATOM 11475 C CA . ARG B 1 725 ? -9.461 44.812 6.23 1 92.88 725 ARG B CA 1
ATOM 11476 C C . ARG B 1 725 ? -10.734 45.469 5.688 1 92.88 725 ARG B C 1
ATOM 11478 O O . ARG B 1 725 ? -11.188 45.156 4.59 1 92.88 725 ARG B O 1
ATOM 11485 N N . TRP B 1 726 ? -11.281 46.375 6.488 1 95.25 726 TRP B N 1
ATOM 11486 C CA . TRP B 1 726 ? -12.484 47.094 6.082 1 95.25 726 TRP B CA 1
ATOM 11487 C C . TRP B 1 726 ? -12.18 48.062 4.945 1 95.25 726 TRP B C 1
ATOM 11489 O O . TRP B 1 726 ? -11.219 48.812 5.016 1 95.25 726 TRP B O 1
ATOM 11499 N N . ASP B 1 727 ? -12.922 47.969 3.867 1 96.44 727 ASP B N 1
ATOM 11500 C CA . ASP B 1 727 ? -12.93 48.906 2.75 1 96.44 727 ASP B CA 1
ATOM 11501 C C . ASP B 1 727 ? -14.352 49.188 2.273 1 96.44 727 ASP B C 1
ATOM 11503 O O . ASP B 1 727 ? -14.859 48.5 1.387 1 96.44 727 ASP B O 1
ATOM 11507 N N . GLY B 1 728 ? -14.891 50.25 2.859 1 94.88 728 GLY B N 1
ATOM 11508 C CA . GLY B 1 728 ? -16.266 50.562 2.537 1 94.88 728 GLY B CA 1
ATOM 11509 C C . GLY B 1 728 ? -16.484 50.844 1.063 1 94.88 728 GLY B C 1
ATOM 11510 O O . GLY B 1 728 ? -17.547 50.531 0.516 1 94.88 728 GLY B O 1
ATOM 11511 N N . SER B 1 729 ? -15.547 51.438 0.396 1 95.5 729 SER B N 1
ATOM 11512 C CA . SER B 1 729 ? -15.656 51.781 -1.013 1 95.5 729 SER B CA 1
ATOM 11513 C C . SER B 1 729 ? -15.656 50.562 -1.904 1 95.5 729 SER B C 1
ATOM 11515 O O . SER B 1 729 ? -16.125 50.594 -3.041 1 95.5 729 SER B O 1
ATOM 11517 N N . ARG B 1 730 ? -15.172 49.438 -1.37 1 94.62 730 ARG B N 1
ATOM 11518 C CA . ARG B 1 730 ? -15.117 48.219 -2.143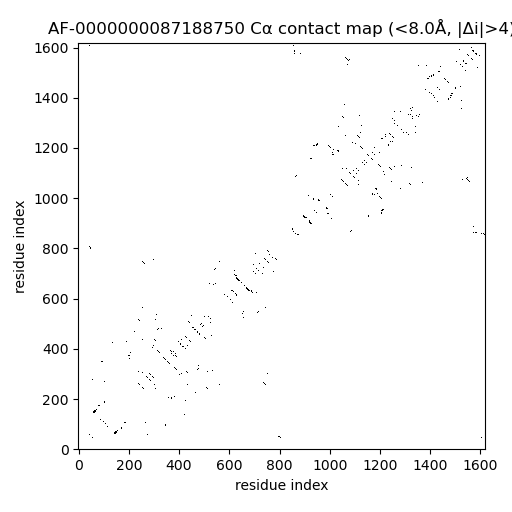 1 94.62 730 ARG B CA 1
ATOM 11519 C C . ARG B 1 730 ? -16.141 47.188 -1.625 1 94.62 730 ARG B C 1
ATOM 11521 O O . ARG B 1 730 ? -16 46 -1.861 1 94.62 730 ARG B O 1
ATOM 11528 N N . GLY B 1 731 ? -17.047 47.75 -0.757 1 95.12 731 GLY B N 1
ATOM 11529 C CA . GLY B 1 731 ? -18.188 46.906 -0.424 1 95.12 731 GLY B CA 1
ATOM 11530 C C . GLY B 1 731 ? -18.078 46.281 0.95 1 95.12 731 GLY B C 1
ATOM 11531 O O . GLY B 1 731 ? -18.812 45.344 1.271 1 95.12 731 GLY B O 1
ATOM 11532 N N . GLY B 1 732 ? -17.109 46.656 1.785 1 96.88 732 GLY B N 1
ATOM 11533 C CA . GLY B 1 732 ? -16.969 46.156 3.133 1 96.88 732 GLY B CA 1
ATOM 11534 C C . GLY B 1 732 ? -15.641 45.438 3.359 1 96.88 732 GLY B C 1
ATOM 11535 O O . GLY B 1 732 ? -14.586 46.094 3.383 1 96.88 732 GLY B O 1
ATOM 11536 N N . TYR B 1 733 ? -15.734 44.062 3.477 1 97.38 733 TYR B N 1
ATOM 11537 C CA . TYR B 1 733 ? -14.555 43.219 3.607 1 97.38 733 TYR B CA 1
ATOM 11538 C C . TYR B 1 733 ? -14.305 42.438 2.328 1 97.38 733 TYR B C 1
ATOM 11540 O O . TYR B 1 733 ? -14.727 41.281 2.215 1 97.38 733 TYR B O 1
ATOM 11548 N N . PRO B 1 734 ? -13.523 42.969 1.365 1 96.81 734 PRO B N 1
ATOM 11549 C CA . PRO B 1 734 ? -13.477 42.406 0.017 1 96.81 734 PRO B CA 1
ATOM 11550 C C . PRO B 1 734 ? -12.352 41.375 -0.157 1 96.81 734 PRO B C 1
ATOM 11552 O O . PRO B 1 734 ? -12.055 40.969 -1.281 1 96.81 734 PRO B O 1
ATOM 11555 N N . GLU B 1 735 ? -11.609 41.125 0.958 1 96.5 735 GLU B N 1
ATOM 11556 C CA . GLU B 1 735 ? -10.539 40.125 0.929 1 96.5 735 GLU B CA 1
ATOM 11557 C C . GLU B 1 735 ? -10.227 39.594 2.33 1 96.5 735 GLU B C 1
ATOM 11559 O O . GLU B 1 735 ? -10.484 40.281 3.322 1 96.5 735 GLU B O 1
ATOM 11564 N N . VAL B 1 736 ? -9.805 38.375 2.367 1 96.31 736 VAL B N 1
ATOM 11565 C CA . VAL B 1 736 ? -9.383 37.812 3.637 1 96.31 736 VAL B CA 1
ATOM 11566 C C . VAL B 1 736 ? -7.859 37.844 3.736 1 96.31 736 VAL B C 1
ATOM 11568 O O . VAL B 1 736 ? -7.164 37.312 2.863 1 96.31 736 VAL B O 1
ATOM 11571 N N . SER B 1 737 ? -7.34 38.469 4.758 1 93.62 737 SER B N 1
ATOM 11572 C CA . SER B 1 737 ? -5.895 38.5 4.973 1 93.62 737 SER B CA 1
ATOM 11573 C C . SER B 1 737 ? -5.41 37.281 5.73 1 93.62 737 SER B C 1
ATOM 11575 O O . SER B 1 737 ? -4.406 36.656 5.355 1 93.62 737 SER B O 1
ATOM 11577 N N . MET B 1 738 ? -6.117 36.969 6.789 1 94.19 738 MET B N 1
ATOM 11578 C CA . MET B 1 738 ? -5.77 35.875 7.668 1 94.19 738 MET B CA 1
ATOM 11579 C C . MET B 1 738 ? -7.023 35.219 8.266 1 94.19 738 MET B C 1
ATOM 11581 O O . MET B 1 738 ? -8.016 35.938 8.508 1 94.19 738 MET B O 1
ATOM 11585 N N . GLY B 1 739 ? -6.965 33.906 8.555 1 96.56 739 GLY B N 1
ATOM 11586 C CA . GLY B 1 739 ? -8.094 33.25 9.172 1 96.56 739 GLY B CA 1
ATOM 11587 C C . GLY B 1 739 ? -8.031 31.734 9.047 1 96.56 739 GLY B C 1
ATOM 11588 O O . GLY B 1 739 ? -6.945 31.156 8.969 1 96.56 739 GLY B O 1
ATOM 11589 N N . THR B 1 740 ? -9.25 31.156 9.172 1 97.81 740 THR B N 1
ATOM 11590 C CA . THR B 1 740 ? -9.344 29.719 8.961 1 97.81 740 THR B CA 1
ATOM 11591 C C . THR B 1 740 ? -8.648 29.312 7.664 1 97.81 740 THR B C 1
ATOM 11593 O O . THR B 1 740 ? -8.922 29.891 6.605 1 97.81 740 THR B O 1
ATOM 11596 N N . SER B 1 741 ? -7.77 28.359 7.754 1 97.88 741 SER B N 1
ATOM 11597 C CA . SER B 1 741 ? -6.922 27.984 6.625 1 97.88 741 SER B CA 1
ATOM 11598 C C . SER B 1 741 ? -7.047 26.5 6.305 1 97.88 741 SER B C 1
ATOM 11600 O O . SER B 1 741 ? -7.996 26.078 5.641 1 97.88 741 SER B O 1
ATOM 11602 N N . TYR B 1 742 ? -6.223 25.672 6.914 1 98.38 742 TYR B N 1
ATOM 11603 C CA . TYR B 1 742 ? -6.391 24.219 6.816 1 98.38 742 TYR B CA 1
ATOM 11604 C C . TYR B 1 742 ? -7.188 23.688 8 1 98.38 742 TYR B C 1
ATOM 11606 O O . TYR B 1 742 ? -6.844 23.953 9.156 1 98.38 742 TYR B O 1
ATOM 11614 N N . VAL B 1 743 ? -8.258 22.953 7.707 1 98.81 743 VAL B N 1
ATOM 11615 C CA . VAL B 1 743 ? -9.078 22.344 8.75 1 98.81 743 VAL B CA 1
ATOM 11616 C C . VAL B 1 743 ? -9.062 20.828 8.586 1 98.81 743 VAL B C 1
ATOM 11618 O O . VAL B 1 743 ? -9.133 20.312 7.469 1 98.81 743 VAL B O 1
ATOM 11621 N N . GLN B 1 744 ? -8.93 20.172 9.711 1 98.75 744 GLN B N 1
ATOM 11622 C CA . GLN B 1 744 ? -9.094 18.719 9.672 1 98.75 744 GLN B CA 1
ATOM 11623 C C . GLN B 1 744 ? -9.953 18.219 10.836 1 98.75 744 GLN B C 1
ATOM 11625 O O . GLN B 1 744 ? -9.781 18.672 11.969 1 98.75 744 GLN B O 1
ATOM 11630 N N . ALA B 1 745 ? -10.914 17.422 10.578 1 98.88 745 ALA B N 1
ATOM 11631 C CA . ALA B 1 745 ? -11.672 16.609 11.531 1 98.88 745 ALA B CA 1
ATOM 11632 C C . ALA B 1 745 ? -11.375 15.125 11.352 1 98.88 745 ALA B C 1
ATOM 11634 O O . ALA B 1 745 ? -11.688 14.539 10.312 1 98.88 745 ALA B O 1
ATOM 11635 N N . VAL B 1 746 ? -10.766 14.57 12.383 1 98.88 746 VAL B N 1
ATOM 11636 C CA . VAL B 1 746 ? -10.219 13.234 12.203 1 98.88 746 VAL B CA 1
ATOM 11637 C C . VAL B 1 746 ? -10.742 12.305 13.297 1 98.88 746 VAL B C 1
ATOM 11639 O O . VAL B 1 746 ? -10.82 12.703 14.461 1 98.88 746 VAL B O 1
ATOM 11642 N N . GLY B 1 747 ? -11.164 11.109 12.977 1 98.75 747 GLY B N 1
ATOM 11643 C CA . GLY B 1 747 ? -11.5 10 13.852 1 98.75 747 GLY B CA 1
ATOM 11644 C C . GLY B 1 747 ? -10.984 8.664 13.344 1 98.75 747 GLY B C 1
ATOM 11645 O O . GLY B 1 747 ? -10.461 8.578 12.234 1 98.75 747 GLY B O 1
ATOM 11646 N N . PHE B 1 748 ? -11.102 7.664 14.18 1 98.12 748 PHE B N 1
ATOM 11647 C CA . PHE B 1 748 ? -10.594 6.328 13.883 1 98.12 748 PHE B CA 1
ATOM 11648 C C . PHE B 1 748 ? -11.672 5.277 14.109 1 98.12 748 PHE B C 1
ATOM 11650 O O . PHE B 1 748 ? -12.531 5.441 14.977 1 98.12 748 PHE B O 1
ATOM 11657 N N . ASP B 1 749 ? -11.672 4.207 13.344 1 93.19 749 ASP B N 1
ATOM 11658 C CA . ASP B 1 749 ? -12.742 3.232 13.508 1 93.19 749 ASP B CA 1
ATOM 11659 C C . ASP B 1 749 ? -12.188 1.812 13.578 1 93.19 749 ASP B C 1
ATOM 11661 O O . ASP B 1 749 ? -12.938 0.857 13.805 1 93.19 749 ASP B O 1
ATOM 11665 N N . GLY B 1 750 ? -10.945 1.554 13.398 1 86.75 750 GLY B N 1
ATOM 11666 C CA . GLY B 1 750 ? -10.336 0.248 13.578 1 86.75 750 GLY B CA 1
ATOM 11667 C C . GLY B 1 750 ? -10.523 -0.667 12.383 1 86.75 750 GLY B C 1
ATOM 11668 O O . GLY B 1 750 ? -10.117 -1.831 12.414 1 86.75 750 GLY B O 1
ATOM 11669 N N . GLY B 1 751 ? -11.047 -0.252 11.328 1 85.94 751 GLY B N 1
ATOM 11670 C CA . GLY B 1 751 ? -11.25 -1.054 10.125 1 85.94 751 GLY B CA 1
ATOM 11671 C C . GLY B 1 751 ? -10.008 -1.167 9.266 1 85.94 751 GLY B C 1
ATOM 11672 O O . GLY B 1 751 ? -8.906 -0.826 9.703 1 85.94 751 GLY B O 1
ATOM 11673 N N . PRO B 1 752 ? -10.188 -1.765 8.016 1 80.88 752 PRO B N 1
ATOM 11674 C CA . PRO B 1 752 ? -9.047 -1.902 7.113 1 80.88 752 PRO B CA 1
ATOM 11675 C C . PRO B 1 752 ? -8.453 -0.557 6.699 1 80.88 752 PRO B C 1
ATOM 11677 O O . PRO B 1 752 ? -7.246 -0.447 6.496 1 80.88 752 PRO B O 1
ATOM 11680 N N . CYS B 1 753 ? -9.297 0.352 6.531 1 88.38 753 CYS B N 1
ATOM 11681 C CA . CYS B 1 753 ? -8.906 1.755 6.461 1 88.38 753 CYS B CA 1
ATOM 11682 C C . CYS B 1 753 ? -9.297 2.496 7.734 1 88.38 753 CYS B C 1
ATOM 11684 O O . CYS B 1 753 ? -10.383 3.064 7.816 1 88.38 753 CYS B O 1
ATOM 11686 N N . PRO B 1 754 ? -8.422 2.59 8.648 1 93.12 754 PRO B N 1
ATOM 11687 C CA . PRO B 1 754 ? -8.844 2.82 10.031 1 93.12 754 PRO B CA 1
ATOM 11688 C C . PRO B 1 754 ? -9.055 4.301 10.344 1 93.12 754 PRO B C 1
ATOM 11690 O O . PRO B 1 754 ? -9.383 4.652 11.484 1 93.12 754 PRO B O 1
ATOM 11693 N N . VAL B 1 755 ? -8.875 5.207 9.406 1 94.94 755 VAL B N 1
ATOM 11694 C CA . VAL B 1 755 ? -8.977 6.633 9.711 1 94.94 755 VAL B CA 1
ATOM 11695 C C . VAL B 1 755 ? -10.078 7.266 8.859 1 94.94 755 VAL B C 1
ATOM 11697 O O . VAL B 1 755 ? -10.242 6.926 7.688 1 94.94 755 VAL B O 1
ATOM 11700 N N . THR B 1 756 ? -10.906 8.055 9.492 1 96.56 756 THR B N 1
ATOM 11701 C CA . THR B 1 756 ? -11.875 8.93 8.844 1 96.56 756 THR B CA 1
ATOM 11702 C C . THR B 1 756 ? -11.469 10.391 8.992 1 96.56 756 THR B C 1
ATOM 11704 O O . THR B 1 756 ? -11.383 10.906 10.109 1 96.56 756 THR B O 1
ATOM 11707 N N . ALA B 1 757 ? -11.227 11.039 7.906 1 98.06 757 ALA B N 1
ATOM 11708 C CA . ALA B 1 757 ? -10.812 12.438 7.941 1 98.06 757 ALA B CA 1
ATOM 11709 C C . ALA B 1 757 ? -11.664 13.289 7.004 1 98.06 757 ALA B C 1
ATOM 11711 O O . ALA B 1 757 ? -12 12.859 5.898 1 98.06 757 ALA B O 1
ATOM 11712 N N . ARG B 1 758 ? -12.133 14.406 7.484 1 98.62 758 ARG B N 1
ATOM 11713 C CA . ARG B 1 758 ? -12.672 15.508 6.691 1 98.62 758 ARG B CA 1
ATOM 11714 C C . ARG B 1 758 ? -11.719 16.703 6.703 1 98.62 758 ARG B C 1
ATOM 11716 O O . ARG B 1 758 ? -11.227 17.094 7.758 1 98.62 758 ARG B O 1
ATOM 11723 N N . THR B 1 759 ? -11.406 17.219 5.488 1 98.69 759 THR B N 1
ATOM 11724 C CA . THR B 1 759 ? -10.406 18.281 5.414 1 98.69 759 THR B CA 1
ATOM 11725 C C . THR B 1 759 ? -10.922 19.453 4.582 1 98.69 759 THR B C 1
ATOM 11727 O O . THR B 1 759 ? -11.914 19.328 3.865 1 98.69 759 THR B O 1
ATOM 11730 N N . LEU B 1 760 ? -10.281 20.562 4.75 1 98.75 760 LEU B N 1
ATOM 11731 C CA . LEU B 1 760 ? -10.578 21.766 3.979 1 98.75 760 LEU B CA 1
ATOM 11732 C C . LEU B 1 760 ? -9.383 22.703 3.965 1 98.75 760 LEU B C 1
ATOM 11734 O O . LEU B 1 760 ? -8.797 23 5.012 1 98.75 760 LEU B O 1
ATOM 11738 N N . LEU B 1 761 ? -8.945 23.078 2.824 1 98.75 761 LEU B N 1
ATOM 11739 C CA . LEU B 1 761 ? -8.016 24.188 2.641 1 98.75 761 LEU B CA 1
ATOM 11740 C C . LEU B 1 761 ? -8.742 25.406 2.086 1 98.75 761 LEU B C 1
ATOM 11742 O O . LEU B 1 761 ? -8.945 25.516 0.875 1 98.75 761 LEU B O 1
ATOM 11746 N N . THR B 1 762 ? -9.023 26.328 2.904 1 98.44 762 THR B N 1
ATOM 11747 C CA . THR B 1 762 ? -10.047 27.344 2.664 1 98.44 762 THR B CA 1
ATOM 11748 C C . THR B 1 762 ? -9.688 28.188 1.446 1 98.44 762 THR B C 1
ATOM 11750 O O . THR B 1 762 ? -10.578 28.688 0.746 1 98.44 762 THR B O 1
ATOM 11753 N N . TYR B 1 763 ? -8.398 28.406 1.182 1 98 763 TYR B N 1
ATOM 11754 C CA . TYR B 1 763 ? -7.984 29.219 0.041 1 98 763 TYR B CA 1
ATOM 11755 C C . TYR B 1 763 ? -7.543 28.344 -1.12 1 98 763 TYR B C 1
ATOM 11757 O O . TYR B 1 763 ? -6.895 28.812 -2.057 1 98 763 TYR B O 1
ATOM 11765 N N . SER B 1 764 ? -7.793 27.062 -1.044 1 98.56 764 SER B N 1
ATOM 11766 C CA . SER B 1 764 ? -7.613 26.078 -2.105 1 98.56 764 SER B CA 1
ATOM 11767 C C . SER B 1 764 ? -6.141 25.719 -2.297 1 98.56 764 SER B C 1
ATOM 11769 O O . SER B 1 764 ? -5.266 26.375 -1.718 1 98.56 764 SER B O 1
ATOM 11771 N N . GLN B 1 765 ? -5.855 24.766 -3.072 1 98.5 765 GLN B N 1
ATOM 11772 C CA . GLN B 1 765 ? -4.586 24.047 -3.154 1 98.5 765 GLN B CA 1
ATOM 11773 C C . GLN B 1 765 ? -3.535 24.875 -3.881 1 98.5 765 GLN B C 1
ATOM 11775 O O . GLN B 1 765 ? -2.355 24.844 -3.52 1 98.5 765 GLN B O 1
ATOM 11780 N N . SER B 1 766 ? -3.908 25.578 -4.941 1 98.44 766 SER B N 1
ATOM 11781 C CA . SER B 1 766 ? -2.959 26.297 -5.777 1 98.44 766 SER B CA 1
ATOM 11782 C C . SER B 1 766 ? -3.141 27.812 -5.637 1 98.44 766 SER B C 1
ATOM 11784 O O . SER B 1 766 ? -4.27 28.297 -5.527 1 98.44 766 SER B O 1
ATOM 11786 N N . ASP B 1 767 ? -2.053 28.516 -5.625 1 96.19 767 ASP B N 1
ATOM 11787 C CA . ASP B 1 767 ? -2.184 29.969 -5.582 1 96.19 767 ASP B CA 1
ATOM 11788 C C . ASP B 1 767 ? -2.045 30.578 -6.977 1 96.19 767 ASP B C 1
ATOM 11790 O O . ASP B 1 767 ? -2.021 31.797 -7.129 1 96.19 767 ASP B O 1
ATOM 11794 N N . ASP B 1 768 ? -1.929 29.734 -8.016 1 96.75 768 ASP B N 1
ATOM 11795 C CA . ASP B 1 768 ? -2.039 30.156 -9.406 1 96.75 768 ASP B CA 1
ATOM 11796 C C . ASP B 1 768 ? -3.5 30.359 -9.805 1 96.75 768 ASP B C 1
ATOM 11798 O O . ASP B 1 768 ? -4.285 29.422 -9.828 1 96.75 768 ASP B O 1
ATOM 11802 N N . PRO B 1 769 ? -3.822 31.562 -10.133 1 95.81 769 PRO B N 1
ATOM 11803 C CA . PRO B 1 769 ? -5.23 31.844 -10.43 1 95.81 769 PRO B CA 1
ATOM 11804 C C . PRO B 1 769 ? -5.734 31.062 -11.648 1 95.81 769 PRO B C 1
ATOM 11806 O O . PRO B 1 769 ? -6.941 30.891 -11.82 1 95.81 769 PRO B O 1
ATOM 11809 N N . ALA B 1 770 ? -4.848 30.594 -12.508 1 95.75 770 ALA B N 1
ATOM 11810 C CA . ALA B 1 770 ? -5.25 29.859 -13.703 1 95.75 770 ALA B CA 1
ATOM 11811 C C . ALA B 1 770 ? -5.531 28.391 -13.391 1 95.75 770 ALA B C 1
ATOM 11813 O O . ALA B 1 770 ? -6.141 27.688 -14.195 1 95.75 770 ALA B O 1
ATOM 11814 N N . SER B 1 771 ? -5.113 27.984 -12.234 1 96.88 771 SER B N 1
ATOM 11815 C CA . SER B 1 771 ? -5.312 26.578 -11.852 1 96.88 771 SER B CA 1
ATOM 11816 C C . SER B 1 771 ? -6.777 26.297 -11.547 1 96.88 771 SER B C 1
ATOM 11818 O O . SER B 1 771 ? -7.477 27.141 -10.984 1 96.88 771 SER B O 1
ATOM 11820 N N . ALA B 1 772 ? -7.242 25.094 -11.844 1 96.44 772 ALA B N 1
ATOM 11821 C CA . ALA B 1 772 ? -8.578 24.641 -11.477 1 96.44 772 ALA B CA 1
ATOM 11822 C C . ALA B 1 772 ? -8.734 24.547 -9.961 1 96.44 772 ALA B C 1
ATOM 11824 O O . ALA B 1 772 ? -9.852 24.531 -9.445 1 96.44 772 ALA B O 1
ATOM 11825 N N . HIS B 1 773 ? -7.664 24.531 -9.266 1 98.19 773 HIS B N 1
ATOM 11826 C CA . HIS B 1 773 ? -7.691 24.328 -7.816 1 98.19 773 HIS B CA 1
ATOM 11827 C C . HIS B 1 773 ? -7.273 25.609 -7.086 1 98.19 773 HIS B C 1
ATOM 11829 O O . HIS B 1 773 ? -6.637 25.547 -6.031 1 98.19 773 HIS B O 1
ATOM 11835 N N . SER B 1 774 ? -7.605 26.75 -7.668 1 98.06 774 SER B N 1
ATOM 11836 C CA . SER B 1 774 ? -7.293 28.031 -7.051 1 98.06 774 SER B CA 1
ATOM 11837 C C . SER B 1 774 ? -8.453 28.531 -6.203 1 98.06 774 SER B C 1
ATOM 11839 O O . SER B 1 774 ? -8.297 29.453 -5.395 1 98.06 774 SER B O 1
ATOM 11841 N N . SER B 1 775 ? -9.656 27.906 -6.355 1 98.38 775 SER B N 1
ATOM 11842 C CA . SER B 1 775 ? -10.773 28.469 -5.609 1 98.38 775 SER B CA 1
ATOM 11843 C C . SER B 1 775 ? -11.828 27.422 -5.297 1 98.38 775 SER B C 1
ATOM 11845 O O . SER B 1 775 ? -12.812 27.688 -4.621 1 98.38 775 SER B O 1
ATOM 11847 N N . ASP B 1 776 ? -11.648 26.234 -5.734 1 98.12 776 ASP B N 1
ATOM 11848 C CA . ASP B 1 776 ? -12.68 25.219 -5.625 1 98.12 776 ASP B CA 1
ATOM 11849 C C . ASP B 1 776 ? -12.961 24.875 -4.164 1 98.12 776 ASP B C 1
ATOM 11851 O O . ASP B 1 776 ? -14.125 24.734 -3.766 1 98.12 776 ASP B O 1
ATOM 11855 N N . GLN B 1 777 ? -11.961 24.75 -3.334 1 98.56 777 GLN B N 1
ATOM 11856 C CA . GLN B 1 777 ? -12.219 24.5 -1.92 1 98.56 777 GLN B CA 1
ATOM 11857 C C . GLN B 1 777 ? -12.719 25.766 -1.218 1 98.56 777 GLN B C 1
ATOM 11859 O O . GLN B 1 777 ? -13.367 25.672 -0.172 1 98.56 777 GLN B O 1
ATOM 11864 N N . THR B 1 778 ? -12.367 26.938 -1.741 1 98.69 778 THR B N 1
ATOM 11865 C CA . THR B 1 778 ? -12.945 28.156 -1.211 1 98.69 778 THR B CA 1
ATOM 11866 C C . THR B 1 778 ? -14.461 28.156 -1.347 1 98.69 778 THR B C 1
ATOM 11868 O O . THR B 1 778 ? -15.172 28.641 -0.458 1 98.69 778 THR B O 1
ATOM 11871 N N . GLU B 1 779 ? -14.93 27.641 -2.398 1 98.44 779 GLU B N 1
ATOM 11872 C CA . GLU B 1 779 ? -16.359 27.5 -2.598 1 98.44 779 GLU B CA 1
ATOM 11873 C C . GLU B 1 779 ? -16.969 26.547 -1.584 1 98.44 779 GLU B C 1
ATOM 11875 O O . GLU B 1 779 ? -18.094 26.75 -1.111 1 98.44 779 GLU B O 1
ATOM 11880 N N . LEU B 1 780 ? -16.234 25.484 -1.308 1 98.31 780 LEU B N 1
ATOM 11881 C CA . LEU B 1 780 ? -16.688 24.594 -0.242 1 98.31 780 LEU B CA 1
ATOM 11882 C C . LEU B 1 780 ? -16.781 25.344 1.084 1 98.31 780 LEU B C 1
ATOM 11884 O O . LEU B 1 780 ? -17.766 25.203 1.811 1 98.31 780 LEU B O 1
ATOM 11888 N N . PHE B 1 781 ? -15.797 26.125 1.358 1 98.56 781 PHE B N 1
ATOM 11889 C CA . PHE B 1 781 ? -15.758 26.906 2.596 1 98.56 781 PHE B CA 1
ATOM 11890 C C . PHE B 1 781 ? -16.953 27.828 2.701 1 98.56 781 PHE B C 1
ATOM 11892 O O . PHE B 1 781 ? -17.578 27.938 3.766 1 98.56 781 PHE B O 1
ATOM 11899 N N . SER B 1 782 ? -17.219 28.469 1.632 1 98.56 782 SER B N 1
ATOM 11900 C CA . SER B 1 782 ? -18.359 29.375 1.568 1 98.56 782 SER B CA 1
ATOM 11901 C C . SER B 1 782 ? -19.656 28.656 1.969 1 98.56 782 SER B C 1
ATOM 11903 O O . SER B 1 782 ? -20.531 29.266 2.592 1 98.56 782 SER B O 1
ATOM 11905 N N . LYS B 1 783 ? -19.719 27.422 1.673 1 97.5 783 LYS B N 1
ATOM 11906 C CA . LYS B 1 783 ? -20.938 26.641 1.911 1 97.5 783 LYS B CA 1
ATOM 11907 C C . LYS B 1 783 ? -20.859 25.891 3.24 1 97.5 783 LYS B C 1
ATOM 11909 O O . LYS B 1 783 ? -21.781 25.156 3.592 1 97.5 783 LYS B O 1
ATOM 11914 N N . GLY B 1 784 ? -19.766 26.016 3.965 1 97.31 784 GLY B N 1
ATOM 11915 C CA . GLY B 1 784 ? -19.609 25.328 5.227 1 97.31 784 GLY B CA 1
ATOM 11916 C C . GLY B 1 784 ? -19.422 23.828 5.059 1 97.31 784 GLY B C 1
ATOM 11917 O O . GLY B 1 784 ? -19.938 23.031 5.855 1 97.31 784 GLY B O 1
ATOM 11918 N N . ARG B 1 785 ? -18.719 23.469 3.955 1 97.25 785 ARG B N 1
ATOM 11919 C CA . ARG B 1 785 ? -18.516 22.047 3.652 1 97.25 785 ARG B CA 1
ATOM 11920 C C . ARG B 1 785 ? -17.047 21.688 3.65 1 97.25 785 ARG B C 1
ATOM 11922 O O . ARG B 1 785 ? -16.203 22.5 3.268 1 97.25 785 ARG B O 1
ATOM 11929 N N . MET B 1 786 ? -16.781 20.531 4.121 1 98 786 MET B N 1
ATOM 11930 C CA . MET B 1 786 ? -15.445 19.938 4.035 1 98 786 MET B CA 1
ATOM 11931 C C . MET B 1 786 ? -15.422 18.797 3.014 1 98 786 MET B C 1
ATOM 11933 O O . MET B 1 786 ? -16.453 18.469 2.416 1 98 786 MET B O 1
ATOM 11937 N N . THR B 1 787 ? -14.328 18.312 2.67 1 97 787 THR B N 1
ATOM 11938 C CA . THR B 1 787 ? -14.203 17.219 1.711 1 97 787 THR B CA 1
ATOM 11939 C C . THR B 1 787 ? -13.609 15.977 2.377 1 97 787 THR B C 1
ATOM 11941 O O . THR B 1 787 ? -13.047 16.062 3.469 1 97 787 THR B O 1
ATOM 11944 N N . ARG B 1 788 ? -13.836 14.812 1.701 1 95.56 788 ARG B N 1
ATOM 11945 C CA . ARG B 1 788 ? -13.273 13.555 2.182 1 95.56 788 ARG B CA 1
ATOM 11946 C C . ARG B 1 788 ? -11.75 13.578 2.113 1 95.56 788 ARG B C 1
ATOM 11948 O O . ARG B 1 788 ? -11.18 13.852 1.06 1 95.56 788 ARG B O 1
ATOM 11955 N N . GLY B 1 789 ? -11.094 13.32 3.283 1 97.38 789 GLY B N 1
ATOM 11956 C CA . GLY B 1 789 ? -9.656 13.125 3.297 1 97.38 789 GLY B CA 1
ATOM 11957 C C . GLY B 1 789 ? -9.242 11.695 2.975 1 97.38 789 GLY B C 1
ATOM 11958 O O . GLY B 1 789 ? -9.078 10.875 3.877 1 97.38 789 GLY B O 1
ATOM 11959 N N . ARG B 1 790 ? -9.047 11.445 1.7 1 96.44 790 ARG B N 1
ATOM 11960 C CA . ARG B 1 790 ? -8.664 10.094 1.293 1 96.44 790 ARG B CA 1
ATOM 11961 C C . ARG B 1 790 ? -7.285 9.734 1.827 1 96.44 790 ARG B C 1
ATOM 11963 O O . ARG B 1 790 ? -6.348 10.531 1.731 1 96.44 790 ARG B O 1
ATOM 11970 N N . PHE B 1 791 ? -7.164 8.422 2.434 1 97.38 791 PHE B N 1
ATOM 11971 C CA . PHE B 1 791 ? -5.91 8.047 3.078 1 97.38 791 PHE B CA 1
ATOM 11972 C C . PHE B 1 791 ? -5.441 6.68 2.592 1 97.38 791 PHE B C 1
ATOM 11974 O O . PHE B 1 791 ? -4.281 6.516 2.213 1 97.38 791 PHE B O 1
ATOM 11981 N N . CYS B 1 792 ? -6.305 5.742 2.541 1 94.94 792 CYS B N 1
ATOM 11982 C CA . CYS B 1 792 ? -5.914 4.391 2.16 1 94.94 792 CYS B CA 1
ATOM 11983 C C . CYS B 1 792 ? -5.82 4.258 0.646 1 94.94 792 CYS B C 1
ATOM 11985 O O . CYS B 1 792 ? -6.559 4.914 -0.088 1 94.94 792 CYS B O 1
ATOM 11987 N N . GLU B 1 793 ? -4.969 3.375 0.255 1 93.75 793 GLU B N 1
ATOM 11988 C CA . GLU B 1 793 ? -4.602 3.234 -1.151 1 93.75 793 GLU B CA 1
ATOM 11989 C C . GLU B 1 793 ? -5.832 2.973 -2.018 1 93.75 793 GLU B C 1
ATOM 11991 O O . GLU B 1 793 ? -5.98 3.564 -3.088 1 93.75 793 GLU B O 1
ATOM 11996 N N . ARG B 1 794 ? -6.695 2.092 -1.64 1 91.75 794 ARG B N 1
ATOM 11997 C CA . ARG B 1 794 ? -7.891 1.788 -2.42 1 91.75 794 ARG B CA 1
ATOM 11998 C C . ARG B 1 794 ? -8.742 3.035 -2.619 1 91.75 794 ARG B C 1
ATOM 12000 O O . ARG B 1 794 ? -9.258 3.273 -3.713 1 91.75 794 ARG B O 1
ATOM 12007 N N . ASP B 1 795 ? -8.969 3.82 -1.552 1 94.44 795 ASP B N 1
ATOM 12008 C CA . ASP B 1 795 ? -9.758 5.043 -1.623 1 94.44 795 ASP B CA 1
ATOM 12009 C C . ASP B 1 795 ? -9.125 6.059 -2.568 1 94.44 795 ASP B C 1
ATOM 12011 O O . ASP B 1 795 ? -9.82 6.754 -3.309 1 94.44 795 ASP B O 1
ATOM 12015 N N . ILE B 1 796 ? -7.82 6.137 -2.459 1 97.38 796 ILE B N 1
ATOM 12016 C CA . ILE B 1 796 ? -7.086 7.059 -3.318 1 97.38 796 ILE B CA 1
ATOM 12017 C C . ILE B 1 796 ? -7.281 6.668 -4.781 1 97.38 796 ILE B C 1
ATOM 12019 O O . ILE B 1 796 ? -7.641 7.512 -5.609 1 97.38 796 ILE B O 1
ATOM 12023 N N . LEU B 1 797 ? -7.121 5.379 -5.082 1 95.38 797 LEU B N 1
ATOM 12024 C CA . LEU B 1 797 ? -7.18 4.906 -6.457 1 95.38 797 LEU B CA 1
ATOM 12025 C C . LEU B 1 797 ? -8.617 4.926 -6.977 1 95.38 797 LEU B C 1
ATOM 12027 O O . LEU B 1 797 ? -8.844 4.906 -8.188 1 95.38 797 LEU B O 1
ATOM 12031 N N . ALA B 1 798 ? -9.586 4.977 -6.082 1 92.56 798 ALA B N 1
ATOM 12032 C CA . ALA B 1 798 ? -10.992 5 -6.465 1 92.56 798 ALA B CA 1
ATOM 12033 C C . ALA B 1 798 ? -11.484 6.43 -6.664 1 92.56 798 ALA B C 1
ATOM 12035 O O . ALA B 1 798 ? -12.648 6.652 -7.012 1 92.56 798 ALA B O 1
ATOM 12036 N N . SER B 1 799 ? -10.648 7.43 -6.43 1 95.19 799 SER B N 1
ATOM 12037 C CA . SER B 1 799 ? -11.055 8.82 -6.586 1 95.19 799 SER B CA 1
ATOM 12038 C C . SER B 1 799 ? -11.562 9.094 -8 1 95.19 799 SER B C 1
ATOM 12040 O O . SER B 1 799 ? -10.922 8.711 -8.984 1 95.19 799 SER B O 1
ATOM 12042 N N . PRO B 1 800 ? -12.695 9.805 -8.156 1 92.06 800 PRO B N 1
ATOM 12043 C CA . PRO B 1 800 ? -13.172 10.164 -9.492 1 92.06 800 PRO B CA 1
ATOM 12044 C C . PRO B 1 800 ? -12.25 11.148 -10.211 1 92.06 800 PRO B C 1
ATOM 12046 O O . PRO B 1 800 ? -12.289 11.258 -11.438 1 92.06 800 PRO B O 1
ATOM 12049 N N . GLY B 1 801 ? -11.5 11.852 -9.469 1 92.81 801 GLY B N 1
ATOM 12050 C CA . GLY B 1 801 ? -10.562 12.797 -10.055 1 92.81 801 GLY B CA 1
ATOM 12051 C C . GLY B 1 801 ? -9.141 12.273 -10.094 1 92.81 801 GLY B C 1
ATOM 12052 O O . GLY B 1 801 ? -8.188 13.062 -10.133 1 92.81 801 GLY B O 1
ATOM 12053 N N . LEU B 1 802 ? -8.984 10.906 -10.094 1 96.19 802 LEU B N 1
ATOM 12054 C CA . LEU B 1 802 ? -7.652 10.312 -9.984 1 96.19 802 LEU B CA 1
ATOM 12055 C C . LEU B 1 802 ? -6.801 10.664 -11.203 1 96.19 802 LEU B C 1
ATOM 12057 O O . LEU B 1 802 ? -7.23 10.477 -12.344 1 96.19 802 LEU B O 1
ATOM 12061 N N . ARG B 1 803 ? -5.656 11.18 -11.047 1 96.75 803 ARG B N 1
ATOM 12062 C CA . ARG B 1 803 ? -4.582 11.336 -12.016 1 96.75 803 ARG B CA 1
ATOM 12063 C C . ARG B 1 803 ? -3.254 10.852 -11.453 1 96.75 803 ARG B C 1
ATOM 12065 O O . ARG B 1 803 ? -2.812 11.312 -10.398 1 96.75 803 ARG B O 1
ATOM 12072 N N . VAL B 1 804 ? -2.607 9.93 -12.062 1 95.62 804 VAL B N 1
ATOM 12073 C CA . VAL B 1 804 ? -1.329 9.391 -11.609 1 95.62 804 VAL B CA 1
ATOM 12074 C C . VAL B 1 804 ? -0.197 9.977 -12.453 1 95.62 804 VAL B C 1
ATOM 12076 O O . VAL B 1 804 ? -0.209 9.867 -13.68 1 95.62 804 VAL B O 1
ATOM 12079 N N . VAL B 1 805 ? 0.813 10.539 -11.789 1 96 805 VAL B N 1
ATOM 12080 C CA . VAL B 1 805 ? 1.933 11.18 -12.477 1 96 805 VAL B CA 1
ATOM 12081 C C . VAL B 1 805 ? 3.25 10.625 -11.938 1 96 805 VAL B C 1
ATOM 12083 O O . VAL B 1 805 ? 3.521 10.695 -10.734 1 96 805 VAL B O 1
ATOM 12086 N N . ARG B 1 806 ? 4.051 10.07 -12.812 1 94.38 806 ARG B N 1
ATOM 12087 C CA . ARG B 1 806 ? 5.418 9.695 -12.461 1 94.38 806 ARG B CA 1
ATOM 12088 C C . ARG B 1 806 ? 6.379 10.859 -12.688 1 94.38 806 ARG B C 1
ATOM 12090 O O . ARG B 1 806 ? 6.477 11.383 -13.797 1 94.38 806 ARG B O 1
ATOM 12097 N N . VAL B 1 807 ? 7.035 11.227 -11.656 1 96.38 807 VAL B N 1
ATOM 12098 C CA . VAL B 1 807 ? 7.992 12.32 -11.781 1 96.38 807 VAL B CA 1
ATOM 12099 C C . VAL B 1 807 ? 9.406 11.805 -11.547 1 96.38 807 VAL B C 1
ATOM 12101 O O . VAL B 1 807 ? 9.617 10.93 -10.703 1 96.38 807 VAL B O 1
ATOM 12104 N N . ALA B 1 808 ? 10.398 12.312 -12.281 1 94.75 808 ALA B N 1
ATOM 12105 C CA . ALA B 1 808 ? 11.789 11.883 -12.188 1 94.75 808 ALA B CA 1
ATOM 12106 C C . ALA B 1 808 ? 12.742 13.047 -12.453 1 94.75 808 ALA B C 1
ATOM 12108 O O . ALA B 1 808 ? 12.375 14.008 -13.133 1 94.75 808 ALA B O 1
ATOM 12109 N N . GLN B 1 809 ? 14.016 12.867 -11.828 1 89 809 GLN B N 1
ATOM 12110 C CA . GLN B 1 809 ? 15.031 13.922 -11.875 1 89 809 GLN B CA 1
ATOM 12111 C C . GLN B 1 809 ? 15.555 14.109 -13.297 1 89 809 GLN B C 1
ATOM 12113 O O . GLN B 1 809 ? 15.961 15.211 -13.672 1 89 809 GLN B O 1
ATOM 12118 N N . ARG B 1 810 ? 15.445 13.219 -14.391 1 67.81 810 ARG B N 1
ATOM 12119 C CA . ARG B 1 810 ? 16.094 13.289 -15.695 1 67.81 810 ARG B CA 1
ATOM 12120 C C . ARG B 1 810 ? 16.938 14.555 -15.82 1 67.81 810 ARG B C 1
ATOM 12122 O O . ARG B 1 810 ? 16.734 15.516 -15.07 1 67.81 810 ARG B O 1
#

Radius of gyration: 44.03 Å; Cα contacts (8 Å, |Δi|>4): 3989; chains: 2; bounding box: 98×131×138 Å

InterPro domains:
  IPR002692 Penicillin/GL-7-ACA/AHL/aculeacin-A acylase [PF01804] (45-796)
  IPR002692 Penicillin/GL-7-ACA/AHL/aculeacin-A acylase [PTHR34218] (35-797)
  IPR023343 Penicillin amidase type, domain 1 [G3DSA:1.10.439.10] (36-213)
  IPR029055 Nucleophile aminohydrolases, N-terminal [G3DSA:3.60.20.10] (241-796)
  IPR029055 Nucleophile aminohydrolases, N-terminal [SSF56235] (43-804)
  IPR043146 Penicillin amidase type, N-terminal domain, B-knob [G3DSA:2.30.120.10] (316-393)
  IPR043147 Penicillin amidase type, A-knob [G3DSA:1.10.1400.10] (541-734)

Nearest PDB structures (foldseek):
  3s8r-assembly2_B  TM=8.681E-01  e=4.670E-43  Pseudomonas sp. SY-77-1
  6nvx-assembly1_B  TM=7.042E-01  e=2.339E-21  Bacillus sp. FJAT-27231
  6nvy-assembly1_B  TM=6.819E-01  e=9.505E-22  Bacillus thermotolerans
  8brr-assembly2_D  TM=6.923E-01  e=4.054E-21  Bacillus sp. FJAT-27231
  6nvw-assembly1_B  TM=6.977E-01  e=4.054E-21  Priestia megaterium

Sequence (1620 aa):
MRLRHSLRALAVGGLVLLTGAGALPAVAASDAARGERPSADGLSAVIRYTEYGVPHILADDYADLGFGDGWAQAADAVCTLADGFVTVRGERARYFGPDAAPDRSFSEASTNLSSDLFFRGVRDARTVEKLLDRPAPEGPSRQAKELMRGWAAGYNAWLRQHKVTDPACRGKGWVRPVTATDVARRGYALTVLGGQGALADAITEARPPAARTVGGGKAVADPAAAARAYFAARHDTGMGSNAVAFSGAVTANRRGLLLGNPHYPWHGNRRFWQSQQTIPGELNVSGASLLGSPTVQIGHNASMAWSHTVATGVPMNLYELKPAPGDPRSYLVDGRPERMTERKVTVAVRGADGRLANVTRSQWWTRYGPVVTGLGDDLPLPWTPGSAYALADPNAAQFRFFDSSLGLSKARDVRGVREALRRTQGLPWVNTVAADSAGHSLYTQSQVLPRVTDEVQRSCATALGRRTYPESGLAVLDGSRGACALGRDRDALQPGVFGPSAMPTLVDAPYAENSNDSAWLANADRPLTGYPRIFGDIGTERSFRTRGGVADVAAMAKRGRLTVADLERQQFAGRAPTGDLAAADAAAACAKLPGGRATGPDGRPVDVSGACGVLARWDRRLTTGSRGALLFDRFVRALVREVPADRLWRVPFDPAKPVTTPNTLNTAEPGVARALAAAVHDLRSAGIALDAPLGEHQFVVRKGKRIPVPGGTEALGAWNKVESRWDGSRGGYPEVSMGTSYVQAVGFDGGPCPVTARTLLTYSQSDDPASAHSSDQTELFSKGRMTRGRFCERDILASPGLRVVRVAQRMRLRHSLRALAVGGLVLLTGAGALPAVAASDAARGERPSADGLSAVIRYTEYGVPHILADDYADLGFGDGWAQAADAVCTLADGFVTVRGERARYFGPDAAPDRSFSEASTNLSSDLFFRGVRDARTVEKLLDRPAPEGPSRQAKELMRGWAAGYNAWLRQHKVTDPACRGKGWVRPVTATDVARRGYALTVLGGQGALADAITEARPPAARTVGGGKAVADPAAAARAYFAARHDTGMGSNAVAFSGAVTANRRGLLLGNPHYPWHGNRRFWQSQQTIPGELNVSGASLLGSPTVQIGHNASMAWSHTVATGVPMNLYELKPAPGDPRSYLVDGRPERMTERKVTVAVRGADGRLANVTRSQWWTRYGPVVTGLGDDLPLPWTPGSAYALADPNAAQFRFFDSSLGLSKARDVRGVREALRRTQGLPWVNTVAADSAGHSLYTQSQVLPRVTDEVQRSCATALGRRTYPESGLAVLDGSRGACALGRDRDALQPGVFGPSAMPTLVDAPYAENSNDSAWLANADRPLTGYPRIFGDIGTERSFRTRGGVADVAAMAKRGRLTVADLERQQFAGRAPTGDLAAADAAAACAKLPGGRATGPDGRPVDVSGACGVLARWDRRLTTGSRGALLFDRFVRALVREVPADRLWRVPFDPAKPVTTPNTLNTAEPGVARALAAAVHDLRSAGIALDAPLGEHQFVVRKGKRIPVPGGTEALGAWNKVESRWDGSRGGYPEVSMGTSYVQAVGFDGGPCPVTARTLLTYSQSDDPASAHSSDQTELFSKGRMTRGRFCERDILASPGLRVVRVAQR

Organism: Streptomyces mobaraensis (NCBI:txid35621)

Solvent-accessible surface area (backbone atoms only — not comparable to full-atom values): 80562 Å² total; per-residue (Å²): 144,86,85,78,90,74,86,82,77,88,78,88,78,86,73,84,73,84,80,80,80,72,76,72,76,76,75,76,72,75,82,70,79,78,69,82,76,73,55,95,58,47,51,40,24,38,34,40,26,28,68,69,66,37,37,37,34,41,19,78,44,48,36,17,36,10,18,36,49,22,26,54,47,37,74,31,34,44,54,49,51,29,54,49,51,36,42,59,62,21,40,34,8,47,78,66,26,36,74,45,58,56,90,52,61,51,29,54,23,67,20,14,40,35,37,15,46,42,30,35,39,42,56,75,67,39,50,62,63,56,40,60,68,33,60,57,62,65,8,39,42,70,62,49,52,29,17,31,42,14,18,22,50,13,33,34,34,42,60,72,76,44,81,71,73,47,80,89,43,46,88,43,84,70,64,64,76,60,44,37,64,54,42,47,44,50,54,44,30,60,40,19,33,75,25,59,20,52,34,21,45,25,33,50,64,38,60,75,58,58,93,80,59,76,72,72,63,79,76,64,92,49,56,28,60,22,40,28,48,46,55,44,47,50,55,68,76,36,63,37,16,33,29,37,6,27,7,14,86,22,22,60,84,38,19,9,28,30,37,26,37,31,21,32,37,64,57,65,49,54,20,67,36,61,38,30,47,30,23,85,100,70,38,52,29,39,34,30,14,45,56,84,51,77,41,50,71,29,36,31,34,69,34,22,34,41,25,47,23,36,45,47,48,37,29,34,36,36,26,42,32,34,31,29,92,95,35,71,62,23,27,26,42,69,81,40,76,43,72,46,45,74,46,78,32,72,39,53,28,27,44,96,84,67,54,75,42,79,48,75,45,48,29,45,31,50,99,60,28,42,34,33,36,30,53,71,90,54,32,74,32,64,48,44,74,71,28,33,34,24,42,31,36,64,39,73,74,50,51,21,46,59,46,26,28,48,30,48,44,60,25,60,32,60,69,38,35,52,50,26,45,56,62,31,62,27,34,46,56,35,24,42,30,25,14,7,46,85,15,39,15,27,30,31,45,65,41,50,32,51,30,65,41,74,65,51,49,70,75,23,43,32,81,67,16,68,43,16,24,86,62,48,26,41,41,26,29,38,43,34,39,70,84,52,58,52,53,65,39,91,66,26,86,48,73,32,22,55,20,61,88,62,39,59,67,46,69,61,36,57,46,24,37,43,49,39,58,36,66,25,58,27,26,81,92,61,58,52,73,92,56,57,56,38,50,27,69,72,78,62,83,60,55,48,29,35,25,38,47,51,53,52,52,52,51,49,41,70,70,34,58,43,51,50,68,56,42,54,48,61,58,59,59,26,51,23,41,43,38,75,51,30,31,62,53,51,17,53,49,44,67,62,33,70,92,25,41,27,46,21,87,84,68,43,79,27,80,39,54,74,50,19,60,30,40,56,66,30,81,44,33,26,41,39,74,26,36,14,38,51,42,48,51,42,21,52,59,35,29,66,72,51,32,57,77,89,53,42,35,69,40,65,68,37,69,91,42,42,64,72,26,54,37,47,54,30,67,84,40,69,28,51,47,31,10,46,12,36,21,49,48,54,34,53,75,38,72,39,62,64,55,40,39,26,21,80,31,24,26,35,70,55,95,88,36,80,42,39,43,49,36,29,33,70,86,34,8,20,78,38,26,35,38,52,62,81,34,44,92,66,50,28,20,56,40,65,52,32,16,56,31,53,36,38,24,34,30,44,73,79,52,88,64,23,50,47,36,36,29,39,43,34,57,23,56,18,77,32,80,87,44,86,25,29,45,55,41,28,54,32,42,45,68,68,45,67,42,83,44,72,77,44,67,68,57,44,72,59,31,91,51,52,44,80,44,78,46,62,44,113,142,80,91,81,78,77,91,78,78,78,85,78,81,84,75,84,72,80,77,76,78,75,76,73,78,77,76,76,75,76,84,71,77,77,68,80,75,74,55,96,58,48,51,39,23,36,33,40,26,29,68,69,65,36,37,38,33,39,20,79,44,48,36,16,36,9,17,38,50,21,26,53,46,38,75,30,34,46,54,49,51,30,53,47,51,35,42,58,62,21,39,34,7,47,76,66,25,37,74,45,59,57,89,53,62,49,29,53,22,67,21,14,41,35,38,15,46,41,29,34,40,43,57,75,65,38,48,62,62,55,41,61,69,34,59,58,63,63,8,41,41,71,59,49,50,30,17,31,42,14,17,21,50,13,33,35,36,42,59,71,76,45,82,70,71,47,80,89,43,45,89,43,85,70,66,65,76,62,45,38,63,54,43,47,43,49,54,45,29,60,42,17,34,73,25,59,20,52,36,21,44,26,32,51,64,38,62,76,56,58,94,81,59,75,73,72,64,80,74,66,92,48,55,28,60,22,41,30,48,46,54,44,47,48,54,67,76,35,64,35,14,33,29,38,7,28,7,15,88,22,22,60,84,38,20,9,30,31,37,27,37,30,20,32,37,65,59,64,49,54,20,68,35,62,38,28,46,31,23,84,99,72,38,52,30,37,33,29,14,45,55,83,51,78,43,50,69,29,36,31,36,69,33,21,34,41,24,47,22,35,45,46,48,37,28,34,35,36,27,44,33,33,29,29,90,94,34,70,62,24,28,25,42,70,82,40,74,43,71,46,47,74,44,78,30,72,36,53,28,26,44,94,84,67,53,74,42,79,48,74,44,48,28,45,30,49,100,59,28,42,32,32,36,30,54,69,90,53,32,74,31,64,49,45,72,70,28,32,34,25,42,31,35,63,40,74,74,49,51,21,46,58,47,27,27,46,29,49,46,60,25,60,32,60,70,38,36,52,50,25,46,55,63,31,62,26,35,46,55,34,24,42,31,26,14,8,48,85,16,39,14,27,31,30,44,63,41,49,29,53,29,66,41,72,64,50,49,71,75,23,42,34,80,66,15,66,43,17,23,86,62,48,25,41,42,26,29,38,45,32,39,69,86,54,60,52,51,67,40,91,67,26,87,47,74,32,22,57,20,61,90,64,39,60,69,48,70,60,38,56,46,23,37,43,47,40,58,36,66,23,58,27,25,81,93,60,56,50,74,93,55,58,55,38,51,26,69,70,77,64,82,61,55,48,30,35,25,38,49,52,53,52,52,52,51,50,43,71,70,32,60,43,51,49,68,55,44,53,47,61,57,58,60,27,51,24,42,43,39,76,49,30,30,60,54,50,17,53,49,42,66,64,34,69,94,26,41,27,47,22,88,83,67,45,78,25,80,38,54,74,50,20,59,31,40,57,66,30,82,44,34,26,41,39,74,26,36,13,38,51,41,48,52,42,21,52,60,34,29,65,72,52,31,58,77,89,55,42,36,68,41,65,69,38,69,92,42,44,64,72,24,52,35,49,55,31,69,84,40,69,27,49,47,32,10,46,13,37,20,50,48,54,34,52,74,38,72,41,61,65,54,40,38,28,21,81,31,24,25,36,71,55,95,87,37,80,42,40,41,49,35,29,33,71,85,34,7,21,76,38,27,37,37,50,62,81,34,43,92,67,49,27,21,58,39,66,53,32,17,56,28,52,35,40,25,34,30,42,74,78,52,88,65,22,50,48,36,35,31,39,42,35,57,22,57,16,78,32,81,84,45,85,26,30,44,56,41,28,55,31,43,44,69,68,46,69,42,82,46,73,78,44,67,68,57,44,72,61,30,92,50,52,45,79,44,77,45,63,42,113

Foldseek 3Di:
DDDDDDDDDDDDDDDDPDDDPPPDPPPPPPPDDPDDDADPQGAWWKWKAFPQGATAIEGAALLNLLLRLLQSLCVFALLLLLLLLCQLCLACQVQPNFACQRPCQLFPDGTSNLSSQLNLLCVVVCLLVVQCPDDPLQHAYPSQLSSLQSSLLNNQLNPVVDQDPFPSQHPHPSSDGDGSSSLSSSLLSVLCHLFCRHFSVQQQVDDADDPPCPPPDPPDPALQVLLLVLLVCCLAVHKWWKKKKFFLVFAQQRFIWIWTWTKFFLDHQQAWFWYWGDNPPFFTWTAIDRRSFSFHQFTDGLWKGKYKTFFQFRQKAKEKFFADPPGLQWTAAPRDIDGWDKDKGKYWHQDPVRDTDIDITIGTADPQGTWGQASPVRGGRHRDNGITMHMHGPSSSHRQQRQLRVQNRRAQAPVSNLVSLLRNLRAATIWMWMTTGNGKTKTWDSHWHFQCDPVLQVPFADPSQVSHCQSRVHGYGHRRYPVSQRAADPSDSDTRTDHSVQIFMDMRDSMQIDTHAAQQPSPVVDGTDDHDCSRHDALDADFLLRLVVNVVVVVSSVVGNDDLVNSLCVLQVQAQSVLVFPLLVLLVLQCPDPVQWAQEPVRDIARLNQLSVQSNPFPRGFAQQTWQVQLVQQLLVQLPVQDPPQQQAPAAADSNPNSQPDGHGNSVRSSSRHSSRHSVCLCVVLVHDNGDGQQQQAFEAAPNDTFGATWDDSSRSTNQHFDADADSPVRGGHDTGITGAKIKIWTACPDPSTIWIWIAGLQFNRCRSVDPGRCVSVNCNSVSHTDTDDRDPVSSVPRPRIDMDMDGSD/DDDPDDDDDDDDDDDPPPDPPPPDPPPPPPPPPPDDDADPQGAWWKWKAFPQGATAIEGAALLNLLLRLLQSLCVFALLLLLLLLCQLCLACQVQPNFACQRPCQLFPDGTSNLSSQLNLLCVVVCLLVVQCPDDPLQHAYPSQLSSLQSSLLNNQLNPVVDQDPFPSQHPHPSSDGDGSSSLSSSLLSNLCHLFCRHQSVQQQPDDADDPPCPPPDPPDPALQVLLLVLLVCCLAVHKWWKKKKFFLLFAQQRFIWIWTWTKFFLDHQQAWFWYWGDNPPFFTWTAIDRRSFSFHQFTDGLWKGKYKTFFQFRQKAKEKFFADPPGLQWTAAPRDIDGWDKDKGWYWHQDPVRDTDIDITIGTADPQGTWGQASPPRGGRHRDNGITMHMHGPSSSHRQQRQLRVQNRRAQAPVSNLVSLLRNLRAATIWMWMTTRNGKTKTWDSHWHFQCDPVLQVPFADPSQVSNCQNRVHGYGHRRYPVSQRAADPSDSDTRTDHSVLIFMDMRDSMQIDTHAAQQPSPVVDGTDDHDCSRHDALDADFLLRLVVNVVVVVSSVVGNDDLVNSLCVLQVQAQSVLVFPLLVLLVLQCPDPVQWAQEPVRDIARLNQLSVQSNPFPRGFAQQTWQVQLVQQLLVQLPVQDPPQQQAPAAADSNPNSQPDGHGNSVDSSNRHSSRHSVCLCVVLVHDSGDGQQQQAFEAAPNDTFGATWDDSSRSTNQHFDADADSPVRGGHDTGITGAKIKIWTACPDPSTIWIWIAGLQFNRCRSPDPGRCVSVNCNSVSHTDTDDRDPVSSVPRPRIDMDMDGSD